Protein 6L4B (pdb70)

GO terms:
  GO:0005737 cytoplasm (C, IDA)
  GO:0070062 extracellular exosome (C, HDA)

Organism: Homo sapiens (NCBI:txid9606)

Nearest PDB structures (foldseek):
  6l4b-assembly2_F  TM=1.004E+00  e=2.082E-63  Homo sapiens
  6l4h-assembly2_D-2  TM=9.945E-01  e=3.776E-56  Homo sapiens
  6l4g-assembly1_B  TM=9.933E-01  e=5.157E-56  Homo sapiens
  6zmm-assembly1_B  TM=9.782E-01  e=1.340E-38  Homo sapiens
  2qmq-assembly1_A  TM=9.310E-01  e=1.278E-35  Mus musculus

Secondary structure (DSSP, 8-state):
--EEEEEEETTEEEEEEEES---SSSPEEEEE--TT--HIIIIIHHHTSHHHHHHHTTS-EEEEEPTTTSTTPPPPPTT--PPPHHHHHHTHHHHHHHTT---EEEEEETHHHHHHHHHHHH-TTTEEEEEEES---S--------HHHHHHHHHS-HHHHHHT-HHHHHHHHHHHHTS-HHHHHHHHHHHHTPPP--B----TTS--TT-B---SEEEEEEETT-TTHHHHHHHHHTS-TTTEEEEEESS--S-HHHHSHHHHHHHHHHHHHHTT------/-EEEEEEE-SS-EEEEEEES---SSSPEEEEE--TT--HIIIIIHHHTSHHHHHHHTTS-EEEEEPTT-STTPPPPPTT--PPPHHHHHTTHHHHHHHTT---EEEEEETHHHHHHHHHHHH-STTEEEEEEET---S--------HHHHHHHHHS-HHHHHHT-HHHHHHHHIIIIIS-HHHHHHHHHHHHTPPP----PPPSSS-TTT-----SEEEEEEETT-TTHHHHHHHHHHS-GGGEEEEEETT--S-HHHHSHHHHHHHHHHHHHHTTS--S--/-EEEEEEEETTEEEEEEEES---TTS-EEEEE--TT--HHHHHHHHHHSGGGHHHHTTS-EEEEEPTT-STTPPPPPTT--PPPHHHHHTTHHHHHHHTT---EEEEEETHHHHHHHHHHHH-GGGEEEEEEES---S--------HHHHHHHHHS-HHHHHHT-HHHHHHHHIIIIIS-HHHHHHHHHHHHH-----B-PPPSS---S--B--SSEEEEEEETT-TTHHHHHHHHHTS-TTTEEEEEETT--S-HHHHSHHHHHHHHHHHHHHTT------/-EEEEEEEETTEEEEEEEES---SSSPEEEEE--TT--HIIIIIHHHTSHHHHHHHTTS-EEEEEPTT-STTPPPPPTT--PPPHHHHHHTHHHHHHHTT-S-EEEEEETHHHHHHHHHHHH-TTTEEEEEEES---S--------HHHHHHHHHS-HHHHHH-HHHHHHHHHHHHHSS-HHHHHHHHHHHHTPPP----PPPSSS--TT-----SEEEEEEETT-TTHHHHHHHHHTS-GGGEEEEEETT--S-HHHH-HHHHHHHHHHHHHHTT--SS--/--EEEEEEETTEEEEEEEES---SS--BEEEE--TT--HHHHHHHHHTSHHHHTTTTTS-EEEEEPTT-STTPPPPPTT--PPPHHHHHTTHHHHHHHTT-S-EEEEEETHHHHHHHHHHHH-TTSEEEEEEES---S---S----HHHHHHHHHS-HHHHHH-HHHHHHHHHHHHHSS-HHHHHHHHHHHHTPPP--B-PPPSSS-TTS-B---SEEEEEEETT-TTHHHHHHHHHTS-TTTEEEEEETT--S-HHHH-HHHHHHHHHHHHHHTT-S-S--/-EEEEEE--TT--EEEEEES---SS--EEEEEPPTT--HIIIIIHHHTSTTTHHHHTTS-EEEEEPTT-STTPPPPPTT--PPPHHHHHHTHHHHHHHTT---EEEEEETHHHHHHHHHHHH-STTEEEEEEES---S---S----HHHHHHHHHS-HHHHHS-HHHHHHHHHHHHHTS-HHHHHHHHHHHHTPPP----PPPSSS-GGG-----SEEEEEEETTSTTHHHHHHHHHTS-TTTEEEEEETT--S-HHHH-HHHHHHHHHHHHHHTT------

InterPro domains:
  IPR004142 NDRG [PF03096] (32-317)
  IPR004142 NDRG [PTHR11034] (9-343)
  IPR029058 Alpha/Beta hydrolase fold [G3DSA:3.40.50.1820] (21-312)
  IPR029058 Alpha/Beta hydrolase fold [SSF53474] (37-311)

Sequence (1692 aa):
DCQEHDIETTHGVVHVTIRGLPKGNRPVILTYHDIGLNHKSCFNAFFNFEDMQEITQHFAVCHVDAPGQQEGAPSFPTGYQYPTMDELAEMLPPVLTHLSLKSIIGIGVGAGAYILSRFALNHPELVEGLVLINVDPCAKGWIDTNVVDIILAHHFGQEELQANLDLIQTYRMHIAQDINQDNLQLFLNSYNGRRDLEIERPILGQNDNKSKTLKCSTLLVVGDNSPAVEAVVECNSRLNPINTTLLKMADCGGLPQVVQPGKLTEAFKYFLQGMGYIPSASDCQEHDIETTHGVVHVTIRGLPKGNRPVILTYHDIGLNHKSCFNAFFNFEDMQEITQHFAVCHVDAPGQQEGAPSFPTGYQYPTMDELAEMLPPVLTHLSLKSIIGIGVGAGAYILSRFALNHPELVEGLVLINVDPCAKGWIDTNVVDIILAHHFGQEELQANLDLIQTYRMHIAQDINQDNLQLFLNSYNGRRDLEIERPILGQNDNKSKTLKCSTLLVVGDNSPAVEAVVECNSRLNPINTTLLKMADCGGLPQVVQPGKLTEAFKYFLQGMGYIPSASDCQEHDIETTHGVVHVTIRGLPKGNRPVILTYHDIGLNHKSCFNAFFNFEDMQEITQHFAVCHVDAPGQQEGAPSFPTGYQYPTMDELAEMLPPVLTHLSLKSIIGIGVGAGAYILSRFALNHPELVEGLVLINVDPCAKGWIDTNVVDIILAHHFGQEELQANLDLIQTYRMHIAQDINQDNLQLFLNSYNGRRDLEIERPILGQNDNKSKTLKCSTLLVVGDNSPAVEAVVECNSRLNPINTTLLKMADCGGLPQVVQPGKLTEAFKYFLQGMGYIPSASDCQEHDIETTHGVVHVTIRGLPKGNRPVILTYHDIGLNHKSCFNAFFNFEDMQEITQHFAVCHVDAPGQQEGAPSFPTGYQYPTMDELAEMLPPVLTHLSLKSIIGIGVGAGAYILSRFALNHPELVEGLVLINVDPCAKGWIDTNVVDIILAHHFGQEELQANLDLIQTYRMHIAQDINQDNLQLFLNSYNGRRDLEIERPILGQNDNKSKTLKCSTLLVVGDNSPAVEAVVECNSRLNPINTTLLKMADCGGLPQVVQPGKLTEAFKYFLQGMGYIPSASDCQEHDIETTHGVVHVTIRGLPKGNRPVILTYHDIGLNHKSCFNAFFNFEDMQEITQHFAVCHVDAPGQQEGAPSFPTGYQYPTMDELAEMLPPVLTHLSLKSIIGIGVGAGAYILSRFALNHPELVEGLVLINVDPCAKGWIDTNVVDIILAHHFGQEELQANLDLIQTYRMHIAQDINQDNLQLFLNSYNGRRDLEIERPILGQNDNKSKTLKCSTLLVVGDNSPAVEAVVECNSRLNPINTTLLKMADCGGLPQVVQPGKLTEAFKYFLQGMGYIPSASDCQEHDIETTHGVVHVTIRGLPKGNRPVILTYHDIGLNHKSCFNAFFNFEDMQEITQHFAVCHVDAPGQQEGAPSFPTGYQYPTMDELAEMLPPVLTHLSLKSIIGIGVGAGAYILSRFALNHPELVEGLVLINVDPCAKGWIDTNVVDIILAHHFGQEELQANLDLIQTYRMHIAQDINQDNLQLFLNSYNGRRDLEIERPILGQNDNKSKTLKCSTLLVVGDNSPAVEAVVECNSRLNPINTTLLKMADCGGLPQVVQPGKLTEAFKYFLQGMGYIPSAS

Foldseek 3Di:
DKDWDQFQDPQGTKIKIKAEDADLPDAAAEEEEAFLAALCRQPVLLCVPPLNCLVCNHHMYMGIGAVQFAFPRDFDPQPDPGQALLRSLVRVVSVCVVSVGQAYAYEYAASGLLSVLSNCLVPVRRYQYYEYELYFLAAQPDDDDDLLVVVLPQFFAPVGCVVCPPVSVVSSCSSVPRGDRNVSVSSVVSSNGDHHNQFAEDDPVDCDVVGGARPHAYEYEAEPREPSPVRSVVVCRRHHVVRYDYHYHYPDYGSCSNVPSVVVSVVVVVSCVVSVPPVPSD/DKDWDQQAFPQGTKIKIKADAADLPDAAAEEFEAFLAAQCRQAVLLCVDPLNCVVCVRHIYMGIGQPQFAFPRDFDPLPDPRDALLVSLVRVVSVCVVSVGQAYAYEYEESRLQSVQSNCLVPVRRYQEYEYELYQLAALPDDDDDLLVVVLPQFWFPVGCVVCDPVSVVSSCSSPPGGDPNVSVSVVVSSNGHHHNQAAEDDPPDCNVVGDGRPHAYEQEYEPREPSVVSSVVNCRRHYVVRYDYHYHYPDYGSCSNVPSVVVSVVVVVSCVVSVPPPPDD/DWDWDQQQDPQGTKIKIKDDADDDPDAAAEEAEDFLAALCRFFVLLCVDPLNVVQCVNHMYMGIGQPQFAFPRDFAPPPHPRDALLVSLVVVVSVCVVRVGQAHAYEYEASRLLSVFSNCQVCVRRYQEYEYALYFQAALPDDDDPLLVVVLCQQWFDCRCPPDVVSSVVSSCSSVPRGDPNVSVVVVVSSNVDHRNQAAEDDPPDCRVVTHARPHAYEQEYEPREPSVVSSVVVCRRHHVVRYDYDHHYPDTRRCSNGPSPVVSVVVCVSCVVSVPPVDDD/DKDWDQFQDPQGTKIKIKADADDPLDAAEEEAEAFLAFCCLFFVLLCVDPLNCLVCVVHIYMGIGQPQFAFPRDFDPPPDPRDALLVSLVRVVSVCVVRVGQAYAYEYEESGLLSVFSNCQVPVRRYAEYERELYFLAAPPDDDPDPLVVVLCQQWFPVRSVPPVVSVVVSSCSSVPRGDPNVSVSVVVSSNRDHRNQAAAADPPDPRPPGHARPHAYEYEYEPREPSPVSSVVVCRRHHVVRYHYDHDYPDTGRCSNVPSPVVSVVVCVSCVVSVHPVDPD/DKDWDQQQFPQGTKIKIKAADDDQVAAAEEEDEAFLAALCRQPVQLCVDPLNVLVCNQHMYMGTGQPQFAFPRDADPLPDPRDALLVSLVRVVSVCVVSVHQAYAYEYAASGLQSVLSNCQVCVRRYQEYEYELYQLAALPDDDDDLLVVVLPQFFFPVRQVVCPPVNVVSSCNSVPGGDVNVSVSVVVNSNRDHHNQAAADDPVDCVSVRDARPHAYEYEYEPREPSVVRSVVNCRRHHVVRYDYDYDYPDYGSCSNPPSVVVSVVVQVSCVVSVPCVPRD/DKDWDFQQDPQGTKIKIKADDADLPDAAAEEEEDQLAACCRQFVLLCVDPLNCLVCVRHIYMGIGQPQFAFPRDFDDPPDPHDALLVSLVRVVSVCVVSVGQAHAYEYAASSLLSVQSNCLVCVRRYQHYEYHLYFLAALPDDDDDPLVVVLCQQWFPCCCPPVVVSSVVSSCSSVPRGDPNVSVVVVVSSNGDHRSQFAEADPVDGDPVRDARPHAYEQEYELREPSVVRSVVNCRRHYVVRYDYDHHYPATGSCSNVPSVVVSVVVCVSCVVSVPPVPGD

Structure (mmCIF, N/CA/C/O backbone):
data_6L4B
#
_entry.id   6L4B
#
_cell.length_a   173.341
_cell.length_b   100.150
_cell.length_c   110.744
_cell.angle_alpha   90.000
_cell.angle_beta   90.010
_cell.angle_gamma   90.000
#
_symmetry.space_group_name_H-M   'C 1 2 1'
#
loop_
_entity.id
_entity.type
_entity.pdbx_description
1 polymer 'Protein NDRG3'
2 water water
#
loop_
_atom_site.group_PDB
_atom_site.id
_atom_site.type_symbol
_atom_site.label_atom_id
_atom_site.label_alt_id
_atom_site.label_comp_id
_atom_site.label_asym_id
_atom_site.label_entity_id
_atom_site.label_seq_id
_atom_site.pdbx_PDB_ins_code
_atom_site.Cartn_x
_atom_site.Cartn_y
_atom_site.Cartn_z
_atom_site.occupancy
_atom_site.B_iso_or_equiv
_atom_site.auth_seq_id
_atom_site.auth_comp_id
_atom_site.auth_asym_id
_atom_site.auth_atom_id
_atom_site.pdbx_PDB_model_num
ATOM 1 N N . ASP A 1 29 ? 14.597 -17.316 44.595 1.000 46.910 29 ASP A N 1
ATOM 2 C CA . ASP A 1 29 ? 14.702 -16.579 43.300 1.000 46.540 29 ASP A CA 1
ATOM 3 C C . ASP A 1 29 ? 13.799 -17.267 42.268 1.000 47.330 29 ASP A C 1
ATOM 4 O O . ASP A 1 29 ? 12.764 -16.669 41.912 1.000 48.100 29 ASP A O 1
ATOM 9 N N . CYS A 1 30 ? 14.169 -18.475 41.819 1.000 47.100 30 CYS A N 1
ATOM 10 C CA . CYS A 1 30 ? 13.355 -19.321 40.900 1.000 46.740 30 CYS A CA 1
ATOM 11 C C . CYS A 1 30 ? 12.495 -20.304 41.704 1.000 46.620 30 CYS A C 1
ATOM 12 O O . CYS A 1 30 ? 12.775 -20.499 42.905 1.000 48.600 30 CYS A O 1
ATOM 15 N N . GLN A 1 31 ? 11.497 -20.901 41.043 1.000 44.170 31 GLN A N 1
ATOM 16 C CA . GLN A 1 31 ? 10.710 -22.055 41.555 1.000 42.810 31 GLN A CA 1
ATOM 17 C C . GLN A 1 31 ? 10.038 -22.787 40.387 1.000 41.480 31 GLN A C 1
ATOM 18 O O . GLN A 1 31 ? 9.750 -22.139 39.363 1.000 41.300 31 GLN A O 1
ATOM 24 N N . GLU A 1 32 ? 9.806 -24.093 40.551 1.000 40.970 32 GLU A N 1
ATOM 25 C CA . GLU A 1 32 ? 9.016 -24.944 39.619 1.000 39.630 32 GLU A CA 1
ATOM 26 C C . GLU A 1 32 ? 7.774 -25.456 40.355 1.000 38.800 32 GLU A C 1
ATOM 27 O O . GLU A 1 32 ? 7.918 -25.906 41.510 1.000 39.250 32 GLU A O 1
ATOM 33 N N . HIS A 1 33 ? 6.609 -25.387 39.704 1.000 37.700 33 HIS A N 1
ATOM 34 C CA . HIS A 1 33 ? 5.289 -25.787 40.262 1.000 36.580 33 HIS A CA 1
ATOM 35 C C . HIS A 1 33 ? 4.578 -26.732 39.288 1.000 36.070 33 HIS A C 1
ATOM 36 O O . HIS A 1 33 ? 4.547 -26.419 38.082 1.000 36.120 33 HIS A O 1
ATOM 43 N N . ASP A 1 34 ? 4.039 -27.840 39.805 1.000 36.090 34 ASP A N 1
ATOM 44 C CA . ASP A 1 34 ? 3.094 -28.739 39.087 1.000 35.980 34 ASP A CA 1
ATOM 45 C C . ASP A 1 34 ? 1.674 -28.320 39.481 1.000 36.190 34 ASP A C 1
ATOM 46 O O . ASP A 1 34 ? 1.135 -28.888 40.452 1.000 36.830 34 ASP A O 1
ATOM 51 N N . ILE A 1 35 ? 1.111 -27.339 38.768 1.000 36.190 35 ILE A N 1
ATOM 52 C CA . ILE A 1 35 ? -0.160 -26.651 39.149 1.000 35.790 35 ILE A CA 1
ATOM 53 C C . ILE A 1 35 ? -1.343 -27.526 38.722 1.000 35.790 35 ILE A C 1
ATOM 54 O O . ILE A 1 35 ? -1.385 -27.943 37.549 1.000 35.610 35 ILE A O 1
ATOM 59 N N . GLU A 1 36 ? -2.258 -27.788 39.658 1.000 35.610 36 GLU A N 1
ATOM 60 C CA . GLU A 1 36 ? -3.476 -28.610 39.444 1.000 35.390 36 GLU A CA 1
ATOM 61 C C . GLU A 1 36 ? -4.546 -27.737 38.784 1.000 34.820 36 GLU A C 1
ATOM 62 O O . GLU A 1 36 ? -4.971 -26.749 39.414 1.000 35.090 36 GLU A O 1
ATOM 68 N N . THR A 1 37 ? -4.940 -28.083 37.555 1.000 33.790 37 THR A N 1
ATOM 69 C CA . THR A 1 37 ? -6.064 -27.451 36.813 1.000 32.850 37 THR A CA 1
ATOM 70 C C . THR A 1 37 ? -7.201 -28.467 36.678 1.000 32.000 37 THR A C 1
ATOM 71 O O . THR A 1 37 ? -6.988 -29.649 37.017 1.000 31.200 37 THR A O 1
ATOM 75 N N . THR A 1 38 ? -8.358 -28.013 36.191 1.000 31.150 38 THR A N 1
ATOM 76 C CA . THR A 1 38 ? -9.547 -28.860 35.902 1.000 30.610 38 THR A CA 1
ATOM 77 C C . THR A 1 38 ? -9.250 -29.765 34.700 1.000 30.910 38 THR A C 1
ATOM 78 O O . THR A 1 38 ? -9.900 -30.820 34.596 1.000 31.580 38 THR A O 1
ATOM 82 N N . HIS A 1 39 ? -8.302 -29.370 33.841 1.000 31.190 39 HIS A N 1
ATOM 83 C CA . HIS A 1 39 ? -7.901 -30.103 32.607 1.000 31.440 39 HIS A CA 1
ATOM 84 C C . HIS A 1 39 ? -6.575 -30.849 32.823 1.000 31.900 39 HIS A C 1
ATOM 85 O O . HIS A 1 39 ? -5.924 -31.199 31.814 1.000 31.380 39 HIS A O 1
ATOM 92 N N . GLY A 1 40 ? -6.202 -31.101 34.083 1.000 32.140 40 GLY A N 1
ATOM 93 C CA . GLY A 1 40 ? -4.993 -31.862 34.456 1.000 32.440 40 GLY A CA 1
ATOM 94 C C . GLY A 1 40 ? -3.937 -30.980 35.099 1.000 32.420 40 GLY A C 1
ATOM 95 O O . GLY A 1 40 ? -4.304 -29.926 35.652 1.000 32.800 40 GLY A O 1
ATOM 96 N N . VAL A 1 41 ? -2.673 -31.411 35.038 1.000 32.850 41 VAL A N 1
ATOM 97 C CA . VAL A 1 41 ? -1.495 -30.701 35.625 1.000 32.830 41 VAL A CA 1
ATOM 98 C C . VAL A 1 41 ? -0.802 -29.891 34.523 1.000 33.050 41 VAL A C 1
ATOM 99 O O . VAL A 1 41 ? -0.686 -30.407 33.392 1.000 33.130 41 VAL A O 1
ATOM 103 N N . VAL A 1 42 ? -0.358 -28.675 34.857 1.000 33.950 42 VAL A N 1
ATOM 104 C CA . VAL A 1 42 ? 0.495 -27.805 33.990 1.000 34.760 42 VAL A CA 1
ATOM 105 C C . VAL A 1 42 ? 1.781 -27.489 34.761 1.000 35.490 42 VAL A C 1
ATOM 106 O O . VAL A 1 42 ? 1.681 -27.083 35.936 1.000 36.000 42 VAL A O 1
ATOM 110 N N . HIS A 1 43 ? 2.942 -27.692 34.128 1.000 36.300 43 HIS A N 1
ATOM 111 C CA . HIS A 1 43 ? 4.282 -27.422 34.716 1.000 36.320 43 HIS A CA 1
ATOM 112 C C . HIS A 1 43 ? 4.716 -26.001 34.343 1.000 36.040 43 HIS A C 1
ATOM 113 O O . HIS A 1 43 ? 4.676 -25.671 33.142 1.000 35.010 43 HIS A O 1
ATOM 120 N N . VAL A 1 44 ? 5.114 -25.201 35.336 1.000 36.490 44 VAL A N 1
ATOM 121 C CA . VAL A 1 44 ? 5.570 -23.792 35.140 1.000 37.120 44 VAL A CA 1
ATOM 122 C C . VAL A 1 44 ? 6.965 -23.624 35.749 1.000 37.820 44 VAL A C 1
ATOM 123 O O . VAL A 1 44 ? 7.369 -24.475 36.569 1.000 38.600 44 VAL A O 1
ATOM 127 N N . THR A 1 45 ? 7.662 -22.560 35.346 1.000 37.670 45 THR A N 1
ATOM 128 C CA . THR A 1 45 ? 8.986 -22.145 35.879 1.000 38.640 45 THR A CA 1
ATOM 129 C C . THR A 1 45 ? 8.966 -20.633 36.120 1.000 39.160 45 THR A C 1
ATOM 130 O O . THR A 1 45 ? 8.999 -19.877 35.130 1.000 39.890 45 THR A O 1
ATOM 134 N N . ILE A 1 46 ? 8.905 -20.219 37.388 1.000 40.410 46 ILE A N 1
ATOM 135 C CA . ILE A 1 46 ? 8.918 -18.783 37.801 1.000 41.960 46 ILE A CA 1
ATOM 136 C C . ILE A 1 46 ? 10.376 -18.353 37.984 1.000 43.100 46 ILE A C 1
ATOM 137 O O . ILE A 1 46 ? 11.089 -19.022 38.754 1.000 43.900 46 ILE A O 1
ATOM 142 N N . ARG A 1 47 ? 10.790 -17.289 37.286 1.000 44.570 47 ARG A N 1
ATOM 143 C CA . ARG A 1 47 ? 12.123 -16.640 37.426 1.000 45.420 47 ARG A CA 1
ATOM 144 C C . ARG A 1 47 ? 11.917 -15.200 37.908 1.000 46.470 47 ARG A C 1
ATOM 145 O O . ARG A 1 47 ? 11.055 -14.501 37.336 1.000 46.690 47 ARG A O 1
ATOM 153 N N . GLY A 1 48 ? 12.682 -14.780 38.921 1.000 46.310 48 GLY A N 1
ATOM 154 C CA . GLY A 1 48 ? 12.547 -13.459 39.565 1.000 46.160 48 GLY A CA 1
ATOM 155 C C . GLY A 1 48 ? 11.412 -13.450 40.575 1.000 46.840 48 GLY A C 1
ATOM 156 O O . GLY A 1 48 ? 10.888 -14.542 40.882 1.000 46.980 48 GLY A O 1
ATOM 157 N N . LEU A 1 49 ? 11.043 -12.265 41.072 1.000 47.440 49 LEU A N 1
ATOM 158 C CA . LEU A 1 49 ? 10.007 -12.081 42.127 1.000 48.710 49 LEU A CA 1
ATOM 159 C C . LEU A 1 49 ? 9.128 -10.881 41.779 1.000 50.100 49 LEU A C 1
ATOM 160 O O . LEU A 1 49 ? 9.619 -9.755 41.715 1.000 49.580 49 LEU A O 1
ATOM 165 N N . PRO A 1 50 ? 7.809 -11.079 41.542 1.000 51.840 50 PRO A N 1
ATOM 166 C CA . PRO A 1 50 ? 6.915 -9.977 41.190 1.000 53.150 50 PRO A CA 1
ATOM 167 C C . PRO A 1 50 ? 6.296 -9.266 42.401 1.000 54.770 50 PRO A C 1
ATOM 168 O O . PRO A 1 50 ? 6.050 -9.919 43.402 1.000 55.410 50 PRO A O 1
ATOM 172 N N . LYS A 1 51 ? 6.053 -7.959 42.269 1.000 56.670 51 LYS A N 1
ATOM 173 C CA . LYS A 1 51 ? 5.253 -7.156 43.234 1.000 58.060 51 LYS A CA 1
ATOM 174 C C . LYS A 1 51 ? 3.777 -7.234 42.822 1.000 59.030 51 LYS A C 1
ATOM 175 O O . LYS A 1 51 ? 3.497 -7.722 41.706 1.000 58.970 51 LYS A O 1
ATOM 181 N N . GLY A 1 52 ? 2.876 -6.773 43.696 1.000 59.560 52 GLY A N 1
ATOM 182 C CA . GLY A 1 52 ? 1.411 -6.886 43.531 1.000 59.960 52 GLY A CA 1
ATOM 183 C C . GLY A 1 52 ? 0.899 -6.151 42.301 1.000 60.430 52 GLY A C 1
ATOM 184 O O . GLY A 1 52 ? 0.048 -6.722 41.588 1.000 62.180 52 GLY A O 1
ATOM 185 N N . ASN A 1 53 ? 1.396 -4.932 42.062 1.000 59.570 53 ASN A N 1
ATOM 186 C CA . ASN A 1 53 ? 0.921 -4.012 40.991 1.000 58.350 53 ASN A CA 1
ATOM 187 C C . ASN A 1 53 ? 1.417 -4.489 39.620 1.000 56.890 53 ASN A C 1
ATOM 188 O O . ASN A 1 53 ? 0.585 -4.579 38.693 1.000 56.960 53 ASN A O 1
ATOM 193 N N . ARG A 1 54 ? 2.721 -4.765 39.502 1.000 54.510 54 ARG A N 1
ATOM 194 C CA . ARG A 1 54 ? 3.417 -5.071 38.219 1.000 51.940 54 ARG A CA 1
ATOM 195 C C . ARG A 1 54 ? 2.968 -6.434 37.696 1.000 49.040 54 ARG A C 1
ATOM 196 O O . ARG A 1 54 ? 2.840 -7.381 38.469 1.000 48.990 54 ARG A O 1
ATOM 204 N N . PRO A 1 55 ? 2.715 -6.578 36.372 1.000 45.610 55 PRO A N 1
ATOM 205 C CA . PRO A 1 55 ? 2.401 -7.882 35.790 1.000 44.090 55 PRO A CA 1
ATOM 206 C C . PRO A 1 55 ? 3.643 -8.768 35.624 1.000 41.750 55 PRO A C 1
ATOM 207 O O . PRO A 1 55 ? 4.747 -8.253 35.647 1.000 40.980 55 PRO A O 1
ATOM 211 N N . VAL A 1 56 ? 3.421 -10.073 35.449 1.000 39.030 56 VAL A N 1
ATOM 212 C CA . VAL A 1 56 ? 4.488 -11.081 35.170 1.000 37.090 56 VAL A CA 1
ATOM 213 C C . VAL A 1 56 ? 4.564 -11.288 33.653 1.000 34.970 56 VAL A C 1
ATOM 214 O O . VAL A 1 56 ? 3.503 -11.265 33.001 1.000 34.880 56 VAL A O 1
ATOM 218 N N . ILE A 1 57 ? 5.774 -11.467 33.117 1.000 32.040 57 ILE A N 1
ATOM 219 C CA . ILE A 1 57 ? 5.998 -11.890 31.703 1.000 30.150 57 ILE A CA 1
ATOM 220 C C . ILE A 1 57 ? 5.671 -13.386 31.634 1.000 29.440 57 ILE A C 1
ATOM 221 O O . ILE A 1 57 ? 6.569 -14.200 31.940 1.000 29.060 57 ILE A O 1
ATOM 226 N N . LEU A 1 58 ? 4.427 -13.741 31.298 1.000 28.410 58 LEU A N 1
ATOM 227 C CA . LEU A 1 58 ? 4.040 -15.164 31.113 1.000 27.750 58 LEU A CA 1
ATOM 228 C C . LEU A 1 58 ? 4.494 -15.606 29.721 1.000 27.130 58 LEU A C 1
ATOM 229 O O . LEU A 1 58 ? 4.365 -14.814 28.769 1.000 27.210 58 LEU A O 1
ATOM 234 N N . THR A 1 59 ? 5.004 -16.833 29.630 1.000 26.180 59 THR A N 1
ATOM 235 C CA . THR A 1 59 ? 5.621 -17.409 28.410 1.000 25.450 59 THR A CA 1
ATOM 236 C C . THR A 1 59 ? 4.892 -18.709 28.055 1.000 24.590 59 THR A C 1
ATOM 237 O O . THR A 1 59 ? 4.532 -19.452 28.984 1.000 24.380 59 THR A O 1
ATOM 241 N N . TYR A 1 60 ? 4.663 -18.952 26.761 1.000 24.160 60 TYR A N 1
ATOM 242 C CA . TYR A 1 60 ? 4.026 -20.190 26.237 1.000 23.690 60 TYR A CA 1
ATOM 243 C C . TYR A 1 60 ? 4.668 -20.567 24.897 1.000 23.280 60 TYR A C 1
ATOM 244 O O . TYR A 1 60 ? 4.649 -19.750 23.958 1.000 22.610 60 TYR A O 1
ATOM 253 N N . HIS A 1 61 ? 5.208 -21.787 24.825 1.000 22.950 61 HIS A N 1
ATOM 254 C CA . HIS A 1 61 ? 6.105 -22.270 23.739 1.000 23.200 61 HIS A CA 1
ATOM 255 C C . HIS A 1 61 ? 5.290 -22.812 22.558 1.000 23.880 61 HIS A C 1
ATOM 256 O O . HIS A 1 61 ? 4.046 -22.762 22.612 1.000 24.160 61 HIS A O 1
ATOM 263 N N . ASP A 1 62 ? 5.990 -23.305 21.531 1.000 24.320 62 ASP A N 1
ATOM 264 C CA . ASP A 1 62 ? 5.403 -23.863 20.285 1.000 24.370 62 ASP A CA 1
ATOM 265 C C . ASP A 1 62 ? 5.485 -25.393 20.324 1.000 24.980 62 ASP A C 1
ATOM 266 O O . ASP A 1 62 ? 6.138 -25.936 21.242 1.000 25.750 62 ASP A O 1
ATOM 271 N N . ILE A 1 63 ? 4.839 -26.057 19.361 1.000 25.210 63 ILE A N 1
ATOM 272 C CA . ILE A 1 63 ? 4.870 -27.543 19.194 1.000 25.470 63 ILE A CA 1
ATOM 273 C C . ILE A 1 63 ? 6.312 -27.996 18.932 1.000 25.860 63 ILE A C 1
ATOM 274 O O . ILE A 1 63 ? 7.063 -27.254 18.267 1.000 25.990 63 ILE A O 1
ATOM 279 N N . GLY A 1 64 ? 6.678 -29.167 19.465 1.000 26.580 64 GLY A N 1
ATOM 280 C CA . GLY A 1 64 ? 8.017 -29.774 19.328 1.000 26.690 64 GLY A CA 1
ATOM 281 C C . GLY A 1 64 ? 9.015 -29.206 20.322 1.000 27.160 64 GLY A C 1
ATOM 282 O O . GLY A 1 64 ? 10.124 -29.767 20.428 1.000 27.510 64 GLY A O 1
ATOM 283 N N . LEU A 1 65 ? 8.635 -28.145 21.042 1.000 27.310 65 LEU A N 1
ATOM 284 C CA . LEU A 1 65 ? 9.528 -27.396 21.964 1.000 27.460 65 LEU A CA 1
ATOM 285 C C . LEU A 1 65 ? 8.961 -27.436 23.383 1.000 27.600 65 LEU A C 1
ATOM 286 O O . LEU A 1 65 ? 7.863 -27.995 23.581 1.000 27.870 65 LEU A O 1
ATOM 291 N N . ASN A 1 66 ? 9.725 -26.881 24.324 1.000 28.090 66 ASN A N 1
ATOM 292 C CA . ASN A 1 66 ? 9.289 -26.555 25.708 1.000 28.610 66 ASN A CA 1
ATOM 293 C C . ASN A 1 66 ? 9.816 -25.152 26.034 1.000 28.770 66 ASN A C 1
ATOM 294 O O . ASN A 1 66 ? 10.424 -24.537 25.138 1.000 28.730 66 ASN A O 1
ATOM 299 N N . HIS A 1 67 ? 9.596 -24.665 27.258 1.000 29.420 67 HIS A N 1
ATOM 300 C CA . HIS A 1 67 ? 10.001 -23.299 27.690 1.000 30.590 67 HIS A CA 1
ATOM 301 C C . HIS A 1 67 ? 11.507 -23.106 27.462 1.000 31.060 67 HIS A C 1
ATOM 302 O O . HIS A 1 67 ? 11.901 -21.988 27.073 1.000 31.370 67 HIS A O 1
ATOM 309 N N . LYS A 1 68 ? 12.308 -24.158 27.673 1.000 31.140 68 LYS A N 1
ATOM 310 C CA . LYS A 1 68 ? 13.791 -24.131 27.539 1.000 31.410 68 LYS A CA 1
ATOM 311 C C . LYS A 1 68 ? 14.183 -23.960 26.069 1.000 30.780 68 LYS A C 1
ATOM 312 O O . LYS A 1 68 ? 14.778 -22.923 25.726 1.000 29.640 68 LYS A O 1
ATOM 318 N N . SER A 1 69 ? 13.866 -24.962 25.245 1.000 31.000 69 SER A N 1
ATOM 319 C CA . SER A 1 69 ? 14.276 -25.060 23.819 1.000 31.060 69 SER A CA 1
ATOM 320 C C . SER A 1 69 ? 13.746 -23.856 23.030 1.000 31.330 69 SER A C 1
ATOM 321 O O . SER A 1 69 ? 14.405 -23.466 22.046 1.000 32.020 69 SER A O 1
ATOM 324 N N . CYS A 1 70 ? 12.615 -23.285 23.457 1.000 31.390 70 CYS A N 1
ATOM 325 C CA . CYS A 1 70 ? 11.908 -22.170 22.766 1.000 31.410 70 CYS A CA 1
ATOM 326 C C . CYS A 1 70 ? 12.472 -20.811 23.203 1.000 31.470 70 CYS A C 1
ATOM 327 O O . CYS A 1 70 ? 12.734 -19.979 22.310 1.000 31.730 70 CYS A O 1
ATOM 330 N N . PHE A 1 71 ? 12.658 -20.590 24.511 1.000 31.280 71 PHE A N 1
ATOM 331 C CA . PHE A 1 71 ? 12.758 -19.226 25.104 1.000 31.340 71 PHE A CA 1
ATOM 332 C C . PHE A 1 71 ? 14.079 -18.969 25.843 1.000 31.450 71 PHE A C 1
ATOM 333 O O . PHE A 1 71 ? 14.480 -17.791 25.855 1.000 31.360 71 PHE A O 1
ATOM 341 N N . ASN A 1 72 ? 14.714 -19.977 26.456 1.000 31.660 72 ASN A N 1
ATOM 342 C CA . ASN A 1 72 ? 15.842 -19.756 27.409 1.000 32.330 72 ASN A CA 1
ATOM 343 C C . ASN A 1 72 ? 16.946 -18.928 26.736 1.000 32.050 72 ASN A C 1
ATOM 344 O O . ASN A 1 72 ? 17.339 -17.904 27.323 1.000 31.560 72 ASN A O 1
ATOM 349 N N . ALA A 1 73 ? 17.414 -19.347 25.554 1.000 32.400 73 ALA A N 1
ATOM 350 C CA . ALA A 1 73 ? 18.454 -18.653 24.754 1.000 32.330 73 ALA A CA 1
ATOM 351 C C . ALA A 1 73 ? 18.075 -17.180 24.560 1.000 32.200 73 ALA A C 1
ATOM 352 O O . ALA A 1 73 ? 18.975 -16.321 24.656 1.000 31.550 73 ALA A O 1
ATOM 354 N N . PHE A 1 74 ? 16.794 -16.909 24.286 1.000 31.980 74 PHE A N 1
ATOM 355 C CA . PHE A 1 74 ? 16.247 -15.543 24.070 1.000 31.490 74 PHE A CA 1
ATOM 356 C C . PHE A 1 74 ? 16.265 -14.760 25.388 1.000 31.200 74 PHE A C 1
ATOM 357 O O . PHE A 1 74 ? 16.848 -13.660 25.421 1.000 30.520 74 PHE A O 1
ATOM 365 N N . PHE A 1 75 ? 15.639 -15.310 26.433 1.000 30.600 75 PHE A N 1
ATOM 366 C CA . PHE A 1 75 ? 15.433 -14.642 27.748 1.000 30.800 75 PHE A CA 1
ATOM 367 C C . PHE A 1 75 ? 16.774 -14.413 28.457 1.000 31.060 75 PHE A C 1
ATOM 368 O O . PHE A 1 75 ? 16.910 -13.394 29.167 1.000 30.430 75 PHE A O 1
ATOM 376 N N . ASN A 1 76 ? 17.728 -15.328 28.272 1.000 31.800 76 ASN A N 1
ATOM 377 C CA . ASN A 1 76 ? 19.071 -15.276 28.914 1.000 32.340 76 ASN A CA 1
ATOM 378 C C . ASN A 1 76 ? 20.054 -14.505 28.022 1.000 32.960 76 ASN A C 1
ATOM 379 O O . ASN A 1 76 ? 21.250 -14.445 28.386 1.000 32.560 76 ASN A O 1
ATOM 384 N N . PHE A 1 77 ? 19.578 -13.920 26.915 1.000 33.060 77 PHE A N 1
ATOM 385 C CA . PHE A 1 77 ? 20.374 -13.006 26.054 1.000 33.930 77 PHE A CA 1
ATOM 386 C C . PHE A 1 77 ? 20.694 -11.736 26.850 1.000 35.090 77 PHE A C 1
ATOM 387 O O . PHE A 1 77 ? 19.842 -11.293 27.646 1.000 35.490 77 PHE A O 1
ATOM 395 N N . GLU A 1 78 ? 21.887 -11.175 26.627 1.000 36.690 78 GLU A N 1
ATOM 396 C CA . GLU A 1 78 ? 22.457 -10.047 27.413 1.000 37.900 78 GLU A CA 1
ATOM 397 C C . GLU A 1 78 ? 21.395 -8.959 27.607 1.000 38.140 78 GLU A C 1
ATOM 398 O O . GLU A 1 78 ? 21.085 -8.633 28.770 1.000 38.580 78 GLU A O 1
ATOM 404 N N . ASP A 1 79 ? 20.854 -8.442 26.502 1.000 38.770 79 ASP A N 1
ATOM 405 C CA . ASP A 1 79 ? 19.963 -7.249 26.470 1.000 39.310 79 ASP A CA 1
ATOM 406 C C . ASP A 1 79 ? 18.628 -7.561 27.164 1.000 39.710 79 ASP A C 1
ATOM 407 O O . ASP A 1 79 ? 18.009 -6.614 27.681 1.000 39.040 79 ASP A O 1
ATOM 412 N N . MET A 1 80 ? 18.204 -8.830 27.185 1.000 40.520 80 MET A N 1
ATOM 413 C CA . MET A 1 80 ? 16.903 -9.258 27.777 1.000 40.790 80 MET A CA 1
ATOM 414 C C . MET A 1 80 ? 16.993 -9.262 29.309 1.000 42.110 80 MET A C 1
ATOM 415 O O . MET A 1 80 ? 15.992 -8.891 29.954 1.000 42.430 80 MET A O 1
ATOM 420 N N . GLN A 1 81 ? 18.139 -9.664 29.868 1.000 43.680 81 GLN A N 1
ATOM 421 C CA . GLN A 1 81 ? 18.375 -9.714 31.340 1.000 44.960 81 GLN A CA 1
ATOM 422 C C . GLN A 1 81 ? 18.236 -8.307 31.936 1.000 45.300 81 GLN A C 1
ATOM 423 O O . GLN A 1 81 ? 17.829 -8.204 33.110 1.000 46.300 81 GLN A O 1
ATOM 429 N N . GLU A 1 82 ? 18.556 -7.273 31.150 1.000 45.740 82 GLU A N 1
ATOM 430 C CA . GLU A 1 82 ? 18.382 -5.842 31.526 1.000 45.460 82 GLU A CA 1
ATOM 431 C C . GLU A 1 82 ? 16.893 -5.560 31.769 1.000 44.920 82 GLU A C 1
ATOM 432 O O . GLU A 1 82 ? 16.583 -4.826 32.723 1.000 46.500 82 GLU A O 1
ATOM 438 N N . ILE A 1 83 ? 16.020 -6.126 30.929 1.000 43.220 83 ILE A N 1
ATOM 439 C CA . ILE A 1 83 ? 14.536 -5.942 30.980 1.000 42.280 83 ILE A CA 1
ATOM 440 C C . ILE A 1 83 ? 13.943 -6.857 32.057 1.000 40.840 83 ILE A C 1
ATOM 441 O O . ILE A 1 83 ? 13.196 -6.350 32.914 1.000 40.610 83 ILE A O 1
ATOM 446 N N . THR A 1 84 ? 14.252 -8.155 31.991 1.000 39.940 84 THR A N 1
ATOM 447 C CA . THR A 1 84 ? 13.559 -9.239 32.744 1.000 40.020 84 THR A CA 1
ATOM 448 C C . THR A 1 84 ? 13.799 -9.108 34.254 1.000 40.740 84 THR A C 1
ATOM 449 O O . THR A 1 84 ? 12.927 -9.569 35.011 1.000 40.810 84 THR A O 1
ATOM 453 N N . GLN A 1 85 ? 14.920 -8.511 34.677 1.000 41.490 85 GLN A N 1
ATOM 454 C CA . GLN A 1 85 ? 15.275 -8.352 36.118 1.000 41.790 85 GLN A CA 1
ATOM 455 C C . GLN A 1 85 ? 14.234 -7.464 36.816 1.000 41.980 85 GLN A C 1
ATOM 456 O O . GLN A 1 85 ? 14.012 -7.668 38.027 1.000 41.660 85 GLN A O 1
ATOM 462 N N . HIS A 1 86 ? 13.629 -6.521 36.085 1.000 41.810 86 HIS A N 1
ATOM 463 C CA . HIS A 1 86 ? 12.582 -5.589 36.591 1.000 42.030 86 HIS A CA 1
ATOM 464 C C . HIS A 1 86 ? 11.257 -6.338 36.769 1.000 42.130 86 HIS A C 1
ATOM 465 O O . HIS A 1 86 ? 10.538 -6.050 37.747 1.000 43.330 86 HIS A O 1
ATOM 472 N N . PHE A 1 87 ? 10.948 -7.248 35.843 1.000 40.930 87 PHE A N 1
ATOM 473 C CA . PHE A 1 87 ? 9.725 -8.090 35.858 1.000 39.790 87 PHE A CA 1
ATOM 474 C C . PHE A 1 87 ? 10.013 -9.397 36.600 1.000 39.500 87 PHE A C 1
ATOM 475 O O . PHE A 1 87 ? 11.181 -9.668 36.940 1.000 41.240 87 PHE A O 1
ATOM 483 N N . ALA A 1 88 ? 8.958 -10.165 36.870 1.000 38.560 88 ALA A N 1
ATOM 484 C CA . ALA A 1 88 ? 9.020 -11.628 37.086 1.000 37.280 88 ALA A CA 1
ATOM 485 C C . ALA A 1 88 ? 8.777 -12.300 35.731 1.000 36.410 88 ALA A C 1
ATOM 486 O O . ALA A 1 88 ? 8.239 -11.620 34.828 1.000 36.200 88 ALA A O 1
ATOM 488 N N . VAL A 1 89 ? 9.161 -13.571 35.589 1.000 34.140 89 VAL A N 1
ATOM 489 C CA . VAL A 1 89 ? 9.006 -14.345 34.321 1.000 33.410 89 VAL A CA 1
ATOM 490 C C . VAL A 1 89 ? 8.430 -15.725 34.654 1.000 33.060 89 VAL A C 1
ATOM 491 O O . VAL A 1 89 ? 9.116 -16.500 35.348 1.000 33.780 89 VAL A O 1
ATOM 495 N N . CYS A 1 90 ? 7.216 -16.004 34.171 1.000 31.830 90 CYS A N 1
ATOM 496 C CA . CYS A 1 90 ? 6.481 -17.282 34.368 1.000 31.520 90 CYS A CA 1
ATOM 497 C C . CYS A 1 90 ? 6.444 -18.066 33.052 1.000 31.060 90 CYS A C 1
ATOM 498 O O . CYS A 1 90 ? 5.659 -17.691 32.157 1.000 30.830 90 CYS A O 1
ATOM 501 N N . HIS A 1 91 ? 7.264 -19.116 32.951 1.000 30.380 91 HIS A N 1
ATOM 502 C CA . HIS A 1 91 ? 7.393 -19.990 31.754 1.000 30.160 91 HIS A CA 1
ATOM 503 C C . HIS A 1 91 ? 6.436 -21.179 31.877 1.000 29.280 91 HIS A C 1
ATOM 504 O O . HIS A 1 91 ? 6.658 -22.008 32.772 1.000 29.430 91 HIS A O 1
ATOM 511 N N . VAL A 1 92 ? 5.423 -21.251 31.007 1.000 28.550 92 VAL A N 1
ATOM 512 C CA . VAL A 1 92 ? 4.385 -22.328 31.003 1.000 27.960 92 VAL A CA 1
ATOM 513 C C . VAL A 1 92 ? 4.824 -23.437 30.040 1.000 27.580 92 VAL A C 1
ATOM 514 O O . VAL A 1 92 ? 4.962 -23.151 28.833 1.000 27.740 92 VAL A O 1
ATOM 518 N N . ASP A 1 93 ? 5.020 -24.653 30.561 1.000 27.290 93 ASP A N 1
ATOM 519 C CA . ASP A 1 93 ? 5.218 -25.887 29.754 1.000 26.760 93 ASP A CA 1
ATOM 520 C C . ASP A 1 93 ? 3.849 -26.521 29.487 1.000 26.400 93 ASP A C 1
ATOM 521 O O . ASP A 1 93 ? 3.042 -26.607 30.432 1.000 26.790 93 ASP A O 1
ATOM 526 N N . ALA A 1 94 ? 3.606 -26.948 28.247 1.000 25.430 94 ALA A N 1
ATOM 527 C CA . ALA A 1 94 ? 2.326 -27.546 27.802 1.000 25.550 94 ALA A CA 1
ATOM 528 C C . ALA A 1 94 ? 2.234 -28.963 28.362 1.000 25.180 94 ALA A C 1
ATOM 529 O O . ALA A 1 94 ? 3.260 -29.611 28.566 1.000 25.290 94 ALA A O 1
ATOM 531 N N . PRO A 1 95 ? 1.017 -29.484 28.646 1.000 24.550 95 PRO A N 1
ATOM 532 C CA . PRO A 1 95 ? 0.873 -30.789 29.292 1.000 24.300 95 PRO A CA 1
ATOM 533 C C . PRO A 1 95 ? 1.715 -31.878 28.611 1.000 24.230 95 PRO A C 1
ATOM 534 O O . PRO A 1 95 ? 1.582 -32.061 27.412 1.000 23.240 95 PRO A O 1
ATOM 538 N N . GLY A 1 96 ? 2.580 -32.535 29.393 1.000 24.280 96 GLY A N 1
ATOM 539 C CA . GLY A 1 96 ? 3.445 -33.645 28.944 1.000 24.400 96 GLY A CA 1
ATOM 540 C C . GLY A 1 96 ? 4.511 -33.188 27.962 1.000 24.410 96 GLY A C 1
ATOM 541 O O . GLY A 1 96 ? 5.046 -34.053 27.241 1.000 24.990 96 GLY A O 1
ATOM 542 N N . GLN A 1 97 ? 4.810 -31.885 27.926 1.000 24.150 97 GLN A N 1
ATOM 543 C CA . GLN A 1 97 ? 5.866 -31.297 27.056 1.000 24.390 97 GLN A CA 1
ATOM 544 C C . GLN A 1 97 ? 7.059 -30.847 27.910 1.000 24.840 97 GLN A C 1
ATOM 545 O O . GLN A 1 97 ? 8.137 -30.646 27.325 1.000 24.400 97 GLN A O 1
ATOM 551 N N . GLN A 1 98 ? 6.877 -30.687 29.229 1.000 25.920 98 GLN A N 1
ATOM 552 C CA . GLN A 1 98 ? 7.971 -30.349 30.186 1.000 27.070 98 GLN A CA 1
ATOM 553 C C . GLN A 1 98 ? 9.016 -31.474 30.158 1.000 27.920 98 GLN A C 1
ATOM 554 O O . GLN A 1 98 ? 8.635 -32.623 29.853 1.000 28.580 98 GLN A O 1
ATOM 560 N N . GLU A 1 99 ? 10.283 -31.157 30.447 1.000 28.580 99 GLU A N 1
ATOM 561 C CA . GLU A 1 99 ? 11.398 -32.145 30.396 1.000 29.730 99 GLU A CA 1
ATOM 562 C C . GLU A 1 99 ? 11.202 -33.196 31.496 1.000 30.200 99 GLU A C 1
ATOM 563 O O . GLU A 1 99 ? 10.751 -32.830 32.602 1.000 29.850 99 GLU A O 1
ATOM 569 N N . GLY A 1 100 ? 11.517 -34.456 31.182 1.000 31.630 100 GLY A N 1
ATOM 570 C CA . GLY A 1 100 ? 11.449 -35.597 32.118 1.000 32.420 100 GLY A CA 1
ATOM 571 C C . GLY A 1 100 ? 10.019 -36.012 32.427 1.000 33.330 100 GLY A C 1
ATOM 572 O O . GLY A 1 100 ? 9.827 -36.779 33.395 1.000 34.390 100 GLY A O 1
ATOM 573 N N . ALA A 1 101 ? 9.050 -35.541 31.636 1.000 33.450 101 ALA A N 1
ATOM 574 C CA . ALA A 1 101 ? 7.607 -35.848 31.794 1.000 33.660 101 ALA A CA 1
ATOM 575 C C . ALA A 1 101 ? 7.365 -37.312 31.442 1.000 33.620 101 ALA A C 1
ATOM 576 O O . ALA A 1 101 ? 7.944 -37.818 30.482 1.000 33.480 101 ALA A O 1
ATOM 578 N N . PRO A 1 102 ? 6.515 -38.040 32.202 1.000 33.670 102 PRO A N 1
ATOM 579 C CA . PRO A 1 102 ? 6.149 -39.407 31.838 1.000 34.190 102 PRO A CA 1
ATOM 580 C C . PRO A 1 102 ? 5.170 -39.420 30.656 1.000 35.070 102 PRO A C 1
ATOM 581 O O . PRO A 1 102 ? 4.511 -38.416 30.419 1.000 35.370 102 PRO A O 1
ATOM 585 N N . SER A 1 103 ? 5.115 -40.546 29.941 1.000 35.700 103 SER A N 1
ATOM 586 C CA . SER A 1 103 ? 4.221 -40.771 28.774 1.000 35.500 103 SER A CA 1
ATOM 587 C C . SER A 1 103 ? 2.768 -40.838 29.247 1.000 35.970 103 SER A C 1
ATOM 588 O O . SER A 1 103 ? 2.489 -41.599 30.196 1.000 36.170 103 SER A O 1
ATOM 591 N N . PHE A 1 104 ? 1.887 -40.053 28.620 1.000 36.560 104 PHE A N 1
ATOM 592 C CA . PHE A 1 104 ? 0.413 -40.143 28.793 1.000 36.610 104 PHE A CA 1
ATOM 593 C C . PHE A 1 104 ? -0.054 -41.492 28.252 1.000 37.080 104 PHE A C 1
ATOM 594 O O . PHE A 1 104 ? 0.427 -41.935 27.211 1.000 37.960 104 PHE A O 1
ATOM 602 N N . PRO A 1 105 ? -0.981 -42.196 28.941 1.000 37.120 105 PRO A N 1
ATOM 603 C CA . PRO A 1 105 ? -1.544 -43.441 28.416 1.000 37.020 105 PRO A CA 1
ATOM 604 C C . PRO A 1 105 ? -2.097 -43.275 26.991 1.000 36.810 105 PRO A C 1
ATOM 605 O O . PRO A 1 105 ? -2.455 -42.169 26.620 1.000 36.190 105 PRO A O 1
ATOM 609 N N . THR A 1 106 ? -2.166 -44.382 26.245 1.000 36.320 106 THR A N 1
ATOM 610 C CA . THR A 1 106 ? -2.489 -44.430 24.791 1.000 36.020 106 THR A CA 1
ATOM 611 C C . THR A 1 106 ? -3.713 -43.553 24.493 1.000 35.740 106 THR A C 1
ATOM 612 O O . THR A 1 106 ? -3.572 -42.590 23.706 1.000 36.270 106 THR A O 1
ATOM 616 N N . GLY A 1 107 ? -4.855 -43.873 25.110 1.000 34.070 107 GLY A N 1
ATOM 617 C CA . GLY A 1 107 ? -6.149 -43.211 24.853 1.000 33.240 107 GLY A CA 1
ATOM 618 C C . GLY A 1 107 ? -6.426 -42.073 25.821 1.000 31.830 107 GLY A C 1
ATOM 619 O O . GLY A 1 107 ? -7.606 -41.895 26.184 1.000 32.310 107 GLY A O 1
ATOM 620 N N . TYR A 1 108 ? -5.393 -41.325 26.227 1.000 30.130 108 TYR A N 1
ATOM 621 C CA . TYR A 1 108 ? -5.522 -40.168 27.154 1.000 29.020 108 TYR A CA 1
ATOM 622 C C . TYR A 1 108 ? -6.214 -39.008 26.432 1.000 28.210 108 TYR A C 1
ATOM 623 O O . TYR A 1 108 ? -5.837 -38.710 25.282 1.000 28.250 108 TYR A O 1
ATOM 632 N N . GLN A 1 109 ? -7.185 -38.377 27.102 1.000 27.540 109 GLN A N 1
ATOM 633 C CA . GLN A 1 109 ? -7.917 -37.185 26.595 1.000 26.200 109 GLN A CA 1
ATOM 634 C C . GLN A 1 109 ? -7.012 -35.957 26.747 1.000 25.790 109 GLN A C 1
ATOM 635 O O . GLN A 1 109 ? -7.076 -35.297 27.807 1.000 25.850 109 GLN A O 1
ATOM 641 N N . TYR A 1 110 ? -6.193 -35.668 25.732 1.000 24.760 110 TYR A N 1
ATOM 642 C CA . TYR A 1 110 ? -5.256 -34.516 25.738 1.000 24.270 110 TYR A CA 1
ATOM 643 C C . TYR A 1 110 ? -6.056 -33.224 25.607 1.000 24.470 110 TYR A C 1
ATOM 644 O O . TYR A 1 110 ? -6.906 -33.110 24.726 1.000 24.760 110 TYR A O 1
ATOM 653 N N . PRO A 1 111 ? -5.817 -32.214 26.476 1.000 24.050 111 PRO A N 1
ATOM 654 C CA . PRO A 1 111 ? -6.547 -30.951 26.395 1.000 24.010 111 PRO A CA 1
ATOM 655 C C . PRO A 1 111 ? -6.529 -30.344 24.985 1.000 23.710 111 PRO A C 1
ATOM 656 O O . PRO A 1 111 ? -5.478 -30.321 24.366 1.000 24.250 111 PRO A O 1
ATOM 660 N N . THR A 1 112 ? -7.691 -29.880 24.519 1.000 22.400 112 THR A N 1
ATOM 661 C CA . THR A 1 112 ? -7.839 -29.101 23.263 1.000 22.100 112 THR A CA 1
ATOM 662 C C . THR A 1 112 ? -7.143 -27.747 23.435 1.000 22.160 112 THR A C 1
ATOM 663 O O . THR A 1 112 ? -6.912 -27.338 24.593 1.000 21.960 112 THR A O 1
ATOM 667 N N . MET A 1 113 ? -6.853 -27.074 22.322 1.000 21.880 113 MET A N 1
ATOM 668 C CA . MET A 1 113 ? -6.203 -25.737 22.301 1.000 22.410 113 MET A CA 1
ATOM 669 C C . MET A 1 113 ? -6.955 -24.780 23.231 1.000 22.450 113 MET A C 1
ATOM 670 O O . MET A 1 113 ? -6.293 -24.146 24.074 1.000 21.980 113 MET A O 1
ATOM 675 N N . ASP A 1 114 ? -8.282 -24.702 23.089 1.000 22.940 114 ASP A N 1
ATOM 676 C CA . ASP A 1 114 ? -9.169 -23.854 23.931 1.000 23.040 114 ASP A CA 1
ATOM 677 C C . ASP A 1 114 ? -9.009 -24.259 25.404 1.000 23.030 114 ASP A C 1
ATOM 678 O O . ASP A 1 114 ? -8.889 -23.350 26.248 1.000 22.810 114 ASP A O 1
ATOM 683 N N . GLU A 1 115 ? -8.995 -25.565 25.693 1.000 22.850 115 GLU A N 1
ATOM 684 C CA . GLU A 1 115 ? -8.860 -26.115 27.073 1.000 23.370 115 GLU A CA 1
ATOM 685 C C . GLU A 1 115 ? -7.486 -25.746 27.646 1.000 23.670 115 GLU A C 1
ATOM 686 O O . GLU A 1 115 ? -7.435 -25.380 28.839 1.000 24.050 115 GLU A O 1
ATOM 692 N N . LEU A 1 116 ? -6.422 -25.810 26.836 1.000 23.420 116 LEU A N 1
ATOM 693 C CA . LEU A 1 116 ? -5.059 -25.367 27.246 1.000 23.400 116 LEU A CA 1
ATOM 694 C C . LEU A 1 116 ? -5.136 -23.909 27.714 1.000 23.680 116 LEU A C 1
ATOM 695 O O . LEU A 1 116 ? -4.534 -23.597 28.755 1.000 23.660 116 LEU A O 1
ATOM 700 N N . ALA A 1 117 ? -5.870 -23.061 26.985 1.000 24.240 117 ALA A N 1
ATOM 701 C CA . ALA A 1 117 ? -6.071 -21.625 27.309 1.000 24.620 117 ALA A CA 1
ATOM 702 C C . ALA A 1 117 ? -6.792 -21.485 28.658 1.000 25.100 117 ALA A C 1
ATOM 703 O O . ALA A 1 117 ? -6.461 -20.544 29.404 1.000 24.740 117 ALA A O 1
ATOM 705 N N . GLU A 1 118 ? -7.728 -22.394 28.956 1.000 25.910 118 GLU A N 1
ATOM 706 C CA . GLU A 1 118 ? -8.538 -22.401 30.208 1.000 26.560 118 GLU A CA 1
ATOM 707 C C . GLU A 1 118 ? -7.701 -22.880 31.401 1.000 27.370 118 GLU A C 1
ATOM 708 O O . GLU A 1 118 ? -8.191 -22.755 32.543 1.000 26.970 118 GLU A O 1
ATOM 714 N N . MET A 1 119 ? -6.505 -23.425 31.151 1.000 28.490 119 MET A N 1
ATOM 715 C CA . MET A 1 119 ? -5.560 -23.887 32.205 1.000 29.180 119 MET A CA 1
ATOM 716 C C . MET A 1 119 ? -4.722 -22.713 32.727 1.000 29.530 119 MET A C 1
ATOM 717 O O . MET A 1 119 ? -4.002 -22.920 33.724 1.000 31.440 119 MET A O 1
ATOM 722 N N . LEU A 1 120 ? -4.804 -21.536 32.094 1.000 29.110 120 LEU A N 1
ATOM 723 C CA . LEU A 1 120 ? -3.953 -20.356 32.425 1.000 28.660 120 LEU A CA 1
ATOM 724 C C . LEU A 1 120 ? -4.504 -19.589 33.627 1.000 28.530 120 LEU A C 1
ATOM 725 O O . LEU A 1 120 ? -3.736 -19.264 34.531 1.000 28.260 120 LEU A O 1
ATOM 730 N N . PRO A 1 121 ? -5.818 -19.259 33.703 1.000 28.410 121 PRO A N 1
ATOM 731 C CA . PRO A 1 121 ? -6.357 -18.569 34.877 1.000 28.840 121 PRO A CA 1
ATOM 732 C C . PRO A 1 121 ? -6.047 -19.263 36.206 1.000 29.670 121 PRO A C 1
ATOM 733 O O . PRO A 1 121 ? -5.736 -18.583 37.182 1.000 29.810 121 PRO A O 1
ATOM 737 N N . PRO A 1 122 ? -6.134 -20.614 36.312 1.000 30.610 122 PRO A N 1
ATOM 738 C CA . PRO A 1 122 ? -5.718 -21.319 37.527 1.000 31.190 122 PRO A CA 1
ATOM 739 C C . PRO A 1 122 ? -4.242 -21.122 37.906 1.000 32.320 122 PRO A C 1
ATOM 740 O O . PRO A 1 122 ? -3.950 -21.125 39.089 1.000 33.110 122 PRO A O 1
ATOM 744 N N . VAL A 1 123 ? -3.359 -20.981 36.910 1.000 33.270 123 VAL A N 1
ATOM 745 C CA . VAL A 1 123 ? -1.905 -20.685 37.106 1.000 33.730 123 VAL A CA 1
ATOM 746 C C . VAL A 1 123 ? -1.772 -19.302 37.755 1.000 34.590 123 VAL A C 1
ATOM 747 O O . VAL A 1 123 ? -0.923 -19.152 38.654 1.000 35.660 123 VAL A O 1
ATOM 751 N N . LEU A 1 124 ? -2.581 -18.336 37.309 1.000 35.590 124 LEU A N 1
ATOM 752 C CA . LEU A 1 124 ? -2.542 -16.923 37.783 1.000 36.110 124 LEU A CA 1
ATOM 753 C C . LEU A 1 124 ? -3.058 -16.831 39.225 1.000 36.690 124 LEU A C 1
ATOM 754 O O . LEU A 1 124 ? -2.548 -15.974 39.972 1.000 35.670 124 LEU A O 1
ATOM 759 N N . THR A 1 125 ? -4.042 -17.658 39.592 1.000 37.700 125 THR A N 1
ATOM 760 C CA . THR A 1 125 ? -4.651 -17.685 40.951 1.000 39.050 125 THR A CA 1
ATOM 761 C C . THR A 1 125 ? -3.703 -18.381 41.935 1.000 40.190 125 THR A C 1
ATOM 762 O O . THR A 1 125 ? -3.618 -17.918 43.093 1.000 39.890 125 THR A O 1
ATOM 766 N N . HIS A 1 126 ? -3.034 -19.454 41.496 1.000 40.480 126 HIS A N 1
ATOM 767 C CA . HIS A 1 126 ? -2.127 -20.292 42.328 1.000 40.740 126 HIS A CA 1
ATOM 768 C C . HI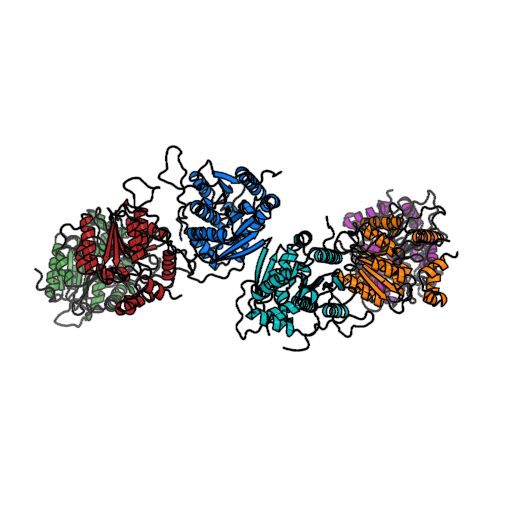S A 1 126 ? -0.925 -19.459 42.788 1.000 40.460 126 HIS A C 1
ATOM 769 O O . HIS A 1 126 ? -0.567 -19.546 43.981 1.000 40.570 126 HIS A O 1
ATOM 776 N N . LEU A 1 127 ? -0.343 -18.679 41.871 1.000 40.050 127 LEU A N 1
ATOM 777 C CA . LEU A 1 127 ? 0.894 -17.880 42.097 1.000 39.170 127 LEU A CA 1
ATOM 778 C C . LEU A 1 127 ? 0.534 -16.426 42.431 1.000 38.710 127 LEU A C 1
ATOM 779 O O . LEU A 1 127 ? 1.453 -15.582 42.424 1.000 39.250 127 LEU A O 1
ATOM 784 N N . SER A 1 128 ? -0.744 -16.154 42.720 1.000 38.150 128 SER A N 1
ATOM 785 C CA . SER A 1 128 ? -1.283 -14.822 43.112 1.000 38.330 128 SER A CA 1
ATOM 786 C C . SER A 1 128 ? -0.901 -13.758 42.073 1.000 38.270 128 SER A C 1
ATOM 787 O O . SER A 1 128 ? -0.692 -12.590 42.467 1.000 38.490 128 SER A O 1
ATOM 790 N N . LEU A 1 129 ? -0.823 -14.147 40.796 1.000 38.020 129 LEU A N 1
ATOM 791 C CA . LEU A 1 129 ? -0.503 -13.235 39.663 1.000 37.810 129 LEU A CA 1
ATOM 792 C C . LEU A 1 129 ? -1.767 -12.453 39.298 1.000 37.190 129 LEU A C 1
ATOM 793 O O . LEU A 1 129 ? -2.784 -13.097 38.974 1.000 37.230 129 LEU A O 1
ATOM 798 N N . LYS A 1 130 ? -1.696 -11.119 39.348 1.000 37.050 130 LYS A N 1
ATOM 799 C CA . LYS A 1 130 ? -2.862 -10.212 39.155 1.000 37.040 130 LYS A CA 1
ATOM 800 C C . LYS A 1 130 ? -3.198 -10.125 37.661 1.000 35.620 130 LYS A C 1
ATOM 801 O O . LYS A 1 130 ? -4.397 -10.146 37.321 1.000 36.500 130 LYS A O 1
ATOM 807 N N . SER A 1 131 ? -2.170 -10.022 36.814 1.000 34.290 131 SER A N 1
ATOM 808 C CA . SER A 1 131 ? -2.275 -9.957 35.331 1.000 32.780 131 SER A CA 1
ATOM 809 C C . SER A 1 131 ? -0.965 -10.445 34.702 1.000 31.650 131 SER A C 1
ATOM 810 O O . SER A 1 131 ? 0.001 -10.664 35.461 1.000 31.250 131 SER A O 1
ATOM 813 N N . ILE A 1 132 ? -0.938 -10.614 33.375 1.000 29.770 132 ILE A N 1
ATOM 814 C CA . ILE A 1 132 ? 0.272 -11.077 32.627 1.000 28.500 132 ILE A CA 1
ATOM 815 C C . ILE A 1 132 ? 0.526 -10.175 31.415 1.000 27.200 132 ILE A C 1
ATOM 816 O O . ILE A 1 132 ? -0.427 -9.545 30.919 1.000 26.540 132 ILE A O 1
ATOM 821 N N . ILE A 1 133 ? 1.788 -10.121 30.981 1.000 25.660 133 ILE A N 1
ATOM 822 C CA . ILE A 1 133 ? 2.206 -9.744 29.598 1.000 24.440 133 ILE A CA 1
ATOM 823 C C . ILE A 1 133 ? 2.607 -11.041 28.887 1.000 23.720 133 ILE A C 1
ATOM 824 O O . ILE A 1 133 ? 3.590 -11.675 29.319 1.000 23.400 133 ILE A O 1
ATOM 829 N N . GLY A 1 134 ? 1.851 -11.435 27.860 1.000 23.080 134 GLY A N 1
ATOM 830 C CA . GLY A 1 134 ? 2.011 -12.736 27.184 1.000 22.620 134 GLY A CA 1
ATOM 831 C C . GLY A 1 134 ? 3.059 -12.686 26.088 1.000 22.340 134 GLY A C 1
ATOM 832 O O . GLY A 1 134 ? 3.062 -11.705 25.317 1.000 22.300 134 GLY A O 1
ATOM 833 N N . ILE A 1 135 ? 3.929 -13.701 26.036 1.000 21.850 135 ILE A N 1
ATOM 834 C CA . ILE A 1 135 ? 4.796 -14.021 24.861 1.000 21.700 135 ILE A CA 1
ATOM 835 C C . ILE A 1 135 ? 4.520 -15.474 24.459 1.000 21.400 135 ILE A C 1
ATOM 836 O O . ILE A 1 135 ? 4.614 -16.350 25.338 1.000 20.840 135 ILE A O 1
ATOM 841 N N . GLY A 1 136 ? 4.198 -15.707 23.182 1.000 21.540 136 GLY A N 1
ATOM 842 C CA . GLY A 1 136 ? 3.822 -17.032 22.651 1.000 21.190 136 GLY A CA 1
ATOM 843 C C . GLY A 1 136 ? 4.365 -17.267 21.252 1.000 21.480 136 GLY A C 1
ATOM 844 O O . GLY A 1 136 ? 4.348 -16.317 20.449 1.000 22.330 136 GLY A O 1
ATOM 845 N N . VAL A 1 137 ? 4.834 -18.487 20.971 1.000 21.550 137 VAL A N 1
ATOM 846 C CA . VAL A 1 137 ? 5.299 -18.914 19.616 1.000 21.370 137 VAL A CA 1
ATOM 847 C C . VAL A 1 137 ? 4.318 -19.957 19.071 1.000 21.460 137 VAL A C 1
ATOM 848 O O . VAL A 1 137 ? 4.140 -20.997 19.732 1.000 21.630 137 VAL A O 1
ATOM 852 N N . GLY A 1 138 ? 3.715 -19.674 17.911 1.000 21.380 138 GLY A N 1
ATOM 853 C CA . GLY A 1 138 ? 2.860 -20.613 17.157 1.000 21.050 138 GLY A CA 1
ATOM 854 C C . GLY A 1 138 ? 1.656 -21.060 17.967 1.000 21.160 138 GLY A C 1
ATOM 855 O O . GLY A 1 138 ? 0.731 -20.246 18.137 1.000 21.320 138 GLY A O 1
ATOM 856 N N . ALA A 1 139 ? 1.675 -22.305 18.453 1.000 21.040 139 ALA A N 1
ATOM 857 C CA . ALA A 1 139 ? 0.594 -22.926 19.257 1.000 20.790 139 ALA A CA 1
ATOM 858 C C . ALA A 1 139 ? 0.423 -22.151 20.565 1.000 20.650 139 ALA A C 1
ATOM 859 O O . ALA A 1 139 ? -0.734 -21.922 20.966 1.000 20.790 139 ALA A O 1
ATOM 861 N N . GLY A 1 140 ? 1.538 -21.771 21.199 1.000 20.310 140 GLY A N 1
ATOM 862 C CA . GLY A 1 140 ? 1.554 -20.905 22.394 1.000 20.250 140 GLY A CA 1
ATOM 863 C C . GLY A 1 140 ? 0.851 -19.583 22.135 1.000 20.010 140 GLY A C 1
ATOM 864 O O . GLY A 1 140 ? 0.062 -19.165 23.000 1.000 20.220 140 GLY A O 1
ATOM 865 N N . ALA A 1 141 ? 1.108 -18.972 20.971 1.000 19.740 141 ALA A N 1
ATOM 866 C CA . ALA A 1 141 ? 0.563 -17.659 20.542 1.000 19.350 141 ALA A CA 1
ATOM 867 C C . ALA A 1 141 ? -0.958 -17.738 20.366 1.000 19.190 141 ALA A C 1
ATOM 868 O O . ALA A 1 141 ? -1.643 -16.751 20.709 1.000 19.320 141 ALA A O 1
ATOM 870 N N . TYR A 1 142 ? -1.463 -18.849 19.819 1.000 18.750 142 TYR A N 1
ATOM 871 C CA . TYR A 1 142 ? -2.919 -19.120 19.684 1.000 18.320 142 TYR A CA 1
ATOM 872 C C . TYR A 1 142 ? -3.528 -19.179 21.089 1.000 17.770 142 TYR A C 1
ATOM 873 O O . TYR A 1 142 ? -4.491 -18.442 21.368 1.000 17.110 142 TYR A O 1
ATOM 882 N N . ILE A 1 143 ? -2.960 -20.032 21.946 1.000 17.260 143 ILE A N 1
ATOM 883 C CA . ILE A 1 143 ? -3.453 -20.293 23.332 1.000 17.080 143 ILE A CA 1
ATOM 884 C C . ILE A 1 143 ? -3.552 -18.964 24.094 1.000 17.080 143 ILE A C 1
ATOM 885 O O . ILE A 1 143 ? -4.592 -18.741 24.744 1.000 17.320 143 ILE A O 1
ATOM 890 N N . LEU A 1 144 ? -2.517 -18.122 24.017 1.000 17.220 144 LEU A N 1
ATOM 891 C CA . LEU A 1 144 ? -2.452 -16.828 24.752 1.000 17.360 144 LEU A CA 1
ATOM 892 C C . LEU A 1 144 ? -3.447 -15.826 24.146 1.000 17.370 144 LEU A C 1
ATOM 893 O O . LEU A 1 144 ? -3.916 -14.948 24.897 1.000 17.360 144 LEU A O 1
ATOM 898 N N . SER A 1 145 ? -3.761 -15.954 22.852 1.000 17.380 145 SER A N 1
ATOM 899 C CA . SER A 1 145 ? -4.811 -15.162 22.153 1.000 17.840 145 SER A CA 1
ATOM 900 C C . SER A 1 145 ? -6.193 -15.563 22.682 1.000 17.890 145 SER A C 1
ATOM 901 O O . SER A 1 145 ? -6.927 -14.672 23.146 1.000 17.920 145 SER A O 1
ATOM 904 N N . ARG A 1 146 ? -6.516 -16.859 22.624 1.000 18.180 146 ARG A N 1
ATOM 905 C CA . ARG A 1 146 ? -7.769 -17.437 23.183 1.000 18.640 146 ARG A CA 1
ATOM 906 C C . ARG A 1 146 ? -7.915 -16.996 24.644 1.000 19.310 146 ARG A C 1
ATOM 907 O O . ARG A 1 146 ? -9.016 -16.562 25.032 1.000 19.520 146 ARG A O 1
ATOM 915 N N . PHE A 1 147 ? -6.834 -17.100 25.418 1.000 20.370 147 PHE A N 1
ATOM 916 C CA . PHE A 1 147 ? -6.773 -16.689 26.846 1.000 21.070 147 PHE A CA 1
ATOM 917 C C . PHE A 1 147 ? -7.125 -15.202 26.962 1.000 21.540 147 PHE A C 1
ATOM 918 O O . PHE A 1 147 ? -7.934 -14.835 27.838 1.000 21.670 147 PHE A O 1
ATOM 926 N N . ALA A 1 148 ? -6.534 -14.380 26.092 1.000 21.950 148 ALA A N 1
ATOM 927 C CA . ALA A 1 148 ? -6.697 -12.907 26.072 1.000 22.840 148 ALA A CA 1
ATOM 928 C C . ALA A 1 148 ? -8.137 -12.538 25.696 1.000 23.280 148 ALA A C 1
ATOM 929 O O . ALA A 1 148 ? -8.672 -11.588 26.301 1.000 23.610 148 ALA A O 1
ATOM 931 N N . LEU A 1 149 ? -8.731 -13.250 24.731 1.000 23.880 149 LEU A N 1
ATOM 932 C CA . LEU A 1 149 ? -10.164 -13.104 24.344 1.000 24.130 149 LEU A CA 1
ATOM 933 C C . LEU A 1 149 ? -11.053 -13.617 25.485 1.000 24.780 149 LEU A C 1
ATOM 934 O O . LEU A 1 149 ? -12.072 -12.967 25.779 1.000 24.990 149 LEU A O 1
ATOM 939 N N . ASN A 1 150 ? -10.680 -14.747 26.095 1.000 25.460 150 ASN A N 1
ATOM 940 C CA . ASN A 1 150 ? -11.410 -15.365 27.237 1.000 25.680 150 ASN A CA 1
ATOM 941 C C . ASN A 1 150 ? -11.405 -14.415 28.437 1.000 26.640 150 ASN A C 1
ATOM 942 O O . ASN A 1 150 ? -12.441 -14.320 29.118 1.000 28.090 150 ASN A O 1
ATOM 947 N N . HIS A 1 151 ? -10.273 -13.761 28.694 1.000 27.750 151 HIS A N 1
ATOM 948 C CA . HIS A 1 151 ? -10.063 -12.853 29.851 1.000 28.400 151 HIS A CA 1
ATOM 949 C C . HIS A 1 151 ? -9.249 -11.659 29.366 1.000 28.820 151 HIS A C 1
ATOM 950 O O . HIS A 1 151 ? -8.023 -11.748 29.277 1.000 30.330 151 HIS A O 1
ATOM 957 N N . PRO A 1 152 ? -9.887 -10.517 28.998 1.000 29.010 152 PRO A N 1
ATOM 958 C CA . PRO A 1 152 ? -9.104 -9.318 28.697 1.000 28.930 152 PRO A CA 1
ATOM 959 C C . PRO A 1 152 ? -8.534 -8.685 29.977 1.000 28.920 152 PRO A C 1
ATOM 960 O O . PRO A 1 152 ? -7.525 -8.006 29.892 1.000 29.320 152 PRO A O 1
ATOM 964 N N . GLU A 1 153 ? -9.185 -8.924 31.122 1.000 28.930 153 GLU A N 1
ATOM 965 C CA . GLU A 1 153 ? -8.822 -8.316 32.434 1.000 28.620 153 GLU A CA 1
ATOM 966 C C . GLU A 1 153 ? -7.476 -8.874 32.921 1.000 28.530 153 GLU A C 1
ATOM 967 O O . GLU A 1 153 ? -6.783 -8.151 33.664 1.000 28.860 153 GLU A O 1
ATOM 973 N N . LEU A 1 154 ? -7.116 -10.094 32.513 1.000 28.040 154 LEU A N 1
ATOM 974 C CA . LEU A 1 154 ? -5.889 -10.800 32.974 1.000 27.660 154 LEU A CA 1
ATOM 975 C C . LEU A 1 154 ? -4.710 -10.507 32.038 1.000 27.720 154 LEU A C 1
ATOM 976 O O . LEU A 1 154 ? -3.563 -10.514 32.529 1.000 27.780 154 LEU A O 1
ATOM 981 N N . VAL A 1 155 ? -4.971 -10.273 30.748 1.000 27.540 155 VAL A N 1
ATOM 982 C CA . VAL A 1 155 ? -3.911 -10.009 29.727 1.000 27.500 155 VAL A CA 1
ATOM 983 C C . VAL A 1 155 ? -3.787 -8.495 29.530 1.000 28.610 155 VAL A C 1
ATOM 984 O O . VAL A 1 155 ? -4.789 -7.864 29.138 1.000 28.270 155 VAL A O 1
ATOM 988 N N . GLU A 1 156 ? -2.598 -7.948 29.803 1.000 29.330 156 GLU A N 1
ATOM 989 C CA . GLU A 1 156 ? -2.267 -6.511 29.602 1.000 30.180 156 GLU A CA 1
ATOM 990 C C . GLU A 1 156 ? -1.724 -6.312 28.183 1.000 29.160 156 GLU A C 1
ATOM 991 O O . GLU A 1 156 ? -2.032 -5.263 27.581 1.000 29.350 156 GLU A O 1
ATOM 997 N N . GLY A 1 157 ? -0.953 -7.279 27.674 1.000 27.020 157 GLY A N 1
ATOM 998 C CA . GLY A 1 157 ? -0.336 -7.198 26.336 1.000 26.090 157 GLY A CA 1
ATOM 999 C C . GLY A 1 157 ? 0.195 -8.532 25.850 1.000 25.530 157 GLY A C 1
ATOM 1000 O O . GLY A 1 157 ? 0.450 -9.415 26.694 1.000 25.720 157 GLY A O 1
ATOM 1001 N N . LEU A 1 158 ? 0.377 -8.663 24.533 1.000 24.590 158 LEU A N 1
ATOM 1002 C CA . LEU A 1 158 ? 0.788 -9.929 23.870 1.000 24.020 158 LEU A CA 1
ATOM 1003 C C . LEU A 1 158 ? 1.917 -9.661 22.874 1.000 23.630 158 LEU A C 1
ATOM 1004 O O . LEU A 1 158 ? 1.831 -8.667 22.130 1.000 23.420 158 LEU A O 1
ATOM 1009 N N . VAL A 1 159 ? 2.930 -10.530 22.873 1.000 23.130 159 VAL A N 1
ATOM 1010 C CA . VAL A 1 159 ? 3.921 -10.658 21.764 1.000 23.080 159 VAL A CA 1
ATOM 1011 C C . VAL A 1 159 ? 3.674 -12.012 21.093 1.000 22.990 159 VAL A C 1
ATOM 1012 O O . VAL A 1 159 ? 4.045 -13.045 21.683 1.000 23.690 159 VAL A O 1
ATOM 1016 N N . LEU A 1 160 ? 3.048 -11.995 19.914 1.000 22.870 160 LEU A N 1
ATOM 1017 C CA . LEU A 1 160 ? 2.595 -13.217 19.198 1.000 22.620 160 LEU A CA 1
ATOM 1018 C C . LEU A 1 160 ? 3.546 -13.513 18.038 1.000 22.290 160 LEU A C 1
ATOM 1019 O O . LEU A 1 160 ? 3.506 -12.784 17.028 1.000 22.050 160 LEU A O 1
ATOM 1024 N N . ILE A 1 161 ? 4.377 -14.544 18.205 1.000 22.480 161 ILE A N 1
ATOM 1025 C CA . ILE A 1 161 ? 5.360 -15.015 17.186 1.000 22.810 161 ILE A CA 1
ATOM 1026 C C . ILE A 1 161 ? 4.697 -16.137 16.378 1.000 23.220 161 ILE A C 1
ATOM 1027 O O . ILE A 1 161 ? 4.135 -17.061 17.003 1.000 23.530 161 ILE A O 1
ATOM 1032 N N . ASN A 1 162 ? 4.717 -16.021 15.045 1.000 23.250 162 ASN A N 1
ATOM 1033 C CA . ASN A 1 162 ? 4.262 -17.069 14.090 1.000 23.600 162 ASN A CA 1
ATOM 1034 C C . ASN A 1 162 ? 2.844 -17.533 14.447 1.000 23.470 162 ASN A C 1
ATOM 1035 O O . ASN A 1 162 ? 2.602 -18.755 14.411 1.000 23.090 162 ASN A O 1
ATOM 1040 N N . VAL A 1 163 ? 1.945 -16.600 14.779 1.000 23.490 163 VAL A N 1
ATOM 1041 C CA . VAL A 1 163 ? 0.533 -16.921 15.152 1.000 23.960 163 VAL A CA 1
ATOM 1042 C C . VAL A 1 163 ? -0.249 -17.274 13.879 1.000 24.150 163 VAL A C 1
ATOM 1043 O O . VAL A 1 163 ? -0.005 -16.650 12.828 1.000 23.990 163 VAL A O 1
ATOM 1047 N N . ASP A 1 164 ? -1.147 -18.255 13.983 1.000 24.960 164 ASP A N 1
ATOM 1048 C CA . ASP A 1 164 ? -2.117 -18.630 12.919 1.000 25.450 164 ASP A CA 1
ATOM 1049 C C . ASP A 1 164 ? -3.509 -18.624 13.544 1.000 25.910 164 ASP A C 1
ATOM 1050 O O . ASP A 1 164 ? -3.870 -19.552 14.263 1.000 25.660 164 ASP A O 1
ATOM 1055 N N . PRO A 1 165 ? -4.331 -17.576 13.300 1.000 27.140 165 PRO A N 1
ATOM 1056 C CA . PRO A 1 165 ? -5.656 -17.480 13.911 1.000 27.820 165 PRO A CA 1
ATOM 1057 C C . PRO A 1 165 ? -6.703 -18.346 13.196 1.000 28.390 165 PRO A C 1
ATOM 1058 O O . PRO A 1 165 ? -7.840 -18.366 13.633 1.000 28.020 165 PRO A O 1
ATOM 1062 N N . CYS A 1 166 ? -6.294 -19.027 12.121 1.000 29.690 166 CYS A N 1
ATOM 1063 C CA . CYS A 1 166 ? -7.161 -19.891 11.278 1.000 30.780 166 CYS A CA 1
ATOM 1064 C C . CYS A 1 166 ? -7.000 -21.357 11.684 1.000 32.440 166 CYS A C 1
ATOM 1065 O O . CYS A 1 166 ? -5.901 -21.734 12.148 1.000 32.530 166 CYS A O 1
ATOM 1068 N N . ALA A 1 167 ? -8.063 -22.144 11.503 1.000 34.140 167 ALA A N 1
ATOM 1069 C CA . ALA A 1 167 ? -8.034 -23.624 11.560 1.000 35.570 167 ALA A CA 1
ATOM 1070 C C . ALA A 1 167 ? -7.132 -24.137 10.433 1.000 37.520 167 ALA A C 1
ATOM 1071 O O . ALA A 1 167 ? -7.017 -23.438 9.404 1.000 37.230 167 ALA A O 1
ATOM 1073 N N . LYS A 1 168 ? -6.511 -25.304 10.627 1.000 40.220 168 LYS A N 1
ATOM 1074 C CA . LYS A 1 168 ? -5.576 -25.925 9.649 1.000 42.990 168 LYS A CA 1
ATOM 1075 C C . LYS A 1 168 ? -6.336 -26.239 8.354 1.000 45.630 168 LYS A C 1
ATOM 1076 O O . LYS A 1 168 ? -5.948 -25.701 7.296 1.000 46.110 168 LYS A O 1
ATOM 1082 N N . GLY A 1 169 ? -7.383 -27.066 8.451 1.000 48.240 169 GLY A N 1
ATOM 1083 C CA . GLY A 1 169 ? -8.179 -27.551 7.305 1.000 51.600 169 GLY A CA 1
ATOM 1084 C C . GLY A 1 169 ? -7.407 -28.550 6.456 1.000 54.600 169 GLY A C 1
ATOM 1085 O O . GLY A 1 169 ? -7.729 -28.675 5.256 1.000 56.000 169 GLY A O 1
ATOM 1086 N N . TRP A 1 170 ? -6.430 -29.240 7.058 1.000 57.260 170 TRP A N 1
ATOM 1087 C CA . TRP A 1 170 ? -5.551 -30.248 6.403 1.000 58.740 170 TRP A CA 1
ATOM 1088 C C . TRP A 1 170 ? -5.304 -31.412 7.369 1.000 58.780 170 TRP A C 1
ATOM 1089 O O . TRP A 1 170 ? -4.511 -31.233 8.314 1.000 57.970 170 TRP A O 1
ATOM 1100 N N . ILE A 1 171 ? -5.968 -32.552 7.142 1.000 59.240 171 ILE A N 1
ATOM 1101 C CA . ILE A 1 171 ? -5.825 -33.795 7.961 1.000 59.180 171 ILE A CA 1
ATOM 1102 C C . ILE A 1 171 ? -5.589 -34.981 7.018 1.000 59.230 171 ILE A C 1
ATOM 1103 O O . ILE A 1 171 ? -6.429 -35.202 6.122 1.000 58.370 171 ILE A O 1
ATOM 1108 N N . ASP A 1 172 ? -4.488 -35.712 7.231 1.000 59.540 172 ASP A N 1
ATOM 1109 C CA . ASP A 1 172 ? -4.086 -36.904 6.435 1.000 59.370 172 ASP A CA 1
ATOM 1110 C C . ASP A 1 172 ? -4.569 -38.166 7.160 1.000 59.660 172 ASP A C 1
ATOM 1111 O O . ASP A 1 172 ? -4.074 -39.258 6.810 1.000 60.160 172 ASP A O 1
ATOM 1116 N N . THR A 1 183 ? 4.097 -38.352 7.512 1.000 51.230 183 THR A N 1
ATOM 1117 C CA . THR A 1 183 ? 4.713 -39.619 7.998 1.000 51.210 183 THR A CA 1
ATOM 1118 C C . THR A 1 183 ? 5.305 -39.396 9.396 1.000 50.550 183 THR A C 1
ATOM 1119 O O . THR A 1 183 ? 4.675 -39.839 10.380 1.000 51.310 183 THR A O 1
ATOM 1123 N N . ASN A 1 184 ? 6.462 -38.729 9.469 1.000 49.020 184 ASN A N 1
ATOM 1124 C CA . ASN A 1 184 ? 7.281 -38.582 10.704 1.000 47.910 184 ASN A CA 1
ATOM 1125 C C . ASN A 1 184 ? 6.891 -37.286 11.426 1.000 46.490 184 ASN A C 1
ATOM 1126 O O . ASN A 1 184 ? 7.022 -36.209 10.813 1.000 47.370 184 ASN A O 1
ATOM 1131 N N . VAL A 1 185 ? 6.444 -37.397 12.683 1.000 44.290 185 VAL A N 1
ATOM 1132 C CA . VAL A 1 185 ? 5.982 -36.253 13.532 1.000 42.930 185 VAL A CA 1
ATOM 1133 C C . VAL A 1 185 ? 7.100 -35.210 13.656 1.000 41.250 185 VAL A C 1
ATOM 1134 O O . VAL A 1 185 ? 6.774 -34.009 13.662 1.000 41.640 185 VAL A O 1
ATOM 1138 N N . VAL A 1 186 ? 8.358 -35.648 13.771 1.000 39.580 186 VAL A N 1
ATOM 1139 C CA . VAL A 1 186 ? 9.544 -34.745 13.892 1.000 38.300 186 VAL A CA 1
ATOM 1140 C C . VAL A 1 186 ? 9.651 -33.911 12.609 1.000 36.990 186 VAL A C 1
ATOM 1141 O O . VAL A 1 186 ? 9.865 -32.688 12.720 1.000 36.890 186 VAL A O 1
ATOM 1145 N N . ASP A 1 187 ? 9.507 -34.553 11.445 1.000 35.810 187 ASP A N 1
ATOM 1146 C CA . ASP A 1 187 ? 9.597 -33.899 10.110 1.000 35.340 187 ASP A CA 1
ATOM 1147 C C . ASP A 1 187 ? 8.378 -32.994 9.890 1.000 35.280 187 ASP A C 1
ATOM 1148 O O . ASP A 1 187 ? 8.540 -31.952 9.223 1.000 34.700 187 ASP A O 1
ATOM 1153 N N . ILE A 1 188 ? 7.210 -33.378 10.419 1.000 35.120 188 ILE A N 1
ATOM 1154 C CA . ILE A 1 188 ? 5.955 -32.566 10.363 1.000 35.300 188 ILE A CA 1
ATOM 1155 C C . ILE A 1 188 ? 6.181 -31.255 11.129 1.000 34.990 188 ILE A C 1
ATOM 1156 O O . ILE A 1 188 ? 5.757 -30.196 10.626 1.000 33.820 188 ILE A O 1
ATOM 1161 N N . ILE A 1 189 ? 6.823 -31.331 12.299 1.000 34.620 189 ILE A N 1
ATOM 1162 C CA . ILE A 1 189 ? 7.051 -30.167 13.208 1.000 33.910 189 ILE A CA 1
ATOM 1163 C C . ILE A 1 189 ? 8.161 -29.280 12.628 1.000 33.790 189 ILE A C 1
ATOM 1164 O O . ILE A 1 189 ? 8.037 -28.043 12.740 1.000 32.990 189 ILE A O 1
ATOM 1169 N N . LEU A 1 190 ? 9.199 -29.879 12.035 1.000 33.770 190 LEU A N 1
ATOM 1170 C CA . LEU A 1 190 ? 10.297 -29.138 11.349 1.000 33.560 190 LEU A CA 1
ATOM 1171 C C . LEU A 1 190 ? 9.716 -28.299 10.203 1.000 33.470 190 LEU A C 1
ATOM 1172 O O . LEU A 1 190 ? 10.228 -27.186 9.973 1.000 33.300 190 LEU A O 1
ATOM 1177 N N . ALA A 1 191 ? 8.693 -28.817 9.514 1.000 33.520 191 ALA A N 1
ATOM 1178 C CA . ALA A 1 191 ? 7.984 -28.131 8.405 1.000 33.650 191 ALA A CA 1
ATOM 1179 C C . ALA A 1 191 ? 7.179 -26.946 8.955 1.000 33.100 191 ALA A C 1
ATOM 1180 O O . ALA A 1 191 ? 7.180 -25.881 8.303 1.000 33.610 191 ALA A O 1
ATOM 1182 N N . HIS A 1 192 ? 6.513 -27.135 10.100 1.000 32.260 192 HIS A N 1
ATOM 1183 C CA . HIS A 1 192 ? 5.723 -26.095 10.820 1.000 31.640 192 HIS A CA 1
ATOM 1184 C C . HIS A 1 192 ? 6.616 -24.898 11.173 1.000 31.370 192 HIS A C 1
ATOM 1185 O O . HIS A 1 192 ? 6.144 -23.751 11.042 1.000 31.170 192 HIS A O 1
ATOM 1192 N N . HIS A 1 193 ? 7.846 -25.165 11.619 1.000 31.580 193 HIS A N 1
ATOM 1193 C CA . HIS A 1 193 ? 8.799 -24.148 12.145 1.000 32.060 193 HIS A CA 1
ATOM 1194 C C . HIS A 1 193 ? 9.511 -23.423 11.001 1.000 32.810 193 HIS A C 1
ATOM 1195 O O . HIS A 1 193 ? 9.344 -22.194 10.886 1.000 32.790 193 HIS A O 1
ATOM 1202 N N . PHE A 1 194 ? 10.292 -24.165 10.212 1.000 33.880 194 PHE A N 1
ATOM 1203 C CA . PHE A 1 194 ? 11.278 -23.624 9.239 1.000 34.390 194 PHE A CA 1
ATOM 1204 C C . PHE A 1 194 ? 10.681 -23.630 7.827 1.000 35.740 194 PHE A C 1
ATOM 1205 O O . PHE A 1 194 ? 9.879 -24.533 7.507 1.000 35.520 194 PHE A O 1
ATOM 1213 N N . GLY A 1 195 ? 11.055 -22.627 7.024 1.000 37.240 195 GLY A N 1
ATOM 1214 C CA . GLY A 1 195 ? 10.688 -22.508 5.598 1.000 38.660 195 GLY A CA 1
ATOM 1215 C C . GLY A 1 195 ? 11.336 -23.608 4.775 1.000 40.070 195 GLY A C 1
ATOM 1216 O O . GLY A 1 195 ? 12.300 -24.219 5.277 1.000 40.330 195 GLY A O 1
ATOM 1217 N N . GLN A 1 196 ? 10.834 -23.857 3.560 1.000 41.480 196 GLN A N 1
ATOM 1218 C CA . GLN A 1 196 ? 11.288 -24.984 2.696 1.000 42.780 196 GLN A CA 1
ATOM 1219 C C . GLN A 1 196 ? 12.760 -24.773 2.318 1.000 42.910 196 GLN A C 1
ATOM 1220 O O . GLN A 1 196 ? 13.554 -25.711 2.524 1.000 42.790 196 GLN A O 1
ATOM 1226 N N . GLU A 1 197 ? 13.102 -23.590 1.794 1.000 43.330 197 GLU A N 1
ATOM 1227 C CA . GLU A 1 197 ? 14.495 -23.201 1.431 1.000 43.670 197 GLU A CA 1
ATOM 1228 C C . GLU A 1 197 ? 15.427 -23.497 2.611 1.000 44.260 197 GLU A C 1
ATOM 1229 O O . GLU A 1 197 ? 16.461 -24.164 2.408 1.000 44.560 197 GLU A O 1
ATOM 1235 N N . GLU A 1 198 ? 15.051 -23.002 3.794 1.000 44.640 198 GLU A N 1
ATOM 1236 C CA . GLU A 1 198 ? 15.810 -23.124 5.068 1.000 45.380 198 GLU A CA 1
ATOM 1237 C C . GLU A 1 198 ? 15.876 -24.598 5.489 1.000 45.260 198 GLU A C 1
ATOM 1238 O O . GLU A 1 198 ? 16.979 -25.068 5.830 1.000 45.400 198 GLU A O 1
ATOM 1244 N N . LEU A 1 199 ? 14.730 -25.286 5.475 1.000 45.370 199 LEU A N 1
ATOM 1245 C CA . LEU A 1 199 ? 14.583 -26.698 5.924 1.000 45.090 199 LEU A CA 1
ATOM 1246 C C . LEU A 1 199 ? 15.316 -27.638 4.957 1.000 45.440 199 LEU A C 1
ATOM 1247 O O . LEU A 1 199 ? 15.872 -28.647 5.434 1.000 45.840 199 LEU A O 1
ATOM 1252 N N . GLN A 1 200 ? 15.311 -27.321 3.657 1.000 45.750 200 GLN A N 1
ATOM 1253 C CA . GLN A 1 200 ? 15.979 -28.127 2.596 1.000 45.870 200 GLN A CA 1
ATOM 1254 C C . GLN A 1 200 ? 17.501 -28.025 2.761 1.000 45.560 200 GLN A C 1
ATOM 1255 O O . GLN A 1 200 ? 18.185 -29.033 2.498 1.000 45.570 200 GLN A O 1
ATOM 1261 N N . ALA A 1 201 ? 17.999 -26.853 3.168 1.000 45.030 201 ALA A N 1
ATOM 1262 C CA . ALA A 1 201 ? 19.443 -26.556 3.348 1.000 44.940 201 ALA A CA 1
ATOM 1263 C C . ALA A 1 201 ? 20.020 -27.424 4.473 1.000 44.880 201 ALA A C 1
ATOM 1264 O O . ALA A 1 201 ? 21.143 -27.942 4.302 1.000 45.510 201 ALA A O 1
ATOM 1266 N N . ASN A 1 202 ? 19.279 -27.565 5.578 1.000 44.210 202 ASN A N 1
ATOM 1267 C CA . ASN A 1 202 ? 19.648 -28.403 6.752 1.000 43.470 202 ASN A CA 1
ATOM 1268 C C . ASN A 1 202 ? 20.937 -27.854 7.378 1.000 43.620 202 ASN A C 1
ATOM 1269 O O . ASN A 1 202 ? 21.889 -28.639 7.571 1.000 43.630 202 ASN A O 1
ATOM 1274 N N . LEU A 1 203 ? 20.959 -26.555 7.690 1.000 43.130 203 LEU A N 1
ATOM 1275 C CA . LEU A 1 203 ? 22.110 -25.886 8.358 1.000 43.220 203 LEU A CA 1
ATOM 1276 C C . LEU A 1 203 ? 22.115 -26.256 9.846 1.000 42.450 203 LEU A C 1
ATOM 1277 O O . LEU A 1 203 ? 21.168 -26.929 10.298 1.000 42.020 203 LEU A O 1
ATOM 1282 N N . ASP A 1 204 ? 23.153 -25.823 10.567 1.000 42.650 204 ASP A N 1
ATOM 1283 C CA . ASP A 1 204 ? 23.377 -26.112 12.011 1.000 42.440 204 ASP A CA 1
ATOM 1284 C C . ASP A 1 204 ? 22.076 -25.912 12.800 1.000 41.410 204 ASP A C 1
ATOM 1285 O O . ASP A 1 204 ? 21.766 -26.774 13.642 1.000 41.470 204 ASP A O 1
ATOM 1290 N N . LEU A 1 205 ? 21.346 -24.824 12.533 1.000 40.450 205 LEU A N 1
ATOM 1291 C CA . LEU A 1 205 ? 20.096 -24.461 13.260 1.000 39.340 205 LEU A CA 1
ATOM 1292 C C . LEU A 1 205 ? 19.066 -25.588 13.118 1.000 38.340 205 LEU A C 1
ATOM 1293 O O . LEU A 1 205 ? 18.471 -25.973 14.143 1.000 38.290 205 LEU A O 1
ATOM 1298 N N . ILE A 1 206 ? 18.874 -26.092 11.895 1.000 37.320 206 ILE A N 1
ATOM 1299 C CA . ILE A 1 206 ? 17.828 -27.106 11.553 1.000 36.860 206 ILE A CA 1
ATOM 1300 C C . ILE A 1 206 ? 18.144 -28.404 12.305 1.000 36.670 206 ILE A C 1
ATOM 1301 O O . ILE A 1 206 ? 17.254 -28.906 13.021 1.000 36.860 206 ILE A O 1
ATOM 1306 N N . GLN A 1 207 ? 19.368 -28.915 12.146 1.000 36.560 207 GLN A N 1
ATOM 1307 C CA . GLN A 1 207 ? 19.833 -30.189 12.763 1.000 36.460 207 GLN A CA 1
ATOM 1308 C C . GLN A 1 207 ? 19.861 -30.044 14.292 1.000 35.890 207 GLN A C 1
ATOM 1309 O O . GLN A 1 207 ? 19.554 -31.039 14.973 1.000 35.590 207 GLN A O 1
ATOM 1315 N N . THR A 1 208 ? 20.203 -28.855 14.805 1.000 35.430 208 THR A N 1
ATOM 1316 C CA . THR A 1 208 ? 20.161 -28.515 16.256 1.000 34.800 208 THR A CA 1
ATOM 1317 C C . THR A 1 208 ? 18.742 -28.751 16.787 1.000 34.800 208 THR A C 1
ATOM 1318 O O . THR A 1 208 ? 18.597 -29.474 17.790 1.000 34.620 208 THR A O 1
ATOM 1322 N N . TYR A 1 209 ? 17.736 -28.167 16.131 1.000 35.090 209 TYR A N 1
ATOM 1323 C CA . TYR A 1 209 ? 16.319 -28.197 16.585 1.000 35.210 209 TYR A CA 1
ATOM 1324 C C . TYR A 1 209 ? 15.654 -29.521 16.188 1.000 34.930 209 TYR A C 1
ATOM 1325 O O . TYR A 1 209 ? 14.637 -29.862 16.817 1.000 34.530 209 TYR A O 1
ATOM 1334 N N . ARG A 1 210 ? 16.206 -30.251 15.212 1.000 35.820 210 ARG A N 1
ATOM 1335 C CA . ARG A 1 210 ? 15.813 -31.663 14.942 1.000 36.870 210 ARG A CA 1
ATOM 1336 C C . ARG A 1 210 ? 16.105 -32.493 16.200 1.000 36.520 210 ARG A C 1
ATOM 1337 O O . ARG A 1 210 ? 15.226 -33.277 16.610 1.000 36.530 210 ARG A O 1
ATOM 1345 N N . MET A 1 211 ? 17.291 -32.302 16.786 1.000 36.280 211 MET A N 1
ATOM 1346 C CA . MET A 1 211 ? 17.768 -33.022 18.000 1.000 36.490 211 MET A CA 1
ATOM 1347 C C . MET A 1 211 ? 16.927 -32.615 19.217 1.000 36.080 211 MET A C 1
ATOM 1348 O O . MET A 1 211 ? 16.655 -33.497 20.057 1.000 35.930 211 MET A O 1
ATOM 1353 N N . HIS A 1 212 ? 16.547 -31.333 19.310 1.000 35.700 212 HIS A N 1
ATOM 1354 C CA . HIS A 1 212 ? 15.681 -30.772 20.385 1.000 35.430 212 HIS A CA 1
ATOM 1355 C C . HIS A 1 212 ? 14.326 -31.487 20.379 1.000 34.900 212 HIS A C 1
ATOM 1356 O O . HIS A 1 212 ? 13.935 -32.036 21.429 1.000 35.060 212 HIS A O 1
ATOM 1363 N N . ILE A 1 213 ? 13.647 -31.465 19.228 1.000 34.230 213 ILE A N 1
ATOM 1364 C CA . ILE A 1 213 ? 12.267 -32.004 19.031 1.000 33.680 213 ILE A CA 1
ATOM 1365 C C . ILE A 1 213 ? 12.288 -33.520 19.266 1.000 33.880 213 ILE A C 1
ATOM 1366 O O . ILE A 1 213 ? 11.314 -34.043 19.846 1.000 34.050 213 ILE A O 1
ATOM 1371 N N . ALA A 1 214 ? 13.366 -34.189 18.847 1.000 33.860 214 ALA A N 1
ATOM 1372 C CA . ALA A 1 214 ? 13.510 -35.665 18.857 1.000 33.870 214 ALA A CA 1
ATOM 1373 C C . ALA A 1 214 ? 13.681 -36.188 20.289 1.000 34.000 214 ALA A C 1
ATOM 1374 O O . ALA A 1 214 ? 13.056 -37.217 20.614 1.000 33.840 214 ALA A O 1
ATOM 1376 N N . GLN A 1 215 ? 14.494 -35.510 21.108 1.000 34.540 215 GLN A N 1
ATOM 1377 C CA . GLN A 1 215 ? 15.049 -36.066 22.374 1.000 34.420 215 GLN A CA 1
ATOM 1378 C C . GLN A 1 215 ? 14.450 -35.385 23.610 1.000 33.630 215 GLN A C 1
ATOM 1379 O O . GLN A 1 215 ? 14.127 -36.111 24.571 1.000 33.610 215 GLN A O 1
ATOM 1385 N N . ASP A 1 216 ? 14.343 -34.054 23.606 1.000 33.330 216 ASP A N 1
ATOM 1386 C CA . ASP A 1 216 ? 13.971 -33.252 24.805 1.000 33.210 216 ASP A CA 1
ATOM 1387 C C . ASP A 1 216 ? 12.542 -33.590 25.242 1.000 33.280 216 ASP A C 1
ATOM 1388 O O . ASP A 1 216 ? 12.293 -33.636 26.463 1.000 33.480 216 ASP A O 1
ATOM 1393 N N . ILE A 1 217 ? 11.643 -33.808 24.278 1.000 33.440 217 ILE A N 1
ATOM 1394 C CA . ILE A 1 217 ? 10.175 -33.946 24.517 1.000 33.850 217 ILE A CA 1
ATOM 1395 C C . ILE A 1 217 ? 9.781 -35.425 24.445 1.000 34.800 217 ILE A C 1
ATOM 1396 O O . ILE A 1 217 ? 10.246 -36.125 23.521 1.000 34.820 217 ILE A O 1
ATOM 1401 N N . ASN A 1 218 ? 8.941 -35.859 25.389 1.000 35.980 218 ASN A N 1
ATOM 1402 C CA . ASN A 1 218 ? 8.227 -37.163 25.358 1.000 37.000 218 ASN A CA 1
ATOM 1403 C C . ASN A 1 218 ? 7.522 -37.297 24.003 1.000 37.400 218 ASN A C 1
ATOM 1404 O O . ASN A 1 218 ? 6.622 -36.478 23.727 1.000 38.410 218 ASN A O 1
ATOM 1409 N N . GLN A 1 219 ? 7.918 -38.287 23.196 1.000 36.970 219 GLN A N 1
ATOM 1410 C CA . GLN A 1 219 ? 7.518 -38.413 21.766 1.000 37.160 219 GLN A CA 1
ATOM 1411 C C . GLN A 1 219 ? 6.065 -38.893 21.654 1.000 37.170 219 GLN A C 1
ATOM 1412 O O . GLN A 1 219 ? 5.438 -38.617 20.610 1.000 37.860 219 GLN A O 1
ATOM 1418 N N . ASP A 1 220 ? 5.562 -39.587 22.679 1.000 36.580 220 ASP A N 1
ATOM 1419 C CA . ASP A 1 220 ? 4.140 -40.015 22.777 1.000 36.240 220 ASP A CA 1
ATOM 1420 C C . ASP A 1 220 ? 3.269 -38.777 23.025 1.000 35.610 220 ASP A C 1
ATOM 1421 O O . ASP A 1 220 ? 2.218 -38.648 22.366 1.000 35.760 220 ASP A O 1
ATOM 1426 N N . ASN A 1 221 ? 3.708 -37.896 23.931 1.000 34.310 221 ASN A N 1
ATOM 1427 C CA . ASN A 1 221 ? 2.965 -36.680 24.362 1.000 33.730 221 ASN A CA 1
ATOM 1428 C C . ASN A 1 221 ? 3.036 -35.600 23.277 1.000 33.470 221 ASN A C 1
ATOM 1429 O O . ASN A 1 221 ? 2.084 -34.801 23.187 1.000 34.560 221 ASN A O 1
ATOM 1434 N N . LEU A 1 222 ? 4.128 -35.558 22.507 1.000 33.350 222 LEU A N 1
ATOM 1435 C CA . LEU A 1 222 ? 4.343 -34.551 21.431 1.000 32.800 222 LEU A CA 1
ATOM 1436 C C . LEU A 1 222 ? 3.269 -34.735 20.352 1.000 32.930 222 LEU A C 1
ATOM 1437 O O . LEU A 1 222 ? 2.695 -33.719 19.907 1.000 32.830 222 LEU A O 1
ATOM 1442 N N . GLN A 1 223 ? 3.010 -35.987 19.963 1.000 32.620 223 GLN A N 1
ATOM 1443 C CA . GLN A 1 223 ? 1.919 -36.378 19.027 1.000 32.440 223 GLN A CA 1
ATOM 1444 C C . GLN A 1 223 ? 0.610 -35.707 19.463 1.000 32.190 223 GLN A C 1
ATOM 1445 O O . GLN A 1 223 ? -0.002 -35.007 18.631 1.000 32.300 223 GLN A O 1
ATOM 1451 N N . LEU A 1 224 ? 0.216 -35.915 20.725 1.000 31.190 224 LEU A N 1
ATOM 1452 C CA . LEU A 1 224 ? -1.088 -35.465 21.289 1.000 30.300 224 LEU A CA 1
ATOM 1453 C C . LEU A 1 224 ? -1.169 -33.936 21.244 1.000 29.780 224 LEU A C 1
ATOM 1454 O O . LEU A 1 224 ? -2.250 -33.411 20.902 1.000 29.670 224 LEU A O 1
ATOM 1459 N N . PHE A 1 225 ? -0.068 -33.259 21.585 1.000 28.800 225 PHE A N 1
ATOM 1460 C CA . PHE A 1 225 ? 0.043 -31.776 21.627 1.000 28.210 225 PHE A CA 1
ATOM 1461 C C . PHE A 1 225 ? -0.057 -31.214 20.203 1.000 27.930 225 PHE A C 1
ATOM 1462 O O . PHE A 1 225 ? -0.737 -30.185 20.013 1.000 27.950 225 PHE A O 1
ATOM 1470 N N . LEU A 1 226 ? 0.602 -31.870 19.243 1.000 27.680 226 LEU A N 1
ATOM 1471 C CA . LEU A 1 226 ? 0.508 -31.541 17.793 1.000 27.280 226 LEU A CA 1
ATOM 1472 C C . LEU A 1 226 ? -0.928 -31.789 17.317 1.000 27.170 226 LEU A C 1
ATOM 1473 O O . LEU A 1 226 ? -1.451 -30.937 16.572 1.000 28.070 226 LEU A O 1
ATOM 1478 N N . ASN A 1 227 ? -1.533 -32.908 17.738 1.000 26.770 227 ASN A N 1
ATOM 1479 C CA . ASN A 1 227 ? -2.928 -33.304 17.391 1.000 26.090 227 ASN A CA 1
ATOM 1480 C C . ASN A 1 227 ? -3.902 -32.215 17.850 1.000 26.100 227 ASN A C 1
ATOM 1481 O O . ASN A 1 227 ? -4.773 -31.821 17.047 1.000 26.180 227 ASN A O 1
ATOM 1486 N N . SER A 1 228 ? -3.759 -31.760 19.098 1.000 26.020 228 SER A N 1
ATOM 1487 C CA . SER A 1 228 ? -4.560 -30.662 19.702 1.000 25.530 228 SER A CA 1
ATOM 1488 C C . SER A 1 228 ? -4.425 -29.399 18.843 1.000 25.080 228 SER A C 1
ATOM 1489 O O . SER A 1 228 ? -5.467 -28.803 18.502 1.000 25.730 228 SER A O 1
ATOM 1492 N N . TYR A 1 229 ? -3.190 -29.034 18.482 1.000 24.590 229 TYR A N 1
ATOM 1493 C CA . TYR A 1 229 ? -2.858 -27.788 17.739 1.000 24.230 229 TYR A CA 1
ATOM 1494 C C . TYR A 1 229 ? -3.397 -27.858 16.305 1.000 24.070 229 TYR A C 1
ATOM 1495 O O . TYR A 1 229 ? -3.881 -26.827 15.800 1.000 23.170 229 TYR A O 1
ATOM 1504 N N . ASN A 1 230 ? -3.302 -29.027 15.666 1.000 23.460 230 ASN A N 1
ATOM 1505 C CA . ASN A 1 230 ? -3.748 -29.229 14.260 1.000 23.590 230 ASN A CA 1
ATOM 1506 C C . ASN A 1 230 ? -5.282 -29.221 14.203 1.000 23.180 230 ASN A C 1
ATOM 1507 O O . ASN A 1 230 ? -5.820 -28.982 13.108 1.000 23.450 230 ASN A O 1
ATOM 1512 N N . GLY A 1 231 ? -5.947 -29.449 15.342 1.000 23.120 231 GLY A N 1
ATOM 1513 C CA . GLY A 1 231 ? -7.417 -29.430 15.472 1.000 23.550 231 GLY A CA 1
ATOM 1514 C C . GLY A 1 231 ? -7.936 -28.140 16.088 1.000 23.860 231 GLY A C 1
ATOM 1515 O O . GLY A 1 231 ? -9.089 -28.136 16.565 1.000 23.290 231 GLY A O 1
ATOM 1516 N N . ARG A 1 232 ? -7.126 -27.078 16.085 1.000 24.630 232 ARG A N 1
ATOM 1517 C CA . ARG A 1 232 ? -7.526 -25.733 16.580 1.000 25.320 232 ARG A CA 1
ATOM 1518 C C . ARG A 1 232 ? -8.661 -25.197 15.699 1.000 25.750 232 ARG A C 1
ATOM 1519 O O . ARG A 1 232 ? -8.620 -25.434 14.474 1.000 25.590 232 ARG A O 1
ATOM 1527 N N . ARG A 1 233 ? -9.636 -24.510 16.303 1.000 26.610 233 ARG A N 1
ATOM 1528 C CA . ARG A 1 233 ? -10.749 -23.839 15.575 1.000 26.760 233 ARG A CA 1
ATOM 1529 C C . ARG A 1 233 ? -10.317 -22.416 15.203 1.000 27.700 233 ARG A C 1
ATOM 1530 O O . ARG A 1 233 ? -9.281 -21.954 15.728 1.000 27.200 233 ARG A O 1
ATOM 1538 N N . ASP A 1 234 ? -11.081 -21.752 14.329 1.000 28.590 234 ASP A N 1
ATOM 1539 C CA . ASP A 1 234 ? -10.842 -20.336 13.943 1.000 29.820 234 ASP A CA 1
ATOM 1540 C C . ASP A 1 234 ? -10.896 -19.474 15.208 1.000 30.580 234 ASP A C 1
ATOM 1541 O O . ASP A 1 234 ? -11.767 -19.724 16.063 1.000 31.130 234 ASP A O 1
ATOM 1546 N N . LEU A 1 235 ? -10.001 -18.491 15.313 1.000 31.540 235 LEU A N 1
ATOM 1547 C CA . LEU A 1 235 ? -9.886 -17.605 16.503 1.000 32.380 235 LEU A CA 1
ATOM 1548 C C . LEU A 1 235 ? -11.144 -16.731 16.612 1.000 32.770 235 LEU A C 1
ATOM 1549 O O . LEU A 1 235 ? -11.445 -16.281 17.733 1.000 32.740 235 LEU A O 1
ATOM 1554 N N . GLU A 1 236 ? -11.848 -16.524 15.490 1.000 33.920 236 GLU A N 1
ATOM 1555 C CA . GLU A 1 236 ? -13.133 -15.775 15.382 1.000 34.390 236 GLU A CA 1
ATOM 1556 C C . GLU A 1 236 ? -12.899 -14.295 15.708 1.000 34.760 236 GLU A C 1
ATOM 1557 O O . GLU A 1 236 ? -13.846 -13.636 16.195 1.000 35.340 236 GLU A O 1
ATOM 1563 N N . ILE A 1 237 ? -11.691 -13.793 15.432 1.000 34.280 237 ILE A N 1
ATOM 1564 C CA . ILE A 1 237 ? -11.350 -12.341 15.524 1.000 34.320 237 ILE A CA 1
ATOM 1565 C C . ILE A 1 237 ? -11.685 -11.684 14.180 1.000 34.480 237 ILE A C 1
ATOM 1566 O O . ILE A 1 237 ? -11.496 -12.337 13.135 1.000 33.220 237 ILE A O 1
ATOM 1571 N N . GLU A 1 238 ? -12.187 -10.447 14.217 1.000 35.280 238 GLU A N 1
ATOM 1572 C CA . GLU A 1 238 ? -12.369 -9.588 13.014 1.000 35.850 238 GLU A CA 1
ATOM 1573 C C . GLU A 1 238 ? -12.041 -8.140 13.385 1.000 35.940 238 GLU A C 1
ATOM 1574 O O . GLU A 1 238 ? -12.389 -7.718 14.509 1.000 35.300 238 GLU A O 1
ATOM 1580 N N . ARG A 1 239 ? -11.384 -7.424 12.470 1.000 36.840 239 ARG A N 1
ATOM 1581 C CA . ARG A 1 239 ? -10.987 -6.001 12.641 1.000 37.570 239 ARG A CA 1
ATOM 1582 C C . ARG A 1 239 ? -12.248 -5.154 12.775 1.000 38.030 239 ARG A C 1
ATOM 1583 O O . ARG A 1 239 ? -13.136 -5.237 11.928 1.000 38.830 239 ARG A O 1
ATOM 1591 N N . PRO A 1 240 ? -12.381 -4.327 13.838 1.000 38.370 240 PRO A N 1
ATOM 1592 C CA . PRO A 1 240 ? -13.535 -3.438 13.966 1.000 38.280 240 PRO A CA 1
ATOM 1593 C C . PRO A 1 240 ? -13.519 -2.300 12.933 1.000 38.360 240 PRO A C 1
ATOM 1594 O O . PRO A 1 240 ? -12.453 -1.952 12.454 1.000 37.270 240 PRO A O 1
ATOM 1598 N N . ILE A 1 241 ? -14.708 -1.781 12.609 1.000 38.870 241 ILE A N 1
ATOM 1599 C CA . ILE A 1 241 ? -14.934 -0.566 11.767 1.000 39.090 241 ILE A CA 1
ATOM 1600 C C . ILE A 1 241 ? -15.563 0.503 12.669 1.000 38.460 241 ILE A C 1
ATOM 1601 O O . ILE A 1 241 ? -16.569 0.190 13.335 1.000 37.210 241 ILE A O 1
ATOM 1606 N N . LEU A 1 242 ? -14.991 1.711 12.686 1.000 39.110 242 LEU A N 1
ATOM 1607 C CA . LEU A 1 242 ? -15.376 2.803 13.626 1.000 40.830 242 LEU A CA 1
ATOM 1608 C C . LEU A 1 242 ? -16.793 3.303 13.305 1.000 43.160 242 LEU A C 1
ATOM 1609 O O . LEU A 1 242 ? -17.441 3.849 14.220 1.000 43.710 242 LEU A O 1
ATOM 1614 N N . GLY A 1 243 ? -17.246 3.123 12.059 1.000 46.600 243 GLY A N 1
ATOM 1615 C CA . GLY A 1 243 ? -18.622 3.416 11.600 1.000 49.850 243 GLY A CA 1
ATOM 1616 C C . GLY A 1 243 ? -19.679 2.982 12.603 1.000 52.620 243 GLY A C 1
ATOM 1617 O O . GLY A 1 243 ? -20.413 3.857 13.104 1.000 53.590 243 GLY A O 1
ATOM 1618 N N . GLN A 1 244 ? -19.762 1.677 12.878 1.000 56.130 244 GLN A N 1
ATOM 1619 C CA . GLN A 1 244 ? -20.685 1.082 13.886 1.000 59.010 244 GLN A CA 1
ATOM 1620 C C . GLN A 1 244 ? -20.228 -0.345 14.206 1.000 60.030 244 GLN A C 1
ATOM 1621 O O . GLN A 1 244 ? -19.418 -0.892 13.432 1.000 59.430 244 GLN A O 1
ATOM 1627 N N . ASN A 1 245 ? -20.728 -0.902 15.316 1.000 61.730 245 ASN A N 1
ATOM 1628 C CA . ASN A 1 245 ? -20.508 -2.305 15.767 1.000 62.080 245 ASN A CA 1
ATOM 1629 C C . ASN A 1 245 ? -20.506 -3.250 14.558 1.000 62.730 245 ASN A C 1
ATOM 1630 O O . ASN A 1 245 ? -21.443 -3.164 13.738 1.000 62.250 245 ASN A O 1
ATOM 1635 N N . ASP A 1 246 ? -19.489 -4.116 14.468 1.000 63.440 246 ASP A N 1
ATOM 1636 C CA . ASP A 1 246 ? -19.246 -5.034 13.321 1.000 63.270 246 ASP A CA 1
ATOM 1637 C C . ASP A 1 246 ? -19.767 -6.434 13.658 1.000 62.520 246 ASP A C 1
ATOM 1638 O O . ASP A 1 246 ? -18.936 -7.315 13.964 1.000 63.460 246 ASP A O 1
ATOM 1643 N N . ASN A 1 247 ? -21.090 -6.624 13.610 1.000 60.770 247 ASN A N 1
ATOM 1644 C CA . ASN A 1 247 ? -21.749 -7.950 13.771 1.000 59.290 247 ASN A CA 1
ATOM 1645 C C . ASN A 1 247 ? -21.334 -8.558 15.121 1.000 57.980 247 ASN A C 1
ATOM 1646 O O . ASN A 1 247 ? -21.394 -9.796 15.258 1.000 57.760 247 ASN A O 1
ATOM 1651 N N . LYS A 1 248 ? -20.941 -7.705 16.076 1.000 56.110 248 LYS A N 1
ATOM 1652 C CA . LYS A 1 248 ? -20.293 -8.084 17.362 1.000 54.550 248 LYS A CA 1
ATOM 1653 C C . LYS A 1 248 ? -19.200 -9.126 17.108 1.000 52.110 248 LYS A C 1
ATOM 1654 O O . LYS A 1 248 ? -19.195 -10.172 17.790 1.000 53.060 248 LYS A O 1
ATOM 1660 N N . SER A 1 249 ? -18.320 -8.842 16.147 1.000 49.480 249 SER A N 1
ATOM 1661 C CA . SER A 1 249 ? -17.029 -9.549 15.958 1.000 47.770 249 SER A CA 1
ATOM 1662 C C . SER A 1 249 ? -16.104 -9.190 17.124 1.000 46.370 249 SER A C 1
ATOM 1663 O O . SER A 1 249 ? -15.977 -7.987 17.422 1.000 46.090 249 SER A O 1
ATOM 1666 N N . LYS A 1 250 ? -15.496 -10.193 17.762 1.000 44.920 250 LYS A N 1
ATOM 1667 C CA . LYS A 1 250 ? -14.552 -9.988 18.893 1.000 43.000 250 LYS A CA 1
ATOM 1668 C C . LYS A 1 250 ? -13.188 -9.605 18.312 1.000 41.080 250 LYS A C 1
ATOM 1669 O O . LYS A 1 250 ? -12.946 -9.889 17.123 1.000 40.240 250 LYS A O 1
ATOM 1675 N N . THR A 1 251 ? -12.344 -8.961 19.118 1.000 39.400 251 THR A N 1
ATOM 1676 C CA . THR A 1 251 ? -10.951 -8.584 18.757 1.000 38.740 251 THR A CA 1
ATOM 1677 C C . THR A 1 251 ? -10.150 -8.386 20.048 1.000 37.640 251 THR A C 1
ATOM 1678 O O . THR A 1 251 ? -10.770 -8.025 21.069 1.000 37.490 251 THR A O 1
ATOM 1682 N N . LEU A 1 252 ? -8.834 -8.619 20.004 1.000 36.730 252 LEU A N 1
ATOM 1683 C CA . LEU A 1 252 ? -7.934 -8.445 21.177 1.000 35.470 252 LEU A CA 1
ATOM 1684 C C . LEU A 1 252 ? -8.014 -6.988 21.641 1.000 35.160 252 LEU A C 1
ATOM 1685 O O . LEU A 1 252 ? -7.750 -6.089 20.816 1.000 35.820 252 LEU A O 1
ATOM 1690 N N . LYS A 1 253 ? -8.395 -6.774 22.903 1.000 34.420 253 LYS A N 1
ATOM 1691 C CA . LYS A 1 253 ? -8.501 -5.428 23.528 1.000 34.280 253 LYS A CA 1
ATOM 1692 C C . LYS A 1 253 ? -7.097 -4.919 23.871 1.000 33.660 253 LYS A C 1
ATOM 1693 O O . LYS A 1 253 ? -6.826 -3.727 23.619 1.000 33.790 253 LYS A O 1
ATOM 1699 N N . CYS A 1 254 ? -6.245 -5.800 24.410 1.000 32.190 254 CYS A N 1
ATOM 1700 C CA . CYS A 1 254 ? -4.856 -5.499 24.858 1.000 30.850 254 CYS A CA 1
ATOM 1701 C C . CYS A 1 254 ? -3.978 -5.066 23.679 1.000 30.040 254 CYS A C 1
ATOM 1702 O O . CYS A 1 254 ? -4.380 -5.284 22.518 1.000 30.330 254 CYS A O 1
ATOM 1705 N N . SER A 1 255 ? -2.809 -4.494 23.985 1.000 29.330 255 SER A N 1
ATOM 1706 C CA . SER A 1 255 ? -1.728 -4.188 23.010 1.000 28.520 255 SER A CA 1
ATOM 1707 C C . SER A 1 255 ? -1.176 -5.505 22.452 1.000 27.990 255 SER A C 1
ATOM 1708 O O . SER A 1 255 ? -0.982 -6.444 23.246 1.000 27.480 255 SER A O 1
ATOM 1711 N N . THR A 1 256 ? -0.944 -5.573 21.139 1.000 27.640 256 THR A N 1
ATOM 1712 C CA . THR A 1 256 ? -0.463 -6.792 20.435 1.000 27.810 256 THR A CA 1
ATOM 1713 C C . THR A 1 256 ? 0.724 -6.433 19.537 1.000 27.140 256 THR A C 1
ATOM 1714 O O . THR A 1 256 ? 0.563 -5.546 18.679 1.000 26.730 256 THR A O 1
ATOM 1718 N N . LEU A 1 257 ? 1.863 -7.101 19.741 1.000 26.600 257 LEU A N 1
ATOM 1719 C CA . LEU A 1 257 ? 3.030 -7.066 18.820 1.000 26.230 257 LEU A CA 1
ATOM 1720 C C . LEU A 1 257 ? 3.095 -8.401 18.071 1.000 26.110 257 LEU A C 1
ATOM 1721 O O . LEU A 1 257 ? 3.422 -9.424 18.706 1.000 25.640 257 LEU A O 1
ATOM 1726 N N . LEU A 1 258 ? 2.770 -8.384 16.775 1.000 25.830 258 LEU A N 1
ATOM 1727 C CA . LEU A 1 258 ? 2.897 -9.556 15.870 1.000 25.770 258 LEU A CA 1
ATOM 1728 C C . LEU A 1 258 ? 4.331 -9.595 15.340 1.000 25.950 258 LEU A C 1
ATOM 1729 O O . LEU A 1 258 ? 4.850 -8.524 14.965 1.000 25.320 258 LEU A O 1
ATOM 1734 N N . VAL A 1 259 ? 4.949 -10.779 15.341 1.000 26.730 259 VAL A N 1
ATOM 1735 C CA . VAL A 1 259 ? 6.377 -10.978 14.955 1.000 27.550 259 VAL A CA 1
ATOM 1736 C C . VAL A 1 259 ? 6.464 -12.184 14.019 1.000 28.290 259 VAL A C 1
ATOM 1737 O O . VAL A 1 259 ? 6.030 -13.278 14.423 1.000 28.780 259 VAL A O 1
ATOM 1741 N N . VAL A 1 260 ? 7.021 -11.986 12.822 1.000 29.370 260 VAL A N 1
ATOM 1742 C CA . VAL A 1 260 ? 7.213 -13.069 11.813 1.000 30.360 260 VAL A CA 1
ATOM 1743 C C . VAL A 1 260 ? 8.525 -12.829 11.059 1.000 31.320 260 VAL A C 1
ATOM 1744 O O . VAL A 1 260 ? 8.849 -11.659 10.786 1.000 32.150 260 VAL A O 1
ATOM 1748 N N . GLY A 1 261 ? 9.245 -13.911 10.752 1.000 32.670 261 GLY A N 1
ATOM 1749 C CA . GLY A 1 261 ? 10.437 -13.896 9.884 1.000 33.900 261 GLY A CA 1
ATOM 1750 C C . GLY A 1 261 ? 10.037 -13.851 8.420 1.000 35.120 261 GLY A C 1
ATOM 1751 O O . GLY A 1 261 ? 9.009 -14.466 8.071 1.000 34.890 261 GLY A O 1
ATOM 1752 N N . ASP A 1 262 ? 10.822 -13.155 7.593 1.000 36.810 262 ASP A N 1
ATOM 1753 C CA . ASP A 1 262 ? 10.558 -12.965 6.139 1.000 38.160 262 ASP A CA 1
ATOM 1754 C C . ASP A 1 262 ? 10.555 -14.325 5.424 1.000 38.810 262 ASP A C 1
ATOM 1755 O O . ASP A 1 262 ? 9.818 -14.455 4.426 1.000 39.170 262 ASP A O 1
ATOM 1760 N N . ASN A 1 263 ? 11.333 -15.294 5.920 1.000 38.960 263 ASN A N 1
ATOM 1761 C CA . ASN A 1 263 ? 11.505 -16.639 5.302 1.000 39.000 263 ASN A CA 1
ATOM 1762 C C . ASN A 1 263 ? 10.576 -17.665 5.967 1.000 38.450 263 ASN A C 1
ATOM 1763 O O . ASN A 1 263 ? 10.602 -18.836 5.540 1.000 39.130 263 ASN A O 1
ATOM 1768 N N . SER A 1 264 ? 9.782 -17.247 6.957 1.000 37.730 264 SER A N 1
ATOM 1769 C CA . SER A 1 264 ? 8.881 -18.125 7.751 1.000 37.220 264 SER A CA 1
ATOM 1770 C C . SER A 1 264 ? 7.727 -18.615 6.878 1.000 37.190 264 SER A C 1
ATOM 1771 O O . SER A 1 264 ? 7.235 -17.875 6.028 1.000 36.730 264 SER A O 1
ATOM 1774 N N . PRO A 1 265 ? 7.253 -19.871 7.056 1.000 36.770 265 PRO A N 1
ATOM 1775 C CA . PRO A 1 265 ? 6.062 -20.344 6.349 1.000 36.550 265 PRO A CA 1
ATOM 1776 C C . PRO A 1 265 ? 4.754 -19.749 6.899 1.000 36.340 265 PRO A C 1
ATOM 1777 O O . PRO A 1 265 ? 3.729 -19.915 6.261 1.000 36.450 265 PRO A O 1
ATOM 1781 N N . ALA A 1 266 ? 4.822 -19.059 8.045 1.000 36.100 266 ALA A N 1
ATOM 1782 C CA . ALA A 1 266 ? 3.660 -18.485 8.767 1.000 35.240 266 ALA A CA 1
ATOM 1783 C C . ALA A 1 266 ? 3.450 -17.010 8.392 1.000 35.260 266 ALA A C 1
ATOM 1784 O O . ALA A 1 266 ? 2.619 -16.358 9.053 1.000 35.060 266 ALA A O 1
ATOM 1786 N N . VAL A 1 267 ? 4.152 -16.506 7.370 1.000 35.060 267 VAL A N 1
ATOM 1787 C CA . VAL A 1 267 ? 4.066 -15.083 6.917 1.000 35.140 267 VAL A CA 1
ATOM 1788 C C . VAL A 1 267 ? 2.606 -14.754 6.583 1.000 35.130 267 VAL A C 1
ATOM 1789 O O . VAL A 1 267 ? 2.054 -13.824 7.201 1.000 33.840 267 VAL A O 1
ATOM 1793 N N . GLU A 1 268 ? 2.013 -15.501 5.647 1.000 35.280 268 GLU A N 1
ATOM 1794 C CA . GLU A 1 268 ? 0.633 -15.273 5.136 1.000 35.430 268 GLU A CA 1
ATOM 1795 C C . GLU A 1 268 ? -0.372 -15.407 6.287 1.000 34.630 268 GLU A C 1
ATOM 1796 O O . GLU A 1 268 ? -1.376 -14.669 6.277 1.000 34.150 268 GLU A O 1
ATOM 1802 N N . ALA A 1 269 ? -0.100 -16.306 7.239 1.000 33.850 269 ALA A N 1
ATOM 1803 C CA . ALA A 1 269 ? -0.940 -16.561 8.435 1.000 33.370 269 ALA A CA 1
ATOM 1804 C C . ALA A 1 269 ? -0.900 -15.343 9.367 1.000 32.770 269 ALA A C 1
ATOM 1805 O O . ALA A 1 269 ? -1.979 -14.856 9.756 1.000 33.620 269 ALA A O 1
ATOM 1807 N N . VAL A 1 270 ? 0.302 -14.871 9.709 1.000 32.110 270 VAL A N 1
ATOM 1808 C CA . VAL A 1 270 ? 0.517 -13.701 10.613 1.000 31.450 270 VAL A CA 1
ATOM 1809 C C . VAL A 1 270 ? -0.038 -12.442 9.933 1.000 30.620 270 VAL A C 1
ATOM 1810 O O . VAL A 1 270 ? -0.619 -11.603 10.644 1.000 29.260 270 VAL A O 1
ATOM 1814 N N . VAL A 1 271 ? 0.134 -12.327 8.611 1.000 30.870 271 VAL A N 1
ATOM 1815 C CA . VAL A 1 271 ? -0.391 -11.199 7.781 1.000 31.440 271 VAL A CA 1
ATOM 1816 C C . VAL A 1 271 ? -1.923 -11.206 7.849 1.000 31.750 271 VAL A C 1
ATOM 1817 O O . VAL A 1 271 ? -2.504 -10.117 8.016 1.000 32.380 271 VAL A O 1
ATOM 1821 N N . GLU A 1 272 ? -2.545 -12.383 7.714 1.000 32.710 272 GLU A N 1
ATOM 1822 C CA . GLU A 1 272 ? -4.022 -12.561 7.808 1.000 33.310 272 GLU A CA 1
ATOM 1823 C C . GLU A 1 272 ? -4.484 -12.168 9.216 1.000 33.060 272 GLU A C 1
ATOM 1824 O O . GLU A 1 272 ? -5.519 -11.484 9.324 1.000 34.120 272 GLU A O 1
ATOM 1830 N N . CYS A 1 273 ? -3.741 -12.584 10.245 1.000 32.130 273 CYS A N 1
ATOM 1831 C CA . CYS A 1 273 ? -4.018 -12.267 11.674 1.000 31.720 273 CYS A CA 1
ATOM 1832 C C . CYS A 1 273 ? -3.986 -10.751 11.888 1.000 31.030 273 CYS A C 1
ATOM 1833 O O . CYS A 1 273 ? -4.836 -10.243 12.641 1.000 31.390 273 CYS A O 1
ATOM 1836 N N . ASN A 1 274 ? -3.034 -10.068 11.249 1.000 30.510 274 ASN A N 1
ATOM 1837 C CA . ASN A 1 274 ? -2.839 -8.599 11.370 1.000 30.470 274 ASN A CA 1
ATOM 1838 C C . ASN A 1 274 ? -4.074 -7.869 10.825 1.000 30.380 274 ASN A C 1
ATOM 1839 O O . ASN A 1 274 ? -4.511 -6.899 11.471 1.000 30.470 274 ASN A O 1
ATOM 1844 N N . SER A 1 275 ? -4.618 -8.328 9.692 1.000 30.710 275 SER A N 1
ATOM 1845 C CA . SER A 1 275 ? -5.790 -7.719 9.005 1.000 31.100 275 SER A CA 1
ATOM 1846 C C . SER A 1 275 ? -7.072 -7.949 9.816 1.000 31.080 275 SER A C 1
ATOM 1847 O O . SER A 1 275 ? -8.045 -7.212 9.585 1.000 31.210 275 SER A O 1
ATOM 1850 N N . ARG A 1 276 ? -7.071 -8.930 10.726 1.000 31.700 276 ARG A N 1
ATOM 1851 C CA . ARG A 1 276 ? -8.251 -9.310 11.551 1.000 31.690 276 ARG A CA 1
ATOM 1852 C C . ARG A 1 276 ? -8.162 -8.694 12.955 1.000 30.920 276 ARG A C 1
ATOM 1853 O O . ARG A 1 276 ? -9.092 -8.931 13.751 1.000 31.050 276 ARG A O 1
ATOM 1861 N N . LEU A 1 277 ? -7.107 -7.927 13.250 1.000 30.050 277 LEU A N 1
ATOM 1862 C CA . LEU A 1 277 ? -6.886 -7.316 14.592 1.000 29.380 277 LEU A CA 1
ATOM 1863 C C . LEU A 1 277 ? -6.962 -5.788 14.503 1.000 28.690 277 LEU A C 1
ATOM 1864 O O . LEU A 1 277 ? -6.773 -5.236 13.401 1.000 28.840 277 LEU A O 1
ATOM 1869 N N . ASN A 1 278 ? -7.229 -5.151 15.647 1.000 27.680 278 ASN A N 1
ATOM 1870 C CA . ASN A 1 278 ? -7.394 -3.681 15.799 1.000 26.930 278 ASN A CA 1
ATOM 1871 C C . ASN A 1 278 ? -6.047 -3.003 15.556 1.000 27.050 278 ASN A C 1
ATOM 1872 O O . ASN A 1 278 ? -5.124 -3.180 16.346 1.000 27.550 278 ASN A O 1
ATOM 1877 N N . PRO A 1 279 ? -5.889 -2.201 14.476 1.000 27.090 279 PRO A N 1
ATOM 1878 C CA . PRO A 1 279 ? -4.588 -1.625 14.132 1.000 27.310 279 PRO A CA 1
ATOM 1879 C C . PRO A 1 279 ? -4.081 -0.609 15.167 1.000 27.610 279 PRO A C 1
ATOM 1880 O O . PRO A 1 279 ? -2.880 -0.462 15.289 1.000 28.310 279 PRO A O 1
ATOM 1884 N N . ILE A 1 280 ? -4.999 0.045 15.888 1.000 27.790 280 ILE A N 1
ATOM 1885 C CA . ILE A 1 280 ? -4.688 1.067 16.934 1.000 27.860 280 ILE A CA 1
ATOM 1886 C C . ILE A 1 280 ? -3.965 0.394 18.111 1.000 28.260 280 ILE A C 1
ATOM 1887 O O . ILE A 1 280 ? -3.136 1.075 18.749 1.000 29.040 280 ILE A O 1
ATOM 1892 N N . ASN A 1 281 ? -4.237 -0.892 18.365 1.000 27.940 281 ASN A N 1
ATOM 1893 C CA . ASN A 1 281 ? -3.664 -1.660 19.507 1.000 27.740 281 ASN A CA 1
ATOM 1894 C C . ASN A 1 281 ? -2.765 -2.799 19.009 1.000 27.200 281 ASN A C 1
ATOM 1895 O O . ASN A 1 281 ? -2.313 -3.591 19.856 1.000 26.260 281 ASN A O 1
ATOM 1900 N N . THR A 1 282 ? -2.499 -2.869 17.700 1.000 27.150 282 THR A N 1
ATOM 1901 C CA . THR A 1 282 ? -1.726 -3.967 17.055 1.000 27.230 282 THR A CA 1
ATOM 1902 C C . THR A 1 282 ? -0.597 -3.373 16.210 1.000 27.540 282 THR A C 1
ATOM 1903 O O . THR A 1 282 ? -0.819 -2.323 15.581 1.000 28.230 282 THR A O 1
ATOM 1907 N N . THR A 1 283 ? 0.566 -4.032 16.209 1.000 27.700 283 THR A N 1
ATOM 1908 C CA . THR A 1 283 ? 1.733 -3.699 15.349 1.000 27.530 283 THR A CA 1
ATOM 1909 C C . THR A 1 283 ? 2.291 -4.981 14.729 1.000 28.010 283 THR A C 1
ATOM 1910 O O . THR A 1 283 ? 2.330 -6.010 15.433 1.000 27.970 283 THR A O 1
ATOM 1914 N N . LEU A 1 284 ? 2.711 -4.899 13.464 1.000 28.660 284 LEU A N 1
ATOM 1915 C CA . LEU A 1 284 ? 3.247 -6.038 12.673 1.000 29.080 284 LEU A CA 1
ATOM 1916 C C . LEU A 1 284 ? 4.750 -5.842 12.471 1.000 29.260 284 LEU A C 1
ATOM 1917 O O . LEU A 1 284 ? 5.124 -4.900 11.746 1.000 30.160 284 LEU A O 1
ATOM 1922 N N . LEU A 1 285 ? 5.567 -6.701 13.086 1.000 29.860 285 LEU A N 1
ATOM 1923 C CA . LEU A 1 285 ? 7.046 -6.703 12.925 1.000 30.240 285 LEU A CA 1
ATOM 1924 C C . LEU A 1 285 ? 7.443 -7.830 11.966 1.000 30.820 285 LEU A C 1
ATOM 1925 O O . LEU A 1 285 ? 7.363 -9.006 12.369 1.000 30.320 285 LEU A O 1
ATOM 1930 N N . LYS A 1 286 ? 7.833 -7.471 10.739 1.000 32.190 286 LYS A N 1
ATOM 1931 C CA . LYS A 1 286 ? 8.458 -8.390 9.751 1.000 33.620 286 LYS A CA 1
ATOM 1932 C C . LYS A 1 286 ? 9.978 -8.295 9.905 1.000 34.520 286 LYS A C 1
ATOM 1933 O O . LYS A 1 286 ? 10.527 -7.211 9.626 1.000 35.770 286 LYS A O 1
ATOM 1939 N N . MET A 1 287 ? 10.622 -9.381 10.341 1.000 35.350 287 MET A N 1
ATOM 1940 C CA . MET A 1 287 ? 12.084 -9.428 10.622 1.000 35.980 287 MET A CA 1
ATOM 1941 C C . MET A 1 287 ? 12.821 -9.983 9.399 1.000 36.290 287 MET A C 1
ATOM 1942 O O . MET A 1 287 ? 12.371 -11.004 8.844 1.000 36.410 287 MET A O 1
ATOM 1947 N N . ALA A 1 288 ? 13.909 -9.316 9.002 1.000 37.240 288 ALA A N 1
ATOM 1948 C CA . ALA A 1 288 ? 14.640 -9.543 7.732 1.000 38.210 288 ALA A CA 1
ATOM 1949 C C . ALA A 1 288 ? 15.572 -10.751 7.861 1.000 39.690 288 ALA A C 1
ATOM 1950 O O . ALA A 1 288 ? 16.012 -11.045 8.993 1.000 40.770 288 ALA A O 1
ATOM 1952 N N . ASP A 1 289 ? 15.850 -11.417 6.734 1.000 40.770 289 ASP A N 1
ATOM 1953 C CA . ASP A 1 289 ? 16.828 -12.533 6.614 1.000 41.580 289 ASP A CA 1
ATOM 1954 C C . ASP A 1 289 ? 16.644 -13.485 7.800 1.000 41.720 289 ASP A C 1
ATOM 1955 O O . ASP A 1 289 ? 17.632 -13.747 8.516 1.000 43.130 289 ASP A O 1
ATOM 1960 N N . CYS A 1 290 ? 15.415 -13.968 7.993 1.000 41.310 290 CYS A N 1
ATOM 1961 C CA . CYS A 1 290 ? 14.985 -14.754 9.180 1.000 40.820 290 CYS A CA 1
ATOM 1962 C C . CYS A 1 290 ? 13.763 -15.607 8.824 1.000 40.210 290 CYS A C 1
ATOM 1963 O O . CYS A 1 290 ? 12.860 -15.086 8.141 1.000 40.840 290 CYS A O 1
ATOM 1966 N N . GLY A 1 291 ? 13.755 -16.867 9.270 1.000 39.320 291 GLY A N 1
ATOM 1967 C CA . GLY A 1 291 ? 12.667 -17.834 9.028 1.000 38.320 291 GLY A CA 1
ATOM 1968 C C . GLY A 1 291 ? 11.991 -18.252 10.322 1.000 37.470 291 GLY A C 1
ATOM 1969 O O . GLY A 1 291 ? 11.344 -17.393 10.953 1.000 38.070 291 GLY A O 1
ATOM 1970 N N . GLY A 1 292 ? 12.132 -19.525 10.701 1.000 36.190 292 GLY A N 1
ATOM 1971 C CA . GLY A 1 292 ? 11.551 -20.088 11.935 1.000 36.000 292 GLY A CA 1
ATOM 1972 C C . GLY A 1 292 ? 12.344 -19.688 13.168 1.000 35.300 292 GLY A C 1
ATOM 1973 O O . GLY A 1 292 ? 13.581 -19.588 13.062 1.000 35.140 292 GLY A O 1
ATOM 1974 N N . LEU A 1 293 ? 11.655 -19.467 14.294 1.000 34.950 293 LEU A N 1
ATOM 1975 C CA . LEU A 1 293 ? 12.252 -19.150 15.622 1.000 34.760 293 LEU A CA 1
ATOM 1976 C C . LEU A 1 293 ? 13.036 -17.839 15.551 1.000 34.280 293 LEU A C 1
ATOM 1977 O O . LEU A 1 293 ? 14.259 -17.840 15.669 1.000 34.870 293 LEU A O 1
ATOM 1982 N N . PRO A 1 294 ? 12.372 -16.671 15.387 1.000 33.850 294 PRO A N 1
ATOM 1983 C CA . PRO A 1 294 ? 13.082 -15.390 15.358 1.000 33.130 294 PRO A CA 1
ATOM 1984 C C . PRO A 1 294 ? 13.783 -15.087 16.691 1.000 32.870 294 PRO A C 1
ATOM 1985 O O . PRO A 1 294 ? 14.842 -14.477 16.679 1.000 32.170 294 PRO A O 1
ATOM 1989 N N . GLN A 1 295 ? 13.171 -15.523 17.797 1.000 32.500 295 GLN A N 1
ATOM 1990 C CA . GLN A 1 295 ? 13.628 -15.226 19.182 1.000 32.640 295 GLN A CA 1
ATOM 1991 C C . GLN A 1 295 ? 15.004 -15.862 19.436 1.000 32.490 295 GLN A C 1
ATOM 1992 O O . GLN A 1 295 ? 15.749 -15.301 20.259 1.000 32.560 295 GLN A O 1
ATOM 1998 N N . VAL A 1 296 ? 15.337 -16.967 18.758 1.000 32.570 296 VAL A N 1
ATOM 1999 C CA . VAL A 1 296 ? 16.649 -17.668 18.921 1.000 33.050 296 VAL A CA 1
ATOM 2000 C C . VAL A 1 296 ? 17.659 -17.144 17.889 1.000 32.930 296 VAL A C 1
ATOM 2001 O O . VAL A 1 296 ? 18.852 -17.074 18.233 1.000 31.670 296 VAL A O 1
ATOM 2005 N N . VAL A 1 297 ? 17.208 -16.797 16.676 1.000 33.720 297 VAL A N 1
ATOM 2006 C CA . VAL A 1 297 ? 18.099 -16.462 15.521 1.000 33.700 297 VAL A CA 1
ATOM 2007 C C . VAL A 1 297 ? 18.470 -14.973 15.570 1.000 33.730 297 VAL A C 1
ATOM 2008 O O . VAL A 1 297 ? 19.638 -14.655 15.268 1.000 33.610 297 VAL A O 1
ATOM 2012 N N . GLN A 1 298 ? 17.520 -14.098 15.916 1.000 33.500 298 GLN A N 1
ATOM 2013 C CA . GLN A 1 298 ? 17.739 -12.625 15.994 1.000 33.140 298 GLN A CA 1
ATOM 2014 C C . GLN A 1 298 ? 17.191 -12.093 17.318 1.000 32.960 298 GLN A C 1
ATOM 2015 O O . GLN A 1 298 ? 16.277 -11.270 17.327 1.000 32.970 298 GLN A O 1
ATOM 2021 N N . PRO A 1 299 ? 17.741 -12.531 18.476 1.000 32.150 299 PRO A N 1
ATOM 2022 C CA . PRO A 1 299 ? 17.264 -12.067 19.780 1.000 31.950 299 PRO A CA 1
ATOM 2023 C C . PRO A 1 299 ? 17.564 -10.583 20.044 1.000 31.580 299 PRO A C 1
ATOM 2024 O O . PRO A 1 299 ? 16.749 -9.933 20.673 1.000 32.230 299 PRO A O 1
ATOM 2028 N N . GLY A 1 300 ? 18.717 -10.099 19.570 1.000 31.080 300 GLY A N 1
ATOM 2029 C CA . GLY A 1 300 ? 19.150 -8.691 19.693 1.000 30.360 300 GLY A CA 1
ATOM 2030 C C . GLY A 1 300 ? 18.155 -7.734 19.059 1.000 29.820 300 GLY A C 1
ATOM 2031 O O . GLY A 1 300 ? 17.930 -6.645 19.628 1.000 29.490 300 GLY A O 1
ATOM 2032 N N . LYS A 1 301 ? 17.577 -8.123 17.920 1.000 29.330 301 LYS A N 1
ATOM 2033 C CA . LYS A 1 301 ? 16.540 -7.332 17.203 1.000 29.100 301 LYS A CA 1
ATOM 2034 C C . LYS A 1 301 ? 15.205 -7.466 17.944 1.000 28.310 301 LYS A C 1
ATOM 2035 O O . LYS A 1 301 ? 14.551 -6.438 18.160 1.000 28.730 301 LYS A O 1
ATOM 2041 N N . LEU A 1 302 ? 14.831 -8.681 18.355 1.000 27.690 302 LEU A N 1
ATOM 2042 C CA . LEU A 1 302 ? 13.514 -8.947 18.995 1.000 27.260 302 LEU A CA 1
ATOM 2043 C C . LEU A 1 302 ? 13.471 -8.336 20.403 1.000 27.160 302 LEU A C 1
ATOM 2044 O O . LEU A 1 302 ? 12.370 -7.936 20.832 1.000 26.430 302 LEU A O 1
ATOM 2049 N N . THR A 1 303 ? 14.614 -8.275 21.096 1.000 27.150 303 THR A N 1
ATOM 2050 C CA . THR A 1 303 ? 14.738 -7.665 22.451 1.000 27.170 303 THR A CA 1
ATOM 2051 C C . THR A 1 303 ? 14.451 -6.164 22.358 1.000 26.940 303 THR A C 1
ATOM 2052 O O . THR A 1 303 ? 13.729 -5.645 23.232 1.000 27.040 303 THR A O 1
ATOM 2056 N N . GLU A 1 304 ? 15.018 -5.503 21.345 1.000 27.350 304 GLU A N 1
ATOM 2057 C CA . GLU A 1 304 ? 14.836 -4.050 21.077 1.000 27.650 304 GLU A CA 1
ATOM 2058 C C . GLU A 1 304 ? 13.357 -3.779 20.779 1.000 27.550 304 GLU A C 1
ATOM 2059 O O . GLU A 1 304 ? 12.818 -2.795 21.320 1.000 27.550 304 GLU A O 1
ATOM 2065 N N . ALA A 1 305 ? 12.732 -4.626 19.954 1.000 27.540 305 ALA A N 1
ATOM 2066 C CA . ALA A 1 305 ? 11.293 -4.558 19.601 1.000 27.520 305 ALA A CA 1
ATOM 2067 C C . ALA A 1 305 ? 10.452 -4.728 20.870 1.000 27.320 305 ALA A C 1
ATOM 2068 O O . ALA A 1 305 ? 9.476 -3.973 21.041 1.000 27.000 305 ALA A O 1
ATOM 2070 N N . PHE A 1 306 ? 10.833 -5.685 21.722 1.000 26.930 306 PHE A N 1
ATOM 2071 C CA . PHE A 1 306 ? 10.163 -5.999 23.012 1.000 26.960 306 PHE A CA 1
ATOM 2072 C C . PHE A 1 306 ? 10.234 -4.788 23.951 1.000 26.570 306 PHE A C 1
ATOM 2073 O O . PHE A 1 306 ? 9.217 -4.469 24.593 1.000 25.960 306 PHE A O 1
ATOM 2081 N N . LYS A 1 307 ? 11.402 -4.144 24.037 1.000 26.690 307 LYS A N 1
ATOM 2082 C CA . LYS A 1 307 ? 11.642 -2.973 24.925 1.000 26.860 307 LYS A CA 1
ATOM 2083 C C . LYS A 1 307 ? 10.690 -1.836 24.542 1.000 26.200 307 LYS A C 1
ATOM 2084 O O . LYS A 1 307 ? 9.992 -1.329 25.439 1.000 25.930 307 LYS A O 1
ATOM 2090 N N . TYR A 1 308 ? 10.675 -1.457 23.260 1.000 26.280 308 TYR A N 1
ATOM 2091 C CA . TYR A 1 308 ? 9.785 -0.409 22.690 1.000 26.490 308 TYR A CA 1
ATOM 2092 C C . TYR A 1 308 ? 8.329 -0.740 23.031 1.000 26.440 308 TYR A C 1
ATOM 2093 O O . TYR A 1 308 ? 7.579 0.167 23.441 1.000 26.300 308 TYR A O 1
ATOM 2102 N N . PHE A 1 309 ? 7.957 -2.012 22.862 1.000 26.280 309 PHE A N 1
ATOM 2103 C CA . PHE A 1 309 ? 6.607 -2.560 23.154 1.000 26.360 309 PHE A CA 1
ATOM 2104 C C . PHE A 1 309 ? 6.254 -2.303 24.625 1.000 26.580 309 PHE A C 1
ATOM 2105 O O . PHE A 1 309 ? 5.139 -1.821 24.899 1.000 26.230 309 PHE A O 1
ATOM 2113 N N . LEU A 1 310 ? 7.188 -2.605 25.533 1.000 26.900 310 LEU A N 1
ATOM 2114 C CA . LEU A 1 310 ? 7.004 -2.475 27.008 1.000 27.070 310 LEU A CA 1
ATOM 2115 C C . LEU A 1 310 ? 6.975 -0.991 27.407 1.000 27.580 310 LEU A C 1
ATOM 2116 O O . LEU A 1 310 ? 6.246 -0.655 28.363 1.000 27.140 310 LEU A O 1
ATOM 2121 N N . GLN A 1 311 ? 7.728 -0.139 26.703 1.000 28.330 311 GLN A N 1
ATOM 2122 C CA . GLN A 1 311 ? 7.765 1.332 26.944 1.000 29.340 311 GLN A CA 1
ATOM 2123 C C . GLN A 1 311 ? 6.397 1.940 26.605 1.000 30.030 311 GLN A C 1
ATOM 2124 O O . GLN A 1 311 ? 5.860 2.686 27.448 1.000 30.720 311 GLN A O 1
ATOM 2130 N N . GLY A 1 312 ? 5.846 1.611 25.432 1.000 30.840 312 GLY A N 1
ATOM 2131 C CA . GLY A 1 312 ? 4.518 2.072 24.975 1.000 31.290 312 GLY A CA 1
ATOM 2132 C C . GLY A 1 312 ? 3.438 1.838 26.022 1.000 32.040 312 GLY A C 1
ATOM 2133 O O . GLY A 1 312 ? 2.553 2.704 26.159 1.000 30.640 312 GLY A O 1
ATOM 2134 N N . MET A 1 313 ? 3.517 0.716 26.746 1.000 33.260 313 MET A N 1
ATOM 2135 C CA . MET A 1 313 ? 2.556 0.322 27.814 1.000 34.340 313 MET A CA 1
ATOM 2136 C C . MET A 1 313 ? 2.777 1.159 29.081 1.000 35.430 313 MET A C 1
ATOM 2137 O O . MET A 1 313 ? 1.858 1.185 29.922 1.000 36.080 313 MET A O 1
ATOM 2142 N N . GLY A 1 314 ? 3.947 1.795 29.215 1.000 37.010 314 GLY A N 1
ATOM 2143 C CA . GLY A 1 314 ? 4.286 2.702 30.332 1.000 38.320 314 GLY A CA 1
ATOM 2144 C C . GLY A 1 314 ? 5.312 2.101 31.280 1.000 39.960 314 GLY A C 1
ATOM 2145 O O . GLY A 1 314 ? 5.696 2.792 32.246 1.000 39.350 314 GLY A O 1
ATOM 2146 N N . TYR A 1 315 ? 5.747 0.864 31.021 1.000 41.910 315 TYR A N 1
ATOM 2147 C CA . TYR A 1 315 ? 6.729 0.120 31.855 1.000 43.540 315 TYR A CA 1
ATOM 2148 C C . TYR A 1 315 ? 8.155 0.428 31.390 1.000 44.930 315 TYR A C 1
ATOM 2149 O O . TYR A 1 315 ? 8.344 0.824 30.224 1.000 45.610 315 TYR A O 1
ATOM 2158 N N . ILE A 1 316 ? 9.114 0.246 32.304 1.000 47.480 316 ILE A N 1
ATOM 2159 C CA . ILE A 1 316 ? 10.592 0.363 32.094 1.000 49.510 316 ILE A CA 1
ATOM 2160 C C . ILE A 1 316 ? 10.929 1.635 31.310 1.000 51.150 316 ILE A C 1
ATOM 2161 O O . ILE A 1 316 ? 11.587 1.567 30.274 1.000 51.750 316 ILE A O 1
ATOM 2166 N N . PRO A 1 317 ? 10.516 2.840 31.778 1.000 52.910 317 PRO A N 1
ATOM 2167 C CA . PRO A 1 317 ? 10.925 4.092 31.135 1.000 54.150 317 PRO A CA 1
ATOM 2168 C C . PRO A 1 317 ? 12.449 4.260 31.037 1.000 55.550 317 PRO A C 1
ATOM 2169 O O . PRO A 1 317 ? 12.945 4.406 29.933 1.000 56.300 317 PRO A O 1
ATOM 2173 N N . SER A 1 318 ? 13.146 4.235 32.177 1.000 56.720 318 SER A N 1
ATOM 2174 C CA . SER A 1 318 ? 14.623 4.390 32.247 1.000 57.440 318 SER A CA 1
ATOM 2175 C C . SER A 1 318 ? 15.285 3.136 31.664 1.000 58.470 318 SER A C 1
ATOM 2176 O O . SER A 1 318 ? 15.499 2.165 32.420 1.000 58.780 318 SER A O 1
ATOM 2179 N N . ALA A 1 319 ? 15.568 3.165 30.358 1.000 59.350 319 ALA A N 1
ATOM 2180 C CA . ALA A 1 319 ? 16.174 2.057 29.580 1.000 59.610 319 ALA A CA 1
ATOM 2181 C C . ALA A 1 319 ? 17.213 2.625 28.607 1.000 60.040 319 ALA A C 1
ATOM 2182 O O . ALA A 1 319 ? 16.955 2.623 27.385 1.000 60.120 319 ALA A O 1
ATOM 2184 N N . SER A 1 320 ? 18.341 3.098 29.146 1.000 60.840 320 SER A N 1
ATOM 2185 C CA . SER A 1 320 ? 19.496 3.651 28.388 1.000 60.930 320 SER A CA 1
ATOM 2186 C C . SER A 1 320 ? 20.797 3.009 28.884 1.000 61.190 320 SER A C 1
ATOM 2187 O O . SER A 1 320 ? 21.221 1.966 28.387 1.000 61.080 320 SER A O 1
ATOM 2190 N N . ASP B 1 29 ? 65.517 -28.116 29.294 1.000 49.250 29 ASP B N 1
ATOM 2191 C CA . ASP B 1 29 ? 65.100 -28.841 30.539 1.000 49.080 29 ASP B CA 1
ATOM 2192 C C . ASP B 1 29 ? 65.431 -27.997 31.780 1.000 49.410 29 ASP B C 1
ATOM 2193 O O . ASP B 1 29 ? 64.581 -27.938 32.685 1.000 50.710 29 ASP B O 1
ATOM 2198 N N . CYS B 1 30 ? 66.616 -27.379 31.824 1.000 48.420 30 CYS B N 1
ATOM 2199 C CA . CYS B 1 30 ? 67.136 -26.602 32.985 1.000 47.790 30 CYS B CA 1
ATOM 2200 C C . CYS B 1 30 ? 68.012 -25.450 32.483 1.000 46.560 30 CYS B C 1
ATOM 2201 O O . CYS B 1 30 ? 69.011 -25.728 31.789 1.000 46.470 30 CYS B O 1
ATOM 2204 N N . GLN B 1 31 ? 67.647 -24.212 32.832 1.000 44.880 31 GLN B N 1
ATOM 2205 C CA . GLN B 1 31 ? 68.309 -22.971 32.343 1.000 43.930 31 GLN B CA 1
ATOM 2206 C C . GLN B 1 31 ? 68.385 -21.938 33.473 1.000 42.230 31 GLN B C 1
ATOM 2207 O O . GLN B 1 31 ? 67.439 -21.867 34.280 1.000 41.840 31 GLN B O 1
ATOM 2213 N N . GLU B 1 32 ? 69.480 -21.171 33.513 1.000 40.870 32 GLU B N 1
ATOM 2214 C CA . GLU B 1 32 ? 69.684 -20.024 34.438 1.000 40.090 32 GLU B CA 1
ATOM 2215 C C . GLU B 1 32 ? 69.456 -18.718 33.667 1.000 39.600 32 GLU B C 1
ATOM 2216 O O . GLU B 1 32 ? 69.938 -18.621 32.522 1.000 39.750 32 GLU B O 1
ATOM 2222 N N . HIS B 1 33 ? 68.746 -17.760 34.273 1.000 38.960 33 HIS B N 1
ATOM 2223 C CA . HIS B 1 33 ? 68.401 -16.443 33.668 1.000 38.460 33 HIS B CA 1
ATOM 2224 C C . HIS B 1 33 ? 68.778 -15.301 34.619 1.000 37.800 33 HIS B C 1
ATOM 2225 O O . HIS B 1 33 ? 68.290 -15.304 35.765 1.000 37.580 33 HIS B O 1
ATOM 2232 N N . ASP B 1 34 ? 69.608 -14.365 34.147 1.000 38.140 34 ASP B N 1
ATOM 2233 C CA . ASP B 1 34 ? 69.917 -13.082 34.837 1.000 38.020 34 ASP B CA 1
ATOM 2234 C C . ASP B 1 34 ? 68.828 -12.067 34.472 1.000 38.060 34 ASP B C 1
ATOM 2235 O O . ASP B 1 34 ? 69.092 -11.182 33.629 1.000 38.830 34 ASP B O 1
ATOM 2240 N N . ILE B 1 35 ? 67.649 -12.206 35.086 1.000 37.680 35 ILE B N 1
ATOM 2241 C CA . ILE B 1 35 ? 66.428 -11.402 34.777 1.000 36.930 35 ILE B CA 1
ATOM 2242 C C . ILE B 1 35 ? 66.670 -9.945 35.189 1.000 36.660 35 ILE B C 1
ATOM 2243 O O . ILE B 1 35 ? 66.808 -9.682 36.401 1.000 36.710 35 ILE B O 1
ATOM 2248 N N . GLU B 1 36 ? 66.716 -9.041 34.205 1.000 35.800 36 GLU B N 1
ATOM 2249 C CA . GLU B 1 36 ? 66.796 -7.571 34.421 1.000 34.990 36 GLU B CA 1
ATOM 2250 C C . GLU B 1 36 ? 65.463 -7.093 35.005 1.000 34.040 36 GLU B C 1
ATOM 2251 O O . GLU B 1 36 ? 64.415 -7.423 34.413 1.000 34.100 36 GLU B O 1
ATOM 2257 N N . THR B 1 37 ? 65.503 -6.359 36.122 1.000 32.640 37 THR B N 1
ATOM 2258 C CA . THR B 1 37 ? 64.305 -5.757 36.775 1.000 31.820 37 THR B CA 1
ATOM 2259 C C . THR B 1 37 ? 64.531 -4.258 36.994 1.000 31.290 37 THR B C 1
ATOM 2260 O O . THR B 1 37 ? 65.622 -3.760 36.658 1.000 30.400 37 THR B O 1
ATOM 2264 N N . THR B 1 38 ? 63.516 -3.587 37.538 1.000 31.380 38 THR B N 1
ATOM 2265 C CA . THR B 1 38 ? 63.513 -2.138 37.873 1.000 31.690 38 THR B CA 1
ATOM 2266 C C . THR B 1 38 ? 64.518 -1.871 39.001 1.000 31.760 38 THR B C 1
ATOM 2267 O O . THR B 1 38 ? 65.187 -0.820 38.955 1.000 31.840 38 THR B O 1
ATOM 2271 N N . HIS B 1 39 ? 64.625 -2.795 39.962 1.000 31.720 39 HIS B N 1
ATOM 2272 C CA . HIS B 1 39 ? 65.466 -2.658 41.185 1.000 31.980 39 HIS B CA 1
ATOM 2273 C C . HIS B 1 39 ? 66.826 -3.339 40.992 1.000 32.060 39 HIS B C 1
ATOM 2274 O O . HIS B 1 39 ? 67.660 -3.243 41.918 1.000 32.390 39 HIS B O 1
ATOM 2281 N N . GLY B 1 40 ? 67.041 -3.998 39.848 1.000 31.490 40 GLY B N 1
ATOM 2282 C CA . GLY B 1 40 ? 68.347 -4.569 39.462 1.000 31.320 40 GLY B CA 1
ATOM 2283 C C . GLY B 1 40 ? 68.220 -5.976 38.906 1.000 31.160 40 GLY B C 1
ATOM 2284 O O . GLY B 1 40 ? 67.083 -6.452 38.740 1.000 30.960 40 GLY B O 1
ATOM 2285 N N . VAL B 1 41 ? 69.356 -6.621 38.628 1.000 31.230 41 VAL B N 1
ATOM 2286 C CA . VAL B 1 41 ? 69.422 -7.992 38.038 1.000 31.820 41 VAL B CA 1
ATOM 2287 C C . VAL B 1 41 ? 69.131 -9.018 39.139 1.000 31.540 41 VAL B C 1
ATOM 2288 O O . VAL B 1 41 ? 69.732 -8.907 40.228 1.000 32.390 41 VAL B O 1
ATOM 2292 N N . VAL B 1 42 ? 68.253 -9.985 38.855 1.000 30.980 42 VAL B N 1
ATOM 2293 C CA . VAL B 1 42 ? 67.956 -11.139 39.757 1.000 31.080 42 VAL B CA 1
ATOM 2294 C C . VAL B 1 42 ? 68.263 -12.435 38.994 1.000 30.860 42 VAL B C 1
ATOM 2295 O O . VAL B 1 42 ? 67.699 -12.628 37.898 1.000 31.060 42 VAL B O 1
ATOM 2299 N N . HIS B 1 43 ? 69.161 -13.260 39.544 1.000 30.710 43 HIS B N 1
ATOM 2300 C CA . HIS B 1 43 ? 69.565 -14.584 38.995 1.000 30.700 43 HIS B CA 1
ATOM 2301 C C . HIS B 1 43 ? 68.536 -15.637 39.414 1.000 30.110 43 HIS B C 1
ATOM 2302 O O . HIS B 1 43 ? 68.322 -15.793 40.631 1.000 30.150 43 HIS B O 1
ATOM 2309 N N . VAL B 1 44 ? 67.932 -16.330 38.443 1.000 30.110 44 VAL B N 1
ATOM 2310 C CA . VAL B 1 44 ? 66.930 -17.409 38.690 1.000 29.900 44 VAL B CA 1
ATOM 2311 C C . VAL B 1 44 ? 67.348 -18.665 37.919 1.000 30.280 44 VAL B C 1
ATOM 2312 O O . VAL B 1 44 ? 68.139 -18.539 36.964 1.000 30.230 44 VAL B O 1
ATOM 2316 N N . THR B 1 45 ? 66.818 -19.821 38.331 1.000 30.280 45 THR B N 1
ATOM 2317 C CA . THR B 1 45 ? 67.043 -21.149 37.698 1.000 30.820 45 THR B CA 1
ATOM 2318 C C . THR B 1 45 ? 65.698 -21.870 37.543 1.000 31.400 45 THR B C 1
ATOM 2319 O O . THR B 1 45 ? 65.003 -22.051 38.559 1.000 30.220 45 THR B O 1
ATOM 2323 N N . ILE B 1 46 ? 65.367 -22.278 36.316 1.000 32.850 46 ILE B N 1
ATOM 2324 C CA . ILE B 1 46 ? 64.066 -22.919 35.957 1.000 34.640 46 ILE B CA 1
ATOM 2325 C C . ILE B 1 46 ? 64.330 -24.391 35.630 1.000 35.880 46 ILE B C 1
ATOM 2326 O O . ILE B 1 46 ? 64.914 -24.657 34.566 1.000 36.050 46 ILE B O 1
ATOM 2331 N N . ARG B 1 47 ? 63.925 -25.295 36.528 1.000 38.420 47 ARG B N 1
ATOM 2332 C CA . ARG B 1 47 ? 64.038 -26.771 36.363 1.000 40.040 47 ARG B CA 1
ATOM 2333 C C . ARG B 1 47 ? 62.796 -27.280 35.623 1.000 42.040 47 ARG B C 1
ATOM 2334 O O . ARG B 1 47 ? 61.690 -26.787 35.921 1.000 42.740 47 ARG B O 1
ATOM 2342 N N . GLY B 1 48 ? 62.976 -28.229 34.699 1.000 44.100 48 GLY B N 1
ATOM 2343 C CA . GLY B 1 48 ? 61.893 -28.775 33.855 1.000 46.320 48 GLY B CA 1
ATOM 2344 C C . GLY B 1 48 ? 61.353 -27.725 32.897 1.000 47.990 48 GLY B C 1
ATOM 2345 O O . GLY B 1 48 ? 62.134 -26.845 32.491 1.000 47.910 48 GLY B O 1
ATOM 2346 N N . LEU B 1 49 ? 60.068 -27.815 32.539 1.000 51.320 49 LEU B N 1
ATOM 2347 C CA . LEU B 1 49 ? 59.374 -26.820 31.672 1.000 53.740 49 LEU B CA 1
ATOM 2348 C C . LEU B 1 49 ? 57.896 -26.750 32.049 1.000 55.640 49 LEU B C 1
ATOM 2349 O O . LEU B 1 49 ? 57.211 -27.770 32.051 1.000 56.570 49 LEU B O 1
ATOM 2354 N N . PRO B 1 50 ? 57.359 -25.549 32.372 1.000 57.400 50 PRO B N 1
ATOM 2355 C CA . PRO B 1 50 ? 55.963 -25.417 32.788 1.000 58.160 50 PRO B CA 1
ATOM 2356 C C . PRO B 1 50 ? 54.974 -25.428 31.614 1.000 60.160 50 PRO B C 1
ATOM 2357 O O . PRO B 1 50 ? 55.391 -25.215 30.488 1.000 61.090 50 PRO B O 1
ATOM 2361 N N . LYS B 1 51 ? 53.694 -25.659 31.920 1.000 61.200 51 LYS B N 1
ATOM 2362 C CA . LYS B 1 51 ? 52.574 -25.631 30.940 1.000 61.350 51 LYS B CA 1
ATOM 2363 C C . LYS B 1 51 ? 51.800 -24.316 31.099 1.000 62.280 51 LYS B C 1
ATOM 2364 O O . LYS B 1 51 ? 52.003 -23.623 32.119 1.000 62.690 51 LYS B O 1
ATOM 2370 N N . GLY B 1 52 ? 50.947 -23.999 30.120 1.000 62.210 52 GLY B N 1
ATOM 2371 C CA . GLY B 1 52 ? 50.220 -22.716 30.021 1.000 61.640 52 GLY B CA 1
ATOM 2372 C C . GLY B 1 52 ? 49.223 -22.521 31.153 1.000 60.920 52 GLY B C 1
ATOM 2373 O O . GLY B 1 52 ? 48.997 -21.355 31.539 1.000 60.970 52 GLY B O 1
ATOM 2374 N N . ASN B 1 53 ? 48.645 -23.617 31.660 1.000 59.320 53 ASN B N 1
ATOM 2375 C CA . ASN B 1 53 ? 47.605 -23.614 32.726 1.000 57.870 53 ASN B CA 1
ATOM 2376 C C . ASN B 1 53 ? 48.254 -23.855 34.095 1.000 55.940 53 ASN B C 1
ATOM 2377 O O . ASN B 1 53 ? 47.888 -23.138 35.049 1.000 57.440 53 ASN B O 1
ATOM 2382 N N . ARG B 1 54 ? 49.166 -24.830 34.187 1.000 52.040 54 ARG B N 1
ATOM 2383 C CA . ARG B 1 54 ? 49.782 -25.287 35.466 1.000 49.270 54 ARG B CA 1
ATOM 2384 C C . ARG B 1 54 ? 50.569 -24.148 36.111 1.000 45.960 54 ARG B C 1
ATOM 2385 O O . ARG B 1 54 ? 51.228 -23.376 35.415 1.000 45.340 54 ARG B O 1
ATOM 2393 N N . PRO B 1 55 ? 50.527 -24.007 37.457 1.000 42.070 55 PRO B N 1
ATOM 2394 C CA . PRO B 1 55 ? 51.385 -23.054 38.160 1.000 40.600 55 PRO B CA 1
ATOM 2395 C C . PRO B 1 55 ? 52.793 -23.617 38.407 1.000 38.660 55 PRO B C 1
ATOM 2396 O O . PRO B 1 55 ? 52.932 -24.820 38.537 1.000 37.850 55 PRO B O 1
ATOM 2400 N N . VAL B 1 56 ? 53.788 -22.730 38.475 1.000 36.780 56 VAL B N 1
ATOM 2401 C CA . VAL B 1 56 ? 55.224 -23.085 38.695 1.000 35.750 56 VAL B CA 1
ATOM 2402 C C . VAL B 1 56 ? 55.522 -23.007 40.197 1.000 34.580 56 VAL B C 1
ATOM 2403 O O . VAL B 1 56 ? 54.955 -22.124 40.868 1.000 33.850 56 VAL B O 1
ATOM 2407 N N . ILE B 1 57 ? 56.369 -23.908 40.703 1.000 33.870 57 ILE B N 1
ATOM 2408 C CA . ILE B 1 57 ? 56.873 -23.874 42.110 1.000 32.690 57 ILE B CA 1
ATOM 2409 C C . ILE B 1 57 ? 57.961 -22.797 42.181 1.000 31.340 57 ILE B C 1
ATOM 2410 O O . ILE B 1 57 ? 59.089 -23.083 41.740 1.000 30.610 57 ILE B O 1
ATOM 2415 N N . LEU B 1 58 ? 57.629 -21.601 42.682 1.000 30.660 58 LEU B N 1
ATOM 2416 C CA . LEU B 1 58 ? 58.623 -20.510 42.882 1.000 29.670 58 LEU B CA 1
ATOM 2417 C C . LEU B 1 58 ? 59.297 -20.696 44.243 1.000 29.160 58 LEU B C 1
ATOM 2418 O O . LEU B 1 58 ? 58.591 -20.997 45.227 1.000 29.420 58 LEU B O 1
ATOM 2423 N N . THR B 1 59 ? 60.614 -20.491 44.277 1.000 27.890 59 THR B N 1
ATOM 2424 C CA . THR B 1 59 ? 61.495 -20.737 45.447 1.000 26.770 59 THR B CA 1
ATOM 2425 C C . THR B 1 59 ? 62.223 -19.440 45.815 1.000 26.210 59 THR B C 1
ATOM 2426 O O . THR B 1 59 ? 62.651 -18.728 44.889 1.000 25.900 59 THR B O 1
ATOM 2430 N N . TYR B 1 60 ? 62.356 -19.154 47.115 1.000 25.440 60 TYR B N 1
ATOM 2431 C CA . TYR B 1 60 ? 63.081 -17.967 47.641 1.000 24.860 60 TYR B CA 1
ATOM 2432 C C . TYR B 1 60 ? 63.736 -18.295 48.988 1.000 24.580 60 TYR B C 1
ATOM 2433 O O . TYR B 1 60 ? 63.034 -18.419 50.008 1.000 24.120 60 TYR B O 1
ATOM 2442 N N . HIS B 1 61 ? 65.068 -18.385 48.973 1.000 24.420 61 HIS B N 1
ATOM 2443 C CA . HIS B 1 61 ? 65.934 -18.850 50.092 1.000 24.300 61 HIS B CA 1
ATOM 2444 C C . HIS B 1 61 ? 66.010 -17.808 51.216 1.000 24.670 61 HIS B C 1
ATOM 2445 O O . HIS B 1 61 ? 65.462 -16.701 51.054 1.000 24.840 61 HIS B O 1
ATOM 2452 N N . ASP B 1 62 ? 66.699 -18.164 52.304 1.000 24.960 62 ASP B N 1
ATOM 2453 C CA . ASP B 1 62 ? 66.859 -17.336 53.529 1.000 24.900 62 ASP B CA 1
ATOM 2454 C C . ASP B 1 62 ? 68.221 -16.630 53.511 1.000 25.150 62 ASP B C 1
ATOM 2455 O O . ASP B 1 62 ? 69.021 -16.888 52.589 1.000 25.600 62 ASP B O 1
ATOM 2460 N N . ILE B 1 63 ? 68.462 -15.762 54.498 1.000 25.180 63 ILE B N 1
ATOM 2461 C CA . ILE B 1 63 ? 69.759 -15.049 54.708 1.000 25.440 63 ILE B CA 1
ATOM 2462 C C . ILE B 1 63 ? 70.855 -16.084 54.994 1.000 25.680 63 ILE B C 1
ATOM 2463 O O . ILE B 1 63 ? 70.566 -17.084 55.682 1.000 25.760 63 ILE B O 1
ATOM 2468 N N . GLY B 1 64 ? 72.056 -15.857 54.452 1.000 25.760 64 GLY B N 1
ATOM 2469 C CA . GLY B 1 64 ? 73.232 -16.729 54.640 1.000 26.120 64 GLY B CA 1
ATOM 2470 C C . GLY B 1 64 ? 73.298 -17.853 53.621 1.000 26.410 64 GLY B C 1
ATOM 2471 O O . GLY B 1 64 ? 74.374 -18.481 53.516 1.000 26.920 64 GLY B O 1
ATOM 2472 N N . LEU B 1 65 ? 72.199 -18.103 52.899 1.000 26.120 65 LEU B N 1
ATOM 2473 C CA . LEU B 1 65 ? 72.070 -19.209 51.913 1.000 26.020 65 LEU B CA 1
ATOM 2474 C C . LEU B 1 65 ? 71.744 -18.647 50.528 1.000 26.370 65 LEU B C 1
ATOM 2475 O O . LEU B 1 65 ? 71.436 -17.444 50.422 1.000 26.900 65 LEU B O 1
ATOM 2480 N N . ASN B 1 66 ? 71.847 -19.511 49.517 1.000 26.620 66 ASN B N 1
ATOM 2481 C CA . ASN B 1 66 ? 71.263 -19.335 48.161 1.000 26.700 66 ASN B CA 1
ATOM 2482 C C . ASN B 1 66 ? 70.402 -20.573 47.887 1.000 26.680 66 ASN B C 1
ATOM 2483 O O . ASN B 1 66 ? 70.279 -21.407 48.804 1.000 26.620 66 ASN B O 1
ATOM 2488 N N . HIS B 1 67 ? 69.836 -20.698 46.682 1.000 26.450 67 HIS B N 1
ATOM 2489 C CA . HIS B 1 67 ? 68.877 -21.780 46.322 1.000 25.970 67 HIS B CA 1
ATOM 2490 C C . HIS B 1 67 ? 69.499 -23.172 46.538 1.000 25.680 67 HIS B C 1
ATOM 2491 O O . HIS B 1 67 ? 68.763 -24.075 46.985 1.000 25.570 67 HIS B O 1
ATOM 2498 N N . LYS B 1 68 ? 70.790 -23.347 46.240 1.000 25.500 68 LYS B N 1
ATOM 2499 C CA . LYS B 1 68 ? 71.487 -24.662 46.336 1.000 25.290 68 LYS B CA 1
ATOM 2500 C C . LYS B 1 68 ? 71.524 -25.126 47.794 1.000 24.470 68 LYS B C 1
ATOM 2501 O O . LYS B 1 68 ? 71.074 -26.257 48.076 1.000 23.820 68 LYS B O 1
ATOM 2507 N N . SER B 1 69 ? 72.062 -24.279 48.673 1.000 24.290 69 SER B N 1
ATOM 2508 C CA . SER B 1 69 ? 72.284 -24.577 50.113 1.000 23.970 69 SER B CA 1
ATOM 2509 C C . SER B 1 69 ? 70.943 -24.638 50.856 1.000 23.880 69 SER B C 1
ATOM 2510 O O . SER B 1 69 ? 70.868 -25.371 51.862 1.000 23.540 69 SER B O 1
ATOM 2513 N N . CYS B 1 70 ? 69.920 -23.923 50.373 1.000 23.870 70 CYS B N 1
ATOM 2514 C CA . CYS B 1 70 ? 68.606 -23.787 51.060 1.000 23.890 70 CYS B CA 1
ATOM 2515 C C . CYS B 1 70 ? 67.623 -24.879 50.617 1.000 24.640 70 CYS B C 1
ATOM 2516 O O . CYS B 1 70 ? 66.831 -25.317 51.474 1.000 25.190 70 CYS B O 1
ATOM 2519 N N . PHE B 1 71 ? 67.650 -25.307 49.348 1.000 25.190 71 PHE B N 1
ATOM 2520 C CA . PHE B 1 71 ? 66.531 -26.086 48.745 1.000 25.310 71 PHE B CA 1
ATOM 2521 C C . PHE B 1 71 ? 66.975 -27.351 47.999 1.000 25.970 71 PHE B C 1
ATOM 2522 O O . PHE B 1 71 ? 66.148 -28.281 47.961 1.000 25.850 71 PHE B O 1
ATOM 2530 N N . ASN B 1 72 ? 68.169 -27.393 47.396 1.000 26.960 72 ASN B N 1
ATOM 2531 C CA . ASN B 1 72 ? 68.530 -28.458 46.415 1.000 28.290 72 ASN B CA 1
ATOM 2532 C C . ASN B 1 72 ? 68.420 -29.846 47.062 1.000 29.250 72 ASN B C 1
ATOM 2533 O O . ASN B 1 72 ? 67.906 -30.759 46.384 1.000 29.680 72 ASN B O 1
ATOM 2538 N N . ALA B 1 73 ? 68.868 -30.004 48.312 1.000 29.880 73 ALA B N 1
ATOM 2539 C CA . ALA B 1 73 ? 68.756 -31.269 49.080 1.000 30.220 73 ALA B CA 1
ATOM 2540 C C . ALA B 1 73 ? 67.289 -31.707 49.119 1.000 31.080 73 ALA B C 1
ATOM 2541 O O . ALA B 1 73 ? 66.994 -32.851 48.719 1.000 31.700 73 ALA B O 1
ATOM 2543 N N . PHE B 1 74 ? 66.408 -30.814 49.579 1.000 31.660 74 PHE B N 1
ATOM 2544 C CA . PHE B 1 74 ? 64.951 -31.063 49.744 1.000 31.860 74 PHE B CA 1
ATOM 2545 C C . PHE B 1 74 ? 64.319 -31.428 48.394 1.000 31.970 74 PHE B C 1
ATOM 2546 O O . PHE B 1 74 ? 63.532 -32.392 48.345 1.000 30.900 74 PHE B O 1
ATOM 2554 N N . PHE B 1 75 ? 64.655 -30.676 47.341 1.000 32.500 75 PHE B N 1
ATOM 2555 C CA . PHE B 1 75 ? 64.068 -30.807 45.978 1.000 33.420 75 PHE B CA 1
ATOM 2556 C C . PHE B 1 75 ? 64.599 -32.063 45.276 1.000 33.690 75 PHE B C 1
ATOM 2557 O O . PHE B 1 75 ? 63.886 -32.586 44.396 1.000 33.070 75 PHE B O 1
ATOM 2565 N N . ASN B 1 76 ? 65.797 -32.529 45.650 1.000 34.800 76 ASN B N 1
ATOM 2566 C CA . ASN B 1 76 ? 66.436 -33.744 45.073 1.000 34.960 76 ASN B CA 1
ATOM 2567 C C . ASN B 1 76 ? 66.187 -34.953 45.987 1.000 35.450 76 ASN B C 1
ATOM 2568 O O . ASN B 1 76 ? 66.853 -35.989 45.783 1.000 35.510 76 ASN B O 1
ATOM 2573 N N . PHE B 1 77 ? 65.261 -34.837 46.944 1.000 35.790 77 PHE B N 1
ATOM 2574 C CA . PHE B 1 77 ? 64.782 -35.966 47.787 1.000 36.490 77 PHE B CA 1
ATOM 2575 C C . PHE B 1 77 ? 63.856 -36.852 46.945 1.000 37.740 77 PHE B C 1
ATOM 2576 O O . PHE B 1 77 ? 63.000 -36.305 46.220 1.000 38.740 77 PHE B O 1
ATOM 2584 N N . GLU B 1 78 ? 64.026 -38.174 47.052 1.000 38.870 78 GLU B N 1
ATOM 2585 C CA . GLU B 1 78 ? 63.329 -39.205 46.230 1.000 39.460 78 GLU B CA 1
ATOM 2586 C C . GLU B 1 78 ? 61.822 -38.925 46.190 1.000 39.910 78 GLU B C 1
ATOM 2587 O O . GLU B 1 78 ? 61.251 -38.911 45.078 1.000 40.210 78 GLU B O 1
ATOM 2593 N N . ASP B 1 79 ? 61.209 -38.711 47.359 1.000 39.880 79 ASP B N 1
ATOM 2594 C CA . ASP B 1 79 ? 59.745 -38.487 47.516 1.000 39.590 79 ASP B CA 1
ATOM 2595 C C . ASP B 1 79 ? 59.339 -37.157 46.867 1.000 39.480 79 ASP B C 1
ATOM 2596 O O . ASP B 1 79 ? 58.173 -37.049 46.443 1.000 38.640 79 ASP B O 1
ATOM 2601 N N . MET B 1 80 ? 60.253 -36.183 46.807 1.000 39.700 80 MET B N 1
ATOM 2602 C CA . MET B 1 80 ? 59.982 -34.816 46.283 1.000 40.040 80 MET B CA 1
ATOM 2603 C C . MET B 1 80 ? 60.013 -34.825 44.748 1.000 41.690 80 MET B C 1
ATOM 2604 O O . MET B 1 80 ? 59.274 -34.020 44.144 1.000 42.360 80 MET B O 1
ATOM 2609 N N . GLN B 1 81 ? 60.829 -35.696 44.144 1.000 43.160 81 GLN B N 1
ATOM 2610 C CA . GLN B 1 81 ? 60.958 -35.830 42.664 1.000 44.260 81 GLN B CA 1
ATOM 2611 C C . GLN B 1 81 ? 59.642 -36.353 42.076 1.000 45.050 81 GLN B C 1
ATOM 2612 O O . GLN B 1 81 ? 59.336 -36.006 40.917 1.000 47.010 81 GLN B O 1
ATOM 2618 N N . GLU B 1 82 ? 58.898 -37.150 42.851 1.000 45.490 82 GLU B N 1
ATOM 2619 C CA . GLU B 1 82 ? 57.556 -37.679 42.478 1.000 45.440 82 GLU B CA 1
ATOM 2620 C C . GLU B 1 82 ? 56.571 -36.520 42.272 1.000 44.900 82 GLU B C 1
ATOM 2621 O O . GLU B 1 82 ? 55.634 -36.686 41.466 1.000 45.880 82 GLU B O 1
ATOM 2627 N N . ILE B 1 83 ? 56.770 -35.404 42.983 1.000 43.830 83 ILE B N 1
ATOM 2628 C CA . ILE B 1 83 ? 55.901 -34.188 42.929 1.000 43.300 83 ILE B CA 1
ATOM 2629 C C . ILE B 1 83 ? 56.408 -33.254 41.822 1.000 42.600 83 ILE B C 1
ATOM 2630 O O . ILE B 1 83 ? 55.597 -32.872 40.957 1.000 43.530 83 ILE B O 1
ATOM 2635 N N . THR B 1 84 ? 57.699 -32.909 41.856 1.000 42.050 84 THR B N 1
ATOM 2636 C CA . THR B 1 84 ? 58.333 -31.854 41.015 1.000 41.850 84 THR B CA 1
ATOM 2637 C C . THR B 1 84 ? 58.462 -32.301 39.551 1.000 41.600 84 THR B C 1
ATOM 2638 O O . THR B 1 84 ? 58.867 -31.461 38.728 1.000 41.670 84 THR B O 1
ATOM 2642 N N . GLN B 1 85 ? 58.161 -33.565 39.235 1.000 41.950 85 GLN B N 1
ATOM 2643 C CA . GLN B 1 85 ? 58.119 -34.080 37.836 1.000 41.750 85 GLN B CA 1
ATOM 2644 C C . GLN B 1 85 ? 56.928 -33.464 37.090 1.000 41.510 85 GLN B C 1
ATOM 2645 O O . GLN B 1 85 ? 57.025 -33.297 35.858 1.000 41.650 85 GLN B O 1
ATOM 2651 N N . HIS B 1 86 ? 55.851 -33.146 37.815 1.000 41.120 86 HIS B N 1
ATOM 2652 C CA . HIS B 1 86 ? 54.572 -32.617 37.266 1.000 40.600 86 HIS B CA 1
ATOM 2653 C C . HIS B 1 86 ? 54.615 -31.088 37.192 1.000 39.550 86 HIS B C 1
ATOM 2654 O O . HIS B 1 86 ? 53.836 -30.515 36.402 1.000 38.820 86 HIS B O 1
ATOM 2661 N N . PHE B 1 87 ? 55.472 -30.460 38.003 1.000 37.900 87 PHE B N 1
ATOM 2662 C CA . PHE B 1 87 ? 55.654 -28.987 38.069 1.000 36.650 87 PHE B CA 1
ATOM 2663 C C . PHE B 1 87 ? 57.011 -28.598 37.476 1.000 36.110 87 PHE B C 1
ATOM 2664 O O . PHE B 1 87 ? 57.961 -29.402 37.541 1.000 36.700 87 PHE B O 1
ATOM 2672 N N . ALA B 1 88 ? 57.087 -27.389 36.917 1.000 34.760 88 ALA B N 1
ATOM 2673 C CA . ALA B 1 88 ? 58.351 -26.647 36.706 1.000 33.450 88 ALA B CA 1
ATOM 2674 C C . ALA B 1 88 ? 58.755 -26.025 38.047 1.000 32.090 88 ALA B C 1
ATOM 2675 O O . ALA B 1 88 ? 57.848 -25.723 38.848 1.000 32.550 88 ALA B O 1
ATOM 2677 N N . VAL B 1 89 ? 60.058 -25.859 38.287 1.000 30.290 89 VAL B N 1
ATOM 2678 C CA . VAL B 1 89 ? 60.605 -25.284 39.553 1.000 28.860 89 VAL B CA 1
ATOM 2679 C C . VAL B 1 89 ? 61.470 -24.072 39.196 1.000 27.770 89 VAL B C 1
ATOM 2680 O O . VAL B 1 89 ? 62.420 -24.238 38.410 1.000 28.190 89 VAL B O 1
ATOM 2684 N N . CYS B 1 90 ? 61.142 -22.907 39.760 1.000 26.250 90 CYS B N 1
ATOM 2685 C CA . CYS B 1 90 ? 61.865 -21.627 39.541 1.000 25.380 90 CYS B CA 1
ATOM 2686 C C . CYS B 1 90 ? 62.597 -21.222 40.827 1.000 24.620 90 CYS B C 1
ATOM 2687 O O . CYS B 1 90 ? 61.970 -20.588 41.697 1.000 24.870 90 CYS B O 1
ATOM 2690 N N . HIS B 1 91 ? 63.874 -21.600 40.934 1.000 23.970 91 HIS B N 1
ATOM 2691 C CA . HIS B 1 91 ? 64.785 -21.242 42.055 1.000 23.440 91 HIS B CA 1
ATOM 2692 C C . HIS B 1 91 ? 65.266 -19.798 41.871 1.000 23.430 91 HIS B C 1
ATOM 2693 O O . HIS B 1 91 ? 66.029 -19.557 40.918 1.000 23.470 91 HIS B O 1
ATOM 2700 N N . VAL B 1 92 ? 64.831 -18.884 42.745 1.000 23.650 92 VAL B N 1
ATOM 2701 C CA . VAL B 1 92 ? 65.208 -17.438 42.717 1.000 23.910 92 VAL B CA 1
ATOM 2702 C C . VAL B 1 92 ? 66.344 -17.210 43.717 1.000 24.270 92 VAL B C 1
ATOM 2703 O O . VAL B 1 92 ? 66.150 -17.540 44.903 1.000 24.290 92 VAL B O 1
ATOM 2707 N N . ASP B 1 93 ? 67.463 -16.642 43.252 1.000 24.540 93 ASP B N 1
ATOM 2708 C CA . ASP B 1 93 ? 68.593 -16.192 44.108 1.000 24.780 93 ASP B CA 1
ATOM 2709 C C . ASP B 1 93 ? 68.465 -14.683 44.347 1.000 25.430 93 ASP B C 1
ATOM 2710 O O . ASP B 1 93 ? 68.336 -13.932 43.358 1.000 25.590 93 ASP B O 1
ATOM 2715 N N . ALA B 1 94 ? 68.490 -14.270 45.617 1.000 25.530 94 ALA B N 1
ATOM 2716 C CA . ALA B 1 94 ? 68.474 -12.855 46.058 1.000 26.390 94 ALA B CA 1
ATOM 2717 C C . ALA B 1 94 ? 69.664 -12.122 45.442 1.000 26.960 94 ALA B C 1
ATOM 2718 O O . ALA B 1 94 ? 70.730 -12.711 45.271 1.000 27.120 94 ALA B O 1
ATOM 2720 N N . PRO B 1 95 ? 69.520 -10.824 45.081 1.000 27.310 95 PRO B N 1
ATOM 2721 C CA . PRO B 1 95 ? 70.594 -10.079 44.420 1.000 27.670 95 PRO B CA 1
ATOM 2722 C C . PRO B 1 95 ? 71.955 -10.199 45.122 1.000 28.240 95 PRO B C 1
ATOM 2723 O O . PRO B 1 95 ? 72.027 -9.918 46.304 1.000 28.210 95 PRO B O 1
ATOM 2727 N N . GLY B 1 96 ? 72.977 -10.640 44.379 1.000 29.310 96 GLY B N 1
ATOM 2728 C CA . GLY B 1 96 ? 74.371 -10.769 44.850 1.000 29.880 96 GLY B CA 1
ATOM 2729 C C . GLY B 1 96 ? 74.609 -12.022 45.681 1.000 30.650 96 GLY B C 1
ATOM 2730 O O . GLY B 1 96 ? 75.778 -12.261 46.051 1.000 31.090 96 GLY B O 1
ATOM 2731 N N . GLN B 1 97 ? 73.557 -12.797 45.972 1.000 31.170 97 GLN B N 1
ATOM 2732 C CA . GLN B 1 97 ? 73.623 -14.000 46.848 1.000 32.050 97 GLN B CA 1
ATOM 2733 C C . GLN B 1 97 ? 73.839 -15.261 46.001 1.000 32.720 97 GLN B C 1
ATOM 2734 O O . GLN B 1 97 ? 74.103 -16.319 46.600 1.000 33.160 97 GLN B O 1
ATOM 2740 N N . GLN B 1 98 ? 73.732 -15.157 44.671 1.000 33.610 98 GLN B N 1
ATOM 2741 C CA . GLN B 1 98 ? 73.913 -16.305 43.738 1.000 35.020 98 GLN B CA 1
ATOM 2742 C C . GLN B 1 98 ? 75.390 -16.720 43.736 1.000 35.940 98 GLN B C 1
ATOM 2743 O O . GLN B 1 98 ? 76.234 -15.911 44.170 1.000 36.810 98 GLN B O 1
ATOM 2749 N N . GLU B 1 99 ? 75.680 -17.939 43.272 1.000 36.700 99 GLU B N 1
ATOM 2750 C CA . GLU B 1 99 ? 77.049 -18.529 43.273 1.000 37.350 99 GLU B CA 1
ATOM 2751 C C . GLU B 1 99 ? 77.938 -17.770 42.280 1.000 37.270 99 GLU B C 1
ATOM 2752 O O . GLU B 1 99 ? 77.492 -17.536 41.140 1.000 37.450 99 GLU B O 1
ATOM 2758 N N . GLY B 1 100 ? 79.148 -17.402 42.713 1.000 37.920 100 GLY B N 1
ATOM 2759 C CA . GLY B 1 100 ? 80.160 -16.710 41.889 1.000 37.890 100 GLY B CA 1
ATOM 2760 C C . GLY B 1 100 ? 79.770 -15.272 41.591 1.000 38.290 100 GLY B C 1
ATOM 2761 O O . GLY B 1 100 ? 80.299 -14.710 40.611 1.000 38.730 100 GLY B O 1
ATOM 2762 N N . ALA B 1 101 ? 78.879 -14.692 42.402 1.000 38.060 101 ALA B N 1
ATOM 2763 C CA . ALA B 1 101 ? 78.406 -13.294 42.269 1.000 38.540 101 ALA B CA 1
ATOM 2764 C C . ALA B 1 101 ? 79.542 -12.343 42.632 1.000 39.020 101 ALA B C 1
ATOM 2765 O O . ALA B 1 101 ? 80.220 -12.549 43.638 1.000 38.090 101 ALA B O 1
ATOM 2767 N N . PRO B 1 102 ? 79.787 -11.277 41.834 1.000 39.660 102 PRO B N 1
ATOM 2768 C CA . PRO B 1 102 ? 80.805 -10.286 42.176 1.000 40.250 102 PRO B CA 1
ATOM 2769 C C . PRO B 1 102 ? 80.296 -9.348 43.278 1.000 40.950 102 PRO B C 1
ATOM 2770 O O . PRO B 1 102 ? 79.104 -9.085 43.318 1.000 41.160 102 PRO B O 1
ATOM 2774 N N . SER B 1 103 ? 81.202 -8.877 44.138 1.000 41.720 103 SER B N 1
ATOM 2775 C CA . SER B 1 103 ? 80.899 -7.950 45.260 1.000 41.920 103 SER B CA 1
ATOM 2776 C C . SER B 1 103 ? 80.365 -6.631 44.693 1.000 42.160 103 SER B C 1
ATOM 2777 O O . SER B 1 103 ? 81.069 -6.027 43.861 1.000 42.810 103 SER B O 1
ATOM 2780 N N . PHE B 1 104 ? 79.164 -6.217 45.111 1.000 42.560 104 PHE B N 1
ATOM 2781 C CA . PHE B 1 104 ? 78.570 -4.892 44.784 1.000 42.320 104 PHE B CA 1
ATOM 2782 C C . PHE B 1 104 ? 79.519 -3.794 45.259 1.000 42.930 104 PHE B C 1
ATOM 2783 O O . PHE B 1 104 ? 80.301 -4.014 46.182 1.000 43.440 104 PHE B O 1
ATOM 2791 N N . PRO B 1 105 ? 79.476 -2.579 44.664 1.000 43.320 105 PRO B N 1
ATOM 2792 C CA . PRO B 1 105 ? 80.239 -1.444 45.188 1.000 43.290 105 PRO B CA 1
ATOM 2793 C C . PRO B 1 105 ? 79.754 -1.073 46.598 1.000 43.300 105 PRO B C 1
ATOM 2794 O O . PRO B 1 105 ? 78.590 -1.286 46.883 1.000 43.620 105 PRO B O 1
ATOM 2798 N N . THR B 1 106 ? 80.646 -0.529 47.431 1.000 42.470 106 THR B N 1
ATOM 2799 C CA . THR B 1 106 ? 80.438 -0.363 48.898 1.000 42.210 106 THR B CA 1
ATOM 2800 C C . THR B 1 106 ? 79.130 0.389 49.188 1.000 41.800 106 THR B C 1
ATOM 2801 O O . THR B 1 106 ? 78.391 -0.065 50.088 1.000 43.200 106 THR B O 1
ATOM 2805 N N . GLY B 1 107 ? 78.854 1.480 48.468 1.000 39.810 107 GLY B N 1
ATOM 2806 C CA . GLY B 1 107 ? 77.694 2.357 48.732 1.000 38.220 107 GLY B CA 1
ATOM 2807 C C . GLY B 1 107 ? 76.450 1.949 47.959 1.000 36.790 107 GLY B C 1
ATOM 2808 O O . GLY B 1 107 ? 75.462 2.705 48.015 1.000 36.630 107 GLY B O 1
ATOM 2809 N N . TYR B 1 108 ? 76.481 0.805 47.268 1.000 34.750 108 TYR B N 1
ATOM 2810 C CA . TYR B 1 108 ? 75.397 0.345 46.359 1.000 33.170 108 TYR B CA 1
ATOM 2811 C C . TYR B 1 108 ? 74.063 0.319 47.113 1.000 31.400 108 TYR B C 1
ATOM 2812 O O . TYR B 1 108 ? 74.012 -0.225 48.236 1.000 31.350 108 TYR B O 1
ATOM 2821 N N . GLN B 1 109 ? 73.024 0.897 46.502 1.000 29.360 109 GLN B N 1
ATOM 2822 C CA . GLN B 1 109 ? 71.634 0.904 47.030 1.000 28.030 109 GLN B CA 1
ATOM 2823 C C . GLN B 1 109 ? 71.049 -0.503 46.883 1.000 27.740 109 GLN B C 1
ATOM 2824 O O . GLN B 1 109 ? 70.455 -0.793 45.819 1.000 28.030 109 GLN B O 1
ATOM 2830 N N . TYR B 1 110 ? 71.216 -1.348 47.904 1.000 26.970 110 TYR B N 1
ATOM 2831 C CA . TYR B 1 110 ? 70.681 -2.734 47.910 1.000 26.480 110 TYR B CA 1
ATOM 2832 C C . TYR B 1 110 ? 69.172 -2.668 48.117 1.000 26.130 110 TYR B C 1
ATOM 2833 O O . TYR B 1 110 ? 68.700 -1.903 48.955 1.000 26.180 110 TYR B O 1
ATOM 2842 N N . PRO B 1 111 ? 68.364 -3.459 47.372 1.000 25.910 111 PRO B N 1
ATOM 2843 C CA . PRO B 1 111 ? 66.909 -3.373 47.489 1.000 25.780 111 PRO B CA 1
ATOM 2844 C C . PRO B 1 111 ? 66.424 -3.682 48.912 1.000 25.600 111 PRO B C 1
ATOM 2845 O O . PRO B 1 111 ? 67.005 -4.538 49.568 1.000 25.980 111 PRO B O 1
ATOM 2849 N N . THR B 1 112 ? 65.385 -2.972 49.353 1.000 25.170 112 THR B N 1
ATOM 2850 C CA . THR B 1 112 ? 64.653 -3.250 50.617 1.000 25.370 112 THR B CA 1
ATOM 2851 C C . THR B 1 112 ? 63.879 -4.562 50.457 1.000 25.410 112 THR B C 1
ATOM 2852 O O . THR B 1 112 ? 63.739 -5.033 49.309 1.000 25.830 112 THR B O 1
ATOM 2856 N N . MET B 1 113 ? 63.373 -5.109 51.563 1.000 25.030 113 MET B N 1
ATOM 2857 C CA . MET B 1 113 ? 62.622 -6.394 51.590 1.000 25.260 113 MET B CA 1
ATOM 2858 C C . MET B 1 113 ? 61.346 -6.279 50.746 1.000 25.310 113 MET B C 1
ATOM 2859 O O . MET B 1 113 ? 60.976 -7.284 50.106 1.000 26.180 113 MET B O 1
ATOM 2864 N N . ASP B 1 114 ? 60.703 -5.107 50.752 1.000 25.140 114 ASP B N 1
ATOM 2865 C CA . ASP B 1 114 ? 59.516 -4.800 49.908 1.000 25.110 114 ASP B CA 1
ATOM 2866 C C . ASP B 1 114 ? 59.951 -4.784 48.438 1.000 24.770 114 ASP B C 1
ATOM 2867 O O . ASP B 1 114 ? 59.276 -5.431 47.620 1.000 25.180 114 ASP B O 1
ATOM 2872 N N . GLU B 1 115 ? 61.055 -4.094 48.135 1.000 24.650 115 GLU B N 1
ATOM 2873 C CA . GLU B 1 115 ? 61.613 -3.936 46.762 1.000 24.390 115 GLU B CA 1
ATOM 2874 C C . GLU B 1 115 ? 62.024 -5.302 46.198 1.000 24.250 115 GLU B C 1
ATOM 2875 O O . GLU B 1 115 ? 61.850 -5.505 44.979 1.000 24.500 115 GLU B O 1
ATOM 2881 N N . LEU B 1 116 ? 62.548 -6.201 47.038 1.000 23.680 116 LEU B N 1
ATOM 2882 C CA . LEU B 1 116 ? 62.884 -7.596 46.633 1.000 23.690 116 LEU B CA 1
ATOM 2883 C C . LEU B 1 116 ? 61.613 -8.308 46.153 1.000 23.860 116 LEU B C 1
ATOM 2884 O O . LEU B 1 116 ? 61.682 -8.993 45.116 1.000 24.230 116 LEU B O 1
ATOM 2889 N N . ALA B 1 117 ? 60.501 -8.151 46.878 1.000 24.700 117 ALA B N 1
ATOM 2890 C CA . ALA B 1 117 ? 59.162 -8.669 46.498 1.000 25.300 117 ALA B CA 1
ATOM 2891 C C . ALA B 1 117 ? 58.712 -8.045 45.170 1.000 26.110 117 ALA B C 1
ATOM 2892 O O . ALA B 1 117 ? 58.050 -8.744 44.381 1.000 26.390 117 ALA B O 1
ATOM 2894 N N . GLU B 1 118 ? 59.067 -6.778 44.933 1.000 27.490 118 GLU B N 1
ATOM 2895 C CA . GLU B 1 118 ? 58.674 -6.005 43.722 1.000 28.350 118 GLU B CA 1
ATOM 2896 C C . GLU B 1 118 ? 59.454 -6.487 42.489 1.000 28.540 118 GLU B C 1
ATOM 2897 O O . GLU B 1 118 ? 59.075 -6.082 41.374 1.000 28.650 118 GLU B O 1
ATOM 2903 N N . MET B 1 119 ? 60.484 -7.322 42.671 1.000 29.190 119 MET B N 1
ATOM 2904 C CA . MET B 1 119 ? 61.319 -7.872 41.566 1.000 28.890 119 MET B CA 1
ATOM 2905 C C . MET B 1 119 ? 60.680 -9.141 40.989 1.000 29.810 119 MET B C 1
ATOM 2906 O O . MET B 1 119 ? 61.096 -9.545 39.884 1.000 31.100 119 MET B O 1
ATOM 2911 N N . LEU B 1 120 ? 59.711 -9.740 41.692 1.000 29.650 120 LEU B N 1
ATOM 2912 C CA . LEU B 1 120 ? 59.140 -11.072 41.346 1.000 29.380 120 LEU B CA 1
ATOM 2913 C C . LEU B 1 120 ? 58.123 -10.976 40.206 1.000 29.600 120 LEU B C 1
ATOM 2914 O O . LEU B 1 120 ? 58.065 -11.886 39.382 1.000 29.970 120 LEU B O 1
ATOM 2919 N N . PRO B 1 121 ? 57.273 -9.925 40.104 1.000 29.140 121 PRO B N 1
ATOM 2920 C CA . PRO B 1 121 ? 56.468 -9.732 38.895 1.000 29.370 121 PRO B CA 1
ATOM 2921 C C . PRO B 1 121 ? 57.322 -9.707 37.624 1.000 29.650 121 PRO B C 1
ATOM 2922 O O . PRO B 1 121 ? 56.998 -10.405 36.667 1.000 30.140 121 PRO B O 1
ATOM 2926 N N . PRO B 1 122 ? 58.427 -8.923 37.551 1.000 30.660 122 PRO B N 1
ATOM 2927 C CA . PRO B 1 122 ? 59.375 -9.019 36.434 1.000 30.980 122 PRO B CA 1
ATOM 2928 C C . PRO B 1 122 ? 59.874 -10.429 36.082 1.000 31.080 122 PRO B C 1
ATOM 2929 O O . PRO B 1 122 ? 60.135 -10.671 34.915 1.000 31.570 122 PRO B O 1
ATOM 2933 N N . VAL B 1 123 ? 60.010 -11.306 37.079 1.000 31.280 123 VAL B N 1
ATOM 2934 C CA . VAL B 1 123 ? 60.451 -12.721 36.892 1.000 31.320 123 VAL B CA 1
ATOM 2935 C C . VAL B 1 123 ? 59.362 -13.490 36.132 1.000 32.130 123 VAL B C 1
ATOM 2936 O O . VAL B 1 123 ? 59.694 -14.120 35.109 1.000 32.840 123 VAL B O 1
ATOM 2940 N N . LEU B 1 124 ? 58.119 -13.443 36.622 1.000 32.820 124 LEU B N 1
ATOM 2941 C CA . LEU B 1 124 ? 56.978 -14.245 36.094 1.000 33.440 124 LEU B CA 1
ATOM 2942 C C . LEU B 1 124 ? 56.704 -13.893 34.626 1.000 33.800 124 LEU B C 1
ATOM 2943 O O . LEU B 1 124 ? 56.534 -14.829 33.822 1.000 33.530 124 LEU B O 1
ATOM 2948 N N . THR B 1 125 ? 56.651 -12.600 34.295 1.000 34.680 125 THR B N 1
ATOM 2949 C CA . THR B 1 125 ? 56.326 -12.087 32.932 1.000 35.300 125 THR B CA 1
ATOM 2950 C C . THR B 1 125 ? 57.449 -12.438 31.948 1.000 35.880 125 THR B C 1
ATOM 2951 O O . THR B 1 125 ? 57.126 -12.751 30.783 1.000 35.620 125 THR B O 1
ATOM 2955 N N . HIS B 1 126 ? 58.708 -12.368 32.398 1.000 35.800 126 HIS B N 1
ATOM 2956 C CA . HIS B 1 126 ? 59.922 -12.650 31.582 1.000 35.580 126 HIS B CA 1
ATOM 2957 C C . HIS B 1 126 ? 59.915 -14.118 31.142 1.000 35.630 126 HIS B C 1
ATOM 2958 O O . HIS B 1 126 ? 60.361 -14.397 30.009 1.000 35.560 126 HIS B O 1
ATOM 2965 N N . LEU B 1 127 ? 59.421 -15.008 32.011 1.000 35.540 127 LEU B N 1
ATOM 2966 C CA . LEU B 1 127 ? 59.409 -16.483 31.810 1.000 35.170 127 LEU B CA 1
ATOM 2967 C C . LEU B 1 127 ? 58.001 -16.967 31.444 1.000 35.490 127 LEU B C 1
ATOM 2968 O O . LEU B 1 127 ? 57.778 -18.193 31.485 1.000 37.000 127 LEU B O 1
ATOM 2973 N N . SER B 1 128 ? 57.100 -16.048 31.083 1.000 35.780 128 SER B N 1
ATOM 2974 C CA . SER B 1 128 ? 55.694 -16.338 30.690 1.000 36.120 128 SER B CA 1
ATOM 2975 C C . SER B 1 128 ? 55.052 -17.287 31.710 1.000 36.130 128 SER B C 1
ATOM 2976 O O . SER B 1 128 ? 54.490 -18.323 31.296 1.000 36.180 128 SER B O 1
ATOM 2979 N N . LEU B 1 129 ? 55.147 -16.938 32.996 1.000 36.300 129 LEU B N 1
ATOM 2980 C CA . LEU B 1 129 ? 54.546 -17.693 34.129 1.000 36.040 129 LEU B CA 1
ATOM 2981 C C . LEU B 1 129 ? 53.289 -16.953 34.595 1.000 35.590 129 LEU B C 1
ATOM 2982 O O . LEU B 1 129 ? 53.400 -15.762 34.946 1.000 35.020 129 LEU B O 1
ATOM 2987 N N . LYS B 1 130 ? 52.143 -17.639 34.586 1.000 34.770 130 LYS B N 1
ATOM 2988 C CA . LYS B 1 130 ? 50.810 -17.040 34.866 1.000 34.410 130 LYS B CA 1
ATOM 2989 C C . LYS B 1 130 ? 50.678 -16.796 36.374 1.000 33.180 130 LYS B C 1
ATOM 2990 O O . LYS B 1 130 ? 50.251 -15.689 36.760 1.000 32.680 130 LYS B O 1
ATOM 2996 N N . SER B 1 131 ? 51.026 -17.802 37.182 1.000 32.380 131 SER B N 1
ATOM 2997 C CA . SER B 1 131 ? 50.978 -17.761 38.669 1.000 31.660 131 SER B CA 1
ATOM 2998 C C . SER B 1 131 ? 52.052 -18.683 39.258 1.000 31.170 131 SER B C 1
ATOM 2999 O O . SER B 1 131 ? 52.701 -19.408 38.477 1.000 32.330 131 SER B O 1
ATOM 3002 N N . ILE B 1 132 ? 52.222 -18.658 40.585 1.000 29.830 132 ILE B N 1
ATOM 3003 C CA . ILE B 1 132 ? 53.242 -19.471 41.316 1.000 29.150 132 ILE B CA 1
ATOM 3004 C C . ILE B 1 132 ? 52.606 -20.160 42.526 1.000 28.670 132 ILE B C 1
ATOM 3005 O O . ILE B 1 132 ? 51.585 -19.662 43.040 1.000 28.500 132 ILE B O 1
ATOM 3010 N N . ILE B 1 133 ? 53.226 -21.260 42.959 1.000 28.150 133 ILE B N 1
ATOM 3011 C CA . ILE B 1 133 ? 53.129 -21.812 44.343 1.000 28.120 133 ILE B CA 1
ATOM 3012 C C . ILE B 1 133 ? 54.473 -21.532 45.026 1.000 27.580 133 ILE B C 1
ATOM 3013 O O . ILE B 1 133 ? 55.500 -22.047 44.542 1.000 27.980 133 ILE B O 1
ATOM 3018 N N . GLY B 1 134 ? 54.466 -20.717 46.085 1.000 26.790 134 GLY B N 1
ATOM 3019 C CA . GLY B 1 134 ? 55.687 -20.143 46.686 1.000 25.920 134 GLY B CA 1
ATOM 3020 C C . GLY B 1 134 ? 56.179 -20.947 47.876 1.000 25.120 134 GLY B C 1
ATOM 3021 O O . GLY B 1 134 ? 55.373 -21.185 48.798 1.000 24.410 134 GLY B O 1
ATOM 3022 N N . ILE B 1 135 ? 57.454 -21.358 47.854 1.000 24.520 135 ILE B N 1
ATOM 3023 C CA . ILE B 1 135 ? 58.159 -21.976 49.019 1.000 24.170 135 ILE B CA 1
ATOM 3024 C C . ILE B 1 135 ? 59.263 -21.016 49.476 1.000 23.800 135 ILE B C 1
ATOM 3025 O O . ILE B 1 135 ? 60.188 -20.767 48.683 1.000 22.700 135 ILE B O 1
ATOM 3030 N N . GLY B 1 136 ? 59.167 -20.511 50.711 1.000 23.990 136 GLY B N 1
ATOM 3031 C CA . GLY B 1 136 ? 60.096 -19.503 51.260 1.000 23.960 136 GLY B CA 1
ATOM 3032 C C . GLY B 1 136 ? 60.639 -19.894 52.622 1.000 23.990 136 GLY B C 1
ATOM 3033 O O . GLY B 1 136 ? 59.887 -20.497 53.408 1.000 24.480 136 GLY B O 1
ATOM 3034 N N . VAL B 1 137 ? 61.903 -19.551 52.892 1.000 24.370 137 VAL B N 1
ATOM 3035 C CA . VAL B 1 137 ? 62.553 -19.719 54.227 1.000 24.160 137 VAL B CA 1
ATOM 3036 C C . VAL B 1 137 ? 62.987 -18.340 54.743 1.000 24.420 137 VAL B C 1
ATOM 3037 O O . VAL B 1 137 ? 63.669 -17.614 53.990 1.000 24.410 137 VAL B O 1
ATOM 3041 N N . GLY B 1 138 ? 62.592 -18.007 55.978 1.000 24.780 138 GLY B N 1
ATOM 3042 C CA . GLY B 1 138 ? 62.980 -16.780 56.708 1.000 24.680 138 GLY B CA 1
ATOM 3043 C C . GLY B 1 138 ? 62.687 -15.509 55.927 1.000 25.000 138 GLY B C 1
ATOM 3044 O O . GLY B 1 138 ? 61.513 -15.097 55.881 1.000 25.250 138 GLY B O 1
ATOM 3045 N N . ALA B 1 139 ? 63.724 -14.894 55.351 1.000 25.000 139 ALA B N 1
ATOM 3046 C CA . ALA B 1 139 ? 63.629 -13.661 54.532 1.000 24.600 139 ALA B CA 1
ATOM 3047 C C . ALA B 1 139 ? 62.814 -13.960 53.270 1.000 24.740 139 ALA B C 1
ATOM 3048 O O . ALA B 1 139 ? 61.959 -13.131 52.904 1.000 24.690 139 ALA B O 1
ATOM 3050 N N . GLY B 1 140 ? 63.079 -15.109 52.642 1.000 24.470 140 GLY B N 1
ATOM 3051 C CA . GLY B 1 140 ? 62.376 -15.587 51.436 1.000 24.550 140 GLY B CA 1
ATOM 3052 C C . GLY B 1 140 ? 60.912 -15.892 51.707 1.000 24.620 140 GLY B C 1
ATOM 3053 O O . GLY B 1 140 ? 60.117 -15.825 50.755 1.000 24.540 140 GLY B O 1
ATOM 3054 N N . ALA B 1 141 ? 60.567 -16.234 52.953 1.000 24.900 141 ALA B N 1
ATOM 3055 C CA . ALA B 1 141 ? 59.172 -16.442 53.418 1.000 24.590 141 ALA B CA 1
ATOM 3056 C C . ALA B 1 141 ? 58.451 -15.089 53.504 1.000 24.580 141 ALA B C 1
ATOM 3057 O O . ALA B 1 141 ? 57.281 -15.010 53.071 1.000 25.340 141 ALA B O 1
ATOM 3059 N N . TYR B 1 142 ? 59.124 -14.063 54.033 1.000 23.420 142 TYR B N 1
ATOM 3060 C CA . TYR B 1 142 ? 58.587 -12.679 54.151 1.000 22.830 142 TYR B CA 1
ATOM 3061 C C . TYR B 1 142 ? 58.425 -12.071 52.752 1.000 22.820 142 TYR B C 1
ATOM 3062 O O . TYR B 1 142 ? 57.371 -11.449 52.483 1.000 23.150 142 TYR B O 1
ATOM 3071 N N . ILE B 1 143 ? 59.446 -12.217 51.899 1.000 22.150 143 ILE B N 1
ATOM 3072 C CA . ILE B 1 143 ? 59.484 -11.626 50.524 1.000 21.750 143 ILE B CA 1
ATOM 3073 C C . ILE B 1 143 ? 58.361 -12.243 49.678 1.000 22.090 143 ILE B C 1
ATOM 3074 O O . ILE B 1 143 ? 57.794 -11.522 48.831 1.000 21.710 143 ILE B O 1
ATOM 3079 N N . LEU B 1 144 ? 58.051 -13.523 49.894 1.000 22.750 144 LEU B N 1
ATOM 3080 C CA . LEU B 1 144 ? 56.963 -14.233 49.164 1.000 23.170 144 LEU B CA 1
ATOM 3081 C C . LEU B 1 144 ? 55.601 -13.803 49.725 1.000 23.560 144 LEU B C 1
ATOM 3082 O O . LEU B 1 144 ? 54.647 -13.701 48.928 1.000 24.240 144 LEU B O 1
ATOM 3087 N N . SER B 1 145 ? 55.524 -13.544 51.035 1.000 24.040 145 SER B N 1
ATOM 3088 C CA . SER B 1 145 ? 54.304 -13.060 51.739 1.000 24.550 145 SER B CA 1
ATOM 3089 C C . SER B 1 145 ? 53.944 -11.653 51.252 1.000 24.910 145 SER B C 1
ATOM 3090 O O . SER B 1 145 ? 52.750 -11.412 50.976 1.000 25.070 145 SER B O 1
ATOM 3093 N N . ARG B 1 146 ? 54.939 -10.763 51.172 1.000 25.260 146 ARG B N 1
ATOM 3094 C CA . ARG B 1 146 ? 54.780 -9.375 50.660 1.000 25.940 146 ARG B CA 1
ATOM 3095 C C . ARG B 1 146 ? 54.297 -9.432 49.207 1.000 26.610 146 ARG B C 1
ATOM 3096 O O . ARG B 1 146 ? 53.324 -8.728 48.878 1.000 26.720 146 ARG B O 1
ATOM 3104 N N . PHE B 1 147 ? 54.977 -10.232 48.381 1.000 27.300 147 PHE B N 1
ATOM 3105 C CA . PHE B 1 147 ? 54.650 -10.468 46.949 1.000 27.320 147 PHE B CA 1
ATOM 3106 C C . PHE B 1 147 ? 53.179 -10.883 46.831 1.000 28.100 147 PHE B C 1
ATOM 3107 O O . PHE B 1 147 ? 52.439 -10.265 46.038 1.000 27.980 147 PHE B O 1
ATOM 3115 N N . ALA B 1 148 ? 52.772 -11.884 47.619 1.000 28.600 148 ALA B N 1
ATOM 3116 C CA . ALA B 1 148 ? 51.403 -12.458 47.639 1.000 29.120 148 ALA B CA 1
ATOM 3117 C C . ALA B 1 148 ? 50.370 -11.389 48.018 1.000 29.380 148 ALA B C 1
ATOM 3118 O O . ALA B 1 148 ? 49.254 -11.435 47.472 1.000 29.290 148 ALA B O 1
ATOM 3120 N N . LEU B 1 149 ? 50.721 -10.474 48.927 1.000 29.720 149 LEU B N 1
ATOM 3121 C CA . LEU B 1 149 ? 49.837 -9.349 49.343 1.000 29.760 149 LEU B CA 1
ATOM 3122 C C . LEU B 1 149 ? 49.768 -8.307 48.218 1.000 29.820 149 LEU B C 1
ATOM 3123 O O . LEU B 1 149 ? 48.661 -7.800 47.957 1.000 29.840 149 LEU B O 1
ATOM 3128 N N . ASN B 1 150 ? 50.909 -8.004 47.588 1.000 29.780 150 ASN B N 1
ATOM 3129 C CA . ASN B 1 150 ? 51.024 -7.044 46.455 1.000 29.330 150 ASN B CA 1
ATOM 3130 C C . ASN B 1 150 ? 50.290 -7.579 45.225 1.000 29.160 150 ASN B C 1
ATOM 3131 O O . ASN B 1 150 ? 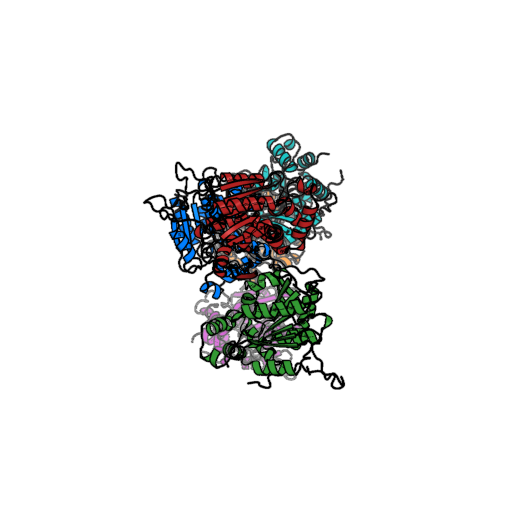49.710 -6.766 44.483 1.000 29.710 150 ASN B O 1
ATOM 3136 N N . HIS B 1 151 ? 50.352 -8.891 45.012 1.000 29.230 151 HIS B N 1
ATOM 3137 C CA . HIS B 1 151 ? 49.792 -9.593 43.829 1.000 29.440 151 HIS B CA 1
ATOM 3138 C C . HIS B 1 151 ? 49.214 -10.898 44.363 1.000 29.490 151 HIS B C 1
ATOM 3139 O O . HIS B 1 151 ? 49.968 -11.857 44.564 1.000 31.250 151 HIS B O 1
ATOM 3146 N N . PRO B 1 152 ? 47.890 -10.950 44.721 1.000 28.840 152 PRO B N 1
ATOM 3147 C CA . PRO B 1 152 ? 47.318 -12.226 45.163 1.000 29.060 152 PRO B CA 1
ATOM 3148 C C . PRO B 1 152 ? 46.952 -13.101 43.957 1.000 28.790 152 PRO B C 1
ATOM 3149 O O . PRO B 1 152 ? 46.958 -14.311 44.093 1.000 28.480 152 PRO B O 1
ATOM 3153 N N . GLU B 1 153 ? 46.664 -12.468 42.813 1.000 28.710 153 GLU B N 1
ATOM 3154 C CA . GLU B 1 153 ? 46.281 -13.159 41.550 1.000 29.000 153 GLU B CA 1
ATOM 3155 C C . GLU B 1 153 ? 47.446 -14.029 41.052 1.000 29.060 153 GLU B C 1
ATOM 3156 O O . GLU B 1 153 ? 47.163 -15.055 40.399 1.000 30.140 153 GLU B O 1
ATOM 3162 N N . LEU B 1 154 ? 48.694 -13.650 41.356 1.000 28.530 154 LEU B N 1
ATOM 3163 C CA . LEU B 1 154 ? 49.926 -14.343 40.878 1.000 27.990 154 LEU B CA 1
ATOM 3164 C C . LEU B 1 154 ? 50.339 -15.476 41.829 1.000 27.500 154 LEU B C 1
ATOM 3165 O O . LEU B 1 154 ? 51.206 -16.278 41.424 1.000 27.420 154 LEU B O 1
ATOM 3170 N N . VAL B 1 155 ? 49.772 -15.542 43.039 1.000 26.820 155 VAL B N 1
ATOM 3171 C CA . VAL B 1 155 ? 50.189 -16.518 44.093 1.000 26.430 155 VAL B CA 1
ATOM 3172 C C . VAL B 1 155 ? 49.020 -17.455 44.415 1.000 26.420 155 VAL B C 1
ATOM 3173 O O . VAL B 1 155 ? 48.059 -17.001 45.065 1.000 26.240 155 VAL B O 1
ATOM 3177 N N . GLU B 1 156 ? 49.131 -18.721 44.000 1.000 26.860 156 GLU B N 1
ATOM 3178 C CA . GLU B 1 156 ? 48.103 -19.776 44.212 1.000 27.390 156 GLU B CA 1
ATOM 3179 C C . GLU B 1 156 ? 48.236 -20.362 45.622 1.000 26.910 156 GLU B C 1
ATOM 3180 O O . GLU B 1 156 ? 47.215 -20.847 46.153 1.000 27.140 156 GLU B O 1
ATOM 3186 N N . GLY B 1 157 ? 49.446 -20.336 46.193 1.000 25.990 157 GLY B N 1
ATOM 3187 C CA . GLY B 1 157 ? 49.715 -20.834 47.556 1.000 25.370 157 GLY B CA 1
ATOM 3188 C C . GLY B 1 157 ? 51.079 -20.417 48.077 1.000 25.020 157 GLY B C 1
ATOM 3189 O O . GLY B 1 157 ? 51.919 -19.984 47.264 1.000 24.630 157 GLY B O 1
ATOM 3190 N N . LEU B 1 158 ? 51.291 -20.554 49.391 1.000 24.730 158 LEU B N 1
ATOM 3191 C CA . LEU B 1 158 ? 52.562 -20.195 50.076 1.000 24.310 158 LEU B CA 1
ATOM 3192 C C . LEU B 1 158 ? 52.906 -21.223 51.154 1.000 23.780 158 LEU B C 1
ATOM 3193 O O . LEU B 1 158 ? 52.124 -21.354 52.110 1.000 24.290 158 LEU B O 1
ATOM 3198 N N . VAL B 1 159 ? 54.052 -21.892 51.008 1.000 23.130 159 VAL B N 1
ATOM 3199 C CA . VAL B 1 159 ? 54.729 -22.648 52.104 1.000 22.480 159 VAL B CA 1
ATOM 3200 C C . VAL B 1 159 ? 55.778 -21.712 52.713 1.000 21.980 159 VAL B C 1
ATOM 3201 O O . VAL B 1 159 ? 56.760 -21.407 52.013 1.000 21.770 159 VAL B O 1
ATOM 3205 N N . LEU B 1 160 ? 55.561 -21.254 53.950 1.000 21.680 160 LEU B N 1
ATOM 3206 C CA . LEU B 1 160 ? 56.447 -20.267 54.627 1.000 22.270 160 LEU B CA 1
ATOM 3207 C C . LEU B 1 160 ? 57.155 -20.937 55.809 1.000 22.340 160 LEU B C 1
ATOM 3208 O O . LEU B 1 160 ? 56.513 -21.156 56.855 1.000 22.320 160 LEU B O 1
ATOM 3213 N N . ILE B 1 161 ? 58.441 -21.246 55.627 1.000 22.800 161 ILE B N 1
ATOM 3214 C CA . ILE B 1 161 ? 59.308 -21.926 56.633 1.000 23.350 161 ILE B CA 1
ATOM 3215 C C . ILE B 1 161 ? 60.017 -20.856 57.472 1.000 23.530 161 ILE B C 1
ATOM 3216 O O . ILE B 1 161 ? 60.852 -20.124 56.908 1.000 23.220 161 ILE B O 1
ATOM 3221 N N . ASN B 1 162 ? 59.674 -20.767 58.762 1.000 23.900 162 ASN B N 1
ATOM 3222 C CA . ASN B 1 162 ? 60.277 -19.822 59.743 1.000 24.800 162 ASN B CA 1
ATOM 3223 C C . ASN B 1 162 ? 59.977 -18.371 59.336 1.000 25.020 162 ASN B C 1
ATOM 3224 O O . ASN B 1 162 ? 60.916 -17.553 59.337 1.000 24.740 162 ASN B O 1
ATOM 3229 N N . VAL B 1 163 ? 58.724 -18.048 59.004 1.000 25.700 163 VAL B N 1
ATOM 3230 C CA . VAL B 1 163 ? 58.332 -16.647 58.653 1.000 26.670 163 VAL B CA 1
ATOM 3231 C C . VAL B 1 163 ? 58.299 -15.811 59.941 1.000 27.320 163 VAL B C 1
ATOM 3232 O O . VAL B 1 163 ? 57.807 -16.320 60.968 1.000 27.890 163 VAL B O 1
ATOM 3236 N N . ASP B 1 164 ? 58.823 -14.584 59.882 1.000 28.330 164 ASP B N 1
ATOM 3237 C CA . ASP B 1 164 ? 58.694 -13.558 60.954 1.000 29.350 164 ASP B CA 1
ATOM 3238 C C . ASP B 1 164 ? 57.952 -12.357 60.370 1.000 30.200 164 ASP B C 1
ATOM 3239 O O . ASP B 1 164 ? 58.559 -11.509 59.719 1.000 29.700 164 ASP B O 1
ATOM 3244 N N . PRO B 1 165 ? 56.620 -12.247 60.584 1.000 31.970 165 PRO B N 1
ATOM 3245 C CA . PRO B 1 165 ? 55.818 -11.206 59.940 1.000 32.790 165 PRO B CA 1
ATOM 3246 C C . PRO B 1 165 ? 55.996 -9.826 60.587 1.000 33.540 165 PRO B C 1
ATOM 3247 O O . PRO B 1 165 ? 55.658 -8.837 59.963 1.000 33.350 165 PRO B O 1
ATOM 3251 N N . CYS B 1 166 ? 56.512 -9.799 61.818 1.000 34.840 166 CYS B N 1
ATOM 3252 C CA . CYS B 1 166 ? 56.802 -8.560 62.588 1.000 35.740 166 CYS B CA 1
ATOM 3253 C C . CYS B 1 166 ? 58.134 -7.961 62.131 1.000 37.220 166 CYS B C 1
ATOM 3254 O O . CYS B 1 166 ? 58.938 -8.686 61.509 1.000 38.150 166 CYS B O 1
ATOM 3257 N N . ALA B 1 167 ? 58.347 -6.680 62.438 1.000 38.920 167 ALA B N 1
ATOM 3258 C CA . ALA B 1 167 ? 59.654 -5.990 62.329 1.000 39.990 167 ALA B CA 1
ATOM 3259 C C . ALA B 1 167 ? 60.597 -6.544 63.402 1.000 41.980 167 ALA B C 1
ATOM 3260 O O . ALA B 1 167 ? 60.096 -7.070 64.417 1.000 42.110 167 ALA B O 1
ATOM 3262 N N . LYS B 1 168 ? 61.910 -6.438 63.179 1.000 43.490 168 LYS B N 1
ATOM 3263 C CA . LYS B 1 168 ? 62.951 -6.868 64.152 1.000 45.540 168 LYS B CA 1
ATOM 3264 C C . LYS B 1 168 ? 62.799 -6.046 65.438 1.000 47.430 168 LYS B C 1
ATOM 326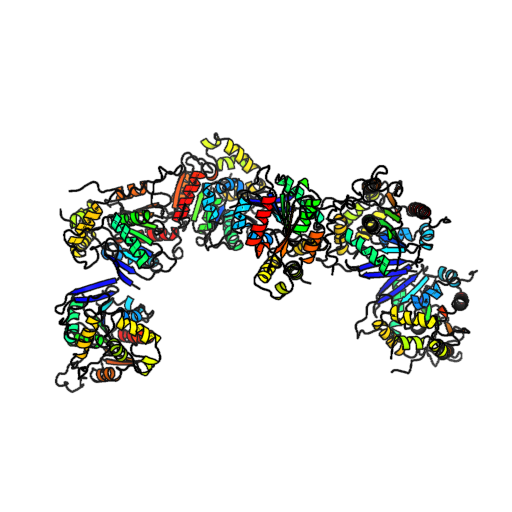5 O O . LYS B 1 168 ? 62.609 -6.654 66.511 1.000 48.000 168 LYS B O 1
ATOM 3271 N N . GLY B 1 169 ? 62.867 -4.717 65.319 1.000 49.840 169 GLY B N 1
ATOM 3272 C CA . GLY B 1 169 ? 62.790 -3.776 66.454 1.000 52.670 169 GLY B CA 1
ATOM 3273 C C . GLY B 1 169 ? 63.972 -3.933 67.398 1.000 55.460 169 GLY B C 1
ATOM 3274 O O . GLY B 1 169 ? 63.771 -3.796 68.623 1.000 55.820 169 GLY B O 1
ATOM 3275 N N . TRP B 1 170 ? 65.156 -4.220 66.846 1.000 58.470 170 TRP B N 1
ATOM 3276 C CA . TRP B 1 170 ? 66.443 -4.348 67.587 1.000 60.180 170 TRP B CA 1
ATOM 3277 C C . TRP B 1 170 ? 67.615 -4.151 66.619 1.000 60.920 170 TRP B C 1
ATOM 3278 O O . TRP B 1 170 ? 67.654 -4.861 65.598 1.000 60.850 170 TRP B O 1
ATOM 3289 N N . ILE B 1 171 ? 68.523 -3.220 66.929 1.000 61.790 171 ILE B N 1
ATOM 3290 C CA . ILE B 1 171 ? 69.735 -2.911 66.109 1.000 62.490 171 ILE B CA 1
ATOM 3291 C C . ILE B 1 171 ? 70.908 -2.602 67.048 1.000 62.340 171 ILE B C 1
ATOM 3292 O O . ILE B 1 171 ? 70.703 -1.846 68.019 1.000 62.930 171 ILE B O 1
ATOM 3297 N N . ASP B 1 172 ? 72.085 -3.163 66.749 1.000 62.050 172 ASP B N 1
ATOM 3298 C CA . ASP B 1 172 ? 73.369 -2.881 67.450 1.000 61.810 172 ASP B CA 1
ATOM 3299 C C . ASP B 1 172 ? 74.409 -2.433 66.416 1.000 61.250 172 ASP B C 1
ATOM 3300 O O . ASP B 1 172 ? 75.293 -1.644 66.804 1.000 61.210 172 ASP B O 1
ATOM 3305 N N . THR B 1 183 ? 78.769 -8.859 65.859 1.000 48.300 183 THR B N 1
ATOM 3306 C CA . THR B 1 183 ? 79.894 -8.278 65.072 1.000 47.770 183 THR B CA 1
ATOM 3307 C C . THR B 1 183 ? 80.166 -9.150 63.841 1.000 47.170 183 THR B C 1
ATOM 3308 O O . THR B 1 183 ? 80.078 -8.621 62.715 1.000 47.630 183 THR B O 1
ATOM 3312 N N . ASN B 1 184 ? 80.493 -10.430 64.057 1.000 45.980 184 ASN B N 1
ATOM 3313 C CA . ASN B 1 184 ? 80.750 -11.417 62.973 1.000 45.060 184 ASN B CA 1
ATOM 3314 C C . ASN B 1 184 ? 79.426 -11.735 62.267 1.000 44.150 184 ASN B C 1
ATOM 3315 O O . ASN B 1 184 ? 78.485 -12.178 62.954 1.000 44.440 184 ASN B O 1
ATOM 3320 N N . VAL B 1 185 ? 79.373 -11.534 60.946 1.000 41.850 185 VAL B N 1
ATOM 3321 C CA . VAL B 1 185 ? 78.141 -11.682 60.113 1.000 40.650 185 VAL B CA 1
ATOM 3322 C C . VAL B 1 185 ? 77.719 -13.157 60.094 1.000 39.650 185 VAL B C 1
ATOM 3323 O O . VAL B 1 185 ? 76.511 -13.423 60.252 1.000 39.890 185 VAL B O 1
ATOM 3327 N N . VAL B 1 186 ? 78.676 -14.069 59.897 1.000 38.180 186 VAL B N 1
ATOM 3328 C CA . VAL B 1 186 ? 78.437 -15.543 59.830 1.000 37.180 186 VAL B CA 1
ATOM 3329 C C . VAL B 1 186 ? 77.735 -15.978 61.123 1.000 36.030 186 VAL B C 1
ATOM 3330 O O . VAL B 1 186 ? 76.691 -16.651 61.025 1.000 35.810 186 VAL B O 1
ATOM 3334 N N . ASP B 1 187 ? 78.282 -15.586 62.279 1.000 34.500 187 ASP B N 1
ATOM 3335 C CA . ASP B 1 187 ? 77.746 -15.911 63.631 1.000 34.010 187 ASP B CA 1
ATOM 3336 C C . ASP B 1 187 ? 76.295 -15.431 63.749 1.000 33.650 187 ASP B C 1
ATOM 3337 O O . ASP B 1 187 ? 75.443 -16.236 64.177 1.000 33.770 187 ASP B O 1
ATOM 3342 N N . ILE B 1 188 ? 76.035 -14.168 63.396 1.000 33.000 188 ILE B N 1
ATOM 3343 C CA . ILE B 1 188 ? 74.681 -13.533 63.456 1.000 32.760 188 ILE B CA 1
ATOM 3344 C C . ILE B 1 188 ? 73.687 -14.419 62.693 1.000 32.130 188 ILE B C 1
ATOM 3345 O O . ILE B 1 188 ? 72.576 -14.640 63.213 1.000 32.000 188 ILE B O 1
ATOM 3350 N N . ILE B 1 189 ? 74.082 -14.907 61.513 1.000 31.800 189 ILE B N 1
ATOM 3351 C CA . ILE B 1 189 ? 73.223 -15.727 60.606 1.000 31.530 189 ILE B CA 1
ATOM 3352 C C . ILE B 1 189 ? 73.014 -17.113 61.228 1.000 32.050 189 ILE B C 1
ATOM 3353 O O . ILE B 1 189 ? 71.892 -17.643 61.106 1.000 31.010 189 ILE B O 1
ATOM 3358 N N . LEU B 1 190 ? 74.055 -17.680 61.851 1.000 32.780 190 LEU B N 1
ATOM 3359 C CA . LEU B 1 190 ? 73.985 -18.992 62.554 1.000 32.700 190 LEU B CA 1
ATOM 3360 C C . LEU B 1 190 ? 72.961 -18.900 63.690 1.000 32.440 190 LEU B C 1
ATOM 3361 O O . LEU B 1 190 ? 72.167 -19.845 63.843 1.000 32.160 190 LEU B O 1
ATOM 3366 N N . ALA B 1 191 ? 72.987 -17.800 64.451 1.000 32.940 191 ALA B N 1
ATOM 3367 C CA . ALA B 1 191 ? 72.047 -17.515 65.562 1.000 32.880 191 ALA B CA 1
ATOM 3368 C C . ALA B 1 191 ? 70.618 -17.416 65.014 1.000 32.580 191 ALA B C 1
ATOM 3369 O O . ALA B 1 191 ? 69.698 -17.953 65.666 1.000 32.790 191 ALA B O 1
ATOM 3371 N N . HIS B 1 192 ? 70.450 -16.757 63.861 1.000 31.600 192 HIS B N 1
ATOM 3372 C CA . HIS B 1 192 ? 69.150 -16.596 63.148 1.000 30.940 192 HIS B CA 1
ATOM 3373 C C . HIS B 1 192 ? 68.544 -17.972 62.849 1.000 30.110 192 HIS B C 1
ATOM 3374 O O . HIS B 1 192 ? 67.356 -18.171 63.159 1.000 29.690 192 HIS B O 1
ATOM 3381 N N . HIS B 1 193 ? 69.342 -18.878 62.276 1.000 29.900 193 HIS B N 1
ATOM 3382 C CA . HIS B 1 193 ? 68.902 -20.199 61.750 1.000 29.860 193 HIS B CA 1
ATOM 3383 C C . HIS B 1 193 ? 68.595 -21.179 62.888 1.000 30.170 193 HIS B C 1
ATOM 3384 O O . HIS B 1 193 ? 67.461 -21.700 62.930 1.000 30.140 193 HIS B O 1
ATOM 3391 N N . PHE B 1 194 ? 69.575 -21.438 63.757 1.000 29.920 194 PHE B N 1
ATOM 3392 C CA . PHE B 1 194 ? 69.609 -22.625 64.652 1.000 30.120 194 PHE B CA 1
ATOM 3393 C C . PHE B 1 194 ? 69.255 -22.238 66.092 1.000 31.000 194 PHE B C 1
ATOM 3394 O O . PHE B 1 194 ? 69.537 -21.098 66.508 1.000 30.570 194 PHE B O 1
ATOM 3402 N N . GLY B 1 195 ? 68.651 -23.186 66.817 1.000 33.050 195 GLY B N 1
ATOM 3403 C CA . GLY B 1 195 ? 68.275 -23.057 68.240 1.000 35.000 195 GLY B CA 1
ATOM 3404 C C . GLY B 1 195 ? 69.496 -22.934 69.135 1.000 36.510 195 GLY B C 1
ATOM 3405 O O . GLY B 1 195 ? 70.569 -23.435 68.740 1.000 36.170 195 GLY B O 1
ATOM 3406 N N . GLN B 1 196 ? 69.335 -22.298 70.302 1.000 38.770 196 GLN B N 1
ATOM 3407 C CA . GLN B 1 196 ? 70.445 -21.952 71.235 1.000 40.700 196 GLN B CA 1
ATOM 3408 C C . GLN B 1 196 ? 71.190 -23.226 71.653 1.000 41.770 196 GLN B C 1
ATOM 3409 O O . GLN B 1 196 ? 72.436 -23.227 71.589 1.000 42.540 196 GLN B O 1
ATOM 3415 N N . GLU B 1 197 ? 70.453 -24.261 72.067 1.000 43.370 197 GLU B N 1
ATOM 3416 C CA . GLU B 1 197 ? 71.018 -25.568 72.502 1.000 44.310 197 GLU B CA 1
ATOM 3417 C C . GLU B 1 197 ? 71.742 -26.221 71.319 1.000 44.400 197 GLU B C 1
ATOM 3418 O O . GLU B 1 197 ? 72.930 -26.564 71.470 1.000 45.520 197 GLU B O 1
ATOM 3424 N N . GLU B 1 198 ? 71.039 -26.377 70.193 1.000 44.140 198 GLU B N 1
ATOM 3425 C CA . GLU B 1 198 ? 71.556 -27.014 68.950 1.000 44.220 198 GLU B CA 1
ATOM 3426 C C . GLU B 1 198 ? 72.830 -26.296 68.487 1.000 44.670 198 GLU B C 1
ATOM 3427 O O . GLU B 1 198 ? 73.846 -26.983 68.277 1.000 45.390 198 GLU B O 1
ATOM 3433 N N . LEU B 1 199 ? 72.770 -24.971 68.325 1.000 44.980 199 LEU B N 1
ATOM 3434 C CA . LEU B 1 199 ? 73.898 -24.142 67.814 1.000 44.460 199 LEU B CA 1
ATOM 3435 C C . LEU B 1 199 ? 75.116 -24.297 68.734 1.000 45.030 199 LEU B C 1
ATOM 3436 O O . LEU B 1 199 ? 76.239 -24.440 68.205 1.000 44.030 199 LEU B O 1
ATOM 3441 N N . GLN B 1 200 ? 74.899 -24.274 70.053 1.000 45.200 200 GLN B N 1
ATOM 3442 C CA . GLN B 1 200 ? 75.976 -24.381 71.078 1.000 45.080 200 GLN B CA 1
ATOM 3443 C C . GLN B 1 200 ? 76.695 -25.728 70.930 1.000 44.920 200 GLN B C 1
ATOM 3444 O O . GLN B 1 200 ? 77.931 -25.748 71.088 1.000 45.100 200 GLN B O 1
ATOM 3450 N N . ALA B 1 201 ? 75.947 -26.801 70.641 1.000 44.120 201 ALA B N 1
ATOM 3451 C CA . ALA B 1 201 ? 76.456 -28.190 70.511 1.000 43.680 201 ALA B CA 1
ATOM 3452 C C . ALA B 1 201 ? 77.441 -28.290 69.339 1.000 43.780 201 ALA B C 1
ATOM 3453 O O . ALA B 1 201 ? 78.397 -29.081 69.442 1.000 44.350 201 ALA B O 1
ATOM 3455 N N . ASN B 1 202 ? 77.202 -27.528 68.267 1.000 43.820 202 ASN B N 1
ATOM 3456 C CA . ASN B 1 202 ? 78.068 -27.468 67.057 1.000 43.870 202 ASN B CA 1
ATOM 3457 C C . ASN B 1 202 ? 78.164 -28.872 66.443 1.000 44.280 202 ASN B C 1
ATOM 3458 O O . ASN B 1 202 ? 79.292 -29.397 66.325 1.000 44.740 202 ASN B O 1
ATOM 3463 N N . LEU B 1 203 ? 77.019 -29.456 66.069 1.000 43.520 203 LEU B N 1
ATOM 3464 C CA . LEU B 1 203 ? 76.935 -30.794 65.419 1.000 42.920 203 LEU B CA 1
ATOM 3465 C C . LEU B 1 203 ? 77.413 -30.685 63.965 1.000 41.720 203 LEU B C 1
ATOM 3466 O O . LEU B 1 203 ? 77.742 -29.562 63.527 1.000 41.210 203 LEU B O 1
ATOM 3471 N N . ASP B 1 204 ? 77.438 -31.818 63.254 1.000 40.520 204 ASP B N 1
ATOM 3472 C CA . ASP B 1 204 ? 77.845 -31.921 61.825 1.000 39.890 204 ASP B CA 1
ATOM 3473 C C . ASP B 1 204 ? 77.012 -30.954 60.970 1.000 38.550 204 ASP B C 1
ATOM 3474 O O . ASP B 1 204 ? 77.581 -30.366 60.032 1.000 38.330 204 ASP B O 1
ATOM 3479 N N . LEU B 1 205 ? 75.718 -30.802 61.274 1.000 37.000 205 LEU B N 1
ATOM 3480 C CA . LEU B 1 205 ? 74.799 -29.884 60.543 1.000 35.730 205 LEU B CA 1
ATOM 3481 C C . LEU B 1 205 ? 75.289 -28.441 60.710 1.000 34.980 205 LEU B C 1
ATOM 3482 O O . LEU B 1 205 ? 75.426 -27.740 59.691 1.000 34.740 205 LEU B O 1
ATOM 3487 N N . ILE B 1 206 ? 75.550 -28.031 61.954 1.000 34.860 206 ILE B N 1
ATOM 3488 C CA . ILE B 1 206 ? 75.929 -26.634 62.326 1.000 34.580 206 ILE B CA 1
ATOM 3489 C C . ILE B 1 206 ? 77.230 -26.265 61.605 1.000 35.170 206 ILE B C 1
ATOM 3490 O O . ILE B 1 206 ? 77.284 -25.167 61.014 1.000 35.800 206 ILE B O 1
ATOM 3495 N N . GLN B 1 207 ? 78.232 -27.149 61.656 1.000 35.530 207 GLN B N 1
ATOM 3496 C CA . GLN B 1 207 ? 79.582 -26.902 61.077 1.000 35.680 207 GLN B CA 1
ATOM 3497 C C . GLN B 1 207 ? 79.482 -26.905 59.546 1.000 35.100 207 GLN B C 1
ATOM 3498 O O . GLN B 1 207 ? 80.148 -26.060 58.918 1.000 35.030 207 GLN B O 1
ATOM 3504 N N . THR B 1 208 ? 78.665 -27.797 58.974 1.000 34.930 208 THR B N 1
ATOM 3505 C CA . THR B 1 208 ? 78.401 -27.882 57.508 1.000 34.410 208 THR B CA 1
ATOM 3506 C C . THR B 1 208 ? 77.875 -26.535 56.995 1.000 33.710 208 THR B C 1
ATOM 3507 O O . THR B 1 208 ? 78.338 -26.095 55.924 1.000 33.580 208 THR B O 1
ATOM 3511 N N . TYR B 1 209 ? 76.945 -25.913 57.727 1.000 32.970 209 TYR B N 1
ATOM 3512 C CA . TYR B 1 209 ? 76.237 -24.673 57.307 1.000 33.190 209 TYR B CA 1
ATOM 3513 C C . TYR B 1 209 ? 76.991 -23.424 57.784 1.000 33.720 209 TYR B C 1
ATOM 3514 O O . TYR B 1 209 ? 76.706 -22.337 57.251 1.000 33.220 209 TYR B O 1
ATOM 3523 N N . ARG B 1 210 ? 77.934 -23.564 58.723 1.000 34.620 210 ARG B N 1
ATOM 3524 C CA . ARG B 1 210 ? 78.926 -22.496 59.031 1.000 35.060 210 ARG B CA 1
ATOM 3525 C C . ARG B 1 210 ? 79.791 -22.269 57.786 1.000 35.160 210 ARG B C 1
ATOM 3526 O O . ARG B 1 210 ? 80.117 -21.099 57.494 1.000 35.730 210 ARG B O 1
ATOM 3534 N N . MET B 1 211 ? 80.130 -23.353 57.080 1.000 35.100 211 MET B N 1
ATOM 3535 C CA . MET B 1 211 ? 81.022 -23.342 55.889 1.000 35.340 211 MET B CA 1
ATOM 3536 C C . MET B 1 211 ? 80.242 -22.867 54.656 1.000 34.460 211 MET B C 1
ATOM 3537 O O . MET B 1 211 ? 80.807 -22.060 53.892 1.000 33.670 211 MET B O 1
ATOM 3542 N N . HIS B 1 212 ? 79.002 -23.340 54.473 1.000 33.830 212 HIS B N 1
ATOM 3543 C CA . HIS B 1 212 ? 78.058 -22.860 53.422 1.000 33.000 212 HIS B CA 1
ATOM 3544 C C . HIS B 1 212 ? 78.011 -21.328 53.441 1.000 32.520 212 HIS B C 1
ATOM 3545 O O . HIS B 1 212 ? 78.340 -20.709 52.413 1.000 32.610 212 HIS B O 1
ATOM 3552 N N . ILE B 1 213 ? 77.622 -20.759 54.585 1.000 32.140 213 ILE B N 1
ATOM 3553 C CA . ILE B 1 213 ? 77.366 -19.299 54.779 1.000 31.860 213 ILE B CA 1
ATOM 3554 C C . ILE B 1 213 ? 78.650 -18.511 54.493 1.000 32.030 213 ILE B C 1
ATOM 3555 O O . ILE B 1 213 ? 78.567 -17.489 53.783 1.000 32.320 213 ILE B O 1
ATOM 3560 N N . ALA B 1 214 ? 79.785 -18.979 55.021 1.000 31.900 214 ALA B N 1
ATOM 3561 C CA . ALA B 1 214 ? 81.077 -18.249 55.051 1.000 32.140 214 ALA B CA 1
ATOM 3562 C C . ALA B 1 214 ? 81.765 -18.281 53.680 1.000 32.580 214 ALA B C 1
ATOM 3563 O O . ALA B 1 214 ? 82.411 -17.274 53.328 1.000 31.320 214 ALA B O 1
ATOM 3565 N N . GLN B 1 215 ? 81.638 -19.390 52.942 1.000 34.050 215 GLN B N 1
ATOM 3566 C CA . GLN B 1 215 ? 82.462 -19.687 51.737 1.000 35.100 215 GLN B CA 1
ATOM 3567 C C . GLN B 1 215 ? 81.645 -19.519 50.450 1.000 35.750 215 GLN B C 1
ATOM 3568 O O . GLN B 1 215 ? 82.159 -18.868 49.518 1.000 36.480 215 GLN B O 1
ATOM 3574 N N . ASP B 1 216 ? 80.442 -20.101 50.391 1.000 36.020 216 ASP B N 1
ATOM 3575 C CA . ASP B 1 216 ? 79.614 -20.179 49.156 1.000 36.570 216 ASP B CA 1
ATOM 3576 C C . ASP B 1 216 ? 79.305 -18.769 48.640 1.000 37.470 216 ASP B C 1
ATOM 3577 O O . ASP B 1 216 ? 79.696 -18.456 47.497 1.000 38.680 216 ASP B O 1
ATOM 3582 N N . ILE B 1 217 ? 78.625 -17.961 49.456 1.000 37.590 217 ILE B N 1
ATOM 3583 C CA . ILE B 1 217 ? 78.062 -16.636 49.055 1.000 37.230 217 ILE B CA 1
ATOM 3584 C C . ILE B 1 217 ? 79.137 -15.553 49.196 1.000 37.170 217 ILE B C 1
ATOM 3585 O O . ILE B 1 217 ? 79.989 -15.660 50.106 1.000 37.280 217 ILE B O 1
ATOM 3590 N N . ASN B 1 218 ? 79.080 -14.555 48.308 1.000 36.680 218 ASN B N 1
ATOM 3591 C CA . ASN B 1 218 ? 79.856 -13.287 48.376 1.000 35.730 218 ASN B CA 1
ATOM 3592 C C . ASN B 1 218 ? 79.553 -12.601 49.715 1.000 35.340 218 ASN B C 1
ATOM 3593 O O . ASN B 1 218 ? 78.382 -12.233 49.934 1.000 36.060 218 ASN B O 1
ATOM 3598 N N . GLN B 1 219 ? 80.573 -12.434 50.565 1.000 34.680 219 GLN B N 1
ATOM 3599 C CA . GLN B 1 219 ? 80.437 -11.991 51.983 1.000 34.330 219 GLN B CA 1
ATOM 3600 C C . GLN B 1 219 ? 80.080 -10.500 52.048 1.000 33.740 219 GLN B C 1
ATOM 3601 O O . GLN B 1 219 ? 79.401 -10.100 53.014 1.000 33.350 219 GLN B O 1
ATOM 3607 N N . ASP B 1 220 ? 80.534 -9.711 51.071 1.000 33.150 220 ASP B N 1
ATOM 3608 C CA . ASP B 1 220 ? 80.191 -8.269 50.937 1.000 32.910 220 ASP B CA 1
ATOM 3609 C C . ASP B 1 220 ? 78.697 -8.142 50.604 1.000 31.640 220 ASP B C 1
ATOM 3610 O O . ASP B 1 220 ? 78.032 -7.271 51.197 1.000 31.740 220 ASP B O 1
ATOM 3615 N N . ASN B 1 221 ? 78.192 -8.991 49.703 1.000 30.320 221 ASN B N 1
ATOM 3616 C CA . ASN B 1 221 ? 76.766 -9.021 49.273 1.000 29.560 221 ASN B CA 1
ATOM 3617 C C . ASN B 1 221 ? 75.886 -9.593 50.391 1.000 29.210 221 ASN B C 1
ATOM 3618 O O . ASN B 1 221 ? 74.708 -9.195 50.476 1.000 29.460 221 ASN B O 1
ATOM 3623 N N . LEU B 1 222 ? 76.428 -10.511 51.195 1.000 28.910 222 LEU B N 1
ATOM 3624 C CA . LEU B 1 222 ? 75.687 -11.200 52.286 1.000 27.960 222 LEU B CA 1
ATOM 3625 C C . LEU B 1 222 ? 75.309 -10.178 53.365 1.000 27.800 222 LEU B C 1
ATOM 3626 O O . LEU B 1 222 ? 74.149 -10.209 53.826 1.000 27.470 222 LEU B O 1
ATOM 3631 N N . GLN B 1 223 ? 76.250 -9.300 53.731 1.000 27.310 223 GLN B N 1
ATOM 3632 C CA . GLN B 1 223 ? 76.059 -8.223 54.741 1.000 27.490 223 GLN B CA 1
ATOM 3633 C C . GLN B 1 223 ? 74.867 -7.339 54.343 1.000 26.910 223 GLN B C 1
ATOM 3634 O O . GLN B 1 223 ? 74.088 -6.963 55.243 1.000 26.530 223 GLN B O 1
ATOM 3640 N N . LEU B 1 224 ? 74.735 -7.015 53.051 1.000 26.260 224 LEU B N 1
ATOM 3641 C CA . LEU B 1 224 ? 73.693 -6.085 52.532 1.000 26.030 224 LEU B CA 1
ATOM 3642 C C . LEU B 1 224 ? 72.320 -6.762 52.614 1.000 25.760 224 LEU B C 1
ATOM 3643 O O . LEU B 1 224 ? 71.369 -6.118 53.100 1.000 26.570 224 LEU B O 1
ATOM 3648 N N . PHE B 1 225 ? 72.221 -8.010 52.153 1.000 25.200 225 PHE B N 1
ATOM 3649 C CA . PHE B 1 225 ? 70.968 -8.813 52.175 1.000 24.720 225 PHE B CA 1
ATOM 3650 C C . PHE B 1 225 ? 70.551 -9.050 53.633 1.000 24.390 225 PHE B C 1
ATOM 3651 O O . PHE B 1 225 ? 69.336 -9.084 53.906 1.000 23.650 225 PHE B O 1
ATOM 3659 N N . LEU B 1 226 ? 71.528 -9.186 54.538 1.000 24.440 226 LEU B N 1
ATOM 3660 C CA . LEU B 1 226 ? 71.284 -9.319 56.003 1.000 24.210 226 LEU B CA 1
ATOM 3661 C C . LEU B 1 226 ? 70.692 -8.014 56.543 1.000 24.390 226 LEU B C 1
ATOM 3662 O O . LEU B 1 226 ? 69.687 -8.084 57.280 1.000 24.690 226 LEU B O 1
ATOM 3667 N N . ASN B 1 227 ? 71.318 -6.877 56.216 1.000 24.470 227 ASN B N 1
ATOM 3668 C CA . ASN B 1 227 ? 70.861 -5.523 56.630 1.000 24.270 227 ASN B CA 1
ATOM 3669 C C . ASN B 1 227 ? 69.430 -5.310 56.126 1.000 24.590 227 ASN B C 1
ATOM 3670 O O . ASN B 1 227 ? 68.549 -5.002 56.954 1.000 25.340 227 ASN B O 1
ATOM 3675 N N . SER B 1 228 ? 69.218 -5.491 54.818 1.000 24.230 228 SER B N 1
ATOM 3676 C CA . SER B 1 228 ? 67.895 -5.407 54.144 1.000 23.750 228 SER B CA 1
ATOM 3677 C C . SER B 1 228 ? 66.852 -6.186 54.953 1.000 23.740 228 SER B C 1
ATOM 3678 O O . SER B 1 228 ? 65.782 -5.616 55.240 1.000 24.080 228 SER B O 1
ATOM 3681 N N . TYR B 1 229 ? 67.171 -7.433 55.316 1.000 23.680 229 TYR B N 1
ATOM 3682 C CA . TYR B 1 229 ? 66.273 -8.354 56.062 1.000 23.620 229 TYR B CA 1
ATOM 3683 C C . TYR B 1 229 ? 65.983 -7.798 57.461 1.000 23.240 229 TYR B C 1
ATOM 3684 O O . TYR B 1 229 ? 64.810 -7.816 57.886 1.000 23.420 229 TYR B O 1
ATOM 3693 N N . ASN B 1 230 ? 67.025 -7.342 58.161 1.000 22.770 230 ASN B N 1
ATOM 3694 C CA . ASN B 1 230 ? 66.931 -6.821 59.552 1.000 22.410 230 ASN B CA 1
ATOM 3695 C C . ASN B 1 230 ? 66.094 -5.534 59.575 1.000 21.890 230 ASN B C 1
ATOM 3696 O O . ASN B 1 230 ? 65.499 -5.247 60.632 1.000 21.550 230 ASN B O 1
ATOM 3701 N N . GLY B 1 231 ? 66.052 -4.796 58.459 1.000 21.890 231 GLY B N 1
ATOM 3702 C CA . GLY B 1 231 ? 65.341 -3.507 58.332 1.000 21.780 231 GLY B CA 1
ATOM 3703 C C . GLY B 1 231 ? 63.927 -3.664 57.788 1.000 22.330 231 GLY B C 1
ATOM 3704 O O . GLY B 1 231 ? 63.291 -2.631 57.502 1.000 22.070 231 GLY B O 1
ATOM 3705 N N . ARG B 1 232 ? 63.441 -4.903 57.648 1.000 22.420 232 ARG B N 1
ATOM 3706 C CA . ARG B 1 232 ? 62.080 -5.205 57.128 1.000 22.450 232 ARG B CA 1
ATOM 3707 C C . ARG B 1 232 ? 61.034 -4.521 58.016 1.000 23.270 232 ARG B C 1
ATOM 3708 O O . ARG B 1 232 ? 61.188 -4.564 59.259 1.000 23.330 232 ARG B O 1
ATOM 3716 N N . ARG B 1 233 ? 60.025 -3.900 57.398 1.000 23.790 233 ARG B N 1
ATOM 3717 C CA . ARG B 1 233 ? 58.863 -3.297 58.105 1.000 24.560 233 ARG B CA 1
ATOM 3718 C C . ARG B 1 233 ? 57.886 -4.418 58.471 1.000 25.550 233 ARG B C 1
ATOM 3719 O O . ARG B 1 233 ? 57.997 -5.513 57.884 1.000 25.910 233 ARG B O 1
ATOM 3727 N N . ASP B 1 234 ? 56.971 -4.153 59.407 1.000 26.570 234 ASP B N 1
ATOM 3728 C CA . ASP B 1 234 ? 55.916 -5.113 59.825 1.000 27.910 234 ASP B CA 1
ATOM 3729 C C . ASP B 1 234 ? 55.054 -5.460 58.605 1.000 28.510 234 ASP B C 1
ATOM 3730 O O . ASP B 1 234 ? 54.726 -4.543 57.826 1.000 28.060 234 ASP B O 1
ATOM 3735 N N . LEU B 1 235 ? 54.688 -6.737 58.462 1.000 29.310 235 LEU B N 1
ATOM 3736 C CA . LEU B 1 235 ? 53.922 -7.257 57.296 1.000 30.420 235 LEU B CA 1
ATOM 3737 C C . LEU B 1 235 ? 52.512 -6.646 57.290 1.000 31.590 235 LEU B C 1
ATOM 3738 O O . LEU B 1 235 ? 51.857 -6.689 56.229 1.000 31.930 235 LEU B O 1
ATOM 3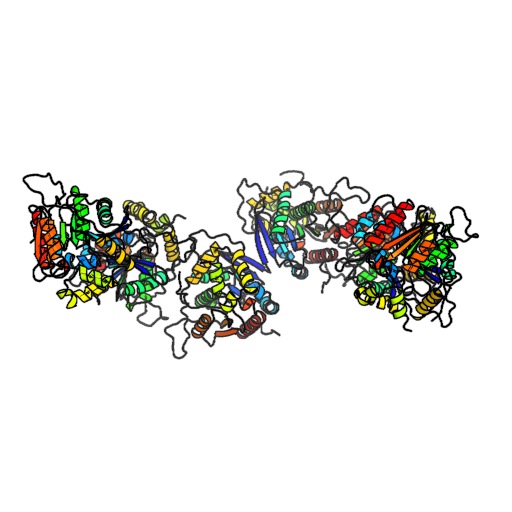743 N N . GLU B 1 236 ? 52.076 -6.098 58.432 1.000 33.010 236 GLU B N 1
ATOM 3744 C CA . GLU B 1 236 ? 50.799 -5.351 58.615 1.000 33.950 236 GLU B CA 1
ATOM 3745 C C . GLU B 1 236 ? 49.609 -6.228 58.206 1.000 34.170 236 GLU B C 1
ATOM 3746 O O . GLU B 1 236 ? 48.654 -5.686 57.610 1.000 34.710 236 GLU B O 1
ATOM 3752 N N . ILE B 1 237 ? 49.663 -7.524 58.530 1.000 34.380 237 ILE B N 1
ATOM 3753 C CA . ILE B 1 237 ? 48.533 -8.486 58.339 1.000 34.490 237 ILE B CA 1
ATOM 3754 C C . ILE B 1 237 ? 47.802 -8.657 59.676 1.000 35.030 237 ILE B C 1
ATOM 3755 O O . ILE B 1 237 ? 48.474 -8.631 60.728 1.000 34.300 237 ILE B O 1
ATOM 3760 N N . GLU B 1 238 ? 46.476 -8.817 59.624 1.000 35.310 238 GLU B N 1
ATOM 3761 C CA . GLU B 1 238 ? 45.606 -9.048 60.810 1.000 36.540 238 GLU B CA 1
ATOM 3762 C C . GLU B 1 238 ? 44.533 -10.080 60.444 1.000 37.700 238 GLU B C 1
ATOM 3763 O O . GLU B 1 238 ? 43.988 -9.996 59.320 1.000 36.210 238 GLU B O 1
ATOM 3769 N N . ARG B 1 239 ? 44.253 -11.018 61.356 1.000 39.500 239 ARG B N 1
ATOM 3770 C CA . ARG B 1 239 ? 43.235 -12.087 61.162 1.000 41.530 239 ARG B CA 1
ATOM 3771 C C . ARG B 1 239 ? 41.860 -11.432 61.069 1.000 42.210 239 ARG B C 1
ATOM 3772 O O . ARG B 1 239 ? 41.538 -10.553 61.865 1.000 43.070 239 ARG B O 1
ATOM 3780 N N . PRO B 1 240 ? 41.012 -11.823 60.091 1.000 43.430 240 PRO B N 1
ATOM 3781 C CA . PRO B 1 240 ? 39.665 -11.267 59.990 1.000 43.710 240 PRO B CA 1
ATOM 3782 C C . PRO B 1 240 ? 38.704 -11.875 61.024 1.000 44.280 240 PRO B C 1
ATOM 3783 O O . PRO B 1 240 ? 38.918 -13.001 61.441 1.000 42.160 240 PRO B O 1
ATOM 3787 N N . ILE B 1 241 ? 37.700 -11.091 61.430 1.000 45.500 241 ILE B N 1
ATOM 3788 C CA . ILE B 1 241 ? 36.489 -11.542 62.182 1.000 46.690 241 ILE B CA 1
ATOM 3789 C C . ILE B 1 241 ? 35.331 -11.578 61.178 1.000 46.400 241 ILE B C 1
ATOM 3790 O O . ILE B 1 241 ? 35.172 -10.595 60.431 1.000 45.990 241 ILE B O 1
ATOM 3795 N N . LEU B 1 242 ? 34.565 -12.672 61.166 1.000 47.070 242 LEU B N 1
ATOM 3796 C CA . LEU B 1 242 ? 33.586 -13.001 60.091 1.000 48.710 242 LEU B CA 1
ATOM 3797 C C . LEU B 1 242 ? 32.447 -11.973 60.058 1.000 50.670 242 LEU B C 1
ATOM 3798 O O . LEU B 1 242 ? 31.923 -11.723 58.954 1.000 50.530 242 LEU B O 1
ATOM 3803 N N . GLY B 1 243 ? 32.081 -11.409 61.214 1.000 53.550 243 GLY B N 1
ATOM 3804 C CA . GLY B 1 243 ? 30.973 -10.442 61.359 1.000 56.500 243 GLY B CA 1
ATOM 3805 C C . GLY B 1 243 ? 31.048 -9.315 60.341 1.000 58.990 243 GLY B C 1
ATOM 3806 O O . GLY B 1 243 ? 30.168 -9.263 59.460 1.000 59.750 243 GLY B O 1
ATOM 3807 N N . GLN B 1 244 ? 32.060 -8.449 60.455 1.000 61.340 244 GLN B N 1
ATOM 3808 C CA . GLN B 1 244 ? 32.250 -7.257 59.581 1.000 63.860 244 GLN B CA 1
ATOM 3809 C C . GLN B 1 244 ? 33.728 -7.160 59.175 1.000 64.350 244 GLN B C 1
ATOM 3810 O O . GLN B 1 244 ? 34.524 -8.012 59.610 1.000 64.970 244 GLN B O 1
ATOM 3816 N N . ASN B 1 245 ? 34.062 -6.145 58.372 1.000 64.370 245 ASN B N 1
ATOM 3817 C CA . ASN B 1 245 ? 35.323 -6.000 57.595 1.000 64.410 245 ASN B CA 1
ATOM 3818 C C . ASN B 1 245 ? 36.562 -5.874 58.494 1.000 64.750 245 ASN B C 1
ATOM 3819 O O . ASN B 1 245 ? 37.678 -5.958 57.940 1.000 65.330 245 ASN B O 1
ATOM 3824 N N . ASP B 1 246 ? 36.389 -5.668 59.804 1.000 64.150 246 ASP B N 1
ATOM 3825 C CA . ASP B 1 246 ? 37.507 -5.511 60.777 1.000 63.520 246 ASP B CA 1
ATOM 3826 C C . ASP B 1 246 ? 38.399 -4.361 60.324 1.000 63.390 246 ASP B C 1
ATOM 3827 O O . ASP B 1 246 ? 39.639 -4.517 60.339 1.000 62.990 246 ASP B O 1
ATOM 3832 N N . ASN B 1 247 ? 37.771 -3.259 59.925 1.000 63.240 247 ASN B N 1
ATOM 3833 C CA . ASN B 1 247 ? 38.476 -2.092 59.351 1.000 62.770 247 ASN B CA 1
ATOM 3834 C C . ASN B 1 247 ? 39.269 -2.578 58.130 1.000 62.200 247 ASN B C 1
ATOM 3835 O O . ASN B 1 247 ? 40.517 -2.464 58.150 1.000 62.090 247 ASN B O 1
ATOM 3840 N N . LYS B 1 248 ? 38.569 -3.164 57.148 1.000 61.120 248 LYS B N 1
ATOM 3841 C CA . LYS B 1 248 ? 39.134 -3.626 55.846 1.000 59.990 248 LYS B CA 1
ATOM 3842 C C . LYS B 1 248 ? 40.570 -4.132 56.034 1.000 59.210 248 LYS B C 1
ATOM 3843 O O . LYS B 1 248 ? 41.446 -3.744 55.230 1.000 59.530 248 LYS B O 1
ATOM 3849 N N . SER B 1 249 ? 40.801 -4.962 57.055 1.000 57.630 249 SER B N 1
ATOM 3850 C CA . SER B 1 249 ? 42.119 -5.584 57.352 1.000 55.210 249 SER B CA 1
ATOM 3851 C C . SER B 1 249 ? 42.488 -6.536 56.211 1.000 53.500 249 SER B C 1
ATOM 3852 O O . SER B 1 249 ? 41.615 -7.333 55.810 1.000 53.680 249 SER B O 1
ATOM 3855 N N . LYS B 1 250 ? 43.722 -6.446 55.705 1.000 51.000 250 LYS B N 1
ATOM 3856 C CA . LYS B 1 250 ? 44.217 -7.298 54.591 1.000 48.870 250 LYS B CA 1
ATOM 3857 C C . LYS B 1 250 ? 45.187 -8.343 55.143 1.000 47.070 250 LYS B C 1
ATOM 3858 O O . LYS B 1 250 ? 46.144 -7.964 55.845 1.000 47.620 250 LYS B O 1
ATOM 3864 N N . THR B 1 251 ? 44.913 -9.611 54.831 1.000 44.400 251 THR B N 1
ATOM 3865 C CA . THR B 1 251 ? 45.762 -10.788 55.144 1.000 42.680 251 THR B CA 1
ATOM 3866 C C . THR B 1 251 ? 46.026 -11.535 53.833 1.000 40.350 251 THR B C 1
ATOM 3867 O O . THR B 1 251 ? 45.609 -11.019 52.775 1.000 40.490 251 THR B O 1
ATOM 3871 N N . LEU B 1 252 ? 46.697 -12.689 53.896 1.000 37.710 252 LEU B N 1
ATOM 3872 C CA . LEU B 1 252 ? 46.939 -13.556 52.709 1.000 35.560 252 LEU B CA 1
ATOM 3873 C C . LEU B 1 252 ? 45.606 -14.168 52.264 1.000 34.410 252 LEU B C 1
ATOM 3874 O O . LEU B 1 252 ? 44.837 -14.616 53.138 1.000 34.430 252 LEU B O 1
ATOM 3879 N N . LYS B 1 253 ? 45.351 -14.160 50.953 1.000 32.930 253 LYS B N 1
ATOM 3880 C CA . LYS B 1 253 ? 44.095 -14.653 50.323 1.000 32.100 253 LYS B CA 1
ATOM 3881 C C . LYS B 1 253 ? 44.291 -16.103 49.860 1.000 31.210 253 LYS B C 1
ATOM 3882 O O . LYS B 1 253 ? 43.301 -16.856 49.858 1.000 31.630 253 LYS B O 1
ATOM 3888 N N . CYS B 1 254 ? 45.523 -16.470 49.488 1.000 30.060 254 CYS B N 1
ATOM 3889 C CA . CYS B 1 254 ? 45.916 -17.830 49.027 1.000 29.110 254 CYS B CA 1
ATOM 3890 C C . CYS B 1 254 ? 46.016 -18.806 50.208 1.000 28.670 254 CYS B C 1
ATOM 3891 O O . CYS B 1 254 ? 46.052 -18.352 51.370 1.000 28.520 254 CYS B O 1
ATOM 3894 N N . SER B 1 255 ? 46.067 -20.106 49.906 1.000 28.800 255 SER B N 1
ATOM 3895 C CA . SER B 1 255 ? 46.295 -21.199 50.888 1.000 28.610 255 SER B CA 1
ATOM 3896 C C . SER B 1 255 ? 47.736 -21.107 51.403 1.000 28.890 255 SER B C 1
ATOM 3897 O O . SER B 1 255 ? 48.637 -20.843 50.580 1.000 28.490 255 SER B O 1
ATOM 3900 N N . THR B 1 256 ? 47.941 -21.294 52.711 1.000 28.630 256 THR B N 1
ATOM 3901 C CA . THR B 1 256 ? 49.254 -21.099 53.385 1.000 28.720 256 THR B CA 1
ATOM 3902 C C . THR B 1 256 ? 49.550 -22.260 54.340 1.000 28.120 256 THR B C 1
ATOM 3903 O O . THR B 1 256 ? 48.731 -22.518 55.237 1.000 28.170 256 THR B O 1
ATOM 3907 N N . LEU B 1 257 ? 50.696 -22.917 54.151 1.000 27.720 257 LEU B N 1
ATOM 3908 C CA . LEU B 1 257 ? 51.275 -23.882 55.123 1.000 27.480 257 LEU B CA 1
ATOM 3909 C C . LEU B 1 257 ? 52.414 -23.192 55.883 1.000 27.140 257 LEU B C 1
ATOM 3910 O O . LEU B 1 257 ? 53.495 -23.023 55.289 1.000 26.600 257 LEU B O 1
ATOM 3915 N N . LEU B 1 258 ? 52.171 -22.797 57.139 1.000 27.270 258 LEU B N 1
ATOM 3916 C CA . LEU B 1 258 ? 53.224 -22.297 58.068 1.000 27.880 258 LEU B CA 1
ATOM 3917 C C . LEU B 1 258 ? 53.997 -23.494 58.628 1.000 27.980 258 LEU B C 1
ATOM 3918 O O . LEU B 1 258 ? 53.360 -24.371 59.243 1.000 28.440 258 LEU B O 1
ATOM 3923 N N . VAL B 1 259 ? 55.318 -23.519 58.427 1.000 28.050 259 VAL B N 1
ATOM 3924 C CA . VAL B 1 259 ? 56.218 -24.616 58.898 1.000 27.990 259 VAL B CA 1
ATOM 3925 C C . VAL B 1 259 ? 57.255 -24.018 59.854 1.000 28.130 259 VAL B C 1
ATOM 3926 O O . VAL B 1 259 ? 57.794 -22.936 59.549 1.000 28.510 259 VAL B O 1
ATOM 3930 N N . VAL B 1 260 ? 57.506 -24.697 60.977 1.000 27.950 260 VAL B N 1
ATOM 3931 C CA . VAL B 1 260 ? 58.559 -24.316 61.967 1.000 28.250 260 VAL B CA 1
ATOM 3932 C C . VAL B 1 260 ? 58.982 -25.567 62.742 1.000 28.610 260 VAL B C 1
ATOM 3933 O O . VAL B 1 260 ? 58.131 -26.455 62.953 1.000 28.340 260 VAL B O 1
ATOM 3937 N N . GLY B 1 261 ? 60.257 -25.628 63.132 1.000 30.050 261 GLY B N 1
ATOM 3938 C CA . GLY B 1 261 ? 60.814 -26.692 63.987 1.000 30.820 261 GLY B CA 1
ATOM 3939 C C . GLY B 1 261 ? 60.544 -26.400 65.452 1.000 31.900 261 GLY B C 1
ATOM 3940 O O . GLY B 1 261 ? 60.622 -25.218 65.837 1.000 32.540 261 GLY B O 1
ATOM 3941 N N . ASP B 1 262 ? 60.228 -27.435 66.237 1.000 33.380 262 ASP B N 1
ATOM 3942 C CA . ASP B 1 262 ? 59.958 -27.340 67.700 1.000 34.060 262 ASP B CA 1
ATOM 3943 C C . ASP B 1 262 ? 61.129 -26.647 68.413 1.000 33.610 262 ASP B C 1
ATOM 3944 O O . ASP B 1 262 ? 60.864 -25.918 69.388 1.000 33.060 262 ASP B O 1
ATOM 3949 N N . ASN B 1 263 ? 62.366 -26.867 67.947 1.000 33.970 263 ASN B N 1
ATOM 3950 C CA . ASN B 1 263 ? 63.614 -26.360 68.586 1.000 34.250 263 ASN B CA 1
ATOM 3951 C C . ASN B 1 263 ? 64.122 -25.099 67.870 1.000 34.180 263 ASN B C 1
ATOM 3952 O O . ASN B 1 263 ? 65.248 -24.665 68.187 1.000 35.000 263 ASN B O 1
ATOM 3957 N N . SER B 1 264 ? 63.333 -24.527 66.954 1.000 33.910 264 SER B N 1
ATOM 3958 C CA . SER B 1 264 ? 63.696 -23.331 66.146 1.000 33.940 264 SER B CA 1
ATOM 3959 C C . SER B 1 264 ? 63.527 -22.063 66.982 1.000 33.590 264 SER B C 1
ATOM 3960 O O . SER B 1 264 ? 62.612 -21.976 67.798 1.000 33.690 264 SER B O 1
ATOM 3963 N N . PRO B 1 265 ? 64.388 -21.033 66.803 1.000 33.450 265 PRO B N 1
ATOM 3964 C CA . PRO B 1 265 ? 64.203 -19.754 67.491 1.000 33.340 265 PRO B CA 1
ATOM 3965 C C . PRO B 1 265 ? 63.065 -18.896 66.913 1.000 33.860 265 PRO B C 1
ATOM 3966 O O . PRO B 1 265 ? 62.739 -17.886 67.513 1.000 33.510 265 PRO B O 1
ATOM 3970 N N . ALA B 1 266 ? 62.488 -19.316 65.781 1.000 34.210 266 ALA B N 1
ATOM 3971 C CA . ALA B 1 266 ? 61.425 -18.590 65.043 1.000 34.290 266 ALA B CA 1
ATOM 3972 C C . ALA B 1 266 ? 60.031 -19.081 65.456 1.000 33.950 266 ALA B C 1
ATOM 3973 O O . ALA B 1 266 ? 59.051 -18.534 64.916 1.000 34.210 266 ALA B O 1
ATOM 3975 N N . VAL B 1 267 ? 59.941 -20.055 66.372 1.000 33.740 267 VAL B N 1
ATOM 3976 C CA . VAL B 1 267 ? 58.658 -20.688 66.813 1.000 34.000 267 VAL B CA 1
ATOM 3977 C C . VAL B 1 267 ? 57.631 -19.593 67.123 1.000 34.040 267 VAL B C 1
ATOM 3978 O O . VAL B 1 267 ? 56.554 -19.604 66.496 1.000 33.810 267 VAL B O 1
ATOM 3982 N N . GLU B 1 268 ? 57.958 -18.692 68.054 1.000 33.690 268 GLU B N 1
ATOM 3983 C CA . GLU B 1 268 ? 57.019 -17.666 68.589 1.000 33.710 268 GLU B CA 1
ATOM 3984 C C . GLU B 1 268 ? 56.584 -16.726 67.459 1.000 32.650 268 GLU B C 1
ATOM 3985 O O . GLU B 1 268 ? 55.415 -16.299 67.472 1.000 32.400 268 GLU B O 1
ATOM 3991 N N . ALA B 1 269 ? 57.493 -16.430 66.525 1.000 31.970 269 ALA B N 1
ATOM 3992 C CA . ALA B 1 269 ? 57.260 -15.560 65.347 1.000 31.560 269 ALA B CA 1
ATOM 3993 C C . ALA B 1 269 ? 56.251 -16.215 64.395 1.000 31.310 269 ALA B C 1
ATOM 3994 O O . ALA B 1 269 ? 55.359 -15.499 63.903 1.000 30.890 269 ALA B O 1
ATOM 3996 N N . VAL B 1 270 ? 56.397 -17.521 64.141 1.000 31.240 270 VAL B N 1
ATOM 3997 C CA . VAL B 1 270 ? 55.528 -18.305 63.209 1.000 31.170 270 VAL B CA 1
ATOM 3998 C C . VAL B 1 270 ? 54.158 -18.525 63.865 1.000 30.900 270 VAL B C 1
ATOM 3999 O O . VAL B 1 270 ? 53.152 -18.528 63.130 1.000 30.320 270 VAL B O 1
ATOM 4003 N N . VAL B 1 271 ? 54.125 -18.709 65.189 1.000 30.950 271 VAL B N 1
ATOM 4004 C CA . VAL B 1 271 ? 52.869 -18.839 65.991 1.000 31.130 271 VAL B CA 1
ATOM 4005 C C . VAL B 1 271 ? 52.111 -17.505 65.943 1.000 31.060 271 VAL B C 1
ATOM 4006 O O . VAL B 1 271 ? 50.877 -17.536 65.773 1.000 31.260 271 VAL B O 1
ATOM 4010 N N . GLU B 1 272 ? 52.818 -16.382 66.102 1.000 31.510 272 GLU B N 1
ATOM 4011 C CA . GLU B 1 272 ? 52.224 -15.015 66.047 1.000 31.600 272 GLU B CA 1
ATOM 4012 C C . GLU B 1 272 ? 51.711 -14.748 64.626 1.000 31.040 272 GLU B C 1
ATOM 4013 O O . GLU B 1 272 ? 50.678 -14.059 64.490 1.000 30.980 272 GLU B O 1
ATOM 4019 N N . CYS B 1 273 ? 52.404 -15.275 63.612 1.000 30.120 273 CYS B N 1
ATOM 4020 C CA . CYS B 1 273 ? 52.012 -15.170 62.180 1.000 30.120 273 CYS B CA 1
ATOM 4021 C C . CYS B 1 273 ? 50.683 -15.894 61.950 1.000 30.720 273 CYS B C 1
ATOM 4022 O O . CYS B 1 273 ? 49.830 -15.345 61.217 1.000 31.350 273 CYS B O 1
ATOM 4025 N N . ASN B 1 274 ? 50.520 -17.076 62.553 1.000 30.500 274 ASN B N 1
ATOM 4026 C CA . ASN B 1 274 ? 49.292 -17.909 62.437 1.000 31.170 274 ASN B CA 1
ATOM 4027 C C . ASN B 1 274 ? 48.119 -17.187 63.112 1.000 31.450 274 ASN B C 1
ATOM 4028 O O . ASN B 1 274 ? 46.973 -17.365 62.653 1.000 31.720 274 ASN B O 1
ATOM 4033 N N . SER B 1 275 ? 48.396 -16.403 64.159 1.000 31.310 275 SER B N 1
ATOM 4034 C CA . SER B 1 275 ? 47.377 -15.661 64.948 1.000 31.170 275 SER B CA 1
ATOM 4035 C C . SER B 1 275 ? 46.848 -14.459 64.152 1.000 30.670 275 SER B C 1
ATOM 4036 O O . SER B 1 275 ? 45.768 -13.952 64.513 1.000 30.900 275 SER B O 1
ATOM 4039 N N . ARG B 1 276 ? 47.578 -14.021 63.119 1.000 30.220 276 ARG B N 1
ATOM 4040 C CA . ARG B 1 276 ? 47.252 -12.813 62.309 1.000 30.500 276 ARG B CA 1
ATOM 4041 C C . ARG B 1 276 ? 46.844 -13.193 60.877 1.000 30.200 276 ARG B C 1
ATOM 4042 O O . ARG B 1 276 ? 46.482 -12.272 60.117 1.000 30.090 276 ARG B O 1
ATOM 4050 N N . LEU B 1 277 ? 46.894 -14.480 60.516 1.000 30.010 277 LEU B N 1
ATOM 4051 C CA . LEU B 1 277 ? 46.472 -14.981 59.176 1.000 29.310 277 LEU B CA 1
ATOM 4052 C C . LEU B 1 277 ? 45.091 -15.635 59.286 1.000 29.050 277 LEU B C 1
ATOM 4053 O O . LEU B 1 277 ? 44.663 -15.954 60.414 1.000 29.020 277 LEU B O 1
ATOM 4058 N N . ASN B 1 278 ? 44.434 -15.829 58.140 1.000 28.620 278 ASN B N 1
ATOM 4059 C CA . ASN B 1 278 ? 43.063 -16.397 58.037 1.000 27.970 278 ASN B CA 1
ATOM 4060 C C . ASN B 1 278 ? 43.131 -17.899 58.303 1.000 27.890 278 ASN B C 1
ATOM 4061 O O . ASN B 1 278 ? 43.738 -18.632 57.525 1.000 27.660 278 ASN B O 1
ATOM 4066 N N . PRO B 1 279 ? 42.504 -18.411 59.389 1.000 27.880 279 PRO B N 1
ATOM 4067 C CA . PRO B 1 279 ? 42.622 -19.826 59.745 1.000 28.010 279 PRO B CA 1
ATOM 4068 C C . PRO B 1 279 ? 41.993 -20.783 58.721 1.000 28.630 279 PRO B C 1
ATOM 4069 O O . PRO B 1 279 ? 42.384 -21.935 58.695 1.000 29.280 279 PRO B O 1
ATOM 4073 N N . ILE B 1 280 ? 41.046 -20.296 57.912 1.000 29.170 280 ILE B N 1
ATOM 4074 C CA . ILE B 1 280 ? 40.351 -21.108 56.867 1.000 29.170 280 ILE B CA 1
ATOM 4075 C C . ILE B 1 280 ? 41.322 -21.381 55.711 1.000 29.290 280 ILE B C 1
ATOM 4076 O O . ILE B 1 280 ? 41.175 -22.439 55.068 1.000 29.830 280 ILE B O 1
ATOM 4081 N N . ASN B 1 281 ? 42.284 -20.483 55.476 1.000 29.400 281 ASN B N 1
ATOM 4082 C CA . ASN B 1 281 ? 43.273 -20.586 54.367 1.000 29.780 281 ASN B CA 1
ATOM 4083 C C . ASN B 1 281 ? 44.692 -20.741 54.927 1.000 29.850 281 ASN B C 1
ATOM 4084 O O . ASN B 1 281 ? 45.643 -20.453 54.180 1.000 30.560 281 ASN B O 1
ATOM 4089 N N . THR B 1 282 ? 44.835 -21.188 56.180 1.000 29.600 282 THR B N 1
ATOM 4090 C CA . THR B 1 282 ? 46.149 -21.346 56.863 1.000 29.430 282 THR B CA 1
ATOM 4091 C C . THR B 1 282 ? 46.193 -22.662 57.649 1.000 29.690 282 THR B C 1
ATOM 4092 O O . THR B 1 282 ? 45.211 -22.966 58.351 1.000 29.880 282 THR B O 1
ATOM 4096 N N . THR B 1 283 ? 47.304 -23.399 57.532 1.000 29.260 283 THR B N 1
ATOM 4097 C CA . THR B 1 283 ? 47.679 -24.534 58.419 1.000 29.370 283 THR B CA 1
ATOM 4098 C C . THR B 1 283 ? 49.034 -24.241 59.074 1.000 29.130 283 THR B C 1
ATOM 4099 O O . THR B 1 283 ? 49.960 -23.821 58.355 1.000 28.610 283 THR B O 1
ATOM 4103 N N . LEU B 1 284 ? 49.135 -24.472 60.386 1.000 29.210 284 LEU B N 1
ATOM 4104 C CA . LEU B 1 284 ? 50.402 -24.380 61.160 1.000 29.030 284 LEU B CA 1
ATOM 4105 C C . LEU B 1 284 ? 50.959 -25.790 61.383 1.000 28.800 284 LEU B C 1
ATOM 4106 O O . LEU B 1 284 ? 50.403 -26.515 62.230 1.000 28.630 284 LEU B O 1
ATOM 4111 N N . LEU B 1 285 ? 52.014 -26.154 60.647 1.000 29.020 285 LEU B N 1
ATOM 4112 C CA . LEU B 1 285 ? 52.759 -27.430 60.826 1.000 29.190 285 LEU B CA 1
ATOM 4113 C C . LEU B 1 285 ? 53.897 -27.201 61.826 1.000 30.310 285 LEU B C 1
ATOM 4114 O O . LEU B 1 285 ? 54.825 -26.433 61.500 1.000 29.810 285 LEU B O 1
ATOM 4119 N N . LYS B 1 286 ? 53.808 -27.829 63.003 1.000 31.650 286 LYS B N 1
ATOM 4120 C CA . LYS B 1 286 ? 54.892 -27.862 64.023 1.000 32.920 286 LYS B CA 1
ATOM 4121 C C . LYS B 1 286 ? 55.652 -29.184 63.884 1.000 33.360 286 LYS B C 1
ATOM 4122 O O . LYS B 1 286 ? 55.097 -30.227 64.283 1.000 34.070 286 LYS B O 1
ATOM 4128 N N . MET B 1 287 ? 56.865 -29.135 63.325 1.000 33.670 287 MET B N 1
ATOM 4129 C CA . MET B 1 287 ? 57.698 -30.333 63.033 1.000 33.810 287 MET B CA 1
ATOM 4130 C C . MET B 1 287 ? 58.514 -30.693 64.280 1.000 34.570 287 MET B C 1
ATOM 4131 O O . MET B 1 287 ? 59.289 -29.839 64.756 1.000 34.390 287 MET B O 1
ATOM 4136 N N . ALA B 1 288 ? 58.325 -31.916 64.784 1.000 35.230 288 ALA B N 1
ATOM 4137 C CA . ALA B 1 288 ? 58.807 -32.387 66.104 1.000 35.840 288 ALA B CA 1
ATOM 4138 C C . ALA B 1 288 ? 60.295 -32.735 66.025 1.000 36.750 288 ALA B C 1
ATOM 4139 O O . ALA B 1 288 ? 60.751 -33.162 64.944 1.000 36.850 288 ALA B O 1
ATOM 4141 N N . ASP B 1 289 ? 61.010 -32.554 67.141 1.000 38.060 289 ASP B N 1
ATOM 4142 C CA . ASP B 1 289 ? 62.454 -32.879 67.290 1.000 38.710 289 ASP B CA 1
ATOM 4143 C C . ASP B 1 289 ? 63.226 -32.240 66.129 1.000 38.330 289 ASP B C 1
ATOM 4144 O O . ASP B 1 289 ? 64.073 -32.929 65.525 1.000 39.060 289 ASP B O 1
ATOM 4149 N N . CYS B 1 290 ? 62.926 -30.972 65.833 1.000 37.870 290 CYS B N 1
ATOM 4150 C CA . CYS B 1 290 ? 63.453 -30.211 64.667 1.000 36.990 290 CYS B CA 1
ATOM 4151 C C . CYS B 1 290 ? 63.853 -28.798 65.105 1.000 35.860 290 CYS B C 1
ATOM 4152 O O . CYS B 1 290 ? 63.141 -28.216 65.942 1.000 37.000 290 CYS B O 1
ATOM 4155 N N . GLY B 1 291 ? 64.955 -28.282 64.555 1.000 34.430 291 GLY B N 1
ATOM 4156 C CA . GLY B 1 291 ? 65.451 -26.916 64.808 1.000 33.160 291 GLY B CA 1
ATOM 4157 C C . GLY B 1 291 ? 65.357 -26.055 63.562 1.000 32.220 291 GLY B C 1
ATOM 4158 O O . GLY B 1 291 ? 64.233 -25.879 63.046 1.000 32.700 291 GLY B O 1
ATOM 4159 N N . GLY B 1 292 ? 66.495 -25.537 63.094 1.000 30.810 292 GLY B N 1
ATOM 4160 C CA . GLY B 1 292 ? 66.590 -24.761 61.844 1.000 30.270 292 GLY B CA 1
ATOM 4161 C C . GLY B 1 292 ? 66.510 -25.664 60.627 1.000 29.400 292 GLY B C 1
ATOM 4162 O O . GLY B 1 292 ? 66.683 -26.888 60.786 1.000 29.690 292 GLY B O 1
ATOM 4163 N N . LEU B 1 293 ? 66.249 -25.080 59.456 1.000 28.500 293 LEU B N 1
ATOM 4164 C CA . LEU B 1 293 ? 66.276 -25.775 58.141 1.000 27.820 293 LEU B CA 1
ATOM 4165 C C . LEU B 1 293 ? 65.468 -27.070 58.205 1.000 27.050 293 LEU B C 1
ATOM 4166 O O . LEU B 1 293 ? 66.028 -28.152 58.040 1.000 26.630 293 LEU B O 1
ATOM 4171 N N . PRO B 1 294 ? 64.137 -27.029 58.440 1.000 26.560 294 PRO B N 1
ATOM 4172 C CA . PRO B 1 294 ? 63.336 -28.254 58.428 1.000 26.380 294 PRO B CA 1
ATOM 4173 C C . PRO B 1 294 ? 63.354 -28.944 57.054 1.000 26.150 294 PRO B C 1
ATOM 4174 O O . PRO B 1 294 ? 63.228 -30.157 57.015 1.000 25.780 294 PRO B O 1
ATOM 4178 N N . GLN B 1 295 ? 63.518 -28.168 55.975 1.000 26.290 295 GLN B N 1
ATOM 4179 C CA . GLN B 1 295 ? 63.501 -28.681 54.576 1.000 26.310 295 GLN B CA 1
ATOM 4180 C C . GLN B 1 295 ? 64.699 -29.614 54.350 1.000 26.910 295 GLN B C 1
ATOM 4181 O O . GLN B 1 295 ? 64.537 -30.583 53.585 1.000 28.050 295 GLN B O 1
ATOM 4187 N N . VAL B 1 296 ? 65.843 -29.356 54.994 1.000 27.160 296 VAL B N 1
ATOM 4188 C CA . VAL B 1 296 ? 67.073 -30.194 54.840 1.000 27.500 296 VAL B CA 1
ATOM 4189 C C . VAL B 1 296 ? 67.147 -31.238 55.965 1.000 27.350 296 VAL B C 1
ATOM 4190 O O . VAL B 1 296 ? 67.745 -32.303 55.720 1.000 26.340 296 VAL B O 1
ATOM 4194 N N . VAL B 1 297 ? 66.587 -30.953 57.147 1.000 27.730 297 VAL B N 1
ATOM 4195 C CA . VAL B 1 297 ? 66.681 -31.847 58.344 1.000 27.890 297 VAL B CA 1
ATOM 4196 C C . VAL B 1 297 ? 65.660 -32.986 58.208 1.000 28.310 297 VAL B C 1
ATOM 4197 O O . VAL B 1 297 ? 66.076 -34.156 58.319 1.000 27.580 297 VAL B O 1
ATOM 4201 N N . GLN B 1 298 ? 64.383 -32.663 57.969 1.000 28.650 298 GLN B N 1
ATOM 4202 C CA . GLN B 1 298 ? 63.278 -33.659 57.857 1.000 28.920 298 GLN B CA 1
ATOM 4203 C C . GLN B 1 298 ? 62.584 -33.510 56.503 1.000 29.100 298 GLN B C 1
ATOM 4204 O O . GLN B 1 298 ? 61.426 -33.099 56.440 1.000 28.510 298 GLN B O 1
ATOM 4210 N N . PRO B 1 299 ? 63.261 -33.849 55.379 1.000 29.290 299 PRO B N 1
ATOM 4211 C CA . PRO B 1 299 ? 62.685 -33.665 54.044 1.000 29.780 299 PRO B CA 1
ATOM 4212 C C . PRO B 1 299 ? 61.496 -34.586 53.729 1.000 30.260 299 PRO B C 1
ATOM 4213 O O . PRO B 1 299 ? 60.586 -34.133 53.062 1.000 30.130 299 PRO B O 1
ATOM 4217 N N . GLY B 1 300 ? 61.533 -35.838 54.199 1.000 31.060 300 GLY B N 1
ATOM 4218 C CA . GLY B 1 300 ? 60.454 -36.829 54.006 1.000 31.410 300 GLY B CA 1
ATOM 4219 C C . GLY B 1 300 ? 59.135 -36.346 54.583 1.000 32.020 300 GLY B C 1
ATOM 4220 O O . GLY B 1 300 ? 58.106 -36.452 53.884 1.000 31.790 300 GLY B O 1
ATOM 4221 N N . LYS B 1 301 ? 59.170 -35.815 55.809 1.000 33.220 301 LYS B N 1
ATOM 4222 C CA . LYS B 1 301 ? 57.977 -35.299 56.536 1.000 33.220 301 LYS B CA 1
ATOM 4223 C C . LYS B 1 301 ? 57.471 -34.018 55.864 1.000 33.010 301 LYS B C 1
ATOM 4224 O O . LYS B 1 301 ? 56.238 -33.886 55.714 1.000 33.030 301 LYS B O 1
ATOM 4230 N N . LEU B 1 302 ? 58.374 -33.112 55.468 1.000 32.360 302 LEU B N 1
ATOM 4231 C CA . LEU B 1 302 ? 57.992 -31.832 54.810 1.000 32.010 302 LEU B CA 1
ATOM 4232 C C . LEU B 1 302 ? 57.459 -32.118 53.401 1.000 31.730 302 LEU B C 1
ATOM 4233 O O . LEU B 1 302 ? 56.552 -31.380 52.965 1.000 31.410 302 LEU B O 1
ATOM 4238 N N . THR B 1 303 ? 58.004 -33.131 52.716 1.000 31.630 303 THR B N 1
ATOM 4239 C CA . THR B 1 303 ? 57.529 -33.580 51.376 1.000 31.910 303 THR B CA 1
ATOM 4240 C C . THR B 1 303 ? 56.082 -34.069 51.499 1.000 32.030 303 THR B C 1
ATOM 4241 O O . THR B 1 303 ? 55.246 -33.637 50.680 1.000 32.480 303 THR B O 1
ATOM 4245 N N . GLU B 1 304 ? 55.810 -34.936 52.482 1.000 32.020 304 GLU B N 1
ATOM 4246 C CA . GLU B 1 304 ? 54.459 -35.505 52.754 1.000 31.530 304 GLU B CA 1
ATOM 4247 C C . GLU B 1 304 ? 53.485 -34.375 53.108 1.000 31.330 304 GLU B C 1
ATOM 4248 O O . GLU B 1 304 ? 52.333 -34.420 52.637 1.000 31.400 304 GLU B O 1
ATOM 4254 N N . ALA B 1 305 ? 53.928 -33.410 53.919 1.000 30.770 305 ALA B N 1
ATOM 4255 C CA . ALA B 1 305 ? 53.147 -32.210 54.303 1.000 30.350 305 ALA B CA 1
ATOM 4256 C C . ALA B 1 305 ? 52.842 -31.381 53.051 1.000 29.690 305 ALA B C 1
ATOM 4257 O O . ALA B 1 305 ? 51.665 -31.029 52.841 1.000 29.530 305 ALA B O 1
ATOM 4259 N N . PHE B 1 306 ? 53.881 -31.082 52.266 1.000 29.080 306 PHE B N 1
ATOM 4260 C CA . PHE B 1 306 ? 53.812 -30.346 50.976 1.000 28.960 306 PHE B CA 1
ATOM 4261 C C . PHE B 1 306 ? 52.925 -31.107 49.981 1.000 29.180 306 PHE B C 1
ATOM 4262 O O . PHE B 1 306 ? 52.203 -30.455 49.201 1.000 28.200 306 PHE B O 1
ATOM 4270 N N . LYS B 1 307 ? 52.986 -32.443 50.005 1.000 29.660 307 LYS B N 1
ATOM 4271 C CA . LYS B 1 307 ? 52.194 -33.338 49.115 1.000 30.080 307 LYS B CA 1
ATOM 4272 C C . LYS B 1 307 ? 50.698 -33.149 49.395 1.000 29.490 307 LYS B C 1
ATOM 4273 O O . LYS B 1 307 ? 49.938 -32.967 48.424 1.000 29.870 307 LYS B O 1
ATOM 4279 N N . TYR B 1 308 ? 50.298 -33.199 50.669 1.000 29.250 308 TYR B N 1
ATOM 4280 C CA . TYR B 1 308 ? 48.895 -33.009 51.131 1.000 29.180 308 TYR B CA 1
ATOM 4281 C C . TYR B 1 308 ? 48.424 -31.589 50.794 1.000 28.720 308 TYR B C 1
ATOM 4282 O O . TYR B 1 308 ? 47.238 -31.408 50.451 1.000 28.900 308 TYR B O 1
ATOM 4291 N N . PHE B 1 309 ? 49.330 -30.616 50.913 1.000 28.400 309 PHE B N 1
ATOM 4292 C CA . PHE B 1 309 ? 49.076 -29.171 50.664 1.000 28.560 309 PHE B CA 1
ATOM 4293 C C . PHE B 1 309 ? 48.690 -28.961 49.195 1.000 29.100 309 PHE B C 1
ATOM 4294 O O . PHE B 1 309 ? 47.729 -28.215 48.922 1.000 28.120 309 PHE B O 1
ATOM 4302 N N . LEU B 1 310 ? 49.425 -29.608 48.286 1.000 30.090 310 LEU B N 1
ATOM 4303 C CA . LEU B 1 310 ? 49.187 -29.559 46.817 1.000 31.300 310 LEU B CA 1
ATOM 4304 C C . LEU B 1 310 ? 47.884 -30.291 46.476 1.000 32.190 310 LEU B C 1
ATOM 4305 O O . LEU B 1 310 ? 47.177 -29.832 45.557 1.000 31.470 310 LEU B O 1
ATOM 4310 N N . GLN B 1 311 ? 47.583 -31.381 47.189 1.000 33.590 311 GLN B N 1
ATOM 4311 C CA . GLN B 1 311 ? 46.358 -32.202 46.978 1.000 35.240 311 GLN B CA 1
ATOM 4312 C C . GLN B 1 311 ? 45.118 -31.388 47.368 1.000 36.500 311 GLN B C 1
ATOM 4313 O O . GLN B 1 311 ? 44.082 -31.540 46.691 1.000 38.190 311 GLN B O 1
ATOM 4319 N N . GLY B 1 312 ? 45.229 -30.549 48.405 1.000 38.060 312 GLY B N 1
ATOM 4320 C CA . GLY B 1 312 ? 44.171 -29.615 48.842 1.000 38.460 312 GLY B CA 1
ATOM 4321 C C . GLY B 1 312 ? 43.808 -28.601 47.766 1.000 39.000 312 GLY B C 1
ATOM 4322 O O . GLY B 1 312 ? 42.628 -28.203 47.708 1.000 39.120 312 GLY B O 1
ATOM 4323 N N . MET B 1 313 ? 44.782 -28.194 46.943 1.000 39.920 313 MET B N 1
ATOM 4324 C CA . MET B 1 313 ? 44.608 -27.200 45.846 1.000 41.070 313 MET B CA 1
ATOM 4325 C C . MET B 1 313 ? 44.062 -27.875 44.580 1.000 41.400 313 MET B C 1
ATOM 4326 O O . MET B 1 313 ? 43.657 -27.139 43.659 1.000 42.970 313 MET B O 1
ATOM 4331 N N . GLY B 1 314 ? 44.066 -29.212 44.532 1.000 41.860 314 GLY B N 1
ATOM 4332 C CA . GLY B 1 314 ? 43.496 -30.010 43.426 1.000 41.980 314 GLY B CA 1
ATOM 4333 C C . GLY B 1 314 ? 44.549 -30.477 42.432 1.000 42.490 314 GLY B C 1
ATOM 4334 O O . GLY B 1 314 ? 44.160 -31.050 41.395 1.000 41.110 314 GLY B O 1
ATOM 4335 N N . TYR B 1 315 ? 45.833 -30.249 42.731 1.000 44.230 315 TYR B N 1
ATOM 4336 C CA . TYR B 1 315 ? 46.995 -30.685 41.908 1.000 45.520 315 TYR B CA 1
ATOM 4337 C C . TYR B 1 315 ? 47.537 -32.021 42.444 1.000 47.380 315 TYR B C 1
ATOM 4338 O O . TYR B 1 315 ? 47.803 -32.109 43.658 1.000 49.350 315 TYR B O 1
ATOM 4347 N N . ILE B 1 316 ? 47.673 -33.024 41.563 1.000 49.500 316 ILE B N 1
ATOM 4348 C CA . ILE B 1 316 ? 48.339 -34.351 41.800 1.000 51.040 316 ILE B CA 1
ATOM 4349 C C . ILE B 1 316 ? 47.714 -35.131 42.961 1.000 52.410 316 ILE B C 1
ATOM 4350 O O . ILE B 1 316 ? 48.382 -35.461 43.937 1.000 52.390 316 ILE B O 1
ATOM 4355 N N . PRO B 1 317 ? 46.406 -35.431 42.909 1.000 53.720 317 PRO B N 1
ATOM 4356 C CA . PRO B 1 317 ? 45.763 -36.363 43.847 1.000 54.870 317 PRO B CA 1
ATOM 4357 C C . PRO B 1 317 ? 45.698 -37.848 43.443 1.000 56.240 317 PRO B C 1
ATOM 4358 O O . PRO B 1 317 ? 44.965 -38.589 44.077 1.000 56.190 317 PRO B O 1
ATOM 4362 N N . SER B 1 318 ? 46.475 -38.253 42.432 1.000 57.760 318 SER B N 1
ATOM 4363 C CA . SER B 1 318 ? 46.366 -39.571 41.747 1.000 59.040 318 SER B CA 1
ATOM 4364 C C . SER B 1 318 ? 47.076 -40.694 42.522 1.000 59.160 318 SER B C 1
ATOM 4365 O O . SER B 1 318 ? 46.417 -41.727 42.764 1.000 58.790 318 SER B O 1
ATOM 4368 N N . ALA B 1 319 ? 48.356 -40.529 42.881 1.000 59.780 319 ALA B N 1
ATOM 4369 C CA . ALA B 1 319 ? 49.203 -41.614 43.442 1.000 59.940 319 ALA B CA 1
ATOM 4370 C C . ALA B 1 319 ? 49.475 -41.378 44.932 1.000 60.340 319 ALA B C 1
ATOM 4371 O O . ALA B 1 319 ? 49.976 -40.291 45.279 1.000 61.180 319 ALA B O 1
ATOM 4373 N N . SER B 1 320 ? 49.173 -42.379 45.767 1.000 60.680 320 SER B N 1
ATOM 4374 C CA . SER B 1 320 ? 49.431 -42.380 47.233 1.000 60.380 320 SER B CA 1
ATOM 4375 C C . SER B 1 320 ? 50.933 -42.219 47.485 1.000 60.450 320 SER B C 1
ATOM 4376 O O . SER B 1 320 ? 51.753 -42.912 46.885 1.000 61.330 320 SER B O 1
ATOM 4379 N N . ASP C 1 29 ? 71.239 -28.844 40.346 1.000 53.570 29 ASP E N 1
ATOM 4380 C CA . ASP C 1 29 ? 71.331 -29.397 38.959 1.000 53.960 29 ASP E CA 1
ATOM 4381 C C . ASP C 1 29 ? 72.184 -28.453 38.102 1.000 53.610 29 ASP E C 1
ATOM 4382 O O . ASP C 1 29 ? 73.314 -28.841 37.739 1.000 53.680 29 ASP E O 1
ATOM 4387 N N . CYS C 1 30 ? 71.660 -27.258 37.813 1.000 52.100 30 CYS E N 1
ATOM 4388 C CA . CYS C 1 30 ? 72.272 -26.237 36.917 1.000 50.470 30 CYS E CA 1
ATOM 4389 C C . CYS C 1 30 ? 73.250 -25.346 37.690 1.000 49.880 30 CYS E C 1
ATOM 4390 O O . CYS C 1 30 ? 72.891 -24.887 38.794 1.000 49.450 30 CYS E O 1
ATOM 4393 N N . GLN C 1 31 ? 74.433 -25.105 37.114 1.000 48.640 31 GLN E N 1
ATOM 4394 C CA . GLN C 1 31 ? 75.371 -24.033 37.543 1.000 47.660 31 GLN E CA 1
ATOM 4395 C C . GLN C 1 31 ? 76.283 -23.651 36.372 1.000 46.630 31 GLN E C 1
ATOM 4396 O O . GLN C 1 31 ? 76.935 -24.550 35.805 1.000 47.240 31 GLN E O 1
ATOM 4402 N N . GLU C 1 32 ? 76.313 -22.358 36.037 1.000 45.170 32 GLU E N 1
ATOM 4403 C CA . GLU C 1 32 ? 77.226 -21.756 35.030 1.000 44.340 32 GLU E CA 1
ATOM 4404 C C . GLU C 1 32 ? 78.405 -21.113 35.767 1.000 42.940 32 GLU E C 1
ATOM 4405 O O . GLU C 1 32 ? 78.157 -20.439 36.787 1.000 43.710 32 GLU E O 1
ATOM 4411 N N . HIS C 1 33 ? 79.631 -21.326 35.277 1.000 41.560 33 HIS E N 1
ATOM 4412 C CA . HIS C 1 33 ? 80.887 -20.772 35.857 1.000 40.450 33 HIS E CA 1
ATOM 4413 C C . HIS C 1 33 ? 81.650 -19.976 34.794 1.000 39.700 33 HIS E C 1
ATOM 4414 O O . HIS C 1 33 ? 81.769 -20.471 33.656 1.000 39.190 33 HIS E O 1
ATOM 4421 N N . ASP C 1 34 ? 82.149 -18.793 35.167 1.000 39.550 34 ASP E N 1
ATOM 4422 C CA . ASP C 1 34 ? 83.087 -17.973 34.353 1.000 39.030 34 ASP E CA 1
ATOM 4423 C C . ASP C 1 34 ? 84.508 -18.253 34.858 1.000 38.360 34 ASP E C 1
ATOM 4424 O O . ASP C 1 34 ? 85.040 -17.432 35.632 1.000 38.570 34 ASP E O 1
ATOM 4429 N N . ILE C 1 35 ? 85.086 -19.383 34.437 1.000 37.660 35 ILE E N 1
ATOM 4430 C CA . ILE C 1 35 ? 86.347 -19.955 35.001 1.000 37.070 35 ILE E CA 1
ATOM 4431 C C . ILE C 1 35 ? 87.542 -19.106 34.547 1.000 36.740 35 ILE E C 1
ATOM 4432 O O . ILE C 1 35 ? 87.718 -18.934 33.325 1.000 35.420 35 ILE E O 1
ATOM 4437 N N . GLU C 1 36 ? 88.329 -18.616 35.513 1.000 37.200 36 GLU E N 1
ATOM 4438 C CA . GLU C 1 36 ? 89.533 -17.768 35.293 1.000 37.730 36 GLU E CA 1
ATOM 4439 C C . GLU C 1 36 ? 90.711 -18.656 34.874 1.000 37.410 36 GLU E C 1
ATOM 4440 O O . GLU C 1 36 ? 91.097 -19.541 35.666 1.000 38.440 36 GLU E O 1
ATOM 4446 N N . THR C 1 37 ? 91.258 -18.417 33.679 1.000 36.570 37 THR E N 1
ATOM 4447 C CA . THR C 1 37 ? 92.474 -19.092 33.146 1.000 35.630 37 THR E CA 1
ATOM 4448 C C . THR C 1 37 ? 93.545 -18.040 32.838 1.000 35.990 37 THR E C 1
ATOM 4449 O O . THR C 1 37 ? 93.235 -16.833 32.921 1.000 36.320 37 THR E O 1
ATOM 4453 N N . THR C 1 38 ? 94.749 -18.493 32.479 1.000 36.130 38 THR E N 1
ATOM 4454 C CA . THR C 1 38 ? 95.899 -17.632 32.091 1.000 36.680 38 THR E CA 1
ATOM 4455 C C . THR C 1 38 ? 95.592 -16.941 30.757 1.000 36.770 38 THR E C 1
ATOM 4456 O O . THR C 1 38 ? 96.058 -15.801 30.571 1.000 36.610 38 THR E O 1
ATOM 4460 N N . HIS C 1 39 ? 94.832 -17.603 29.875 1.000 36.160 39 HIS E N 1
ATOM 4461 C CA . HIS C 1 39 ? 94.450 -17.098 28.527 1.000 36.740 39 HIS E CA 1
ATOM 4462 C C . HIS C 1 39 ? 93.120 -16.336 28.588 1.000 36.700 39 HIS E C 1
ATOM 4463 O O . HIS C 1 39 ? 92.558 -16.059 27.511 1.000 37.030 39 HIS E O 1
ATOM 4470 N N . GLY C 1 40 ? 92.644 -16.004 29.792 1.000 37.100 40 GLY E N 1
ATOM 4471 C CA . GLY C 1 40 ? 91.422 -15.205 30.008 1.000 37.410 40 GLY E CA 1
ATOM 4472 C C . GLY C 1 40 ? 90.302 -16.033 30.611 1.000 38.120 40 GLY E C 1
ATOM 4473 O O . GLY C 1 40 ? 90.600 -17.067 31.242 1.000 37.840 40 GLY E O 1
ATOM 4474 N N . VAL C 1 41 ? 89.057 -15.586 30.420 1.000 39.190 41 VAL E N 1
ATOM 4475 C CA . VAL C 1 41 ? 87.832 -16.192 31.024 1.000 39.720 41 VAL E CA 1
ATOM 4476 C C . VAL C 1 41 ? 87.228 -17.187 30.027 1.000 40.540 41 VAL E C 1
ATOM 4477 O O . VAL C 1 41 ? 87.180 -16.867 28.821 1.000 41.430 41 VAL E O 1
ATOM 4481 N N . VAL C 1 42 ? 86.778 -18.342 30.525 1.000 40.580 42 VAL E N 1
ATOM 4482 C CA . VAL C 1 42 ? 85.998 -19.349 29.743 1.000 41.010 42 VAL E CA 1
ATOM 4483 C C . VAL C 1 42 ? 84.654 -19.555 30.450 1.000 41.160 42 VAL E C 1
ATOM 4484 O O . VAL C 1 42 ? 84.655 -19.780 31.679 1.000 41.190 42 VAL E O 1
ATOM 4488 N N . HIS C 1 43 ? 83.555 -19.452 29.699 1.000 40.910 43 HIS E N 1
ATOM 4489 C CA . HIS C 1 43 ? 82.176 -19.732 30.181 1.000 40.560 43 HIS E CA 1
ATOM 4490 C C . HIS C 1 43 ? 81.907 -21.234 30.059 1.000 40.930 43 HIS E C 1
ATOM 4491 O O . HIS C 1 43 ? 82.108 -21.781 28.954 1.000 41.400 43 HIS E O 1
ATOM 4498 N N . VAL C 1 44 ? 81.483 -21.867 31.157 1.000 41.180 44 VAL E N 1
ATOM 4499 C CA . VAL C 1 44 ? 81.085 -23.306 31.202 1.000 41.350 44 VAL E CA 1
ATOM 4500 C C . VAL C 1 44 ? 79.670 -23.394 31.783 1.000 42.030 44 VAL E C 1
ATOM 4501 O O . VAL C 1 44 ? 79.265 -22.459 32.500 1.000 43.140 44 VAL E O 1
ATOM 4505 N N . THR C 1 45 ? 78.957 -24.481 31.476 1.000 42.460 45 THR E N 1
ATOM 4506 C CA . THR C 1 45 ? 77.594 -24.786 31.992 1.000 43.470 45 THR E CA 1
ATOM 4507 C C . THR C 1 45 ? 77.558 -26.247 32.451 1.000 44.450 45 THR E C 1
ATOM 4508 O O . THR C 1 45 ? 77.620 -27.137 31.581 1.000 44.410 45 THR E O 1
ATOM 4512 N N . ILE C 1 46 ? 77.466 -26.475 33.766 1.000 46.300 46 ILE E N 1
ATOM 4513 C CA . ILE C 1 46 ? 77.497 -27.834 34.387 1.000 48.170 46 ILE E CA 1
ATOM 4514 C C . ILE C 1 46 ? 76.061 -28.305 34.638 1.000 50.540 46 ILE E C 1
ATOM 4515 O O . ILE C 1 46 ? 75.314 -27.588 35.335 1.000 50.850 46 ILE E O 1
ATOM 4520 N N . ARG C 1 47 ? 75.710 -29.471 34.084 1.000 52.400 47 ARG E N 1
ATOM 4521 C CA . ARG C 1 47 ? 74.388 -30.137 34.244 1.000 54.420 47 ARG E CA 1
ATOM 4522 C C . ARG C 1 47 ? 74.562 -31.394 35.100 1.000 56.080 47 ARG E C 1
ATOM 4523 O O . ARG C 1 47 ? 75.501 -32.168 34.826 1.000 56.040 47 ARG E O 1
ATOM 4531 N N . GLY C 1 48 ? 73.681 -31.590 36.087 1.000 58.470 48 GLY E N 1
ATOM 4532 C CA . GLY C 1 48 ? 73.780 -32.681 37.078 1.000 60.370 48 GLY E CA 1
ATOM 4533 C C . GLY C 1 48 ? 75.055 -32.562 37.897 1.000 62.360 48 GLY E C 1
ATOM 4534 O O . GLY C 1 48 ? 75.740 -31.525 37.769 1.000 62.830 48 GLY E O 1
ATOM 4535 N N . LEU C 1 49 ? 75.373 -33.576 38.709 1.000 64.700 49 LEU E N 1
ATOM 4536 C CA . LEU C 1 49 ? 76.571 -33.574 39.596 1.000 66.490 49 LEU E CA 1
ATOM 4537 C C . LEU C 1 49 ? 77.422 -34.816 39.336 1.000 67.580 49 LEU E C 1
ATOM 4538 O O . LEU C 1 49 ? 76.897 -35.926 39.267 1.000 68.120 49 LEU E O 1
ATOM 4543 N N . PRO C 1 50 ? 78.761 -34.663 39.185 1.000 68.190 50 PRO E N 1
ATOM 4544 C CA . PRO C 1 50 ? 79.662 -35.789 38.940 1.000 68.680 50 PRO E CA 1
ATOM 4545 C C . PRO C 1 50 ? 80.194 -36.415 40.238 1.000 69.150 50 PRO E C 1
ATOM 4546 O O . PRO C 1 50 ? 80.735 -35.682 41.050 1.000 68.840 50 PRO E O 1
ATOM 4550 N N . LYS C 1 51 ? 80.053 -37.738 40.386 1.000 69.200 51 LYS E N 1
ATOM 4551 C CA . LYS C 1 51 ? 80.377 -38.474 41.641 1.000 68.870 51 LYS E CA 1
ATOM 4552 C C . LYS C 1 51 ? 80.708 -39.942 41.342 1.000 68.150 51 LYS E C 1
ATOM 4553 O O . LYS C 1 51 ? 80.245 -40.465 40.308 1.000 68.410 51 LYS E O 1
ATOM 4559 N N . GLY C 1 52 ? 81.492 -40.566 42.227 1.000 66.620 52 GLY E N 1
ATOM 4560 C CA . GLY C 1 52 ? 81.759 -42.019 42.246 1.000 65.530 52 GLY E CA 1
ATOM 4561 C C . GLY C 1 52 ? 82.726 -42.460 41.158 1.000 63.830 52 GLY E C 1
ATOM 4562 O O . GLY C 1 52 ? 82.465 -43.511 40.538 1.000 63.290 52 GLY E O 1
ATOM 4563 N N . ASN C 1 53 ? 83.802 -41.696 40.938 1.000 61.750 53 ASN E N 1
ATOM 4564 C CA . ASN C 1 53 ? 84.938 -42.067 40.047 1.000 60.380 53 ASN E CA 1
ATOM 4565 C C . ASN C 1 53 ? 84.429 -42.309 38.619 1.000 58.300 53 ASN E C 1
ATOM 4566 O O . ASN C 1 53 ? 84.921 -43.252 37.967 1.000 58.860 53 ASN E O 1
ATOM 4571 N N . ARG C 1 54 ? 83.478 -41.494 38.153 1.000 56.140 54 ARG E N 1
ATOM 4572 C CA . ARG C 1 54 ? 82.967 -41.519 36.754 1.000 53.440 54 ARG E CA 1
ATOM 4573 C C . ARG C 1 54 ? 83.309 -40.193 36.081 1.000 49.980 54 ARG E C 1
ATOM 4574 O O . ARG C 1 54 ? 83.266 -39.145 36.722 1.000 50.750 54 ARG E O 1
ATOM 4582 N N . PRO C 1 55 ? 83.670 -40.194 34.777 1.000 45.870 55 PRO E N 1
ATOM 4583 C CA . PRO C 1 55 ? 84.034 -38.962 34.081 1.000 43.620 55 PRO E CA 1
ATOM 4584 C C . PRO C 1 55 ? 82.800 -38.122 33.733 1.000 41.250 55 PRO E C 1
ATOM 4585 O O . PRO C 1 55 ? 81.738 -38.688 33.539 1.000 40.160 55 PRO E O 1
ATOM 4589 N N . VAL C 1 56 ? 82.981 -36.802 33.671 1.000 38.740 56 VAL E N 1
ATOM 4590 C CA . VAL C 1 56 ? 81.978 -35.843 33.126 1.000 37.360 56 VAL E CA 1
ATOM 4591 C C . VAL C 1 56 ? 82.035 -35.944 31.597 1.000 35.700 56 VAL E C 1
ATOM 4592 O O . VAL C 1 56 ? 83.141 -36.150 31.061 1.000 34.390 56 VAL E O 1
ATOM 4596 N N . ILE C 1 57 ? 80.889 -35.830 30.923 1.000 35.020 57 ILE E N 1
ATOM 4597 C CA . ILE C 1 57 ? 80.832 -35.708 29.435 1.000 34.540 57 ILE E CA 1
ATOM 4598 C C . ILE C 1 57 ? 81.080 -34.235 29.095 1.000 33.790 57 ILE E C 1
ATOM 4599 O O . ILE C 1 57 ? 80.111 -33.453 29.104 1.000 34.200 57 ILE E O 1
ATOM 4604 N N . LEU C 1 58 ? 82.342 -33.869 28.852 1.000 32.960 58 LEU E N 1
ATOM 4605 C CA . LEU C 1 58 ? 82.737 -32.484 28.483 1.000 31.930 58 LEU E CA 1
ATOM 4606 C C . LEU C 1 58 ? 82.545 -32.308 26.976 1.000 31.120 58 LEU E C 1
ATOM 4607 O O . LEU C 1 58 ? 82.851 -33.251 26.225 1.000 31.140 58 LEU E O 1
ATOM 4612 N N . THR C 1 59 ? 82.056 -31.138 26.564 1.000 30.050 59 THR E N 1
ATOM 4613 C CA . THR C 1 59 ? 81.714 -30.824 25.153 1.000 28.970 59 THR E CA 1
ATOM 4614 C C . THR C 1 59 ? 82.432 -29.540 24.731 1.000 27.870 59 THR E C 1
ATOM 4615 O O . THR C 1 59 ? 82.737 -28.716 25.614 1.000 27.580 59 THR E O 1
ATOM 4619 N N . TYR C 1 60 ? 82.707 -29.398 23.432 1.000 26.670 60 TYR E N 1
ATOM 4620 C CA . TYR C 1 60 ? 83.301 -28.177 22.826 1.000 26.160 60 TYR E CA 1
ATOM 4621 C C . TYR C 1 60 ? 82.704 -27.951 21.432 1.000 25.880 60 TYR E C 1
ATOM 4622 O O . TYR C 1 60 ? 82.916 -28.782 20.530 1.000 25.440 60 TYR E O 1
ATOM 4631 N N . HIS C 1 61 ? 81.988 -26.836 21.266 1.000 26.210 61 HIS E N 1
ATOM 4632 C CA . HIS C 1 61 ? 81.208 -26.495 20.045 1.000 26.180 61 HIS E CA 1
ATOM 4633 C C . HIS C 1 61 ? 82.141 -26.057 18.910 1.000 26.340 61 HIS E C 1
ATOM 4634 O O . HIS C 1 61 ? 83.367 -25.987 19.135 1.000 26.470 61 HIS E O 1
ATOM 4641 N N . ASP C 1 62 ? 81.559 -25.762 17.742 1.000 26.360 62 ASP E N 1
ATOM 4642 C CA . ASP C 1 62 ? 82.285 -25.407 16.494 1.000 26.620 62 ASP E CA 1
ATOM 4643 C C . ASP C 1 62 ? 82.255 -23.888 16.290 1.000 26.900 62 ASP E C 1
ATOM 4644 O O . ASP C 1 62 ? 81.554 -23.193 17.052 1.000 26.450 62 ASP E O 1
ATOM 4649 N N . ILE C 1 63 ? 82.993 -23.407 15.287 1.000 27.310 63 ILE E N 1
ATOM 4650 C CA . ILE C 1 63 ? 82.996 -21.981 14.837 1.000 27.930 63 ILE E CA 1
ATOM 4651 C C . ILE C 1 63 ? 81.571 -21.580 14.434 1.000 28.410 63 ILE E C 1
ATOM 4652 O O . ILE C 1 63 ? 80.856 -22.421 13.852 1.000 29.300 63 ILE E O 1
ATOM 4657 N N . GLY C 1 64 ? 81.172 -20.349 14.767 1.000 29.090 64 GLY E N 1
ATOM 4658 C CA . GLY C 1 64 ? 79.854 -19.774 14.428 1.000 29.430 64 GLY E CA 1
ATOM 4659 C C . GLY C 1 64 ? 78.730 -20.323 15.289 1.000 29.900 64 GLY E C 1
ATOM 4660 O O . GLY C 1 64 ? 77.566 -19.960 15.027 1.000 30.080 64 GLY E O 1
ATOM 4661 N N . LEU C 1 65 ? 79.052 -21.161 16.279 1.000 30.190 65 LEU E N 1
ATOM 4662 C CA . LEU C 1 65 ? 78.062 -21.778 17.204 1.000 30.300 65 LEU E CA 1
ATOM 4663 C C . LEU C 1 65 ? 78.488 -21.511 18.648 1.000 30.430 65 LEU E C 1
ATOM 4664 O O . LEU C 1 65 ? 79.599 -20.993 18.858 1.000 31.020 65 LEU E O 1
ATOM 4669 N N . ASN C 1 66 ? 77.606 -21.839 19.592 1.000 31.370 66 ASN E N 1
ATOM 4670 C CA . ASN C 1 66 ? 77.926 -22.011 21.035 1.000 31.990 66 ASN E CA 1
ATOM 4671 C C . ASN C 1 66 ? 77.312 -23.345 21.472 1.000 32.030 66 ASN E C 1
ATOM 4672 O O . ASN C 1 66 ? 76.693 -24.004 20.618 1.000 32.620 66 ASN E O 1
ATOM 4677 N N . HIS C 1 67 ? 77.464 -23.720 22.745 1.000 32.140 67 HIS E N 1
ATOM 4678 C CA . HIS C 1 67 ? 77.013 -25.032 23.289 1.000 32.050 67 HIS E CA 1
ATOM 4679 C C . HIS C 1 67 ? 75.500 -25.200 23.083 1.000 32.360 67 HIS E C 1
ATOM 4680 O O . HIS C 1 67 ? 75.050 -26.354 22.940 1.000 31.520 67 HIS E O 1
ATOM 4687 N N . LYS C 1 68 ? 74.751 -24.092 23.079 1.000 33.120 68 LYS E N 1
ATOM 4688 C CA . LYS C 1 68 ? 73.268 -24.073 22.936 1.000 32.710 68 LYS E CA 1
ATOM 4689 C C . LYS C 1 68 ? 72.870 -24.484 21.515 1.000 31.610 68 LYS E C 1
ATOM 4690 O O . LYS C 1 68 ? 72.050 -25.407 21.369 1.000 32.150 68 LYS E O 1
ATOM 4696 N N . SER C 1 69 ? 73.416 -23.799 20.510 1.000 30.770 69 SER E N 1
ATOM 4697 C CA . SER C 1 69 ? 73.107 -24.022 19.071 1.000 29.930 69 SER E CA 1
ATOM 4698 C C . SER C 1 69 ? 73.749 -25.329 18.590 1.000 29.140 69 SER E C 1
ATOM 4699 O O . SER C 1 69 ? 73.223 -25.923 17.627 1.000 28.470 69 SER E O 1
ATOM 4702 N N . CYS C 1 70 ? 74.830 -25.766 19.244 1.000 27.960 70 CYS E N 1
ATOM 4703 C CA . CYS C 1 70 ? 75.638 -26.950 18.847 1.000 27.510 70 CYS E CA 1
ATOM 4704 C C . CYS C 1 70 ? 75.060 -28.236 19.456 1.000 27.950 70 CYS E C 1
ATOM 4705 O O . CYS C 1 70 ? 74.881 -29.210 18.694 1.000 27.450 70 CYS E O 1
ATOM 4708 N N . PHE C 1 71 ? 74.764 -28.245 20.761 1.000 28.690 71 PHE E N 1
ATOM 4709 C CA . PHE C 1 71 ? 74.521 -29.495 21.537 1.000 29.400 71 PHE E CA 1
ATOM 4710 C C . PHE C 1 71 ? 73.135 -29.552 22.198 1.000 30.020 71 PHE E C 1
ATOM 4711 O O . PHE C 1 71 ? 72.645 -30.682 22.360 1.000 29.560 71 PHE E O 1
ATOM 4719 N N . ASN C 1 72 ? 72.523 -28.427 22.586 1.000 31.670 72 ASN E N 1
ATOM 4720 C CA . ASN C 1 72 ? 71.267 -28.439 23.393 1.000 32.750 72 ASN E CA 1
ATOM 4721 C C . ASN C 1 72 ? 70.151 -29.196 22.655 1.000 33.340 72 ASN E C 1
ATOM 4722 O O . ASN C 1 72 ? 69.297 -29.783 23.346 1.000 34.530 72 ASN E O 1
ATOM 4727 N N . ALA C 1 73 ? 70.151 -29.196 21.319 1.000 33.980 73 ALA E N 1
ATOM 4728 C CA . ALA C 1 73 ? 69.160 -29.923 20.486 1.000 35.020 73 ALA E CA 1
ATOM 4729 C C . ALA C 1 73 ? 69.468 -31.427 20.492 1.000 35.430 73 ALA E C 1
ATOM 4730 O O . ALA C 1 73 ? 68.518 -32.226 20.373 1.000 35.310 73 ALA E O 1
ATOM 4732 N N . PHE C 1 74 ? 70.748 -31.794 20.612 1.000 35.720 74 PHE E N 1
ATOM 4733 C CA . PHE C 1 74 ? 71.229 -33.201 20.664 1.000 35.910 74 PHE E CA 1
ATOM 4734 C C . PHE C 1 74 ? 71.018 -33.781 22.067 1.000 35.420 74 PHE E C 1
ATOM 4735 O O . PHE C 1 74 ? 70.580 -34.941 22.173 1.000 34.250 74 PHE E O 1
ATOM 4743 N N . PHE C 1 75 ? 71.324 -32.998 23.105 1.000 35.830 75 PHE E N 1
ATOM 4744 C CA . PHE C 1 75 ? 71.374 -33.452 24.523 1.000 36.630 75 PHE E CA 1
ATOM 4745 C C . PHE C 1 75 ? 69.969 -33.502 25.136 1.000 37.570 75 PHE E C 1
ATOM 4746 O O . PHE C 1 75 ? 69.757 -34.318 26.055 1.000 37.050 75 PHE E O 1
ATOM 4754 N N . ASN C 1 76 ? 69.047 -32.660 24.659 1.000 38.760 76 ASN E N 1
ATOM 4755 C CA . ASN C 1 76 ? 67.637 -32.626 25.135 1.000 40.100 76 ASN E CA 1
ATOM 4756 C C . ASN C 1 76 ? 66.813 -33.704 24.416 1.000 40.530 76 ASN E C 1
ATOM 4757 O O . ASN C 1 76 ? 65.632 -33.868 24.776 1.000 41.710 76 ASN E O 1
ATOM 4762 N N . PHE C 1 77 ? 67.402 -34.410 23.445 1.000 41.490 77 PHE E N 1
ATOM 4763 C CA . PHE C 1 77 ? 66.749 -35.535 22.723 1.000 42.580 77 PHE E CA 1
ATOM 4764 C C . PHE C 1 77 ? 66.445 -36.663 23.715 1.000 43.180 77 PHE E C 1
ATOM 4765 O O . PHE C 1 77 ? 67.255 -36.890 24.637 1.000 42.510 77 PHE E O 1
ATOM 4773 N N . GLU C 1 78 ? 65.315 -37.349 23.510 1.000 43.800 78 GLU E N 1
ATOM 4774 C CA . GLU C 1 78 ? 64.739 -38.362 24.439 1.000 44.350 78 GLU E CA 1
ATOM 4775 C C . GLU C 1 78 ? 65.768 -39.460 24.738 1.000 44.370 78 GLU E C 1
ATOM 4776 O O . GLU C 1 78 ? 65.871 -39.867 25.912 1.000 43.450 78 GLU E O 1
ATOM 4782 N N . ASP C 1 79 ? 66.489 -39.923 23.714 1.000 44.700 79 ASP E N 1
ATOM 4783 C CA . ASP C 1 79 ? 67.417 -41.083 23.802 1.000 45.120 79 ASP E CA 1
ATOM 4784 C C . ASP C 1 79 ? 68.766 -40.654 24.399 1.000 46.030 79 ASP E C 1
ATOM 4785 O O . ASP C 1 79 ? 69.586 -41.555 24.665 1.000 46.750 79 ASP E O 1
ATOM 4790 N N . MET C 1 80 ? 69.003 -39.351 24.598 1.000 46.340 80 MET E N 1
ATOM 4791 C CA . MET C 1 80 ? 70.284 -38.821 25.151 1.000 46.570 80 MET E CA 1
ATOM 4792 C C . MET C 1 80 ? 70.151 -38.576 26.659 1.000 47.870 80 MET E C 1
ATOM 4793 O O . MET C 1 80 ? 71.120 -38.876 27.386 1.000 47.250 80 MET E O 1
ATOM 4798 N N . GLN C 1 81 ? 69.007 -38.050 27.108 1.000 49.400 81 GLN E N 1
ATOM 4799 C CA . GLN C 1 81 ? 68.747 -37.715 28.538 1.000 50.860 81 GLN E CA 1
ATOM 4800 C C . GLN C 1 81 ? 68.745 -38.996 29.388 1.000 51.440 81 GLN E C 1
ATOM 4801 O O . GLN C 1 81 ? 68.952 -38.884 30.614 1.000 51.950 81 GLN E O 1
ATOM 4807 N N . GLU C 1 82 ? 68.533 -40.160 28.763 1.000 52.160 82 GLU E N 1
ATOM 4808 C CA . GLU C 1 82 ? 68.625 -41.499 29.414 1.000 53.230 82 GLU E CA 1
ATOM 4809 C C . GLU C 1 82 ? 70.079 -41.798 29.811 1.000 52.640 82 GLU E C 1
ATOM 4810 O O . GLU C 1 82 ? 70.273 -42.450 30.855 1.000 54.220 82 GLU E O 1
ATOM 4816 N N . ILE C 1 83 ? 71.054 -41.357 29.006 1.000 51.280 83 ILE E N 1
ATOM 4817 C CA . ILE C 1 83 ? 72.516 -41.578 29.241 1.000 50.140 83 ILE E CA 1
ATOM 4818 C C . ILE C 1 83 ? 73.018 -40.543 30.255 1.000 49.380 83 ILE E C 1
ATOM 4819 O O . ILE C 1 83 ? 73.724 -40.940 31.205 1.000 49.710 83 ILE E O 1
ATOM 4824 N N . THR C 1 84 ? 72.652 -39.273 30.058 1.000 48.500 84 THR E N 1
ATOM 4825 C CA . THR C 1 84 ? 73.178 -38.098 30.808 1.000 48.230 84 THR E CA 1
ATOM 4826 C C . THR C 1 84 ? 72.637 -38.069 32.244 1.000 48.490 84 THR E C 1
ATOM 4827 O O . THR C 1 84 ? 73.073 -37.182 33.002 1.000 48.430 84 THR E O 1
ATOM 4831 N N . GLN C 1 85 ? 71.720 -38.975 32.605 1.000 48.950 85 GLN E N 1
ATOM 4832 C CA . GLN C 1 85 ? 71.224 -39.123 34.003 1.000 49.430 85 GLN E CA 1
ATOM 4833 C C . GLN C 1 85 ? 72.359 -39.684 34.871 1.000 49.410 85 GLN E C 1
ATOM 4834 O O . GLN C 1 85 ? 72.540 -39.185 36.002 1.000 50.280 85 GLN E O 1
ATOM 4840 N N . HIS C 1 86 ? 73.099 -40.666 34.343 1.000 48.400 86 HIS E N 1
ATOM 4841 C CA . HIS C 1 86 ? 74.209 -41.377 35.035 1.000 47.820 86 HIS E CA 1
ATOM 4842 C C . HIS C 1 86 ? 75.507 -40.571 34.918 1.000 46.670 86 HIS E C 1
ATOM 4843 O O . HIS C 1 86 ? 76.371 -40.714 35.806 1.000 46.190 86 HIS E O 1
ATOM 4850 N N . PHE C 1 87 ? 75.635 -39.771 33.856 1.000 45.190 87 PHE E N 1
ATOM 4851 C CA . PHE C 1 87 ? 76.818 -38.915 33.577 1.000 43.110 87 PHE E CA 1
ATOM 4852 C C . PHE C 1 87 ? 76.526 -37.478 34.012 1.000 42.080 87 PHE E C 1
ATOM 4853 O O . PHE C 1 87 ? 75.344 -37.109 34.129 1.000 44.060 87 PHE E O 1
ATOM 4861 N N . ALA C 1 88 ? 77.585 -36.708 34.267 1.000 39.930 88 ALA E N 1
ATOM 4862 C CA . ALA C 1 88 ? 77.552 -35.232 34.404 1.000 38.410 88 ALA E CA 1
ATOM 4863 C C . ALA C 1 88 ? 77.934 -34.614 33.054 1.000 36.720 88 ALA E C 1
ATOM 4864 O O . ALA C 1 88 ? 78.784 -35.201 32.359 1.000 36.300 88 ALA E O 1
ATOM 4866 N N . VAL C 1 89 ? 77.321 -33.484 32.689 1.000 35.590 89 VAL E N 1
ATOM 4867 C CA . VAL C 1 89 ? 77.537 -32.810 31.372 1.000 34.820 89 VAL E CA 1
ATOM 4868 C C . VAL C 1 89 ? 78.076 -31.397 31.617 1.000 33.640 89 VAL E C 1
ATOM 4869 O O . VAL C 1 89 ? 77.363 -30.589 32.245 1.000 33.450 89 VAL E O 1
ATOM 4873 N N . CYS C 1 90 ? 79.292 -31.130 31.126 1.000 32.300 90 CYS E N 1
ATOM 4874 C CA . CYS C 1 90 ? 79.991 -29.817 31.192 1.000 30.990 90 CYS E CA 1
ATOM 4875 C C . CYS C 1 90 ? 80.016 -29.176 29.800 1.000 30.810 90 CYS E C 1
ATOM 4876 O O . CYS C 1 90 ? 80.785 -29.651 28.944 1.000 30.390 90 CYS E O 1
ATOM 4879 N N . HIS C 1 91 ? 79.208 -28.132 29.597 1.000 31.140 91 HIS E N 1
ATOM 4880 C CA . HIS C 1 91 ? 79.094 -27.381 28.317 1.000 30.740 91 HIS E CA 1
ATOM 4881 C C . HIS C 1 91 ? 80.092 -26.219 28.310 1.000 30.550 91 HIS E C 1
ATOM 4882 O O . HIS C 1 91 ? 79.842 -25.229 29.023 1.000 31.350 91 HIS E O 1
ATOM 4889 N N . VAL C 1 92 ? 81.178 -26.347 27.539 1.000 30.080 92 VAL E N 1
ATOM 4890 C CA . VAL C 1 92 ? 82.237 -25.302 27.398 1.000 29.760 92 VAL E CA 1
ATOM 4891 C C . VAL C 1 92 ? 81.891 -24.408 26.203 1.000 29.800 92 VAL E C 1
ATOM 4892 O O . VAL C 1 92 ? 81.806 -24.930 25.073 1.000 30.860 92 VAL E O 1
ATOM 4896 N N . ASP C 1 93 ? 81.709 -23.110 26.457 1.000 29.490 93 ASP E N 1
ATOM 4897 C CA . ASP C 1 93 ? 81.623 -22.056 25.412 1.000 29.260 93 ASP E CA 1
ATOM 4898 C C . ASP C 1 93 ? 83.025 -21.479 25.194 1.000 29.230 93 ASP E C 1
ATOM 4899 O O . ASP C 1 93 ? 83.712 -21.191 26.198 1.000 28.610 93 ASP E O 1
ATOM 4904 N N . ALA C 1 94 ? 83.429 -21.324 23.931 1.000 28.910 94 ALA E N 1
ATOM 4905 C CA . ALA C 1 94 ? 84.745 -20.775 23.526 1.000 28.930 94 ALA E CA 1
ATOM 4906 C C . ALA C 1 94 ? 84.784 -19.289 23.873 1.000 28.690 94 ALA E C 1
ATOM 4907 O O . ALA C 1 94 ? 83.752 -18.624 23.838 1.000 28.460 94 ALA E O 1
ATOM 4909 N N . PRO C 1 95 ? 85.961 -18.728 24.243 1.000 29.250 95 PRO E N 1
ATOM 4910 C CA . PRO C 1 95 ? 86.052 -17.340 24.704 1.000 29.250 95 PRO E CA 1
ATOM 4911 C C . PRO C 1 95 ? 85.265 -16.326 23.857 1.000 29.760 95 PRO E C 1
ATOM 4912 O O . PRO C 1 95 ? 85.520 -16.220 22.671 1.000 29.400 95 PRO E O 1
ATOM 4916 N N . GLY C 1 96 ? 84.315 -15.629 24.491 1.000 30.480 96 GLY E N 1
ATOM 4917 C CA . GLY C 1 96 ? 83.496 -14.567 23.872 1.000 30.950 96 GLY E CA 1
ATOM 4918 C C . GLY C 1 96 ? 82.336 -15.108 23.048 1.000 31.550 96 GLY E C 1
ATOM 4919 O O . GLY C 1 96 ? 81.505 -14.289 22.613 1.000 31.380 96 GLY E O 1
ATOM 4920 N N . GLN C 1 97 ? 82.270 -16.429 22.841 1.000 32.460 97 GLN E N 1
ATOM 4921 C CA . GLN C 1 97 ? 81.265 -17.092 21.963 1.000 33.340 97 GLN E CA 1
ATOM 4922 C C . GLN C 1 97 ? 80.008 -17.436 22.775 1.000 34.490 97 GLN E C 1
ATOM 4923 O O . GLN C 1 97 ? 79.000 -17.819 22.152 1.000 34.450 97 GLN E O 1
ATOM 4929 N N . GLN C 1 98 ? 80.064 -17.317 24.108 1.000 35.800 98 GLN E N 1
ATOM 4930 C CA . GLN C 1 98 ? 78.907 -17.572 25.015 1.000 36.910 98 GLN E CA 1
ATOM 4931 C C . GLN C 1 98 ? 77.842 -16.487 24.802 1.000 38.100 98 GLN E C 1
ATOM 4932 O O . GLN C 1 98 ? 78.171 -15.441 24.209 1.000 37.860 98 GLN E O 1
ATOM 4938 N N . GLU C 1 99 ? 76.613 -16.733 25.271 1.000 39.590 99 GLU E N 1
ATOM 4939 C CA . GLU C 1 99 ? 75.443 -15.836 25.058 1.000 40.700 99 GLU E CA 1
ATOM 4940 C C . GLU C 1 99 ? 75.579 -14.577 25.923 1.000 40.990 99 GLU E C 1
ATOM 4941 O O . GLU C 1 99 ? 75.861 -14.710 27.133 1.000 40.620 99 GLU E O 1
ATOM 4947 N N . GLY C 1 100 ? 75.361 -13.406 25.313 1.000 41.190 100 GLY E N 1
ATOM 4948 C CA . GLY C 1 100 ? 75.403 -12.089 25.980 1.000 41.630 100 GLY E CA 1
ATOM 4949 C C . GLY C 1 100 ? 76.823 -11.653 26.305 1.000 42.020 100 GLY E C 1
ATOM 4950 O O . GLY C 1 100 ? 76.990 -10.822 27.220 1.000 43.040 100 GLY E O 1
ATOM 4951 N N . ALA C 1 101 ? 77.809 -12.182 25.574 1.000 42.320 101 ALA E N 1
ATOM 4952 C CA . ALA C 1 101 ? 79.251 -11.881 25.745 1.000 41.950 101 ALA E CA 1
ATOM 4953 C C . ALA C 1 101 ? 79.539 -10.473 25.228 1.000 42.460 101 ALA E C 1
ATOM 4954 O O . ALA C 1 101 ? 79.164 -10.145 24.103 1.000 42.340 101 ALA E O 1
ATOM 4956 N N . PRO C 1 102 ? 80.204 -9.597 26.019 1.000 42.100 102 PRO E N 1
ATOM 4957 C CA . PRO C 1 102 ? 80.608 -8.280 25.527 1.000 42.400 102 PRO E CA 1
ATOM 4958 C C . PRO C 1 102 ? 81.756 -8.386 24.510 1.000 42.380 102 PRO E C 1
ATOM 4959 O O . PRO C 1 102 ? 82.569 -9.287 24.630 1.000 42.490 102 PRO E O 1
ATOM 4963 N N . SER C 1 103 ? 81.781 -7.469 23.540 1.000 42.670 103 SER E N 1
ATOM 4964 C CA . SER C 1 103 ? 82.755 -7.438 22.416 1.000 41.990 103 SER E CA 1
ATOM 4965 C C . SER C 1 103 ? 84.174 -7.263 22.964 1.000 42.000 103 SER E C 1
ATOM 4966 O O . SER C 1 103 ? 84.392 -6.330 23.765 1.000 42.340 103 SER E O 1
ATOM 4969 N N . PHE C 1 104 ? 85.092 -8.146 22.560 1.000 41.200 104 PHE E N 1
ATOM 4970 C CA . PHE C 1 104 ? 86.551 -8.018 22.814 1.000 40.620 104 PHE E CA 1
ATOM 4971 C C . PHE C 1 104 ? 87.029 -6.700 22.212 1.000 40.930 104 PHE E C 1
ATOM 4972 O O . PHE C 1 104 ? 86.592 -6.325 21.125 1.000 41.030 104 PHE E O 1
ATOM 4980 N N . PRO C 1 105 ? 87.929 -5.952 22.894 1.000 40.970 105 PRO E N 1
ATOM 4981 C CA . PRO C 1 105 ? 88.388 -4.660 22.387 1.000 40.590 105 PRO E CA 1
ATOM 4982 C C . PRO C 1 105 ? 89.311 -4.834 21.172 1.000 40.160 105 PRO E C 1
ATOM 4983 O O . PRO C 1 105 ? 90.107 -5.755 21.181 1.000 40.230 105 PRO E O 1
ATOM 4987 N N . THR C 1 106 ? 89.180 -3.953 20.175 1.000 39.050 106 THR E N 1
ATOM 4988 C CA . THR C 1 106 ? 89.975 -3.962 18.915 1.000 38.120 106 THR E CA 1
ATOM 4989 C C . THR C 1 106 ? 91.435 -4.296 19.243 1.000 36.430 106 THR E C 1
ATOM 4990 O O . THR C 1 106 ? 92.015 -3.609 20.108 1.000 36.650 106 THR E O 1
ATOM 4994 N N . GLY C 1 107 ? 91.989 -5.316 18.580 1.000 35.140 107 GLY E N 1
ATOM 4995 C CA . GLY C 1 107 ? 93.380 -5.776 18.767 1.000 34.080 107 GLY E CA 1
ATOM 4996 C C . GLY C 1 107 ? 93.550 -6.596 20.035 1.000 32.880 107 GLY E C 1
ATOM 4997 O O . GLY C 1 107 ? 94.668 -6.599 20.587 1.000 33.140 107 GLY E O 1
ATOM 4998 N N . TYR C 1 108 ? 92.488 -7.270 20.489 1.000 31.740 108 TYR E N 1
ATOM 4999 C CA . TYR C 1 108 ? 92.521 -8.200 21.650 1.000 30.540 108 TYR E CA 1
ATOM 5000 C C . TYR C 1 108 ? 93.298 -9.460 21.252 1.000 29.990 108 TYR E C 1
ATOM 5001 O O . TYR C 1 108 ? 93.064 -9.984 20.143 1.000 29.710 108 TYR E O 1
ATOM 5010 N N . GLN C 1 109 ? 94.199 -9.919 22.127 1.000 29.510 109 GLN E N 1
ATOM 5011 C CA . GLN C 1 109 ? 95.021 -11.138 21.907 1.000 29.270 109 GLN E CA 1
ATOM 5012 C C . GLN C 1 109 ? 94.140 -12.363 22.166 1.000 29.170 109 GLN E C 1
ATOM 5013 O O . GLN C 1 109 ? 94.212 -12.925 23.280 1.000 29.510 109 GLN E O 1
ATOM 5019 N N . TYR C 1 110 ? 93.331 -12.746 21.175 1.000 28.680 110 TYR E N 1
ATOM 5020 C CA . TYR C 1 110 ? 92.437 -13.931 21.246 1.000 28.210 110 TYR E CA 1
ATOM 5021 C C . TYR C 1 110 ? 93.292 -15.192 21.322 1.000 27.860 110 TYR E C 1
ATOM 5022 O O . TYR C 1 110 ? 94.237 -15.339 20.550 1.000 28.000 110 TYR E O 1
ATOM 5031 N N . PRO C 1 111 ? 93.000 -16.140 22.243 1.000 27.360 111 PRO E N 1
ATOM 5032 C CA . PRO C 1 111 ? 93.844 -17.323 22.409 1.000 27.320 111 PRO E CA 1
ATOM 5033 C C . PRO C 1 111 ? 93.930 -18.157 21.122 1.000 27.200 111 PRO E C 1
ATOM 5034 O O . PRO C 1 111 ? 92.945 -18.231 20.401 1.000 27.690 111 PRO E O 1
ATOM 5038 N N . THR C 1 112 ? 95.095 -18.759 20.866 1.000 26.600 112 THR E N 1
ATOM 5039 C CA . THR C 1 112 ? 95.307 -19.707 19.738 1.000 26.100 112 THR E CA 1
ATOM 5040 C C . THR C 1 112 ? 94.537 -20.998 20.037 1.000 25.580 112 THR E C 1
ATOM 5041 O O . THR C 1 112 ? 94.149 -21.199 21.204 1.000 25.790 112 THR E O 1
ATOM 5045 N N . MET C 1 113 ? 94.336 -21.833 19.016 1.000 25.150 113 MET E N 1
ATOM 5046 C CA . MET C 1 113 ? 93.653 -23.152 19.119 1.000 24.620 113 MET E CA 1
ATOM 5047 C C . MET C 1 113 ? 94.381 -24.041 20.137 1.000 24.080 113 MET E C 1
ATOM 5048 O O . MET C 1 113 ? 93.699 -24.803 20.849 1.000 24.140 113 MET E O 1
ATOM 5053 N N . ASP C 1 114 ? 95.711 -23.945 20.201 1.000 24.050 114 ASP E N 1
ATOM 5054 C CA . ASP C 1 114 ? 96.559 -24.706 21.159 1.000 24.040 114 ASP E CA 1
ATOM 5055 C C . ASP C 1 114 ? 96.367 -24.143 22.571 1.000 23.270 114 ASP E C 1
ATOM 5056 O O . ASP C 1 114 ? 96.391 -24.938 23.527 1.000 23.120 114 ASP E O 1
ATOM 5061 N N . GLU C 1 115 ? 96.178 -22.826 22.687 1.000 23.220 115 GLU E N 1
ATOM 5062 C CA . GLU C 1 115 ? 95.943 -22.127 23.980 1.000 22.790 115 GLU E CA 1
ATOM 5063 C C . GLU C 1 115 ? 94.521 -22.417 24.478 1.000 22.380 115 GLU E C 1
ATOM 5064 O O . GLU C 1 115 ? 94.353 -22.569 25.702 1.000 21.730 115 GLU E O 1
ATOM 5070 N N . LEU C 1 116 ? 93.540 -22.496 23.570 1.000 22.230 116 LEU E N 1
ATOM 5071 C CA . LEU C 1 116 ? 92.131 -22.852 23.906 1.000 22.170 116 LEU E CA 1
ATOM 5072 C C . LEU C 1 116 ? 92.089 -24.223 24.593 1.000 22.550 116 LEU E C 1
ATOM 5073 O O . LEU C 1 116 ? 91.278 -24.387 25.524 1.000 22.320 116 LEU E O 1
ATOM 5078 N N . ALA C 1 117 ? 92.927 -25.162 24.142 1.000 23.160 117 ALA E N 1
ATOM 5079 C CA . ALA C 1 117 ? 93.082 -26.516 24.726 1.000 24.160 117 ALA E CA 1
ATOM 5080 C C . ALA C 1 117 ? 93.753 -26.417 26.104 1.000 24.920 117 ALA E C 1
ATOM 5081 O O . ALA C 1 117 ? 93.382 -27.201 26.994 1.000 25.050 117 ALA E O 1
ATOM 5083 N N . GLU C 1 118 ? 94.690 -25.476 26.275 1.000 25.550 118 GLU E N 1
ATOM 5084 C CA . GLU C 1 118 ? 95.435 -25.253 27.548 1.000 26.180 118 GLU E CA 1
ATOM 5085 C C . GLU C 1 118 ? 94.534 -24.603 28.609 1.000 26.470 118 GLU E C 1
ATOM 5086 O O . GLU C 1 118 ? 95.021 -24.410 29.741 1.000 26.880 118 GLU E O 1
ATOM 5092 N N . MET C 1 119 ? 93.292 -24.250 28.260 1.000 26.690 119 MET E N 1
ATOM 5093 C CA . MET C 1 119 ? 92.301 -23.657 29.199 1.000 26.500 119 MET E CA 1
ATOM 5094 C C . MET C 1 119 ? 91.454 -24.758 29.851 1.000 26.120 119 MET E C 1
ATOM 5095 O O . MET C 1 119 ? 90.757 -24.443 30.835 1.000 26.160 119 MET E O 1
ATOM 5100 N N . LEU C 1 120 ? 91.528 -25.999 29.353 1.000 25.740 120 LEU E N 1
ATOM 5101 C CA . LEU C 1 120 ? 90.626 -27.111 29.774 1.000 25.590 120 LEU E CA 1
ATOM 5102 C C . LEU C 1 120 ? 91.074 -27.732 31.100 1.000 25.820 120 LEU E C 1
ATOM 5103 O O . LEU C 1 120 ? 90.225 -28.058 31.924 1.000 25.540 120 LEU E O 1
ATOM 5108 N N . PRO C 1 121 ? 92.384 -27.940 31.373 1.000 26.130 121 PRO E N 1
ATOM 5109 C CA . PRO C 1 121 ? 92.809 -28.395 32.700 1.000 26.630 121 PRO E CA 1
ATOM 5110 C C . PRO C 1 121 ? 92.350 -27.477 33.836 1.000 27.060 121 PRO E C 1
ATOM 5111 O O . PRO C 1 121 ? 91.872 -27.970 34.855 1.000 27.230 121 PRO E O 1
ATOM 5115 N N . PRO C 1 122 ? 92.463 -26.130 33.721 1.000 27.900 122 PRO E N 1
ATOM 5116 C CA . PRO C 1 122 ? 91.825 -25.226 34.681 1.000 27.930 122 PRO E CA 1
ATOM 5117 C C . PRO C 1 122 ? 90.336 -25.515 34.927 1.000 28.460 122 PRO E C 1
ATOM 5118 O O . PRO C 1 122 ? 89.911 -25.437 36.067 1.000 29.840 122 PRO E O 1
ATOM 5122 N N . VAL C 1 123 ? 89.587 -25.829 33.866 1.000 28.110 123 VAL E N 1
ATOM 5123 C CA . VAL C 1 123 ? 88.130 -26.153 33.943 1.000 28.340 123 VAL E CA 1
ATOM 5124 C C . VAL C 1 123 ? 87.971 -27.412 34.801 1.000 28.630 123 VAL E C 1
ATOM 5125 O O . VAL C 1 123 ? 87.245 -27.350 35.810 1.000 29.720 123 VAL E O 1
ATOM 5129 N N . LEU C 1 124 ? 88.644 -28.500 34.412 1.000 29.350 124 LEU E N 1
ATOM 5130 C CA . LEU C 1 124 ? 88.620 -29.809 35.124 1.000 29.650 124 LEU E CA 1
ATOM 5131 C C . LEU C 1 124 ? 89.038 -29.619 36.588 1.000 30.110 124 LEU E C 1
ATOM 5132 O O . LEU C 1 124 ? 88.386 -30.221 37.465 1.000 30.060 124 LEU E O 1
ATOM 5137 N N . THR C 1 125 ? 90.084 -28.825 36.835 1.000 31.150 125 THR E N 1
ATOM 5138 C CA . THR C 1 125 ? 90.642 -28.558 38.191 1.000 32.180 125 THR E CA 1
ATOM 5139 C C . THR C 1 125 ? 89.655 -27.713 39.005 1.000 33.350 125 THR E C 1
ATOM 5140 O O . THR C 1 125 ? 89.424 -28.055 40.181 1.000 33.130 125 THR E O 1
ATOM 5144 N N . HIS C 1 126 ? 89.105 -26.651 38.405 1.000 35.250 126 HIS E N 1
ATOM 5145 C CA . HIS C 1 126 ? 88.183 -25.689 39.072 1.000 36.540 126 HIS E CA 1
ATOM 5146 C C . HIS C 1 126 ? 86.948 -26.427 39.600 1.000 37.210 126 HIS E C 1
ATOM 5147 O O . HIS C 1 126 ? 86.462 -26.055 40.688 1.000 37.310 126 HIS E O 1
ATOM 5154 N N . LEU C 1 127 ? 86.471 -27.435 38.860 1.000 37.710 127 LEU E N 1
ATOM 5155 C CA . LEU C 1 127 ? 85.189 -28.144 39.127 1.000 38.370 127 LEU E CA 1
ATOM 5156 C C . LEU C 1 127 ? 85.447 -29.508 39.780 1.000 38.900 127 LEU E C 1
ATOM 5157 O O . LEU C 1 127 ? 84.501 -30.320 39.828 1.000 39.680 127 LEU E O 1
ATOM 5162 N N . SER C 1 128 ? 86.665 -29.739 40.283 1.000 39.450 128 SER E N 1
ATOM 5163 C CA . SER C 1 128 ? 87.099 -31.008 40.930 1.000 39.730 128 SER E CA 1
ATOM 5164 C C . SER C 1 128 ? 86.699 -32.207 40.061 1.000 40.050 128 SER E C 1
ATOM 5165 O O . SER C 1 128 ? 86.003 -33.112 40.570 1.000 40.450 128 SER E O 1
ATOM 5168 N N . LEU C 1 129 ? 87.116 -32.199 38.793 1.000 39.850 129 LEU E N 1
ATOM 5169 C CA . LEU C 1 129 ? 86.903 -33.311 37.826 1.000 39.690 129 LEU E CA 1
ATOM 5170 C C . LEU C 1 129 ? 88.239 -34.026 37.596 1.000 39.330 129 LEU E C 1
ATOM 5171 O O . LEU C 1 129 ? 89.265 -33.327 37.468 1.000 39.530 129 LEU E O 1
ATOM 5176 N N . LYS C 1 130 ? 88.220 -35.363 37.560 1.000 38.570 130 LYS E N 1
ATOM 5177 C CA . LYS C 1 130 ? 89.427 -36.220 37.380 1.000 37.820 130 LYS E CA 1
ATOM 5178 C C . LYS C 1 130 ? 89.723 -36.376 35.885 1.000 36.180 130 LYS E C 1
ATOM 5179 O O . LYS C 1 130 ? 90.909 -36.293 35.504 1.000 35.350 130 LYS E O 1
ATOM 5185 N N . SER C 1 131 ? 88.685 -36.624 35.082 1.000 34.810 131 SER E N 1
ATOM 5186 C CA . SER C 1 131 ? 88.796 -36.892 33.623 1.000 33.540 131 SER E CA 1
ATOM 5187 C C . SER C 1 131 ? 87.473 -36.593 32.910 1.000 32.420 131 SER E C 1
ATOM 5188 O O . SER C 1 131 ? 86.451 -36.393 33.599 1.000 31.980 131 SER E O 1
ATOM 5191 N N . ILE C 1 132 ? 87.505 -36.583 31.574 1.000 30.870 132 ILE E N 1
ATOM 5192 C CA . ILE C 1 132 ? 86.331 -36.268 30.705 1.000 30.000 132 ILE E CA 1
ATOM 5193 C C . ILE C 1 132 ? 86.161 -37.350 29.633 1.000 29.490 132 ILE E C 1
ATOM 5194 O O . ILE C 1 132 ? 87.154 -38.026 29.293 1.000 29.750 132 ILE E O 1
ATOM 5199 N N . ILE C 1 133 ? 84.930 -37.497 29.139 1.000 28.810 133 ILE E N 1
ATOM 5200 C CA . ILE C 1 133 ? 84.605 -38.100 27.812 1.000 28.130 133 ILE E CA 1
ATOM 5201 C C . ILE C 1 133 ? 84.193 -36.944 26.896 1.000 27.050 133 ILE E C 1
ATOM 5202 O O . ILE C 1 133 ? 83.113 -36.372 27.124 1.000 26.990 133 ILE E O 1
ATOM 5207 N N . GLY C 1 134 ? 85.039 -36.602 25.922 1.000 26.590 134 GLY E N 1
ATOM 5208 C CA . GLY C 1 134 ? 84.917 -35.363 25.128 1.000 25.880 134 GLY E CA 1
ATOM 5209 C C . GLY C 1 134 ? 84.020 -35.541 23.915 1.000 25.030 134 GLY E C 1
ATOM 5210 O O . GLY C 1 134 ? 84.224 -36.517 23.178 1.000 24.380 134 GLY E O 1
ATOM 5211 N N . ILE C 1 135 ? 83.064 -34.628 23.713 1.000 24.320 135 ILE E N 1
ATOM 5212 C CA . ILE C 1 135 ? 82.287 -34.501 22.442 1.000 23.730 135 ILE E CA 1
ATOM 5213 C C . ILE C 1 135 ? 82.623 -33.149 21.801 1.000 22.800 135 ILE E C 1
ATOM 5214 O O . ILE C 1 135 ? 82.139 -32.118 22.299 1.000 22.990 135 ILE E O 1
ATOM 5219 N N . GLY C 1 136 ? 83.419 -33.171 20.730 1.000 22.410 136 GLY E N 1
ATOM 5220 C CA . GLY C 1 136 ? 83.873 -31.967 20.010 1.000 22.440 136 GLY E CA 1
ATOM 5221 C C . GLY C 1 136 ? 83.280 -31.888 18.616 1.000 22.450 136 GLY E C 1
ATOM 5222 O O . GLY C 1 136 ? 83.163 -32.941 17.968 1.000 21.970 136 GLY E O 1
ATOM 5223 N N . VAL C 1 137 ? 82.922 -30.679 18.174 1.000 22.740 137 VAL E N 1
ATOM 5224 C CA . VAL C 1 137 ? 82.430 -30.400 16.792 1.000 23.020 137 VAL E CA 1
ATOM 5225 C C . VAL C 1 137 ? 83.411 -29.448 16.099 1.000 23.230 137 VAL E C 1
ATOM 5226 O O . VAL C 1 137 ? 83.649 -28.342 16.631 1.000 23.300 137 VAL E O 1
ATOM 5230 N N . GLY C 1 138 ? 83.955 -29.880 14.956 1.000 23.650 138 GLY E N 1
ATOM 5231 C CA . GLY C 1 138 ? 84.898 -29.106 14.125 1.000 23.530 138 GLY E CA 1
ATOM 5232 C C . GLY C 1 138 ? 86.070 -28.588 14.937 1.000 23.600 138 GLY E C 1
ATOM 5233 O O . GLY C 1 138 ? 86.940 -29.407 15.304 1.000 23.550 138 GLY E O 1
ATOM 5234 N N . ALA C 1 139 ? 86.090 -27.280 15.212 1.000 23.210 139 ALA E N 1
ATOM 5235 C CA . ALA C 1 139 ? 87.143 -26.595 15.999 1.000 23.610 139 ALA E CA 1
ATOM 5236 C C . ALA C 1 139 ? 87.196 -27.194 17.409 1.000 23.950 139 ALA E C 1
ATOM 5237 O O . ALA C 1 139 ? 88.306 -27.441 17.901 1.000 24.130 139 ALA E O 1
ATOM 5239 N N . GLY C 1 140 ? 86.031 -27.423 18.021 1.000 24.500 140 GLY E N 1
ATOM 5240 C CA . GLY C 1 140 ? 85.910 -28.080 19.336 1.000 24.710 140 GLY E CA 1
ATOM 5241 C C . GLY C 1 140 ? 86.521 -29.470 19.327 1.000 24.930 140 GLY E C 1
ATOM 5242 O O . GLY C 1 140 ? 87.113 -29.860 20.354 1.000 24.920 140 GLY E O 1
ATOM 5243 N N . ALA C 1 141 ? 86.391 -30.190 18.207 1.000 24.830 141 ALA E N 1
ATOM 5244 C CA . ALA C 1 141 ? 86.957 -31.545 18.000 1.000 24.770 141 ALA E CA 1
ATOM 5245 C C . ALA C 1 141 ? 88.485 -31.455 17.937 1.000 24.680 141 ALA E C 1
ATOM 5246 O O . ALA C 1 141 ? 89.153 -32.331 18.526 1.000 24.950 141 ALA E O 1
ATOM 5248 N N . TYR C 1 142 ? 89.015 -30.440 17.246 1.000 24.370 142 TYR E N 1
ATOM 5249 C CA . TYR C 1 142 ? 90.473 -30.158 17.167 1.000 24.410 142 TYR E CA 1
ATOM 5250 C C . TYR C 1 142 ? 90.998 -29.809 18.562 1.000 24.240 142 TYR E C 1
ATOM 5251 O O . TYR C 1 142 ? 92.087 -30.292 18.930 1.000 24.270 142 TYR E O 1
ATOM 5260 N N . ILE C 1 143 ? 90.261 -28.968 19.293 1.000 23.460 143 ILE E N 1
ATOM 5261 C CA . ILE C 1 143 ? 90.652 -28.458 20.642 1.000 22.810 143 ILE E CA 1
ATOM 5262 C C . ILE C 1 143 ? 90.658 -29.628 21.636 1.000 22.710 143 ILE E C 1
ATOM 5263 O O . ILE C 1 143 ? 91.612 -29.714 22.435 1.000 23.090 143 ILE E O 1
ATOM 5268 N N . LEU C 1 144 ? 89.635 -30.486 21.600 1.000 22.200 144 LEU E N 1
ATOM 5269 C CA . LEU C 1 144 ? 89.552 -31.687 22.478 1.000 22.410 144 LEU E CA 1
ATOM 5270 C C . LEU C 1 144 ? 90.670 -32.670 22.115 1.000 22.610 144 LEU E C 1
ATOM 5271 O O . LEU C 1 144 ? 91.184 -33.336 23.035 1.000 22.990 144 LEU E O 1
ATOM 5276 N N . SER C 1 145 ? 91.020 -32.753 20.827 1.000 22.660 145 SER E N 1
ATOM 5277 C CA . SER C 1 145 ? 92.101 -33.623 20.290 1.000 22.660 145 SER E CA 1
ATOM 5278 C C . SER C 1 145 ? 93.466 -33.156 20.809 1.000 22.970 145 SER E C 1
ATOM 5279 O O . SER C 1 145 ? 94.263 -34.024 21.216 1.000 22.700 145 SER E O 1
ATOM 5282 N N . ARG C 1 146 ? 93.727 -31.844 20.793 1.000 22.950 146 ARG E N 1
ATOM 5283 C CA . ARG C 1 146 ? 95.002 -31.258 21.298 1.000 23.510 146 ARG E CA 1
ATOM 5284 C C . ARG C 1 146 ? 95.089 -31.479 22.813 1.000 23.680 146 ARG E C 1
ATOM 5285 O O . ARG C 1 146 ? 96.168 -31.873 23.288 1.000 24.670 146 ARG E O 1
ATOM 5293 N N . PHE C 1 147 ? 93.993 -31.219 23.531 1.000 23.620 147 PHE E N 1
ATOM 5294 C CA . PHE C 1 147 ? 93.870 -31.422 25.001 1.000 23.700 147 PHE E CA 1
ATOM 5295 C C . PHE C 1 147 ? 94.201 -32.881 25.351 1.000 23.820 147 PHE E C 1
ATOM 5296 O O . PHE C 1 147 ? 94.915 -33.123 26.345 1.000 22.850 147 PHE E O 1
ATOM 5304 N N . ALA C 1 148 ? 93.695 -33.823 24.551 1.000 23.670 148 ALA E N 1
ATOM 5305 C CA . ALA C 1 148 ? 93.869 -35.283 24.748 1.000 23.770 148 ALA E CA 1
ATOM 5306 C C . ALA C 1 148 ? 95.348 -35.663 24.593 1.000 23.960 148 ALA E C 1
ATOM 5307 O O . ALA C 1 148 ? 95.830 -36.482 25.400 1.000 24.150 148 ALA E O 1
ATOM 5309 N N . LEU C 1 149 ? 96.035 -35.089 23.599 1.000 23.940 149 LEU E N 1
ATOM 5310 C CA . LEU C 1 149 ? 97.474 -35.355 23.319 1.000 24.350 149 LEU E CA 1
ATOM 5311 C C . LEU C 1 149 ? 98.338 -34.771 24.442 1.000 24.470 149 LEU E C 1
ATOM 5312 O O . LEU C 1 149 ? 99.254 -35.475 24.903 1.000 24.960 149 LEU E O 1
ATOM 5317 N N . ASN C 1 150 ? 98.062 -33.526 24.839 1.000 25.200 150 ASN E N 1
ATOM 5318 C CA . ASN C 1 150 ? 98.742 -32.819 25.958 1.000 25.430 150 ASN E CA 1
ATOM 5319 C C . ASN C 1 150 ? 98.520 -33.595 27.260 1.000 25.670 150 ASN E C 1
ATOM 5320 O O . ASN C 1 150 ? 99.501 -33.813 27.994 1.000 26.140 150 ASN E O 1
ATOM 5325 N N . HIS C 1 151 ? 97.272 -33.995 27.517 1.000 25.780 151 HIS E N 1
ATOM 5326 C CA . HIS C 1 151 ? 96.813 -34.613 28.790 1.000 25.620 151 HIS E CA 1
ATOM 5327 C C . HIS C 1 151 ? 96.026 -35.887 28.498 1.000 25.210 151 HIS E C 1
ATOM 5328 O O . HIS C 1 151 ? 94.800 -35.890 28.593 1.000 25.050 151 HIS E O 1
ATOM 5335 N N . PRO C 1 152 ? 96.696 -37.008 28.139 1.000 25.170 152 PRO E N 1
ATOM 5336 C CA . PRO C 1 152 ? 96.002 -38.283 27.946 1.000 25.040 152 PRO E CA 1
ATOM 5337 C C . PRO C 1 152 ? 95.463 -38.864 29.262 1.000 25.220 152 PRO E C 1
ATOM 5338 O O . PRO C 1 152 ? 94.565 -39.682 29.206 1.000 24.870 152 PRO E O 1
ATOM 5342 N N . GLU C 1 153 ? 96.010 -38.427 30.403 1.000 25.540 153 GLU E N 1
ATOM 5343 C CA . GLU C 1 153 ? 95.573 -38.881 31.753 1.000 26.350 153 GLU E CA 1
ATOM 5344 C C . GLU C 1 153 ? 94.186 -38.302 32.074 1.000 26.440 153 GLU E C 1
ATOM 5345 O O . GLU C 1 153 ? 93.478 -38.922 32.892 1.000 26.730 153 GLU E O 1
ATOM 5351 N N . LEU C 1 154 ? 93.815 -37.170 31.459 1.000 26.760 154 LEU E N 1
ATOM 5352 C CA . LEU C 1 154 ? 92.552 -36.433 31.742 1.000 27.050 154 LEU E CA 1
ATOM 5353 C C . LEU C 1 154 ? 91.453 -36.803 30.737 1.000 27.730 154 LEU E C 1
ATOM 5354 O O . LEU C 1 154 ? 90.306 -36.364 30.951 1.000 28.440 154 LEU E O 1
ATOM 5359 N N . VAL C 1 155 ? 91.773 -37.551 29.675 1.000 27.710 155 VAL E N 1
ATOM 5360 C CA . VAL C 1 155 ? 90.797 -37.867 28.586 1.000 28.030 155 VAL E CA 1
ATOM 5361 C C . VAL C 1 155 ? 90.677 -39.387 28.438 1.000 27.880 155 VAL E C 1
ATOM 5362 O O . VAL C 1 155 ? 91.666 -40.024 28.038 1.000 27.450 155 VAL E O 1
ATOM 5366 N N . GLU C 1 156 ? 89.491 -39.925 28.739 1.000 28.290 156 GLU E N 1
ATOM 5367 C CA . GLU C 1 156 ? 89.167 -41.375 28.662 1.000 28.750 156 GLU E CA 1
ATOM 5368 C C . GLU C 1 156 ? 88.672 -41.731 27.255 1.000 28.540 156 GLU E C 1
ATOM 5369 O O . GLU C 1 156 ? 88.675 -42.930 26.919 1.000 28.620 156 GLU E O 1
ATOM 5375 N N . GLY C 1 157 ? 88.228 -40.741 26.477 1.000 27.600 157 GLY E N 1
ATOM 5376 C CA . GLY C 1 157 ? 87.757 -40.969 25.099 1.000 26.960 157 GLY E CA 1
ATOM 5377 C C . GLY C 1 157 ? 87.196 -39.719 24.451 1.000 26.220 157 GLY E C 1
ATOM 5378 O O . GLY C 1 157 ? 86.871 -38.758 25.181 1.000 26.420 157 GLY E O 1
ATOM 5379 N N . LEU C 1 158 ? 87.069 -39.748 23.121 1.000 24.840 158 LEU E N 1
ATOM 5380 C CA . LEU C 1 158 ? 86.641 -38.587 22.300 1.000 24.050 158 LEU E CA 1
ATOM 5381 C C . LEU C 1 158 ? 85.627 -39.023 21.239 1.000 23.570 158 LEU E C 1
ATOM 5382 O O . LEU C 1 158 ? 85.900 -39.993 20.508 1.000 23.240 158 LEU E O 1
ATOM 5387 N N . VAL C 1 159 ? 84.496 -38.317 21.177 1.000 23.000 159 VAL E N 1
ATOM 5388 C CA . VAL C 1 159 ? 83.572 -38.306 20.007 1.000 22.230 159 VAL E CA 1
ATOM 5389 C C . VAL C 1 159 ? 83.860 -37.026 19.220 1.000 22.010 159 VAL E C 1
ATOM 5390 O O . VAL C 1 159 ? 83.487 -35.936 19.705 1.000 22.220 159 VAL E O 1
ATOM 5394 N N . LEU C 1 160 ? 84.523 -37.152 18.067 1.000 21.610 160 LEU E N 1
ATOM 5395 C CA . LEU C 1 160 ? 84.955 -35.998 17.231 1.000 21.330 160 LEU E CA 1
ATOM 5396 C C . LEU C 1 160 ? 84.060 -35.898 15.989 1.000 21.340 160 LEU E C 1
ATOM 5397 O O . LEU C 1 160 ? 84.217 -36.730 15.080 1.000 21.220 160 LEU E O 1
ATOM 5402 N N . ILE C 1 161 ? 83.164 -34.905 15.958 1.000 21.550 161 ILE E N 1
ATOM 5403 C CA . ILE C 1 161 ? 82.259 -34.623 14.801 1.000 21.740 161 ILE E CA 1
ATOM 5404 C C . ILE C 1 161 ? 82.916 -33.573 13.897 1.000 21.650 161 ILE E C 1
ATOM 5405 O O . ILE C 1 161 ? 83.187 -32.459 14.390 1.000 21.620 161 ILE E O 1
ATOM 5410 N N . ASN C 1 162 ? 83.148 -33.924 12.627 1.000 21.730 162 ASN E N 1
ATOM 5411 C CA . ASN C 1 162 ? 83.656 -33.018 11.558 1.000 22.150 162 ASN E CA 1
ATOM 5412 C C . ASN C 1 162 ? 85.070 -32.529 11.910 1.000 22.520 162 ASN E C 1
ATOM 5413 O O . ASN C 1 162 ? 85.400 -31.379 11.561 1.000 21.880 162 ASN E O 1
ATOM 5418 N N . VAL C 1 163 ? 85.883 -33.375 12.553 1.000 23.090 163 VAL E N 1
ATOM 5419 C CA . VAL C 1 163 ? 87.272 -33.022 12.979 1.000 23.670 163 VAL E CA 1
ATOM 5420 C C . VAL C 1 163 ? 88.155 -32.886 11.731 1.000 24.570 163 VAL E C 1
ATOM 5421 O O . VAL C 1 163 ? 88.024 -33.724 10.818 1.000 24.910 163 VAL E O 1
ATOM 5425 N N . ASP C 1 164 ? 89.003 -31.853 11.697 1.000 25.430 164 ASP E N 1
ATOM 5426 C CA . ASP C 1 164 ? 90.053 -31.650 10.661 1.000 26.440 164 ASP E CA 1
ATOM 5427 C C . ASP C 1 164 ? 91.397 -31.474 11.362 1.000 27.310 164 ASP E C 1
ATOM 5428 O O . ASP C 1 164 ? 91.640 -30.436 11.976 1.000 27.240 164 ASP E O 1
ATOM 5433 N N . PRO C 1 165 ? 92.312 -32.468 11.281 1.000 28.120 165 PRO E N 1
ATOM 5434 C CA . PRO C 1 165 ? 93.601 -32.384 11.970 1.000 28.650 165 PRO E CA 1
ATOM 5435 C C . PRO C 1 165 ? 94.627 -31.501 11.243 1.000 29.340 165 PRO E C 1
ATOM 5436 O O . PRO C 1 165 ? 95.546 -31.025 11.888 1.000 30.150 165 PRO E O 1
ATOM 5440 N N . CYS C 1 166 ? 94.445 -31.309 9.932 1.000 29.900 166 CYS E N 1
ATOM 5441 C CA . CYS C 1 166 ? 95.378 -30.578 9.034 1.000 30.310 166 CYS E CA 1
ATOM 5442 C C . CYS C 1 166 ? 95.074 -29.076 9.080 1.000 30.970 166 CYS E C 1
ATOM 5443 O O . CYS C 1 166 ? 93.894 -28.710 9.263 1.000 30.530 166 CYS E O 1
ATOM 5446 N N . ALA C 1 167 ? 96.110 -28.248 8.923 1.000 31.710 167 ALA E N 1
ATOM 5447 C CA . ALA C 1 167 ? 96.015 -26.770 8.852 1.000 32.860 167 ALA E CA 1
ATOM 5448 C C . ALA C 1 167 ? 95.308 -26.376 7.552 1.000 34.160 167 ALA E C 1
ATOM 5449 O O . ALA C 1 167 ? 95.430 -27.133 6.566 1.000 34.380 167 ALA E O 1
ATOM 5451 N N . LYS C 1 168 ? 94.600 -25.240 7.554 1.000 35.410 168 LYS E N 1
ATOM 5452 C CA . LYS C 1 168 ? 93.906 -24.695 6.354 1.000 36.500 168 LYS E CA 1
ATOM 5453 C C . LYS C 1 168 ? 94.905 -24.640 5.192 1.000 36.980 168 LYS E C 1
ATOM 5454 O O . LYS C 1 168 ? 94.533 -25.051 4.076 1.000 37.740 168 LYS E O 1
ATOM 5460 N N . GLY C 1 169 ? 96.123 -24.155 5.456 1.000 37.250 169 GLY E N 1
ATOM 5461 C CA . GLY C 1 169 ? 97.252 -24.166 4.503 1.000 37.150 169 GLY E CA 1
ATOM 5462 C C . GLY C 1 169 ? 97.390 -22.863 3.730 1.000 37.800 169 GLY E C 1
ATOM 5463 O O . GLY C 1 169 ? 98.380 -22.731 2.983 1.000 37.790 169 GLY E O 1
ATOM 5464 N N . TRP C 1 170 ? 96.434 -21.941 3.876 1.000 38.620 170 TRP E N 1
ATOM 5465 C CA . TRP C 1 170 ? 96.496 -20.572 3.293 1.000 39.140 170 TRP E CA 1
ATOM 5466 C C . TRP C 1 170 ? 95.519 -19.651 4.035 1.000 38.970 170 TRP E C 1
ATOM 5467 O O . TRP C 1 170 ? 94.711 -20.172 4.829 1.000 38.910 170 TRP E O 1
ATOM 5478 N N . ILE C 1 171 ? 95.609 -18.339 3.789 1.000 38.790 171 ILE E N 1
ATOM 5479 C CA . ILE C 1 171 ? 94.812 -17.279 4.482 1.000 39.100 171 ILE E CA 1
ATOM 5480 C C . ILE C 1 171 ? 93.958 -16.534 3.446 1.000 39.200 171 ILE E C 1
ATOM 5481 O O . ILE C 1 171 ? 94.365 -16.490 2.269 1.000 38.590 171 ILE E O 1
ATOM 5486 N N . ASP C 1 172 ? 92.821 -15.981 3.889 1.000 39.850 172 ASP E N 1
ATOM 5487 C CA . ASP C 1 172 ? 91.868 -15.151 3.096 1.000 40.010 172 ASP E CA 1
ATOM 5488 C C . ASP C 1 172 ? 92.544 -14.663 1.808 1.000 40.520 172 ASP E C 1
ATOM 5489 O O . ASP C 1 172 ? 93.321 -13.692 1.896 1.000 41.940 172 ASP E O 1
ATOM 5494 N N . THR C 1 183 ? 84.131 -12.854 2.401 1.000 47.940 183 THR E N 1
ATOM 5495 C CA . THR C 1 183 ? 83.714 -11.465 2.740 1.000 47.880 183 THR E CA 1
ATOM 5496 C C . THR C 1 183 ? 82.762 -11.495 3.942 1.000 47.540 183 THR E C 1
ATOM 5497 O O . THR C 1 183 ? 83.188 -11.080 5.039 1.000 47.090 183 THR E O 1
ATOM 5501 N N . ASN C 1 184 ? 81.530 -11.976 3.732 1.000 46.800 184 ASN E N 1
ATOM 5502 C CA . ASN C 1 184 ? 80.459 -12.043 4.766 1.000 45.650 184 ASN E CA 1
ATOM 5503 C C . ASN C 1 184 ? 80.678 -13.293 5.629 1.000 43.630 184 ASN E C 1
ATOM 5504 O O . ASN C 1 184 ? 80.450 -14.410 5.122 1.000 43.200 184 ASN E O 1
ATOM 5509 N N . VAL C 1 185 ? 81.096 -13.096 6.886 1.000 41.880 185 VAL E N 1
ATOM 5510 C CA . VAL C 1 185 ? 81.493 -14.172 7.849 1.000 40.310 185 VAL E CA 1
ATOM 5511 C C . VAL C 1 185 ? 80.409 -15.259 7.906 1.000 39.220 185 VAL E C 1
ATOM 5512 O O . VAL C 1 185 ? 80.777 -16.453 7.910 1.000 39.580 185 VAL E O 1
ATOM 5516 N N . VAL C 1 186 ? 79.131 -14.867 7.951 1.000 36.930 186 VAL E N 1
ATOM 5517 C CA . VAL C 1 186 ? 77.976 -15.802 8.116 1.000 35.140 186 VAL E CA 1
ATOM 5518 C C . VAL C 1 186 ? 77.976 -16.799 6.950 1.000 33.930 186 VAL E C 1
ATOM 5519 O O . VAL C 1 186 ? 77.825 -18.008 7.213 1.000 33.310 186 VAL E O 1
ATOM 5523 N N . ASP C 1 187 ? 78.147 -16.304 5.719 1.000 32.910 187 ASP E N 1
ATOM 5524 C CA . ASP C 1 187 ? 78.144 -17.114 4.469 1.000 32.300 187 ASP E CA 1
ATOM 5525 C C . ASP C 1 187 ? 79.308 -18.116 4.483 1.000 31.210 187 ASP E C 1
ATOM 5526 O O . ASP C 1 187 ? 79.127 -19.231 3.952 1.000 31.030 187 ASP E O 1
ATOM 5531 N N . ILE C 1 188 ? 80.454 -17.731 5.053 1.000 29.900 188 ILE E N 1
ATOM 5532 C CA . ILE C 1 188 ? 81.672 -18.596 5.148 1.000 29.600 188 ILE E CA 1
ATOM 5533 C C . ILE C 1 188 ? 81.349 -19.786 6.061 1.000 28.940 188 ILE E C 1
ATOM 5534 O O . ILE C 1 188 ? 81.585 -20.933 5.640 1.000 30.170 188 ILE E O 1
ATOM 5539 N N . ILE C 1 189 ? 80.820 -19.511 7.257 1.000 28.790 189 ILE E N 1
ATOM 5540 C CA . ILE C 1 189 ? 80.605 -20.518 8.341 1.000 28.660 189 ILE E CA 1
ATOM 5541 C C . ILE C 1 189 ? 79.476 -21.472 7.933 1.000 28.880 189 ILE E C 1
ATOM 5542 O O . ILE C 1 189 ? 79.563 -22.664 8.283 1.000 29.050 189 ILE E O 1
ATOM 5547 N N . LEU C 1 190 ? 78.452 -20.972 7.235 1.000 29.080 190 LEU E N 1
ATOM 5548 C CA . LEU C 1 190 ? 77.366 -21.821 6.676 1.000 29.000 190 LEU E CA 1
ATOM 5549 C C . LEU C 1 190 ? 77.993 -22.890 5.774 1.000 28.870 190 LEU E C 1
ATOM 5550 O O . LEU C 1 190 ? 77.685 -24.081 5.969 1.000 28.340 190 LEU E O 1
ATOM 5555 N N . ALA C 1 191 ? 78.861 -22.471 4.847 1.000 29.000 191 ALA E N 1
ATOM 5556 C CA . ALA C 1 191 ? 79.524 -23.336 3.842 1.000 28.740 191 ALA E CA 1
ATOM 5557 C C . ALA C 1 191 ? 80.507 -24.293 4.533 1.000 29.200 191 ALA E C 1
ATOM 5558 O O . ALA C 1 191 ? 80.646 -25.435 4.054 1.000 28.980 191 ALA E O 1
ATOM 5560 N N . HIS C 1 192 ? 81.167 -23.844 5.609 1.000 29.190 192 HIS E N 1
ATOM 5561 C CA . HIS C 1 192 ? 82.017 -24.694 6.491 1.000 29.520 192 HIS E CA 1
ATOM 5562 C C . HIS C 1 192 ? 81.192 -25.873 7.022 1.000 29.610 192 HIS E C 1
ATOM 5563 O O . HIS C 1 192 ? 81.651 -27.025 6.892 1.000 29.320 192 HIS E O 1
ATOM 5570 N N . HIS C 1 193 ? 80.024 -25.582 7.601 1.000 30.070 193 HIS E N 1
ATOM 5571 C CA . HIS C 1 193 ? 79.104 -26.577 8.220 1.000 30.610 193 HIS E CA 1
ATOM 5572 C C . HIS C 1 193 ? 78.433 -27.448 7.149 1.000 31.030 193 HIS E C 1
ATOM 5573 O O . HIS C 1 193 ? 78.475 -28.686 7.289 1.000 31.530 193 HIS E O 1
ATOM 5580 N N . PHE C 1 194 ? 77.833 -26.829 6.128 1.000 31.100 194 PHE E N 1
ATOM 5581 C CA . PHE C 1 194 ? 76.807 -27.466 5.258 1.000 32.030 194 PHE E CA 1
ATOM 5582 C C . PHE C 1 194 ? 77.331 -27.698 3.835 1.000 33.530 194 PHE E C 1
ATOM 5583 O O . PHE C 1 194 ? 77.932 -26.781 3.240 1.000 34.390 194 PHE E O 1
ATOM 5591 N N . GLY C 1 195 ? 77.067 -28.900 3.309 1.000 35.360 195 GLY E N 1
ATOM 5592 C CA . GLY C 1 195 ? 77.423 -29.334 1.942 1.000 37.380 195 GLY E CA 1
ATOM 5593 C C . GLY C 1 195 ? 76.624 -28.596 0.879 1.000 38.820 195 GLY E C 1
ATOM 5594 O O . GLY C 1 195 ? 75.743 -27.800 1.249 1.000 38.600 195 GLY E O 1
ATOM 5595 N N . GLN C 1 196 ? 76.904 -28.875 -0.399 1.000 40.630 196 GLN E N 1
ATOM 5596 C CA . GLN C 1 196 ? 76.385 -28.100 -1.563 1.000 42.420 196 GLN E CA 1
ATOM 5597 C C . GLN C 1 196 ? 74.888 -28.382 -1.734 1.000 43.520 196 GLN E C 1
ATOM 5598 O O . GLN C 1 196 ? 74.092 -27.424 -1.665 1.000 44.860 196 GLN E O 1
ATOM 5604 N N . GLU C 1 197 ? 74.535 -29.653 -1.951 1.000 43.880 197 GLU E N 1
ATOM 5605 C CA . GLU C 1 197 ? 73.142 -30.109 -2.209 1.000 44.290 197 GLU E CA 1
ATOM 5606 C C . GLU C 1 197 ? 72.286 -29.868 -0.958 1.000 43.990 197 GLU E C 1
ATOM 5607 O O . GLU C 1 197 ? 71.084 -29.587 -1.118 1.000 43.030 197 GLU E O 1
ATOM 5613 N N . GLU C 1 198 ? 72.889 -29.970 0.232 1.000 43.370 198 GLU E N 1
ATOM 5614 C CA . GLU C 1 198 ? 72.211 -29.760 1.542 1.000 43.120 198 GLU E CA 1
ATOM 5615 C C . GLU C 1 198 ? 71.833 -28.283 1.701 1.000 43.150 198 GLU E C 1
ATOM 5616 O O . GLU C 1 198 ? 70.729 -28.009 2.210 1.000 43.710 198 GLU E O 1
ATOM 5622 N N . LEU C 1 199 ? 72.731 -27.377 1.303 1.000 43.870 199 LEU E N 1
ATOM 5623 C CA . LEU C 1 199 ? 72.622 -25.915 1.565 1.000 44.390 199 LEU E CA 1
ATOM 5624 C C . LEU C 1 199 ? 71.358 -25.350 0.903 1.000 45.320 199 LEU E C 1
ATOM 5625 O O . LEU C 1 199 ? 70.745 -24.437 1.493 1.000 45.760 199 LEU E O 1
ATOM 5630 N N . GLN C 1 200 ? 70.979 -25.875 -0.267 1.000 46.200 200 GLN E N 1
ATOM 5631 C CA . GLN C 1 200 ? 69.853 -25.352 -1.092 1.000 46.670 200 GLN E CA 1
ATOM 5632 C C . GLN C 1 200 ? 68.621 -26.260 -0.982 1.000 46.160 200 GLN E C 1
ATOM 5633 O O . GLN C 1 200 ? 67.522 -25.782 -1.324 1.000 46.690 200 GLN E O 1
ATOM 5639 N N . ALA C 1 201 ? 68.787 -27.510 -0.534 1.000 45.450 201 ALA E N 1
ATOM 5640 C CA . ALA C 1 201 ? 67.692 -28.509 -0.427 1.000 45.390 201 ALA E CA 1
ATOM 5641 C C . ALA C 1 201 ? 66.829 -28.204 0.802 1.000 45.040 201 ALA E C 1
ATOM 5642 O O . ALA C 1 201 ? 65.640 -27.871 0.619 1.000 46.050 201 ALA E O 1
ATOM 5644 N N . ASN C 1 202 ? 67.412 -28.308 2.001 1.000 43.930 202 ASN E N 1
ATOM 5645 C CA . ASN C 1 202 ? 66.704 -28.111 3.296 1.000 42.480 202 ASN E CA 1
ATOM 5646 C C . ASN C 1 202 ? 67.031 -26.714 3.833 1.000 41.570 202 ASN E C 1
ATOM 5647 O O . ASN C 1 202 ? 68.073 -26.565 4.496 1.000 42.320 202 ASN E O 1
ATOM 5652 N N . LEU C 1 203 ? 66.158 -25.740 3.564 1.000 40.070 203 LEU E N 1
ATOM 5653 C CA . LEU C 1 203 ? 66.338 -24.322 3.981 1.000 38.870 203 LEU E CA 1
ATOM 5654 C C . LEU C 1 203 ? 65.987 -24.166 5.465 1.000 38.070 203 LEU E C 1
ATOM 5655 O O . LEU C 1 203 ? 66.647 -23.353 6.131 1.000 38.870 203 LEU E O 1
ATOM 5660 N N . ASP C 1 204 ? 65.001 -24.921 5.961 1.000 36.920 204 ASP E N 1
ATOM 5661 C CA . ASP C 1 204 ? 64.537 -24.866 7.376 1.000 36.340 204 ASP E CA 1
ATOM 5662 C C . ASP C 1 204 ? 65.743 -24.869 8.324 1.000 36.310 204 ASP E C 1
ATOM 5663 O O . ASP C 1 204 ? 65.797 -23.987 9.203 1.000 36.400 204 ASP E O 1
ATOM 5668 N N . LEU C 1 205 ? 66.669 -25.819 8.149 1.000 36.630 205 LEU E N 1
ATOM 5669 C CA . LEU C 1 205 ? 67.909 -25.945 8.967 1.000 36.490 205 LEU E CA 1
ATOM 5670 C C . LEU C 1 205 ? 68.851 -24.777 8.654 1.000 36.460 205 LEU E C 1
ATOM 5671 O O . LEU C 1 205 ? 69.266 -24.082 9.603 1.000 36.640 205 LEU E O 1
ATOM 5676 N N . ILE C 1 206 ? 69.169 -24.590 7.369 1.000 37.110 206 ILE E N 1
ATOM 5677 C CA . ILE C 1 206 ? 70.147 -23.580 6.857 1.000 37.870 206 ILE E CA 1
ATOM 5678 C C . ILE C 1 206 ? 69.715 -22.182 7.313 1.000 38.740 206 ILE E C 1
ATOM 5679 O O . ILE C 1 206 ? 70.603 -21.386 7.673 1.000 40.250 206 ILE E O 1
ATOM 5684 N N . GLN C 1 207 ? 68.407 -21.901 7.291 1.000 40.160 207 GLN E N 1
ATOM 5685 C CA . GLN C 1 207 ? 67.824 -20.578 7.648 1.000 41.320 207 GLN E CA 1
ATOM 5686 C C . GLN C 1 207 ? 67.904 -20.377 9.165 1.000 41.170 207 GLN E C 1
ATOM 5687 O O . GLN C 1 207 ? 68.328 -19.287 9.589 1.000 42.250 207 GLN E O 1
ATOM 5693 N N . THR C 1 208 ? 67.497 -21.385 9.940 1.000 41.540 208 THR E N 1
ATOM 5694 C CA . THR C 1 208 ? 67.527 -21.380 11.430 1.000 41.740 208 THR E CA 1
ATOM 5695 C C . THR C 1 208 ? 68.960 -21.127 11.917 1.000 41.310 208 THR E C 1
ATOM 5696 O O . THR C 1 208 ? 69.125 -20.354 12.882 1.000 42.020 208 THR E O 1
ATOM 5700 N N . TYR C 1 209 ? 69.950 -21.753 11.273 1.000 40.040 209 TYR E N 1
ATOM 5701 C CA . TYR C 1 209 ? 71.379 -21.711 11.692 1.000 39.350 209 TYR E CA 1
ATOM 5702 C C . TYR C 1 209 ? 72.075 -20.486 11.089 1.000 39.710 209 TYR E C 1
ATOM 5703 O O . TYR C 1 209 ? 73.000 -19.958 11.739 1.000 39.650 209 TYR E O 1
ATOM 5712 N N . ARG C 1 210 ? 71.636 -20.033 9.910 1.000 39.300 210 ARG E N 1
ATOM 5713 C CA . ARG C 1 210 ? 72.023 -18.708 9.349 1.000 39.180 210 ARG E CA 1
ATOM 5714 C C . ARG C 1 210 ? 71.781 -17.637 10.422 1.000 39.200 210 ARG E C 1
ATOM 5715 O O . ARG C 1 210 ? 72.656 -16.766 10.595 1.000 39.360 210 ARG E O 1
ATOM 5723 N N . MET C 1 211 ? 70.646 -17.723 11.127 1.000 38.820 211 MET E N 1
ATOM 5724 C CA . MET C 1 211 ? 70.230 -16.752 12.177 1.000 38.860 211 MET E CA 1
ATOM 5725 C C . MET C 1 211 ? 71.006 -17.007 13.478 1.000 37.650 211 MET E C 1
ATOM 5726 O O . MET C 1 211 ? 71.324 -16.019 14.165 1.000 38.030 211 MET E O 1
ATOM 5731 N N . HIS C 1 212 ? 71.300 -18.270 13.806 1.000 37.080 212 HIS E N 1
ATOM 5732 C CA . HIS C 1 212 ? 72.142 -18.662 14.974 1.000 36.720 212 HIS E CA 1
ATOM 5733 C C . HIS C 1 212 ? 73.539 -18.045 14.836 1.000 36.450 212 HIS E C 1
ATOM 5734 O O . HIS C 1 212 ? 74.003 -17.402 15.800 1.000 37.040 212 HIS E O 1
ATOM 5741 N N . ILE C 1 213 ? 74.170 -18.243 13.674 1.000 36.290 213 ILE E N 1
ATOM 5742 C CA . ILE C 1 213 ? 75.546 -17.756 13.348 1.000 35.990 213 ILE E CA 1
ATOM 5743 C C . ILE C 1 213 ? 75.556 -16.223 13.370 1.000 36.600 213 ILE E C 1
ATOM 5744 O O . ILE C 1 213 ? 76.589 -15.648 13.763 1.000 36.850 213 ILE E O 1
ATOM 5749 N N . ALA C 1 214 ? 74.450 -15.594 12.959 1.000 38.030 214 ALA E N 1
ATOM 5750 C CA . ALA C 1 214 ? 74.342 -14.133 12.722 1.000 38.290 214 ALA E CA 1
ATOM 5751 C C . ALA C 1 214 ? 73.935 -13.385 13.997 1.000 39.020 214 ALA E C 1
ATOM 5752 O O . ALA C 1 214 ? 74.454 -12.269 14.201 1.000 40.140 214 ALA E O 1
ATOM 5754 N N . GLN C 1 215 ? 73.039 -13.958 14.810 1.000 40.130 215 GLN E N 1
ATOM 5755 C CA . GLN C 1 215 ? 72.304 -13.220 15.878 1.000 40.850 215 GLN E CA 1
ATOM 5756 C C . GLN C 1 215 ? 72.725 -13.677 17.281 1.000 41.070 215 GLN E C 1
ATOM 5757 O O . GLN C 1 215 ? 72.926 -12.796 18.136 1.000 40.980 215 GLN E O 1
ATOM 5763 N N . ASP C 1 216 ? 72.833 -14.988 17.524 1.000 41.920 216 ASP E N 1
ATOM 5764 C CA . ASP C 1 216 ? 72.988 -15.558 18.893 1.000 42.110 216 ASP E CA 1
ATOM 5765 C C . ASP C 1 216 ? 74.422 -15.388 19.411 1.000 40.790 216 ASP E C 1
ATOM 5766 O O . ASP C 1 216 ? 74.634 -15.670 20.608 1.000 40.070 216 ASP E O 1
ATOM 5771 N N . ILE C 1 217 ? 75.361 -14.943 18.567 1.000 39.700 217 ILE E N 1
ATOM 5772 C CA . ILE C 1 217 ? 76.812 -14.852 18.917 1.000 39.330 217 ILE E CA 1
ATOM 5773 C C . ILE C 1 217 ? 77.346 -13.445 18.620 1.000 38.530 217 ILE E C 1
ATOM 5774 O O . ILE C 1 217 ? 76.900 -12.828 17.631 1.000 40.360 217 ILE E O 1
ATOM 5779 N N . ASN C 1 218 ? 78.278 -12.977 19.457 1.000 36.960 218 ASN E N 1
ATOM 5780 C CA . ASN C 1 218 ? 79.015 -11.694 19.292 1.000 35.200 218 ASN E CA 1
ATOM 5781 C C . ASN C 1 218 ? 79.812 -11.753 17.982 1.000 34.020 218 ASN E C 1
ATOM 5782 O O . ASN C 1 218 ? 80.651 -12.665 17.846 1.000 33.360 218 ASN E O 1
ATOM 5787 N N . GLN C 1 219 ? 79.564 -10.805 17.071 1.000 32.930 219 GLN E N 1
ATOM 5788 C CA . GLN C 1 219 ? 80.090 -10.813 15.676 1.000 31.900 219 GLN E CA 1
ATOM 5789 C C . GLN C 1 219 ? 81.550 -10.350 15.644 1.000 31.050 219 GLN E C 1
ATOM 5790 O O . GLN C 1 219 ? 82.275 -10.774 14.723 1.000 30.670 219 GLN E O 1
ATOM 5796 N N . ASP C 1 220 ? 81.961 -9.499 16.588 1.000 30.780 220 ASP E N 1
ATOM 5797 C CA . ASP C 1 220 ? 83.380 -9.080 16.745 1.000 30.440 220 ASP E CA 1
ATOM 5798 C C . ASP C 1 220 ? 84.193 -10.309 17.168 1.000 29.290 220 ASP E C 1
ATOM 5799 O O . ASP C 1 220 ? 85.166 -10.641 16.465 1.000 29.400 220 ASP E O 1
ATOM 5804 N N . ASN C 1 221 ? 83.773 -10.960 18.259 1.000 28.500 221 ASN E N 1
ATOM 5805 C CA . ASN C 1 221 ? 84.434 -12.148 18.867 1.000 27.750 221 ASN E CA 1
ATOM 5806 C C . ASN C 1 221 ? 84.462 -13.310 17.869 1.000 28.690 221 ASN E C 1
ATOM 5807 O O . ASN C 1 221 ? 85.484 -14.019 17.819 1.000 29.330 221 ASN E O 1
ATOM 5812 N N . LEU C 1 222 ? 83.368 -13.506 17.127 1.000 29.220 222 LEU E N 1
ATOM 5813 C CA . LEU C 1 222 ? 83.199 -14.635 16.171 1.000 29.550 222 LEU E CA 1
ATOM 5814 C C . LEU C 1 222 ? 84.321 -14.604 15.127 1.000 30.040 222 LEU E C 1
ATOM 5815 O O . LEU C 1 222 ? 84.919 -15.668 14.882 1.000 29.940 222 LEU E O 1
ATOM 5820 N N . GLN C 1 223 ? 84.585 -13.433 14.535 1.000 30.430 223 GLN E N 1
ATOM 5821 C CA . GLN C 1 223 ? 85.640 -13.248 13.500 1.000 30.230 223 GLN E CA 1
ATOM 5822 C C . GLN C 1 223 ? 87.002 -13.638 14.091 1.000 29.880 223 GLN E C 1
ATOM 5823 O O . GLN C 1 223 ? 87.829 -14.179 13.339 1.000 30.230 223 GLN E O 1
ATOM 5829 N N . LEU C 1 224 ? 87.217 -13.391 15.388 1.000 29.430 224 LEU E N 1
ATOM 5830 C CA . LEU C 1 224 ? 88.489 -13.721 16.093 1.000 29.050 224 LEU E CA 1
ATOM 5831 C C . LEU C 1 224 ? 88.592 -15.237 16.297 1.000 28.390 224 LEU E C 1
ATOM 5832 O O . LEU C 1 224 ? 89.682 -15.791 16.039 1.000 28.300 224 LEU E O 1
ATOM 5837 N N . PHE C 1 225 ? 87.510 -15.881 16.746 1.000 27.600 225 PHE E N 1
ATOM 5838 C CA . PHE C 1 225 ? 87.452 -17.353 16.966 1.000 27.090 225 PHE E CA 1
ATOM 5839 C C . PHE C 1 225 ? 87.666 -18.068 15.628 1.000 26.540 225 PHE E C 1
ATOM 5840 O O . PHE C 1 225 ? 88.387 -19.085 15.602 1.000 27.020 225 PHE E O 1
ATOM 5848 N N . LEU C 1 226 ? 87.062 -17.544 14.557 1.000 25.300 226 LEU E N 1
ATOM 5849 C CA . LEU C 1 226 ? 87.252 -18.031 13.164 1.000 24.960 226 LEU E CA 1
ATOM 5850 C C . LEU C 1 226 ? 88.733 -17.910 12.788 1.000 24.450 226 LEU E C 1
ATOM 5851 O O . LEU C 1 226 ? 89.299 -18.904 12.292 1.000 24.190 226 LEU E O 1
ATOM 5856 N N . ASN C 1 227 ? 89.320 -16.727 13.003 1.000 24.330 227 ASN E N 1
ATOM 5857 C CA . ASN C 1 227 ? 90.738 -16.417 12.677 1.000 23.890 227 ASN E CA 1
ATOM 5858 C C . ASN C 1 227 ? 91.650 -17.420 13.389 1.000 23.820 227 ASN E C 1
ATOM 5859 O O . ASN C 1 227 ? 92.531 -17.993 12.719 1.000 23.870 227 ASN E O 1
ATOM 5864 N N . SER C 1 228 ? 91.437 -17.610 14.695 1.000 23.540 228 SER E N 1
ATOM 5865 C CA . SER C 1 228 ? 92.173 -18.571 15.560 1.000 23.230 228 SER E CA 1
ATOM 5866 C C . SER C 1 228 ? 92.130 -19.971 14.937 1.000 23.320 228 SER E C 1
ATOM 5867 O O . SER C 1 228 ? 93.200 -20.605 14.830 1.000 22.790 228 SER E O 1
ATOM 5870 N N . TYR C 1 229 ? 90.939 -20.421 14.528 1.000 23.420 229 TYR E N 1
ATOM 5871 C CA . TYR C 1 229 ? 90.699 -21.780 13.975 1.000 23.580 229 TYR E CA 1
ATOM 5872 C C . TYR C 1 229 ? 91.455 -21.956 12.654 1.000 23.880 229 TYR E C 1
ATOM 5873 O O . TYR C 1 229 ? 92.015 -23.046 12.430 1.000 23.180 229 TYR E O 1
ATOM 5882 N N . ASN C 1 230 ? 91.458 -20.924 11.805 1.000 24.160 230 ASN E N 1
ATOM 5883 C CA . ASN C 1 230 ? 92.152 -20.933 10.488 1.000 24.480 230 ASN E CA 1
ATOM 5884 C C . ASN C 1 230 ? 93.666 -20.835 10.708 1.000 24.920 230 ASN E C 1
ATOM 5885 O O . ASN C 1 230 ? 94.422 -21.213 9.789 1.000 24.920 230 ASN E O 1
ATOM 5890 N N . GLY C 1 231 ? 94.085 -20.354 11.881 1.000 25.320 231 GLY E N 1
ATOM 5891 C CA . GLY C 1 231 ? 95.501 -20.299 12.296 1.000 26.090 231 GLY E CA 1
ATOM 5892 C C . GLY C 1 231 ? 96.006 -21.630 12.835 1.000 26.610 231 GLY E C 1
ATOM 5893 O O . GLY C 1 231 ? 97.227 -21.729 13.090 1.000 26.580 231 GLY E O 1
ATOM 5894 N N . ARG C 1 232 ? 95.120 -22.619 13.011 1.000 26.940 232 ARG E N 1
ATOM 5895 C CA . ARG C 1 232 ? 95.456 -23.937 13.621 1.000 27.390 232 ARG E CA 1
ATOM 5896 C C . ARG C 1 232 ? 96.608 -24.583 12.843 1.000 28.100 232 ARG E C 1
ATOM 5897 O O . ARG C 1 232 ? 96.605 -24.506 11.595 1.000 27.390 232 ARG E O 1
ATOM 5905 N N . ARG C 1 233 ? 97.560 -25.188 13.561 1.000 29.650 233 ARG E N 1
ATOM 5906 C CA . ARG C 1 233 ? 98.689 -25.952 12.967 1.000 30.320 233 ARG E CA 1
ATOM 5907 C C . ARG C 1 233 ? 98.241 -27.401 12.756 1.000 31.720 233 ARG E C 1
ATOM 5908 O O . ARG C 1 233 ? 97.151 -27.759 13.240 1.000 32.250 233 ARG E O 1
ATOM 5916 N N . ASP C 1 234 ? 99.057 -28.192 12.056 1.000 32.850 234 ASP E N 1
ATOM 5917 C CA . ASP C 1 234 ? 98.830 -29.645 11.847 1.000 33.250 234 ASP E CA 1
ATOM 5918 C C . ASP C 1 234 ? 98.810 -30.331 13.216 1.000 33.250 234 ASP E C 1
ATOM 5919 O O . ASP C 1 234 ? 99.762 -30.119 13.996 1.000 32.760 234 ASP E O 1
ATOM 5924 N N . LEU C 1 235 ? 97.772 -31.126 13.488 1.000 32.780 235 LEU E N 1
ATOM 5925 C CA . LEU C 1 235 ? 97.562 -31.806 14.797 1.000 33.770 235 LEU E CA 1
ATOM 5926 C C . LEU C 1 235 ? 98.763 -32.714 15.108 1.000 35.400 235 LEU E C 1
ATOM 5927 O O . LEU C 1 235 ? 98.949 -33.053 16.295 1.000 36.460 235 LEU E O 1
ATOM 5932 N N . GLU C 1 236 ? 99.541 -33.083 14.083 1.000 36.720 236 GLU E N 1
ATOM 5933 C CA . GLU C 1 236 ? 100.813 -33.851 14.196 1.000 38.250 236 GLU E CA 1
ATOM 5934 C C . GLU C 1 236 ? 100.535 -35.175 14.918 1.000 38.300 236 GLU E C 1
ATOM 5935 O O . GLU C 1 236 ? 101.268 -35.512 15.869 1.000 39.360 236 GLU E O 1
ATOM 5941 N N . ILE C 1 237 ? 99.490 -35.876 14.475 1.000 38.780 237 ILE E N 1
ATOM 5942 C CA . ILE C 1 237 ? 99.186 -37.291 14.845 1.000 38.240 237 ILE E CA 1
ATOM 5943 C C . ILE C 1 237 ? 99.549 -38.170 13.644 1.000 38.750 237 ILE E C 1
ATOM 5944 O O . ILE C 1 237 ? 99.348 -37.714 12.500 1.000 38.920 237 ILE E O 1
ATOM 5949 N N . GLU C 1 238 ? 100.084 -39.367 13.895 1.000 39.470 238 GLU E N 1
ATOM 5950 C CA . GLU C 1 238 ? 100.379 -40.373 12.838 1.000 40.630 238 GLU E CA 1
ATOM 5951 C C . GLU C 1 238 ? 99.946 -41.758 13.326 1.000 41.220 238 GLU E C 1
ATOM 5952 O O . GLU C 1 238 ? 100.019 -42.011 14.545 1.000 41.650 238 GLU E O 1
ATOM 5958 N N . ARG C 1 239 ? 99.485 -42.601 12.399 1.000 42.560 239 ARG E N 1
ATOM 5959 C CA . ARG C 1 239 ? 99.032 -43.990 12.679 1.000 43.720 239 ARG E CA 1
ATOM 5960 C C . ARG C 1 239 ? 100.236 -44.819 13.112 1.000 44.330 239 ARG E C 1
ATOM 5961 O O . ARG C 1 239 ? 101.245 -44.844 12.409 1.000 45.910 239 ARG E O 1
ATOM 5969 N N . PRO C 1 240 ? 100.185 -45.509 14.276 1.000 44.810 240 PRO E N 1
ATOM 5970 C CA . PRO C 1 240 ? 101.296 -46.351 14.714 1.000 45.440 240 PRO E CA 1
ATOM 5971 C C . PRO C 1 240 ? 101.475 -47.581 13.815 1.000 45.970 240 PRO E C 1
ATOM 5972 O O . PRO C 1 240 ? 100.486 -48.199 13.469 1.000 45.600 240 PRO E O 1
ATOM 5976 N N . ILE C 1 241 ? 102.725 -47.886 13.457 1.000 47.420 241 ILE E N 1
ATOM 5977 C CA . ILE C 1 241 ? 103.113 -49.169 12.799 1.000 48.200 241 ILE E CA 1
ATOM 5978 C C . ILE C 1 241 ? 103.354 -50.195 13.912 1.000 48.760 241 ILE E C 1
ATOM 5979 O O . ILE C 1 241 ? 104.008 -49.837 14.909 1.000 48.710 241 ILE E O 1
ATOM 5984 N N . LEU C 1 242 ? 102.848 -51.418 13.740 1.000 49.920 242 LEU E N 1
ATOM 5985 C CA . LEU C 1 242 ? 102.818 -52.461 14.801 1.000 50.840 242 LEU E CA 1
ATOM 5986 C C . LEU C 1 242 ? 104.228 -53.020 15.041 1.000 52.160 242 LEU E C 1
ATOM 5987 O O . LEU C 1 242 ? 104.454 -53.595 16.122 1.000 51.810 242 LEU E O 1
ATOM 5992 N N . GLY C 1 243 ? 105.130 -52.875 14.066 1.000 53.300 243 GLY E N 1
ATOM 5993 C CA . GLY C 1 243 ? 106.569 -53.169 14.222 1.000 54.790 243 GLY E CA 1
ATOM 5994 C C . GLY C 1 243 ? 107.382 -51.899 14.420 1.000 55.950 243 GLY E C 1
ATOM 5995 O O . GLY C 1 243 ? 108.185 -51.851 15.374 1.000 55.970 243 GLY E O 1
ATOM 5996 N N . GLN C 1 244 ? 107.158 -50.904 13.556 1.000 56.930 244 GLN E N 1
ATOM 5997 C CA . GLN C 1 244 ? 107.950 -49.647 13.457 1.000 57.850 244 GLN E CA 1
ATOM 5998 C C . GLN C 1 244 ? 107.540 -48.710 14.600 1.000 59.160 244 GLN E C 1
ATOM 5999 O O . GLN C 1 244 ? 106.528 -49.002 15.266 1.000 59.970 244 GLN E O 1
ATOM 6005 N N . ASN C 1 245 ? 108.292 -47.624 14.809 1.000 60.380 245 ASN E N 1
ATOM 6006 C CA . ASN C 1 245 ? 108.152 -46.733 15.996 1.000 61.600 245 ASN E CA 1
ATOM 6007 C C . ASN C 1 245 ? 107.879 -45.287 15.551 1.000 61.910 245 ASN E C 1
ATOM 6008 O O . ASN C 1 245 ? 108.076 -44.375 16.380 1.000 62.300 245 ASN E O 1
ATOM 6013 N N . ASP C 1 246 ? 107.440 -45.095 14.298 1.000 62.260 246 ASP E N 1
ATOM 6014 C CA . ASP C 1 246 ? 106.802 -43.852 13.772 1.000 62.760 246 ASP E CA 1
ATOM 6015 C C . ASP C 1 246 ? 107.759 -42.654 13.772 1.000 63.000 246 ASP E C 1
ATOM 6016 O O . ASP C 1 246 ? 107.266 -41.518 13.584 1.000 63.750 246 ASP E O 1
ATOM 6021 N N . ASN C 1 247 ? 109.063 -42.886 13.959 1.000 62.950 247 ASN E N 1
ATOM 6022 C CA . ASN C 1 247 ? 110.049 -41.821 14.290 1.000 62.500 247 ASN E CA 1
ATOM 6023 C C . ASN C 1 247 ? 109.562 -41.081 15.547 1.000 61.730 247 ASN E C 1
ATOM 6024 O O . ASN C 1 247 ? 109.836 -39.881 15.661 1.000 61.960 247 ASN E O 1
ATOM 6029 N N . LYS C 1 248 ? 108.870 -41.793 16.448 1.000 60.740 248 LYS E N 1
ATOM 6030 C CA . LYS C 1 248 ? 108.279 -41.281 17.720 1.000 59.510 248 LYS E CA 1
ATOM 6031 C C . LYS C 1 248 ? 107.259 -40.173 17.423 1.000 57.760 248 LYS E C 1
ATOM 6032 O O . LYS C 1 248 ? 107.258 -39.153 18.145 1.000 57.870 248 LYS E O 1
ATOM 6038 N N . SER C 1 249 ? 106.416 -40.372 16.406 1.000 55.330 249 SER E N 1
ATOM 6039 C CA . SER C 1 249 ? 105.167 -39.594 16.190 1.000 53.030 249 SER E CA 1
ATOM 6040 C C . SER C 1 249 ? 104.164 -39.971 17.286 1.000 50.250 249 SER E C 1
ATOM 6041 O O . SER C 1 249 ? 104.206 -41.131 17.750 1.000 49.970 249 SER E O 1
ATOM 6044 N N . LYS C 1 250 ? 103.311 -39.024 17.688 1.000 46.760 250 LYS E N 1
ATOM 6045 C CA . LYS C 1 250 ? 102.285 -39.223 18.748 1.000 44.350 250 LYS E CA 1
ATOM 6046 C C . LYS C 1 250 ? 100.952 -39.601 18.093 1.000 42.470 250 LYS E C 1
ATOM 6047 O O . LYS C 1 250 ? 100.824 -39.448 16.862 1.000 41.510 250 LYS E O 1
ATOM 6053 N N . THR C 1 251 ? 100.013 -40.104 18.896 1.000 39.830 251 THR E N 1
ATOM 6054 C CA . THR C 1 251 ? 98.599 -40.346 18.504 1.000 38.210 251 THR E CA 1
ATOM 6055 C C . THR C 1 251 ? 97.718 -40.341 19.757 1.000 36.250 251 THR E C 1
ATOM 6056 O O . THR C 1 251 ? 98.273 -40.245 20.872 1.000 36.080 251 THR E O 1
ATOM 6060 N N . LEU C 1 252 ? 96.400 -40.449 19.569 1.000 33.560 252 LEU E N 1
ATOM 6061 C CA . LEU C 1 252 ? 95.408 -40.497 20.676 1.000 32.280 252 LEU E CA 1
ATOM 6062 C C . LEU C 1 252 ? 95.446 -41.884 21.322 1.000 32.010 252 LEU E C 1
ATOM 6063 O O . LEU C 1 252 ? 95.236 -42.883 20.604 1.000 33.320 252 LEU E O 1
ATOM 6068 N N . LYS C 1 253 ? 95.716 -41.929 22.628 1.000 31.100 253 LYS E N 1
ATOM 6069 C CA . LYS C 1 253 ? 95.879 -43.182 23.415 1.000 30.130 253 LYS E CA 1
ATOM 6070 C C . LYS C 1 253 ? 94.518 -43.629 23.963 1.000 29.310 253 LYS E C 1
ATOM 6071 O O . LYS C 1 253 ? 94.426 -44.772 24.446 1.000 29.450 253 LYS E O 1
ATOM 6077 N N . CYS C 1 254 ? 93.506 -42.759 23.886 1.000 28.920 254 CYS E N 1
ATOM 6078 C CA . CYS C 1 254 ? 92.114 -43.026 24.338 1.000 28.330 254 CYS E CA 1
ATOM 6079 C C . CYS C 1 254 ? 91.289 -43.629 23.195 1.000 28.260 254 CYS E C 1
ATOM 6080 O O . CYS C 1 254 ? 91.748 -43.578 22.037 1.000 28.290 254 CYS E O 1
ATOM 6083 N N . SER C 1 255 ? 90.123 -44.194 23.523 1.000 28.240 255 SER E N 1
ATOM 6084 C CA . SER C 1 255 ? 89.099 -44.659 22.548 1.000 27.940 255 SER E CA 1
ATOM 6085 C C . SER C 1 255 ? 88.479 -43.442 21.854 1.000 27.570 255 SER E C 1
ATOM 6086 O O . SER C 1 255 ? 88.039 -42.525 22.571 1.000 27.920 255 SER E O 1
ATOM 6089 N N . THR C 1 256 ? 88.438 -43.443 20.516 1.000 27.020 256 THR E N 1
ATOM 6090 C CA . THR C 1 256 ? 87.961 -42.303 19.683 1.000 26.370 256 THR E CA 1
ATOM 6091 C C . THR C 1 256 ? 86.881 -42.782 18.704 1.000 25.950 256 THR E C 1
ATOM 6092 O O . THR C 1 256 ? 87.105 -43.803 18.026 1.000 25.690 256 THR E O 1
ATOM 6096 N N . LEU C 1 257 ? 85.759 -42.057 18.636 1.000 24.740 257 LEU E N 1
ATOM 6097 C CA . LEU C 1 257 ? 84.689 -42.262 17.624 1.000 24.210 257 LEU E CA 1
ATOM 6098 C C . LEU C 1 257 ? 84.666 -41.057 16.678 1.000 23.550 257 LEU E C 1
ATOM 6099 O O . LEU C 1 257 ? 84.215 -39.976 17.107 1.000 22.370 257 LEU E O 1
ATOM 6104 N N . LEU C 1 258 ? 85.151 -41.242 15.447 1.000 23.460 258 LEU E N 1
ATOM 6105 C CA . LEU C 1 258 ? 85.103 -40.212 14.375 1.000 23.910 258 LEU E CA 1
ATOM 6106 C C . LEU C 1 258 ? 83.716 -40.242 13.728 1.000 24.310 258 LEU E C 1
ATOM 6107 O O . LEU C 1 258 ? 83.273 -41.340 13.332 1.000 24.300 258 LEU E O 1
ATOM 6112 N N . VAL C 1 259 ? 83.057 -39.083 13.640 1.000 24.330 259 VAL E N 1
ATOM 6113 C CA . VAL C 1 259 ? 81.684 -38.948 13.066 1.000 24.610 259 VAL E CA 1
ATOM 6114 C C . VAL C 1 259 ? 81.715 -37.899 11.950 1.000 25.180 259 VAL E C 1
ATOM 6115 O O . VAL C 1 259 ? 82.316 -36.821 12.150 1.000 24.460 259 VAL E O 1
ATOM 6119 N N . VAL C 1 260 ? 81.085 -38.222 10.818 1.000 26.070 260 VAL E N 1
ATOM 6120 C CA . VAL C 1 260 ? 80.855 -37.291 9.674 1.000 26.090 260 VAL E CA 1
ATOM 6121 C C . VAL C 1 260 ? 79.707 -37.849 8.823 1.000 27.070 260 VAL E C 1
ATOM 6122 O O . VAL C 1 260 ? 79.612 -39.086 8.701 1.000 26.790 260 VAL E O 1
ATOM 6126 N N . GLY C 1 261 ? 78.864 -36.966 8.281 1.000 27.650 261 GLY E N 1
ATOM 6127 C CA . GLY C 1 261 ? 77.761 -37.330 7.373 1.000 28.540 261 GLY E CA 1
ATOM 6128 C C . GLY C 1 261 ? 78.267 -37.551 5.958 1.000 29.350 261 GLY E C 1
ATOM 6129 O O . GLY C 1 261 ? 79.246 -36.887 5.576 1.000 29.900 261 GLY E O 1
ATOM 6130 N N . ASP C 1 262 ? 77.626 -38.454 5.208 1.000 30.030 262 ASP E N 1
ATOM 6131 C CA . ASP C 1 262 ? 77.943 -38.746 3.781 1.000 31.050 262 ASP E CA 1
ATOM 6132 C C . ASP C 1 262 ? 77.964 -37.446 2.969 1.000 30.980 262 ASP E C 1
ATOM 6133 O O . ASP C 1 262 ? 78.834 -37.320 2.086 1.000 31.610 262 ASP E O 1
ATOM 6138 N N . ASN C 1 263 ? 77.039 -36.524 3.257 1.000 31.820 263 ASN E N 1
ATOM 6139 C CA . ASN C 1 263 ? 76.826 -35.272 2.478 1.000 32.480 263 ASN E CA 1
ATOM 6140 C C . ASN C 1 263 ? 77.422 -34.070 3.228 1.000 33.360 263 ASN E C 1
ATOM 6141 O O . ASN C 1 263 ? 76.941 -32.942 3.005 1.000 34.830 263 ASN E O 1
ATOM 6146 N N . SER C 1 264 ? 78.438 -34.297 4.068 1.000 33.920 264 SER E N 1
ATOM 6147 C CA . SER C 1 264 ? 79.207 -33.236 4.774 1.000 34.370 264 SER E CA 1
ATOM 6148 C C . SER C 1 264 ? 80.381 -32.787 3.906 1.000 34.730 264 SER E C 1
ATOM 6149 O O . SER C 1 264 ? 80.991 -33.603 3.221 1.000 35.710 264 SER E O 1
ATOM 6152 N N . PRO C 1 265 ? 80.743 -31.482 3.904 1.000 34.870 265 PRO E N 1
ATOM 6153 C CA . PRO C 1 265 ? 81.943 -31.024 3.202 1.000 34.710 265 PRO E CA 1
ATOM 6154 C C . PRO C 1 265 ? 83.245 -31.378 3.940 1.000 34.430 265 PRO E C 1
ATOM 6155 O O . PRO C 1 265 ? 84.304 -31.087 3.413 1.000 33.540 265 PRO E O 1
ATOM 6159 N N . ALA C 1 266 ? 83.132 -31.999 5.120 1.000 34.650 266 ALA E N 1
ATOM 6160 C CA . ALA C 1 266 ? 84.264 -32.386 5.997 1.000 34.650 266 ALA E CA 1
ATOM 6161 C C . ALA C 1 266 ? 84.479 -33.905 5.974 1.000 34.540 266 ALA E C 1
ATOM 6162 O O . ALA C 1 266 ? 85.058 -34.424 6.943 1.000 34.730 266 ALA E O 1
ATOM 6164 N N . VAL C 1 267 ? 84.063 -34.595 4.907 1.000 34.830 267 VAL E N 1
ATOM 6165 C CA . VAL C 1 267 ? 84.227 -36.077 4.781 1.000 35.500 267 VAL E CA 1
ATOM 6166 C C . VAL C 1 267 ? 85.726 -36.403 4.755 1.000 35.910 267 VAL E C 1
ATOM 6167 O O . VAL C 1 267 ? 86.188 -37.108 5.674 1.000 37.200 267 VAL E O 1
ATOM 6171 N N . GLU C 1 268 ? 86.449 -35.899 3.750 1.000 35.730 268 GLU E N 1
ATOM 6172 C CA . GLU C 1 268 ? 87.851 -36.304 3.442 1.000 36.070 268 GLU E CA 1
ATOM 6173 C C . GLU C 1 268 ? 88.794 -35.929 4.590 1.000 35.290 268 GLU E C 1
ATOM 6174 O O . GLU C 1 268 ? 89.775 -36.665 4.794 1.000 35.400 268 GLU E O 1
ATOM 6180 N N . ALA C 1 269 ? 88.515 -34.831 5.297 1.000 34.690 269 ALA E N 1
ATOM 6181 C CA . ALA C 1 269 ? 89.312 -34.350 6.453 1.000 34.430 269 ALA E CA 1
ATOM 6182 C C . ALA C 1 269 ? 89.196 -35.349 7.613 1.000 34.220 269 ALA E C 1
ATOM 6183 O O . ALA C 1 269 ? 90.227 -35.631 8.252 1.000 33.530 269 ALA E O 1
ATOM 6185 N N . VAL C 1 270 ? 87.985 -35.863 7.862 1.000 34.120 270 VAL E N 1
ATOM 6186 C CA . VAL C 1 270 ? 87.685 -36.853 8.943 1.000 33.460 270 VAL E CA 1
ATOM 6187 C C . VAL C 1 270 ? 88.223 -38.228 8.524 1.000 33.410 270 VAL E C 1
ATOM 6188 O O . VAL C 1 270 ? 88.687 -38.969 9.415 1.000 33.300 270 VAL E O 1
ATOM 6192 N N . VAL C 1 271 ? 88.151 -38.562 7.230 1.000 33.070 271 VAL E N 1
ATOM 6193 C CA . VAL C 1 271 ? 88.743 -39.811 6.656 1.000 32.460 271 VAL E CA 1
ATOM 6194 C C . VAL C 1 271 ? 90.270 -39.713 6.762 1.000 31.990 271 VAL E C 1
ATOM 6195 O O . VAL C 1 271 ? 90.900 -40.730 7.107 1.000 31.650 271 VAL E O 1
ATOM 6199 N N . GLU C 1 272 ? 90.830 -38.536 6.456 1.000 31.370 272 GLU E N 1
ATOM 6200 C CA . GLU C 1 272 ? 92.287 -38.240 6.564 1.000 30.970 272 GLU E CA 1
ATOM 6201 C C . GLU C 1 272 ? 92.705 -38.344 8.035 1.000 29.940 272 GLU E C 1
ATOM 6202 O O . GLU C 1 272 ? 93.818 -38.838 8.294 1.000 30.260 272 GLU E O 1
ATOM 6208 N N . CYS C 1 273 ? 91.846 -37.884 8.950 1.000 29.450 273 CYS E N 1
ATOM 6209 C CA . CYS C 1 273 ? 92.046 -37.970 10.423 1.000 29.630 273 CYS E CA 1
ATOM 6210 C C . CYS C 1 273 ? 92.076 -39.440 10.850 1.000 29.590 273 CYS E C 1
ATOM 6211 O O . CYS C 1 273 ? 92.971 -39.810 11.641 1.000 29.590 273 CYS E O 1
ATOM 6214 N N . ASN C 1 274 ? 91.138 -40.239 10.332 1.000 29.600 274 ASN E N 1
ATOM 6215 C CA . ASN C 1 274 ? 91.014 -41.693 10.622 1.000 30.000 274 ASN E CA 1
ATOM 6216 C C . ASN C 1 274 ? 92.301 -42.412 10.205 1.000 30.220 274 ASN E C 1
ATOM 6217 O O . ASN C 1 274 ? 92.761 -43.284 10.972 1.000 30.360 274 ASN E O 1
ATOM 6222 N N . SER C 1 275 ? 92.856 -42.051 9.043 1.000 30.320 275 SER E N 1
ATOM 6223 C CA . SER C 1 275 ? 94.069 -42.675 8.447 1.000 31.190 275 SER E CA 1
ATOM 6224 C C . SER C 1 275 ? 95.301 -42.419 9.326 1.000 31.120 275 SER E C 1
ATOM 6225 O O . SER C 1 275 ? 96.264 -43.198 9.213 1.000 31.750 275 SER E O 1
ATOM 6228 N N . ARG C 1 276 ? 95.275 -41.366 10.151 1.000 31.310 276 ARG E N 1
ATOM 6229 C CA . ARG C 1 276 ? 96.438 -40.909 10.963 1.000 31.880 276 ARG E CA 1
ATOM 6230 C C . ARG C 1 276 ? 96.271 -41.306 12.436 1.000 31.710 276 ARG E C 1
ATOM 6231 O O . ARG C 1 276 ? 97.173 -40.972 13.228 1.000 33.000 276 ARG E O 1
ATOM 6239 N N . LEU C 1 277 ? 95.176 -41.986 12.794 1.000 31.110 277 LEU E N 1
ATOM 6240 C CA . LEU C 1 277 ? 94.920 -42.456 14.185 1.000 30.330 277 LEU E CA 1
ATOM 6241 C C . LEU C 1 277 ? 95.111 -43.973 14.262 1.000 30.720 277 LEU E C 1
ATOM 6242 O O . LEU C 1 277 ? 95.034 -44.642 13.209 1.000 31.710 277 LEU E O 1
ATOM 6247 N N . ASN C 1 278 ? 95.348 -44.477 15.477 1.000 30.420 278 ASN E N 1
ATOM 6248 C CA . ASN C 1 278 ? 95.480 -45.926 15.787 1.000 30.410 278 ASN E CA 1
ATOM 6249 C C . ASN C 1 278 ? 94.134 -46.603 15.536 1.000 30.470 278 ASN E C 1
ATOM 6250 O O . ASN C 1 278 ? 93.155 -46.284 16.206 1.000 31.180 278 ASN E O 1
ATOM 6255 N N . PRO C 1 279 ? 94.039 -47.563 14.584 1.000 29.830 279 PRO E N 1
ATOM 6256 C CA . PRO C 1 279 ? 92.755 -48.182 14.248 1.000 29.640 279 PRO E CA 1
ATOM 6257 C C . PRO C 1 279 ? 92.205 -49.065 15.379 1.000 29.060 279 PRO E C 1
ATOM 6258 O O . PRO C 1 279 ? 91.008 -49.276 15.421 1.000 28.500 279 PRO E O 1
ATOM 6262 N N . ILE C 1 280 ? 93.081 -49.539 16.269 1.000 28.200 280 ILE E N 1
ATOM 6263 C CA . ILE C 1 280 ? 92.708 -50.409 17.425 1.000 27.960 280 ILE E CA 1
ATOM 6264 C C . ILE C 1 280 ? 91.927 -49.572 18.447 1.000 27.220 280 ILE E C 1
ATOM 6265 O O . ILE C 1 280 ? 91.045 -50.142 19.117 1.000 27.550 280 ILE E O 1
ATOM 6270 N N . ASN C 1 281 ? 92.215 -48.271 18.535 1.000 27.160 281 ASN E N 1
ATOM 6271 C CA . ASN C 1 281 ? 91.567 -47.334 19.493 1.000 26.910 281 ASN E CA 1
ATOM 6272 C C . ASN C 1 281 ? 90.555 -46.431 18.774 1.000 26.780 281 ASN E C 1
ATOM 6273 O O . ASN C 1 281 ? 89.907 -45.627 19.471 1.000 26.250 281 ASN E O 1
ATOM 6278 N N . THR C 1 282 ? 90.420 -46.547 17.447 1.000 26.660 282 THR E N 1
ATOM 6279 C CA . THR C 1 282 ? 89.642 -45.590 16.608 1.000 26.850 282 THR E CA 1
ATOM 6280 C C . THR C 1 282 ? 88.603 -46.322 15.750 1.000 26.960 282 THR E C 1
ATOM 6281 O O . THR C 1 282 ? 88.967 -47.313 15.088 1.000 26.790 282 THR E O 1
ATOM 6285 N N . THR C 1 283 ? 87.367 -45.812 15.739 1.000 27.100 283 THR E N 1
ATOM 6286 C CA . THR C 1 283 ? 86.293 -46.212 14.790 1.000 27.160 283 THR E CA 1
ATOM 6287 C C . THR C 1 283 ? 85.791 -44.983 14.024 1.000 27.410 283 THR E C 1
ATOM 6288 O O . THR C 1 283 ? 85.650 -43.912 14.649 1.000 27.420 283 THR E O 1
ATOM 6292 N N . LEU C 1 284 ? 85.513 -45.158 12.728 1.000 27.510 284 LEU E N 1
ATOM 6293 C CA . LEU C 1 284 ? 84.965 -44.108 11.828 1.000 27.730 284 LEU E CA 1
ATOM 6294 C C . LEU C 1 284 ? 83.486 -44.411 11.559 1.000 28.000 284 LEU E C 1
ATOM 6295 O O . LEU C 1 284 ? 83.177 -45.556 11.176 1.000 27.850 284 LEU E O 1
ATOM 6300 N N . LEU C 1 285 ? 82.611 -43.423 11.770 1.000 28.110 285 LEU E N 1
ATOM 6301 C CA . LEU C 1 285 ? 81.158 -43.520 11.463 1.000 27.960 285 LEU E CA 1
ATOM 6302 C C . LEU C 1 285 ? 80.808 -42.516 10.358 1.000 28.600 285 LEU E C 1
ATOM 6303 O O . LEU C 1 285 ? 80.642 -41.320 10.669 1.000 28.270 285 LEU E O 1
ATOM 6308 N N . LYS C 1 286 ? 80.717 -42.998 9.115 1.000 29.250 286 LYS E N 1
ATOM 6309 C CA . LYS C 1 286 ? 80.132 -42.247 7.973 1.000 29.860 286 LYS E CA 1
ATOM 6310 C C . LYS C 1 286 ? 78.614 -42.448 8.007 1.000 29.850 286 LYS E C 1
ATOM 6311 O O . LYS C 1 286 ? 78.154 -43.533 7.602 1.000 29.240 286 LYS E O 1
ATOM 6317 N N . MET C 1 287 ? 77.878 -41.449 8.498 1.000 29.800 287 MET E N 1
ATOM 6318 C CA . MET C 1 287 ? 76.403 -41.520 8.680 1.000 30.210 287 MET E CA 1
ATOM 6319 C C . MET C 1 287 ? 75.719 -41.316 7.323 1.000 30.470 287 MET E C 1
ATOM 6320 O O . MET C 1 287 ? 75.789 -40.196 6.780 1.000 30.770 287 MET E O 1
ATOM 6325 N N . ALA C 1 288 ? 75.097 -42.374 6.796 1.000 31.030 288 ALA E N 1
ATOM 6326 C CA . ALA C 1 288 ? 74.409 -42.384 5.483 1.000 30.960 288 ALA E CA 1
ATOM 6327 C C . ALA C 1 288 ? 73.222 -41.418 5.534 1.000 31.010 288 ALA E C 1
ATOM 6328 O O . ALA C 1 288 ? 72.541 -41.380 6.578 1.000 31.210 288 ALA E O 1
ATOM 6330 N N . ASP C 1 289 ? 73.010 -40.655 4.456 1.000 31.090 289 ASP E N 1
ATOM 6331 C CA . ASP C 1 289 ? 71.877 -39.701 4.301 1.000 31.330 289 ASP E CA 1
ATOM 6332 C C . ASP C 1 289 ? 71.903 -38.697 5.457 1.000 30.720 289 ASP E C 1
ATOM 6333 O O . ASP C 1 289 ? 70.850 -38.496 6.097 1.000 31.140 289 ASP E O 1
ATOM 6338 N N . CYS C 1 290 ? 73.068 -38.099 5.714 1.000 30.150 290 CYS E N 1
ATOM 6339 C CA . CYS C 1 290 ? 73.306 -37.168 6.849 1.000 29.430 290 CYS E CA 1
ATOM 6340 C C . CYS C 1 290 ? 74.078 -35.941 6.360 1.000 28.630 290 CYS E C 1
ATOM 6341 O O . CYS C 1 290 ? 75.083 -36.114 5.641 1.000 28.180 290 CYS E O 1
ATOM 6344 N N . GLY C 1 291 ? 73.611 -34.755 6.752 1.000 28.220 291 GLY E N 1
ATOM 6345 C CA . GLY C 1 291 ? 74.195 -33.460 6.359 1.000 28.650 291 GLY E CA 1
ATOM 6346 C C . GLY C 1 291 ? 75.392 -33.113 7.226 1.000 28.260 291 GLY E C 1
ATOM 6347 O O . GLY C 1 291 ? 76.073 -34.047 7.698 1.000 28.510 291 GLY E O 1
ATOM 6348 N N . GLY C 1 292 ? 75.623 -31.816 7.442 1.000 28.020 292 GLY E N 1
ATOM 6349 C CA . GLY C 1 292 ? 76.813 -31.278 8.130 1.000 28.040 292 GLY E CA 1
ATOM 6350 C C . GLY C 1 292 ? 76.781 -31.538 9.626 1.000 27.960 292 GLY E C 1
ATOM 6351 O O . GLY C 1 292 ? 77.848 -31.855 10.186 1.000 28.030 292 GLY E O 1
ATOM 6352 N N . LEU C 1 293 ? 75.604 -31.402 10.247 1.000 27.810 293 LEU E N 1
ATOM 6353 C CA . LEU C 1 293 ? 75.402 -31.514 11.720 1.000 28.170 293 LEU E CA 1
ATOM 6354 C C . LEU C 1 293 ? 74.620 -32.787 12.044 1.000 28.220 293 LEU E C 1
ATOM 6355 O O . LEU C 1 293 ? 73.395 -32.758 12.137 1.000 28.550 293 LEU E O 1
ATOM 6360 N N . PRO C 1 294 ? 75.301 -33.943 12.229 1.000 28.000 294 PRO E N 1
ATOM 6361 C CA . PRO C 1 294 ? 74.628 -35.180 12.629 1.000 27.790 294 PRO E CA 1
ATOM 6362 C C . PRO C 1 294 ? 73.994 -35.146 14.031 1.000 27.580 294 PRO E C 1
ATOM 6363 O O . PRO C 1 294 ? 73.089 -35.925 14.263 1.000 26.980 294 PRO E O 1
ATOM 6367 N N . GLN C 1 295 ? 74.473 -34.270 14.921 1.000 27.360 295 GLN E N 1
ATOM 6368 C CA . GLN C 1 295 ? 73.924 -34.109 16.298 1.000 27.750 295 GLN E CA 1
ATOM 6369 C C . GLN C 1 295 ? 72.592 -33.348 16.231 1.000 27.990 295 GLN E C 1
ATOM 6370 O O . GLN C 1 295 ? 71.766 -33.522 17.152 1.000 28.200 295 GLN E O 1
ATOM 6376 N N . VAL C 1 296 ? 72.392 -32.547 15.179 1.000 27.970 296 VAL E N 1
ATOM 6377 C CA . VAL C 1 296 ? 71.137 -31.778 14.926 1.000 28.340 296 VAL E CA 1
ATOM 6378 C C . VAL C 1 296 ? 70.204 -32.622 14.053 1.000 28.770 296 VAL E C 1
ATOM 6379 O O . VAL C 1 296 ? 69.051 -32.849 14.468 1.000 28.560 296 VAL E O 1
ATOM 6383 N N . VAL C 1 297 ? 70.697 -33.062 12.891 1.000 29.640 297 VAL E N 1
ATOM 6384 C CA . VAL C 1 297 ? 69.899 -33.737 11.822 1.000 30.320 297 VAL E CA 1
ATOM 6385 C C . VAL C 1 297 ? 69.437 -35.109 12.329 1.000 30.010 297 VAL E C 1
ATOM 6386 O O . VAL C 1 297 ? 68.214 -35.346 12.350 1.000 30.180 297 VAL E O 1
ATOM 6390 N N . GLN C 1 298 ? 70.379 -35.970 12.726 1.000 29.770 298 GLN E N 1
ATOM 6391 C CA . GLN C 1 298 ? 70.114 -37.390 13.088 1.000 29.240 298 GLN E CA 1
ATOM 6392 C C . GLN C 1 298 ? 70.558 -37.650 14.526 1.000 29.180 298 GLN E C 1
ATOM 6393 O O . GLN C 1 298 ? 71.559 -38.325 14.759 1.000 29.240 298 GLN E O 1
ATOM 6399 N N . PRO C 1 299 ? 69.825 -37.128 15.538 1.000 29.070 299 PRO E N 1
ATOM 6400 C CA . PRO C 1 299 ? 70.172 -37.359 16.942 1.000 29.030 299 PRO E CA 1
ATOM 6401 C C . PRO C 1 299 ? 69.874 -38.793 17.406 1.000 29.310 299 PRO E C 1
ATOM 6402 O O . PRO C 1 299 ? 70.587 -39.283 18.263 1.000 29.600 299 PRO E O 1
ATOM 6406 N N . GLY C 1 300 ? 68.832 -39.415 16.842 1.000 28.920 300 GLY E N 1
ATOM 6407 C CA . GLY C 1 300 ? 68.431 -40.804 17.140 1.000 28.910 300 GLY E CA 1
ATOM 6408 C C . GLY C 1 300 ? 69.566 -41.781 16.892 1.000 28.780 300 GLY E C 1
ATOM 6409 O O . GLY C 1 300 ? 69.919 -42.529 17.825 1.000 28.500 300 GLY E O 1
ATOM 6410 N N . LYS C 1 301 ? 70.122 -41.758 15.677 1.000 28.950 301 LYS E N 1
ATOM 6411 C CA . LYS C 1 301 ? 71.202 -42.671 15.216 1.000 29.600 301 LYS E CA 1
ATOM 6412 C C . LYS C 1 301 ? 72.503 -42.377 15.972 1.000 29.560 301 LYS E C 1
ATOM 6413 O O . LYS C 1 301 ? 73.177 -43.348 16.374 1.000 29.720 301 LYS E O 1
ATOM 6419 N N . LEU C 1 302 ? 72.844 -41.094 16.138 1.000 28.940 302 LEU E N 1
ATOM 6420 C CA . LEU C 1 302 ? 74.117 -40.649 16.770 1.000 29.760 302 LEU E CA 1
ATOM 6421 C C . LEU C 1 302 ? 74.114 -41.039 18.252 1.000 30.220 302 LEU E C 1
ATOM 6422 O O . LEU C 1 302 ? 75.159 -41.502 18.743 1.000 30.640 302 LEU E O 1
ATOM 6427 N N . THR C 1 303 ? 72.982 -40.841 18.932 1.000 30.980 303 THR E N 1
ATOM 6428 C CA . THR C 1 303 ? 72.777 -41.216 20.357 1.000 31.050 303 THR E CA 1
ATOM 6429 C C . THR C 1 303 ? 73.028 -42.717 20.528 1.000 31.460 303 THR E C 1
ATOM 6430 O O . THR C 1 303 ? 73.764 -43.101 21.463 1.000 31.360 303 THR E O 1
ATOM 6434 N N . GLU C 1 304 ? 72.413 -43.522 19.660 1.000 31.260 304 GLU E N 1
ATOM 6435 C CA . GLU C 1 304 ? 72.569 -45.001 19.629 1.000 31.450 304 GLU E CA 1
ATOM 6436 C C . GLU C 1 304 ? 74.052 -45.350 19.447 1.000 31.320 304 GLU E C 1
ATOM 6437 O O . GLU C 1 304 ? 74.544 -46.235 20.177 1.000 31.690 304 GLU E O 1
ATOM 6443 N N . ALA C 1 305 ? 74.729 -44.679 18.509 1.000 30.700 305 ALA E N 1
ATOM 6444 C CA . ALA C 1 305 ? 76.176 -44.847 18.223 1.000 30.580 305 ALA E CA 1
ATOM 6445 C C . ALA C 1 305 ? 76.994 -44.502 19.474 1.000 30.400 305 ALA E C 1
ATOM 6446 O O . ALA C 1 305 ? 77.913 -45.276 19.810 1.000 29.900 305 ALA E O 1
ATOM 6448 N N . PHE C 1 306 ? 76.663 -43.386 20.131 1.000 30.390 306 PHE E N 1
ATOM 6449 C CA . PHE C 1 306 ? 77.335 -42.889 21.364 1.000 30.550 306 PHE E CA 1
ATOM 6450 C C . PHE C 1 306 ? 77.116 -43.874 22.519 1.000 30.950 306 PHE E C 1
ATOM 6451 O O . PHE C 1 306 ? 78.024 -44.011 23.366 1.000 31.450 306 PHE E O 1
ATOM 6459 N N . LYS C 1 307 ? 75.953 -44.532 22.560 1.000 31.170 307 LYS E N 1
ATOM 6460 C CA . LYS C 1 307 ? 75.600 -45.529 23.609 1.000 31.530 307 LYS E CA 1
ATOM 6461 C C . LYS C 1 307 ? 76.495 -46.765 23.454 1.000 31.480 307 LYS E C 1
ATOM 6462 O O . LYS C 1 307 ? 77.024 -47.234 24.478 1.000 31.340 307 LYS E O 1
ATOM 6468 N N . TYR C 1 308 ? 76.644 -47.272 22.224 1.000 31.110 308 TYR E N 1
ATOM 6469 C CA . TYR C 1 308 ? 77.570 -48.385 21.876 1.000 30.950 308 TYR E CA 1
ATOM 6470 C C . TYR C 1 308 ? 79.002 -47.978 22.235 1.000 31.130 308 TYR E C 1
ATOM 6471 O O . TYR C 1 308 ? 79.744 -48.808 22.799 1.000 30.990 308 TYR E O 1
ATOM 6480 N N . PHE C 1 309 ? 79.367 -46.730 21.920 1.000 30.540 309 PHE E N 1
ATOM 6481 C CA . PHE C 1 309 ? 80.716 -46.149 22.161 1.000 30.640 309 PHE E CA 1
ATOM 6482 C C . PHE C 1 309 ? 81.034 -46.185 23.660 1.000 31.370 309 PHE E C 1
ATOM 6483 O O . PHE C 1 309 ? 82.177 -46.525 24.022 1.000 31.490 309 PHE E O 1
ATOM 6491 N N . LEU C 1 310 ? 80.051 -45.844 24.499 1.000 32.590 310 LEU E N 1
ATOM 6492 C CA . LEU C 1 310 ? 80.189 -45.807 25.981 1.000 33.920 310 LEU E CA 1
ATOM 6493 C C . LEU C 1 310 ? 80.205 -47.233 26.546 1.000 34.770 310 LEU E C 1
ATOM 6494 O O . LEU C 1 310 ? 80.854 -47.439 27.587 1.000 34.480 310 LEU E O 1
ATOM 6499 N N . GLN C 1 311 ? 79.503 -48.168 25.898 1.000 36.420 311 GLN E N 1
ATOM 6500 C CA . GLN C 1 311 ? 79.417 -49.595 26.324 1.000 37.600 311 GLN E CA 1
ATOM 6501 C C . GLN C 1 311 ? 80.784 -50.269 26.161 1.000 38.560 311 GLN E C 1
ATOM 6502 O O . GLN C 1 311 ? 81.138 -51.090 27.029 1.000 39.010 311 GLN E O 1
ATOM 6508 N N . GLY C 1 312 ? 81.513 -49.934 25.091 1.000 40.030 312 GLY E N 1
ATOM 6509 C CA . GLY C 1 312 ? 82.868 -50.450 24.809 1.000 41.100 312 GLY E CA 1
ATOM 6510 C C . GLY C 1 312 ? 83.863 -50.068 25.895 1.000 41.880 312 GLY E C 1
ATOM 6511 O O . GLY C 1 312 ? 84.796 -50.857 26.148 1.000 42.370 312 GLY E O 1
ATOM 6512 N N . MET C 1 313 ? 83.668 -48.903 26.521 1.000 42.860 313 MET E N 1
ATOM 6513 C CA . MET C 1 313 ? 84.537 -48.368 27.606 1.000 43.960 313 MET E CA 1
ATOM 6514 C C . MET C 1 313 ? 84.219 -49.064 28.934 1.000 45.240 313 MET E C 1
ATOM 6515 O O . MET C 1 313 ? 85.022 -48.915 29.878 1.000 44.990 313 MET E O 1
ATOM 6520 N N . GLY C 1 314 ? 83.087 -49.774 29.006 1.000 47.110 314 GLY E N 1
ATOM 6521 C CA . GLY C 1 314 ? 82.627 -50.491 30.212 1.000 48.340 314 GLY E CA 1
ATOM 6522 C C . GLY C 1 314 ? 81.516 -49.745 30.931 1.000 49.820 314 GLY E C 1
ATOM 6523 O O . GLY C 1 314 ? 80.925 -50.331 31.860 1.000 49.900 314 GLY E O 1
ATOM 6524 N N . TYR C 1 315 ? 81.237 -48.501 30.525 1.000 51.750 315 TYR E N 1
ATOM 6525 C CA . TYR C 1 315 ? 80.150 -47.653 31.084 1.000 53.250 315 TYR E CA 1
ATOM 6526 C C . TYR C 1 315 ? 78.799 -48.139 30.554 1.000 54.810 315 TYR E C 1
ATOM 6527 O O . TYR C 1 315 ? 78.771 -48.814 29.509 1.000 56.010 315 TYR E O 1
ATOM 6536 N N . ILE C 1 316 ? 77.726 -47.807 31.279 1.000 56.720 316 ILE E N 1
ATOM 6537 C CA . ILE C 1 316 ? 76.296 -47.983 30.873 1.000 57.680 316 ILE E CA 1
ATOM 6538 C C . ILE C 1 316 ? 76.077 -49.378 30.282 1.000 59.620 316 ILE E C 1
ATOM 6539 O O . ILE C 1 316 ? 75.594 -49.506 29.159 1.000 60.750 316 ILE E O 1
ATOM 6544 N N . PRO C 1 317 ? 76.378 -50.471 31.023 1.000 60.820 317 PRO E N 1
ATOM 6545 C CA . PRO C 1 317 ? 76.282 -51.825 30.470 1.000 61.510 317 PRO E CA 1
ATOM 6546 C C . PRO C 1 317 ? 74.899 -52.179 29.899 1.000 62.460 317 PRO E C 1
ATOM 6547 O O . PRO C 1 317 ? 74.836 -52.620 28.765 1.000 62.870 317 PRO E O 1
ATOM 6551 N N . SER C 1 318 ? 73.843 -51.981 30.693 1.000 63.420 318 SER E N 1
ATOM 6552 C CA . SER C 1 318 ? 72.442 -52.367 30.365 1.000 64.280 318 SER E CA 1
ATOM 6553 C C . SER C 1 318 ? 71.816 -51.353 29.400 1.000 65.030 318 SER E C 1
ATOM 6554 O O . SER C 1 318 ? 72.187 -50.162 29.463 1.000 65.680 318 SER E O 1
ATOM 6557 N N . ALA C 1 319 ? 70.894 -51.822 28.550 1.000 66.010 319 ALA E N 1
ATOM 6558 C CA . ALA C 1 319 ? 70.141 -51.010 27.562 1.000 66.940 319 ALA E CA 1
ATOM 6559 C C . ALA C 1 319 ? 69.316 -49.942 28.291 1.000 67.860 319 ALA E C 1
ATOM 6560 O O . ALA C 1 319 ? 68.803 -50.233 29.392 1.000 68.090 319 ALA E O 1
ATOM 6562 N N . SER C 1 320 ? 69.193 -48.758 27.682 1.000 68.190 320 SER E N 1
ATOM 6563 C CA . SER C 1 320 ? 68.504 -47.564 28.241 1.000 67.970 320 SER E CA 1
ATOM 6564 C C . SER C 1 320 ? 67.271 -47.233 27.394 1.000 67.750 320 SER E C 1
ATOM 6565 O O . SER C 1 320 ? 66.370 -46.520 27.837 1.000 68.450 320 SER E O 1
ATOM 6568 N N . ASP D 1 29 ? 18.109 -21.441 33.781 1.000 53.260 29 ASP F N 1
ATOM 6569 C CA . ASP D 1 29 ? 18.534 -21.240 35.200 1.000 52.780 29 ASP F CA 1
ATOM 6570 C C . ASP D 1 29 ? 18.257 -22.522 35.995 1.000 52.110 29 ASP F C 1
ATOM 6571 O O . ASP D 1 29 ? 19.223 -23.250 36.295 1.000 53.120 29 ASP F O 1
ATOM 6576 N N . CYS D 1 30 ? 16.982 -22.787 36.295 1.000 50.470 30 CYS F N 1
ATOM 6577 C CA . CYS D 1 30 ? 16.524 -23.803 37.283 1.000 48.860 30 CYS F CA 1
ATOM 6578 C C . CYS D 1 30 ? 15.853 -24.987 36.575 1.000 47.460 30 CYS F C 1
ATOM 6579 O O . CYS D 1 30 ? 15.243 -24.777 35.505 1.000 48.250 30 CYS F O 1
ATOM 6582 N N . GLN D 1 31 ? 15.972 -26.182 37.164 1.000 45.140 31 GLN F N 1
ATOM 6583 C CA . GLN D 1 31 ? 15.344 -27.443 36.678 1.000 43.310 31 GLN F CA 1
ATOM 6584 C C . GLN D 1 31 ? 15.341 -28.472 37.817 1.000 41.200 31 GLN F C 1
ATOM 6585 O O . GLN D 1 31 ? 16.278 -28.450 38.637 1.000 41.200 31 GLN F O 1
ATOM 6591 N N . GLU D 1 32 ? 14.307 -29.318 37.872 1.000 39.190 32 GLU F N 1
ATOM 6592 C CA . GLU D 1 32 ? 14.188 -30.452 38.831 1.000 38.090 32 GLU F CA 1
ATOM 6593 C C . GLU D 1 32 ? 14.273 -31.773 38.058 1.000 37.080 32 GLU F C 1
ATOM 6594 O O . GLU D 1 32 ? 13.706 -31.846 36.950 1.000 37.220 32 GLU F O 1
ATOM 6600 N N . HIS D 1 33 ? 14.957 -32.769 38.629 1.000 35.640 33 HIS F N 1
ATOM 6601 C CA . HIS D 1 33 ? 15.112 -34.136 38.061 1.000 34.350 33 HIS F CA 1
ATOM 6602 C C . HIS D 1 33 ? 14.776 -35.188 39.122 1.000 33.580 33 HIS F C 1
ATOM 6603 O O . HIS D 1 33 ? 15.184 -35.005 40.286 1.000 33.330 33 HIS F O 1
ATOM 6610 N N . ASP D 1 34 ? 14.057 -36.239 38.718 1.000 32.890 34 ASP F N 1
ATOM 6611 C CA . ASP D 1 34 ? 13.907 -37.513 39.475 1.000 31.900 34 ASP F CA 1
ATOM 6612 C C . ASP D 1 34 ? 14.864 -38.534 38.851 1.000 31.690 34 ASP F C 1
ATOM 6613 O O . ASP D 1 34 ? 14.518 -39.086 37.787 1.000 31.720 34 ASP F O 1
ATOM 6618 N N . ILE D 1 35 ? 16.026 -38.756 39.477 1.000 31.260 35 ILE F N 1
ATOM 6619 C CA . ILE D 1 35 ? 17.158 -39.534 38.885 1.000 30.950 35 ILE F CA 1
ATOM 6620 C C . ILE D 1 35 ? 17.045 -41.004 39.307 1.000 31.030 35 ILE F C 1
ATOM 6621 O O . ILE D 1 35 ? 16.905 -41.271 40.515 1.000 30.730 35 ILE F O 1
ATOM 6626 N N . GLU D 1 36 ? 17.134 -41.910 38.328 1.000 31.050 36 GLU F N 1
ATOM 6627 C CA . GLU D 1 36 ? 17.025 -43.382 38.516 1.000 30.980 36 GLU F CA 1
ATOM 6628 C C . GLU D 1 36 ? 18.349 -43.897 39.087 1.000 30.360 36 GLU F C 1
ATOM 6629 O O . GLU D 1 36 ? 19.409 -43.495 38.565 1.000 30.770 36 GLU F O 1
ATOM 6635 N N . THR D 1 37 ? 18.290 -44.748 40.116 1.000 29.130 37 THR F N 1
ATOM 6636 C CA . THR D 1 37 ? 19.479 -45.378 40.753 1.000 28.270 37 THR F CA 1
ATOM 6637 C C . THR D 1 37 ? 19.170 -46.843 41.076 1.000 27.460 37 THR F C 1
ATOM 6638 O O . THR D 1 37 ? 17.977 -47.197 41.190 1.000 27.450 37 THR F O 1
ATOM 6642 N N . THR D 1 38 ? 20.222 -47.651 41.219 1.000 26.440 38 THR F N 1
ATOM 6643 C CA . THR D 1 38 ? 20.166 -49.060 41.691 1.000 25.860 38 THR F CA 1
ATOM 6644 C C . THR D 1 38 ? 19.443 -49.125 43.047 1.000 25.390 38 THR F C 1
ATOM 6645 O O . THR D 1 38 ? 18.827 -50.170 43.321 1.000 25.020 38 THR F O 1
ATOM 6649 N N . HIS D 1 39 ? 19.510 -48.053 43.848 1.000 24.580 39 HIS F N 1
ATOM 6650 C CA . HIS D 1 39 ? 18.925 -47.951 45.216 1.000 24.600 39 HIS F CA 1
ATOM 6651 C C . HIS D 1 39 ? 17.614 -47.151 45.204 1.000 24.620 39 HIS F C 1
ATOM 6652 O O . HIS D 1 39 ? 17.104 -46.846 46.302 1.000 24.370 39 HIS F O 1
ATOM 6659 N N . GLY D 1 40 ? 17.090 -46.819 44.020 1.000 25.540 40 GLY F N 1
ATOM 6660 C CA . GLY D 1 40 ? 15.783 -46.152 43.850 1.000 26.160 40 GLY F CA 1
ATOM 6661 C C . GLY D 1 40 ? 15.925 -44.738 43.314 1.000 26.940 40 GLY F C 1
ATOM 6662 O O . GLY D 1 40 ? 17.028 -44.383 42.865 1.000 26.550 40 GLY F O 1
ATOM 6663 N N . VAL D 1 41 ? 14.838 -43.961 43.349 1.000 28.450 41 VAL F N 1
ATOM 6664 C CA . VAL D 1 41 ? 14.779 -42.574 42.798 1.000 29.020 41 VAL F CA 1
ATOM 6665 C C . VAL D 1 41 ? 15.381 -41.606 43.824 1.000 29.720 41 VAL F C 1
ATOM 6666 O O . VAL D 1 41 ? 15.114 -41.777 45.030 1.000 29.890 41 VAL F O 1
ATOM 6670 N N . VAL D 1 42 ? 16.162 -40.632 43.347 1.000 30.350 42 VAL F N 1
ATOM 6671 C CA . VAL D 1 42 ? 16.692 -39.490 44.155 1.000 30.990 42 VAL F CA 1
ATOM 6672 C C . VAL D 1 42 ? 16.285 -38.188 43.455 1.000 31.410 42 VAL F C 1
ATOM 6673 O O . VAL D 1 42 ? 16.660 -38.006 42.279 1.000 31.640 42 VAL F O 1
ATOM 6677 N N . HIS D 1 43 ? 15.518 -37.335 44.140 1.000 31.970 43 HIS F N 1
ATOM 6678 C CA . HIS D 1 43 ? 15.052 -36.022 43.615 1.000 32.120 43 HIS F CA 1
ATOM 6679 C C . HIS D 1 43 ? 16.172 -34.990 43.772 1.000 32.870 43 HIS F C 1
ATOM 6680 O O . HIS D 1 43 ? 16.609 -34.762 44.917 1.000 33.110 43 HIS F O 1
ATOM 6687 N N . VAL D 1 44 ? 16.612 -34.394 42.660 1.000 33.600 44 VAL F N 1
ATOM 6688 C CA . VAL D 1 44 ? 17.649 -33.320 42.644 1.000 34.150 44 VAL F CA 1
ATOM 6689 C C . VAL D 1 44 ? 17.045 -32.067 41.999 1.000 35.370 44 VAL F C 1
ATOM 6690 O O . VAL D 1 44 ? 16.205 -32.207 41.082 1.000 35.720 44 VAL F O 1
ATOM 6694 N N . THR D 1 45 ? 17.456 -30.893 42.484 1.000 35.900 45 THR F N 1
ATOM 6695 C CA . THR D 1 45 ? 17.073 -29.559 41.950 1.000 36.340 45 THR F CA 1
ATOM 6696 C C . THR D 1 45 ? 18.341 -28.848 41.466 1.000 37.070 45 THR F C 1
ATOM 6697 O O . THR D 1 45 ? 19.126 -28.405 42.327 1.000 36.440 45 THR F O 1
ATOM 6701 N N . ILE D 1 46 ? 18.537 -28.766 40.145 1.000 38.600 46 ILE F N 1
ATOM 6702 C CA . ILE D 1 46 ? 19.707 -28.072 39.525 1.000 40.580 46 ILE F CA 1
ATOM 6703 C C . ILE D 1 46 ? 19.354 -26.591 39.339 1.000 42.550 46 ILE F C 1
ATOM 6704 O O . ILE D 1 46 ? 18.227 -26.297 38.889 1.000 41.940 46 ILE F O 1
ATOM 6709 N N . ARG D 1 47 ? 20.284 -25.702 39.703 1.000 43.740 47 ARG F N 1
ATOM 6710 C CA . ARG D 1 47 ? 20.202 -24.237 39.451 1.000 45.750 47 ARG F CA 1
ATOM 6711 C C . ARG D 1 47 ? 21.472 -23.792 38.721 1.000 46.710 47 ARG F C 1
ATOM 6712 O O . ARG D 1 47 ? 22.546 -24.368 38.994 1.000 45.940 47 ARG F O 1
ATOM 6720 N N . GLY D 1 48 ? 21.340 -22.809 37.825 1.000 48.820 48 GLY F N 1
ATOM 6721 C CA . GLY D 1 48 ? 22.410 -22.376 36.904 1.000 50.120 48 GLY F CA 1
ATOM 6722 C C . GLY D 1 48 ? 22.750 -23.477 35.913 1.000 51.420 48 GLY F C 1
ATOM 6723 O O . GLY D 1 48 ? 21.988 -24.464 35.850 1.000 51.500 48 GLY F O 1
ATOM 6724 N N . LEU D 1 49 ? 23.843 -23.321 35.159 1.000 53.370 49 LEU F N 1
ATOM 6725 C CA . LEU D 1 49 ? 24.316 -24.338 34.178 1.000 55.040 49 LEU F CA 1
ATOM 6726 C C . LEU D 1 49 ? 25.800 -24.625 34.394 1.000 55.910 49 LEU F C 1
ATOM 6727 O O . LEU D 1 49 ? 26.602 -23.699 34.500 1.000 55.960 49 LEU F O 1
ATOM 6732 N N . PRO D 1 50 ? 26.209 -25.915 34.470 1.000 57.320 50 PRO F N 1
ATOM 6733 C CA . PRO D 1 50 ? 27.615 -26.276 34.645 1.000 58.040 50 PRO F CA 1
ATOM 6734 C C . PRO D 1 50 ? 28.397 -26.107 33.333 1.000 58.910 50 PRO F C 1
ATOM 6735 O O . PRO D 1 50 ? 28.138 -26.845 32.397 1.000 57.900 50 PRO F O 1
ATOM 6739 N N . LYS D 1 51 ? 29.313 -25.135 33.299 1.000 60.090 51 LYS F N 1
ATOM 6740 C CA . LYS D 1 51 ? 30.147 -24.803 32.111 1.000 60.550 51 LYS F CA 1
ATOM 6741 C C . LYS D 1 51 ? 31.484 -24.218 32.577 1.000 60.710 51 LYS F C 1
ATOM 6742 O O . LYS D 1 51 ? 31.550 -23.729 33.724 1.000 61.750 51 LYS F O 1
ATOM 6748 N N . GLY D 1 52 ? 32.501 -24.274 31.712 1.000 59.650 52 GLY F N 1
ATOM 6749 C CA . GLY D 1 52 ? 33.851 -23.736 31.973 1.000 58.960 52 GLY F CA 1
ATOM 6750 C C . GLY D 1 52 ? 34.770 -24.758 32.623 1.000 58.330 52 GLY F C 1
ATOM 6751 O O . GLY D 1 52 ? 35.852 -24.348 33.091 1.000 58.260 52 GLY F O 1
ATOM 6752 N N . ASN D 1 53 ? 34.354 -26.031 32.668 1.000 56.950 53 ASN F N 1
ATOM 6753 C CA . ASN D 1 53 ? 35.173 -27.177 33.152 1.000 55.780 53 ASN F CA 1
ATOM 6754 C C . ASN D 1 53 ? 35.373 -27.084 34.672 1.000 54.000 53 ASN F C 1
ATOM 6755 O O . ASN D 1 53 ? 36.306 -27.740 35.183 1.000 53.630 53 ASN F O 1
ATOM 6760 N N . ARG D 1 54 ? 34.527 -26.313 35.366 1.000 52.130 54 ARG F N 1
ATOM 6761 C CA . ARG D 1 54 ? 34.638 -26.063 36.831 1.000 50.090 54 ARG F CA 1
ATOM 6762 C C . ARG D 1 54 ? 33.537 -26.842 37.546 1.000 47.140 54 ARG F C 1
ATOM 6763 O O . ARG D 1 54 ? 32.494 -27.121 36.958 1.000 47.530 54 ARG F O 1
ATOM 6771 N N . PRO D 1 55 ? 33.733 -27.213 38.833 1.000 43.150 55 PRO F N 1
ATOM 6772 C CA . PRO D 1 55 ? 32.765 -28.037 39.556 1.000 40.620 55 PRO F CA 1
ATOM 6773 C C . PRO D 1 55 ? 31.456 -27.320 39.912 1.000 37.930 55 PRO F C 1
ATOM 6774 O O . PRO D 1 55 ? 31.381 -26.106 39.790 1.000 35.920 55 PRO F O 1
ATOM 6778 N N . VAL D 1 56 ? 30.477 -28.108 40.362 1.000 35.110 56 VAL F N 1
ATOM 6779 C CA . VAL D 1 56 ? 29.114 -27.659 40.772 1.000 33.650 56 VAL F CA 1
ATOM 6780 C C . VAL D 1 56 ? 28.989 -27.837 42.289 1.000 31.940 56 VAL F C 1
ATOM 6781 O O . VAL D 1 56 ? 29.334 -28.929 42.787 1.000 31.300 56 VAL F O 1
ATOM 6785 N N . ILE D 1 57 ? 28.515 -26.805 42.993 1.000 29.960 57 ILE F N 1
ATOM 6786 C CA . ILE D 1 57 ? 28.246 -26.869 44.461 1.000 28.480 57 ILE F CA 1
ATOM 6787 C C . ILE D 1 57 ? 27.076 -27.838 44.673 1.000 27.160 57 ILE F C 1
ATOM 6788 O O . ILE D 1 57 ? 25.956 -27.521 44.225 1.000 26.960 57 ILE F O 1
ATOM 6793 N N . LEU D 1 58 ? 27.333 -28.984 45.308 1.000 25.800 58 LEU F N 1
ATOM 6794 C CA . LEU D 1 58 ? 26.299 -30.017 45.593 1.000 24.470 58 LEU F CA 1
ATOM 6795 C C . LEU D 1 58 ? 25.973 -29.998 47.088 1.000 23.470 58 LEU F C 1
ATOM 6796 O O . LEU D 1 58 ? 26.901 -30.170 47.903 1.000 23.430 58 LEU F O 1
ATOM 6801 N N . THR D 1 59 ? 24.697 -29.807 47.428 1.000 22.550 59 THR F N 1
ATOM 6802 C CA . THR D 1 59 ? 24.206 -29.777 48.830 1.000 21.910 59 THR F CA 1
ATOM 6803 C C . THR D 1 59 ? 23.566 -31.119 49.185 1.000 21.460 59 THR F C 1
ATOM 6804 O O . THR D 1 59 ? 23.070 -31.803 48.272 1.000 20.670 59 THR F O 1
ATOM 6808 N N . TYR D 1 60 ? 23.598 -31.466 50.473 1.000 21.510 60 TYR F N 1
ATOM 6809 C CA . TYR D 1 60 ? 22.877 -32.623 51.061 1.000 21.590 60 TYR F CA 1
ATOM 6810 C C . TYR D 1 60 ? 22.398 -32.244 52.466 1.000 21.920 60 TYR F C 1
ATOM 6811 O O . TYR D 1 60 ? 23.234 -31.974 53.349 1.000 22.230 60 TYR F O 1
ATOM 6820 N N . HIS D 1 61 ? 21.077 -32.216 52.651 1.000 22.080 61 HIS F N 1
ATOM 6821 C CA . HIS D 1 61 ? 20.400 -31.745 53.889 1.000 22.300 61 HIS F CA 1
ATOM 6822 C C . HIS D 1 61 ? 20.514 -32.798 55.000 1.000 23.000 61 HIS F C 1
ATOM 6823 O O . HIS D 1 61 ? 21.005 -33.911 54.732 1.000 22.940 61 HIS F O 1
ATOM 6830 N N . ASP D 1 62 ? 20.059 -32.438 56.202 1.000 24.090 62 ASP F N 1
ATOM 6831 C CA . ASP D 1 62 ? 20.103 -33.281 57.426 1.000 24.910 62 ASP F CA 1
ATOM 6832 C C . ASP D 1 62 ? 18.737 -33.946 57.626 1.000 25.780 62 ASP F C 1
ATOM 6833 O O . ASP D 1 62 ? 17.783 -33.580 56.906 1.000 25.680 62 ASP F O 1
ATOM 6838 N N . ILE D 1 63 ? 18.654 -34.887 58.571 1.000 26.340 63 ILE F N 1
ATOM 6839 C CA . ILE D 1 63 ? 17.380 -35.547 58.993 1.000 27.140 63 ILE F CA 1
ATOM 6840 C C . ILE D 1 63 ? 16.380 -34.467 59.426 1.000 27.840 63 ILE F C 1
ATOM 6841 O O . ILE D 1 63 ? 16.817 -33.450 60.004 1.000 29.010 63 ILE F O 1
ATOM 6846 N N . GLY D 1 64 ? 15.093 -34.683 59.140 1.000 28.200 64 GLY F N 1
ATOM 6847 C CA . GLY D 1 64 ? 13.993 -33.778 59.530 1.000 28.430 64 GLY F CA 1
ATOM 6848 C C . GLY D 1 64 ? 13.845 -32.591 58.593 1.000 28.530 64 GLY F C 1
ATOM 6849 O O . GLY D 1 64 ? 12.973 -31.741 58.864 1.000 28.480 64 GLY F O 1
ATOM 6850 N N . LEU D 1 65 ? 14.646 -32.532 57.524 1.000 28.630 65 LEU F N 1
ATOM 6851 C CA . LEU D 1 65 ? 14.673 -31.389 56.572 1.000 28.590 65 LEU F CA 1
ATOM 6852 C C . LEU D 1 65 ? 14.629 -31.900 55.132 1.000 28.710 65 LEU F C 1
ATOM 6853 O O . LEU D 1 65 ? 14.640 -33.129 54.924 1.000 27.840 65 LEU F O 1
ATOM 6858 N N . ASN D 1 66 ? 14.560 -30.955 54.192 1.000 29.500 66 ASN F N 1
ATOM 6859 C CA . ASN D 1 66 ? 14.905 -31.132 52.756 1.000 30.130 66 ASN F CA 1
ATOM 6860 C C . ASN D 1 66 ? 15.814 -29.959 52.370 1.000 30.260 66 ASN F C 1
ATOM 6861 O O . ASN D 1 66 ? 16.100 -29.134 53.256 1.000 30.390 66 ASN F O 1
ATOM 6866 N N . HIS D 1 67 ? 16.248 -29.885 51.109 1.000 30.970 67 HIS F N 1
ATOM 6867 C CA . HIS D 1 67 ? 17.120 -28.797 50.581 1.000 31.520 67 HIS F CA 1
ATOM 6868 C C . HIS D 1 67 ? 16.459 -27.426 50.783 1.000 32.500 67 HIS F C 1
ATOM 6869 O O . HIS D 1 67 ? 17.200 -26.425 50.867 1.000 33.140 67 HIS F O 1
ATOM 6876 N N . LYS D 1 68 ? 15.124 -27.380 50.834 1.000 32.860 68 LYS F N 1
ATOM 6877 C CA . LYS D 1 68 ? 14.342 -26.123 50.994 1.000 33.000 68 LYS F CA 1
ATOM 6878 C C . LYS D 1 68 ? 14.485 -25.604 52.427 1.000 33.110 68 LYS F C 1
ATOM 6879 O O . LYS D 1 68 ? 14.987 -24.480 52.601 1.000 33.530 68 LYS F O 1
ATOM 6885 N N . SER D 1 69 ? 14.061 -26.399 53.410 1.000 33.530 69 SER F N 1
ATOM 6886 C CA . SER D 1 69 ? 14.112 -26.047 54.854 1.000 33.390 69 SER F CA 1
ATOM 6887 C C . SER D 1 69 ? 15.570 -25.910 55.315 1.000 33.790 69 SER F C 1
ATOM 6888 O O . SER D 1 69 ? 15.803 -25.192 56.305 1.000 34.720 69 SER F O 1
ATOM 6891 N N . CYS D 1 70 ? 16.511 -26.552 54.613 1.000 33.500 70 CYS F N 1
ATOM 6892 C CA . CYS D 1 70 ? 17.941 -26.663 55.017 1.000 32.940 70 CYS F CA 1
ATOM 6893 C C . CYS D 1 70 ? 18.794 -25.544 54.400 1.000 32.760 70 CYS F C 1
ATOM 6894 O O . CYS D 1 70 ? 19.603 -24.958 55.151 1.000 32.340 70 CYS F O 1
ATOM 6897 N N . PHE D 1 71 ? 18.637 -25.253 53.101 1.000 32.560 71 PHE F N 1
ATOM 6898 C CA . PHE D 1 71 ? 19.608 -24.434 52.318 1.000 32.580 71 PHE F CA 1
ATOM 6899 C C . PHE D 1 71 ? 18.969 -23.220 51.624 1.000 32.790 71 PHE F C 1
ATOM 6900 O O . PHE D 1 71 ? 19.712 -22.248 51.399 1.000 33.100 71 PHE F O 1
ATOM 6908 N N . ASN D 1 72 ? 17.680 -23.257 51.270 1.000 33.200 72 ASN F N 1
ATOM 6909 C CA . ASN D 1 72 ? 17.039 -22.188 50.451 1.000 33.620 72 ASN F CA 1
ATOM 6910 C C . ASN D 1 72 ? 17.315 -20.814 51.076 1.000 33.010 72 ASN F C 1
ATOM 6911 O O . ASN D 1 72 ? 17.883 -19.958 50.372 1.000 32.370 72 ASN F O 1
ATOM 6916 N N . ALA D 1 73 ? 16.944 -20.618 52.344 1.000 33.170 73 ALA F N 1
ATOM 6917 C CA . ALA D 1 73 ? 17.089 -19.333 53.075 1.000 33.650 73 ALA F CA 1
ATOM 6918 C C . ALA D 1 73 ? 18.553 -18.874 53.030 1.000 34.020 73 ALA F C 1
ATOM 6919 O O . ALA D 1 73 ? 18.786 -17.662 52.850 1.000 34.630 73 ALA F O 1
ATOM 6921 N N . PHE D 1 74 ? 19.493 -19.815 53.176 1.000 33.910 74 PHE F N 1
ATOM 6922 C CA . PHE D 1 74 ? 20.960 -19.563 53.189 1.000 34.430 74 PHE F CA 1
ATOM 6923 C C . PHE D 1 74 ? 21.453 -19.199 51.783 1.000 34.730 74 PHE F C 1
ATOM 6924 O O . PHE D 1 74 ? 22.123 -18.164 51.636 1.000 34.360 74 PHE F O 1
ATOM 6932 N N . PHE D 1 75 ? 21.154 -20.040 50.788 1.000 35.430 75 PHE F N 1
ATOM 6933 C CA . PHE D 1 75 ? 21.587 -19.859 49.374 1.000 36.480 75 PHE F CA 1
ATOM 6934 C C . PHE D 1 75 ? 20.970 -18.583 48.787 1.000 37.810 75 PHE F C 1
ATOM 6935 O O . PHE D 1 75 ? 21.613 -17.957 47.921 1.000 37.740 75 PHE F O 1
ATO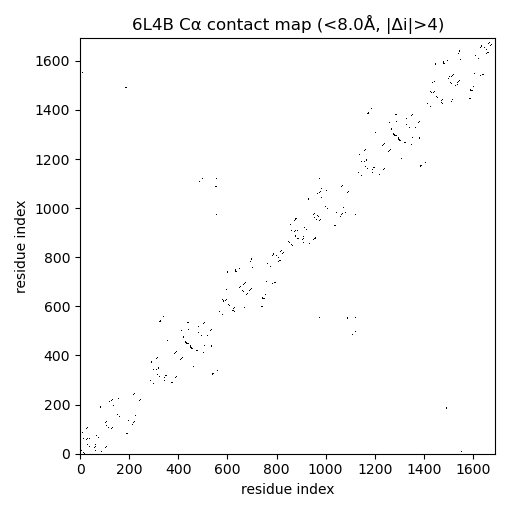M 6943 N N . ASN D 1 76 ? 19.771 -18.212 49.249 1.000 39.520 76 ASN F N 1
ATOM 6944 C CA . ASN D 1 76 ? 19.035 -16.998 48.796 1.000 41.490 76 ASN F CA 1
ATOM 6945 C C . ASN D 1 76 ? 19.610 -15.742 49.466 1.000 42.610 76 ASN F C 1
ATOM 6946 O O . ASN D 1 76 ? 19.183 -14.634 49.083 1.000 43.580 76 ASN F O 1
ATOM 6951 N N . PHE D 1 77 ? 20.535 -15.891 50.422 1.000 43.900 77 PHE F N 1
ATOM 6952 C CA . PHE D 1 77 ? 21.185 -14.750 51.122 1.000 44.680 77 PHE F CA 1
ATOM 6953 C C . PHE D 1 77 ? 21.963 -13.907 50.103 1.000 44.870 77 PHE F C 1
ATOM 6954 O O . PHE D 1 77 ? 22.573 -14.479 49.178 1.000 44.600 77 PHE F O 1
ATOM 6962 N N . GLU D 1 78 ? 21.942 -12.584 50.291 1.000 44.890 78 GLU F N 1
ATOM 6963 C CA . GLU D 1 78 ? 22.447 -11.574 49.319 1.000 45.080 78 GLU F CA 1
ATOM 6964 C C . GLU D 1 78 ? 23.933 -11.818 49.029 1.000 44.410 78 GLU F C 1
ATOM 6965 O O . GLU D 1 78 ? 24.311 -11.801 47.843 1.000 43.520 78 GLU F O 1
ATOM 6971 N N . ASP D 1 79 ? 24.736 -12.031 50.074 1.000 44.360 79 ASP F N 1
ATOM 6972 C CA . ASP D 1 79 ? 26.205 -12.251 49.972 1.000 44.270 79 ASP F CA 1
ATOM 6973 C C . ASP D 1 79 ? 26.486 -13.526 49.162 1.000 44.250 79 ASP F C 1
ATOM 6974 O O . ASP D 1 79 ? 27.474 -13.523 48.401 1.000 43.590 79 ASP F O 1
ATOM 6979 N N . MET D 1 80 ? 25.647 -14.563 49.304 1.000 44.490 80 MET F N 1
ATOM 6980 C CA . MET D 1 80 ? 25.815 -15.882 48.624 1.000 44.650 80 MET F CA 1
ATOM 6981 C C . MET D 1 80 ? 25.571 -15.743 47.115 1.000 45.110 80 MET F C 1
ATOM 6982 O O . MET D 1 80 ? 26.097 -16.587 46.361 1.000 43.630 80 MET F O 1
ATOM 6987 N N . GLN D 1 81 ? 24.803 -14.732 46.694 1.000 46.450 81 GLN F N 1
ATOM 6988 C CA . GLN D 1 81 ? 24.465 -14.477 45.264 1.000 47.810 81 GLN F CA 1
ATOM 6989 C C . GLN D 1 81 ? 25.751 -14.240 44.461 1.000 48.690 81 GLN F C 1
ATOM 6990 O O . GLN D 1 81 ? 25.786 -14.647 43.284 1.000 49.030 81 GLN F O 1
ATOM 6996 N N . GLU D 1 82 ? 26.761 -13.615 45.078 1.000 50.450 82 GLU F N 1
ATOM 6997 C CA . GLU D 1 82 ? 28.092 -13.346 44.459 1.000 51.090 82 GLU F CA 1
ATOM 6998 C C . GLU D 1 82 ? 28.794 -14.664 44.107 1.000 51.390 82 GLU F C 1
ATOM 6999 O O . GLU D 1 82 ? 29.514 -14.685 43.092 1.000 52.720 82 GLU F O 1
ATOM 7005 N N . ILE D 1 83 ? 28.615 -15.704 44.929 1.000 50.720 83 ILE F N 1
ATOM 7006 C CA . ILE D 1 83 ? 29.264 -17.041 44.757 1.000 49.790 83 ILE F CA 1
ATOM 7007 C C . ILE D 1 83 ? 28.456 -17.864 43.745 1.000 49.190 83 ILE F C 1
ATOM 7008 O O . ILE D 1 83 ? 29.050 -18.317 42.748 1.000 49.710 83 ILE F O 1
ATOM 7013 N N . THR D 1 84 ? 27.153 -18.032 43.996 1.000 48.270 84 THR F N 1
ATOM 7014 C CA . THR D 1 84 ? 26.241 -18.953 43.259 1.000 47.960 84 THR F CA 1
ATOM 7015 C C . THR D 1 84 ? 26.076 -18.528 41.793 1.000 48.480 84 THR F C 1
ATOM 7016 O O . THR D 1 84 ? 25.607 -19.366 41.002 1.000 48.220 84 THR F O 1
ATOM 7020 N N . GLN D 1 85 ? 26.407 -17.279 41.447 1.000 48.890 85 GLN F N 1
ATOM 7021 C CA . GLN D 1 85 ? 26.302 -16.759 40.054 1.000 49.150 85 GLN F CA 1
ATOM 7022 C C . GLN D 1 85 ? 27.397 -17.389 39.181 1.000 48.800 85 GLN F C 1
ATOM 7023 O O . GLN D 1 85 ? 27.097 -17.721 38.015 1.000 49.890 85 GLN F O 1
ATOM 7029 N N . HIS D 1 86 ? 28.605 -17.566 39.727 1.000 47.790 86 HIS F N 1
ATOM 7030 C CA . HIS D 1 86 ? 29.779 -18.152 39.020 1.000 47.370 86 HIS F CA 1
ATOM 7031 C C . HIS D 1 86 ? 29.734 -19.682 39.077 1.000 46.550 86 HIS F C 1
ATOM 7032 O O . HIS D 1 86 ? 30.477 -20.315 38.307 1.000 46.660 86 HIS F O 1
ATOM 7039 N N . PHE D 1 87 ? 28.921 -20.247 39.974 1.000 45.080 87 PHE F N 1
ATOM 7040 C CA . PHE D 1 87 ? 28.797 -21.712 40.197 1.000 43.130 87 PHE F CA 1
ATOM 7041 C C . PHE D 1 87 ? 27.364 -22.167 39.918 1.000 41.590 87 PHE F C 1
ATOM 7042 O O . PHE D 1 87 ? 26.416 -21.495 40.360 1.000 42.380 87 PHE F O 1
ATOM 7050 N N . ALA D 1 88 ? 27.220 -23.290 39.214 1.000 39.310 88 ALA F N 1
ATOM 7051 C CA . ALA D 1 88 ? 25.972 -24.085 39.180 1.000 37.490 88 ALA F CA 1
ATOM 7052 C C . ALA D 1 88 ? 25.771 -24.697 40.571 1.000 36.310 88 ALA F C 1
ATOM 7053 O O . ALA D 1 88 ? 26.787 -24.959 41.253 1.000 37.530 88 ALA F O 1
ATOM 7055 N N . VAL D 1 89 ? 24.518 -24.899 40.983 1.000 34.210 89 VAL F N 1
ATOM 7056 C CA . VAL D 1 89 ? 24.161 -25.492 42.307 1.000 32.580 89 VAL F CA 1
ATOM 7057 C C . VAL D 1 89 ? 23.213 -26.671 42.067 1.000 31.590 89 VAL F C 1
ATOM 7058 O O . VAL D 1 89 ? 22.231 -26.498 41.322 1.000 30.940 89 VAL F O 1
ATOM 7062 N N . CYS D 1 90 ? 23.519 -27.824 42.669 1.000 30.150 90 CYS F N 1
ATOM 7063 C CA . CYS D 1 90 ? 22.668 -29.043 42.660 1.000 29.220 90 CYS F CA 1
ATOM 7064 C C . CYS D 1 90 ? 22.212 -29.356 44.088 1.000 28.910 90 CYS F C 1
ATOM 7065 O O . CYS D 1 90 ? 23.068 -29.688 44.930 1.000 27.810 90 CYS F O 1
ATOM 7068 N N . HIS D 1 91 ? 20.905 -29.247 44.333 1.000 29.070 91 HIS F N 1
ATOM 7069 C CA . HIS D 1 91 ? 20.261 -29.494 45.649 1.000 29.230 91 HIS F CA 1
ATOM 7070 C C . HIS D 1 91 ? 19.710 -30.921 45.681 1.000 28.990 91 HIS F C 1
ATOM 7071 O O . HIS D 1 91 ? 18.703 -31.170 44.994 1.000 29.360 91 HIS F O 1
ATOM 7078 N N . VAL D 1 92 ? 20.352 -31.814 46.441 1.000 28.590 92 VAL F N 1
ATOM 7079 C CA . VAL D 1 92 ? 19.938 -33.244 46.569 1.000 28.570 92 VAL F CA 1
ATOM 7080 C C . VAL D 1 92 ? 18.912 -33.359 47.701 1.000 28.900 92 VAL F C 1
ATOM 7081 O O . VAL D 1 92 ? 19.228 -32.942 48.834 1.000 29.530 92 VAL F O 1
ATOM 7085 N N . ASP D 1 93 ? 17.734 -33.905 47.389 1.000 29.310 93 ASP F N 1
ATOM 7086 C CA . ASP D 1 93 ? 16.718 -34.344 48.382 1.000 29.510 93 ASP F CA 1
ATOM 7087 C C . ASP D 1 93 ? 16.928 -35.836 48.652 1.000 29.510 93 ASP F C 1
ATOM 7088 O O . ASP D 1 93 ? 16.902 -36.621 47.680 1.000 30.350 93 ASP F O 1
ATOM 7093 N N . ALA D 1 94 ? 17.138 -36.201 49.919 1.000 28.820 94 ALA F N 1
ATOM 7094 C CA . ALA D 1 94 ? 17.242 -37.603 50.386 1.000 28.790 94 ALA F CA 1
ATOM 7095 C C . ALA D 1 94 ? 15.966 -38.346 49.997 1.000 28.840 94 ALA F C 1
ATOM 7096 O O . ALA D 1 94 ? 14.878 -37.779 50.075 1.000 28.460 94 ALA F O 1
ATOM 7098 N N . PRO D 1 95 ? 16.052 -39.624 49.556 1.000 29.230 95 PRO F N 1
ATOM 7099 C CA . PRO D 1 95 ? 14.879 -40.364 49.086 1.000 29.380 95 PRO F CA 1
ATOM 7100 C C . PRO D 1 95 ? 13.663 -40.227 50.015 1.000 30.060 95 PRO F C 1
ATOM 7101 O O . PRO D 1 95 ? 13.788 -40.515 51.195 1.000 30.460 95 PRO F O 1
ATOM 7105 N N . GLY D 1 96 ? 12.539 -39.753 49.465 1.000 30.240 96 GLY F N 1
ATOM 7106 C CA . GLY D 1 96 ? 11.242 -39.647 50.164 1.000 30.680 96 GLY F CA 1
ATOM 7107 C C . GLY D 1 96 ? 11.113 -38.387 51.006 1.000 31.060 96 GLY F C 1
ATOM 7108 O O . GLY D 1 96 ? 10.014 -38.172 51.557 1.000 31.530 96 GLY F O 1
ATOM 7109 N N . GLN D 1 97 ? 12.177 -37.581 51.111 1.000 31.460 97 GLN F N 1
ATOM 7110 C CA . GLN D 1 97 ? 12.219 -36.355 51.956 1.000 31.390 97 GLN F CA 1
ATOM 7111 C C . GLN D 1 97 ? 11.833 -35.121 51.128 1.000 32.300 97 GLN F C 1
ATOM 7112 O O . GLN D 1 97 ? 11.575 -34.069 51.740 1.000 32.240 97 GLN F O 1
ATOM 7118 N N . GLN D 1 98 ? 11.790 -35.239 49.795 1.000 33.260 98 GLN F N 1
ATOM 7119 C CA . GLN D 1 98 ? 11.476 -34.110 48.873 1.000 33.840 98 GLN F CA 1
ATOM 7120 C C . GLN D 1 98 ? 10.022 -33.664 49.087 1.000 34.270 98 GLN F C 1
ATOM 7121 O O . GLN D 1 98 ? 9.235 -34.446 49.656 1.000 34.630 98 GLN F O 1
ATOM 7127 N N . GLU D 1 99 ? 9.691 -32.446 48.648 1.000 34.980 99 GLU F N 1
ATOM 7128 C CA . GLU D 1 99 ? 8.340 -31.839 48.804 1.000 35.620 99 GLU F CA 1
ATOM 7129 C C . GLU D 1 99 ? 7.305 -32.659 48.024 1.000 35.240 99 GLU F C 1
ATOM 7130 O O . GLU D 1 99 ? 7.540 -32.931 46.828 1.000 34.600 99 GLU F O 1
ATOM 7136 N N . GLY D 1 100 ? 6.199 -33.017 48.686 1.000 34.700 100 GLY F N 1
ATOM 7137 C CA . GLY D 1 100 ? 5.060 -33.741 48.087 1.000 34.320 100 GLY F CA 1
ATOM 7138 C C . GLY D 1 100 ? 5.403 -35.189 47.787 1.000 34.130 100 GLY F C 1
ATOM 7139 O O . GLY D 1 100 ? 4.793 -35.761 46.860 1.000 34.160 100 GLY F O 1
ATOM 7140 N N . ALA D 1 101 ? 6.339 -35.764 48.549 1.000 34.520 101 ALA F N 1
ATOM 7141 C CA . ALA D 1 101 ? 6.820 -37.158 48.396 1.000 34.020 101 ALA F CA 1
ATOM 7142 C C . ALA D 1 101 ? 5.749 -38.128 48.889 1.000 33.920 101 ALA F C 1
ATOM 7143 O O . ALA D 1 101 ? 5.245 -37.974 50.000 1.000 34.130 101 ALA F O 1
ATOM 7145 N N . PRO D 1 102 ? 5.373 -39.156 48.092 1.000 33.340 102 PRO F N 1
ATOM 7146 C CA . PRO D 1 102 ? 4.439 -40.180 48.560 1.000 33.260 102 PRO F CA 1
ATOM 7147 C C . PRO D 1 102 ? 5.076 -41.079 49.630 1.000 32.960 102 PRO F C 1
ATOM 7148 O O . PRO D 1 102 ? 6.288 -41.223 49.638 1.000 32.130 102 PRO F O 1
ATOM 7152 N N . SER D 1 103 ? 4.244 -41.646 50.507 1.000 33.070 103 SER F N 1
ATOM 7153 C CA . SER D 1 103 ? 4.658 -42.560 51.604 1.000 33.060 103 SER F CA 1
ATOM 7154 C C . SER D 1 103 ? 5.214 -43.855 51.003 1.000 32.660 103 SER F C 1
ATOM 7155 O O . SER D 1 103 ? 4.528 -44.453 50.152 1.000 31.900 103 SER F O 1
ATOM 7158 N N . PHE D 1 104 ? 6.423 -44.253 51.411 1.000 32.010 104 PHE F N 1
ATOM 7159 C CA . PHE D 1 104 ? 7.015 -45.579 51.088 1.000 31.700 104 PHE F CA 1
ATOM 7160 C C . PHE D 1 104 ? 6.182 -46.660 51.772 1.000 31.820 104 PHE F C 1
ATOM 7161 O O . PHE D 1 104 ? 5.702 -46.451 52.885 1.000 31.710 104 PHE F O 1
ATOM 7169 N N . PRO D 1 105 ? 5.977 -47.842 51.142 1.000 32.460 105 PRO F N 1
ATOM 7170 C CA . PRO D 1 105 ? 5.192 -48.910 51.763 1.000 32.450 105 PRO F CA 1
ATOM 7171 C C . PRO D 1 105 ? 5.835 -49.402 53.069 1.000 33.140 105 PRO F C 1
ATOM 7172 O O . PRO D 1 105 ? 7.048 -49.377 53.176 1.000 32.970 105 PRO F O 1
ATOM 7176 N N . THR D 1 106 ? 5.002 -49.840 54.018 1.000 33.270 106 THR F N 1
ATOM 7177 C CA . THR D 1 106 ? 5.383 -50.222 55.408 1.000 32.930 106 THR F CA 1
ATOM 7178 C C . THR D 1 106 ? 6.730 -50.957 55.422 1.000 32.350 106 THR F C 1
ATOM 7179 O O . THR D 1 106 ? 7.606 -50.570 56.227 1.000 33.360 106 THR F O 1
ATOM 7183 N N . GLY D 1 107 ? 6.883 -51.975 54.570 1.000 30.850 107 GLY F N 1
ATOM 7184 C CA . GLY D 1 107 ? 8.046 -52.885 54.574 1.000 29.510 107 GLY F CA 1
ATOM 7185 C C . GLY D 1 107 ? 9.175 -52.425 53.667 1.000 28.350 107 GLY F C 1
ATOM 7186 O O . GLY D 1 107 ? 10.136 -53.202 53.512 1.000 28.100 107 GLY F O 1
ATOM 7187 N N . TYR D 1 108 ? 9.088 -51.215 53.098 1.000 27.080 108 TYR F N 1
ATOM 7188 C CA . TYR D 1 108 ? 10.045 -50.688 52.085 1.000 26.140 108 TYR F CA 1
ATOM 7189 C C . TYR D 1 108 ? 11.483 -50.825 52.599 1.000 26.070 108 TYR F C 1
ATOM 7190 O O . TYR D 1 108 ? 11.742 -50.506 53.778 1.000 26.360 108 TYR F O 1
ATOM 7199 N N . GLN D 1 109 ? 12.384 -51.297 51.731 1.000 25.720 109 GLN F N 1
ATOM 7200 C CA . GLN D 1 109 ? 13.845 -51.348 51.996 1.000 25.490 109 GLN F CA 1
ATOM 7201 C C . GLN D 1 109 ? 14.419 -49.949 51.760 1.000 25.470 109 GLN F C 1
ATOM 7202 O O . GLN D 1 109 ? 14.793 -49.645 50.606 1.000 26.310 109 GLN F O 1
ATOM 7208 N N . TYR D 1 110 ? 14.462 -49.122 52.805 1.000 24.820 110 TYR F N 1
ATOM 7209 C CA . TYR D 1 110 ? 15.026 -47.751 52.736 1.000 24.370 110 TYR F CA 1
ATOM 7210 C C . TYR D 1 110 ? 16.543 -47.862 52.616 1.000 24.180 110 TYR F C 1
ATOM 7211 O O . TYR D 1 110 ? 17.153 -48.664 53.320 1.000 23.950 110 TYR F O 1
ATOM 7220 N N . PRO D 1 111 ? 17.198 -47.087 51.718 1.000 24.160 111 PRO F N 1
ATOM 7221 C CA . PRO D 1 111 ? 18.645 -47.188 51.531 1.000 24.110 111 PRO F CA 1
ATOM 7222 C C . PRO D 1 111 ? 19.432 -46.919 52.821 1.000 24.180 111 PRO F C 1
ATOM 7223 O O . PRO D 1 111 ? 18.973 -46.146 53.645 1.000 24.750 111 PRO F O 1
ATOM 7227 N N . THR D 1 112 ? 20.589 -47.568 52.963 1.000 23.700 112 THR F N 1
ATOM 7228 C CA . THR D 1 112 ? 21.553 -47.326 54.068 1.000 23.600 112 THR F CA 1
ATOM 7229 C C . THR D 1 112 ? 22.351 -46.063 53.743 1.000 23.790 112 THR F C 1
ATOM 7230 O O . THR D 1 112 ? 22.411 -45.688 52.552 1.000 23.360 112 THR F O 1
ATOM 7234 N N . MET D 1 113 ? 22.950 -45.450 54.767 1.000 23.890 113 MET F N 1
ATOM 7235 C CA . MET D 1 113 ? 23.756 -44.206 54.642 1.000 23.680 113 MET F CA 1
ATOM 7236 C C . MET D 1 113 ? 24.857 -44.415 53.596 1.000 23.610 113 MET F C 1
ATOM 7237 O O . MET D 1 113 ? 25.114 -43.480 52.816 1.000 23.440 113 MET F O 1
ATOM 7242 N N . ASP D 1 114 ? 25.462 -45.608 53.573 1.000 23.860 114 ASP F N 1
ATOM 7243 C CA . ASP D 1 114 ? 26.526 -45.989 52.604 1.000 24.090 114 ASP F CA 1
ATOM 7244 C C . ASP D 1 114 ? 25.934 -46.051 51.191 1.000 23.910 114 ASP F C 1
ATOM 7245 O O . ASP D 1 114 ? 26.607 -45.581 50.253 1.000 23.530 114 ASP F O 1
ATOM 7250 N N . GLU D 1 115 ? 24.731 -46.619 51.054 1.000 23.780 115 GLU F N 1
ATOM 7251 C CA . GLU D 1 115 ? 23.974 -46.684 49.773 1.000 23.600 115 GLU F CA 1
ATOM 7252 C C . GLU D 1 115 ? 23.552 -45.271 49.347 1.000 23.910 115 GLU F C 1
ATOM 7253 O O . GLU D 1 115 ? 23.631 -44.972 48.141 1.000 23.580 115 GLU F O 1
ATOM 7259 N N . LEU D 1 116 ? 23.130 -44.433 50.300 1.000 24.330 116 LEU F N 1
ATOM 7260 C CA . LEU D 1 116 ? 22.700 -43.028 50.042 1.000 24.240 116 LEU F CA 1
ATOM 7261 C C . LEU D 1 116 ? 23.852 -42.231 49.417 1.000 24.360 116 LEU F C 1
ATOM 7262 O O . LEU D 1 116 ? 23.568 -41.307 48.636 1.000 23.620 116 LEU F O 1
ATOM 7267 N N . ALA D 1 117 ? 25.100 -42.570 49.758 1.000 24.980 117 ALA F N 1
ATOM 7268 C CA . ALA D 1 117 ? 26.325 -42.000 49.147 1.000 25.180 117 ALA F CA 1
ATOM 7269 C C . ALA D 1 117 ? 26.508 -42.576 47.736 1.000 25.650 117 ALA F C 1
ATOM 7270 O O . ALA D 1 117 ? 26.851 -41.801 46.820 1.000 26.550 117 ALA F O 1
ATOM 7272 N N . GLU D 1 118 ? 26.263 -43.881 47.574 1.000 25.380 118 GLU F N 1
ATOM 7273 C CA . GLU D 1 118 ? 26.396 -44.630 46.291 1.000 25.680 118 GLU F CA 1
ATOM 7274 C C . GLU D 1 118 ? 25.437 -44.066 45.233 1.000 26.060 118 GLU F C 1
ATOM 7275 O O . GLU D 1 118 ? 25.660 -44.335 44.036 1.000 26.310 118 GLU F O 1
ATOM 7281 N N . MET D 1 119 ? 24.402 -43.332 45.651 1.000 26.930 119 MET F N 1
ATOM 7282 C CA . MET D 1 119 ? 23.391 -42.728 44.740 1.000 27.060 119 MET F CA 1
ATOM 7283 C C . MET D 1 119 ? 23.946 -41.458 44.078 1.000 26.910 119 MET F C 1
ATOM 7284 O O . MET D 1 119 ? 23.321 -41.003 43.103 1.000 27.880 119 MET F O 1
ATOM 7289 N N . LEU D 1 120 ? 25.077 -40.924 44.558 1.000 27.040 120 LEU F N 1
ATOM 7290 C CA . LEU D 1 120 ? 25.616 -39.598 44.134 1.000 26.850 120 LEU F CA 1
ATOM 7291 C C . LEU D 1 120 ? 26.339 -39.685 42.788 1.000 26.740 120 LEU F C 1
ATOM 7292 O O . LEU D 1 120 ? 26.120 -38.827 41.937 1.000 26.670 120 LEU F O 1
ATOM 7297 N N . PRO D 1 121 ? 27.226 -40.677 42.526 1.000 27.150 121 PRO F N 1
ATOM 7298 C CA . PRO D 1 121 ? 27.890 -40.767 41.223 1.000 27.420 121 PRO F CA 1
ATOM 7299 C C . PRO D 1 121 ? 26.913 -40.823 40.046 1.000 28.270 121 PRO F C 1
ATOM 7300 O O . PRO D 1 121 ? 27.132 -40.150 39.041 1.000 28.650 121 PRO F O 1
ATOM 7304 N N . PRO D 1 122 ? 25.817 -41.619 40.106 1.000 28.520 122 PRO F N 1
ATOM 7305 C CA . PRO D 1 122 ? 24.768 -41.547 39.085 1.000 28.870 122 PRO F CA 1
ATOM 7306 C C . PRO D 1 122 ? 24.207 -40.134 38.862 1.000 29.270 122 PRO F C 1
ATOM 7307 O O . PRO D 1 122 ? 23.999 -39.773 37.715 1.000 30.640 122 PRO F O 1
ATOM 7311 N N . VAL D 1 123 ? 23.973 -39.380 39.944 1.000 29.400 123 VAL F N 1
ATOM 7312 C CA . VAL D 1 123 ? 23.427 -37.987 39.892 1.000 29.360 123 VAL F CA 1
ATOM 7313 C C . VAL D 1 123 ? 24.402 -37.105 39.103 1.000 29.610 123 VAL F C 1
ATOM 7314 O O . VAL D 1 123 ? 23.932 -36.347 38.235 1.000 30.490 123 VAL F O 1
ATOM 7318 N N . LEU D 1 124 ? 25.701 -37.195 39.410 1.000 30.000 124 LEU F N 1
ATOM 7319 C CA . LEU D 1 124 ? 26.792 -36.498 38.669 1.000 30.220 124 LEU F CA 1
ATOM 7320 C C . LEU D 1 124 ? 26.771 -36.935 37.199 1.000 30.650 124 LEU F C 1
ATOM 7321 O O . LEU D 1 124 ? 26.707 -36.049 36.323 1.000 30.520 124 LEU F O 1
ATOM 7326 N N . THR D 1 125 ? 26.833 -38.248 36.953 1.000 31.220 125 THR F N 1
ATOM 7327 C CA . THR D 1 125 ? 26.884 -38.864 35.597 1.000 32.180 125 THR F CA 1
ATOM 7328 C C . THR D 1 125 ? 25.684 -38.394 34.767 1.000 33.570 125 THR F C 1
ATOM 7329 O O . THR D 1 125 ? 25.892 -37.999 33.598 1.000 32.590 125 THR F O 1
ATOM 7333 N N . HIS D 1 126 ? 24.480 -38.447 35.346 1.000 35.100 126 HIS F N 1
ATOM 7334 C CA . HIS D 1 126 ? 23.204 -38.083 34.671 1.000 36.220 126 HIS F CA 1
ATOM 7335 C C . HIS D 1 126 ? 23.275 -36.639 34.162 1.000 36.500 126 HIS F C 1
ATOM 7336 O O . HIS D 1 126 ? 22.857 -36.396 33.012 1.000 36.950 126 HIS F O 1
ATOM 7343 N N . LEU D 1 127 ? 23.788 -35.730 34.995 1.000 36.360 127 LEU F N 1
ATOM 7344 C CA . LEU D 1 127 ? 23.779 -34.260 34.755 1.000 36.690 127 LEU F CA 1
ATOM 7345 C C . LEU D 1 127 ? 25.113 -33.803 34.146 1.000 36.980 127 LEU F C 1
ATOM 7346 O O . LEU D 1 127 ? 25.370 -32.583 34.149 1.000 36.780 127 LEU F O 1
ATOM 7351 N N . SER D 1 128 ? 25.918 -34.741 33.635 1.000 37.260 128 SER F N 1
ATOM 7352 C CA . SER D 1 128 ? 27.218 -34.481 32.959 1.000 37.430 128 SER F CA 1
ATOM 7353 C C . SER D 1 128 ? 28.121 -33.622 33.855 1.000 37.820 128 SER F C 1
ATOM 7354 O O . SER D 1 128 ? 28.849 -32.762 33.314 1.000 38.540 128 SER F O 1
ATOM 7357 N N . LEU D 1 129 ? 28.069 -33.844 35.172 1.000 37.200 129 LEU F N 1
ATOM 7358 C CA . LEU D 1 129 ? 28.940 -33.162 36.166 1.000 36.820 129 LEU F CA 1
ATOM 7359 C C . LEU D 1 129 ? 30.213 -33.996 36.328 1.000 36.910 129 LEU F C 1
ATOM 7360 O O . LEU D 1 129 ? 30.094 -35.224 36.519 1.000 37.330 129 LEU F O 1
ATOM 7365 N N . LYS D 1 130 ? 31.378 -33.351 36.231 1.000 36.490 130 LYS F N 1
ATOM 7366 C CA . LYS D 1 130 ? 32.706 -34.018 36.280 1.000 36.080 130 LYS F CA 1
ATOM 7367 C C . LYS D 1 130 ? 33.130 -34.174 37.745 1.000 35.650 130 LYS F C 1
ATOM 7368 O O . LYS D 1 130 ? 33.605 -35.270 38.113 1.000 36.860 130 LYS F O 1
ATOM 7374 N N . SER D 1 131 ? 32.955 -33.115 38.540 1.000 34.260 131 SER F N 1
ATOM 7375 C CA . SER D 1 131 ? 33.282 -33.070 39.990 1.000 32.920 131 SER F CA 1
ATOM 7376 C C . SER D 1 131 ? 32.338 -32.111 40.723 1.000 32.190 131 SER F C 1
ATOM 7377 O O . SER D 1 131 ? 31.598 -31.369 40.044 1.000 31.950 131 SER F O 1
ATOM 7380 N N . ILE D 1 132 ? 32.376 -32.127 42.059 1.000 30.740 132 ILE F N 1
ATOM 7381 C CA . ILE D 1 132 ? 31.528 -31.255 42.927 1.000 29.700 132 ILE F CA 1
ATOM 7382 C C . ILE D 1 132 ? 32.372 -30.653 44.054 1.000 28.940 132 ILE F C 1
ATOM 7383 O O . ILE D 1 132 ? 33.391 -31.258 44.436 1.000 27.800 132 ILE F O 1
ATOM 7388 N N . ILE D 1 133 ? 31.942 -29.486 44.538 1.000 28.600 133 ILE F N 1
ATOM 7389 C CA . ILE D 1 133 ? 32.223 -28.966 45.908 1.000 27.780 133 ILE F CA 1
ATOM 7390 C C . ILE D 1 133 ? 30.988 -29.285 46.755 1.000 27.310 133 ILE F C 1
ATOM 7391 O O . ILE D 1 133 ? 29.882 -28.881 46.353 1.000 27.280 133 ILE F O 1
ATOM 7396 N N . GLY D 1 134 ? 31.166 -30.011 47.859 1.000 27.300 134 GLY F N 1
ATOM 7397 C CA . GLY D 1 134 ? 30.054 -30.503 48.696 1.000 27.130 134 GLY F CA 1
ATOM 7398 C C . GLY D 1 134 ? 29.750 -29.564 49.849 1.000 27.210 134 GLY F C 1
ATOM 7399 O O . GLY D 1 134 ? 30.705 -29.020 50.435 1.000 27.000 134 GLY F O 1
ATOM 7400 N N . ILE D 1 135 ? 28.463 -29.370 50.153 1.000 27.440 135 ILE F N 1
ATOM 7401 C CA . ILE D 1 135 ? 27.984 -28.755 51.430 1.000 27.450 135 ILE F CA 1
ATOM 7402 C C . ILE D 1 135 ? 26.933 -29.687 52.041 1.000 26.710 135 ILE F C 1
ATOM 7403 O O . ILE D 1 135 ? 25.935 -29.975 51.358 1.000 27.110 135 ILE F O 1
ATOM 7408 N N . GLY D 1 136 ? 27.153 -30.134 53.280 1.000 26.230 136 GLY F N 1
ATOM 7409 C CA . GLY D 1 136 ? 26.281 -31.107 53.965 1.000 25.450 136 GLY F CA 1
ATOM 7410 C C . GLY D 1 136 ? 26.039 -30.746 55.418 1.000 25.200 136 GLY F C 1
ATOM 7411 O O . GLY D 1 136 ? 26.981 -30.260 56.072 1.000 25.260 136 GLY F O 1
ATOM 7412 N N . VAL D 1 137 ? 24.813 -30.977 55.900 1.000 25.180 137 VAL F N 1
ATOM 7413 C CA . VAL D 1 137 ? 24.419 -30.823 57.333 1.000 24.440 137 VAL F CA 1
ATOM 7414 C C . VAL D 1 137 ? 24.112 -32.210 57.910 1.000 24.030 137 VAL F C 1
ATOM 7415 O O . VAL D 1 137 ? 23.293 -32.933 57.305 1.000 23.980 137 VAL F O 1
ATOM 7419 N N . GLY D 1 138 ? 24.752 -32.550 59.034 1.000 23.370 138 GLY F N 1
ATOM 7420 C CA . GLY D 1 138 ? 24.490 -33.770 59.825 1.000 23.110 138 GLY F CA 1
ATOM 7421 C C . GLY D 1 138 ? 24.594 -35.033 58.991 1.000 22.890 138 GLY F C 1
ATOM 7422 O O . GLY D 1 138 ? 25.709 -35.358 58.554 1.000 23.210 138 GLY F O 1
ATOM 7423 N N . ALA D 1 139 ? 23.468 -35.725 58.789 1.000 22.960 139 ALA F N 1
ATOM 7424 C CA . ALA D 1 139 ? 23.347 -36.943 57.954 1.000 22.790 139 ALA F CA 1
ATOM 7425 C C . ALA D 1 139 ? 23.916 -36.665 56.560 1.000 22.730 139 ALA F C 1
ATOM 7426 O O . ALA D 1 139 ? 24.670 -37.512 56.052 1.000 22.560 139 ALA F O 1
ATOM 7428 N N . GLY D 1 140 ? 23.558 -35.520 55.970 1.000 22.400 140 GLY F N 1
ATOM 7429 C CA . GLY D 1 140 ? 24.067 -35.080 54.658 1.000 22.310 140 GLY F CA 1
ATOM 7430 C C . GLY D 1 140 ? 25.583 -34.989 54.656 1.000 22.130 140 GLY F C 1
ATOM 7431 O O . GLY D 1 140 ? 26.205 -35.499 53.702 1.000 22.320 140 GLY F O 1
ATOM 7432 N N . ALA D 1 141 ? 26.153 -34.374 55.698 1.000 21.710 141 ALA F N 1
ATOM 7433 C CA . ALA D 1 141 ? 27.613 -34.212 55.899 1.000 21.500 141 ALA F CA 1
ATOM 7434 C C . ALA D 1 141 ? 28.286 -35.588 55.892 1.000 21.130 141 ALA F C 1
ATOM 7435 O O . ALA D 1 141 ? 29.357 -35.714 55.272 1.000 21.400 141 ALA F O 1
ATOM 7437 N N . TYR D 1 142 ? 27.671 -36.575 56.553 1.000 21.200 142 TYR F N 1
ATOM 7438 C CA . TYR D 1 142 ? 28.154 -37.982 56.623 1.000 21.470 142 TYR F CA 1
ATOM 7439 C C . TYR D 1 142 ? 28.147 -38.596 55.218 1.000 21.400 142 TYR F C 1
ATOM 7440 O O . TYR D 1 142 ? 29.130 -39.258 54.836 1.000 21.860 142 TYR F O 1
ATOM 7449 N N . ILE D 1 143 ? 27.050 -38.399 54.486 1.000 21.420 143 ILE F N 1
ATOM 7450 C CA . ILE D 1 143 ? 26.815 -38.986 53.132 1.000 21.570 143 ILE F CA 1
ATOM 7451 C C . ILE D 1 143 ? 27.864 -38.439 52.157 1.000 21.520 143 ILE F C 1
ATOM 7452 O O . ILE D 1 143 ? 28.444 -39.249 51.411 1.000 22.110 143 ILE F O 1
ATOM 7457 N N . LEU D 1 144 ? 28.083 -37.120 52.152 1.000 21.190 144 LEU F N 1
ATOM 7458 C CA . LEU D 1 144 ? 29.057 -36.445 51.250 1.000 21.210 144 LEU F CA 1
ATOM 7459 C C . LEU D 1 144 ? 30.482 -36.874 51.620 1.000 21.370 144 LEU F C 1
ATOM 7460 O O . LEU D 1 144 ? 31.340 -36.917 50.712 1.000 21.030 144 LEU F O 1
ATOM 7465 N N . SER D 1 145 ? 30.719 -37.168 52.902 1.000 21.390 145 SER F N 1
ATOM 7466 C CA . SER D 1 145 ? 32.023 -37.654 53.426 1.000 22.020 145 SER F CA 1
ATOM 7467 C C . SER D 1 145 ? 32.297 -39.063 52.888 1.000 22.220 145 SER F C 1
ATOM 7468 O O . SER D 1 145 ? 33.373 -39.261 52.289 1.000 22.320 145 SER F O 1
ATOM 7471 N N . ARG D 1 146 ? 31.358 -39.997 53.074 1.000 22.600 146 ARG F N 1
ATOM 7472 C CA . ARG D 1 146 ? 31.480 -41.393 52.565 1.000 23.140 146 ARG F CA 1
ATOM 7473 C C . ARG D 1 146 ? 31.744 -41.341 51.056 1.000 23.870 146 ARG F C 1
ATOM 7474 O O . ARG D 1 146 ? 32.637 -42.073 50.584 1.000 24.450 146 ARG F O 1
ATOM 7482 N N . PHE D 1 147 ? 31.005 -40.484 50.344 1.000 24.040 147 PHE F N 1
ATOM 7483 C CA . PHE D 1 147 ? 31.088 -40.295 48.871 1.000 24.310 147 PHE F CA 1
ATOM 7484 C C . PHE D 1 147 ? 32.508 -39.877 48.470 1.000 24.220 147 PHE F C 1
ATOM 7485 O O . PHE D 1 147 ? 33.028 -40.394 47.466 1.000 24.020 147 PHE F O 1
ATOM 7493 N N . ALA D 1 148 ? 33.104 -38.952 49.226 1.000 24.490 148 ALA F N 1
ATOM 7494 C CA . ALA D 1 148 ? 34.461 -38.409 48.979 1.000 24.470 148 ALA F CA 1
ATOM 7495 C C . ALA D 1 148 ? 35.510 -39.516 49.149 1.000 24.840 148 ALA F C 1
ATOM 7496 O O . ALA D 1 148 ? 36.468 -39.551 48.352 1.000 24.810 148 ALA F O 1
ATOM 7498 N N . LEU D 1 149 ? 35.339 -40.386 50.150 1.000 24.740 149 LEU F N 1
ATOM 7499 C CA . LEU D 1 149 ? 36.259 -41.523 50.425 1.000 24.960 149 LEU F CA 1
ATOM 7500 C C . LEU D 1 149 ? 36.121 -42.565 49.307 1.000 25.270 149 LEU F C 1
ATOM 7501 O O . LEU D 1 149 ? 37.162 -43.002 48.779 1.000 25.760 149 LEU F O 1
ATOM 7506 N N . ASN D 1 150 ? 34.884 -42.936 48.962 1.000 25.500 150 ASN F N 1
ATOM 7507 C CA . ASN D 1 150 ? 34.552 -43.865 47.845 1.000 25.560 150 ASN F CA 1
ATOM 7508 C C . ASN D 1 150 ? 35.114 -43.325 46.528 1.000 25.750 150 ASN F C 1
ATOM 7509 O O . ASN D 1 150 ? 35.637 -44.126 45.731 1.000 27.030 150 ASN F O 1
ATOM 7514 N N . HIS D 1 151 ? 34.975 -42.019 46.312 1.000 25.510 151 HIS F N 1
ATOM 7515 C CA . HIS D 1 151 ? 35.340 -41.315 45.058 1.000 25.230 151 HIS F CA 1
ATOM 7516 C C . HIS D 1 151 ? 36.028 -40.024 45.481 1.000 25.120 151 HIS F C 1
ATOM 7517 O O . HIS D 1 151 ? 35.338 -39.083 45.880 1.000 25.540 151 HIS F O 1
ATOM 7524 N N . PRO D 1 152 ? 37.393 -39.964 45.528 1.000 24.690 152 PRO F N 1
ATOM 7525 C CA . PRO D 1 152 ? 38.052 -38.680 45.782 1.000 24.430 152 PRO F CA 1
ATOM 7526 C C . PRO D 1 152 ? 38.126 -37.863 44.485 1.000 24.560 152 PRO F C 1
ATOM 7527 O O . PRO D 1 152 ? 38.128 -36.648 44.556 1.000 24.150 152 PRO F O 1
ATOM 7531 N N . GLU D 1 153 ? 38.156 -38.550 43.338 1.000 24.750 153 GLU F N 1
ATOM 7532 C CA . GLU D 1 153 ? 38.252 -37.921 41.992 1.000 25.080 153 GLU F CA 1
ATOM 7533 C C . GLU D 1 153 ? 37.040 -37.009 41.738 1.000 25.070 153 GLU F C 1
ATOM 7534 O O . GLU D 1 153 ? 37.212 -36.023 40.998 1.000 25.060 153 GLU F O 1
ATOM 7540 N N . LEU D 1 154 ? 35.873 -37.318 42.323 1.000 25.190 154 LEU F N 1
ATOM 7541 C CA . LEU D 1 154 ? 34.586 -36.613 42.058 1.000 25.370 154 LEU F CA 1
ATOM 7542 C C . LEU D 1 154 ? 34.368 -35.458 43.046 1.000 25.910 154 LEU F C 1
ATOM 7543 O O . LEU D 1 154 ? 33.456 -34.648 42.785 1.000 26.270 154 LEU F O 1
ATOM 7548 N N . VAL D 1 155 ? 35.145 -35.383 44.134 1.000 26.430 155 VAL F N 1
ATOM 7549 C CA . VAL D 1 155 ? 34.983 -34.345 45.200 1.000 26.640 155 VAL F CA 1
ATOM 7550 C C . VAL D 1 155 ? 36.262 -33.500 45.282 1.000 27.210 155 VAL F C 1
ATOM 7551 O O . VAL D 1 155 ? 37.335 -34.071 45.551 1.000 27.010 155 VAL F O 1
ATOM 7555 N N . GLU D 1 156 ? 36.133 -32.185 45.078 1.000 27.740 156 GLU F N 1
ATOM 7556 C CA . GLU D 1 156 ? 37.263 -31.214 45.073 1.000 28.650 156 GLU F CA 1
ATOM 7557 C C . GLU D 1 156 ? 37.370 -30.507 46.430 1.000 28.320 156 GLU F C 1
ATOM 7558 O O . GLU D 1 156 ? 38.475 -30.032 46.758 1.000 29.000 156 GLU F O 1
ATOM 7564 N N . GLY D 1 157 ? 36.266 -30.424 47.176 1.000 27.520 157 GLY F N 1
ATOM 7565 C CA . GLY D 1 157 ? 36.222 -29.802 48.513 1.000 26.280 157 GLY F CA 1
ATOM 7566 C C . GLY D 1 157 ? 34.916 -30.099 49.226 1.000 25.720 157 GLY F C 1
ATOM 7567 O O . GLY D 1 157 ? 33.911 -30.375 48.532 1.000 25.510 157 GLY F O 1
ATOM 7568 N N . LEU D 1 158 ? 34.923 -30.047 50.561 1.000 24.600 158 LEU F N 1
ATOM 7569 C CA . LEU D 1 158 ? 33.719 -30.296 51.399 1.000 24.730 158 LEU F CA 1
ATOM 7570 C C . LEU D 1 158 ? 33.567 -29.203 52.461 1.000 24.840 158 LEU F C 1
ATOM 7571 O O . LEU D 1 158 ? 34.571 -28.835 53.103 1.000 24.720 158 LEU F O 1
ATOM 7576 N N . VAL D 1 159 ? 32.339 -28.701 52.611 1.000 25.150 159 VAL F N 1
ATOM 7577 C CA . VAL D 1 159 ? 31.862 -27.939 53.801 1.000 25.210 159 VAL F CA 1
ATOM 7578 C C . VAL D 1 159 ? 30.947 -28.872 54.600 1.000 25.430 159 VAL F C 1
ATOM 7579 O O . VAL D 1 159 ? 29.842 -29.177 54.107 1.000 25.080 159 VAL F O 1
ATOM 7583 N N . LEU D 1 160 ? 31.403 -29.322 55.773 1.000 25.470 160 LEU F N 1
ATOM 7584 C CA . LEU D 1 160 ? 30.682 -30.313 56.615 1.000 25.600 160 LEU F CA 1
ATOM 7585 C C . LEU D 1 160 ? 30.161 -29.625 57.879 1.000 25.590 160 LEU F C 1
ATOM 7586 O O . LEU D 1 160 ? 30.976 -29.324 58.771 1.000 25.830 160 LEU F O 1
ATOM 7591 N N . ILE D 1 161 ? 28.847 -29.383 57.926 1.000 25.930 161 ILE F N 1
ATOM 7592 C CA . ILE D 1 161 ? 28.128 -28.751 59.073 1.000 25.900 161 ILE F CA 1
ATOM 7593 C C . ILE D 1 161 ? 27.596 -29.863 59.986 1.000 26.080 161 ILE F C 1
ATOM 7594 O O . ILE D 1 161 ? 27.056 -30.852 59.455 1.000 26.500 161 ILE F O 1
ATOM 7599 N N . ASN D 1 162 ? 27.762 -29.699 61.303 1.000 26.590 162 ASN F N 1
ATOM 7600 C CA . ASN D 1 162 ? 27.272 -30.623 62.364 1.000 26.820 162 ASN F CA 1
ATOM 7601 C C . ASN D 1 162 ? 27.579 -32.080 61.983 1.000 27.160 162 ASN F C 1
ATOM 7602 O O . ASN D 1 162 ? 26.698 -32.943 62.182 1.000 27.070 162 ASN F O 1
ATOM 7607 N N . VAL D 1 163 ? 28.779 -32.345 61.457 1.000 27.510 163 VAL F N 1
ATOM 7608 C CA . VAL D 1 163 ? 29.211 -33.711 61.026 1.000 28.360 163 VAL F CA 1
ATOM 7609 C C . VAL D 1 163 ? 29.426 -34.582 62.271 1.000 29.020 163 VAL F C 1
ATOM 7610 O O . VAL D 1 163 ? 29.949 -34.065 63.277 1.000 29.860 163 VAL F O 1
ATOM 7614 N N . ASP D 1 164 ? 29.017 -35.852 62.195 1.000 29.690 164 ASP F N 1
ATOM 7615 C CA . ASP D 1 164 ? 29.262 -36.887 63.236 1.000 30.350 164 ASP F CA 1
ATOM 7616 C C . ASP D 1 164 ? 29.839 -38.123 62.552 1.000 30.340 164 ASP F C 1
ATOM 7617 O O . ASP D 1 164 ? 29.112 -38.851 61.881 1.000 29.950 164 ASP F O 1
ATOM 7622 N N . PRO D 1 165 ? 31.158 -38.397 62.698 1.000 30.740 165 PRO F N 1
ATOM 7623 C CA . PRO D 1 165 ? 31.793 -39.536 62.036 1.000 30.950 165 PRO F CA 1
ATOM 7624 C C . PRO D 1 165 ? 31.726 -40.840 62.843 1.000 31.730 165 PRO F C 1
ATOM 7625 O O . PRO D 1 165 ? 32.271 -41.835 62.390 1.000 32.140 165 PRO F O 1
ATOM 7629 N N . CYS D 1 166 ? 31.093 -40.791 64.019 1.000 32.060 166 CYS F N 1
ATOM 7630 C CA . CYS D 1 166 ? 30.982 -41.921 64.979 1.000 32.980 166 CYS F CA 1
ATOM 7631 C C . CYS D 1 166 ? 29.569 -42.508 64.939 1.000 34.040 166 CYS F C 1
ATOM 7632 O O . CYS D 1 166 ? 28.611 -41.744 64.694 1.000 34.070 166 CYS F O 1
ATOM 7635 N N . ALA D 1 167 ? 29.464 -43.817 65.184 1.000 35.770 167 ALA F N 1
ATOM 7636 C CA . ALA D 1 167 ? 28.190 -44.556 65.340 1.000 37.240 167 ALA F CA 1
ATOM 7637 C C . ALA D 1 167 ? 27.448 -44.027 66.572 1.000 39.100 167 ALA F C 1
ATOM 7638 O O . ALA D 1 167 ? 28.125 -43.618 67.537 1.000 39.540 167 ALA F O 1
ATOM 7640 N N . LYS D 1 168 ? 26.112 -44.027 66.527 1.000 41.570 168 LYS F N 1
ATOM 7641 C CA . LYS D 1 168 ? 25.225 -43.602 67.647 1.000 42.910 168 LYS F CA 1
ATOM 7642 C C . LYS D 1 168 ? 25.565 -44.408 68.908 1.000 44.510 168 LYS F C 1
ATOM 7643 O O . LYS D 1 168 ? 25.470 -43.836 70.011 1.000 45.780 168 LYS F O 1
ATOM 7649 N N . GLY D 1 169 ? 25.919 -45.689 68.745 1.000 45.080 169 GLY F N 1
ATOM 7650 C CA . GLY D 1 169 ? 26.429 -46.564 69.822 1.000 45.670 169 GLY F CA 1
ATOM 7651 C C . GLY D 1 169 ? 25.363 -47.466 70.431 1.000 47.130 169 GLY F C 1
ATOM 7652 O O . GLY D 1 169 ? 25.744 -48.427 71.128 1.000 46.950 169 GLY F O 1
ATOM 7653 N N . TRP D 1 170 ? 24.079 -47.176 70.187 1.000 48.350 170 TRP F N 1
ATOM 7654 C CA . TRP D 1 170 ? 22.911 -47.831 70.842 1.000 49.710 170 TRP F CA 1
ATOM 7655 C C . TRP D 1 170 ? 21.675 -47.649 69.952 1.000 49.830 170 TRP F C 1
ATOM 7656 O O . TRP D 1 170 ? 21.687 -46.711 69.131 1.000 50.070 170 TRP F O 1
ATOM 7667 N N . ILE D 1 171 ? 20.655 -48.501 70.111 1.000 50.000 171 ILE F N 1
ATOM 7668 C CA . ILE D 1 171 ? 19.344 -48.383 69.398 1.000 50.350 171 ILE F CA 1
ATOM 7669 C C . ILE D 1 171 ? 18.233 -48.112 70.421 1.000 51.600 171 ILE F C 1
ATOM 7670 O O . ILE D 1 171 ? 18.227 -48.778 71.473 1.000 52.230 171 ILE F O 1
ATOM 7675 N N . ASP D 1 172 ? 17.332 -47.177 70.091 1.000 52.760 172 ASP F N 1
ATOM 7676 C CA . ASP D 1 172 ? 16.057 -46.892 70.812 1.000 52.710 172 ASP F CA 1
ATOM 7677 C C . ASP D 1 172 ? 15.428 -45.620 70.230 1.000 53.010 172 ASP F C 1
ATOM 7678 O O . ASP D 1 172 ? 14.217 -45.426 70.455 1.000 53.280 172 ASP F O 1
ATOM 7683 N N . THR D 1 183 ? 10.139 -41.662 71.547 1.000 46.520 183 THR F N 1
ATOM 7684 C CA . THR D 1 183 ? 8.675 -41.419 71.675 1.000 46.480 183 THR F CA 1
ATOM 7685 C C . THR D 1 183 ? 8.181 -40.638 70.450 1.000 47.040 183 THR F C 1
ATOM 7686 O O . THR D 1 183 ? 7.760 -41.287 69.469 1.000 47.300 183 THR F O 1
ATOM 7690 N N . ASN D 1 184 ? 8.234 -39.302 70.516 1.000 46.720 184 ASN F N 1
ATOM 7691 C CA . ASN D 1 184 ? 7.874 -38.382 69.403 1.000 46.420 184 ASN F CA 1
ATOM 7692 C C . ASN D 1 184 ? 9.119 -38.158 68.537 1.000 46.180 184 ASN F C 1
ATOM 7693 O O . ASN D 1 184 ? 10.199 -37.915 69.112 1.000 46.740 184 ASN F O 1
ATOM 7698 N N . VAL D 1 185 ? 8.972 -38.249 67.211 1.000 45.370 185 VAL F N 1
ATOM 7699 C CA . VAL D 1 185 ? 10.101 -38.116 66.238 1.000 44.810 185 VAL F CA 1
ATOM 7700 C C . VAL D 1 185 ? 10.511 -36.640 66.144 1.000 44.800 185 VAL F C 1
ATOM 7701 O O . VAL D 1 185 ? 11.727 -36.364 66.213 1.000 45.130 185 VAL F O 1
ATOM 7705 N N . VAL D 1 186 ? 9.536 -35.732 66.024 1.000 44.000 186 VAL F N 1
ATOM 7706 C CA . VAL D 1 186 ? 9.768 -34.268 65.823 1.000 43.680 186 VAL F CA 1
ATOM 7707 C C . VAL D 1 186 ? 10.644 -33.751 66.971 1.000 43.990 186 VAL F C 1
ATOM 7708 O O . VAL D 1 186 ? 11.674 -33.110 66.687 1.000 44.510 186 VAL F O 1
ATOM 7712 N N . ASP D 1 187 ? 10.251 -34.044 68.215 1.000 43.930 187 ASP F N 1
ATOM 7713 C CA . ASP D 1 187 ? 10.902 -33.543 69.457 1.000 43.720 187 ASP F CA 1
ATOM 7714 C C . ASP D 1 187 ? 12.349 -34.048 69.547 1.000 42.780 187 ASP F C 1
ATOM 7715 O O . ASP D 1 187 ? 13.194 -33.301 70.082 1.000 41.710 187 ASP F O 1
ATOM 7720 N N . ILE D 1 188 ? 12.619 -35.265 69.062 1.000 41.860 188 ILE F N 1
ATOM 7721 C CA . ILE D 1 188 ? 13.985 -35.875 69.046 1.000 41.250 188 ILE F CA 1
ATOM 7722 C C . ILE D 1 188 ? 14.808 -35.218 67.929 1.000 41.190 188 ILE F C 1
ATOM 7723 O O . ILE D 1 188 ? 16.012 -34.975 68.155 1.000 41.400 188 ILE F O 1
ATOM 7728 N N . ILE D 1 189 ? 14.187 -34.939 66.777 1.000 40.880 189 ILE F N 1
ATOM 7729 C CA . ILE D 1 189 ? 14.841 -34.254 65.618 1.000 40.540 189 ILE F CA 1
ATOM 7730 C C . ILE D 1 189 ? 15.149 -32.804 66.014 1.000 39.890 189 ILE F C 1
ATOM 7731 O O . ILE D 1 189 ? 16.228 -32.310 65.635 1.000 39.370 189 ILE F O 1
ATOM 7736 N N . LEU D 1 190 ? 14.234 -32.149 66.735 1.000 39.280 190 LEU F N 1
ATOM 7737 C CA . LEU D 1 190 ? 14.445 -30.782 67.290 1.000 38.870 190 LEU F CA 1
ATOM 7738 C C . LEU D 1 190 ? 15.679 -30.792 68.201 1.000 38.150 190 LEU F C 1
ATOM 7739 O O . LEU D 1 190 ? 16.484 -29.844 68.117 1.000 38.420 190 LEU F O 1
ATOM 7744 N N . ALA D 1 191 ? 15.811 -31.829 69.034 1.000 37.320 191 ALA F N 1
ATOM 7745 C CA . ALA D 1 191 ? 16.915 -32.013 70.007 1.000 36.830 191 ALA F CA 1
ATOM 7746 C C . ALA D 1 191 ? 18.210 -32.405 69.280 1.000 36.510 191 ALA F C 1
ATOM 7747 O O . ALA D 1 191 ? 19.291 -32.200 69.862 1.000 36.590 191 ALA F O 1
ATOM 7749 N N . HIS D 1 192 ? 18.101 -32.968 68.070 1.000 35.590 192 HIS F N 1
ATOM 7750 C CA . HIS D 1 192 ? 19.246 -33.269 67.165 1.000 34.910 192 HIS F CA 1
ATOM 7751 C C . HIS D 1 192 ? 19.889 -31.956 66.695 1.000 34.960 192 HIS F C 1
ATOM 7752 O O . HIS D 1 192 ? 21.126 -31.837 66.787 1.000 34.620 192 HIS F O 1
ATOM 7759 N N . HIS D 1 193 ? 19.074 -31.012 66.216 1.000 34.850 193 HIS F N 1
ATOM 7760 C CA . HIS D 1 193 ? 19.526 -29.732 65.604 1.000 35.140 193 HIS F CA 1
ATOM 7761 C C . HIS D 1 193 ? 19.931 -28.715 66.678 1.000 36.140 193 HIS F C 1
ATOM 7762 O O . HIS D 1 193 ? 21.003 -28.100 66.522 1.000 36.180 193 HIS F O 1
ATOM 7769 N N . PHE D 1 194 ? 19.113 -28.549 67.722 1.000 37.380 194 PHE F N 1
ATOM 7770 C CA . PHE D 1 194 ? 19.116 -27.349 68.603 1.000 39.030 194 PHE F CA 1
ATOM 7771 C C . PHE D 1 194 ? 19.605 -27.694 70.015 1.000 40.740 194 PHE F C 1
ATOM 7772 O O . PHE D 1 194 ? 19.107 -28.666 70.619 1.000 41.310 194 PHE F O 1
ATOM 7780 N N . GLY D 1 195 ? 20.549 -26.890 70.518 1.000 42.370 195 GLY F N 1
ATOM 7781 C CA . GLY D 1 195 ? 21.132 -27.005 71.870 1.000 44.340 195 GLY F CA 1
ATOM 7782 C C . GLY D 1 195 ? 20.158 -26.549 72.944 1.000 46.310 195 GLY F C 1
ATOM 7783 O O . GLY D 1 195 ? 19.145 -25.917 72.589 1.000 46.760 195 GLY F O 1
ATOM 7784 N N . GLN D 1 196 ? 20.472 -26.829 74.213 1.000 48.420 196 GLN F N 1
ATOM 7785 C CA . GLN D 1 196 ? 19.541 -26.661 75.366 1.000 50.120 196 GLN F CA 1
ATOM 7786 C C . GLN D 1 196 ? 19.168 -25.182 75.528 1.000 51.370 196 GLN F C 1
ATOM 7787 O O . GLN D 1 196 ? 17.956 -24.884 75.573 1.000 51.790 196 GLN F O 1
ATOM 7793 N N . GLU D 1 197 ? 20.170 -24.302 75.627 1.000 52.640 197 GLU F N 1
ATOM 7794 C CA . GLU D 1 197 ? 19.986 -22.824 75.676 1.000 53.370 197 GLU F CA 1
ATOM 7795 C C . GLU D 1 197 ? 19.060 -22.389 74.535 1.000 53.870 197 GLU F C 1
ATOM 7796 O O . GLU D 1 197 ? 18.038 -21.732 74.816 1.000 53.490 197 GLU F O 1
ATOM 7802 N N . GLU D 1 198 ? 19.420 -22.758 73.300 1.000 54.250 198 GLU F N 1
ATOM 7803 C CA . GLU D 1 198 ? 18.703 -22.377 72.052 1.000 54.840 198 GLU F CA 1
ATOM 7804 C C . GLU D 1 198 ? 17.299 -22.992 72.035 1.000 55.140 198 GLU F C 1
ATOM 7805 O O . GLU D 1 198 ? 16.374 -22.295 71.592 1.000 55.650 198 GLU F O 1
ATOM 7811 N N . LEU D 1 199 ? 17.150 -24.244 72.480 1.000 55.840 199 LEU F N 1
ATOM 7812 C CA . LEU D 1 199 ? 15.872 -25.005 72.383 1.000 56.310 199 LEU F CA 1
ATOM 7813 C C . LEU D 1 199 ? 14.830 -24.423 73.348 1.000 56.600 199 LEU F C 1
ATOM 7814 O O . LEU D 1 199 ? 13.626 -24.554 73.053 1.000 56.780 199 LEU F O 1
ATOM 7819 N N . GLN D 1 200 ? 15.268 -23.821 74.459 1.000 56.360 200 GLN F N 1
ATOM 7820 C CA . GLN D 1 200 ? 14.368 -23.206 75.476 1.000 56.090 200 GLN F CA 1
ATOM 7821 C C . GLN D 1 200 ? 14.210 -21.706 75.194 1.000 55.130 200 GLN F C 1
ATOM 7822 O O . GLN D 1 200 ? 13.293 -21.093 75.778 1.000 53.520 200 GLN F O 1
ATOM 7828 N N . ALA D 1 201 ? 15.067 -21.146 74.333 1.000 54.410 201 ALA F N 1
ATOM 7829 C CA . ALA D 1 201 ? 15.060 -19.723 73.917 1.000 55.550 201 ALA F CA 1
ATOM 7830 C C . ALA D 1 201 ? 14.762 -19.628 72.415 1.000 56.310 201 ALA F C 1
ATOM 7831 O O . ALA D 1 201 ? 14.458 -20.674 71.808 1.000 55.900 201 ALA F O 1
ATOM 7833 N N . ASN D 1 202 ? 14.807 -18.413 71.855 1.000 56.600 202 ASN F N 1
ATOM 7834 C CA . ASN D 1 202 ? 14.715 -18.142 70.392 1.000 56.520 202 ASN F CA 1
ATOM 7835 C C . ASN D 1 202 ? 13.620 -19.024 69.775 1.000 56.550 202 ASN F C 1
ATOM 7836 O O . ASN D 1 202 ? 13.915 -19.757 68.807 1.000 56.210 202 ASN F O 1
ATOM 7841 N N . LEU D 1 203 ? 12.402 -18.951 70.317 1.000 56.080 203 LEU F N 1
ATOM 7842 C CA . LEU D 1 203 ? 11.290 -19.887 69.990 1.000 55.480 203 LEU F CA 1
ATOM 7843 C C . LEU D 1 203 ? 10.798 -19.664 68.554 1.000 54.500 203 LEU F C 1
ATOM 7844 O O . LEU D 1 203 ? 10.262 -20.625 67.974 1.000 54.510 203 LEU F O 1
ATOM 7849 N N . ASP D 1 204 ? 10.989 -18.464 67.996 1.000 53.100 204 ASP F N 1
ATOM 7850 C CA . ASP D 1 204 ? 10.577 -18.122 66.606 1.000 52.310 204 ASP F CA 1
ATOM 7851 C C . ASP D 1 204 ? 11.185 -19.137 65.627 1.000 50.890 204 ASP F C 1
ATOM 7852 O O . ASP D 1 204 ? 10.433 -19.644 64.769 1.000 50.070 204 ASP F O 1
ATOM 7857 N N . LEU D 1 205 ? 12.486 -19.424 65.758 1.000 49.400 205 LEU F N 1
ATOM 7858 C CA . LEU D 1 205 ? 13.222 -20.396 64.899 1.000 48.970 205 LEU F CA 1
ATOM 7859 C C . LEU D 1 205 ? 12.653 -21.804 65.106 1.000 48.300 205 LEU F C 1
ATOM 7860 O O . LEU D 1 205 ? 12.477 -22.519 64.102 1.000 48.400 205 LEU F O 1
ATOM 7865 N N . ILE D 1 206 ? 12.382 -22.179 66.360 1.000 48.140 206 ILE F N 1
ATOM 7866 C CA . ILE D 1 206 ? 11.973 -23.562 66.754 1.000 48.490 206 ILE F CA 1
ATOM 7867 C C . ILE D 1 206 ? 10.542 -23.811 66.266 1.000 48.330 206 ILE F C 1
ATOM 7868 O O . ILE D 1 206 ? 10.322 -24.841 65.601 1.000 49.320 206 ILE F O 1
ATOM 7873 N N . GLN D 1 207 ? 9.616 -22.901 66.583 1.000 47.940 207 GLN F N 1
ATOM 7874 C CA . GLN D 1 207 ? 8.193 -22.975 66.148 1.000 48.180 207 GLN F CA 1
ATOM 7875 C C . GLN D 1 207 ? 8.147 -23.158 64.627 1.000 47.410 207 GLN F C 1
ATOM 7876 O O . GLN D 1 207 ? 7.303 -23.938 64.156 1.000 47.510 207 GLN F O 1
ATOM 7882 N N . THR D 1 208 ? 9.029 -22.460 63.903 1.000 47.040 208 THR F N 1
ATOM 7883 C CA . THR D 1 208 ? 9.143 -22.498 62.418 1.000 46.740 208 THR F CA 1
ATOM 7884 C C . THR D 1 208 ? 9.672 -23.867 61.973 1.000 46.430 208 THR F C 1
ATOM 7885 O O . THR D 1 208 ? 9.134 -24.407 60.985 1.000 46.650 208 THR F O 1
ATOM 7889 N N . TYR D 1 209 ? 10.686 -24.401 62.663 1.000 45.790 209 TYR F N 1
ATOM 7890 C CA . TYR D 1 209 ? 11.377 -25.663 62.279 1.000 45.100 209 TYR F CA 1
ATOM 7891 C C . TYR D 1 209 ? 10.648 -26.875 62.871 1.000 45.240 209 TYR F C 1
ATOM 7892 O O . TYR D 1 209 ? 10.774 -27.963 62.282 1.000 45.670 209 TYR F O 1
ATOM 7901 N N . ARG D 1 210 ? 9.897 -26.700 63.964 1.000 45.070 210 ARG F N 1
ATOM 7902 C CA . ARG D 1 210 ? 8.934 -27.723 64.455 1.000 44.520 210 ARG F CA 1
ATOM 7903 C C . ARG D 1 210 ? 7.916 -27.997 63.341 1.000 44.250 210 ARG F C 1
ATOM 7904 O O . ARG D 1 210 ? 7.676 -29.182 63.034 1.000 42.960 210 ARG F O 1
ATOM 7912 N N . MET D 1 211 ? 7.351 -26.926 62.771 1.000 44.000 211 MET F N 1
ATOM 7913 C CA . MET D 1 211 ? 6.371 -26.973 61.653 1.000 44.610 211 MET F CA 1
ATOM 7914 C C . MET D 1 211 ? 7.017 -27.637 60.429 1.000 43.410 211 MET F C 1
ATOM 7915 O O . MET D 1 211 ? 6.395 -28.557 59.871 1.000 44.120 211 MET F O 1
ATOM 7920 N N . HIS D 1 212 ? 8.222 -27.202 60.046 1.000 42.430 212 HIS F N 1
ATOM 7921 C CA . HIS D 1 212 ? 8.992 -27.731 58.884 1.000 41.720 212 HIS F CA 1
ATOM 7922 C C . HIS D 1 212 ? 9.106 -29.258 58.972 1.000 41.170 212 HIS F C 1
ATOM 7923 O O . HIS D 1 212 ? 8.690 -29.940 58.013 1.000 40.220 212 HIS F O 1
ATOM 7930 N N . ILE D 1 213 ? 9.649 -29.767 60.082 1.000 40.300 213 ILE F N 1
ATOM 7931 C CA . ILE D 1 213 ? 9.871 -31.227 60.318 1.000 39.840 213 ILE F CA 1
ATOM 7932 C C . ILE D 1 213 ? 8.531 -31.962 60.182 1.000 40.230 213 ILE F C 1
ATOM 7933 O O . ILE D 1 213 ? 8.513 -33.052 59.578 1.000 41.210 213 ILE F O 1
ATOM 7938 N N . ALA D 1 214 ? 7.456 -31.377 60.721 1.000 39.520 214 ALA F N 1
ATOM 7939 C CA . ALA D 1 214 ? 6.143 -32.035 60.924 1.000 39.130 214 ALA F CA 1
ATOM 7940 C C . ALA D 1 214 ? 5.261 -31.937 59.671 1.000 38.690 214 ALA F C 1
ATOM 7941 O O . ALA D 1 214 ? 4.396 -32.821 59.508 1.000 40.050 214 ALA F O 1
ATOM 7943 N N . GLN D 1 215 ? 5.464 -30.919 58.825 1.000 37.810 215 GLN F N 1
ATOM 7944 C CA . GLN D 1 215 ? 4.524 -30.549 57.728 1.000 37.330 215 GLN F CA 1
ATOM 7945 C C . GLN D 1 215 ? 5.159 -30.755 56.347 1.000 36.070 215 GLN F C 1
ATOM 7946 O O . GLN D 1 215 ? 4.454 -31.262 55.454 1.000 35.550 215 GLN F O 1
ATOM 7952 N N . ASP D 1 216 ? 6.414 -30.330 56.163 1.000 35.000 216 ASP F N 1
ATOM 7953 C CA . ASP D 1 216 ? 7.122 -30.377 54.854 1.000 34.010 216 ASP F CA 1
ATOM 7954 C C . ASP D 1 216 ? 7.405 -31.828 54.458 1.000 32.730 216 ASP F C 1
ATOM 7955 O O . ASP D 1 216 ? 7.299 -32.144 53.255 1.000 33.010 216 ASP F O 1
ATOM 7960 N N . ILE D 1 217 ? 7.766 -32.663 55.434 1.000 31.320 217 ILE F N 1
ATOM 7961 C CA . ILE D 1 217 ? 8.359 -34.014 55.206 1.000 30.710 217 ILE F CA 1
ATOM 7962 C C . ILE D 1 217 ? 7.304 -35.088 55.481 1.000 30.760 217 ILE F C 1
ATOM 7963 O O . ILE D 1 217 ? 6.689 -35.050 56.565 1.000 30.970 217 ILE F O 1
ATOM 7968 N N . ASN D 1 218 ? 7.119 -36.007 54.529 1.000 31.330 218 ASN F N 1
ATOM 7969 C CA . ASN D 1 218 ? 6.333 -37.258 54.703 1.000 31.670 218 ASN F CA 1
ATOM 7970 C C . ASN D 1 218 ? 6.829 -37.963 55.973 1.000 31.930 218 ASN F C 1
ATOM 7971 O O . ASN D 1 218 ? 8.025 -38.309 56.020 1.000 33.600 218 ASN F O 1
ATOM 7976 N N . GLN D 1 219 ? 5.943 -38.160 56.955 1.000 31.830 219 GLN F N 1
ATOM 7977 C CA . GLN D 1 219 ? 6.294 -38.592 58.338 1.000 31.360 219 GLN F CA 1
ATOM 7978 C C . GLN D 1 219 ? 6.593 -40.096 58.383 1.000 30.850 219 GLN F C 1
ATOM 7979 O O . GLN D 1 219 ? 7.309 -40.516 59.315 1.000 30.370 219 GLN F O 1
ATOM 7985 N N . ASP D 1 220 ? 6.059 -40.872 57.434 1.000 30.560 220 ASP F N 1
ATOM 7986 C CA . ASP D 1 220 ? 6.391 -42.313 57.259 1.000 30.020 220 ASP F CA 1
ATOM 7987 C C . ASP D 1 220 ? 7.825 -42.420 56.729 1.000 29.660 220 ASP F C 1
ATOM 7988 O O . ASP D 1 220 ? 8.609 -43.200 57.305 1.000 29.590 220 ASP F O 1
ATOM 7993 N N . ASN D 1 221 ? 8.141 -41.649 55.681 1.000 29.390 221 ASN F N 1
ATOM 7994 C CA . ASN D 1 221 ? 9.477 -41.599 55.022 1.000 28.970 221 ASN F CA 1
ATOM 7995 C C . ASN D 1 221 ? 10.519 -41.007 55.977 1.000 29.680 221 ASN F C 1
ATOM 7996 O O . ASN D 1 221 ? 11.705 -41.377 55.853 1.000 28.920 221 ASN F O 1
ATOM 8001 N N . LEU D 1 222 ? 10.102 -40.105 56.870 1.000 30.580 222 LEU F N 1
ATOM 8002 C CA . LEU D 1 222 ? 11.013 -39.401 57.814 1.000 31.530 222 LEU F CA 1
ATOM 8003 C C . LEU D 1 222 ? 11.612 -40.418 58.792 1.000 31.540 222 LEU F C 1
ATOM 8004 O O . LEU D 1 222 ? 12.852 -40.459 58.910 1.000 31.250 222 LEU F O 1
ATOM 8009 N N . GLN D 1 223 ? 10.758 -41.205 59.455 1.000 32.020 223 GLN F N 1
ATOM 8010 C CA . GLN D 1 223 ? 11.164 -42.270 60.415 1.000 32.120 223 GLN F CA 1
ATOM 8011 C C . GLN D 1 223 ? 12.191 -43.197 59.749 1.000 32.070 223 GLN F C 1
ATOM 8012 O O . GLN D 1 223 ? 13.194 -43.525 60.411 1.000 32.060 223 GLN F O 1
ATOM 8018 N N . LEU D 1 224 ? 11.958 -43.595 58.492 1.000 31.710 224 LEU F N 1
ATOM 8019 C CA . LEU D 1 224 ? 12.864 -44.503 57.731 1.000 31.810 224 LEU F CA 1
ATOM 8020 C C . LEU D 1 224 ? 14.236 -43.842 57.551 1.000 31.070 224 LEU F C 1
ATOM 8021 O O . LEU D 1 224 ? 15.252 -44.539 57.762 1.000 30.980 224 LEU F O 1
ATOM 8026 N N . PHE D 1 225 ? 14.263 -42.561 57.166 1.000 30.300 225 PHE F N 1
ATOM 8027 C CA . PHE D 1 225 ? 15.510 -41.774 56.956 1.000 29.950 225 PHE F CA 1
ATOM 8028 C C . PHE D 1 225 ? 16.221 -41.586 58.301 1.000 30.440 225 PHE F C 1
ATOM 8029 O O . PHE D 1 225 ? 17.457 -41.734 58.350 1.000 31.180 225 PHE F O 1
ATOM 8037 N N . LEU D 1 226 ? 15.460 -41.275 59.354 1.000 30.730 226 LEU F N 1
ATOM 8038 C CA . LEU D 1 226 ? 15.969 -41.163 60.749 1.000 31.210 226 LEU F CA 1
ATOM 8039 C C . LEU D 1 226 ? 16.634 -42.487 61.153 1.000 31.710 226 LEU F C 1
ATOM 8040 O O . LEU D 1 226 ? 17.748 -42.440 61.715 1.000 32.790 226 LEU F O 1
ATOM 8045 N N . ASN D 1 227 ? 15.973 -43.614 60.862 1.000 31.600 227 ASN F N 1
ATOM 8046 C CA . ASN D 1 227 ? 16.448 -44.994 61.166 1.000 31.250 227 ASN F CA 1
ATOM 8047 C C . ASN D 1 227 ? 17.736 -45.301 60.394 1.000 30.440 227 ASN F C 1
ATOM 8048 O O . ASN D 1 227 ? 18.623 -45.957 60.973 1.000 30.680 227 ASN F O 1
ATOM 8053 N N . SER D 1 228 ? 17.806 -44.893 59.123 1.000 29.420 228 SER F N 1
ATOM 8054 C CA . SER D 1 228 ? 19.000 -45.046 58.248 1.000 28.540 228 SER F CA 1
ATOM 8055 C C . SER D 1 228 ? 20.191 -44.305 58.866 1.000 28.050 228 SER F C 1
ATOM 8056 O O . SER D 1 228 ? 21.303 -44.870 58.865 1.000 27.880 228 SER F O 1
ATOM 8059 N N . TYR D 1 229 ? 19.956 -43.092 59.380 1.000 27.270 229 TYR F N 1
ATOM 8060 C CA . TYR D 1 229 ? 21.000 -42.214 59.971 1.000 27.200 229 TYR F CA 1
ATOM 8061 C C . TYR D 1 229 ? 21.490 -42.805 61.298 1.000 27.280 229 TYR F C 1
ATOM 8062 O O . TYR D 1 229 ? 22.701 -42.737 61.560 1.000 26.930 229 TYR F O 1
ATOM 8071 N N . ASN D 1 230 ? 20.577 -43.350 62.108 1.000 27.480 230 ASN F N 1
ATOM 8072 C CA . ASN D 1 230 ? 20.900 -43.939 63.438 1.000 27.660 230 ASN F CA 1
ATOM 8073 C C . ASN D 1 230 ? 21.617 -45.279 63.241 1.000 27.670 230 ASN F C 1
ATOM 8074 O O . ASN D 1 230 ? 22.365 -45.684 64.152 1.000 28.490 230 ASN F O 1
ATOM 8079 N N . GLY D 1 231 ? 21.408 -45.928 62.092 1.000 27.260 231 GLY F N 1
ATOM 8080 C CA . GLY D 1 231 ? 22.066 -47.197 61.724 1.000 27.080 231 GLY F CA 1
ATOM 8081 C C . GLY D 1 231 ? 23.466 -46.990 61.166 1.000 26.850 231 GLY F C 1
ATOM 8082 O O . GLY D 1 231 ? 24.172 -48.002 60.976 1.000 26.200 231 GLY F O 1
ATOM 8083 N N . ARG D 1 232 ? 23.861 -45.736 60.906 1.000 26.510 232 ARG F N 1
ATOM 8084 C CA . ARG D 1 232 ? 25.153 -45.385 60.250 1.000 26.480 232 ARG F CA 1
ATOM 8085 C C . ARG D 1 232 ? 26.313 -46.037 61.015 1.000 26.460 232 ARG F C 1
ATOM 8086 O O . ARG D 1 232 ? 26.246 -46.107 62.261 1.000 26.430 232 ARG F O 1
ATOM 8094 N N . ARG D 1 233 ? 27.330 -46.504 60.286 1.000 26.810 233 ARG F N 1
ATOM 8095 C CA . ARG D 1 233 ? 28.550 -47.130 60.866 1.000 27.060 233 ARG F CA 1
ATOM 8096 C C . ARG D 1 233 ? 29.618 -46.051 61.074 1.000 27.400 233 ARG F C 1
ATOM 8097 O O . ARG D 1 233 ? 29.454 -44.941 60.536 1.000 26.680 233 ARG F O 1
ATOM 8105 N N . ASP D 1 234 ? 30.664 -46.379 61.838 1.000 28.430 234 ASP F N 1
ATOM 8106 C CA . ASP D 1 234 ? 31.867 -45.523 62.024 1.000 29.260 234 ASP F CA 1
ATOM 8107 C C . ASP D 1 234 ? 32.427 -45.184 60.639 1.000 30.060 234 ASP F C 1
ATOM 8108 O O . ASP D 1 234 ? 32.541 -46.106 59.810 1.000 30.260 234 ASP F O 1
ATOM 8113 N N . LEU D 1 235 ? 32.757 -43.913 60.399 1.000 31.270 235 LEU F N 1
ATOM 8114 C CA . LEU D 1 235 ? 33.214 -43.414 59.072 1.000 32.870 235 LEU F CA 1
ATOM 8115 C C . LEU D 1 235 ? 34.620 -43.954 58.768 1.000 34.670 235 LEU F C 1
ATOM 8116 O O . LEU D 1 235 ? 35.031 -43.895 57.590 1.000 36.240 235 LEU F O 1
ATOM 8121 N N . GLU D 1 236 ? 35.316 -44.474 59.787 1.000 35.840 236 GLU F N 1
ATOM 8122 C CA . GLU D 1 236 ? 36.649 -45.131 59.675 1.000 36.710 236 GLU F CA 1
ATOM 8123 C C . GLU D 1 236 ? 37.626 -44.199 58.949 1.000 36.580 236 GLU F C 1
ATOM 8124 O O . GLU D 1 236 ? 38.344 -44.670 58.041 1.000 36.290 236 GLU F O 1
ATOM 8130 N N . ILE D 1 237 ? 37.626 -42.919 59.330 1.000 36.630 237 ILE F N 1
ATOM 8131 C CA . ILE D 1 237 ? 38.695 -41.934 58.989 1.000 36.510 237 ILE F CA 1
ATOM 8132 C C . ILE D 1 237 ? 39.652 -41.872 60.183 1.000 37.070 237 ILE F C 1
ATOM 8133 O O . ILE D 1 237 ? 39.177 -42.028 61.325 1.000 36.380 237 ILE F O 1
ATOM 8138 N N . GLU D 1 238 ? 40.950 -41.699 59.922 1.000 37.760 238 GLU F N 1
ATOM 8139 C CA . GLU D 1 238 ? 41.991 -41.515 60.969 1.000 38.470 238 GLU F CA 1
ATOM 8140 C C . GLU D 1 238 ? 43.017 -40.496 60.467 1.000 38.730 238 GLU F C 1
ATOM 8141 O O . GLU D 1 238 ? 43.387 -40.568 59.278 1.000 39.450 238 GLU F O 1
ATOM 8147 N N . ARG D 1 239 ? 43.438 -39.576 61.341 1.000 39.370 239 ARG F N 1
ATOM 8148 C CA . ARG D 1 239 ? 44.455 -38.534 61.033 1.000 39.690 239 ARG F CA 1
ATOM 8149 C C . ARG D 1 239 ? 45.773 -39.230 60.709 1.000 39.550 239 ARG F C 1
ATOM 8150 O O . ARG D 1 239 ? 46.273 -40.005 61.522 1.000 41.080 239 ARG F O 1
ATOM 8158 N N . PRO D 1 240 ? 46.368 -38.996 59.516 1.000 38.900 240 PRO F N 1
ATOM 8159 C CA . PRO D 1 240 ? 47.601 -39.682 59.131 1.000 38.750 240 PRO F CA 1
ATOM 8160 C C . PRO D 1 240 ? 48.831 -39.107 59.849 1.000 38.640 240 PRO F C 1
ATOM 8161 O O . PRO D 1 240 ? 48.938 -37.898 59.946 1.000 37.460 240 PRO F O 1
ATOM 8165 N N . ILE D 1 241 ? 49.714 -39.985 60.335 1.000 39.290 241 ILE F N 1
ATOM 8166 C CA . ILE D 1 241 ? 51.002 -39.613 60.996 1.000 39.240 241 ILE F CA 1
ATOM 8167 C C . ILE D 1 241 ? 52.026 -39.321 59.893 1.000 39.160 241 ILE F C 1
ATOM 8168 O O . ILE D 1 241 ? 52.153 -40.152 58.971 1.000 38.080 241 ILE F O 1
ATOM 8173 N N . LEU D 1 242 ? 52.739 -38.195 60.007 1.000 40.130 242 LEU F N 1
ATOM 8174 C CA . LEU D 1 242 ? 53.478 -37.553 58.882 1.000 41.290 242 LEU F CA 1
ATOM 8175 C C . LEU D 1 242 ? 54.722 -38.370 58.502 1.000 43.000 242 LEU F C 1
ATOM 8176 O O . LEU D 1 242 ? 55.202 -38.201 57.364 1.000 43.310 242 LEU F O 1
ATOM 8181 N N . GLY D 1 243 ? 55.227 -39.211 59.410 1.000 44.520 243 GLY F N 1
ATOM 8182 C CA . GLY D 1 243 ? 56.392 -40.085 59.161 1.000 46.010 243 GLY F CA 1
ATOM 8183 C C . GLY D 1 243 ? 55.985 -41.477 58.700 1.000 47.280 243 GLY F C 1
ATOM 8184 O O . GLY D 1 243 ? 56.743 -42.084 57.916 1.000 46.830 243 GLY F O 1
ATOM 8185 N N . GLN D 1 244 ? 54.825 -41.962 59.155 1.000 48.510 244 GLN F N 1
ATOM 8186 C CA . GLN D 1 244 ? 54.422 -43.392 59.062 1.000 49.540 244 GLN F CA 1
ATOM 8187 C C . GLN D 1 244 ? 53.852 -43.714 57.675 1.000 51.430 244 GLN F C 1
ATOM 8188 O O . GLN D 1 244 ? 53.742 -42.793 56.839 1.000 52.180 244 GLN F O 1
ATOM 8194 N N . ASN D 1 245 ? 53.518 -44.992 57.464 1.000 52.820 245 ASN F N 1
ATOM 8195 C CA . ASN D 1 245 ? 52.865 -45.530 56.239 1.000 53.650 245 ASN F CA 1
ATOM 8196 C C . ASN D 1 245 ? 51.340 -45.485 56.403 1.000 54.430 245 ASN F C 1
ATOM 8197 O O . ASN D 1 245 ? 50.640 -45.765 55.409 1.000 55.270 245 ASN F O 1
ATOM 8202 N N . ASP D 1 246 ? 50.855 -45.184 57.616 1.000 54.960 246 ASP F N 1
ATOM 8203 C CA . ASP D 1 246 ? 49.421 -44.931 57.933 1.000 55.070 246 ASP F CA 1
ATOM 8204 C C . ASP D 1 246 ? 48.703 -46.248 58.267 1.000 55.520 246 ASP F C 1
ATOM 8205 O O . ASP D 1 246 ? 47.513 -46.179 58.630 1.000 56.070 246 ASP F O 1
ATOM 8210 N N . ASN D 1 247 ? 49.387 -47.396 58.177 1.000 55.850 247 ASN F N 1
ATOM 8211 C CA . ASN D 1 247 ? 48.799 -48.738 58.452 1.000 56.100 247 ASN F CA 1
ATOM 8212 C C . ASN D 1 247 ? 47.485 -48.882 57.666 1.000 55.430 247 ASN F C 1
ATOM 8213 O O . ASN D 1 247 ? 46.505 -49.420 58.223 1.000 56.020 247 ASN F O 1
ATOM 8218 N N . LYS D 1 248 ? 47.474 -48.405 56.418 1.000 54.390 248 LYS F N 1
ATOM 8219 C CA . LYS D 1 248 ? 46.285 -48.356 55.518 1.000 53.800 248 LYS F CA 1
ATOM 8220 C C . LYS D 1 248 ? 45.078 -47.758 56.241 1.000 52.110 248 LYS F C 1
ATOM 8221 O O . LYS D 1 248 ? 43.948 -48.247 56.026 1.000 51.550 248 LYS F O 1
ATOM 8227 N N . SER D 1 249 ? 45.311 -46.726 57.050 1.000 49.770 249 SER F N 1
ATOM 8228 C CA . SER D 1 249 ? 44.243 -45.819 57.534 1.000 47.450 249 SER F CA 1
ATOM 8229 C C . SER D 1 249 ? 43.870 -44.888 56.378 1.000 45.490 249 SER F C 1
ATOM 8230 O O . SER D 1 249 ? 44.704 -44.703 55.466 1.000 45.000 249 SER F O 1
ATOM 8233 N N . LYS D 1 250 ? 42.650 -44.355 56.407 1.000 42.410 250 LYS F N 1
ATOM 8234 C CA . LYS D 1 250 ? 42.080 -43.522 55.318 1.000 40.540 250 LYS F CA 1
ATOM 8235 C C . LYS D 1 250 ? 41.673 -42.167 55.902 1.000 38.260 250 LYS F C 1
ATOM 8236 O O . LYS D 1 250 ? 41.460 -42.084 57.127 1.000 38.180 250 LYS F O 1
ATOM 8242 N N . THR D 1 251 ? 41.598 -41.147 55.048 1.000 35.310 251 THR F N 1
ATOM 8243 C CA . THR D 1 251 ? 41.125 -39.783 55.402 1.000 33.630 251 THR F CA 1
ATOM 8244 C C . THR D 1 251 ? 40.743 -39.039 54.120 1.000 32.160 251 THR F C 1
ATOM 8245 O O . THR D 1 251 ? 41.113 -39.510 53.025 1.000 31.540 251 THR F O 1
ATOM 8249 N N . LEU D 1 252 ? 40.032 -37.920 54.262 1.000 31.150 252 LEU F N 1
ATOM 8250 C CA . LEU D 1 252 ? 39.574 -37.087 53.120 1.000 30.760 252 LEU F CA 1
ATOM 8251 C C . LEU D 1 252 ? 40.797 -36.500 52.406 1.000 30.960 252 LEU F C 1
ATOM 8252 O O . LEU D 1 252 ? 41.678 -35.942 53.092 1.000 31.320 252 LEU F O 1
ATOM 8257 N N . LYS D 1 253 ? 40.852 -36.657 51.081 1.000 30.530 253 LYS F N 1
ATOM 8258 C CA . LYS D 1 253 ? 41.991 -36.220 50.226 1.000 30.540 253 LYS F CA 1
ATOM 8259 C C . LYS D 1 253 ? 41.712 -34.816 49.675 1.000 29.650 253 LYS F C 1
ATOM 8260 O O . LYS D 1 253 ? 42.620 -34.235 49.043 1.000 29.860 253 LYS F O 1
ATOM 8266 N N . CYS D 1 254 ? 40.506 -34.297 49.915 1.000 28.580 254 CYS F N 1
ATOM 8267 C CA . CYS D 1 254 ? 40.046 -32.954 49.471 1.000 27.600 254 CYS F CA 1
ATOM 8268 C C . CYS D 1 254 ? 40.174 -31.945 50.617 1.000 26.600 254 CYS F C 1
ATOM 8269 O O . CYS D 1 254 ? 40.270 -32.376 51.783 1.000 26.850 254 CYS F O 1
ATOM 8272 N N . SER D 1 255 ? 40.161 -30.652 50.284 1.000 25.600 255 SER F N 1
ATOM 8273 C CA . SER D 1 255 ? 40.020 -29.529 51.249 1.000 24.270 255 SER F CA 1
ATOM 8274 C C . SER D 1 255 ? 38.688 -29.676 51.991 1.000 23.750 255 SER F C 1
ATOM 8275 O O . SER D 1 255 ? 37.668 -29.939 51.322 1.000 23.060 255 SER F O 1
ATOM 8278 N N . THR D 1 256 ? 38.699 -29.526 53.318 1.000 23.300 256 THR F N 1
ATOM 8279 C CA . THR D 1 256 ? 37.492 -29.638 54.182 1.000 23.480 256 THR F CA 1
ATOM 8280 C C . THR D 1 256 ? 37.392 -28.432 55.120 1.000 23.700 256 THR F C 1
ATOM 8281 O O . THR D 1 256 ? 38.397 -28.108 55.780 1.000 23.380 256 THR F O 1
ATOM 8285 N N . LEU D 1 257 ? 36.206 -27.820 55.181 1.000 24.540 257 LEU F N 1
ATOM 8286 C CA . LEU D 1 257 ? 35.827 -26.804 56.198 1.000 24.880 257 LEU F CA 1
ATOM 8287 C C . LEU D 1 257 ? 34.756 -27.406 57.114 1.000 25.450 257 LEU F C 1
ATOM 8288 O O . LEU D 1 257 ? 33.593 -27.504 56.679 1.000 25.190 257 LEU F O 1
ATOM 8293 N N . LEU D 1 258 ? 35.148 -27.828 58.319 1.000 26.570 258 LEU F N 1
ATOM 8294 C CA . LEU D 1 258 ? 34.201 -28.257 59.382 1.000 27.130 258 LEU F CA 1
ATOM 8295 C C . LEU D 1 258 ? 33.545 -27.005 59.967 1.000 28.580 258 LEU F C 1
ATOM 8296 O O . LEU D 1 258 ? 34.264 -26.006 60.189 1.000 29.170 258 LEU F O 1
ATOM 8301 N N . VAL D 1 259 ? 32.231 -27.058 60.188 1.000 29.590 259 VAL F N 1
ATOM 8302 C CA . VAL D 1 259 ? 31.434 -25.925 60.743 1.000 30.720 259 VAL F CA 1
ATOM 8303 C C . VAL D 1 259 ? 30.530 -26.470 61.849 1.000 31.720 259 VAL F C 1
ATOM 8304 O O . VAL D 1 259 ? 29.936 -27.550 61.657 1.000 32.580 259 VAL F O 1
ATOM 8308 N N . VAL D 1 260 ? 30.441 -25.738 62.961 1.000 32.670 260 VAL F N 1
ATOM 8309 C CA . VAL D 1 260 ? 29.543 -26.053 64.111 1.000 33.300 260 VAL F CA 1
ATOM 8310 C C . VAL D 1 260 ? 29.372 -24.787 64.958 1.000 34.190 260 VAL F C 1
ATOM 8311 O O . VAL D 1 260 ? 30.343 -24.008 65.065 1.000 33.680 260 VAL F O 1
ATOM 8315 N N . GLY D 1 261 ? 28.177 -24.592 65.522 1.000 34.440 261 GLY F N 1
ATOM 8316 C CA . GLY D 1 261 ? 27.907 -23.553 66.533 1.000 35.290 261 GLY F CA 1
ATOM 8317 C C . GLY D 1 261 ? 28.552 -23.919 67.859 1.000 36.360 261 GLY F C 1
ATOM 8318 O O . GLY D 1 261 ? 28.640 -25.126 68.151 1.000 36.140 261 GLY F O 1
ATOM 8319 N N . ASP D 1 262 ? 28.996 -22.926 68.636 1.000 37.520 262 ASP F N 1
ATOM 8320 C CA . ASP D 1 262 ? 29.615 -23.145 69.974 1.000 39.000 262 ASP F CA 1
ATOM 8321 C C . ASP D 1 262 ? 28.545 -23.631 70.963 1.000 40.280 262 ASP F C 1
ATOM 8322 O O . ASP D 1 262 ? 28.928 -24.232 71.988 1.000 41.200 262 ASP F O 1
ATOM 8327 N N . ASN D 1 263 ? 27.263 -23.396 70.654 1.000 41.720 263 ASN F N 1
ATOM 8328 C CA . ASN D 1 263 ? 26.096 -23.761 71.506 1.000 42.250 263 ASN F CA 1
ATOM 8329 C C . ASN D 1 263 ? 25.333 -24.944 70.891 1.000 43.190 263 ASN F C 1
ATOM 8330 O O . ASN D 1 263 ? 24.276 -25.309 71.444 1.000 44.490 263 ASN F O 1
ATOM 8335 N N . SER D 1 264 ? 25.851 -25.527 69.804 1.000 43.510 264 SER F N 1
ATOM 8336 C CA . SER D 1 264 ? 25.271 -26.708 69.106 1.000 42.970 264 SER F CA 1
ATOM 8337 C C . SER D 1 264 ? 25.432 -27.954 69.976 1.000 42.630 264 SER F C 1
ATOM 8338 O O . SER D 1 264 ? 26.351 -28.027 70.789 1.000 43.300 264 SER F O 1
ATOM 8341 N N . PRO D 1 265 ? 24.534 -28.961 69.864 1.000 41.800 265 PRO F N 1
ATOM 8342 C CA . PRO D 1 265 ? 24.743 -30.248 70.532 1.000 41.060 265 PRO F CA 1
ATOM 8343 C C . PRO D 1 265 ? 25.804 -31.151 69.881 1.000 40.300 265 PRO F C 1
ATOM 8344 O O . PRO D 1 265 ? 26.148 -32.151 70.488 1.000 39.180 265 PRO F O 1
ATOM 8348 N N . ALA D 1 266 ? 26.298 -30.784 68.692 1.000 39.240 266 ALA F N 1
ATOM 8349 C CA . ALA D 1 266 ? 27.252 -31.584 67.884 1.000 38.410 266 ALA F CA 1
ATOM 8350 C C . ALA D 1 266 ? 28.650 -30.951 67.908 1.000 38.080 266 ALA F C 1
ATOM 8351 O O . ALA D 1 266 ? 29.383 -31.104 66.911 1.000 37.730 266 ALA F O 1
ATOM 8353 N N . VAL D 1 267 ? 29.022 -30.290 69.010 1.000 37.690 267 VAL F N 1
ATOM 8354 C CA . VAL D 1 267 ? 30.339 -29.597 69.151 1.000 36.980 267 VAL F CA 1
ATOM 8355 C C . VAL D 1 267 ? 31.448 -30.656 69.215 1.000 36.130 267 VAL F C 1
ATOM 8356 O O . VAL D 1 267 ? 32.375 -30.580 68.387 1.000 36.100 267 VAL F O 1
ATOM 8360 N N . GLU D 1 268 ? 31.338 -31.625 70.130 1.000 35.460 268 GLU F N 1
ATOM 8361 C CA . GLU D 1 268 ? 32.410 -32.626 70.398 1.000 35.400 268 GLU F CA 1
ATOM 8362 C C . GLU D 1 268 ? 32.472 -33.665 69.273 1.000 34.590 268 GLU F C 1
ATOM 8363 O O . GLU D 1 268 ? 33.577 -34.190 69.031 1.000 35.170 268 GLU F O 1
ATOM 8369 N N . ALA D 1 269 ? 31.339 -33.958 68.629 1.000 32.880 269 ALA F N 1
ATOM 8370 C CA . ALA D 1 269 ? 31.248 -34.828 67.432 1.000 32.690 269 ALA F CA 1
ATOM 8371 C C . ALA D 1 269 ? 32.098 -34.230 66.302 1.000 31.890 269 ALA F C 1
ATOM 8372 O O . ALA D 1 269 ? 32.921 -34.961 65.723 1.000 32.190 269 ALA F O 1
ATOM 8374 N N . VAL D 1 270 ? 31.903 -32.942 66.011 1.000 31.370 270 VAL F N 1
ATOM 8375 C CA . VAL D 1 270 ? 32.649 -32.193 64.953 1.000 31.030 270 VAL F CA 1
ATOM 8376 C C . VAL D 1 270 ? 34.116 -32.052 65.382 1.000 30.550 270 VAL F C 1
ATOM 8377 O O . VAL D 1 270 ? 34.998 -32.173 64.506 1.000 30.190 270 VAL F O 1
ATOM 8381 N N . VAL D 1 271 ? 34.367 -31.812 66.674 1.000 30.040 271 VAL F N 1
ATOM 8382 C CA . VAL D 1 271 ? 35.740 -31.742 67.262 1.000 29.520 271 VAL F CA 1
ATOM 8383 C C . VAL D 1 271 ? 36.422 -33.102 67.064 1.000 29.340 271 VAL F C 1
ATOM 8384 O O . VAL D 1 271 ? 37.565 -33.114 66.572 1.000 28.670 271 VAL F O 1
ATOM 8388 N N . GLU D 1 272 ? 35.738 -34.193 67.429 1.000 29.770 272 GLU F N 1
ATOM 8389 C CA . GLU D 1 272 ? 36.204 -35.594 67.221 1.000 29.640 272 GLU F CA 1
ATOM 8390 C C . GLU D 1 272 ? 36.527 -35.792 65.735 1.000 29.240 272 GLU F C 1
ATOM 8391 O O . GLU D 1 272 ? 37.644 -36.254 65.429 1.000 29.460 272 GLU F O 1
ATOM 8397 N N . CYS D 1 273 ? 35.577 -35.450 64.859 1.000 28.850 273 CYS F N 1
ATOM 8398 C CA . CYS D 1 273 ? 35.710 -35.510 63.374 1.000 28.700 273 CYS F CA 1
ATOM 8399 C C . CYS D 1 273 ? 37.017 -34.832 62.949 1.000 28.560 273 CYS F C 1
ATOM 8400 O O . CYS D 1 273 ? 37.786 -35.449 62.186 1.000 29.120 273 CYS F O 1
ATOM 8403 N N . ASN D 1 274 ? 37.260 -33.619 63.453 1.000 28.560 274 ASN F N 1
ATOM 8404 C CA . ASN D 1 274 ? 38.476 -32.808 63.168 1.000 28.840 274 ASN F CA 1
ATOM 8405 C C . ASN D 1 274 ? 39.738 -33.594 63.544 1.000 28.700 274 ASN F C 1
ATOM 8406 O O . ASN D 1 274 ? 40.703 -33.566 62.754 1.000 28.830 274 ASN F O 1
ATOM 8411 N N . SER D 1 275 ? 39.727 -34.262 64.702 1.000 28.520 275 SER F N 1
ATOM 8412 C CA . SER D 1 275 ? 40.884 -35.013 65.259 1.000 29.020 275 SER F CA 1
ATOM 8413 C C . SER D 1 275 ? 41.253 -36.184 64.340 1.000 29.230 275 SER F C 1
ATOM 8414 O O . SER D 1 275 ? 42.440 -36.561 64.324 1.000 29.670 275 SER F O 1
ATOM 8417 N N . ARG D 1 276 ? 40.272 -36.738 63.618 1.000 29.390 276 ARG F N 1
ATOM 8418 C CA . ARG D 1 276 ? 40.434 -37.946 62.764 1.000 29.340 276 ARG F CA 1
ATOM 8419 C C . ARG D 1 276 ? 40.654 -37.543 61.300 1.000 28.790 276 ARG F C 1
ATOM 8420 O O . ARG D 1 276 ? 40.749 -38.457 60.453 1.000 29.800 276 ARG F O 1
ATOM 8428 N N . LEU D 1 277 ? 40.728 -36.238 61.011 1.000 27.780 277 LEU F N 1
ATOM 8429 C CA . LEU D 1 277 ? 40.993 -35.700 59.646 1.000 26.850 277 LEU F CA 1
ATOM 8430 C C . LEU D 1 277 ? 42.405 -35.113 59.581 1.000 26.670 277 LEU F C 1
ATOM 8431 O O . LEU D 1 277 ? 43.006 -34.865 60.648 1.000 27.190 277 LEU F O 1
ATOM 8436 N N . ASN D 1 278 ? 42.890 -34.892 58.356 1.000 25.920 278 ASN F N 1
ATOM 8437 C CA . ASN D 1 278 ? 44.220 -34.304 58.043 1.000 25.540 278 ASN F CA 1
ATOM 8438 C C . ASN D 1 278 ? 44.190 -32.811 58.365 1.000 25.650 278 ASN F C 1
ATOM 8439 O O . ASN D 1 278 ? 43.423 -32.073 57.752 1.000 25.170 278 ASN F O 1
ATOM 8444 N N . PRO D 1 279 ? 45.016 -32.303 59.312 1.000 25.140 279 PRO F N 1
ATOM 8445 C CA . PRO D 1 279 ? 44.982 -30.883 59.666 1.000 25.090 279 PRO F CA 1
ATOM 8446 C C . PRO D 1 279 ? 45.412 -29.973 58.505 1.000 24.470 279 PRO F C 1
ATOM 8447 O O . PRO D 1 279 ? 44.956 -28.848 58.454 1.000 24.310 279 PRO F O 1
ATOM 8451 N N . ILE D 1 280 ? 46.249 -30.489 57.600 1.000 23.790 280 ILE F N 1
ATOM 8452 C CA . ILE D 1 280 ? 46.799 -29.730 56.437 1.000 23.510 280 ILE F CA 1
ATOM 8453 C C . ILE D 1 280 ? 45.660 -29.362 55.475 1.000 23.180 280 ILE F C 1
ATOM 8454 O O . ILE D 1 280 ? 45.690 -28.234 54.940 1.000 23.700 280 ILE F O 1
ATOM 8459 N N . ASN D 1 281 ? 44.695 -30.264 55.274 1.000 22.460 281 ASN F N 1
ATOM 8460 C CA . ASN D 1 281 ? 43.588 -30.095 54.293 1.000 21.720 281 ASN F CA 1
ATOM 8461 C C . ASN D 1 281 ? 42.272 -29.767 55.006 1.000 21.360 281 ASN F C 1
ATOM 8462 O O . ASN D 1 281 ? 41.263 -29.559 54.298 1.000 20.130 281 ASN F O 1
ATOM 8467 N N . THR D 1 282 ? 42.274 -29.710 56.341 1.000 21.530 282 THR F N 1
ATOM 8468 C CA . THR D 1 282 ? 41.038 -29.562 57.157 1.000 22.400 282 THR F CA 1
ATOM 8469 C C . THR D 1 282 ? 41.129 -28.301 58.023 1.000 23.320 282 THR F C 1
ATOM 8470 O O . THR D 1 282 ? 42.207 -28.039 58.597 1.000 23.420 282 THR F O 1
ATOM 8474 N N . THR D 1 283 ? 40.027 -27.552 58.089 1.000 24.060 283 THR F N 1
ATOM 8475 C CA . THR D 1 283 ? 39.835 -26.388 58.993 1.000 25.090 283 THR F CA 1
ATOM 8476 C C . THR D 1 283 ? 38.586 -26.624 59.844 1.000 26.140 283 THR F C 1
ATOM 8477 O O . THR D 1 283 ? 37.570 -27.076 59.278 1.000 26.280 283 THR F O 1
ATOM 8481 N N . LEU D 1 284 ? 38.674 -26.329 61.144 1.000 27.750 284 LEU F N 1
ATOM 8482 C CA . LEU D 1 284 ? 37.537 -26.399 62.101 1.000 29.070 284 LEU F CA 1
ATOM 8483 C C . LEU D 1 284 ? 37.086 -24.976 62.444 1.000 30.510 284 LEU F C 1
ATOM 8484 O O . LEU D 1 284 ? 37.909 -24.217 62.994 1.000 31.250 284 LEU F O 1
ATOM 8489 N N . LEU D 1 285 ? 35.829 -24.644 62.127 1.000 31.350 285 LEU F N 1
ATOM 8490 C CA . LEU D 1 285 ? 35.211 -23.318 62.401 1.000 32.060 285 LEU F CA 1
ATOM 8491 C C . LEU D 1 285 ? 34.130 -23.471 63.477 1.000 33.240 285 LEU F C 1
ATOM 8492 O O . LEU D 1 285 ? 33.005 -23.886 63.135 1.000 33.140 285 LEU F O 1
ATOM 8497 N N . LYS D 1 286 ? 34.473 -23.153 64.728 1.000 35.170 286 LYS F N 1
ATOM 8498 C CA . LYS D 1 286 ? 33.504 -22.994 65.848 1.000 36.580 286 LYS F CA 1
ATOM 8499 C C . LYS D 1 286 ? 32.937 -21.571 65.796 1.000 37.830 286 LYS F C 1
ATOM 8500 O O . LYS D 1 286 ? 33.699 -20.618 66.064 1.000 37.110 286 LYS F O 1
ATOM 8506 N N . MET D 1 287 ? 31.653 -21.437 65.455 1.000 39.230 287 MET F N 1
ATOM 8507 C CA . MET D 1 287 ? 30.991 -20.126 65.214 1.000 41.130 287 MET F CA 1
ATOM 8508 C C . MET D 1 287 ? 30.489 -19.549 66.543 1.000 41.930 287 MET F C 1
ATOM 8509 O O . MET D 1 287 ? 29.719 -20.238 67.242 1.000 42.250 287 MET F O 1
ATOM 8514 N N . ALA D 1 288 ? 30.917 -18.324 66.863 1.000 42.820 288 ALA F N 1
ATOM 8515 C CA . ALA D 1 288 ? 30.680 -17.641 68.158 1.000 43.610 288 ALA F CA 1
ATOM 8516 C C . ALA D 1 288 ? 29.214 -17.206 68.260 1.000 44.020 288 ALA F C 1
ATOM 8517 O O . ALA D 1 288 ? 28.656 -16.763 67.234 1.000 44.060 288 ALA F O 1
ATOM 8519 N N . ASP D 1 289 ? 28.632 -17.327 69.460 1.000 44.430 289 ASP F N 1
ATOM 8520 C CA . ASP D 1 289 ? 27.217 -16.982 69.775 1.000 44.740 289 ASP F CA 1
ATOM 8521 C C . ASP D 1 289 ? 26.315 -17.522 68.659 1.000 44.260 289 ASP F C 1
ATOM 8522 O O . ASP D 1 289 ? 25.531 -16.739 68.083 1.000 43.680 289 ASP F O 1
ATOM 8527 N N . CYS D 1 290 ? 26.442 -18.820 68.376 1.000 43.970 290 CYS F N 1
ATOM 8528 C CA . CYS D 1 290 ? 25.785 -19.524 67.244 1.000 43.390 290 CYS F CA 1
ATOM 8529 C C . CYS D 1 290 ? 25.262 -20.881 67.723 1.000 43.260 290 CYS F C 1
ATOM 8530 O O . CYS D 1 290 ? 26.060 -21.656 68.292 1.000 43.850 290 CYS F O 1
ATOM 8533 N N . GLY D 1 291 ? 23.967 -21.135 67.519 1.000 42.560 291 GLY F N 1
ATOM 8534 C CA . GLY D 1 291 ? 23.311 -22.419 67.833 1.000 42.770 291 GLY F CA 1
ATOM 8535 C C . GLY D 1 291 ? 23.317 -23.350 66.633 1.000 42.540 291 GLY F C 1
ATOM 8536 O O . GLY D 1 291 ? 24.151 -23.142 65.730 1.000 43.700 291 GLY F O 1
ATOM 8537 N N . GLY D 1 292 ? 22.429 -24.348 66.627 1.000 41.780 292 GLY F N 1
ATOM 8538 C CA . GLY D 1 292 ? 22.223 -25.260 65.485 1.000 41.750 292 GLY F CA 1
ATOM 8539 C C . GLY D 1 292 ? 21.752 -24.509 64.249 1.000 41.420 292 GLY F C 1
ATOM 8540 O O . GLY D 1 292 ? 20.971 -23.554 64.413 1.000 41.630 292 GLY F O 1
ATOM 8541 N N . LEU D 1 293 ? 22.213 -24.927 63.064 1.000 41.860 293 LEU F N 1
ATOM 8542 C CA . LEU D 1 293 ? 21.847 -24.353 61.737 1.000 41.790 293 LEU F CA 1
ATOM 8543 C C . LEU D 1 293 ? 22.373 -22.922 61.613 1.000 41.820 293 LEU F C 1
ATOM 8544 O O . LEU D 1 293 ? 21.591 -21.973 61.656 1.000 41.850 293 LEU F O 1
ATOM 8549 N N . PRO D 1 294 ? 23.701 -22.714 61.430 1.000 41.480 294 PRO F N 1
ATOM 8550 C CA . PRO D 1 294 ? 24.247 -21.372 61.224 1.000 41.030 294 PRO F CA 1
ATOM 8551 C C . PRO D 1 294 ? 23.888 -20.805 59.844 1.000 40.760 294 PRO F C 1
ATOM 8552 O O . PRO D 1 294 ? 23.797 -19.602 59.718 1.000 40.550 294 PRO F O 1
ATOM 8556 N N . GLN D 1 295 ? 23.698 -21.681 58.851 1.000 40.010 295 GLN F N 1
ATOM 8557 C CA . GLN D 1 295 ? 23.273 -21.287 57.480 1.000 40.240 295 GLN F CA 1
ATOM 8558 C C . GLN D 1 295 ? 21.931 -20.545 57.584 1.000 40.170 295 GLN F C 1
ATOM 8559 O O . GLN D 1 295 ? 21.632 -19.737 56.684 1.000 40.060 295 GLN F O 1
ATOM 8565 N N . VAL D 1 296 ? 21.174 -20.794 58.660 1.000 39.910 296 VAL F N 1
ATOM 8566 C CA . VAL D 1 296 ? 19.889 -20.104 58.986 1.000 40.100 296 VAL F CA 1
ATOM 8567 C C . VAL D 1 296 ? 20.157 -18.948 59.960 1.000 40.350 296 VAL F C 1
ATOM 8568 O O . VAL D 1 296 ? 19.667 -17.833 59.693 1.000 40.420 296 VAL F O 1
ATOM 8572 N N . VAL D 1 297 ? 20.879 -19.214 61.055 1.000 40.640 297 VAL F N 1
ATOM 8573 C CA . VAL D 1 297 ? 21.075 -18.263 62.194 1.000 40.870 297 VAL F CA 1
ATOM 8574 C C . VAL D 1 297 ? 22.044 -17.147 61.777 1.000 40.480 297 VAL F C 1
ATOM 8575 O O . VAL D 1 297 ? 21.714 -15.968 62.023 1.000 40.170 297 VAL F O 1
ATOM 8579 N N . GLN D 1 298 ? 23.193 -17.504 61.189 1.000 39.690 298 GLN F N 1
ATOM 8580 C CA . GLN D 1 298 ? 24.281 -16.558 60.807 1.000 38.890 298 GLN F CA 1
ATOM 8581 C C . GLN D 1 298 ? 24.703 -16.794 59.356 1.000 38.390 298 GLN F C 1
ATOM 8582 O O . GLN D 1 298 ? 25.847 -17.158 59.094 1.000 39.200 298 GLN F O 1
ATOM 8588 N N . PRO D 1 299 ? 23.803 -16.593 58.365 1.000 37.620 299 PRO F N 1
ATOM 8589 C CA . PRO D 1 299 ? 24.154 -16.775 56.955 1.000 37.320 299 PRO F CA 1
ATOM 8590 C C . PRO D 1 299 ? 25.279 -15.849 56.459 1.000 37.050 299 PRO F C 1
ATOM 8591 O O . PRO D 1 299 ? 26.062 -16.288 55.637 1.000 38.100 299 PRO F O 1
ATOM 8595 N N . GLY D 1 300 ? 25.332 -14.611 56.961 1.000 35.610 300 GLY F N 1
ATOM 8596 C CA . GLY D 1 300 ? 26.337 -13.600 56.570 1.000 34.330 300 GLY F CA 1
ATOM 8597 C C . GLY D 1 300 ? 27.750 -14.026 56.929 1.000 33.340 300 GLY F C 1
ATOM 8598 O O . GLY D 1 300 ? 28.655 -13.851 56.087 1.000 32.530 300 GLY F O 1
ATOM 8599 N N . LYS D 1 301 ? 27.933 -14.568 58.136 1.000 32.210 301 LYS F N 1
ATOM 8600 C CA . LYS D 1 301 ? 29.247 -15.028 58.658 1.000 31.730 301 LYS F CA 1
ATOM 8601 C C . LYS D 1 301 ? 29.677 -16.304 57.925 1.000 31.530 301 LYS F C 1
ATOM 8602 O O . LYS D 1 301 ? 30.864 -16.393 57.546 1.000 31.360 301 LYS F O 1
ATOM 8608 N N . LEU D 1 302 ? 28.751 -17.251 57.742 1.000 31.410 302 LEU F N 1
ATOM 8609 C CA . LEU D 1 302 ? 29.017 -18.562 57.087 1.000 31.060 302 LEU F CA 1
ATOM 8610 C C . LEU D 1 302 ? 29.365 -18.337 55.611 1.000 31.130 302 LEU F C 1
ATOM 8611 O O . LEU D 1 302 ? 30.190 -19.106 55.075 1.000 30.590 302 LEU F O 1
ATOM 8616 N N . THR D 1 303 ? 28.765 -17.322 54.981 1.000 31.150 303 THR F N 1
ATOM 8617 C CA . THR D 1 303 ? 28.987 -16.969 53.551 1.000 31.140 303 THR F CA 1
ATOM 8618 C C . THR D 1 303 ? 30.429 -16.485 53.364 1.000 31.330 303 THR F C 1
ATOM 8619 O O . THR D 1 303 ? 31.086 -16.935 52.404 1.000 31.590 303 THR F O 1
ATOM 8623 N N . GLU D 1 304 ? 30.888 -15.590 54.242 1.000 31.180 304 GLU F N 1
ATOM 8624 C CA . GLU D 1 304 ? 32.277 -15.059 54.231 1.000 31.000 3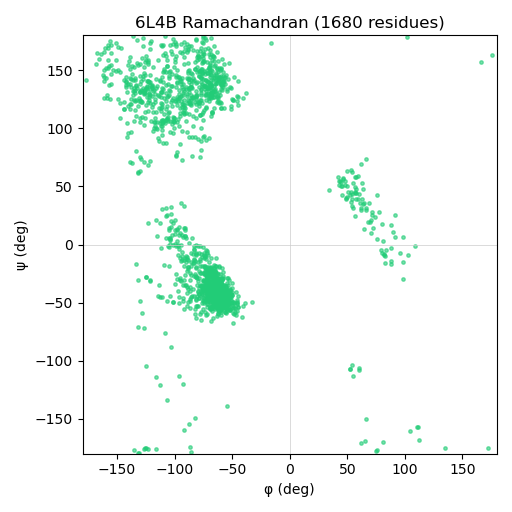04 GLU F CA 1
ATOM 8625 C C . GLU D 1 304 ? 33.257 -16.215 54.472 1.000 29.960 304 GLU F C 1
ATOM 8626 O O . GLU D 1 304 ? 34.309 -16.242 53.807 1.000 29.270 304 GLU F O 1
ATOM 8632 N N . ALA D 1 305 ? 32.913 -17.135 55.380 1.000 28.760 305 ALA F N 1
ATOM 8633 C CA . ALA D 1 305 ? 33.713 -18.340 55.712 1.000 28.540 305 ALA F CA 1
ATOM 8634 C C . ALA D 1 305 ? 33.775 -19.273 54.496 1.000 28.170 305 ALA F C 1
ATOM 8635 O O . ALA D 1 305 ? 34.838 -19.885 54.273 1.000 27.690 305 ALA F O 1
ATOM 8637 N N . PHE D 1 306 ? 32.675 -19.373 53.742 1.000 28.210 306 PHE F N 1
ATOM 8638 C CA . PHE D 1 306 ? 32.575 -20.176 52.493 1.000 28.320 306 PHE F CA 1
ATOM 8639 C C . PHE D 1 306 ? 33.390 -19.519 51.371 1.000 28.480 306 PHE F C 1
ATOM 8640 O O . PHE D 1 306 ? 34.059 -20.251 50.617 1.000 28.680 306 PHE F O 1
ATOM 8648 N N . LYS D 1 307 ? 33.320 -18.188 51.253 1.000 28.750 307 LYS F N 1
ATOM 8649 C CA . LYS D 1 307 ? 34.079 -17.392 50.245 1.000 28.960 307 LYS F CA 1
ATOM 8650 C C . LYS D 1 307 ? 35.575 -17.706 50.367 1.000 28.760 307 LYS F C 1
ATOM 8651 O O . LYS D 1 307 ? 36.200 -18.006 49.332 1.000 28.880 307 LYS F O 1
ATOM 8657 N N . TYR D 1 308 ? 36.117 -17.628 51.587 1.000 28.480 308 TYR F N 1
ATOM 8658 C CA . TYR D 1 308 ? 37.552 -17.864 51.903 1.000 28.490 308 TYR F CA 1
ATOM 8659 C C . TYR D 1 308 ? 37.947 -19.282 51.478 1.000 28.830 308 TYR F C 1
ATOM 8660 O O . TYR D 1 308 ? 39.004 -19.454 50.833 1.000 29.000 308 TYR F O 1
ATOM 8669 N N . PHE D 1 309 ? 37.117 -20.263 51.843 1.000 28.730 309 PHE F N 1
ATOM 8670 C CA . PHE D 1 309 ? 37.291 -21.701 51.507 1.000 28.760 309 PHE F CA 1
ATOM 8671 C C . PHE D 1 309 ? 37.501 -21.843 49.995 1.000 29.460 309 PHE F C 1
ATOM 8672 O O . PHE D 1 309 ? 38.528 -22.410 49.575 1.000 29.130 309 PHE F O 1
ATOM 8680 N N . LEU D 1 310 ? 36.557 -21.318 49.208 1.000 30.240 310 LEU F N 1
ATOM 8681 C CA . LEU D 1 310 ? 36.594 -21.337 47.719 1.000 30.950 310 LEU F CA 1
ATOM 8682 C C . LEU D 1 310 ? 37.866 -20.647 47.210 1.000 31.660 310 LEU F C 1
ATOM 8683 O O . LEU D 1 310 ? 38.441 -21.141 46.221 1.000 32.190 310 LEU F O 1
ATOM 8688 N N . GLN D 1 311 ? 38.276 -19.545 47.848 1.000 33.000 311 GLN F N 1
ATOM 8689 C CA . GLN D 1 311 ? 39.500 -18.774 47.486 1.000 34.160 311 GLN F CA 1
ATOM 8690 C C . GLN D 1 311 ? 40.745 -19.636 47.724 1.000 35.010 311 GLN F C 1
ATOM 8691 O O . GLN D 1 311 ? 41.690 -19.541 46.913 1.000 35.600 311 GLN F O 1
ATOM 8697 N N . GLY D 1 312 ? 40.743 -20.436 48.796 1.000 35.320 312 GLY F N 1
ATOM 8698 C CA . GLY D 1 312 ? 41.824 -21.388 49.122 1.000 35.960 312 GLY F CA 1
ATOM 8699 C C . GLY D 1 312 ? 41.963 -22.466 48.059 1.000 36.470 312 GLY F C 1
ATOM 8700 O O . GLY D 1 312 ? 43.101 -22.918 47.819 1.000 35.950 312 GLY F O 1
ATOM 8701 N N . MET D 1 313 ? 40.845 -22.854 47.434 1.000 37.610 313 MET F N 1
ATOM 8702 C CA . MET D 1 313 ? 40.778 -23.901 46.378 1.000 38.330 313 MET F CA 1
ATOM 8703 C C . MET D 1 313 ? 41.133 -23.306 45.008 1.000 39.190 313 MET F C 1
ATOM 8704 O O . MET D 1 313 ? 41.129 -24.066 44.019 1.000 39.190 313 MET F O 1
ATOM 8709 N N . GLY D 1 314 ? 41.415 -22.001 44.949 1.000 40.780 314 GLY F N 1
ATOM 8710 C CA . GLY D 1 314 ? 41.850 -21.297 43.726 1.000 42.340 314 GLY F CA 1
ATOM 8711 C C . GLY D 1 314 ? 40.680 -20.715 42.952 1.000 43.680 314 GLY F C 1
ATOM 8712 O O . GLY D 1 314 ? 40.910 -20.202 41.840 1.000 43.600 314 GLY F O 1
ATOM 8713 N N . TYR D 1 315 ? 39.472 -20.788 43.519 1.000 45.640 315 TYR F N 1
ATOM 8714 C CA . TYR D 1 315 ? 38.224 -20.233 42.931 1.000 46.620 315 TYR F CA 1
ATOM 8715 C C . TYR D 1 315 ? 38.018 -18.810 43.454 1.000 48.520 315 TYR F C 1
ATOM 8716 O O . TYR D 1 315 ? 38.821 -18.352 44.288 1.000 48.860 315 TYR F O 1
ATOM 8725 N N . ILE D 1 316 ? 36.995 -18.129 42.927 1.000 50.030 316 ILE F N 1
ATOM 8726 C CA . ILE D 1 316 ? 36.480 -16.808 43.404 1.000 51.730 316 ILE F CA 1
ATOM 8727 C C . ILE D 1 316 ? 37.638 -15.859 43.728 1.000 52.540 316 ILE F C 1
ATOM 8728 O O . ILE D 1 316 ? 37.671 -15.274 44.809 1.000 53.800 316 ILE F O 1
ATOM 8733 N N . PRO D 1 317 ? 38.627 -15.643 42.825 1.000 52.920 317 PRO F N 1
ATOM 8734 C CA . PRO D 1 317 ? 39.712 -14.700 43.109 1.000 52.980 317 PRO F CA 1
ATOM 8735 C C . PRO D 1 317 ? 39.237 -13.257 43.344 1.000 53.850 317 PRO F C 1
ATOM 8736 O O . PRO D 1 317 ? 39.664 -12.657 44.315 1.000 54.980 317 PRO F O 1
ATOM 8740 N N . SER D 1 318 ? 38.375 -12.746 42.459 1.000 53.680 318 SER F N 1
ATOM 8741 C CA . SER D 1 318 ? 37.896 -11.338 42.453 1.000 54.380 318 SER F CA 1
ATOM 8742 C C . SER D 1 318 ? 36.602 -11.212 43.267 1.000 54.720 318 SER F C 1
ATOM 8743 O O . SER D 1 318 ? 35.604 -11.869 42.902 1.000 54.910 318 SER F O 1
ATOM 8746 N N . ALA D 1 319 ? 36.634 -10.406 44.335 1.000 54.180 319 ALA F N 1
ATOM 8747 C CA . ALA D 1 319 ? 35.449 -9.973 45.115 1.000 53.500 319 ALA F CA 1
ATOM 8748 C C . ALA D 1 319 ? 34.692 -8.906 44.315 1.000 52.940 319 ALA F C 1
ATOM 8749 O O . ALA D 1 319 ? 33.445 -8.939 44.306 1.000 52.890 319 ALA F O 1
ATOM 8751 N N . SER D 1 320 ? 35.433 -7.999 43.668 1.000 52.040 320 SER F N 1
ATOM 8752 C CA . SER D 1 320 ? 34.903 -6.927 42.783 1.000 51.130 320 SER F CA 1
ATOM 8753 C C . SER D 1 320 ? 34.321 -7.552 41.510 1.000 50.020 320 SER F C 1
ATOM 8754 O O . SER D 1 320 ? 35.053 -8.124 40.702 1.000 48.260 320 SER F O 1
ATOM 8757 N N . ASP E 1 29 ? -37.858 -52.783 4.174 1.000 51.940 29 ASP C N 1
ATOM 8758 C CA . ASP E 1 29 ? -36.598 -52.868 4.975 1.000 51.850 29 ASP C CA 1
ATOM 8759 C C . ASP E 1 29 ? -35.430 -53.206 4.041 1.000 51.400 29 ASP C C 1
ATOM 8760 O O . ASP E 1 29 ? -35.691 -53.729 2.940 1.000 50.430 29 ASP C O 1
ATOM 8765 N N . CYS E 1 30 ? -34.197 -52.908 4.463 1.000 51.370 30 CYS C N 1
ATOM 8766 C CA . CYS E 1 30 ? -32.957 -53.267 3.721 1.000 50.820 30 CYS C CA 1
ATOM 8767 C C . CYS E 1 30 ? -31.715 -53.217 4.616 1.000 48.730 30 CYS C C 1
ATOM 8768 O O . CYS E 1 30 ? -31.671 -52.390 5.550 1.000 47.670 30 CYS C O 1
ATOM 8771 N N . GLN E 1 31 ? -30.737 -54.066 4.284 1.000 46.520 31 GLN C N 1
ATOM 8772 C CA . GLN E 1 31 ? -29.356 -54.071 4.836 1.000 44.740 31 GLN C CA 1
ATOM 8773 C C . GLN E 1 31 ? -28.397 -54.581 3.754 1.000 42.600 31 GLN C C 1
ATOM 8774 O O . GLN E 1 31 ? -28.835 -55.384 2.906 1.000 41.980 31 GLN C O 1
ATOM 8780 N N . GLU E 1 32 ? -27.143 -54.122 3.783 1.000 40.730 32 GLU C N 1
ATOM 8781 C CA . GLU E 1 32 ? -26.080 -54.537 2.829 1.000 39.030 32 GLU C CA 1
ATOM 8782 C C . GLU E 1 32 ? -25.079 -55.440 3.554 1.000 37.770 32 GLU C C 1
ATOM 8783 O O . GLU E 1 32 ? -24.875 -55.247 4.769 1.000 37.830 32 GLU C O 1
ATOM 8789 N N . HIS E 1 33 ? -24.491 -56.393 2.825 1.000 36.660 33 HIS C N 1
ATOM 8790 C CA . HIS E 1 33 ? -23.489 -57.362 3.340 1.000 35.760 33 HIS C CA 1
ATOM 8791 C C . HIS E 1 33 ? -22.325 -57.481 2.354 1.000 35.170 33 HIS C C 1
ATOM 8792 O O . HIS E 1 33 ? -22.583 -57.587 1.139 1.000 35.310 33 HIS C O 1
ATOM 8799 N N . ASP E 1 34 ? -21.096 -57.457 2.877 1.000 35.470 34 ASP C N 1
ATOM 8800 C CA . ASP E 1 34 ? -19.853 -57.813 2.144 1.000 35.020 34 ASP C CA 1
ATOM 8801 C C . ASP E 1 34 ? -19.498 -59.256 2.522 1.000 35.160 34 ASP C C 1
ATOM 8802 O O . ASP E 1 34 ? -18.592 -59.446 3.362 1.000 36.020 34 ASP C O 1
ATOM 8807 N N . ILE E 1 35 ? -20.216 -60.222 1.936 1.000 34.600 35 ILE C N 1
ATOM 8808 C CA . ILE E 1 35 ? -20.171 -61.669 2.308 1.000 34.080 35 ILE C CA 1
ATOM 8809 C C . ILE E 1 35 ? -18.807 -62.243 1.913 1.000 34.320 35 ILE C C 1
ATOM 8810 O O . ILE E 1 35 ? -18.429 -62.118 0.733 1.000 34.890 35 ILE C O 1
ATOM 8815 N N . GLU E 1 36 ? -18.113 -62.863 2.871 1.000 34.610 36 GLU C N 1
ATOM 8816 C CA . GLU E 1 36 ? -16.754 -63.434 2.683 1.000 35.050 36 GLU C CA 1
ATOM 8817 C C . GLU E 1 36 ? -16.882 -64.789 1.981 1.000 34.290 36 GLU C C 1
ATOM 8818 O O . GLU E 1 36 ? -17.581 -65.666 2.521 1.000 34.900 36 GLU C O 1
ATOM 8824 N N . THR E 1 37 ? -16.232 -64.944 0.823 1.000 33.430 37 THR C N 1
ATOM 8825 C CA . THR E 1 37 ? -16.258 -66.181 -0.006 1.000 33.190 37 THR C CA 1
ATOM 8826 C C . THR E 1 37 ? -14.827 -66.683 -0.227 1.000 32.740 37 THR C C 1
ATOM 8827 O O . THR E 1 37 ? -13.882 -65.882 -0.085 1.000 32.380 37 THR C O 1
ATOM 8831 N N . THR E 1 38 ? -14.696 -67.970 -0.561 1.000 32.590 38 THR C N 1
ATOM 8832 C CA . THR E 1 38 ? -13.424 -68.650 -0.933 1.000 32.820 38 THR C CA 1
ATOM 8833 C C . THR E 1 38 ? -12.783 -67.961 -2.146 1.000 32.430 38 THR C C 1
ATOM 8834 O O . THR E 1 38 ? -11.543 -68.003 -2.252 1.000 32.600 38 THR C O 1
ATOM 8838 N N . HIS E 1 39 ? -13.596 -67.351 -3.017 1.000 31.800 39 HIS C N 1
ATOM 8839 C CA . HIS E 1 39 ? -13.169 -66.669 -4.270 1.000 31.410 39 HIS C CA 1
ATOM 8840 C C . HIS E 1 39 ? -13.256 -65.145 -4.114 1.000 31.260 39 HIS C C 1
ATOM 8841 O O . HIS E 1 39 ? -13.401 -64.457 -5.146 1.000 30.950 39 HIS C O 1
ATOM 8848 N N . GLY E 1 40 ? -13.166 -64.640 -2.879 1.000 30.920 40 GLY C N 1
ATOM 8849 C CA . GLY E 1 40 ? -13.115 -63.195 -2.576 1.000 31.090 40 GLY C CA 1
ATOM 8850 C C . GLY E 1 40 ? -14.451 -62.660 -2.089 1.000 30.870 40 GLY C C 1
ATOM 8851 O O . GLY E 1 40 ? -15.414 -63.438 -2.020 1.000 30.800 40 GLY C O 1
ATOM 8852 N N . VAL E 1 41 ? -14.506 -61.367 -1.761 1.000 31.260 41 VAL C N 1
ATOM 8853 C CA . VAL E 1 41 ? -15.725 -60.691 -1.222 1.000 31.680 41 VAL C CA 1
ATOM 8854 C C . VAL E 1 41 ? -16.758 -60.568 -2.348 1.000 32.070 41 VAL C C 1
ATOM 8855 O O . VAL E 1 41 ? -16.356 -60.272 -3.494 1.000 31.850 41 VAL C O 1
ATOM 8859 N N . VAL E 1 42 ? -18.035 -60.790 -2.017 1.000 32.770 42 VAL C N 1
ATOM 8860 C CA . VAL E 1 42 ? -19.211 -60.513 -2.898 1.000 33.960 42 VAL C CA 1
ATOM 8861 C C . VAL E 1 42 ? -20.141 -59.548 -2.152 1.000 34.780 42 VAL C C 1
ATOM 8862 O O . VAL E 1 42 ? -20.537 -59.872 -1.016 1.000 35.270 42 VAL C O 1
ATOM 8866 N N . HIS E 1 43 ? -20.462 -58.404 -2.767 1.000 35.560 43 HIS C N 1
ATOM 8867 C CA . HIS E 1 43 ? -21.361 -57.364 -2.196 1.000 35.990 43 HIS C CA 1
ATOM 8868 C C . HIS E 1 43 ? -22.813 -57.693 -2.557 1.000 35.730 43 HIS C C 1
ATOM 8869 O O . HIS E 1 43 ? -23.113 -57.781 -3.764 1.000 35.150 43 HIS C O 1
ATOM 8876 N N . VAL E 1 44 ? -23.670 -57.857 -1.546 1.000 36.170 44 VAL C N 1
ATOM 8877 C CA . VAL E 1 44 ? -25.120 -58.172 -1.719 1.000 36.630 44 VAL C CA 1
ATOM 8878 C C . VAL E 1 44 ? -25.958 -57.098 -1.019 1.000 37.410 44 VAL C C 1
ATOM 8879 O O . VAL E 1 44 ? -25.446 -56.454 -0.080 1.000 37.680 44 VAL C O 1
ATOM 8883 N N . THR E 1 45 ? -27.201 -56.930 -1.478 1.000 38.000 45 THR C N 1
ATOM 8884 C CA . THR E 1 45 ? -28.226 -56.024 -0.896 1.000 38.940 45 THR C CA 1
ATOM 8885 C C . THR E 1 45 ? -29.528 -56.809 -0.698 1.000 40.010 45 THR C C 1
ATOM 8886 O O . THR E 1 45 ? -30.172 -57.148 -1.709 1.000 38.180 45 THR C O 1
ATOM 8890 N N . ILE E 1 46 ? -29.880 -57.095 0.559 1.000 42.200 46 ILE C N 1
ATOM 8891 C CA . ILE E 1 46 ? -31.152 -57.774 0.951 1.000 44.640 46 ILE C CA 1
ATOM 8892 C C . ILE E 1 46 ? -32.246 -56.712 1.080 1.000 46.220 46 ILE C C 1
ATOM 8893 O O . ILE E 1 46 ? -31.946 -55.612 1.579 1.000 46.110 46 ILE C O 1
ATOM 8898 N N . ARG E 1 47 ? -33.466 -57.048 0.651 1.000 48.730 47 ARG C N 1
ATOM 8899 C CA . ARG E 1 47 ? -34.676 -56.192 0.787 1.000 50.440 47 ARG C CA 1
ATOM 8900 C C . ARG E 1 47 ? -35.846 -57.069 1.249 1.000 52.460 47 ARG C C 1
ATOM 8901 O O . ARG E 1 47 ? -36.043 -58.149 0.657 1.000 52.680 47 ARG C O 1
ATOM 8909 N N . GLY E 1 48 ? -36.578 -56.620 2.275 1.000 54.600 48 GLY C N 1
ATOM 8910 C CA . GLY E 1 48 ? -37.627 -57.403 2.959 1.000 56.150 48 GLY C CA 1
ATOM 8911 C C . GLY E 1 48 ? -37.021 -58.447 3.883 1.000 57.860 48 GLY C C 1
ATOM 8912 O O . GLY E 1 48 ? -35.779 -58.469 4.006 1.000 59.420 48 GLY C O 1
ATOM 8913 N N . LEU E 1 49 ? -37.855 -59.277 4.522 1.000 59.310 49 LEU C N 1
ATOM 8914 C CA . LEU E 1 49 ? -37.398 -60.420 5.363 1.000 60.550 49 LEU C CA 1
ATOM 8915 C C . LEU E 1 49 ? -38.129 -61.691 4.937 1.000 62.030 49 LEU C C 1
ATOM 8916 O O . LEU E 1 49 ? -39.358 -61.737 4.951 1.000 62.200 49 LEU C O 1
ATOM 8921 N N . PRO E 1 50 ? -37.392 -62.756 4.543 1.000 63.250 50 PRO C N 1
ATOM 8922 C CA . PRO E 1 50 ? -38.000 -64.037 4.185 1.000 63.920 50 PRO C CA 1
ATOM 8923 C C . PRO E 1 50 ? -38.149 -64.988 5.381 1.000 64.860 50 PRO C C 1
ATOM 8924 O O . PRO E 1 50 ? -37.203 -65.132 6.138 1.000 65.200 50 PRO C O 1
ATOM 8928 N N . LYS E 1 51 ? -39.326 -65.605 5.521 1.000 65.360 51 LYS C N 1
ATOM 8929 C CA . LYS E 1 51 ? -39.570 -66.715 6.481 1.000 65.570 51 LYS C CA 1
ATOM 8930 C C . LYS E 1 51 ? -39.159 -68.027 5.796 1.000 65.850 51 LYS C C 1
ATOM 8931 O O . LYS E 1 51 ? -39.719 -68.334 4.727 1.000 65.720 51 LYS C O 1
ATOM 8937 N N . GLY E 1 52 ? -38.211 -68.752 6.406 1.000 65.810 52 GLY C N 1
ATOM 8938 C CA . GLY E 1 52 ? -37.399 -69.827 5.794 1.000 65.420 52 GLY C CA 1
ATOM 8939 C C . GLY E 1 52 ? -38.134 -70.617 4.723 1.000 65.720 52 GLY C C 1
ATOM 8940 O O . GLY E 1 52 ? -37.554 -70.806 3.633 1.000 66.960 52 GLY C O 1
ATOM 8941 N N . ASN E 1 53 ? -39.352 -71.081 5.028 1.000 64.270 53 ASN C N 1
ATOM 8942 C CA . ASN E 1 53 ? -40.237 -71.847 4.106 1.000 62.770 53 ASN C CA 1
ATOM 8943 C C . ASN E 1 53 ? -40.241 -71.180 2.723 1.000 60.320 53 ASN C C 1
ATOM 8944 O O . ASN E 1 53 ? -39.960 -71.873 1.724 1.000 60.260 53 ASN C O 1
ATOM 8949 N N . ARG E 1 54 ? -40.548 -69.880 2.690 1.000 56.800 54 ARG C N 1
ATOM 8950 C CA . ARG E 1 54 ? -40.625 -69.032 1.465 1.000 53.590 54 ARG C CA 1
ATOM 8951 C C . ARG E 1 54 ? -39.226 -68.857 0.875 1.000 50.140 54 ARG C C 1
ATOM 8952 O O . ARG E 1 54 ? -38.272 -68.612 1.611 1.000 50.400 54 ARG C O 1
ATOM 8960 N N . PRO E 1 55 ? -39.053 -68.969 -0.466 1.000 46.060 55 PRO C N 1
ATOM 8961 C CA . PRO E 1 55 ? -37.762 -68.703 -1.099 1.000 43.710 55 PRO C CA 1
ATOM 8962 C C . PRO E 1 55 ? -37.495 -67.205 -1.303 1.000 40.850 55 PRO C C 1
ATOM 8963 O O . PRO E 1 55 ? -38.420 -66.418 -1.199 1.000 40.310 55 PRO C O 1
ATOM 8967 N N . VAL E 1 56 ? -36.242 -66.862 -1.610 1.000 37.930 56 VAL C N 1
ATOM 8968 C CA . VAL E 1 56 ? -35.775 -65.462 -1.835 1.000 35.600 56 VAL C CA 1
ATOM 8969 C C . VAL E 1 56 ? -35.568 -65.246 -3.336 1.000 33.540 56 VAL C C 1
ATOM 8970 O O . VAL E 1 56 ? -34.917 -66.097 -3.970 1.000 32.890 56 VAL C O 1
ATOM 8974 N N . ILE E 1 57 ? -36.086 -64.136 -3.870 1.000 31.140 57 ILE C N 1
ATOM 8975 C CA . ILE E 1 57 ? -35.765 -63.661 -5.249 1.000 29.250 57 ILE C CA 1
ATOM 8976 C C . ILE E 1 57 ? -34.300 -63.207 -5.240 1.000 27.040 57 ILE C C 1
ATOM 8977 O O . ILE E 1 57 ? -34.006 -62.194 -4.580 1.000 25.850 57 ILE C O 1
ATOM 8982 N N . LEU E 1 58 ? -33.417 -63.951 -5.915 1.000 25.340 58 LEU C N 1
ATOM 8983 C CA . LEU E 1 58 ? -31.986 -63.580 -6.092 1.000 24.340 58 LEU C CA 1
ATOM 8984 C C . LEU E 1 58 ? -31.797 -63.009 -7.497 1.000 23.320 58 LEU C C 1
ATOM 8985 O O . LEU E 1 58 ? -32.167 -63.693 -8.465 1.000 23.220 58 LEU C O 1
ATOM 8990 N N . THR E 1 59 ? -31.231 -61.805 -7.594 1.000 22.480 59 THR C N 1
ATOM 8991 C CA . THR E 1 59 ? -30.903 -61.136 -8.879 1.000 21.690 59 THR C CA 1
ATOM 8992 C C . THR E 1 59 ? -29.392 -61.210 -9.114 1.000 21.340 59 THR C C 1
ATOM 8993 O O . THR E 1 59 ? -28.631 -61.154 -8.123 1.000 20.950 59 THR C O 1
ATOM 8997 N N . TYR E 1 60 ? -28.989 -61.345 -10.378 1.000 21.050 60 TYR C N 1
ATOM 8998 C CA . TYR E 1 60 ? -27.577 -61.251 -10.832 1.000 21.300 60 TYR C CA 1
ATOM 8999 C C . TYR E 1 60 ? -27.540 -60.468 -12.147 1.000 21.890 60 TYR C C 1
ATOM 9000 O O . TYR E 1 60 ? -28.184 -60.890 -13.122 1.000 21.700 60 TYR C O 1
ATOM 9009 N N . HIS E 1 61 ? -26.805 -59.353 -12.154 1.000 22.860 61 HIS C N 1
ATOM 9010 C CA . HIS E 1 61 ? -26.799 -58.342 -13.245 1.000 23.390 61 HIS C CA 1
ATOM 9011 C C . HIS E 1 61 ? -25.885 -58.792 -14.391 1.000 24.110 61 HIS C C 1
ATOM 9012 O O . HIS E 1 61 ? -25.212 -59.834 -14.255 1.000 24.560 61 HIS C O 1
ATOM 9019 N N . ASP E 1 62 ? -25.864 -58.008 -15.472 1.000 24.920 62 ASP C N 1
ATOM 9020 C CA . ASP E 1 62 ? -25.088 -58.275 -16.711 1.000 25.750 62 ASP C CA 1
ATOM 9021 C C . ASP E 1 62 ? -23.786 -57.467 -16.679 1.000 26.850 62 ASP C C 1
ATOM 9022 O O . ASP E 1 62 ? -23.617 -56.636 -15.760 1.000 28.010 62 ASP C O 1
ATOM 9027 N N . ILE E 1 63 ? -22.903 -57.712 -17.651 1.000 27.180 63 ILE C N 1
ATOM 9028 C CA . ILE E 1 63 ? -21.635 -56.951 -17.864 1.000 27.380 63 ILE C CA 1
ATOM 9029 C C . ILE E 1 63 ? -21.969 -55.473 -18.117 1.000 27.870 63 ILE C C 1
ATOM 9030 O O . ILE E 1 63 ? -22.955 -55.197 -18.832 1.000 27.640 63 ILE C O 1
ATOM 9035 N N . GLY E 1 64 ? -21.194 -54.564 -17.518 1.000 27.770 64 GLY C N 1
ATOM 9036 C CA . GLY E 1 64 ? -21.361 -53.105 -17.671 1.000 28.140 64 GLY C CA 1
ATOM 9037 C C . GLY E 1 64 ? -22.332 -52.513 -16.665 1.000 28.300 64 GLY C C 1
ATOM 9038 O O . GLY E 1 64 ? -22.307 -51.281 -16.496 1.000 28.950 64 GLY C O 1
ATOM 9039 N N . LEU E 1 65 ? -23.161 -53.346 -16.028 1.000 28.500 65 LEU C N 1
ATOM 9040 C CA . LEU E 1 65 ? -24.211 -52.912 -15.069 1.000 28.420 65 LEU C CA 1
ATOM 9041 C C . LEU E 1 65 ? -23.826 -53.342 -13.652 1.000 29.080 65 LEU C C 1
ATOM 9042 O O . LEU E 1 65 ? -22.830 -54.075 -13.499 1.000 30.090 65 LEU C O 1
ATOM 9047 N N . ASN E 1 66 ? -24.586 -52.866 -12.664 1.000 29.430 66 ASN C N 1
ATOM 9048 C CA . ASN E 1 66 ? -24.650 -53.435 -11.291 1.000 30.180 66 ASN C CA 1
ATOM 9049 C C . ASN E 1 66 ? -26.128 -53.710 -10.988 1.000 30.270 66 ASN C C 1
ATOM 9050 O O . ASN E 1 66 ? -26.951 -53.518 -11.901 1.000 30.150 66 ASN C O 1
ATOM 9055 N N . HIS E 1 67 ? -26.449 -54.153 -9.768 1.000 30.790 67 HIS C N 1
ATOM 9056 C CA . HIS E 1 67 ? -27.829 -54.530 -9.350 1.000 31.220 67 HIS C CA 1
ATOM 9057 C C . HIS E 1 67 ? -28.796 -53.356 -9.561 1.000 31.930 67 HIS C C 1
ATOM 9058 O O . HIS E 1 67 ? -29.966 -53.615 -9.913 1.000 32.830 67 HIS C O 1
ATOM 9065 N N . LYS E 1 68 ? -28.321 -52.121 -9.366 1.000 31.900 68 LYS C N 1
ATOM 9066 C CA . LYS E 1 68 ? -29.148 -50.882 -9.374 1.000 31.900 68 LYS C CA 1
ATOM 9067 C C . LYS E 1 68 ? -29.519 -50.513 -10.814 1.000 31.130 68 LYS C C 1
ATOM 9068 O O . LYS E 1 68 ? -30.717 -50.354 -11.100 1.000 30.890 68 LYS C O 1
ATOM 9074 N N . SER E 1 69 ? -28.512 -50.369 -11.676 1.000 30.990 69 SER C N 1
ATOM 9075 C CA . SER E 1 69 ? -28.660 -49.962 -13.100 1.000 30.710 69 SER C CA 1
ATOM 9076 C C . SER E 1 69 ? -29.364 -51.061 -13.902 1.000 30.250 69 SER C C 1
ATOM 9077 O O . SER E 1 69 ? -29.883 -50.745 -14.991 1.000 30.370 69 SER C O 1
ATOM 9080 N N . CYS E 1 70 ? -29.376 -52.297 -13.389 1.000 30.030 70 CYS C N 1
ATOM 9081 C CA . CYS E 1 70 ? -29.937 -53.493 -14.076 1.000 29.140 70 CYS C CA 1
ATOM 9082 C C . CYS E 1 70 ? -31.347 -53.827 -13.566 1.000 29.250 70 CYS C C 1
ATOM 9083 O O . CYS E 1 70 ? -32.149 -54.317 -14.390 1.000 29.680 70 CYS C O 1
ATOM 9086 N N . PHE E 1 71 ? -31.653 -53.601 -12.280 1.000 28.780 71 PHE C N 1
ATOM 9087 C CA . PHE E 1 71 ? -32.887 -54.143 -11.641 1.000 28.320 71 PHE C CA 1
ATOM 9088 C C . PHE E 1 71 ? -33.670 -53.126 -10.793 1.000 28.480 71 PHE C C 1
ATOM 9089 O O . PHE E 1 71 ? -34.833 -53.452 -10.501 1.000 28.350 71 PHE C O 1
ATOM 9097 N N . ASN E 1 72 ? -33.116 -51.977 -10.384 1.000 29.080 72 ASN C N 1
ATOM 9098 C CA . ASN E 1 72 ? -33.846 -51.039 -9.479 1.000 29.710 72 ASN C CA 1
ATOM 9099 C C . ASN E 1 72 ? -35.147 -50.576 -10.152 1.000 29.880 72 ASN C C 1
ATOM 9100 O O . ASN E 1 72 ? -36.204 -50.649 -9.491 1.000 28.950 72 ASN C O 1
ATOM 9105 N N . ALA E 1 73 ? -35.072 -50.129 -11.411 1.000 30.270 73 ALA C N 1
ATOM 9106 C CA . ALA E 1 73 ? -36.228 -49.658 -12.217 1.000 30.720 73 ALA C CA 1
ATOM 9107 C C . ALA E 1 73 ? -37.305 -50.745 -12.275 1.000 31.120 73 ALA C C 1
ATOM 9108 O O . ALA E 1 73 ? -38.473 -50.443 -11.955 1.000 31.820 73 ALA C O 1
ATOM 9110 N N . PHE E 1 74 ? -36.921 -51.961 -12.677 1.000 31.610 74 PHE C N 1
ATOM 9111 C CA . PHE E 1 74 ? -37.837 -53.120 -12.863 1.000 31.120 74 PHE C CA 1
ATOM 9112 C C . PHE E 1 74 ? -38.538 -53.452 -11.540 1.000 31.410 74 PHE C C 1
ATOM 9113 O O . PHE E 1 74 ? -39.778 -53.565 -11.533 1.000 30.610 74 PHE C O 1
ATOM 9121 N N . PHE E 1 75 ? -37.764 -53.600 -10.461 1.000 32.100 75 PHE C N 1
ATOM 9122 C CA . PHE E 1 75 ? -38.239 -54.072 -9.130 1.000 32.980 75 PHE C CA 1
ATOM 9123 C C . PHE E 1 75 ? -39.062 -52.990 -8.418 1.000 33.320 75 PHE C C 1
ATOM 9124 O O . PHE E 1 75 ? -40.032 -53.355 -7.722 1.000 32.690 75 PHE C O 1
ATOM 9132 N N . ASN E 1 76 ? -38.690 -51.715 -8.571 1.000 34.370 76 ASN C N 1
ATOM 9133 C CA . ASN E 1 76 ? -39.405 -50.565 -7.949 1.000 34.830 76 ASN C CA 1
ATOM 9134 C C . ASN E 1 76 ? -40.702 -50.271 -8.717 1.000 36.130 76 ASN C C 1
ATOM 9135 O O . ASN E 1 76 ? -41.516 -49.478 -8.194 1.000 36.730 76 ASN C O 1
ATOM 9140 N N . PHE E 1 77 ? -40.895 -50.879 -9.896 1.000 37.120 77 PHE C N 1
ATOM 9141 C CA . PHE E 1 77 ? -42.095 -50.697 -10.759 1.000 38.140 77 PHE C CA 1
ATOM 9142 C C . PHE E 1 77 ? -43.369 -51.005 -9.964 1.000 38.900 77 PHE C C 1
ATOM 9143 O O . PHE E 1 77 ? -43.346 -51.907 -9.101 1.000 40.330 77 PHE C O 1
ATOM 9151 N N . GLU E 1 78 ? -44.447 -50.276 -10.272 1.000 39.620 78 GLU C N 1
ATOM 9152 C CA . GLU E 1 78 ? -45.757 -50.323 -9.562 1.000 40.120 78 GLU C CA 1
ATOM 9153 C C . GLU E 1 78 ? -46.207 -51.781 -9.405 1.000 39.690 78 GLU C C 1
ATOM 9154 O O . GLU E 1 78 ? -46.388 -52.220 -8.256 1.000 40.190 78 GLU C O 1
ATOM 9160 N N . ASP E 1 79 ? -46.362 -52.498 -10.522 1.000 38.950 79 ASP C N 1
ATOM 9161 C CA . ASP E 1 79 ? -46.934 -53.874 -10.581 1.000 38.530 79 ASP C CA 1
ATOM 9162 C C . ASP E 1 79 ? -46.035 -54.879 -9.844 1.000 38.560 79 ASP C C 1
ATOM 9163 O O . ASP E 1 79 ? -46.557 -55.940 -9.452 1.000 37.770 79 ASP C O 1
ATOM 9168 N N . MET E 1 80 ? -44.742 -54.577 -9.671 1.000 39.270 80 MET C N 1
ATOM 9169 C CA . MET E 1 80 ? -43.767 -55.479 -8.991 1.000 39.930 80 MET C CA 1
ATOM 9170 C C . MET E 1 80 ? -43.886 -55.346 -7.466 1.000 41.700 80 MET C C 1
ATOM 9171 O O . MET E 1 80 ? -43.443 -56.279 -6.766 1.000 41.500 80 MET C O 1
ATOM 9176 N N . GLN E 1 81 ? -44.462 -54.245 -6.970 1.000 43.970 81 GLN C N 1
ATOM 9177 C CA . GLN E 1 81 ? -44.496 -53.915 -5.516 1.000 45.830 81 GLN C CA 1
ATOM 9178 C C . GLN E 1 81 ? -45.381 -54.927 -4.773 1.000 46.980 81 GLN C C 1
ATOM 9179 O O . GLN E 1 81 ? -45.029 -55.271 -3.628 1.000 48.230 81 GLN C O 1
ATOM 9185 N N . GLU E 1 82 ? -46.470 -55.392 -5.398 1.000 47.890 82 GLU C N 1
ATOM 9186 C CA . GLU E 1 82 ? -47.420 -56.366 -4.788 1.000 48.700 82 GLU C CA 1
ATOM 9187 C C . GLU E 1 82 ? -46.830 -57.781 -4.853 1.000 48.320 82 GLU C C 1
ATOM 9188 O O . GLU E 1 82 ? -47.229 -58.619 -4.022 1.000 49.820 82 GLU C O 1
ATOM 9194 N N . ILE E 1 83 ? -45.927 -58.039 -5.805 1.000 47.070 83 ILE C N 1
ATOM 9195 C CA . ILE E 1 83 ? -45.218 -59.346 -5.955 1.000 46.470 83 ILE C CA 1
ATOM 9196 C C . ILE E 1 83 ? -44.121 -59.422 -4.887 1.000 46.050 83 ILE C C 1
ATOM 9197 O O . ILE E 1 83 ? -44.161 -60.353 -4.064 1.000 46.470 83 ILE C O 1
ATOM 9202 N N . THR E 1 84 ? -43.201 -58.453 -4.902 1.000 46.420 84 THR C N 1
ATOM 9203 C CA . THR E 1 84 ? -41.960 -58.414 -4.076 1.000 46.940 84 THR C CA 1
ATOM 9204 C C . THR E 1 84 ? -42.283 -58.381 -2.575 1.000 47.140 84 THR C C 1
ATOM 9205 O O . THR E 1 84 ? -41.410 -58.804 -1.793 1.000 46.960 84 THR C O 1
ATOM 9209 N N . GLN E 1 85 ? -43.465 -57.888 -2.185 1.000 47.700 85 GLN C N 1
ATOM 9210 C CA . GLN E 1 85 ? -43.881 -57.753 -0.758 1.000 47.790 85 GLN C CA 1
ATOM 9211 C C . GLN E 1 85 ? -43.998 -59.143 -0.115 1.000 47.200 85 GLN C C 1
ATOM 9212 O O . GLN E 1 85 ? -43.671 -59.265 1.084 1.000 47.210 85 GLN C O 1
ATOM 9218 N N . HIS E 1 86 ? -44.451 -60.142 -0.880 1.000 45.980 86 HIS C N 1
ATOM 9219 C CA . HIS E 1 86 ? -44.649 -61.546 -0.423 1.000 45.650 86 HIS C CA 1
ATOM 9220 C C . HIS E 1 86 ? -43.299 -62.249 -0.222 1.000 44.690 86 HIS C C 1
ATOM 9221 O O . HIS E 1 86 ? -43.248 -63.193 0.593 1.000 44.560 86 HIS C O 1
ATOM 9228 N N . PHE E 1 87 ? -42.264 -61.818 -0.949 1.000 42.660 87 PHE C N 1
ATOM 9229 C CA . PHE E 1 87 ? -40.908 -62.431 -0.953 1.000 41.340 87 PHE C CA 1
ATOM 9230 C C . PHE E 1 87 ? -39.911 -61.511 -0.239 1.000 39.990 87 PHE C C 1
ATOM 9231 O O . PHE E 1 87 ? -40.306 -60.437 0.249 1.000 40.610 87 PHE C O 1
ATOM 9239 N N . ALA E 1 88 ? -38.655 -61.956 -0.157 1.000 38.090 88 ALA C N 1
ATOM 9240 C CA . ALA E 1 88 ? -37.464 -61.112 0.100 1.000 36.900 88 ALA C CA 1
ATOM 9241 C C . ALA E 1 88 ? -36.642 -61.041 -1.190 1.000 35.300 88 ALA C C 1
ATOM 9242 O O . ALA E 1 88 ? -36.686 -62.019 -1.968 1.000 35.910 88 ALA C O 1
ATOM 9244 N N . VAL E 1 89 ? -35.936 -59.928 -1.410 1.000 32.570 89 VAL C N 1
ATOM 9245 C CA . VAL E 1 89 ? -35.131 -59.683 -2.643 1.000 30.940 89 VAL C CA 1
ATOM 9246 C C . VAL E 1 89 ? -33.661 -59.517 -2.243 1.000 29.830 89 VAL C C 1
ATOM 9247 O O . VAL E 1 89 ? -33.342 -58.542 -1.539 1.000 30.140 89 VAL C O 1
ATOM 9251 N N . CYS E 1 90 ? -32.816 -60.461 -2.663 1.000 28.390 90 CYS C N 1
ATOM 9252 C CA . CYS E 1 90 ? -31.336 -60.396 -2.539 1.000 27.190 90 CYS C CA 1
ATOM 9253 C C . CYS E 1 90 ? -30.743 -59.969 -3.886 1.000 26.070 90 CYS C C 1
ATOM 9254 O O . CYS E 1 90 ? -30.795 -60.769 -4.841 1.000 25.940 90 CYS C O 1
ATOM 9257 N N . HIS E 1 91 ? -30.230 -58.739 -3.956 1.000 25.000 91 HIS C N 1
ATOM 9258 C CA . HIS E 1 91 ? -29.545 -58.171 -5.147 1.000 24.610 91 HIS C CA 1
ATOM 9259 C C . HIS E 1 91 ? -28.045 -58.459 -5.040 1.000 24.190 91 HIS C C 1
ATOM 9260 O O . HIS E 1 91 ? -27.429 -57.963 -4.080 1.000 24.400 91 HIS C O 1
ATOM 9267 N N . VAL E 1 92 ? -27.487 -59.233 -5.977 1.000 23.670 92 VAL C N 1
ATOM 9268 C CA . VAL E 1 92 ? -26.031 -59.567 -6.009 1.000 23.890 92 VAL C CA 1
ATOM 9269 C C . VAL E 1 92 ? -25.324 -58.603 -6.963 1.000 24.140 92 VAL C C 1
ATOM 9270 O O . VAL E 1 92 ? -25.793 -58.452 -8.108 1.000 24.190 92 VAL C O 1
ATOM 9274 N N . ASP E 1 93 ? -24.235 -57.990 -6.489 1.000 24.400 93 ASP C N 1
ATOM 9275 C CA . ASP E 1 93 ? -23.240 -57.266 -7.321 1.000 24.550 93 ASP C CA 1
ATOM 9276 C C . ASP E 1 93 ? -22.037 -58.189 -7.545 1.000 24.800 93 ASP C C 1
ATOM 9277 O O . ASP E 1 93 ? -21.467 -58.675 -6.542 1.000 25.270 93 ASP C O 1
ATOM 9282 N N . ALA E 1 94 ? -21.694 -58.443 -8.813 1.000 24.120 94 ALA C N 1
ATOM 9283 C CA . ALA E 1 94 ? -20.489 -59.192 -9.240 1.000 23.780 94 ALA C CA 1
ATOM 9284 C C . ALA E 1 94 ? -19.249 -58.506 -8.673 1.000 23.750 94 ALA C C 1
ATOM 9285 O O . ALA E 1 94 ? -19.212 -57.281 -8.587 1.000 23.090 94 ALA C O 1
ATOM 9287 N N . PRO E 1 95 ? -18.204 -59.263 -8.261 1.000 24.040 95 PRO C N 1
ATOM 9288 C CA . PRO E 1 95 ? -17.030 -58.670 -7.615 1.000 24.140 95 PRO C CA 1
ATOM 9289 C C . PRO E 1 95 ? -16.503 -57.416 -8.331 1.000 24.280 95 PRO C C 1
ATOM 9290 O O . PRO E 1 95 ? -16.298 -57.468 -9.533 1.000 24.490 95 PRO C O 1
ATOM 9294 N N . GLY E 1 96 ? -16.335 -56.323 -7.577 1.000 24.460 96 GLY C N 1
ATOM 9295 C CA . GLY E 1 96 ? -15.761 -55.048 -8.055 1.000 24.320 96 GLY C CA 1
ATOM 9296 C C . GLY E 1 96 ? -16.773 -54.163 -8.770 1.000 24.670 96 GLY C C 1
ATOM 9297 O O . GLY E 1 96 ? -16.475 -52.958 -8.938 1.000 24.840 96 GLY C O 1
ATOM 9298 N N . GLN E 1 97 ? -17.924 -54.716 -9.172 1.000 24.520 97 GLN C N 1
ATOM 9299 C CA . GLN E 1 97 ? -18.936 -54.019 -10.015 1.000 24.830 97 GLN C CA 1
ATOM 9300 C C . GLN E 1 97 ? -19.851 -53.142 -9.152 1.000 25.550 97 GLN C C 1
ATOM 9301 O O . GLN E 1 97 ? -20.539 -52.284 -9.732 1.000 25.740 97 GLN C O 1
ATOM 9307 N N . GLN E 1 98 ? -19.868 -53.351 -7.830 1.000 26.810 98 GLN C N 1
ATOM 9308 C CA . GLN E 1 98 ? -20.729 -52.595 -6.875 1.000 27.650 98 GLN C CA 1
ATOM 9309 C C . GLN E 1 98 ? -20.339 -51.109 -6.904 1.000 29.210 98 GLN C C 1
ATOM 9310 O O . GLN E 1 98 ? -19.208 -50.798 -7.332 1.000 29.810 98 GLN C O 1
ATOM 9316 N N . GLU E 1 99 ? -21.251 -50.228 -6.479 1.000 30.800 99 GLU C N 1
ATOM 9317 C CA . GLU E 1 99 ? -21.080 -48.748 -6.538 1.000 32.290 99 GLU C CA 1
ATOM 9318 C C . GLU E 1 99 ? -20.023 -48.301 -5.520 1.000 32.850 99 GLU C C 1
ATOM 9319 O O . GLU E 1 99 ? -20.173 -48.635 -4.327 1.000 33.510 99 GLU C O 1
ATOM 9325 N N . GLY E 1 100 ? -19.009 -47.563 -5.983 1.000 33.600 100 GLY C N 1
ATOM 9326 C CA . GLY E 1 100 ? -17.947 -46.970 -5.143 1.000 33.560 100 GLY C CA 1
ATOM 9327 C C . GLY E 1 100 ? -16.875 -47.978 -4.763 1.000 33.690 100 GLY C C 1
ATOM 9328 O O . GLY E 1 100 ? -16.121 -47.702 -3.807 1.000 33.950 100 GLY C O 1
ATOM 9329 N N . ALA E 1 101 ? -16.798 -49.101 -5.485 1.000 34.020 101 ALA C N 1
ATOM 9330 C CA . ALA E 1 101 ? -15.814 -50.188 -5.264 1.000 33.330 101 ALA C CA 1
ATOM 9331 C C . ALA E 1 101 ? -14.422 -49.704 -5.659 1.000 33.250 101 ALA C C 1
ATOM 9332 O O . ALA E 1 101 ? -14.265 -49.079 -6.706 1.000 32.880 101 ALA C O 1
ATOM 9334 N N . PRO E 1 102 ? -13.370 -49.990 -4.855 1.000 32.950 102 PRO C N 1
ATOM 9335 C CA . PRO E 1 102 ? -12.005 -49.630 -5.228 1.000 33.050 102 PRO C CA 1
ATOM 9336 C C . PRO E 1 102 ? -11.475 -50.589 -6.302 1.000 33.410 102 PRO C C 1
ATOM 9337 O O . PRO E 1 102 ? -11.979 -51.698 -6.408 1.000 32.750 102 PRO C O 1
ATOM 9341 N N . SER E 1 103 ? -10.476 -50.140 -7.061 1.000 33.930 103 SER C N 1
ATOM 9342 C CA . SER E 1 103 ? -9.863 -50.902 -8.179 1.000 33.850 103 SER C CA 1
ATOM 9343 C C . SER E 1 103 ? -9.106 -52.115 -7.624 1.000 33.850 103 SER C C 1
ATOM 9344 O O . SER E 1 103 ? -8.333 -51.941 -6.662 1.000 33.310 103 SER C O 1
ATOM 9347 N N . PHE E 1 104 ? -9.351 -53.300 -8.192 1.000 33.740 104 PHE C N 1
ATOM 9348 C CA . PHE E 1 104 ? -8.499 -54.506 -8.013 1.000 33.690 104 PHE C CA 1
ATOM 9349 C C . PHE E 1 104 ? -7.129 -54.196 -8.609 1.000 34.230 104 PHE C C 1
ATOM 9350 O O . PHE E 1 104 ? -7.051 -53.483 -9.608 1.000 35.110 104 PHE C O 1
ATOM 9358 N N . PRO E 1 105 ? -6.009 -54.711 -8.049 1.000 34.670 105 PRO C N 1
ATOM 9359 C CA . PRO E 1 105 ? -4.692 -54.459 -8.634 1.000 34.630 105 PRO C CA 1
ATOM 9360 C C . PRO E 1 105 ? -4.642 -54.972 -10.082 1.000 34.270 105 PRO C C 1
ATOM 9361 O O . PRO E 1 105 ? -5.454 -55.810 -10.433 1.000 35.010 105 PRO C O 1
ATOM 9365 N N . THR E 1 106 ? -3.696 -54.462 -10.875 1.000 33.460 106 THR C N 1
ATOM 9366 C CA . THR E 1 106 ? -3.627 -54.647 -12.353 1.000 33.020 106 THR C CA 1
ATOM 9367 C C . THR E 1 106 ? -3.818 -56.128 -12.708 1.000 32.590 106 THR C C 1
ATOM 9368 O O . THR E 1 106 ? -4.734 -56.429 -13.509 1.000 32.600 106 THR C O 1
ATOM 9372 N N . GLY E 1 107 ? -3.002 -57.010 -12.119 1.000 30.550 107 GLY C N 1
ATOM 9373 C CA . GLY E 1 107 ? -2.945 -58.447 -12.458 1.000 29.180 107 GLY C CA 1
ATOM 9374 C C . GLY E 1 107 ? -3.649 -59.326 -11.439 1.000 27.420 107 GLY C C 1
ATOM 9375 O O . GLY E 1 107 ? -3.203 -60.473 -11.257 1.000 27.460 107 GLY C O 1
ATOM 9376 N N . TYR E 1 108 ? -4.714 -58.824 -10.806 1.000 26.070 108 TYR C N 1
ATOM 9377 C CA . TYR E 1 108 ? -5.522 -59.566 -9.799 1.000 24.980 108 TYR C CA 1
ATOM 9378 C C . TYR E 1 108 ? -6.176 -60.782 -10.469 1.000 24.330 108 TYR C C 1
ATOM 9379 O O . TYR E 1 108 ? -6.645 -60.656 -11.618 1.000 23.880 108 TYR C O 1
ATOM 9388 N N . GLN E 1 109 ? -6.202 -61.924 -9.771 1.000 23.410 109 GLN C N 1
ATOM 9389 C CA . GLN E 1 109 ? -6.799 -63.189 -10.280 1.000 22.870 109 GLN C CA 1
ATOM 9390 C C . GLN E 1 109 ? -8.324 -63.098 -10.158 1.000 22.300 109 GLN C C 1
ATOM 9391 O O . GLN E 1 109 ? -8.898 -63.744 -9.251 1.000 22.350 109 GLN C O 1
ATOM 9397 N N . TYR E 1 110 ? -8.961 -62.328 -11.044 1.000 21.340 110 TYR C N 1
ATOM 9398 C CA . TYR E 1 110 ? -10.433 -62.138 -11.047 1.000 20.740 110 TYR C CA 1
ATOM 9399 C C . TYR E 1 110 ? -11.101 -63.497 -11.241 1.000 20.190 110 TYR C C 1
ATOM 9400 O O . TYR E 1 110 ? -10.637 -64.298 -12.049 1.000 19.880 110 TYR C O 1
ATOM 9409 N N . PRO E 1 111 ? -12.188 -63.817 -10.500 1.000 19.670 111 PRO C N 1
ATOM 9410 C CA . PRO E 1 111 ? -12.809 -65.135 -10.598 1.000 19.870 111 PRO C CA 1
ATOM 9411 C C . PRO E 1 111 ? -13.307 -65.444 -12.017 1.000 19.980 111 PRO C C 1
ATOM 9412 O O . PRO E 1 111 ? -13.633 -64.517 -12.748 1.000 19.790 111 PRO C O 1
ATOM 9416 N N . THR E 1 112 ? -13.333 -66.731 -12.373 1.000 19.970 112 THR C N 1
ATOM 9417 C CA . THR E 1 112 ? -13.953 -67.241 -13.625 1.000 19.770 112 THR C CA 1
ATOM 9418 C C . THR E 1 112 ? -15.473 -67.198 -13.457 1.000 19.960 112 THR C C 1
ATOM 9419 O O . THR E 1 112 ? -15.929 -67.097 -12.302 1.000 20.580 112 THR C O 1
ATOM 9423 N N . MET E 1 113 ? -16.218 -67.305 -14.560 1.000 19.690 113 MET C N 1
ATOM 9424 C CA . MET E 1 113 ? -17.706 -67.362 -14.550 1.000 19.540 113 MET C CA 1
ATOM 9425 C C . MET E 1 113 ? -18.165 -68.548 -13.691 1.000 19.670 113 MET C C 1
ATOM 9426 O O . MET E 1 113 ? -19.151 -68.387 -12.946 1.000 19.900 113 MET C O 1
ATOM 9431 N N . ASP E 1 114 ? -17.469 -69.687 -13.785 1.000 19.430 114 ASP C N 1
ATOM 9432 C CA . ASP E 1 114 ? -17.745 -70.908 -12.978 1.000 19.640 114 ASP C CA 1
ATOM 9433 C C . ASP E 1 114 ? -17.481 -70.608 -11.496 1.000 19.980 114 ASP C C 1
ATOM 9434 O O . ASP E 1 114 ? -18.308 -71.014 -10.658 1.000 19.610 114 ASP C O 1
ATOM 9439 N N . GLU E 1 115 ? -16.377 -69.917 -11.191 1.000 20.440 115 GLU C N 1
ATOM 9440 C CA . GLU E 1 115 ? -15.999 -69.529 -9.804 1.000 20.890 115 GLU C CA 1
ATOM 9441 C C . GLU E 1 115 ? -16.998 -68.494 -9.273 1.000 21.380 115 GLU C C 1
ATOM 9442 O O . GLU E 1 115 ? -17.323 -68.569 -8.074 1.000 22.170 115 GLU C O 1
ATOM 9448 N N . LEU E 1 116 ? -17.471 -67.577 -10.126 1.000 21.860 116 LEU C N 1
ATOM 9449 C CA . LEU E 1 116 ? -18.490 -66.550 -9.763 1.000 21.820 116 LEU C CA 1
ATOM 9450 C C . LEU E 1 116 ? -19.774 -67.244 -9.294 1.000 22.100 116 LEU C C 1
ATOM 9451 O O . LEU E 1 116 ? -20.427 -66.716 -8.371 1.000 21.960 116 LEU C O 1
ATOM 9456 N N . ALA E 1 117 ? -20.129 -68.367 -9.927 1.000 22.670 117 ALA C N 1
ATOM 9457 C CA . ALA E 1 117 ? -21.319 -69.188 -9.595 1.000 22.880 117 ALA C CA 1
ATOM 9458 C C . ALA E 1 117 ? -21.100 -69.887 -8.249 1.000 23.660 117 ALA C C 1
ATOM 9459 O O . ALA E 1 117 ? -22.068 -69.996 -7.470 1.000 23.870 117 ALA C O 1
ATOM 9461 N N . GLU E 1 118 ? -19.868 -70.334 -7.989 1.000 24.360 118 GLU C N 1
ATOM 9462 C CA . GLU E 1 118 ? -19.472 -71.036 -6.737 1.000 24.800 118 GLU C CA 1
ATOM 9463 C C . GLU E 1 118 ? -19.520 -70.068 -5.546 1.000 24.940 118 GLU C C 1
ATOM 9464 O O . GLU E 1 118 ? -19.439 -70.554 -4.402 1.000 25.630 118 GLU C O 1
ATOM 9470 N N . MET E 1 119 ? -19.661 -68.761 -5.797 1.000 24.910 119 MET C N 1
ATOM 9471 C CA . MET E 1 119 ? -19.734 -67.715 -4.738 1.000 24.620 119 MET C CA 1
ATOM 9472 C C . MET E 1 119 ? -21.157 -67.601 -4.175 1.000 24.110 119 MET C C 1
ATOM 9473 O O . MET E 1 119 ? -21.305 -66.966 -3.115 1.000 24.960 119 MET C O 1
ATOM 9478 N N . LEU E 1 120 ? -22.157 -68.186 -4.842 1.000 23.320 120 LEU C N 1
ATOM 9479 C CA . LEU E 1 120 ? -23.596 -68.006 -4.498 1.000 22.890 120 LEU C CA 1
ATOM 9480 C C . LEU E 1 120 ? -24.048 -68.952 -3.383 1.000 22.640 120 LEU C C 1
ATOM 9481 O O . LEU E 1 120 ? -24.845 -68.544 -2.541 1.000 22.330 120 LEU C O 1
ATOM 9486 N N . PRO E 1 121 ? -23.599 -70.229 -3.313 1.000 22.200 121 PRO C N 1
ATOM 9487 C CA . PRO E 1 121 ? -23.959 -71.083 -2.179 1.000 22.440 121 PRO C CA 1
ATOM 9488 C C . PRO E 1 121 ? -23.578 -70.463 -0.833 1.000 22.730 121 PRO C C 1
ATOM 9489 O O . PRO E 1 121 ? -24.389 -70.479 0.090 1.000 22.790 121 PRO C O 1
ATOM 9493 N N . PRO E 1 122 ? -22.356 -69.894 -0.667 1.000 23.430 122 PRO C N 1
ATOM 9494 C CA . PRO E 1 122 ? -22.001 -69.172 0.558 1.000 23.640 122 PRO C CA 1
ATOM 9495 C C . PRO E 1 122 ? -22.916 -67.978 0.870 1.000 23.820 122 PRO C C 1
ATOM 9496 O O . PRO E 1 122 ? -23.161 -67.732 2.036 1.000 24.140 122 PRO C O 1
ATOM 9500 N N . VAL E 1 123 ? -23.385 -67.269 -0.162 1.000 24.420 123 VAL C N 1
ATOM 9501 C CA . VAL E 1 123 ? -24.341 -66.128 -0.023 1.000 24.600 123 VAL C CA 1
ATOM 9502 C C . VAL E 1 123 ? -25.590 -66.640 0.704 1.000 25.180 123 VAL C C 1
ATOM 9503 O O . VAL E 1 123 ? -25.968 -66.034 1.727 1.000 25.350 123 VAL C O 1
ATOM 9507 N N . LEU E 1 124 ? -26.187 -67.722 0.192 1.000 25.890 124 LEU C N 1
ATOM 9508 C CA . LEU E 1 124 ? -27.399 -68.373 0.767 1.000 26.470 124 LEU C CA 1
ATOM 9509 C C . LEU E 1 124 ? -27.134 -68.772 2.226 1.000 27.180 124 LEU C C 1
ATOM 9510 O O . LEU E 1 124 ? -28.000 -68.485 3.077 1.000 27.290 124 LEU C O 1
ATOM 9515 N N . THR E 1 125 ? -25.990 -69.411 2.501 1.000 27.650 125 THR C N 1
ATOM 9516 C CA . THR E 1 125 ? -25.605 -69.909 3.853 1.000 28.670 125 THR C CA 1
ATOM 9517 C C . THR E 1 125 ? -25.555 -68.739 4.842 1.000 29.760 125 THR C C 1
ATOM 9518 O O . THR E 1 125 ? -26.266 -68.807 5.865 1.000 30.410 125 THR C O 1
ATOM 9522 N N . HIS E 1 126 ? -24.755 -67.712 4.533 1.000 31.040 126 HIS C N 1
ATOM 9523 C CA . HIS E 1 126 ? -24.481 -66.533 5.403 1.000 31.740 126 HIS C CA 1
ATOM 9524 C C . HIS E 1 126 ? -25.792 -65.863 5.837 1.000 33.230 126 HIS C C 1
ATOM 9525 O O . HIS E 1 126 ? -25.893 -65.481 7.022 1.000 33.420 126 HIS C O 1
ATOM 9532 N N . LEU E 1 127 ? -26.753 -65.732 4.915 1.000 34.530 127 LEU C N 1
ATOM 9533 C CA . LEU E 1 127 ? -28.055 -65.044 5.144 1.000 35.490 127 LEU C CA 1
ATOM 9534 C C . LEU E 1 127 ? -29.145 -66.058 5.516 1.000 36.580 127 LEU C C 1
ATOM 9535 O O . LEU E 1 127 ? -30.320 -65.645 5.604 1.000 37.100 127 LEU C O 1
ATOM 9540 N N . SER E 1 128 ? -28.765 -67.319 5.746 1.000 37.930 128 SER C N 1
ATOM 9541 C CA . SER E 1 128 ? -29.656 -68.426 6.191 1.000 38.910 128 SER C CA 1
ATOM 9542 C C . SER E 1 128 ? -30.825 -68.598 5.211 1.000 39.530 128 SER C C 1
ATOM 9543 O O . SER E 1 128 ? -31.976 -68.751 5.675 1.000 39.770 128 SER C O 1
ATOM 9546 N N . LEU E 1 129 ? -30.533 -68.578 3.906 1.000 39.820 129 LEU C N 1
ATOM 9547 C CA . LEU E 1 129 ? -31.531 -68.796 2.822 1.000 39.590 129 LEU C CA 1
ATOM 9548 C C . LEU E 1 129 ? -31.547 -70.283 2.453 1.000 39.070 129 LEU C C 1
ATOM 9549 O O . LEU E 1 129 ? -30.460 -70.886 2.372 1.000 39.450 129 LEU C O 1
ATOM 9554 N N . LYS E 1 130 ? -32.743 -70.838 2.240 1.000 38.630 130 LYS C N 1
ATOM 9555 C CA . LYS E 1 130 ? -32.969 -72.288 1.990 1.000 38.080 130 LYS C CA 1
ATOM 9556 C C . LYS E 1 130 ? -32.857 -72.564 0.487 1.000 35.850 130 LYS C C 1
ATOM 9557 O O . LYS E 1 130 ? -32.135 -73.506 0.103 1.000 35.190 130 LYS C O 1
ATOM 9563 N N . SER E 1 131 ? -33.562 -71.768 -0.319 1.000 34.310 131 SER C N 1
ATOM 9564 C CA . SER E 1 131 ? -33.538 -71.810 -1.806 1.000 33.000 131 SER C CA 1
ATOM 9565 C C . SER E 1 131 ? -33.939 -70.444 -2.374 1.000 31.810 131 SER C C 1
ATOM 9566 O O . SER E 1 131 ? -34.508 -69.629 -1.619 1.000 31.640 131 SER C O 1
ATOM 9569 N N . ILE E 1 132 ? -33.669 -70.225 -3.664 1.000 30.080 132 ILE C N 1
ATOM 9570 C CA . ILE E 1 132 ? -33.886 -68.919 -4.356 1.000 28.900 132 ILE C CA 1
ATOM 9571 C C . ILE E 1 132 ? -34.779 -69.122 -5.582 1.000 28.110 132 ILE C C 1
ATOM 9572 O O . ILE E 1 132 ? -34.854 -70.260 -6.090 1.000 27.420 132 ILE C O 1
ATOM 9577 N N . ILE E 1 133 ? -35.417 -68.038 -6.032 1.000 27.080 133 ILE C N 1
ATOM 9578 C CA . ILE E 1 133 ? -35.934 -67.883 -7.425 1.000 26.970 133 ILE C CA 1
ATOM 9579 C C . ILE E 1 133 ? -35.045 -66.851 -8.125 1.000 26.270 133 ILE C C 1
ATOM 9580 O O . ILE E 1 133 ? -35.162 -65.654 -7.804 1.000 26.620 133 ILE C O 1
ATOM 9585 N N . GLY E 1 134 ? -34.173 -67.310 -9.027 1.000 26.150 134 GLY C N 1
ATOM 9586 C CA . GLY E 1 134 ? -33.137 -66.475 -9.666 1.000 25.820 134 GLY C CA 1
ATOM 9587 C C . GLY E 1 134 ? -33.705 -65.587 -10.761 1.000 25.820 134 GLY C C 1
ATOM 9588 O O . GLY E 1 134 ? -34.629 -66.040 -11.475 1.000 26.040 134 GLY C O 1
ATOM 9589 N N . ILE E 1 135 ? -33.182 -64.360 -10.879 1.000 25.410 135 ILE C N 1
ATOM 9590 C CA . ILE E 1 135 ? -33.380 -63.464 -12.060 1.000 25.600 135 ILE C CA 1
ATOM 9591 C C . ILE E 1 135 ? -32.004 -62.993 -12.542 1.000 25.170 135 ILE C C 1
ATOM 9592 O O . ILE E 1 135 ? -31.376 -62.172 -11.841 1.000 24.750 135 ILE C O 1
ATOM 9597 N N . GLY E 1 136 ? -31.568 -63.486 -13.704 1.000 24.600 136 GLY C N 1
ATOM 9598 C CA . GLY E 1 136 ? -30.241 -63.199 -14.280 1.000 24.430 136 GLY C CA 1
ATOM 9599 C C . GLY E 1 136 ? -30.346 -62.567 -15.653 1.000 24.000 136 GLY C C 1
ATOM 9600 O O . GLY E 1 136 ? -31.213 -63.002 -16.432 1.000 24.710 136 GLY C O 1
ATOM 9601 N N . VAL E 1 137 ? -29.493 -61.577 -15.937 1.000 23.640 137 VAL C N 1
ATOM 9602 C CA . VAL E 1 137 ? -29.400 -60.895 -17.263 1.000 23.240 137 VAL C CA 1
ATOM 9603 C C . VAL E 1 137 ? -28.006 -61.147 -17.846 1.000 22.880 137 VAL C C 1
ATOM 9604 O O . VAL E 1 137 ? -27.013 -60.826 -17.158 1.000 23.180 137 VAL C O 1
ATOM 9608 N N . GLY E 1 138 ? -27.949 -61.680 -19.073 1.000 22.210 138 GLY C N 1
ATOM 9609 C CA . GLY E 1 138 ? -26.698 -61.970 -19.799 1.000 21.670 138 GLY C CA 1
ATOM 9610 C C . GLY E 1 138 ? -25.751 -62.811 -18.959 1.000 21.470 138 GLY C C 1
ATOM 9611 O O . GLY E 1 138 ? -26.041 -64.002 -18.764 1.000 21.370 138 GLY C O 1
ATOM 9612 N N . ALA E 1 139 ? -24.669 -62.211 -18.456 1.000 21.200 139 ALA C N 1
ATOM 9613 C CA . ALA E 1 139 ? -23.669 -62.884 -17.591 1.000 21.090 139 ALA C CA 1
ATOM 9614 C C . ALA E 1 139 ? -24.354 -63.399 -16.320 1.000 20.920 139 ALA C C 1
ATOM 9615 O O . ALA E 1 139 ? -24.034 -64.523 -15.895 1.000 21.240 139 ALA C O 1
ATOM 9617 N N . GLY E 1 140 ? -25.250 -62.598 -15.736 1.000 20.980 140 GLY C N 1
ATOM 9618 C CA . GLY E 1 140 ? -26.047 -62.971 -14.551 1.000 21.160 140 GLY C CA 1
ATOM 9619 C C . GLY E 1 140 ? -26.922 -64.189 -14.807 1.000 21.570 140 GLY C C 1
ATOM 9620 O O . GLY E 1 140 ? -27.124 -64.980 -13.864 1.000 21.110 140 GLY C O 1
ATOM 9621 N N . ALA E 1 141 ? -27.435 -64.331 -16.034 1.000 21.760 141 ALA C N 1
ATOM 9622 C CA . ALA E 1 141 ? -28.243 -65.489 -16.486 1.000 21.580 141 ALA C CA 1
ATOM 9623 C C . ALA E 1 141 ? -27.364 -66.743 -16.500 1.000 21.830 141 ALA C C 1
ATOM 9624 O O . ALA E 1 141 ? -27.796 -67.779 -15.955 1.000 21.970 141 ALA C O 1
ATOM 9626 N N . TYR E 1 142 ? -26.174 -66.639 -17.100 1.000 21.920 142 TYR C N 1
ATOM 9627 C CA . TYR E 1 142 ? -25.181 -67.741 -17.218 1.000 21.630 142 TYR C CA 1
ATOM 9628 C C . TYR E 1 142 ? -24.794 -68.220 -15.814 1.000 21.550 142 TYR C C 1
ATOM 9629 O O . TYR E 1 142 ? -24.890 -69.431 -15.537 1.000 21.190 142 TYR C O 1
ATOM 9638 N N . ILE E 1 143 ? -24.367 -67.287 -14.956 1.000 21.220 143 ILE C N 1
ATOM 9639 C CA . ILE E 1 143 ? -23.873 -67.575 -13.576 1.000 20.600 143 ILE C CA 1
ATOM 9640 C C . ILE E 1 143 ? -24.973 -68.302 -12.792 1.000 20.460 143 ILE C C 1
ATOM 9641 O O . ILE E 1 143 ? -24.670 -69.361 -12.199 1.000 20.360 143 ILE C O 1
ATOM 9646 N N . LEU E 1 144 ? -26.199 -67.768 -12.800 1.000 20.170 144 LEU C N 1
ATOM 9647 C CA . LEU E 1 144 ? -27.378 -68.384 -12.125 1.000 20.060 144 LEU C CA 1
ATOM 9648 C C . LEU E 1 144 ? -27.620 -69.798 -12.674 1.000 19.840 144 LEU C C 1
ATOM 9649 O O . LEU E 1 144 ? -27.998 -70.678 -11.873 1.000 19.420 144 LEU C O 1
ATOM 9654 N N . SER E 1 145 ? -27.419 -69.999 -13.982 1.000 19.740 145 SER C N 1
ATOM 9655 C CA . SER E 1 145 ? -27.611 -71.296 -14.689 1.000 19.940 145 SER C CA 1
ATOM 9656 C C . SER E 1 145 ? -26.586 -72.326 -14.194 1.000 20.370 145 SER C C 1
ATOM 9657 O O . SER E 1 145 ? -26.999 -73.461 -13.883 1.000 20.690 145 SER C O 1
ATOM 9660 N N . ARG E 1 146 ? -25.304 -71.949 -14.126 1.000 20.580 146 ARG C N 1
ATOM 9661 C CA . ARG E 1 146 ? -24.213 -72.820 -13.605 1.000 21.350 146 ARG C CA 1
ATOM 9662 C C . ARG E 1 146 ? -24.528 -73.188 -12.149 1.000 21.960 146 ARG C C 1
ATOM 9663 O O . ARG E 1 146 ? -24.405 -74.377 -11.793 1.000 22.380 146 ARG C O 1
ATOM 9671 N N . PHE E 1 147 ? -24.938 -72.195 -11.355 1.000 22.810 147 PHE C N 1
ATOM 9672 C CA . PHE E 1 147 ? -25.327 -72.326 -9.924 1.000 23.270 147 PHE C CA 1
ATOM 9673 C C . PHE E 1 147 ? -26.494 -73.314 -9.785 1.000 24.230 147 PHE C C 1
ATOM 9674 O O . PHE E 1 147 ? -26.523 -74.079 -8.802 1.000 24.480 147 PHE C O 1
ATOM 9682 N N . ALA E 1 148 ? -27.432 -73.288 -10.735 1.000 25.340 148 ALA C N 1
ATOM 9683 C CA . ALA E 1 148 ? -28.616 -74.181 -10.770 1.000 25.980 148 ALA C CA 1
ATOM 9684 C C . ALA E 1 148 ? -28.180 -75.608 -11.123 1.000 26.740 148 ALA C C 1
ATOM 9685 O O . ALA E 1 148 ? -28.723 -76.550 -10.519 1.000 27.300 148 ALA C O 1
ATOM 9687 N N . LEU E 1 149 ? -27.239 -75.758 -12.062 1.000 27.400 149 LEU C N 1
ATOM 9688 C CA . LEU E 1 149 ? -26.702 -77.079 -12.494 1.000 27.660 149 LEU C CA 1
ATOM 9689 C C . LEU E 1 149 ? -25.824 -77.663 -11.381 1.000 28.410 149 LEU C C 1
ATOM 9690 O O . LEU E 1 149 ? -25.965 -78.867 -11.087 1.000 29.040 149 LEU C O 1
ATOM 9695 N N . ASN E 1 150 ? -24.946 -76.842 -10.798 1.000 28.900 150 ASN C N 1
ATOM 9696 C CA . ASN E 1 150 ? -24.081 -77.223 -9.648 1.000 28.740 150 ASN C CA 1
ATOM 9697 C C . ASN E 1 150 ? -24.967 -77.603 -8.456 1.000 28.950 150 ASN C C 1
ATOM 9698 O O . ASN E 1 150 ? -24.697 -78.645 -7.834 1.000 29.690 150 ASN C O 1
ATOM 9703 N N . HIS E 1 151 ? -25.987 -76.787 -8.166 1.000 29.040 151 HIS C N 1
ATOM 9704 C CA . HIS E 1 151 ? -26.885 -76.925 -6.986 1.000 28.840 151 HIS C CA 1
ATOM 9705 C C . HIS E 1 151 ? -28.347 -76.777 -7.402 1.000 28.930 151 HIS C C 1
ATOM 9706 O O . HIS E 1 151 ? -28.934 -75.710 -7.233 1.000 29.230 151 HIS C O 1
ATOM 9713 N N . PRO E 1 152 ? -28.992 -77.834 -7.950 1.000 29.210 152 PRO C N 1
ATOM 9714 C CA . PRO E 1 152 ? -30.421 -77.778 -8.264 1.000 29.590 152 PRO C CA 1
ATOM 9715 C C . PRO E 1 152 ? -31.312 -77.762 -7.012 1.000 29.530 152 PRO C C 1
ATOM 9716 O O . PRO E 1 152 ? -32.422 -77.270 -7.100 1.000 29.210 152 PRO C O 1
ATOM 9720 N N . GLU E 1 153 ? -30.804 -78.277 -5.887 1.000 29.700 153 GLU C N 1
ATOM 9721 C CA . GLU E 1 153 ? -31.542 -78.342 -4.594 1.000 29.800 153 GLU C CA 1
ATOM 9722 C C . GLU E 1 153 ? -31.743 -76.928 -4.031 1.000 29.410 153 GLU C C 1
ATOM 9723 O O . GLU E 1 153 ? -32.668 -76.758 -3.210 1.000 29.880 153 GLU C O 1
ATOM 9729 N N . LEU E 1 154 ? -30.917 -75.961 -4.454 1.000 28.400 154 LEU C N 1
ATOM 9730 C CA . LEU E 1 154 ? -30.899 -74.568 -3.923 1.000 27.610 154 LEU C CA 1
ATOM 9731 C C . LEU E 1 154 ? -31.551 -73.580 -4.899 1.000 27.790 154 LEU C C 1
ATOM 9732 O O . LEU E 1 154 ? -31.490 -72.366 -4.605 1.000 28.150 154 LEU C O 1
ATOM 9737 N N . VAL E 1 155 ? -32.138 -74.053 -6.007 1.000 27.440 155 VAL C N 1
ATOM 9738 C CA . VAL E 1 155 ? -32.747 -73.175 -7.055 1.000 27.460 155 VAL C CA 1
ATOM 9739 C C . VAL E 1 155 ? -34.148 -73.701 -7.397 1.000 27.950 155 VAL C C 1
ATOM 9740 O O . VAL E 1 155 ? -34.250 -74.845 -7.874 1.000 27.900 155 VAL C O 1
ATOM 9744 N N . GLU E 1 156 ? -35.175 -72.875 -7.167 1.000 28.560 156 GLU C N 1
ATOM 9745 C CA . GLU E 1 156 ? -36.612 -73.221 -7.352 1.000 29.090 156 GLU C CA 1
ATOM 9746 C C . GLU E 1 156 ? -37.104 -72.770 -8.731 1.000 28.470 156 GLU C C 1
ATOM 9747 O O . GLU E 1 156 ? -38.226 -73.168 -9.110 1.000 28.960 156 GLU C O 1
ATOM 9753 N N . GLY E 1 157 ? -36.317 -71.958 -9.441 1.000 27.600 157 GLY C N 1
ATOM 9754 C CA . GLY E 1 157 ? -36.674 -71.472 -10.787 1.000 27.100 157 GLY C CA 1
ATOM 9755 C C . GLY E 1 157 ? -35.807 -70.312 -11.236 1.000 26.440 157 GLY C C 1
ATOM 9756 O O . GLY E 1 157 ? -35.251 -69.612 -10.363 1.000 26.780 157 GLY C O 1
ATOM 9757 N N . LEU E 1 158 ? -35.712 -70.111 -12.554 1.000 25.270 158 LEU C N 1
ATOM 9758 C CA . LEU E 1 158 ? -34.832 -69.093 -13.184 1.000 24.560 158 LEU C CA 1
ATOM 9759 C C . LEU E 1 158 ? -35.620 -68.271 -14.204 1.000 24.770 158 LEU C C 1
ATOM 9760 O O . LEU E 1 158 ? -36.252 -68.868 -15.097 1.000 24.990 158 LEU C O 1
ATOM 9765 N N . VAL E 1 159 ? -35.578 -66.946 -14.052 1.000 24.480 159 VAL C N 1
ATOM 9766 C CA . VAL E 1 159 ? -35.812 -65.969 -15.154 1.000 24.090 159 VAL C CA 1
ATOM 9767 C C . VAL E 1 159 ? -34.437 -65.656 -15.753 1.000 23.940 159 VAL C C 1
ATOM 9768 O O . VAL E 1 159 ? -33.581 -65.127 -15.011 1.000 24.480 159 VAL C O 1
ATOM 9772 N N . LEU E 1 160 ? -34.220 -66.017 -17.021 1.000 23.480 160 LEU C N 1
ATOM 9773 C CA . LEU E 1 160 ? -32.922 -65.842 -17.729 1.000 23.300 160 LEU C CA 1
ATOM 9774 C C . LEU E 1 160 ? -33.113 -64.895 -18.917 1.000 23.090 160 LEU C C 1
ATOM 9775 O O . LEU E 1 160 ? -33.612 -65.348 -19.969 1.000 23.140 160 LEU C O 1
ATOM 9780 N N . ILE E 1 161 ? -32.721 -63.630 -18.741 1.000 23.130 161 ILE C N 1
ATOM 9781 C CA . ILE E 1 161 ? -32.790 -62.570 -19.791 1.000 23.170 161 ILE C CA 1
ATOM 9782 C C . ILE E 1 161 ? -31.475 -62.587 -20.582 1.000 23.330 161 ILE C C 1
ATOM 9783 O O . ILE E 1 161 ? -30.406 -62.435 -19.956 1.000 23.170 161 ILE C O 1
ATOM 9788 N N . ASN E 1 162 ? -31.565 -62.790 -21.901 1.000 23.420 162 ASN C N 1
ATOM 9789 C CA . ASN E 1 162 ? -30.433 -62.702 -22.864 1.000 23.510 162 ASN C CA 1
ATOM 9790 C C . ASN E 1 162 ? -29.345 -63.725 -22.513 1.000 24.000 162 ASN C C 1
ATOM 9791 O O . ASN E 1 162 ? -28.152 -63.402 -22.703 1.000 23.540 162 ASN C O 1
ATOM 9796 N N . VAL E 1 163 ? -29.724 -64.915 -22.036 1.000 24.560 163 VAL C N 1
ATOM 9797 C CA . VAL E 1 163 ? -28.747 -65.998 -21.703 1.000 25.290 163 VAL C CA 1
ATOM 9798 C C . VAL E 1 163 ? -28.097 -66.489 -23.004 1.000 26.200 163 VAL C C 1
ATOM 9799 O O . VAL E 1 163 ? -28.837 -66.742 -23.983 1.000 26.580 163 VAL C O 1
ATOM 9803 N N . ASP E 1 164 ? -26.764 -66.590 -23.013 1.000 26.880 164 ASP C N 1
ATOM 9804 C CA . ASP E 1 164 ? -25.980 -67.294 -24.063 1.000 28.270 164 ASP C CA 1
ATOM 9805 C C . ASP E 1 164 ? -25.257 -68.467 -23.407 1.000 29.790 164 ASP C C 1
ATOM 9806 O O . ASP E 1 164 ? -24.240 -68.271 -22.743 1.000 30.450 164 ASP C O 1
ATOM 9811 N N . PRO E 1 165 ? -25.760 -69.714 -23.565 1.000 31.270 165 PRO C N 1
ATOM 9812 C CA . PRO E 1 165 ? -25.128 -70.882 -22.950 1.000 32.220 165 PRO C CA 1
ATOM 9813 C C . PRO E 1 165 ? -23.830 -71.285 -23.664 1.000 32.710 165 PRO C C 1
ATOM 9814 O O . PRO E 1 165 ? -23.033 -71.991 -23.077 1.000 31.850 165 PRO C O 1
ATOM 9818 N N . CYS E 1 166 ? -23.662 -70.827 -24.907 1.000 34.160 166 CYS C N 1
ATOM 9819 C CA . CYS E 1 166 ? -22.517 -71.165 -25.792 1.000 35.670 166 CYS C CA 1
ATOM 9820 C C . CYS E 1 166 ? -21.310 -70.284 -25.459 1.000 37.780 166 CYS C C 1
ATOM 9821 O O . CYS E 1 166 ? -21.508 -69.141 -24.988 1.000 37.900 166 CYS C O 1
ATOM 9824 N N . ALA E 1 167 ? -20.107 -70.812 -25.700 1.000 39.260 167 ALA C N 1
ATOM 9825 C CA . ALA E 1 167 ? -18.829 -70.066 -25.662 1.000 40.870 167 ALA C CA 1
ATOM 9826 C C . ALA E 1 167 ? -18.878 -68.941 -26.702 1.000 42.820 167 ALA C C 1
ATOM 9827 O O . ALA E 1 167 ? -19.577 -69.106 -27.725 1.000 42.970 167 ALA C O 1
ATOM 9829 N N . LYS E 1 168 ? -18.168 -67.841 -26.436 1.000 44.500 168 LYS C N 1
ATOM 9830 C CA . LYS E 1 168 ? -18.054 -66.664 -27.341 1.000 46.710 168 LYS C CA 1
ATOM 9831 C C . LYS E 1 168 ? -17.514 -67.121 -28.701 1.000 48.810 168 LYS C C 1
ATOM 9832 O O . LYS E 1 168 ? -18.130 -66.773 -29.730 1.000 49.620 168 LYS C O 1
ATOM 9838 N N . GLY E 1 169 ? -16.411 -67.876 -28.691 1.000 51.070 169 GLY C N 1
ATOM 9839 C CA . GLY E 1 169 ? -15.721 -68.369 -29.900 1.000 53.660 169 GLY C CA 1
ATOM 9840 C C . GLY E 1 169 ? -15.105 -67.234 -30.704 1.000 55.960 169 GLY C C 1
ATOM 9841 O O . GLY E 1 169 ? -15.030 -67.365 -31.942 1.000 55.850 169 GLY C O 1
ATOM 9842 N N . TRP E 1 170 ? -14.679 -66.167 -30.018 1.000 58.010 170 TRP C N 1
ATOM 9843 C CA . TRP E 1 170 ? -14.074 -64.939 -30.607 1.000 59.180 170 TRP C CA 1
ATOM 9844 C C . TRP E 1 170 ? -13.249 -64.217 -29.535 1.000 59.580 170 TRP C C 1
ATOM 9845 O O . TRP E 1 170 ? -13.797 -63.976 -28.440 1.000 59.150 170 TRP C O 1
ATOM 9856 N N . ILE E 1 171 ? -11.988 -63.890 -29.840 1.000 60.240 171 ILE C N 1
ATOM 9857 C CA . ILE E 1 171 ? -11.104 -63.026 -28.998 1.000 59.850 171 ILE C CA 1
ATOM 9858 C C . ILE E 1 171 ? -10.283 -62.121 -29.925 1.000 59.580 171 ILE C C 1
ATOM 9859 O O . ILE E 1 171 ? -9.694 -62.647 -30.892 1.000 58.900 171 ILE C O 1
ATOM 9864 N N . ASP E 1 172 ? -10.250 -60.817 -29.629 1.000 59.700 172 ASP C N 1
ATOM 9865 C CA . ASP E 1 172 ? -9.459 -59.795 -30.369 1.000 59.480 172 ASP C CA 1
ATOM 9866 C C . ASP E 1 172 ? -8.100 -59.630 -29.679 1.000 59.690 172 ASP C C 1
ATOM 9867 O O . ASP E 1 172 ? -7.178 -60.383 -30.053 1.000 59.300 172 ASP C O 1
ATOM 9872 N N . THR E 1 183 ? -12.339 -51.442 -29.548 1.000 49.360 183 THR C N 1
ATOM 9873 C CA . THR E 1 183 ? -11.187 -51.282 -28.615 1.000 49.690 183 THR C CA 1
ATOM 9874 C C . THR E 1 183 ? -11.666 -50.683 -27.287 1.000 49.070 183 THR C C 1
ATOM 9875 O O . THR E 1 183 ? -11.285 -51.228 -26.229 1.000 48.820 183 THR C O 1
ATOM 9879 N N . ASN E 1 184 ? -12.451 -49.600 -27.344 1.000 47.690 184 ASN C N 1
ATOM 9880 C CA . ASN E 1 184 ? -13.096 -48.969 -26.159 1.000 46.450 184 ASN C CA 1
ATOM 9881 C C . ASN E 1 184 ? -13.983 -50.012 -25.469 1.000 44.860 184 ASN C C 1
ATOM 9882 O O . ASN E 1 184 ? -14.719 -50.721 -26.182 1.000 44.520 184 ASN C O 1
ATOM 9887 N N . VAL E 1 185 ? -13.915 -50.092 -24.136 1.000 42.230 185 VAL C N 1
ATOM 9888 C CA . VAL E 1 185 ? -14.627 -51.121 -23.317 1.000 40.770 185 VAL C CA 1
ATOM 9889 C C . VAL E 1 185 ? -16.121 -50.778 -23.288 1.000 39.430 185 VAL C C 1
ATOM 9890 O O . VAL E 1 185 ? -16.935 -51.685 -23.544 1.000 38.560 185 VAL C O 1
ATOM 9894 N N . VAL E 1 186 ? -16.457 -49.518 -22.990 1.000 38.230 186 VAL C N 1
ATOM 9895 C CA . VAL E 1 186 ? -17.864 -49.020 -22.891 1.000 37.420 186 VAL C CA 1
ATOM 9896 C C . VAL E 1 186 ? -18.597 -49.370 -24.193 1.000 37.020 186 VAL C C 1
ATOM 9897 O O . VAL E 1 186 ? -19.767 -49.791 -24.114 1.000 36.900 186 VAL C O 1
ATOM 9901 N N . ASP E 1 187 ? -17.921 -49.215 -25.337 1.000 36.960 187 ASP C N 1
ATOM 9902 C CA . ASP E 1 187 ? -18.469 -49.498 -26.693 1.000 37.100 187 ASP C CA 1
ATOM 9903 C C . ASP E 1 187 ? -18.764 -50.996 -26.834 1.000 36.830 187 ASP C C 1
ATOM 9904 O O . ASP E 1 187 ? -19.852 -51.331 -27.344 1.000 36.160 187 ASP C O 1
ATOM 9909 N N . ILE E 1 188 ? -17.829 -51.852 -26.408 1.000 36.400 188 ILE C N 1
ATOM 9910 C CA . ILE E 1 188 ? -17.947 -53.342 -26.479 1.000 35.890 188 ILE C CA 1
ATOM 9911 C C . ILE E 1 188 ? -19.156 -53.787 -25.646 1.000 35.170 188 ILE C C 1
ATOM 9912 O O . ILE E 1 188 ? -19.863 -54.716 -26.084 1.000 35.120 188 ILE C O 1
ATOM 9917 N N . ILE E 1 189 ? -19.369 -53.156 -24.486 1.000 34.320 189 ILE C N 1
ATOM 9918 C CA . ILE E 1 189 ? -20.499 -53.459 -23.556 1.000 33.460 189 ILE C CA 1
ATOM 9919 C C . ILE E 1 189 ? -21.816 -53.040 -24.220 1.000 33.120 189 ILE C C 1
ATOM 9920 O O . ILE E 1 189 ? -22.800 -53.793 -24.096 1.000 33.310 189 ILE C O 1
ATOM 9925 N N . LEU E 1 190 ? -21.835 -51.881 -24.885 1.000 33.040 190 LEU C N 1
ATOM 9926 C CA . LEU E 1 190 ? -23.031 -51.352 -25.602 1.000 32.600 190 LEU C CA 1
ATOM 9927 C C . LEU E 1 190 ? -23.440 -52.325 -26.715 1.000 31.780 190 LEU C C 1
ATOM 9928 O O . LEU E 1 190 ? -24.651 -52.427 -26.986 1.000 31.860 190 LEU C O 1
ATOM 9933 N N . ALA E 1 191 ? -22.465 -53.000 -27.334 1.000 31.330 191 ALA C N 1
ATOM 9934 C CA . ALA E 1 191 ? -22.666 -53.958 -28.450 1.000 30.950 191 ALA C CA 1
ATOM 9935 C C . ALA E 1 191 ? -23.268 -55.264 -27.917 1.000 30.540 191 ALA C C 1
ATOM 9936 O O . ALA E 1 191 ? -24.075 -55.881 -28.642 1.000 30.730 191 ALA C O 1
ATOM 9938 N N . HIS E 1 192 ? -22.878 -55.670 -26.704 1.000 29.350 192 HIS C N 1
ATOM 9939 C CA . HIS E 1 192 ? -23.422 -56.856 -25.985 1.000 28.200 192 HIS C CA 1
ATOM 9940 C C . HIS E 1 192 ? -24.918 -56.663 -25.712 1.000 28.050 192 HIS C C 1
ATOM 9941 O O . HIS E 1 192 ? -25.687 -57.613 -25.942 1.000 27.460 192 HIS C O 1
ATOM 9948 N N . HIS E 1 193 ? -25.303 -55.482 -25.218 1.000 28.460 193 HIS C N 1
ATOM 9949 C CA . HIS E 1 193 ? -26.682 -55.169 -24.750 1.000 29.130 193 HIS C CA 1
ATOM 9950 C C . HIS E 1 193 ? -27.617 -54.900 -25.934 1.000 29.690 193 HIS C C 1
ATOM 9951 O O . HIS E 1 193 ? -28.624 -55.628 -26.070 1.000 30.150 193 HIS C O 1
ATOM 9958 N N . PHE E 1 194 ? -27.297 -53.890 -26.747 1.000 29.880 194 PHE C N 1
ATOM 9959 C CA . PHE E 1 194 ? -28.234 -53.245 -27.707 1.000 30.170 194 PHE C CA 1
ATOM 9960 C C . PHE E 1 194 ? -27.974 -53.744 -29.134 1.000 31.520 194 PHE C C 1
ATOM 9961 O O . PHE E 1 194 ? -26.812 -54.051 -29.471 1.000 32.590 194 PHE C O 1
ATOM 9969 N N . GLY E 1 195 ? -29.043 -53.833 -29.934 1.000 33.130 195 GLY C N 1
ATOM 9970 C CA . GLY E 1 195 ? -28.993 -54.176 -31.370 1.000 34.450 195 GLY C CA 1
ATOM 9971 C C . GLY E 1 195 ? -28.384 -53.049 -32.187 1.000 36.200 195 GLY C C 1
ATOM 9972 O O . GLY E 1 195 ? -28.529 -51.881 -31.768 1.000 36.500 195 GLY C O 1
ATOM 9973 N N . GLN E 1 196 ? -27.735 -53.379 -33.311 1.000 38.030 196 GLN C N 1
ATOM 9974 C CA . GLN E 1 196 ? -26.957 -52.418 -34.148 1.000 39.220 196 GLN C CA 1
ATOM 9975 C C . GLN E 1 196 ? -27.847 -51.236 -34.556 1.000 39.490 196 GLN C C 1
ATOM 9976 O O . GLN E 1 196 ? -27.365 -50.090 -34.467 1.000 40.160 196 GLN C O 1
ATOM 9982 N N . GLU E 1 197 ? -29.084 -51.502 -34.993 1.000 39.530 197 GLU C N 1
ATOM 9983 C CA . GLU E 1 197 ? -30.074 -50.448 -35.359 1.000 39.130 197 GLU C CA 1
ATOM 9984 C C . GLU E 1 197 ? -30.329 -49.574 -34.127 1.000 39.350 197 GLU C C 1
ATOM 9985 O O . GLU E 1 197 ? -30.082 -48.354 -34.195 1.000 40.910 197 GLU C O 1
ATOM 9991 N N . GLU E 1 198 ? -30.784 -50.206 -33.042 1.000 39.500 198 GLU C N 1
ATOM 9992 C CA . GLU E 1 198 ? -31.110 -49.579 -31.731 1.000 39.850 198 GLU C CA 1
ATOM 9993 C C . GLU E 1 198 ? -29.902 -48.788 -31.210 1.000 40.540 198 GLU C C 1
ATOM 9994 O O . GLU E 1 198 ? -30.111 -47.695 -30.654 1.000 40.580 198 GLU C O 1
ATOM 10000 N N . LEU E 1 199 ? -28.691 -49.329 -31.379 1.000 41.250 199 LEU C N 1
ATOM 10001 C CA . LEU E 1 199 ? -27.424 -48.735 -30.870 1.000 41.730 199 LEU C CA 1
ATOM 10002 C C . LEU E 1 199 ? -27.013 -47.546 -31.748 1.000 43.070 199 LEU C C 1
ATOM 10003 O O . LEU E 1 199 ? -26.674 -46.486 -31.180 1.000 43.660 199 LEU C O 1
ATOM 10008 N N . GLN E 1 200 ? -27.023 -47.727 -33.073 1.000 44.000 200 GLN C N 1
ATOM 10009 C CA . GLN E 1 200 ? -26.609 -46.693 -34.064 1.000 43.970 200 GLN C CA 1
ATOM 10010 C C . GLN E 1 200 ? -27.534 -45.473 -33.965 1.000 43.480 200 GLN C C 1
ATOM 10011 O O . GLN E 1 200 ? -27.033 -44.351 -34.165 1.000 44.060 200 GLN C O 1
ATOM 10017 N N . ALA E 1 201 ? -28.824 -45.688 -33.682 1.000 42.500 201 ALA C N 1
ATOM 10018 C CA . ALA E 1 201 ? -29.848 -44.626 -33.514 1.000 41.740 201 ALA C CA 1
ATOM 10019 C C . ALA E 1 201 ? -29.460 -43.714 -32.344 1.000 40.890 201 ALA C C 1
ATOM 10020 O O . ALA E 1 201 ? -29.722 -42.499 -32.431 1.000 40.190 201 ALA C O 1
ATOM 10022 N N . ASN E 1 202 ? -28.870 -44.296 -31.294 1.000 40.120 202 ASN C N 1
ATOM 10023 C CA . ASN E 1 202 ? -28.326 -43.583 -30.106 1.000 39.800 202 ASN C CA 1
ATOM 10024 C C . ASN E 1 202 ? -29.424 -42.706 -29.486 1.000 39.550 202 ASN C C 1
ATOM 10025 O O . ASN E 1 202 ? -29.178 -41.498 -29.276 1.000 39.720 202 ASN C O 1
ATOM 10030 N N . LEU E 1 203 ? -30.587 -43.300 -29.195 1.000 38.830 203 LEU C N 1
ATOM 10031 C CA . LEU E 1 203 ? -31.739 -42.617 -28.542 1.000 38.300 203 LEU C CA 1
ATOM 10032 C C . LEU E 1 203 ? -31.441 -42.427 -27.048 1.000 37.800 203 LEU C C 1
ATOM 10033 O O . LEU E 1 203 ? -30.361 -42.862 -26.596 1.000 36.410 203 LEU C O 1
ATOM 10038 N N . ASP E 1 204 ? -32.380 -41.809 -26.321 1.000 37.550 204 ASP C N 1
ATOM 10039 C CA . ASP E 1 204 ? -32.266 -41.450 -24.880 1.000 37.660 204 ASP C CA 1
ATOM 10040 C C . ASP E 1 204 ? -31.703 -42.628 -24.075 1.000 37.160 204 ASP C C 1
ATOM 10041 O O . ASP E 1 204 ? -30.755 -42.405 -23.298 1.000 36.510 204 ASP C O 1
ATOM 10046 N N . LEU E 1 205 ? -32.281 -43.822 -24.242 1.000 36.860 205 LEU C N 1
ATOM 10047 C CA . LEU E 1 205 ? -31.906 -45.049 -23.483 1.000 36.400 205 LEU C CA 1
ATOM 10048 C C . LEU E 1 205 ? -30.403 -45.305 -23.641 1.000 35.620 205 LEU C C 1
ATOM 10049 O O . LEU E 1 205 ? -29.710 -45.407 -22.612 1.000 36.300 205 LEU C O 1
ATOM 10054 N N . ILE E 1 206 ? -29.936 -45.398 -24.890 1.000 35.140 206 ILE C N 1
ATOM 10055 C CA . ILE E 1 206 ? -28.518 -45.708 -25.252 1.000 34.990 206 ILE C CA 1
ATOM 10056 C C . ILE E 1 206 ? -27.597 -44.717 -24.531 1.000 35.190 206 ILE C C 1
ATOM 10057 O O . ILE E 1 206 ? -26.605 -45.169 -23.924 1.000 35.800 206 ILE C O 1
ATOM 10062 N N . GLN E 1 207 ? -27.924 -43.422 -24.600 1.000 34.820 207 GLN C N 1
ATOM 10063 C CA . GLN E 1 207 ? -27.126 -42.312 -24.008 1.000 34.820 207 GLN C CA 1
ATOM 10064 C C . GLN E 1 207 ? -27.072 -42.475 -22.485 1.000 34.340 207 GLN C C 1
ATOM 10065 O O . GLN E 1 207 ? -25.976 -42.311 -21.915 1.000 34.820 207 GLN C O 1
ATOM 10071 N N . THR E 1 208 ? -28.215 -42.780 -21.864 1.000 33.720 208 THR C N 1
ATOM 10072 C CA . THR E 1 208 ? -28.368 -42.984 -20.396 1.000 33.590 208 THR C CA 1
ATOM 10073 C C . THR E 1 208 ? -27.465 -44.135 -19.934 1.000 33.780 208 THR C C 1
ATOM 10074 O O . THR E 1 208 ? -26.812 -43.989 -18.880 1.000 33.750 208 THR C O 1
ATOM 10078 N N . TYR E 1 209 ? -27.424 -45.232 -20.696 1.000 33.390 209 TYR C N 1
ATOM 10079 C CA . TYR E 1 209 ? -26.738 -46.493 -20.305 1.000 33.280 209 TYR C CA 1
ATOM 10080 C C . TYR E 1 209 ? -25.270 -46.464 -20.740 1.000 33.460 209 TYR C C 1
ATOM 10081 O O . TYR E 1 209 ? -24.481 -47.218 -20.144 1.000 33.280 209 TYR C O 1
ATOM 10090 N N . ARG E 1 210 ? -24.912 -45.617 -21.711 1.000 34.250 210 ARG C N 1
ATOM 10091 C CA . ARG E 1 210 ? -23.494 -45.267 -22.006 1.000 35.480 210 ARG C CA 1
ATOM 10092 C C . ARG E 1 210 ? -22.861 -44.680 -20.737 1.000 35.660 210 ARG C C 1
ATOM 10093 O O . ARG E 1 210 ? -21.700 -45.032 -20.437 1.000 36.110 210 ARG C O 1
ATOM 10101 N N . MET E 1 211 ? -23.605 -43.824 -20.028 1.000 35.980 211 MET C N 1
ATOM 10102 C CA . MET E 1 211 ? -23.159 -43.153 -18.775 1.000 36.100 211 MET C CA 1
ATOM 10103 C C . MET E 1 211 ? -23.104 -44.172 -17.630 1.000 35.060 211 MET C C 1
ATOM 10104 O O . MET E 1 211 ? -22.097 -44.169 -16.897 1.000 35.810 211 MET C O 1
ATOM 10109 N N . HIS E 1 212 ? -24.150 -44.991 -17.478 1.000 33.650 212 HIS C N 1
ATOM 10110 C CA . HIS E 1 212 ? -24.247 -46.071 -16.457 1.000 32.990 212 HIS C CA 1
ATOM 10111 C C . HIS E 1 212 ? -22.992 -46.952 -16.517 1.000 32.670 212 HIS C C 1
ATOM 10112 O O . HIS E 1 212 ? -22.394 -47.209 -15.451 1.000 33.410 212 HIS C O 1
ATOM 10119 N N . ILE E 1 213 ? -22.620 -47.390 -17.723 1.000 31.740 213 ILE C N 1
ATOM 10120 C CA . ILE E 1 213 ? -21.452 -48.283 -17.989 1.000 31.540 213 ILE C CA 1
ATOM 10121 C C . ILE E 1 213 ? -20.152 -47.531 -17.674 1.000 31.170 213 ILE C C 1
ATOM 10122 O O . ILE E 1 213 ? -19.230 -48.157 -17.109 1.000 31.200 213 ILE C O 1
ATOM 10127 N N . ALA E 1 214 ? -20.086 -46.243 -18.023 1.000 30.680 214 ALA C N 1
ATOM 10128 C CA . ALA E 1 214 ? -18.857 -45.414 -17.967 1.000 30.670 214 ALA C CA 1
ATOM 10129 C C . ALA E 1 214 ? -18.586 -44.930 -16.537 1.000 30.900 214 ALA C C 1
ATOM 10130 O O . ALA E 1 214 ? -17.406 -44.954 -16.124 1.000 31.140 214 ALA C O 1
ATOM 10132 N N . GLN E 1 215 ? -19.631 -44.519 -15.809 1.000 30.620 215 GLN C N 1
ATOM 10133 C CA . GLN E 1 215 ? -19.519 -43.711 -14.563 1.000 30.660 215 GLN C CA 1
ATOM 10134 C C . GLN E 1 215 ? -19.760 -44.561 -13.308 1.000 30.390 215 GLN C C 1
ATOM 10135 O O . GLN E 1 215 ? -18.995 -44.390 -12.338 1.000 30.840 215 GLN C O 1
ATOM 10141 N N . ASP E 1 216 ? -20.782 -45.420 -13.309 1.000 30.080 216 ASP C N 1
ATOM 10142 C CA . ASP E 1 216 ? -21.297 -46.087 -12.079 1.000 29.640 216 ASP C CA 1
ATOM 10143 C C . ASP E 1 216 ? -20.335 -47.190 -11.610 1.000 29.830 216 ASP C C 1
ATOM 10144 O O . ASP E 1 216 ? -20.264 -47.414 -10.384 1.000 29.150 216 ASP C O 1
ATOM 10149 N N . ILE E 1 217 ? -19.637 -47.856 -12.538 1.000 29.830 217 ILE C N 1
ATOM 10150 C CA . ILE E 1 217 ? -18.786 -49.054 -12.256 1.000 29.800 217 ILE C CA 1
ATOM 10151 C C . ILE E 1 217 ? -17.308 -48.677 -12.415 1.000 30.020 217 ILE C C 1
ATOM 10152 O O . ILE E 1 217 ? -16.977 -47.940 -13.369 1.000 29.220 217 ILE C O 1
ATOM 10157 N N . ASN E 1 218 ? -16.462 -49.187 -11.512 1.000 30.670 218 ASN C N 1
ATOM 10158 C CA . ASN E 1 218 ? -14.979 -49.064 -11.567 1.000 30.440 218 ASN C CA 1
ATOM 10159 C C . ASN E 1 218 ? -14.486 -49.705 -12.871 1.000 30.450 218 ASN C C 1
ATOM 10160 O O . ASN E 1 218 ? -14.666 -50.927 -13.031 1.000 30.840 218 ASN C O 1
ATOM 10165 N N . GLN E 1 219 ? -13.874 -48.904 -13.749 1.000 30.420 219 GLN C N 1
ATOM 10166 C CA . GLN E 1 219 ? -13.561 -49.261 -15.162 1.000 30.170 219 GLN C CA 1
ATOM 10167 C C . GLN E 1 219 ? -12.467 -50.334 -15.215 1.000 30.010 219 GLN C C 1
ATOM 10168 O O . GLN E 1 219 ? -12.511 -51.174 -16.141 1.000 29.830 219 GLN C O 1
ATOM 10174 N N . ASP E 1 220 ? -11.518 -50.292 -14.277 1.000 29.420 220 ASP C N 1
ATOM 10175 C CA . ASP E 1 220 ? -10.476 -51.341 -14.107 1.000 28.910 220 ASP C CA 1
ATOM 10176 C C . ASP E 1 220 ? -11.178 -52.678 -13.837 1.000 27.940 220 ASP C C 1
ATOM 10177 O O . ASP E 1 220 ? -10.854 -53.667 -14.525 1.000 27.480 220 ASP C O 1
ATOM 10182 N N . ASN E 1 221 ? -12.129 -52.680 -12.897 1.000 27.110 221 ASN C N 1
ATOM 10183 C CA . ASN E 1 221 ? -12.882 -53.878 -12.437 1.000 26.810 221 ASN C CA 1
ATOM 10184 C C . ASN E 1 221 ? -13.870 -54.336 -13.514 1.000 26.770 221 ASN C C 1
ATOM 10185 O O . ASN E 1 221 ? -14.156 -55.549 -13.564 1.000 27.330 221 ASN C O 1
ATOM 10190 N N . LEU E 1 222 ? -14.391 -53.406 -14.320 1.000 26.690 222 LEU C N 1
ATOM 10191 C CA . LEU E 1 222 ? -15.337 -53.715 -15.425 1.000 26.190 222 LEU C CA 1
ATOM 10192 C C . LEU E 1 222 ? -14.638 -54.628 -16.438 1.000 26.410 222 LEU C C 1
ATOM 10193 O O . LEU E 1 222 ? -15.156 -55.734 -16.686 1.000 25.390 222 LEU C O 1
ATOM 10198 N N . GLN E 1 223 ? -13.497 -54.181 -16.976 1.000 27.120 223 GLN C N 1
ATOM 10199 C CA . GLN E 1 223 ? -12.661 -54.947 -17.943 1.000 27.860 223 GLN C CA 1
ATOM 10200 C C . GLN E 1 223 ? -12.519 -56.396 -17.459 1.000 28.030 223 GLN C C 1
ATOM 10201 O O . GLN E 1 223 ? -12.826 -57.310 -18.245 1.000 28.000 223 GLN C O 1
ATOM 10207 N N . LEU E 1 224 ? -12.070 -56.578 -16.212 1.000 27.850 224 LEU C N 1
ATOM 10208 C CA . LEU E 1 224 ? -11.864 -57.906 -15.566 1.000 28.150 224 LEU C CA 1
ATOM 10209 C C . LEU E 1 224 ? -13.157 -58.728 -15.633 1.000 27.690 224 LEU C C 1
ATOM 10210 O O . LEU E 1 224 ? -13.072 -59.931 -15.963 1.000 27.820 224 LEU C O 1
ATOM 10215 N N . PHE E 1 225 ? -14.298 -58.105 -15.321 1.000 27.160 225 PHE C N 1
ATOM 10216 C CA . PHE E 1 225 ? -15.637 -58.753 -15.297 1.000 26.970 225 PHE C CA 1
ATOM 10217 C C . PHE E 1 225 ? -16.082 -59.075 -16.728 1.000 26.900 225 PHE C C 1
ATOM 10218 O O . PHE E 1 225 ? -16.705 -60.136 -16.927 1.000 27.400 225 PHE C O 1
ATOM 10226 N N . LEU E 1 226 ? -15.783 -58.190 -17.685 1.000 26.550 226 LEU C N 1
ATOM 10227 C CA . LEU E 1 226 ? -16.001 -58.444 -19.137 1.000 26.360 226 LEU C CA 1
ATOM 10228 C C . LEU E 1 226 ? -15.150 -59.646 -19.566 1.000 26.490 226 LEU C C 1
ATOM 10229 O O . LEU E 1 226 ? -15.716 -60.607 -20.126 1.000 26.750 226 LEU C O 1
ATOM 10234 N N . ASN E 1 227 ? -13.840 -59.574 -19.307 1.000 26.070 227 ASN C N 1
ATOM 10235 C CA . ASN E 1 227 ? -12.832 -60.607 -19.671 1.000 25.910 227 ASN C CA 1
ATOM 10236 C C . ASN E 1 227 ? -13.282 -61.982 -19.164 1.000 26.170 227 ASN C C 1
ATOM 10237 O O . ASN E 1 227 ? -13.054 -62.979 -19.881 1.000 26.800 227 ASN C O 1
ATOM 10242 N N . SER E 1 228 ? -13.878 -62.025 -17.970 1.000 26.000 228 SER C N 1
ATOM 10243 C CA . SER E 1 228 ? -14.392 -63.259 -17.320 1.000 25.670 228 SER C CA 1
ATOM 10244 C C . SER E 1 228 ? -15.565 -63.818 -18.134 1.000 25.840 228 SER C C 1
ATOM 10245 O O . SER E 1 228 ? -15.588 -65.042 -18.369 1.000 25.640 228 SER C O 1
ATOM 10248 N N . TYR E 1 229 ? -16.492 -62.954 -18.559 1.000 26.230 229 TYR C N 1
ATOM 10249 C CA . TYR E 1 229 ? -17.705 -63.346 -19.325 1.000 26.830 229 TYR C CA 1
ATOM 10250 C C . TYR E 1 229 ? -17.294 -63.947 -20.673 1.000 26.870 229 TYR C C 1
ATOM 10251 O O . TYR E 1 229 ? -17.836 -64.999 -21.043 1.000 26.720 229 TYR C O 1
ATOM 10260 N N . ASN E 1 230 ? -16.368 -63.291 -21.376 1.000 27.090 230 ASN C N 1
ATOM 10261 C CA . ASN E 1 230 ? -15.904 -63.697 -22.730 1.000 27.210 230 ASN C CA 1
ATOM 10262 C C . ASN E 1 230 ? -15.078 -64.987 -22.636 1.000 27.050 230 ASN C C 1
ATOM 10263 O O . ASN E 1 230 ? -14.950 -65.671 -23.665 1.000 26.350 230 ASN C O 1
ATOM 10268 N N . GLY E 1 231 ? -14.530 -65.294 -21.454 1.000 27.410 231 GLY C N 1
ATOM 10269 C CA . GLY E 1 231 ? -13.794 -66.546 -21.181 1.000 27.590 231 GLY C CA 1
ATOM 10270 C C . GLY E 1 231 ? -14.722 -67.732 -20.959 1.000 28.220 231 GLY C C 1
ATOM 10271 O O . GLY E 1 231 ? -14.242 -68.877 -21.077 1.000 28.360 231 GLY C O 1
ATOM 10272 N N . ARG E 1 232 ? -16.003 -67.477 -20.662 1.000 28.650 232 ARG C N 1
ATOM 10273 C CA . ARG E 1 232 ? -17.007 -68.507 -20.267 1.000 29.280 232 ARG C CA 1
ATOM 10274 C C . ARG E 1 232 ? -16.913 -69.729 -21.191 1.000 29.520 232 ARG C C 1
ATOM 10275 O O . ARG E 1 232 ? -16.724 -69.547 -22.413 1.000 30.040 232 ARG C O 1
ATOM 10283 N N . ARG E 1 233 ? -17.049 -70.929 -20.621 1.000 29.810 233 ARG C N 1
ATOM 10284 C CA . ARG E 1 233 ? -17.071 -72.207 -21.384 1.000 30.340 233 ARG C CA 1
ATOM 10285 C C . ARG E 1 233 ? -18.517 -72.520 -21.778 1.000 30.770 233 ARG C C 1
ATOM 10286 O O . ARG E 1 233 ? -19.430 -71.806 -21.319 1.000 30.300 233 ARG C O 1
ATOM 10294 N N . ASP E 1 234 ? -18.708 -73.551 -22.603 1.000 31.720 234 ASP C N 1
ATOM 10295 C CA . ASP E 1 234 ? -20.049 -74.084 -22.961 1.000 32.920 234 ASP C CA 1
ATOM 10296 C C . ASP E 1 234 ? -20.764 -74.499 -21.670 1.000 33.220 234 ASP C C 1
ATOM 10297 O O . ASP E 1 234 ? -20.108 -75.091 -20.795 1.000 33.890 234 ASP C O 1
ATOM 10302 N N . LEU E 1 235 ? -22.059 -74.200 -21.559 1.000 33.810 235 LEU C N 1
ATOM 10303 C CA . LEU E 1 235 ? -22.886 -74.569 -20.377 1.000 34.220 235 LEU C CA 1
ATOM 10304 C C . LEU E 1 235 ? -23.070 -76.093 -20.365 1.000 35.010 235 LEU C C 1
ATOM 10305 O O . LEU E 1 235 ? -23.363 -76.645 -19.285 1.000 35.260 235 LEU C O 1
ATOM 10310 N N . GLU E 1 236 ? -22.894 -76.735 -21.528 1.000 36.270 236 GLU C N 1
ATOM 10311 C CA . GLU E 1 236 ? -22.898 -78.212 -21.723 1.000 36.660 236 GLU C CA 1
ATOM 10312 C C . GLU E 1 236 ? -24.270 -78.779 -21.342 1.000 36.900 236 GLU C C 1
ATOM 10313 O O . GLU E 1 236 ? -24.325 -79.934 -20.871 1.000 38.370 236 GLU C O 1
ATOM 10319 N N . ILE E 1 237 ? -25.331 -77.994 -21.551 1.000 36.780 237 ILE C N 1
ATOM 10320 C CA . ILE E 1 237 ? -26.748 -78.453 -21.433 1.000 36.760 237 ILE C CA 1
ATOM 10321 C C . ILE E 1 237 ? -27.186 -78.998 -22.796 1.000 36.640 237 ILE C C 1
ATOM 10322 O O . ILE E 1 237 ? -26.761 -78.433 -23.824 1.000 36.050 237 ILE C O 1
ATOM 10327 N N . GLU E 1 238 ? -27.978 -80.072 -22.794 1.000 36.710 238 GLU C N 1
ATOM 10328 C CA . GLU E 1 238 ? -28.674 -80.600 -23.999 1.000 37.050 238 GLU C CA 1
ATOM 10329 C C . GLU E 1 238 ? -30.105 -80.977 -23.608 1.000 36.450 238 GLU C C 1
ATOM 10330 O O . GLU E 1 238 ? -30.336 -81.278 -22.418 1.000 35.790 238 GLU C O 1
ATOM 10336 N N . ARG E 1 239 ? -31.026 -80.940 -24.574 1.000 36.350 239 ARG C N 1
ATOM 10337 C CA . ARG E 1 239 ? -32.447 -81.328 -24.376 1.000 36.550 239 ARG C CA 1
ATOM 10338 C C . ARG E 1 239 ? -32.498 -82.842 -24.188 1.000 36.680 239 ARG C C 1
ATOM 10339 O O . ARG E 1 239 ? -31.952 -83.582 -25.003 1.000 36.490 239 ARG C O 1
ATOM 10347 N N . PRO E 1 240 ? -33.121 -83.351 -23.100 1.000 37.180 240 PRO C N 1
ATOM 10348 C CA . PRO E 1 240 ? -33.212 -84.793 -22.882 1.000 37.390 240 PRO C CA 1
ATOM 10349 C C . PRO E 1 240 ? -34.270 -85.448 -23.783 1.000 38.150 240 PRO C C 1
ATOM 10350 O O . PRO E 1 240 ? -35.332 -84.875 -23.946 1.000 38.220 240 PRO C O 1
ATOM 10354 N N . ILE E 1 241 ? -33.943 -86.614 -24.351 1.000 38.900 241 ILE C N 1
ATOM 10355 C CA . ILE E 1 241 ? -34.889 -87.487 -25.111 1.000 39.060 241 ILE C CA 1
ATOM 10356 C C . ILE E 1 241 ? -35.616 -88.383 -24.102 1.000 39.150 241 ILE C C 1
ATOM 10357 O O . ILE E 1 241 ? -34.924 -89.012 -23.280 1.000 39.120 241 ILE C O 1
ATOM 10362 N N . LEU E 1 242 ? -36.953 -88.425 -24.149 1.000 39.330 242 LEU C N 1
ATOM 10363 C CA . LEU E 1 242 ? -37.787 -89.234 -23.214 1.000 40.550 242 LEU C CA 1
ATOM 10364 C C . LEU E 1 242 ? -37.443 -90.719 -23.382 1.000 42.500 242 LEU C C 1
ATOM 10365 O O . LEU E 1 242 ? -37.483 -91.454 -22.376 1.000 41.790 242 LEU C O 1
ATOM 10370 N N . GLY E 1 243 ? -37.133 -91.134 -24.614 1.000 45.370 243 GLY C N 1
ATOM 10371 C CA . GLY E 1 243 ? -36.748 -92.516 -24.963 1.000 48.410 243 GLY C CA 1
ATOM 10372 C C . GLY E 1 243 ? -35.569 -93.021 -24.147 1.000 50.760 243 GLY C C 1
ATOM 10373 O O . GLY E 1 243 ? -35.677 -94.137 -23.601 1.000 51.460 243 GLY C O 1
ATOM 10374 N N . GLN E 1 244 ? -34.483 -92.243 -24.058 1.000 53.450 244 GLN C N 1
ATOM 10375 C CA . GLN E 1 244 ? -33.218 -92.685 -23.409 1.000 56.240 244 GLN C CA 1
ATOM 10376 C C . GLN E 1 244 ? -32.464 -91.495 -22.807 1.000 58.180 244 GLN C C 1
ATOM 10377 O O . GLN E 1 244 ? -32.555 -90.383 -23.364 1.000 58.650 244 GLN C O 1
ATOM 10383 N N . ASN E 1 245 ? -31.726 -91.756 -21.721 1.000 60.500 245 ASN C N 1
ATOM 10384 C CA . ASN E 1 245 ? -30.887 -90.773 -20.980 1.000 61.960 245 ASN C CA 1
ATOM 10385 C C . ASN E 1 245 ? -29.406 -91.116 -21.189 1.000 62.580 245 ASN C C 1
ATOM 10386 O O . ASN E 1 245 ? -28.597 -90.826 -20.283 1.000 62.170 245 ASN C O 1
ATOM 10391 N N . ASP E 1 246 ? -29.066 -91.697 -22.345 1.000 63.840 246 ASP C N 1
ATOM 10392 C CA . ASP E 1 246 ? -27.715 -92.248 -22.646 1.000 64.920 246 ASP C CA 1
ATOM 10393 C C . ASP E 1 246 ? -26.713 -91.098 -22.817 1.000 65.320 246 ASP C C 1
ATOM 10394 O O . ASP E 1 246 ? -25.571 -91.245 -22.332 1.000 65.180 246 ASP C O 1
ATOM 10399 N N . ASN E 1 247 ? -27.120 -90.006 -23.478 1.000 64.260 247 ASN C N 1
ATOM 10400 C CA . ASN E 1 247 ? -26.268 -88.808 -23.718 1.000 64.050 247 ASN C CA 1
ATOM 10401 C C . ASN E 1 247 ? -25.695 -88.333 -22.375 1.000 63.630 247 ASN C C 1
ATOM 10402 O O . ASN E 1 247 ? -24.461 -88.171 -22.282 1.000 63.870 247 ASN C O 1
ATOM 10407 N N . LYS E 1 248 ? -26.580 -88.110 -21.395 1.000 62.580 248 LYS C N 1
ATOM 10408 C CA . LYS E 1 248 ? -26.279 -87.787 -19.967 1.000 61.150 248 LYS C CA 1
ATOM 10409 C C . LYS E 1 248 ? -25.960 -86.293 -19.804 1.000 60.150 248 LYS C C 1
ATOM 10410 O O . LYS E 1 248 ? -25.864 -85.845 -18.643 1.000 60.450 248 LYS C O 1
ATOM 10416 N N . SER E 1 249 ? -25.832 -85.537 -20.900 1.000 58.190 249 SER C N 1
ATOM 10417 C CA . SER E 1 249 ? -25.679 -84.057 -20.867 1.000 56.050 249 SER C CA 1
ATOM 10418 C C . SER E 1 249 ? -26.693 -83.477 -19.874 1.000 53.390 249 SER C C 1
ATOM 10419 O O . SER E 1 249 ? -27.890 -83.810 -20.004 1.000 53.850 249 SER C O 1
ATOM 10422 N N . LYS E 1 250 ? -26.238 -82.661 -18.917 1.000 49.010 250 LYS C N 1
ATOM 10423 C CA . LYS E 1 250 ? -27.113 -82.080 -17.863 1.000 46.520 250 LYS C CA 1
ATOM 10424 C C . LYS E 1 250 ? -28.139 -81.147 -18.515 1.000 43.760 250 LYS C C 1
ATOM 10425 O O . LYS E 1 250 ? -27.883 -80.657 -19.629 1.000 42.200 250 LYS C O 1
ATOM 10431 N N . THR E 1 251 ? -29.277 -80.960 -17.849 1.000 41.530 251 THR C N 1
ATOM 10432 C CA . THR E 1 251 ? -30.295 -79.921 -18.155 1.000 41.040 251 THR C CA 1
ATOM 10433 C C . THR E 1 251 ? -30.772 -79.343 -16.821 1.000 39.330 251 THR C C 1
ATOM 10434 O O . THR E 1 251 ? -30.541 -80.001 -15.786 1.000 38.020 251 THR C O 1
ATOM 10438 N N . LEU E 1 252 ? -31.394 -78.163 -16.839 1.000 37.830 252 LEU C N 1
ATOM 10439 C CA . LEU E 1 252 ? -31.926 -77.517 -15.609 1.000 36.840 252 LEU C CA 1
ATOM 10440 C C . LEU E 1 252 ? -33.104 -78.346 -15.086 1.000 36.070 252 LEU C C 1
ATOM 10441 O O . LEU E 1 252 ? -33.989 -78.689 -15.893 1.000 36.670 252 LEU C O 1
ATOM 10446 N N . LYS E 1 253 ? -33.080 -78.679 -13.793 1.000 35.150 253 LYS C N 1
ATOM 10447 C CA . LYS E 1 253 ? -34.139 -79.464 -13.100 1.000 34.900 253 LYS C CA 1
ATOM 10448 C C . LYS E 1 253 ? -35.289 -78.535 -12.698 1.000 33.840 253 LYS C C 1
ATOM 10449 O O . LYS E 1 253 ? -36.424 -79.032 -12.551 1.000 34.180 253 LYS C O 1
ATOM 10455 N N . CYS E 1 254 ? -34.994 -77.246 -12.514 1.000 32.120 254 CYS C N 1
ATOM 10456 C CA . CYS E 1 254 ? -35.958 -76.201 -12.074 1.000 31.020 254 CYS C CA 1
ATOM 10457 C C . CYS E 1 254 ? -36.743 -75.660 -13.273 1.000 29.920 254 CYS C C 1
ATOM 10458 O O . CYS E 1 254 ? -36.352 -75.936 -14.428 1.000 30.010 254 CYS C O 1
ATOM 10461 N N . SER E 1 255 ? -37.811 -74.910 -12.992 1.000 28.650 255 SER C N 1
ATOM 10462 C CA . SER E 1 255 ? -38.647 -74.208 -14.001 1.000 27.750 255 SER C CA 1
ATOM 10463 C C . SER E 1 255 ? -37.872 -72.998 -14.537 1.000 26.800 255 SER C C 1
ATOM 10464 O O . SER E 1 255 ? -37.290 -72.270 -13.717 1.000 27.330 255 SER C O 1
ATOM 10467 N N . THR E 1 256 ? -37.848 -72.812 -15.861 1.000 25.710 256 THR C N 1
ATOM 10468 C CA . THR E 1 256 ? -37.093 -71.731 -16.552 1.000 25.350 256 THR C CA 1
ATOM 10469 C C . THR E 1 256 ? -38.048 -70.875 -17.392 1.000 25.110 256 THR C C 1
ATOM 10470 O O . THR E 1 256 ? -38.838 -71.454 -18.161 1.000 23.860 256 THR C O 1
ATOM 10474 N N . LEU E 1 257 ? -37.959 -69.550 -17.245 1.000 24.510 257 LEU C N 1
ATOM 10475 C CA . LEU E 1 257 ? -38.532 -68.560 -18.193 1.000 24.250 257 LEU C CA 1
ATOM 10476 C C . LEU E 1 257 ? -37.380 -67.847 -18.911 1.000 24.010 257 LEU C C 1
ATOM 10477 O O . LEU E 1 257 ? -36.745 -66.968 -18.289 1.000 23.610 257 LEU C O 1
ATOM 10482 N N . LEU E 1 258 ? -37.106 -68.238 -20.161 1.000 23.800 258 LEU C N 1
ATOM 10483 C CA . LEU E 1 258 ? -36.151 -67.535 -21.061 1.000 23.680 258 LEU C CA 1
ATOM 10484 C C . LEU E 1 258 ? -36.836 -66.281 -21.606 1.000 24.040 258 LEU C C 1
ATOM 10485 O O . LEU E 1 258 ? -37.978 -66.395 -22.094 1.000 24.110 258 LEU C O 1
ATOM 10490 N N . VAL E 1 259 ? -36.166 -65.131 -21.516 1.000 24.350 259 VAL C N 1
ATOM 10491 C CA . VAL E 1 259 ? -36.699 -63.822 -21.997 1.000 24.170 259 VAL C CA 1
ATOM 10492 C C . VAL E 1 259 ? -35.665 -63.195 -22.935 1.000 24.620 259 VAL C C 1
ATOM 10493 O O . VAL E 1 259 ? -34.462 -63.206 -22.599 1.000 24.660 259 VAL C O 1
ATOM 10497 N N . VAL E 1 260 ? -36.128 -62.675 -24.071 1.000 25.030 260 VAL C N 1
ATOM 10498 C CA . VAL E 1 260 ? -35.285 -61.933 -25.054 1.000 25.610 260 VAL C CA 1
ATOM 10499 C C . VAL E 1 260 ? -36.182 -60.958 -25.821 1.000 26.440 260 VAL C C 1
ATOM 10500 O O . VAL E 1 260 ? -37.381 -61.255 -25.981 1.000 26.820 260 VAL C O 1
ATOM 10504 N N . GLY E 1 261 ? -35.607 -59.838 -26.264 1.000 27.640 261 GLY C N 1
ATOM 10505 C CA . GLY E 1 261 ? -36.280 -58.849 -27.123 1.000 28.270 261 GLY C CA 1
ATOM 10506 C C . GLY E 1 261 ? -36.124 -59.212 -28.588 1.000 29.190 261 GLY C C 1
ATOM 10507 O O . GLY E 1 261 ? -35.044 -59.707 -28.958 1.000 29.270 261 GLY C O 1
ATOM 10508 N N . ASP E 1 262 ? -37.167 -58.975 -29.390 1.000 30.750 262 ASP C N 1
ATOM 10509 C CA . ASP E 1 262 ? -37.178 -59.183 -30.865 1.000 31.110 262 ASP C CA 1
ATOM 10510 C C . ASP E 1 262 ? -35.910 -58.590 -31.498 1.000 31.330 262 ASP C C 1
ATOM 10511 O O . ASP E 1 262 ? -35.350 -59.241 -32.404 1.000 32.020 262 ASP C O 1
ATOM 10516 N N . ASN E 1 263 ? -35.481 -57.410 -31.036 1.000 31.470 263 ASN C N 1
ATOM 10517 C CA . ASN E 1 263 ? -34.396 -56.600 -31.658 1.000 31.930 263 ASN C CA 1
ATOM 10518 C C . ASN E 1 263 ? -33.053 -56.835 -30.954 1.000 32.070 263 ASN C C 1
ATOM 10519 O O . ASN E 1 263 ? -32.054 -56.229 -31.393 1.000 32.500 263 ASN C O 1
ATOM 10524 N N . SER E 1 264 ? -33.019 -57.673 -29.913 1.000 31.380 264 SER C N 1
ATOM 10525 C CA . SER E 1 264 ? -31.788 -57.985 -29.136 1.000 31.840 264 SER C CA 1
ATOM 10526 C C . SER E 1 264 ? -30.816 -58.785 -30.001 1.000 32.200 264 SER C C 1
ATOM 10527 O O . SER E 1 264 ? -31.232 -59.652 -30.763 1.000 32.340 264 SER C O 1
ATOM 10530 N N . PRO E 1 265 ? -29.490 -58.531 -29.910 1.000 32.610 265 PRO C N 1
ATOM 10531 C CA . PRO E 1 265 ? -28.505 -59.366 -30.600 1.000 32.380 265 PRO C CA 1
ATOM 10532 C C . PRO E 1 265 ? -28.362 -60.767 -29.983 1.000 32.650 265 PRO C C 1
ATOM 10533 O O . PRO E 1 265 ? -27.698 -61.598 -30.580 1.000 32.790 265 PRO C O 1
ATOM 10537 N N . ALA E 1 266 ? -28.983 -60.996 -28.819 1.000 32.750 266 ALA C N 1
ATOM 10538 C CA . ALA E 1 266 ? -28.947 -62.273 -28.064 1.000 32.380 266 ALA C CA 1
ATOM 10539 C C . ALA E 1 266 ? -30.131 -63.177 -28.438 1.000 32.190 266 ALA C C 1
ATOM 10540 O O . ALA E 1 266 ? -30.277 -64.229 -27.789 1.000 32.340 266 ALA C O 1
ATOM 10542 N N . VAL E 1 267 ? -30.935 -62.804 -29.443 1.000 32.310 267 VAL C N 1
ATOM 10543 C CA . VAL E 1 267 ? -32.122 -63.596 -29.900 1.000 31.920 267 VAL C CA 1
ATOM 10544 C C . VAL E 1 267 ? -31.669 -65.025 -30.226 1.000 31.590 267 VAL C C 1
ATOM 10545 O O . VAL E 1 267 ? -32.212 -65.964 -29.615 1.000 31.710 267 VAL C O 1
ATOM 10549 N N . GLU E 1 268 ? -30.708 -65.173 -31.144 1.000 31.080 268 GLU C N 1
ATOM 10550 C CA . GLU E 1 268 ? -30.247 -66.494 -31.661 1.000 31.080 268 GLU C CA 1
ATOM 10551 C C . GLU E 1 268 ? -29.643 -67.318 -30.518 1.000 30.830 268 GLU C C 1
ATOM 10552 O O . GLU E 1 268 ? -29.773 -68.557 -30.557 1.000 31.220 268 GLU C O 1
ATOM 10558 N N . ALA E 1 269 ? -29.005 -66.655 -29.547 1.000 30.590 269 ALA C N 1
ATOM 10559 C CA . ALA E 1 269 ? -28.372 -67.288 -28.364 1.000 30.030 269 ALA C CA 1
ATOM 10560 C C . ALA E 1 269 ? -29.449 -67.850 -27.427 1.000 29.550 269 ALA C C 1
ATOM 10561 O O . ALA E 1 269 ? -29.283 -68.992 -26.956 1.000 29.970 269 ALA C O 1
ATOM 10563 N N . VAL E 1 270 ? -30.506 -67.075 -27.162 1.000 29.120 270 VAL C N 1
ATOM 10564 C CA . VAL E 1 270 ? -31.629 -67.468 -26.256 1.000 28.670 270 VAL C CA 1
ATOM 10565 C C . VAL E 1 270 ? -32.465 -68.557 -26.941 1.000 28.240 270 VAL C C 1
ATOM 10566 O O . VAL E 1 270 ? -32.912 -69.479 -26.232 1.000 27.870 270 VAL C O 1
ATOM 10570 N N . VAL E 1 271 ? -32.680 -68.441 -28.257 1.000 28.070 271 VAL C N 1
ATOM 10571 C CA . VAL E 1 271 ? -33.384 -69.462 -29.093 1.000 28.020 271 VAL C CA 1
ATOM 10572 C C . VAL E 1 271 ? -32.575 -70.764 -29.062 1.000 27.750 271 VAL C C 1
ATOM 10573 O O . VAL E 1 271 ? -33.198 -71.833 -28.949 1.000 27.710 271 VAL C O 1
ATOM 10577 N N . GLU E 1 272 ? -31.244 -70.672 -29.164 1.000 28.570 272 GLU C N 1
ATOM 10578 C CA . GLU E 1 272 ? -30.322 -71.838 -29.060 1.000 28.430 272 GLU C CA 1
ATOM 10579 C C . GLU E 1 272 ? -30.504 -72.491 -27.685 1.000 28.080 272 GLU C C 1
ATOM 10580 O O . GLU E 1 272 ? -30.683 -73.723 -27.642 1.000 28.570 272 GLU C O 1
ATOM 10586 N N . CYS E 1 273 ? -30.475 -71.687 -26.616 1.000 27.340 273 CYS C N 1
ATOM 10587 C CA . CYS E 1 273 ? -30.598 -72.143 -25.202 1.000 27.450 273 CYS C CA 1
ATOM 10588 C C . CYS E 1 273 ? -31.896 -72.933 -25.015 1.000 27.820 273 CYS C C 1
ATOM 10589 O O . CYS E 1 273 ? -31.839 -74.032 -24.422 1.000 27.970 273 CYS C O 1
ATOM 10592 N N . ASN E 1 274 ? -33.013 -72.390 -25.508 1.000 27.840 274 ASN C N 1
ATOM 10593 C CA . ASN E 1 274 ? -34.362 -73.014 -25.422 1.000 28.420 274 ASN C CA 1
ATOM 10594 C C . ASN E 1 274 ? -34.329 -74.411 -26.055 1.000 28.900 274 ASN C C 1
ATOM 10595 O O . ASN E 1 274 ? -34.981 -75.320 -25.503 1.000 29.750 274 ASN C O 1
ATOM 10600 N N . SER E 1 275 ? -33.603 -74.570 -27.167 1.000 29.490 275 SER C N 1
ATOM 10601 C CA . SER E 1 275 ? -33.467 -75.849 -27.919 1.000 30.100 275 SER C CA 1
ATOM 10602 C C . SER E 1 275 ? -32.666 -76.865 -27.095 1.000 30.270 275 SER C C 1
ATOM 10603 O O . SER E 1 275 ? -32.839 -78.074 -27.330 1.000 31.240 275 SER C O 1
ATOM 10606 N N . ARG E 1 276 ? -31.818 -76.387 -26.178 1.000 30.250 276 ARG C N 1
ATOM 10607 C CA . ARG E 1 276 ? -30.890 -77.225 -25.370 1.000 30.640 276 ARG C CA 1
ATOM 10608 C C . ARG E 1 276 ? -31.413 -77.397 -23.936 1.000 30.180 276 ARG C C 1
ATOM 10609 O O . ARG E 1 276 ? -30.691 -78.007 -23.127 1.000 31.090 276 ARG C O 1
ATOM 10617 N N . LEU E 1 277 ? -32.613 -76.890 -23.634 1.000 29.600 277 LEU C N 1
ATOM 10618 C CA . LEU E 1 277 ? -33.289 -77.081 -22.320 1.000 28.840 277 LEU C CA 1
ATOM 10619 C C . LEU E 1 277 ? -34.500 -78.005 -22.492 1.000 29.290 277 LEU C C 1
ATOM 10620 O O . LEU E 1 277 ? -34.947 -78.200 -23.639 1.000 29.170 277 LEU C O 1
ATOM 10625 N N . ASN E 1 278 ? -34.995 -78.547 -21.375 1.000 29.500 278 ASN C N 1
ATOM 10626 C CA . ASN E 1 278 ? -36.194 -79.424 -21.303 1.000 29.360 278 ASN C CA 1
ATOM 10627 C C . ASN E 1 278 ? -37.438 -78.565 -21.521 1.000 29.120 278 ASN C C 1
ATOM 10628 O O . ASN E 1 278 ? -37.714 -77.670 -20.724 1.000 28.370 278 ASN C O 1
ATOM 10633 N N . PRO E 1 279 ? -38.233 -78.805 -22.592 1.000 28.650 279 PRO C N 1
ATOM 10634 C CA . PRO E 1 279 ? -39.388 -77.959 -22.894 1.000 28.450 279 PRO C CA 1
ATOM 10635 C C . PRO E 1 279 ? -40.507 -78.019 -21.843 1.000 28.170 279 PRO C C 1
ATOM 10636 O O . PRO E 1 279 ? -41.298 -77.099 -21.807 1.000 29.470 279 PRO C O 1
ATOM 10640 N N . ILE E 1 280 ? -40.543 -79.072 -21.020 1.000 27.790 280 ILE C N 1
ATOM 10641 C CA . ILE E 1 280 ? -41.596 -79.277 -19.980 1.000 27.770 280 ILE C CA 1
ATOM 10642 C C . ILE E 1 280 ? -41.421 -78.232 -18.869 1.000 27.850 280 ILE C C 1
ATOM 10643 O O . ILE E 1 280 ? -42.448 -77.686 -18.417 1.000 27.860 280 ILE C O 1
ATOM 10648 N N . ASN E 1 281 ? -40.178 -77.944 -18.473 1.000 27.920 281 ASN C N 1
ATOM 10649 C CA . ASN E 1 281 ? -39.851 -77.004 -17.367 1.000 27.910 281 ASN C CA 1
ATOM 10650 C C . ASN E 1 281 ? -39.341 -75.671 -17.930 1.000 27.800 281 ASN C C 1
ATOM 10651 O O . ASN E 1 281 ? -38.935 -74.821 -17.118 1.000 26.770 281 ASN C O 1
ATOM 10656 N N . THR E 1 282 ? -39.362 -75.489 -19.256 1.000 27.940 282 THR C N 1
ATOM 10657 C CA . THR E 1 282 ? -38.856 -74.267 -19.944 1.000 28.160 282 THR C CA 1
ATOM 10658 C C . THR E 1 282 ? -39.976 -73.590 -20.741 1.000 29.090 282 THR C C 1
ATOM 10659 O O . THR E 1 282 ? -40.744 -74.300 -21.416 1.000 29.350 282 THR C O 1
ATOM 10663 N N . THR E 1 283 ? -40.036 -72.258 -20.665 1.000 29.730 283 THR C N 1
ATOM 10664 C CA . THR E 1 283 ? -40.841 -71.374 -21.550 1.000 29.850 283 THR C CA 1
ATOM 10665 C C . THR E 1 283 ? -39.909 -70.358 -22.218 1.000 30.390 283 THR C C 1
ATOM 10666 O O . THR E 1 283 ? -38.985 -69.867 -21.533 1.000 30.460 283 THR C O 1
ATOM 10670 N N . LEU E 1 284 ? -40.146 -70.067 -23.501 1.000 30.670 284 LEU C N 1
ATOM 10671 C CA . LEU E 1 284 ? -39.450 -68.993 -24.262 1.000 31.050 284 LEU C CA 1
ATOM 10672 C C . LEU E 1 284 ? -40.409 -67.816 -24.460 1.000 31.490 284 LEU C C 1
ATOM 10673 O O . LEU E 1 284 ? -41.408 -67.986 -25.186 1.000 31.980 284 LEU C O 1
ATOM 10678 N N . LEU E 1 285 ? -40.109 -66.676 -23.831 1.000 31.950 285 LEU C N 1
ATOM 10679 C CA . LEU E 1 285 ? -40.876 -65.410 -23.981 1.000 32.320 285 LEU C CA 1
ATOM 10680 C C . LEU E 1 285 ? -40.086 -64.448 -24.873 1.000 33.300 285 LEU C C 1
ATOM 10681 O O . LEU E 1 285 ? -39.177 -63.767 -24.356 1.000 32.900 285 LEU C O 1
ATOM 10686 N N . LYS E 1 286 ? -40.416 -64.415 -26.167 1.000 34.470 286 LYS C N 1
ATOM 10687 C CA . LYS E 1 286 ? -39.984 -63.346 -27.107 1.000 35.360 286 LYS C CA 1
ATOM 10688 C C . LYS E 1 286 ? -40.852 -62.112 -26.845 1.000 35.910 286 LYS C C 1
ATOM 10689 O O . LYS E 1 286 ? -42.090 -62.250 -26.889 1.000 36.070 286 LYS C O 1
ATOM 10695 N N . MET E 1 287 ? -40.229 -60.965 -26.556 1.000 36.450 287 MET C N 1
ATOM 10696 C CA . MET E 1 287 ? -40.936 -59.695 -26.228 1.000 37.450 287 MET C CA 1
ATOM 10697 C C . MET E 1 287 ? -40.906 -58.768 -27.449 1.000 38.020 287 MET C C 1
ATOM 10698 O O . MET E 1 287 ? -39.801 -58.480 -27.951 1.000 38.290 287 MET C O 1
ATOM 10703 N N . ALA E 1 288 ? -42.083 -58.323 -27.899 1.000 38.570 288 ALA C N 1
ATOM 10704 C CA . ALA E 1 288 ? -42.283 -57.565 -29.157 1.000 39.360 288 ALA C CA 1
ATOM 10705 C C . ALA E 1 288 ? -41.803 -56.120 -28.981 1.000 40.300 288 ALA C C 1
ATOM 10706 O O . ALA E 1 288 ? -41.891 -55.597 -27.849 1.000 40.490 288 ALA C O 1
ATOM 10708 N N . ASP E 1 289 ? -41.308 -55.513 -30.066 1.000 41.460 289 ASP C N 1
ATOM 10709 C CA . ASP E 1 289 ? -40.846 -54.098 -30.123 1.000 42.170 289 ASP C CA 1
ATOM 10710 C C . ASP E 1 289 ? -39.817 -53.857 -29.015 1.000 42.280 289 ASP C C 1
ATOM 10711 O O . ASP E 1 289 ? -39.897 -52.805 -28.347 1.000 43.690 289 ASP C O 1
ATOM 10716 N N . CYS E 1 290 ? -38.894 -54.801 -28.829 1.000 42.170 290 CYS C N 1
ATOM 10717 C CA . CYS E 1 290 ? -37.934 -54.821 -27.695 1.000 41.550 290 CYS C CA 1
ATOM 10718 C C . CYS E 1 290 ? -36.529 -55.164 -28.193 1.000 40.300 290 CYS C C 1
ATOM 10719 O O . CYS E 1 290 ? -36.393 -56.128 -28.968 1.000 40.430 290 CYS C O 1
ATOM 10722 N N . GLY E 1 291 ? -35.540 -54.378 -27.762 1.000 38.800 291 GLY C N 1
ATOM 10723 C CA . GLY E 1 291 ? -34.103 -54.660 -27.936 1.000 38.350 291 GLY C CA 1
ATOM 10724 C C . GLY E 1 291 ? -33.482 -55.086 -26.618 1.000 37.740 291 GLY C C 1
ATOM 10725 O O . GLY E 1 291 ? -34.095 -55.923 -25.922 1.000 38.760 291 GLY C O 1
ATOM 10726 N N . GLY E 1 292 ? -32.320 -54.523 -26.277 1.000 36.140 292 GLY C N 1
ATOM 10727 C CA . GLY E 1 292 ? -31.623 -54.771 -24.999 1.000 35.510 292 GLY C CA 1
ATOM 10728 C C . GLY E 1 292 ? -32.406 -54.243 -23.807 1.000 34.430 292 GLY C C 1
ATOM 10729 O O . GLY E 1 292 ? -33.250 -53.347 -24.001 1.000 35.440 292 GLY C O 1
ATOM 10730 N N . LEU E 1 293 ? -32.130 -54.786 -22.617 1.000 32.870 293 LEU C N 1
ATOM 10731 C CA . LEU E 1 293 ? -32.728 -54.379 -21.313 1.000 31.340 293 LEU C CA 1
ATOM 10732 C C . LEU E 1 293 ? -34.254 -54.420 -21.389 1.000 30.080 293 LEU C C 1
ATOM 10733 O O . LEU E 1 293 ? -34.907 -53.392 -21.222 1.000 30.630 293 LEU C O 1
ATOM 10738 N N . PRO E 1 294 ? -34.874 -55.600 -21.625 1.000 28.520 294 PRO C N 1
ATOM 10739 C CA . PRO E 1 294 ? -36.335 -55.711 -21.623 1.000 27.760 294 PRO C CA 1
ATOM 10740 C C . PRO E 1 294 ? -36.972 -55.357 -20.267 1.000 27.150 294 PRO C C 1
ATOM 10741 O O . PRO E 1 294 ? -38.086 -54.857 -20.261 1.000 26.090 294 PRO C O 1
ATOM 10745 N N . GLN E 1 295 ? -36.253 -55.604 -19.165 1.000 26.500 295 GLN C N 1
ATOM 10746 C CA . GLN E 1 295 ? -36.743 -55.380 -17.775 1.000 26.560 295 GLN C CA 1
ATOM 10747 C C . GLN E 1 295 ? -36.834 -53.875 -17.484 1.000 26.730 295 GLN C C 1
ATOM 10748 O O . GLN E 1 295 ? -37.589 -53.501 -16.564 1.000 27.170 295 GLN C O 1
ATOM 10754 N N . VAL E 1 296 ? -36.097 -53.048 -18.232 1.000 26.660 296 VAL C N 1
ATOM 10755 C CA . VAL E 1 296 ? -36.107 -51.559 -18.092 1.000 26.930 296 VAL C CA 1
ATOM 10756 C C . VAL E 1 296 ? -37.142 -50.962 -19.056 1.000 27.340 296 VAL C C 1
ATOM 10757 O O . VAL E 1 296 ? -37.931 -50.107 -18.611 1.000 27.090 296 VAL C O 1
ATOM 10761 N N . VAL E 1 297 ? -37.118 -51.381 -20.325 1.000 28.070 297 VAL C N 1
ATOM 10762 C CA . VAL E 1 297 ? -37.904 -50.748 -21.430 1.000 28.050 297 VAL C CA 1
ATOM 10763 C C . VAL E 1 297 ? -39.352 -51.255 -21.396 1.000 28.420 297 VAL C C 1
ATOM 10764 O O . VAL E 1 297 ? -40.254 -50.457 -21.725 1.000 28.800 297 VAL C O 1
ATOM 10768 N N . GLN E 1 298 ? -39.571 -52.519 -21.018 1.000 28.500 298 GLN C N 1
ATOM 10769 C CA . GLN E 1 298 ? -40.923 -53.145 -20.982 1.000 28.880 298 GLN C CA 1
ATOM 10770 C C . GLN E 1 298 ? -41.135 -53.864 -19.650 1.000 28.700 298 GLN C C 1
ATOM 10771 O O . GLN E 1 298 ? -41.354 -55.072 -19.631 1.000 28.730 298 GLN C O 1
ATOM 10777 N N . PRO E 1 299 ? -41.104 -53.145 -18.502 1.000 28.910 299 PRO C N 1
ATOM 10778 C CA . PRO E 1 299 ? -41.280 -53.775 -17.191 1.000 29.390 299 PRO C CA 1
ATOM 10779 C C . PRO E 1 299 ? -42.723 -54.220 -16.910 1.000 29.700 299 PRO C C 1
ATOM 10780 O O . PRO E 1 299 ? -42.899 -55.228 -16.247 1.000 30.070 299 PRO C O 1
ATOM 10784 N N . GLY E 1 300 ? -43.707 -53.460 -17.403 1.000 29.600 300 GLY C N 1
ATOM 10785 C CA . GLY E 1 300 ? -45.146 -53.765 -17.270 1.000 29.550 300 GLY C CA 1
ATOM 10786 C C . GLY E 1 300 ? -45.491 -55.141 -17.815 1.000 29.200 300 GLY C C 1
ATOM 10787 O O . GLY E 1 300 ? -46.284 -55.852 -17.164 1.000 29.150 300 GLY C O 1
ATOM 10788 N N . LYS E 1 301 ? -44.913 -55.501 -18.965 1.000 29.170 301 LYS C N 1
ATOM 10789 C CA . LYS E 1 301 ? -45.125 -56.809 -19.646 1.000 29.010 301 LYS C CA 1
ATOM 10790 C C . LYS E 1 301 ? -44.335 -57.906 -18.924 1.000 28.710 301 LYS C C 1
ATOM 10791 O O . LYS E 1 301 ? -44.897 -59.002 -18.734 1.000 28.810 301 LYS C O 1
ATOM 10797 N N . LEU E 1 302 ? -43.082 -57.629 -18.545 1.000 27.960 302 LEU C N 1
ATOM 10798 C CA . LEU E 1 302 ? -42.196 -58.626 -17.884 1.000 27.620 302 LEU C CA 1
ATOM 10799 C C . LEU E 1 302 ? -42.766 -58.972 -16.503 1.000 27.390 302 LEU C C 1
ATOM 10800 O O . LEU E 1 302 ? -42.743 -60.166 -16.141 1.000 26.610 302 LEU C O 1
ATOM 10805 N N . THR E 1 303 ? -43.272 -57.972 -15.774 1.000 27.350 303 THR C N 1
ATOM 10806 C CA . THR E 1 303 ? -43.883 -58.141 -14.425 1.000 27.290 303 THR C CA 1
ATOM 10807 C C . THR E 1 303 ? -45.082 -59.093 -14.514 1.000 26.980 303 THR C C 1
ATOM 10808 O O . THR E 1 303 ? -45.276 -59.880 -13.568 1.000 27.250 303 THR C O 1
ATOM 10812 N N . GLU E 1 304 ? -45.866 -59.006 -15.594 1.000 26.880 304 GLU C N 1
ATOM 10813 C CA . GLU E 1 304 ? -47.046 -59.884 -15.829 1.000 26.720 304 GLU C CA 1
ATOM 10814 C C . GLU E 1 304 ? -46.557 -61.301 -16.149 1.000 26.830 304 GLU C C 1
ATOM 10815 O O . GLU E 1 304 ? -47.152 -62.266 -15.626 1.000 26.800 304 GLU C O 1
ATOM 10821 N N . ALA E 1 305 ? -45.515 -61.412 -16.980 1.000 27.170 305 ALA C N 1
ATOM 10822 C CA . ALA E 1 305 ? -44.861 -62.690 -17.350 1.000 27.680 305 ALA C CA 1
ATOM 10823 C C . ALA E 1 305 ? -44.282 -63.346 -16.092 1.000 27.840 305 ALA C C 1
ATOM 10824 O O . ALA E 1 305 ? -44.454 -64.570 -15.923 1.000 27.960 305 ALA C O 1
ATOM 10826 N N . PHE E 1 306 ? -43.627 -62.545 -15.247 1.000 28.520 306 PHE C N 1
ATOM 10827 C CA . PHE E 1 306 ? -43.021 -62.965 -13.956 1.000 28.830 306 PHE C CA 1
ATOM 10828 C C . PHE E 1 306 ? -44.110 -63.485 -13.009 1.000 28.550 306 PHE C C 1
ATOM 10829 O O . PHE E 1 306 ? -43.878 -64.507 -12.337 1.000 27.430 306 PHE C O 1
ATOM 10837 N N . LYS E 1 307 ? -45.257 -62.801 -12.956 1.000 28.640 307 LYS C N 1
ATOM 10838 C CA . LYS E 1 307 ? -46.371 -63.120 -12.019 1.000 28.780 307 LYS C CA 1
ATOM 10839 C C . LYS E 1 307 ? -46.932 -64.513 -12.334 1.000 27.980 307 LYS C C 1
ATOM 10840 O O . LYS E 1 307 ? -47.143 -65.287 -11.382 1.000 27.640 307 LYS C O 1
ATOM 10846 N N . TYR E 1 308 ? -47.170 -64.811 -13.615 1.000 27.780 308 TYR C N 1
ATOM 10847 C CA . TYR E 1 308 ? -47.675 -66.125 -14.101 1.000 27.520 308 TYR C CA 1
ATOM 10848 C C . TYR E 1 308 ? -46.647 -67.217 -13.789 1.000 27.430 308 TYR C C 1
ATOM 10849 O O . TYR E 1 308 ? -47.056 -68.351 -13.454 1.000 26.930 308 TYR C O 1
ATOM 10858 N N . PHE E 1 309 ? -45.360 -66.870 -13.906 1.000 27.110 309 PHE C N 1
ATOM 10859 C CA . PHE E 1 309 ? -44.192 -67.757 -13.654 1.000 27.670 309 PHE C CA 1
ATOM 10860 C C . PHE E 1 309 ? -44.194 -68.192 -12.185 1.000 28.360 309 PHE C C 1
ATOM 10861 O O . PHE E 1 309 ? -44.110 -69.405 -11.917 1.000 28.130 309 PHE C O 1
ATOM 10869 N N . LEU E 1 310 ? -44.292 -67.219 -11.273 1.000 29.710 310 LEU C N 1
ATOM 10870 C CA . LEU E 1 310 ? -44.418 -67.440 -9.803 1.000 30.600 310 LEU C CA 1
ATOM 10871 C C . LEU E 1 310 ? -45.686 -68.252 -9.504 1.000 31.800 310 LEU C C 1
ATOM 10872 O O . LEU E 1 310 ? -45.601 -69.191 -8.686 1.000 31.600 310 LEU C O 1
ATOM 10877 N N . GLN E 1 311 ? -46.811 -67.901 -10.137 1.000 32.580 311 GLN C N 1
ATOM 10878 C CA . GLN E 1 311 ? -48.124 -68.585 -9.950 1.000 33.950 311 GLN C CA 1
ATOM 10879 C C . GLN E 1 311 ? -48.014 -70.045 -10.408 1.000 34.460 311 GLN C C 1
ATOM 10880 O O . GLN E 1 311 ? -48.644 -70.910 -9.767 1.000 35.390 311 GLN C O 1
ATOM 10886 N N . GLY E 1 312 ? -47.230 -70.309 -11.459 1.000 34.870 312 GLY C N 1
ATOM 10887 C CA . GLY E 1 312 ? -46.931 -71.669 -11.953 1.000 34.800 312 GLY C CA 1
ATOM 10888 C C . GLY E 1 312 ? -46.250 -72.533 -10.900 1.000 35.140 312 GLY C C 1
ATOM 10889 O O . GLY E 1 312 ? -46.497 -73.756 -10.896 1.000 34.290 312 GLY C O 1
ATOM 10890 N N . MET E 1 313 ? -45.429 -71.927 -10.034 1.000 36.010 313 MET C N 1
ATOM 10891 C CA . MET E 1 313 ? -44.645 -72.632 -8.980 1.000 37.390 313 MET C CA 1
ATOM 10892 C C . MET E 1 313 ? -45.483 -72.818 -7.707 1.000 38.470 313 MET C C 1
ATOM 10893 O O . MET E 1 313 ? -45.001 -73.513 -6.792 1.000 39.270 313 MET C O 1
ATOM 10898 N N . GLY E 1 314 ? -46.681 -72.225 -7.653 1.000 40.330 314 GLY C N 1
ATOM 10899 C CA . GLY E 1 314 ? -47.606 -72.324 -6.505 1.000 41.130 314 GLY C CA 1
ATOM 10900 C C . GLY E 1 314 ? -47.387 -71.206 -5.499 1.000 41.980 314 GLY C C 1
ATOM 10901 O O . GLY E 1 314 ? -47.704 -71.408 -4.311 1.000 40.560 314 GLY C O 1
ATOM 10902 N N . TYR E 1 315 ? -46.857 -70.068 -5.960 1.000 43.720 315 TYR C N 1
ATOM 10903 C CA . TYR E 1 315 ? -46.674 -68.823 -5.168 1.000 44.750 315 TYR C CA 1
ATOM 10904 C C . TYR E 1 315 ? -47.711 -67.786 -5.609 1.000 46.670 315 TYR C C 1
ATOM 10905 O O . TYR E 1 315 ? -48.189 -67.867 -6.757 1.000 48.190 315 TYR C O 1
ATOM 10914 N N . ILE E 1 316 ? -48.058 -66.866 -4.702 1.000 48.380 316 ILE C N 1
ATOM 10915 C CA . ILE E 1 316 ? -48.851 -65.620 -4.953 1.000 49.180 316 ILE C CA 1
ATOM 10916 C C . ILE E 1 316 ? -50.135 -65.921 -5.734 1.000 50.750 316 ILE C C 1
ATOM 10917 O O . ILE E 1 316 ? -50.425 -65.244 -6.719 1.000 51.470 316 ILE C O 1
ATOM 10922 N N . PRO E 1 317 ? -50.976 -66.901 -5.321 1.000 51.790 317 PRO C N 1
ATOM 10923 C CA . PRO E 1 317 ? -52.229 -67.183 -6.030 1.000 52.920 317 PRO C CA 1
ATOM 10924 C C . PRO E 1 317 ? -53.235 -66.022 -5.980 1.000 54.390 317 PRO C C 1
ATOM 10925 O O . PRO E 1 317 ? -53.749 -65.649 -7.023 1.000 54.360 317 PRO C O 1
ATOM 10929 N N . SER E 1 318 ? -53.496 -65.496 -4.779 1.000 55.580 318 SER C N 1
ATOM 10930 C CA . SER E 1 318 ? -54.370 -64.317 -4.537 1.000 55.970 318 SER C CA 1
ATOM 10931 C C . SER E 1 318 ? -53.532 -63.040 -4.657 1.000 57.090 318 SER C C 1
ATOM 10932 O O . SER E 1 318 ? -52.924 -62.630 -3.647 1.000 56.590 318 SER C O 1
ATOM 10935 N N . ALA E 1 319 ? -53.492 -62.457 -5.860 1.000 58.440 319 ALA C N 1
ATOM 10936 C CA . ALA E 1 319 ? -52.727 -61.232 -6.198 1.000 58.960 319 ALA C CA 1
ATOM 10937 C C . ALA E 1 319 ? -53.582 -60.309 -7.076 1.000 59.260 319 ALA C C 1
ATOM 10938 O O . ALA E 1 319 ? -53.258 -60.160 -8.273 1.000 57.890 319 ALA C O 1
ATOM 10940 N N . SER E 1 320 ? -54.625 -59.707 -6.496 1.000 60.000 320 SER C N 1
ATOM 10941 C CA . SER E 1 320 ? -55.553 -58.767 -7.181 1.000 60.930 320 SER C CA 1
ATOM 10942 C C . SER E 1 320 ? -55.853 -57.570 -6.270 1.000 61.170 320 SER C C 1
ATOM 10943 O O . SER E 1 320 ? -55.350 -57.475 -5.149 1.000 61.580 320 SER C O 1
ATOM 10946 N N . ASP F 1 29 ? -35.318 -49.302 -0.689 1.000 53.750 29 ASP D N 1
ATOM 10947 C CA . ASP F 1 29 ? -34.028 -49.016 -1.397 1.000 53.640 29 ASP D CA 1
ATOM 10948 C C . ASP F 1 29 ? -33.002 -48.530 -0.364 1.000 53.550 29 ASP D C 1
ATOM 10949 O O . ASP F 1 29 ? -33.426 -48.137 0.739 1.000 52.990 29 ASP D O 1
ATOM 10954 N N . CYS F 1 30 ? -31.708 -48.559 -0.703 1.000 53.570 30 CYS D N 1
ATOM 10955 C CA . CYS F 1 30 ? -30.595 -48.450 0.283 1.000 53.810 30 CYS D CA 1
ATOM 10956 C C . CYS F 1 30 ? -29.224 -48.443 -0.403 1.000 52.740 30 CYS D C 1
ATOM 10957 O O . CYS F 1 30 ? -29.043 -49.204 -1.374 1.000 53.290 30 CYS D O 1
ATOM 10960 N N . GLN F 1 31 ? -28.292 -47.632 0.113 1.000 50.990 31 GLN D N 1
ATOM 10961 C CA . GLN F 1 31 ? -26.856 -47.637 -0.285 1.000 49.630 31 GLN D CA 1
ATOM 10962 C C . GLN F 1 31 ? -25.984 -47.074 0.845 1.000 47.940 31 GLN D C 1
ATOM 10963 O O . GLN F 1 31 ? -26.380 -46.061 1.458 1.000 48.460 31 GLN D O 1
ATOM 10969 N N . GLU F 1 32 ? -24.838 -47.717 1.091 1.000 46.150 32 GLU D N 1
ATOM 10970 C CA . GLU F 1 32 ? -23.785 -47.270 2.044 1.000 44.420 32 GLU D CA 1
ATOM 10971 C C . GLU F 1 32 ? -22.684 -46.540 1.267 1.000 43.410 32 GLU D C 1
ATOM 10972 O O . GLU F 1 32 ? -22.315 -47.029 0.180 1.000 43.720 32 GLU D O 1
ATOM 10978 N N . HIS F 1 33 ? -22.177 -45.430 1.815 1.000 41.630 33 HIS D N 1
ATOM 10979 C CA . HIS F 1 33 ? -21.111 -44.585 1.209 1.000 40.860 33 HIS D CA 1
ATOM 10980 C C . HIS F 1 33 ? -19.963 -44.375 2.200 1.000 39.830 33 HIS D C 1
ATOM 10981 O O . HIS F 1 33 ? -20.232 -44.297 3.415 1.000 39.210 33 HIS D O 1
ATOM 10988 N N . ASP F 1 34 ? -18.739 -44.267 1.676 1.000 38.780 34 ASP D N 1
ATOM 10989 C CA . ASP F 1 34 ? -17.529 -43.817 2.415 1.000 38.130 34 ASP D CA 1
ATOM 10990 C C . ASP F 1 34 ? -17.092 -42.477 1.813 1.000 37.430 34 ASP D C 1
ATOM 10991 O O . ASP F 1 34 ? -16.289 -42.486 0.858 1.000 37.720 34 ASP D O 1
ATOM 10996 N N . ILE F 1 35 ? -17.632 -41.376 2.343 1.000 37.190 35 ILE D N 1
ATOM 10997 C CA . ILE F 1 35 ? -17.460 -39.998 1.791 1.000 36.830 35 ILE D CA 1
ATOM 10998 C C . ILE F 1 35 ? -16.139 -39.419 2.311 1.000 36.990 35 ILE D C 1
ATOM 10999 O O . ILE F 1 35 ? -15.942 -39.415 3.540 1.000 35.850 35 ILE D O 1
ATOM 11004 N N . GLU F 1 36 ? -15.290 -38.937 1.395 1.000 38.000 36 GLU D N 1
ATOM 11005 C CA . GLU F 1 36 ? -13.906 -38.462 1.671 1.000 38.490 36 GLU D CA 1
ATOM 11006 C C . GLU F 1 36 ? -13.933 -36.968 2.014 1.000 38.480 36 GLU D C 1
ATOM 11007 O O . GLU F 1 36 ? -13.941 -36.145 1.075 1.000 38.920 36 GLU D O 1
ATOM 11013 N N . THR F 1 37 ? -13.936 -36.638 3.310 1.000 37.700 37 THR D N 1
ATOM 11014 C CA . THR F 1 37 ? -13.931 -35.239 3.822 1.000 37.210 37 THR D CA 1
ATOM 11015 C C . THR F 1 37 ? -12.492 -34.805 4.118 1.000 37.400 37 THR D C 1
ATOM 11016 O O . THR F 1 37 ? -11.582 -35.661 4.055 1.000 38.250 37 THR D O 1
ATOM 11020 N N . THR F 1 38 ? -12.311 -33.522 4.437 1.000 36.400 38 THR D N 1
ATOM 11021 C CA . THR F 1 38 ? -11.007 -32.902 4.800 1.000 36.290 38 THR D CA 1
ATOM 11022 C C . THR F 1 38 ? -10.520 -33.460 6.146 1.000 36.070 38 THR D C 1
ATOM 11023 O O . THR F 1 38 ? -9.293 -33.436 6.373 1.000 35.450 38 THR D O 1
ATOM 11027 N N . HIS F 1 39 ? -11.442 -33.934 6.995 1.000 35.280 39 HIS D N 1
ATOM 11028 C CA . HIS F 1 39 ? -11.159 -34.498 8.345 1.000 35.630 39 HIS D CA 1
ATOM 11029 C C . HIS F 1 39 ? -11.154 -36.033 8.296 1.000 35.440 39 HIS D C 1
ATOM 11030 O O . HIS F 1 39 ? -11.328 -36.656 9.363 1.000 35.260 39 HIS D O 1
ATOM 11037 N N . GLY F 1 40 ? -10.950 -36.615 7.109 1.000 35.810 40 GLY D N 1
ATOM 11038 C CA . GLY F 1 40 ? -10.915 -38.075 6.887 1.000 36.020 40 GLY D CA 1
ATOM 11039 C C . GLY F 1 40 ? -12.186 -38.578 6.225 1.000 36.070 40 GLY D C 1
ATOM 11040 O O . GLY F 1 40 ? -12.902 -37.757 5.619 1.000 37.560 40 GLY D O 1
ATOM 11041 N N . VAL F 1 41 ? -12.456 -39.883 6.334 1.000 36.300 41 VAL D N 1
ATOM 11042 C CA . VAL F 1 41 ? -13.635 -40.563 5.714 1.000 36.340 41 VAL D CA 1
ATOM 11043 C C . VAL F 1 41 ? -14.765 -40.645 6.748 1.000 36.180 41 VAL D C 1
ATOM 11044 O O . VAL F 1 41 ? -14.468 -40.911 7.930 1.000 35.790 41 VAL D O 1
ATOM 11048 N N . VAL F 1 42 ? -16.010 -40.435 6.305 1.000 36.130 42 VAL D N 1
ATOM 11049 C CA . VAL F 1 42 ? -17.241 -40.603 7.137 1.000 36.110 42 VAL D CA 1
ATOM 11050 C C . VAL F 1 42 ? -18.154 -41.621 6.445 1.000 36.310 42 VAL D C 1
ATOM 11051 O O . VAL F 1 42 ? -18.438 -41.445 5.240 1.000 36.140 42 VAL D O 1
ATOM 11055 N N . HIS F 1 43 ? -18.575 -42.653 7.183 1.000 35.870 43 HIS D N 1
ATOM 11056 C CA . HIS F 1 43 ? -19.484 -43.725 6.697 1.000 35.210 43 HIS D CA 1
ATOM 11057 C C . HIS F 1 43 ? -20.933 -43.264 6.874 1.000 35.020 43 HIS D C 1
ATOM 11058 O O . HIS F 1 43 ? -21.320 -42.977 8.025 1.000 34.560 43 HIS D O 1
ATOM 11065 N N . VAL F 1 44 ? -21.685 -43.189 5.771 1.000 34.970 44 VAL D N 1
ATOM 11066 C CA . VAL F 1 44 ? -23.121 -42.775 5.751 1.000 35.300 44 VAL D CA 1
ATOM 11067 C C . VAL F 1 44 ? -23.935 -43.821 4.982 1.000 36.040 44 VAL D C 1
ATOM 11068 O O . VAL F 1 44 ? -23.437 -44.326 3.955 1.000 37.420 44 VAL D O 1
ATOM 11072 N N . THR F 1 45 ? -25.143 -44.121 5.469 1.000 36.460 45 THR D N 1
ATOM 11073 C CA . THR F 1 45 ? -26.108 -45.074 4.855 1.000 36.790 45 THR D CA 1
ATOM 11074 C C . THR F 1 45 ? -27.368 -44.309 4.433 1.000 36.940 45 THR D C 1
ATOM 11075 O O . THR F 1 45 ? -28.202 -44.027 5.313 1.000 36.750 45 THR D O 1
ATOM 11079 N N . ILE F 1 46 ? -27.487 -43.974 3.142 1.000 38.270 46 ILE D N 1
ATOM 11080 C CA . ILE F 1 46 ? -28.686 -43.288 2.563 1.000 39.520 46 ILE D CA 1
ATOM 11081 C C . ILE F 1 46 ? -29.744 -44.347 2.231 1.000 41.070 46 ILE D C 1
ATOM 11082 O O . ILE F 1 46 ? -29.416 -45.307 1.505 1.000 41.220 46 ILE D O 1
ATOM 11087 N N . ARG F 1 47 ? -30.963 -44.170 2.752 1.000 43.160 47 ARG D N 1
ATOM 11088 C CA . ARG F 1 47 ? -32.139 -45.044 2.484 1.000 45.470 47 ARG D CA 1
ATOM 11089 C C . ARG F 1 47 ? -33.170 -44.257 1.666 1.000 46.750 47 ARG D C 1
ATOM 11090 O O . ARG F 1 47 ? -33.488 -43.115 2.055 1.000 46.370 47 ARG D O 1
ATOM 11098 N N . GLY F 1 48 ? -33.670 -44.855 0.580 1.000 48.620 48 GLY D N 1
ATOM 11099 C CA . GLY F 1 48 ? -34.675 -44.251 -0.319 1.000 50.420 48 GLY D CA 1
ATOM 11100 C C . GLY F 1 48 ? -34.072 -43.184 -1.218 1.000 52.220 48 GLY D C 1
ATOM 11101 O O . GLY F 1 48 ? -32.843 -42.972 -1.145 1.000 53.040 48 GLY D O 1
ATOM 11102 N N . LEU F 1 49 ? -34.908 -42.541 -2.041 1.000 54.190 49 LEU D N 1
ATOM 11103 C CA . LEU F 1 49 ? -34.509 -41.436 -2.957 1.000 55.700 49 LEU D CA 1
ATOM 11104 C C . LEU F 1 49 ? -35.168 -40.139 -2.496 1.000 56.900 49 LEU D C 1
ATOM 11105 O O . LEU F 1 49 ? -36.383 -40.095 -2.313 1.000 57.830 49 LEU D O 1
ATOM 11110 N N . PRO F 1 50 ? -34.396 -39.046 -2.296 1.000 57.460 50 PRO D N 1
ATOM 11111 C CA . PRO F 1 50 ? -34.979 -37.745 -1.973 1.000 57.650 50 PRO D CA 1
ATOM 11112 C C . PRO F 1 50 ? -35.426 -36.970 -3.219 1.000 58.440 50 PRO D C 1
ATOM 11113 O O . PRO F 1 50 ? -34.753 -37.049 -4.234 1.000 58.310 50 PRO D O 1
ATOM 11117 N N . LYS F 1 51 ? -36.543 -36.246 -3.108 1.000 58.520 51 LYS D N 1
ATOM 11118 C CA . LYS F 1 51 ? -36.981 -35.232 -4.103 1.000 59.050 51 LYS D CA 1
ATOM 11119 C C . LYS F 1 51 ? -35.998 -34.056 -4.042 1.000 59.460 51 LYS D C 1
ATOM 11120 O O . LYS F 1 51 ? -35.490 -33.773 -2.936 1.000 60.750 51 LYS D O 1
ATOM 11126 N N . GLY F 1 52 ? -35.737 -33.411 -5.184 1.000 58.380 52 GLY D N 1
ATOM 11127 C CA . GLY F 1 52 ? -34.777 -32.295 -5.311 1.000 57.590 52 GLY D CA 1
ATOM 11128 C C . GLY F 1 52 ? -35.006 -31.211 -4.270 1.000 56.920 52 GLY D C 1
ATOM 11129 O O . GLY F 1 52 ? -34.009 -30.736 -3.690 1.000 56.990 52 GLY D O 1
ATOM 11130 N N . ASN F 1 53 ? -36.272 -30.844 -4.033 1.000 55.740 53 ASN D N 1
ATOM 11131 C CA . ASN F 1 53 ? -36.679 -29.707 -3.161 1.000 55.030 53 ASN D CA 1
ATOM 11132 C C . ASN F 1 53 ? -36.881 -30.190 -1.719 1.000 53.810 53 ASN D C 1
ATOM 11133 O O . ASN F 1 53 ? -36.581 -29.409 -0.796 1.000 54.840 53 ASN D O 1
ATOM 11138 N N . ARG F 1 54 ? -37.378 -31.418 -1.530 1.000 52.310 54 ARG D N 1
ATOM 11139 C CA . ARG F 1 54 ? -37.729 -31.971 -0.190 1.000 50.700 54 ARG D CA 1
ATOM 11140 C C . ARG F 1 54 ? -36.450 -32.304 0.579 1.000 47.970 54 ARG D C 1
ATOM 11141 O O . ARG F 1 54 ? -35.476 -32.768 -0.011 1.000 48.040 54 ARG D O 1
ATOM 11149 N N . PRO F 1 55 ? -36.402 -32.064 1.913 1.000 44.540 55 PRO D N 1
ATOM 11150 C CA . PRO F 1 55 ? -35.225 -32.397 2.716 1.000 42.640 55 PRO D CA 1
ATOM 11151 C C . PRO F 1 55 ? -35.151 -33.867 3.157 1.000 40.490 55 PRO D C 1
ATOM 11152 O O . PRO F 1 55 ? -36.180 -34.519 3.228 1.000 40.150 55 PRO D O 1
ATOM 11156 N N . VAL F 1 56 ? -33.933 -34.329 3.457 1.000 38.120 56 VAL D N 1
ATOM 11157 C CA . VAL F 1 56 ? -33.623 -35.698 3.972 1.000 36.270 56 VAL D CA 1
ATOM 11158 C C . VAL F 1 56 ? -33.717 -35.667 5.503 1.000 34.660 56 VAL D C 1
ATOM 11159 O O . VAL F 1 56 ? -33.448 -34.600 6.089 1.000 33.680 56 VAL D O 1
ATOM 11163 N N . ILE F 1 57 ? -34.101 -36.790 6.118 1.000 33.050 57 ILE D N 1
ATOM 11164 C CA . ILE F 1 57 ? -34.014 -37.002 7.595 1.000 32.110 57 ILE D CA 1
ATOM 11165 C C . ILE F 1 57 ? -32.594 -37.488 7.902 1.000 31.870 57 ILE D C 1
ATOM 11166 O O . ILE F 1 57 ? -32.363 -38.712 7.821 1.000 31.350 57 ILE D O 1
ATOM 11171 N N . LEU F 1 58 ? -31.680 -36.564 8.221 1.000 31.820 58 LEU D N 1
ATOM 11172 C CA . LEU F 1 58 ? -30.256 -36.887 8.509 1.000 31.400 58 LEU D CA 1
ATOM 11173 C C . LEU F 1 58 ? -30.109 -37.252 9.988 1.000 31.430 58 LEU D C 1
ATOM 11174 O O . LEU F 1 58 ? -30.650 -36.524 10.843 1.000 32.300 58 LEU D O 1
ATOM 11179 N N . THR F 1 59 ? -29.361 -38.322 10.260 1.000 30.530 59 THR D N 1
ATOM 11180 C CA . THR F 1 59 ? -29.267 -38.988 11.585 1.000 29.360 59 THR D CA 1
ATOM 11181 C C . THR F 1 59 ? -27.816 -38.943 12.078 1.000 28.310 59 THR D C 1
ATOM 11182 O O . THR F 1 59 ? -26.913 -39.221 11.269 1.000 27.790 59 THR D O 1
ATOM 11186 N N . TYR F 1 60 ? -27.612 -38.595 13.355 1.000 27.460 60 TYR D N 1
ATOM 11187 C CA . TYR F 1 60 ? -26.286 -38.593 14.030 1.000 26.370 60 TYR D CA 1
ATOM 11188 C C . TYR F 1 60 ? -26.421 -39.168 15.446 1.000 25.530 60 TYR D C 1
ATOM 11189 O O . TYR F 1 60 ? -27.162 -38.606 16.272 1.000 25.000 60 TYR D O 1
ATOM 11198 N N . HIS F 1 61 ? -25.688 -40.252 15.714 1.000 25.210 61 HIS D N 1
ATOM 11199 C CA . HIS F 1 61 ? -25.820 -41.105 16.928 1.000 24.320 61 HIS D CA 1
ATOM 11200 C C . HIS F 1 61 ? -24.965 -40.551 18.075 1.000 24.330 61 HIS D C 1
ATOM 11201 O O . HIS F 1 61 ? -24.384 -39.458 17.912 1.000 23.810 61 HIS D O 1
ATOM 11208 N N . ASP F 1 62 ? -24.907 -41.292 19.188 1.000 24.210 62 ASP D N 1
ATOM 11209 C CA . ASP F 1 62 ? -24.304 -40.864 20.479 1.000 24.300 62 ASP D CA 1
ATOM 11210 C C . ASP F 1 62 ? -23.024 -41.667 20.744 1.000 24.400 62 ASP D C 1
ATOM 11211 O O . ASP F 1 62 ? -22.767 -42.638 20.007 1.000 24.140 62 ASP D O 1
ATOM 11216 N N . ILE F 1 63 ? -22.260 -41.265 21.765 1.000 24.300 63 ILE D N 1
ATOM 11217 C CA . ILE F 1 63 ? -21.000 -41.941 22.205 1.000 24.790 63 ILE D CA 1
ATOM 11218 C C . ILE F 1 63 ? -21.323 -43.377 22.636 1.000 25.350 63 ILE D C 1
ATOM 11219 O O . ILE F 1 63 ? -22.281 -43.562 23.414 1.000 26.250 63 ILE D O 1
ATOM 11224 N N . GLY F 1 64 ? -20.556 -44.349 22.132 1.000 26.220 64 GLY D N 1
ATOM 11225 C CA . GLY F 1 64 ? -20.702 -45.783 22.454 1.000 26.310 64 GLY D CA 1
ATOM 11226 C C . GLY F 1 64 ? -21.494 -46.530 21.395 1.000 26.750 64 GLY D C 1
ATOM 11227 O O . GLY F 1 64 ? -21.237 -47.738 21.215 1.000 26.980 64 GLY D O 1
ATOM 11228 N N . LEU F 1 65 ? -22.424 -45.846 20.720 1.000 26.640 65 LEU D N 1
ATOM 11229 C CA . LEU F 1 65 ? -23.365 -46.465 19.747 1.000 27.160 65 LEU D CA 1
ATOM 11230 C C . LEU F 1 65 ? -22.894 -46.203 18.314 1.000 27.320 65 LEU D C 1
ATOM 11231 O O . LEU F 1 65 ? -21.876 -45.512 18.126 1.000 27.050 65 LEU D O 1
ATOM 11236 N N . ASN F 1 66 ? -23.622 -46.776 17.354 1.000 27.890 66 ASN D N 1
ATOM 11237 C CA . ASN F 1 66 ? -23.596 -46.406 15.913 1.000 28.500 66 ASN D CA 1
ATOM 11238 C C . ASN F 1 66 ? -25.032 -46.047 15.515 1.000 28.290 66 ASN D C 1
ATOM 11239 O O . ASN F 1 66 ? -25.900 -46.043 16.410 1.000 27.550 66 ASN D O 1
ATOM 11244 N N . HIS F 1 67 ? -25.280 -45.762 14.234 1.000 28.510 67 HIS D N 1
ATOM 11245 C CA . HIS F 1 67 ? -26.645 -45.515 13.693 1.000 28.460 67 HIS D CA 1
ATOM 11246 C C . HIS F 1 67 ? -27.524 -46.747 13.950 1.000 28.980 67 HIS D C 1
ATOM 11247 O O . HIS F 1 67 ? -28.723 -46.563 14.241 1.000 28.540 67 HIS D O 1
ATOM 11254 N N . LYS F 1 68 ? -26.939 -47.948 13.854 1.000 29.770 68 LYS D N 1
ATOM 11255 C CA . LYS F 1 68 ? -27.654 -49.245 14.014 1.000 29.960 68 LYS D CA 1
ATOM 11256 C C . LYS F 1 68 ? -28.227 -49.337 15.433 1.000 29.550 68 LYS D C 1
ATOM 11257 O O . LYS F 1 68 ? -29.455 -49.454 15.573 1.000 29.790 68 LYS D O 1
ATOM 11263 N N . SER F 1 69 ? -27.359 -49.273 16.445 1.000 29.130 69 SER D N 1
ATOM 11264 C CA . SER F 1 69 ? -27.719 -49.446 17.879 1.000 28.200 69 SER D CA 1
ATOM 11265 C C . SER F 1 69 ? -28.541 -48.254 18.387 1.000 27.820 69 SER D C 1
ATOM 11266 O O . SER F 1 69 ? -29.317 -48.447 19.344 1.000 27.590 69 SER D O 1
ATOM 11269 N N . CYS F 1 70 ? -28.391 -47.076 17.774 1.000 27.680 70 CYS D N 1
ATOM 11270 C CA . CYS F 1 70 ? -29.023 -45.809 18.239 1.000 27.440 70 CYS D CA 1
ATOM 11271 C C . CYS F 1 70 ? -30.416 -45.620 17.617 1.000 27.040 70 CYS D C 1
ATOM 11272 O O . CYS F 1 70 ? -31.324 -45.198 18.360 1.000 26.450 70 CYS D O 1
ATOM 11275 N N . PHE F 1 71 ? -30.595 -45.920 16.324 1.000 27.420 71 PHE D N 1
ATOM 11276 C CA . PHE F 1 71 ? -31.797 -45.499 15.550 1.000 27.770 71 PHE D CA 1
ATOM 11277 C C . PHE F 1 71 ? -32.543 -46.657 14.864 1.000 28.670 71 PHE D C 1
ATOM 11278 O O . PHE F 1 71 ? -33.754 -46.476 14.650 1.000 28.150 71 PHE D O 1
ATOM 11286 N N . ASN F 1 72 ? -31.891 -47.771 14.500 1.000 29.870 72 ASN D N 1
ATOM 11287 C CA . ASN F 1 72 ? -32.522 -48.829 13.654 1.000 30.750 72 ASN D CA 1
ATOM 11288 C C . ASN F 1 72 ? -33.848 -49.288 14.273 1.000 31.210 72 ASN D C 1
ATOM 11289 O O . ASN F 1 72 ? -34.856 -49.314 13.539 1.000 32.330 72 ASN D O 1
ATOM 11294 N N . ALA F 1 73 ? -33.847 -49.645 15.560 1.000 31.760 73 ALA D N 1
ATOM 11295 C CA . ALA F 1 73 ? -35.044 -50.111 16.305 1.000 32.320 73 ALA D CA 1
ATOM 11296 C C . ALA F 1 73 ? -36.175 -49.084 16.168 1.000 32.740 73 ALA D C 1
ATOM 11297 O O . ALA F 1 73 ? -37.323 -49.497 15.904 1.000 33.330 73 ALA D O 1
ATOM 11299 N N . PHE F 1 74 ? -35.848 -47.797 16.331 1.000 32.500 74 PHE D N 1
ATOM 11300 C CA . PHE F 1 74 ? -36.802 -46.655 16.280 1.000 33.180 74 PHE D CA 1
ATOM 11301 C C . PHE F 1 74 ? -37.372 -46.499 14.865 1.000 33.520 74 PHE D C 1
ATOM 11302 O O . PHE F 1 74 ? -38.601 -46.387 14.723 1.000 32.850 74 PHE D O 1
ATOM 11310 N N . PHE F 1 75 ? -36.496 -46.476 13.858 1.000 34.700 75 PHE D N 1
ATOM 11311 C CA . PHE F 1 75 ? -36.838 -46.186 12.438 1.000 35.600 75 PHE D CA 1
ATOM 11312 C C . PHE F 1 75 ? -37.627 -47.345 11.818 1.000 37.240 75 PHE D C 1
ATOM 11313 O O . PHE F 1 75 ? -38.482 -47.077 10.949 1.000 36.650 75 PHE D O 1
ATOM 11321 N N . ASN F 1 76 ? -37.355 -48.581 12.249 1.000 39.380 76 ASN D N 1
ATOM 11322 C CA . ASN F 1 76 ? -38.023 -49.810 11.737 1.000 40.850 76 ASN D CA 1
ATOM 11323 C C . ASN F 1 76 ? -39.365 -50.019 12.452 1.000 41.170 76 ASN D C 1
ATOM 11324 O O . ASN F 1 76 ? -40.077 -50.975 12.082 1.000 41.490 76 ASN D O 1
ATOM 11329 N N . PHE F 1 77 ? -39.699 -49.172 13.432 1.000 41.190 77 PHE D N 1
ATOM 11330 C CA . PHE F 1 77 ? -41.007 -49.185 14.138 1.000 41.320 77 PHE D CA 1
ATOM 11331 C C . PHE F 1 77 ? -42.129 -48.910 13.130 1.000 41.470 77 PHE D C 1
ATOM 11332 O O . PHE F 1 77 ? -41.928 -48.097 12.206 1.000 41.130 77 PHE D O 1
ATOM 11340 N N . GLU F 1 78 ? -43.276 -49.567 13.322 1.000 41.820 78 GLU D N 1
ATOM 11341 C CA . GLU F 1 78 ? -44.436 -49.551 12.387 1.000 41.950 78 GLU D CA 1
ATOM 11342 C C . GLU F 1 78 ? -44.828 -48.103 12.074 1.000 41.160 78 GLU D C 1
ATOM 11343 O O . GLU F 1 78 ? -44.867 -47.742 10.882 1.000 39.650 78 GLU D O 1
ATOM 11349 N N . ASP F 1 79 ? -45.096 -47.311 13.115 1.000 40.900 79 ASP D N 1
ATOM 11350 C CA . ASP F 1 79 ? -45.566 -45.903 13.005 1.000 41.320 79 ASP D CA 1
ATOM 11351 C C . ASP F 1 79 ? -44.511 -45.042 12.293 1.000 41.780 79 ASP D C 1
ATOM 11352 O O . ASP F 1 79 ? -44.916 -44.117 11.568 1.000 41.870 79 ASP D O 1
ATOM 11357 N N . MET F 1 80 ? -43.217 -45.329 12.486 1.000 42.260 80 MET D N 1
ATOM 11358 C CA . MET F 1 80 ? -42.098 -44.549 11.881 1.000 42.640 80 MET D CA 1
ATOM 11359 C C . MET F 1 80 ? -41.981 -44.860 10.384 1.000 42.730 80 MET D C 1
ATOM 11360 O O . MET F 1 80 ? -41.437 -44.009 9.651 1.000 42.300 80 MET D O 1
ATOM 11365 N N . GLN F 1 81 ? -42.455 -46.033 9.953 1.000 43.460 81 GLN D N 1
ATOM 11366 C CA . GLN F 1 81 ? -42.492 -46.440 8.520 1.000 43.990 81 GLN D CA 1
ATOM 11367 C C . GLN F 1 81 ? -43.483 -45.545 7.766 1.000 43.360 81 GLN D C 1
ATOM 11368 O O . GLN F 1 81 ? -43.254 -45.301 6.567 1.000 43.310 81 GLN D O 1
ATOM 11374 N N . GLU F 1 82 ? -44.529 -45.071 8.453 1.000 43.710 82 GLU D N 1
ATOM 11375 C CA . GLU F 1 82 ? -45.561 -44.147 7.904 1.000 43.320 82 GLU D CA 1
ATOM 11376 C C . GLU F 1 82 ? -44.892 -42.837 7.469 1.000 43.140 82 GLU D C 1
ATOM 11377 O O . GLU F 1 82 ? -45.308 -42.278 6.435 1.000 43.720 82 GLU D O 1
ATOM 11383 N N . ILE F 1 83 ? -43.896 -42.376 8.235 1.000 42.340 83 ILE D N 1
ATOM 11384 C CA . ILE F 1 83 ? -43.171 -41.087 8.014 1.000 41.190 83 ILE D CA 1
ATOM 11385 C C . ILE F 1 83 ? -42.092 -41.292 6.947 1.000 40.460 83 ILE D C 1
ATOM 11386 O O . ILE F 1 83 ? -42.145 -40.603 5.910 1.000 40.940 83 ILE D O 1
ATOM 11391 N N . THR F 1 84 ? -41.149 -42.199 7.218 1.000 40.270 84 THR D N 1
ATOM 11392 C CA . THR F 1 84 ? -39.907 -42.422 6.425 1.000 40.430 84 THR D CA 1
ATOM 11393 C C . THR F 1 84 ? -40.249 -42.847 4.993 1.000 40.640 84 THR D C 1
ATOM 11394 O O . THR F 1 84 ? -39.355 -42.755 4.133 1.000 40.080 84 THR D O 1
ATOM 11398 N N . GLN F 1 85 ? -41.478 -43.319 4.761 1.000 41.570 85 GLN D N 1
ATOM 11399 C CA . GLN F 1 85 ? -42.037 -43.584 3.407 1.000 42.320 85 GLN D CA 1
ATOM 11400 C C . GLN F 1 85 ? -41.811 -42.359 2.512 1.000 42.080 85 GLN D C 1
ATOM 11401 O O . GLN F 1 85 ? -41.293 -42.532 1.392 1.000 42.420 85 GLN D O 1
ATOM 11407 N N . HIS F 1 86 ? -42.170 -41.172 3.011 1.000 42.230 86 HIS D N 1
ATOM 11408 C CA . HIS F 1 86 ? -42.229 -39.897 2.243 1.000 41.970 86 HIS D CA 1
ATOM 11409 C C . HIS F 1 86 ? -40.874 -39.180 2.259 1.000 41.010 86 HIS D C 1
ATOM 11410 O O . HIS F 1 86 ? -40.666 -38.306 1.393 1.000 40.940 86 HIS D O 1
ATOM 11417 N N . PHE F 1 87 ? -40.000 -39.524 3.209 1.000 39.220 87 PHE D N 1
ATOM 11418 C CA . PHE F 1 87 ? -38.664 -38.899 3.393 1.000 37.550 87 PHE D CA 1
ATOM 11419 C C . PHE F 1 87 ? -37.555 -39.891 3.032 1.000 36.330 87 PHE D C 1
ATOM 11420 O O . PHE F 1 87 ? -37.698 -41.097 3.301 1.000 36.490 87 PHE D O 1
ATOM 11428 N N . ALA F 1 88 ? -36.475 -39.378 2.441 1.000 35.290 88 ALA D N 1
ATOM 11429 C CA . ALA F 1 88 ? -35.159 -40.054 2.373 1.000 34.520 88 ALA D CA 1
ATOM 11430 C C . ALA F 1 88 ? -34.520 -39.996 3.766 1.000 33.830 88 ALA D C 1
ATOM 11431 O O . ALA F 1 88 ? -34.761 -39.005 4.483 1.000 33.270 88 ALA D O 1
ATOM 11433 N N . VAL F 1 89 ? -33.750 -41.023 4.135 1.000 33.310 89 VAL D N 1
ATOM 11434 C CA . VAL F 1 89 ? -33.106 -41.149 5.477 1.000 32.530 89 VAL D CA 1
ATOM 11435 C C . VAL F 1 89 ? -31.604 -41.371 5.280 1.000 31.870 89 VAL D C 1
ATOM 11436 O O . VAL F 1 89 ? -31.231 -42.428 4.738 1.000 32.700 89 VAL D O 1
ATOM 11440 N N . CYS F 1 90 ? -30.789 -40.403 5.710 1.000 30.100 90 CYS D N 1
ATOM 11441 C CA . CYS F 1 90 ? -29.306 -40.496 5.744 1.000 28.920 90 CYS D CA 1
ATOM 11442 C C . CYS F 1 90 ? -28.854 -40.791 7.177 1.000 28.390 90 CYS D C 1
ATOM 11443 O O . CYS F 1 90 ? -28.987 -39.904 8.040 1.000 28.650 90 CYS D O 1
ATOM 11446 N N . HIS F 1 91 ? -28.360 -42.007 7.413 1.000 27.410 91 HIS D N 1
ATOM 11447 C CA . HIS F 1 91 ? -27.699 -42.421 8.677 1.000 26.650 91 HIS D CA 1
ATOM 11448 C C . HIS F 1 91 ? -26.219 -42.046 8.581 1.000 26.460 91 HIS D C 1
ATOM 11449 O O . HIS F 1 91 ? -25.591 -42.427 7.576 1.000 26.360 91 HIS D O 1
ATOM 11456 N N . VAL F 1 92 ? -25.703 -41.294 9.560 1.000 25.940 92 VAL D N 1
ATOM 11457 C CA . VAL F 1 92 ? -24.268 -40.885 9.627 1.000 25.550 92 VAL D CA 1
ATOM 11458 C C . VAL F 1 92 ? -23.611 -41.618 10.800 1.000 25.430 92 VAL D C 1
ATOM 11459 O O . VAL F 1 92 ? -24.082 -41.453 11.944 1.000 24.750 92 VAL D O 1
ATOM 11463 N N . ASP F 1 93 ? -22.571 -42.403 10.512 1.000 26.070 93 ASP D N 1
ATOM 11464 C CA . ASP F 1 93 ? -21.709 -43.049 11.537 1.000 26.950 93 ASP D CA 1
ATOM 11465 C C . ASP F 1 93 ? -20.484 -42.159 11.759 1.000 26.910 93 ASP D C 1
ATOM 11466 O O . ASP F 1 93 ? -19.728 -41.947 10.792 1.000 27.470 93 ASP D O 1
ATOM 11471 N N . ALA F 1 94 ? -20.322 -41.632 12.976 1.000 26.980 94 ALA D N 1
ATOM 11472 C CA . ALA F 1 94 ? -19.128 -40.869 13.411 1.000 27.460 94 ALA D CA 1
ATOM 11473 C C . ALA F 1 94 ? -17.873 -41.652 13.024 1.000 27.500 94 ALA D C 1
ATOM 11474 O O . ALA F 1 94 ? -17.884 -42.879 13.053 1.000 27.870 94 ALA D O 1
ATOM 11476 N N . PRO F 1 95 ? -16.768 -40.979 12.624 1.000 27.910 95 PRO D N 1
ATOM 11477 C CA . PRO F 1 95 ? -15.587 -41.670 12.096 1.000 27.940 95 PRO D CA 1
ATOM 11478 C C . PRO F 1 95 ? -15.068 -42.831 12.961 1.000 28.550 95 PRO D C 1
ATOM 11479 O O . PRO F 1 95 ? -14.811 -42.631 14.136 1.000 28.740 95 PRO D O 1
ATOM 11483 N N . GLY F 1 96 ? -14.940 -44.013 12.349 1.000 28.830 96 GLY D N 1
ATOM 11484 C CA . GLY F 1 96 ? -14.414 -45.238 12.985 1.000 29.160 96 GLY D CA 1
ATOM 11485 C C . GLY F 1 96 ? -15.370 -45.828 14.009 1.000 29.020 96 GLY D C 1
ATOM 11486 O O . GLY F 1 96 ? -14.941 -46.737 14.742 1.000 29.070 96 GLY D O 1
ATOM 11487 N N . GLN F 1 97 ? -16.611 -45.331 14.069 1.000 28.780 97 GLN D N 1
ATOM 11488 C CA . GLN F 1 97 ? -17.683 -45.850 14.965 1.000 28.740 97 GLN D CA 1
ATOM 11489 C C . GLN F 1 97 ? -18.642 -46.730 14.152 1.000 28.930 97 GLN D C 1
ATOM 11490 O O . GLN F 1 97 ? -19.603 -47.255 14.748 1.000 28.510 97 GLN D O 1
ATOM 11496 N N . GLN F 1 98 ? -18.394 -46.876 12.845 1.000 29.110 98 GLN D N 1
ATOM 11497 C CA . GLN F 1 98 ? -19.242 -47.681 11.922 1.000 29.760 98 GLN D CA 1
ATOM 11498 C C . GLN F 1 98 ? -18.900 -49.165 12.102 1.000 30.860 98 GLN D C 1
ATOM 11499 O O . GLN F 1 98 ? -17.817 -49.467 12.648 1.000 30.780 98 GLN D O 1
ATOM 11505 N N . GLU F 1 99 ? -19.795 -50.046 11.650 1.000 32.030 99 GLU D N 1
ATOM 11506 C CA . GLU F 1 99 ? -19.682 -51.521 11.822 1.000 33.270 99 GLU D CA 1
ATOM 11507 C C . GLU F 1 99 ? -18.434 -52.038 11.097 1.000 33.730 99 GLU D C 1
ATOM 11508 O O . GLU F 1 99 ? -18.292 -51.760 9.887 1.000 33.300 99 GLU D O 1
ATOM 11514 N N . GLY F 1 100 ? -17.579 -52.768 11.822 1.000 34.510 100 GLY D N 1
ATOM 11515 C CA . GLY F 1 100 ? -16.365 -53.419 11.288 1.000 35.460 100 GLY D CA 1
ATOM 11516 C C . GLY F 1 100 ? -15.304 -52.409 10.888 1.000 36.820 100 GLY D C 1
ATOM 11517 O O . GLY F 1 100 ? -14.591 -52.669 9.898 1.000 38.400 100 GLY D O 1
ATOM 11518 N N . ALA F 1 101 ? -15.195 -51.306 11.636 1.000 37.230 101 ALA D N 1
ATOM 11519 C CA . ALA F 1 101 ? -14.242 -50.198 11.385 1.000 37.390 101 ALA D CA 1
ATOM 11520 C C . ALA F 1 101 ? -12.851 -50.604 11.864 1.000 37.900 101 ALA D C 1
ATOM 11521 O O . ALA F 1 101 ? -12.685 -50.959 13.030 1.000 38.330 101 ALA D O 1
ATOM 11523 N N . PRO F 1 102 ? -11.810 -50.562 10.998 1.000 37.510 102 PRO D N 1
ATOM 11524 C CA . PRO F 1 102 ? -10.449 -50.879 11.430 1.000 37.740 102 PRO D CA 1
ATOM 11525 C C . PRO F 1 102 ? -9.930 -49.843 12.437 1.000 37.500 102 PRO D C 1
ATOM 11526 O O . PRO F 1 102 ? -10.286 -48.683 12.317 1.000 37.350 102 PRO D O 1
ATOM 11530 N N . SER F 1 103 ? -9.118 -50.292 13.398 1.000 36.990 103 SER D N 1
ATOM 11531 C CA . SER F 1 103 ? -8.551 -49.452 14.486 1.000 36.450 103 SER D CA 1
ATOM 11532 C C . SER F 1 103 ? -7.703 -48.329 13.880 1.000 35.920 103 SER D C 1
ATOM 11533 O O . SER F 1 103 ? -6.777 -48.644 13.104 1.000 35.920 103 SER D O 1
ATOM 11536 N N . PHE F 1 104 ? -8.039 -47.074 14.199 1.000 34.750 104 PHE D N 1
ATOM 11537 C CA . PHE F 1 104 ? -7.199 -45.878 13.923 1.000 33.760 104 PHE D CA 1
ATOM 11538 C C . PHE F 1 104 ? -5.863 -46.054 14.642 1.000 33.450 104 PHE D C 1
ATOM 11539 O O . PHE F 1 104 ? -5.842 -46.508 15.784 1.000 33.200 104 PHE D O 1
ATOM 11547 N N . PRO F 1 105 ? -4.714 -45.710 14.011 1.000 32.710 105 PRO D N 1
ATOM 11548 C CA . PRO F 1 105 ? -3.413 -45.837 14.671 1.000 32.490 105 PRO D CA 1
ATOM 11549 C C . PRO F 1 105 ? -3.333 -44.984 15.946 1.000 32.400 105 PRO D C 1
ATOM 11550 O O . PRO F 1 105 ? -4.012 -43.977 16.021 1.000 32.730 105 PRO D O 1
ATOM 11554 N N . THR F 1 106 ? -2.515 -45.415 16.910 1.000 32.040 106 THR D N 1
ATOM 11555 C CA . THR F 1 106 ? -2.346 -44.779 18.248 1.000 31.930 106 THR D CA 1
ATOM 11556 C C . THR F 1 106 ? -2.212 -43.258 18.102 1.000 31.790 106 THR D C 1
ATOM 11557 O O . THR F 1 106 ? -2.908 -42.531 18.840 1.000 32.540 106 THR D O 1
ATOM 11561 N N . GLY F 1 107 ? -1.353 -42.801 17.186 1.000 31.370 107 GLY D N 1
ATOM 11562 C CA . GLY F 1 107 ? -1.051 -41.368 16.992 1.000 30.810 107 GLY D CA 1
ATOM 11563 C C . GLY F 1 107 ? -1.950 -40.722 15.952 1.000 30.240 107 GLY D C 1
ATOM 11564 O O . GLY F 1 107 ? -1.472 -39.801 15.258 1.000 30.790 107 GLY D O 1
ATOM 11565 N N . TYR F 1 108 ? -3.205 -41.173 15.844 1.000 29.100 108 TYR D N 1
ATOM 11566 C CA . TYR F 1 108 ? -4.215 -40.625 14.900 1.000 27.870 108 TYR D CA 1
ATOM 11567 C C . TYR F 1 108 ? -4.836 -39.361 15.498 1.000 27.610 108 TYR D C 1
ATOM 11568 O O . TYR F 1 108 ? -5.348 -39.424 16.634 1.000 27.700 108 TYR D O 1
ATOM 11577 N N . GLN F 1 109 ? -4.788 -38.256 14.750 1.000 27.640 109 GLN D N 1
ATOM 11578 C CA . GLN F 1 109 ? -5.467 -36.980 15.100 1.000 27.230 109 GLN D CA 1
ATOM 11579 C C . GLN F 1 109 ? -6.963 -37.157 14.835 1.000 26.750 109 GLN D C 1
ATOM 11580 O O . GLN F 1 109 ? -7.382 -36.952 13.678 1.000 27.270 109 GLN D O 1
ATOM 11586 N N . TYR F 1 110 ? -7.730 -37.547 15.857 1.000 26.280 110 TYR D N 1
ATOM 11587 C CA . TYR F 1 110 ? -9.200 -37.744 15.748 1.000 25.830 110 TYR D CA 1
ATOM 11588 C C . TYR F 1 110 ? -9.873 -36.379 15.629 1.000 25.760 110 TYR D C 1
ATOM 11589 O O . TYR F 1 110 ? -9.539 -35.458 16.375 1.000 26.060 110 TYR D O 1
ATOM 11598 N N . PRO F 1 111 ? -10.835 -36.199 14.694 1.000 25.210 111 PRO D N 1
ATOM 11599 C CA . PRO F 1 111 ? -11.485 -34.901 14.513 1.000 24.560 111 PRO D CA 1
ATOM 11600 C C . PRO F 1 111 ? -12.189 -34.426 15.792 1.000 24.120 111 PRO D C 1
ATOM 11601 O O . PRO F 1 111 ? -12.783 -35.238 16.473 1.000 24.500 111 PRO D O 1
ATOM 11605 N N . THR F 1 112 ? -12.111 -33.125 16.075 1.000 24.050 112 THR D N 1
ATOM 11606 C CA . THR F 1 112 ? -12.805 -32.467 17.215 1.000 24.320 112 THR D CA 1
ATOM 11607 C C . THR F 1 112 ? -14.316 -32.540 16.981 1.000 24.690 112 THR D C 1
ATOM 11608 O O . THR F 1 112 ? -14.724 -32.923 15.868 1.000 24.370 112 THR D O 1
ATOM 11612 N N . MET F 1 113 ? -15.104 -32.160 17.988 1.000 25.190 113 MET D N 1
ATOM 11613 C CA . MET F 1 113 ? -16.590 -32.141 17.922 1.000 25.600 113 MET D CA 1
ATOM 11614 C C . MET F 1 113 ? -17.056 -31.103 16.897 1.000 25.700 113 MET D C 1
ATOM 11615 O O . MET F 1 113 ? -18.032 -31.391 16.176 1.000 25.920 113 MET D O 1
ATOM 11620 N N . ASP F 1 114 ? -16.388 -29.947 16.845 1.000 25.900 114 ASP D N 1
ATOM 11621 C CA . ASP F 1 114 ? -16.641 -28.880 15.840 1.000 25.900 114 ASP D CA 1
ATOM 11622 C C . ASP F 1 114 ? -16.318 -29.427 14.443 1.000 25.630 114 ASP D C 1
ATOM 11623 O O . ASP F 1 114 ? -17.107 -29.170 13.514 1.000 25.760 114 ASP D O 1
ATOM 11628 N N . GLU F 1 115 ? -15.213 -30.168 14.311 1.000 24.570 115 GLU D N 1
ATOM 11629 C CA . GLU F 1 115 ? -14.732 -30.729 13.016 1.000 24.000 115 GLU D CA 1
ATOM 11630 C C . GLU F 1 115 ? -15.710 -31.798 12.505 1.000 24.180 115 GLU D C 1
ATOM 11631 O O . GLU F 1 115 ? -15.857 -31.907 11.270 1.000 24.030 115 GLU D O 1
ATOM 11637 N N . LEU F 1 116 ? -16.363 -32.543 13.406 1.000 23.510 116 LEU D N 1
ATOM 11638 C CA . LEU F 1 116 ? -17.396 -33.556 13.045 1.000 23.700 116 LEU D CA 1
ATOM 11639 C C . LEU F 1 116 ? -18.582 -32.870 12.351 1.000 23.830 116 LEU D C 1
ATOM 11640 O O . LEU F 1 116 ? -19.165 -33.494 11.447 1.000 23.530 116 LEU D O 1
ATOM 11645 N N . ALA F 1 117 ? -18.917 -31.638 12.753 1.000 24.510 117 ALA D N 1
ATOM 11646 C CA . ALA F 1 117 ? -19.985 -30.807 12.142 1.000 25.050 117 ALA D CA 1
ATOM 11647 C C . ALA F 1 117 ? -19.570 -30.380 10.728 1.000 25.520 117 ALA D C 1
ATOM 11648 O O . ALA F 1 117 ? -20.438 -30.375 9.835 1.000 26.130 117 ALA D O 1
ATOM 11650 N N . GLU F 1 118 ? -18.291 -30.044 10.540 1.000 25.750 118 GLU D N 1
ATOM 11651 C CA . GLU F 1 118 ? -17.726 -29.549 9.253 1.000 26.050 118 GLU D CA 1
ATOM 11652 C C . GLU F 1 118 ? -17.621 -30.694 8.236 1.000 26.690 118 GLU D C 1
ATOM 11653 O O . GLU F 1 118 ? -17.376 -30.405 7.047 1.000 27.150 118 GLU D O 1
ATOM 11659 N N . MET F 1 119 ? -17.788 -31.944 8.674 1.000 27.550 119 MET D N 1
ATOM 11660 C CA . MET F 1 119 ? -17.781 -33.136 7.784 1.000 28.020 119 MET D CA 1
ATOM 11661 C C . MET F 1 119 ? -19.166 -33.334 7.150 1.000 27.780 119 MET D C 1
ATOM 11662 O O . MET F 1 119 ? -19.249 -34.112 6.181 1.000 28.510 119 MET D O 1
ATOM 11667 N N . LEU F 1 120 ? -20.202 -32.649 7.652 1.000 27.340 120 LEU D N 1
ATOM 11668 C CA . LEU F 1 120 ? -21.620 -32.868 7.243 1.000 27.230 120 LEU D CA 1
ATOM 11669 C C . LEU F 1 120 ? -21.942 -32.160 5.925 1.000 27.760 120 LEU D C 1
ATOM 11670 O O . LEU F 1 120 ? -22.598 -32.759 5.077 1.000 27.960 120 LEU D O 1
ATOM 11675 N N . PRO F 1 121 ? -21.536 -30.887 5.683 1.000 28.180 121 PRO D N 1
ATOM 11676 C CA . PRO F 1 121 ? -21.777 -30.258 4.382 1.000 28.390 121 PRO D CA 1
ATOM 11677 C C . PRO F 1 121 ? -21.250 -31.104 3.220 1.000 29.500 121 PRO D C 1
ATOM 11678 O O . PRO F 1 121 ? -21.986 -31.347 2.266 1.000 29.300 121 PRO D O 1
ATOM 11682 N N . PRO F 1 122 ? -19.990 -31.605 3.250 1.000 30.180 122 PRO D N 1
ATOM 11683 C CA . PRO F 1 122 ? -19.518 -32.546 2.229 1.000 30.820 122 PRO D CA 1
ATOM 11684 C C . PRO F 1 122 ? -20.412 -33.778 2.004 1.000 32.030 122 PRO D C 1
ATOM 11685 O O . PRO F 1 122 ? -20.425 -34.273 0.892 1.000 33.440 122 PRO D O 1
ATOM 11689 N N . VAL F 1 123 ? -21.112 -34.251 3.043 1.000 32.710 123 VAL D N 1
ATOM 11690 C CA . VAL F 1 123 ? -22.078 -35.390 2.953 1.000 32.820 123 VAL D CA 1
ATOM 11691 C C . VAL F 1 123 ? -23.271 -34.948 2.097 1.000 33.590 123 VAL D C 1
ATOM 11692 O O . VAL F 1 123 ? -23.602 -35.668 1.134 1.000 35.080 123 VAL D O 1
ATOM 11696 N N . LEU F 1 124 ? -23.891 -33.817 2.451 1.000 33.880 124 LEU D N 1
ATOM 11697 C CA . LEU F 1 124 ? -25.061 -33.241 1.732 1.000 34.030 124 LEU D CA 1
ATOM 11698 C C . LEU F 1 124 ? -24.676 -32.962 0.275 1.000 33.930 124 LEU D C 1
ATOM 11699 O O . LEU F 1 124 ? -25.486 -33.279 -0.616 1.000 34.180 124 LEU D O 1
ATOM 11704 N N . THR F 1 125 ? -23.488 -32.394 0.049 1.000 34.160 125 THR D N 1
ATOM 11705 C CA . THR F 1 125 ? -22.945 -32.069 -1.300 1.000 34.300 125 THR D CA 1
ATOM 11706 C C . THR F 1 125 ? -22.690 -33.363 -2.085 1.000 35.510 125 THR D C 1
ATOM 11707 O O . THR F 1 125 ? -23.162 -33.448 -3.238 1.000 34.740 125 THR D O 1
ATOM 11711 N N . HIS F 1 126 ? -21.972 -34.322 -1.488 1.000 36.520 126 HIS D N 1
ATOM 11712 C CA . HIS F 1 126 ? -21.572 -35.602 -2.138 1.000 37.370 126 HIS D CA 1
ATOM 11713 C C . HIS F 1 126 ? -22.812 -36.385 -2.587 1.000 37.070 126 HIS D C 1
ATOM 11714 O O . HIS F 1 126 ? -22.738 -37.035 -3.648 1.000 38.030 126 HIS D O 1
ATOM 11721 N N . LEU F 1 127 ? -23.892 -36.332 -1.800 1.000 36.430 127 LEU D N 1
ATOM 11722 C CA . LEU F 1 127 ? -25.163 -37.069 -2.047 1.000 35.790 127 LEU D CA 1
ATOM 11723 C C . LEU F 1 127 ? -26.208 -36.140 -2.684 1.000 35.440 127 LEU D C 1
ATOM 11724 O O . LEU F 1 127 ? -27.388 -36.541 -2.745 1.000 34.650 127 LEU D O 1
ATOM 11729 N N . SER F 1 128 ? -25.788 -34.959 -3.152 1.000 35.110 128 SER D N 1
ATOM 11730 C CA . SER F 1 128 ? -26.628 -33.960 -3.871 1.000 34.730 128 SER D CA 1
ATOM 11731 C C . SER F 1 128 ? -27.878 -33.608 -3.054 1.000 34.410 128 SER D C 1
ATOM 11732 O O . SER F 1 128 ? -28.957 -33.442 -3.663 1.000 35.320 128 SER D O 1
ATOM 11735 N N . LEU F 1 129 ? -27.735 -33.494 -1.730 1.000 33.650 129 LEU D N 1
ATOM 11736 C CA . LEU F 1 129 ? -28.830 -33.112 -0.797 1.000 33.200 129 LEU D CA 1
ATOM 11737 C C . LEU F 1 129 ? -28.801 -31.593 -0.611 1.000 33.170 129 LEU D C 1
ATOM 11738 O O . LEU F 1 129 ? -27.702 -31.048 -0.376 1.000 33.580 129 LEU D O 1
ATOM 11743 N N . LYS F 1 130 ? -29.964 -30.944 -0.725 1.000 33.190 130 LYS D N 1
ATOM 11744 C CA . LYS F 1 130 ? -30.107 -29.463 -0.688 1.000 32.760 130 LYS D CA 1
ATOM 11745 C C . LYS F 1 130 ? -30.253 -28.997 0.764 1.000 31.740 130 LYS D C 1
ATOM 11746 O O . LYS F 1 130 ? -29.730 -27.911 1.090 1.000 32.370 130 LYS D O 1
ATOM 11752 N N . SER F 1 131 ? -30.950 -29.781 1.593 1.000 30.230 131 SER D N 1
ATOM 11753 C CA . SER F 1 131 ? -31.151 -29.512 3.043 1.000 29.300 131 SER D CA 1
ATOM 11754 C C . SER F 1 131 ? -31.487 -30.810 3.785 1.000 28.760 131 SER D C 1
ATOM 11755 O O . SER F 1 131 ? -31.714 -31.839 3.115 1.000 28.620 131 SER D O 1
ATOM 11758 N N . ILE F 1 132 ? -31.519 -30.752 5.121 1.000 27.460 132 ILE D N 1
ATOM 11759 C CA . ILE F 1 132 ? -31.802 -31.926 6.002 1.000 26.410 132 ILE D CA 1
ATOM 11760 C C . ILE F 1 132 ? -32.680 -31.498 7.181 1.000 25.430 132 ILE D C 1
ATOM 11761 O O . ILE F 1 132 ? -32.660 -30.312 7.549 1.000 25.580 132 ILE D O 1
ATOM 11766 N N . ILE F 1 133 ? -33.430 -32.457 7.728 1.000 25.070 133 ILE D N 1
ATOM 11767 C CA . ILE F 1 133 ? -34.006 -32.420 9.104 1.000 24.470 133 ILE D CA 1
ATOM 11768 C C . ILE F 1 133 ? -33.107 -33.292 9.988 1.000 24.370 133 ILE D C 1
ATOM 11769 O O . ILE F 1 133 ? -33.112 -34.523 9.803 1.000 24.030 133 ILE D O 1
ATOM 11774 N N . GLY F 1 134 ? -32.337 -32.670 10.884 1.000 24.080 134 GLY D N 1
ATOM 11775 C CA . GLY F 1 134 ? -31.360 -33.371 11.738 1.000 24.080 134 GLY D CA 1
ATOM 11776 C C . GLY F 1 134 ? -32.021 -34.008 12.947 1.000 23.830 134 GLY D C 1
ATOM 11777 O O . GLY F 1 134 ? -32.776 -33.300 13.638 1.000 23.660 134 GLY D O 1
ATOM 11778 N N . ILE F 1 135 ? -31.766 -35.299 13.185 1.000 23.870 135 ILE D N 1
ATOM 11779 C CA . ILE F 1 135 ? -32.077 -35.979 14.481 1.000 23.810 135 ILE D CA 1
ATOM 11780 C C . ILE F 1 135 ? -30.763 -36.451 15.109 1.000 23.510 135 ILE D C 1
ATOM 11781 O O . ILE F 1 135 ? -29.975 -37.118 14.412 1.000 23.560 135 ILE D O 1
ATOM 11786 N N . GLY F 1 136 ? -30.562 -36.123 16.387 1.000 23.510 136 GLY D N 1
ATOM 11787 C CA . GLY F 1 136 ? -29.322 -36.406 17.131 1.000 22.740 136 GLY D CA 1
ATOM 11788 C C . GLY F 1 136 ? -29.608 -36.984 18.504 1.000 22.550 136 GLY D C 1
ATOM 11789 O O . GLY F 1 136 ? -30.593 -36.559 19.136 1.000 21.800 136 GLY D O 1
ATOM 11790 N N . VAL F 1 137 ? -28.774 -37.925 18.952 1.000 22.680 137 VAL D N 1
ATOM 11791 C CA . VAL F 1 137 ? -28.733 -38.382 20.372 1.000 22.810 137 VAL D CA 1
ATOM 11792 C C . VAL F 1 137 ? -27.399 -37.935 20.980 1.000 22.940 137 VAL D C 1
ATOM 11793 O O . VAL F 1 137 ? -26.343 -38.381 20.484 1.000 22.720 137 VAL D O 1
ATOM 11797 N N . GLY F 1 138 ? -27.460 -37.076 22.005 1.000 22.690 138 GLY D N 1
ATOM 11798 C CA . GLY F 1 138 ? -26.295 -36.639 22.801 1.000 22.330 138 GLY D CA 1
ATOM 11799 C C . GLY F 1 138 ? -25.246 -35.946 21.951 1.000 22.330 138 GLY D C 1
ATOM 11800 O O . GLY F 1 138 ? -25.495 -34.800 21.535 1.000 23.080 138 GLY D O 1
ATOM 11801 N N . ALA F 1 139 ? -24.113 -36.615 21.710 1.000 22.160 139 ALA D N 1
ATOM 11802 C CA . ALA F 1 139 ? -22.969 -36.102 20.917 1.000 21.570 139 ALA D CA 1
ATOM 11803 C C . ALA F 1 139 ? -23.461 -35.687 19.525 1.000 21.540 139 ALA D C 1
ATOM 11804 O O . ALA F 1 139 ? -23.150 -34.558 19.097 1.000 21.300 139 ALA D O 1
ATOM 11806 N N . GLY F 1 140 ? -24.207 -36.572 18.857 1.000 21.000 140 GLY D N 1
ATOM 11807 C CA . GLY F 1 140 ? -24.822 -36.316 17.540 1.000 20.780 140 GLY D CA 1
ATOM 11808 C C . GLY F 1 140 ? -25.719 -35.089 17.557 1.000 20.390 140 GLY D C 1
ATOM 11809 O O . GLY F 1 140 ? -25.747 -34.378 16.539 1.000 20.330 140 GLY D O 1
ATOM 11810 N N . ALA F 1 141 ? -26.421 -34.852 18.671 1.000 19.870 141 ALA D N 1
ATOM 11811 C CA . ALA F 1 141 ? -27.324 -33.693 18.888 1.000 19.430 141 ALA D CA 1
ATOM 11812 C C . ALA F 1 141 ? -26.519 -32.394 19.034 1.000 19.270 141 ALA D C 1
ATOM 11813 O O . ALA F 1 141 ? -27.033 -31.336 18.611 1.000 19.380 141 ALA D O 1
ATOM 11815 N N . TYR F 1 142 ? -25.320 -32.448 19.624 1.000 18.810 142 TYR D N 1
ATOM 11816 C CA . TYR F 1 142 ? -24.397 -31.284 19.711 1.000 18.790 142 TYR D CA 1
ATOM 11817 C C . TYR F 1 142 ? -23.850 -30.974 18.313 1.000 18.500 142 TYR D C 1
ATOM 11818 O O . TYR F 1 142 ? -23.839 -29.793 17.917 1.000 18.740 142 TYR D O 1
ATOM 11827 N N . ILE F 1 143 ? -23.393 -32.011 17.605 1.000 18.200 143 ILE D N 1
ATOM 11828 C CA . ILE F 1 143 ? -22.733 -31.903 16.268 1.000 18.130 143 ILE D CA 1
ATOM 11829 C C . ILE F 1 143 ? -23.724 -31.291 15.268 1.000 18.330 143 ILE D C 1
ATOM 11830 O O . ILE F 1 143 ? -23.333 -30.351 14.547 1.000 18.160 143 ILE D O 1
ATOM 11835 N N . LEU F 1 144 ? -24.954 -31.810 15.223 1.000 18.610 144 LEU D N 1
ATOM 11836 C CA . LEU F 1 144 ? -26.017 -31.334 14.295 1.000 19.040 144 LEU D CA 1
ATOM 11837 C C . LEU F 1 144 ? -26.405 -29.895 14.656 1.000 19.590 144 LEU D C 1
ATOM 11838 O O . LEU F 1 144 ? -26.640 -29.102 13.725 1.000 20.360 144 LEU D O 1
ATOM 11843 N N . SER F 1 145 ? -26.455 -29.573 15.951 1.000 20.040 145 SER D N 1
ATOM 11844 C CA . SER F 1 145 ? -26.713 -28.202 16.469 1.000 20.630 145 SER D CA 1
ATOM 11845 C C . SER F 1 145 ? -25.611 -27.251 15.987 1.000 20.970 145 SER D C 1
ATOM 11846 O O . SER F 1 145 ? -25.950 -26.211 15.395 1.000 20.810 145 SER D O 1
ATOM 11849 N N . ARG F 1 146 ? -24.344 -27.610 16.216 1.000 21.720 146 ARG D N 1
ATOM 11850 C CA . ARG F 1 146 ? -23.162 -26.841 15.737 1.000 21.970 146 ARG D CA 1
ATOM 11851 C C . ARG F 1 146 ? -23.230 -26.699 14.211 1.000 22.300 146 ARG D C 1
ATOM 11852 O O . ARG F 1 146 ? -22.896 -25.612 13.707 1.000 22.470 146 ARG D O 1
ATOM 11860 N N . PHE F 1 147 ? -23.629 -27.765 13.511 1.000 22.500 147 PHE D N 1
ATOM 11861 C CA . PHE F 1 147 ? -23.766 -27.795 12.029 1.000 22.810 147 PHE D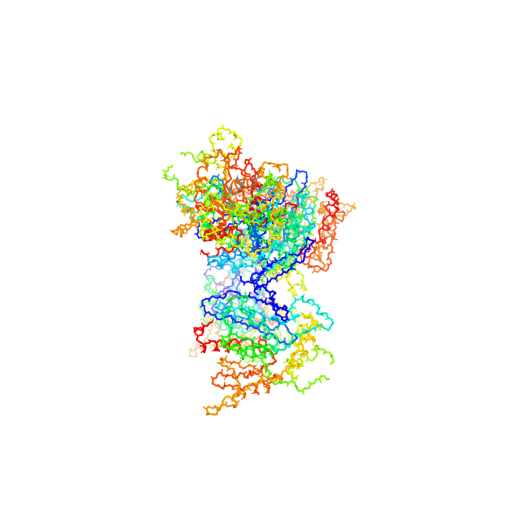 CA 1
ATOM 11862 C C . PHE F 1 147 ? -24.832 -26.774 11.609 1.000 23.280 147 PHE D C 1
ATOM 11863 O O . PHE F 1 147 ? -24.584 -26.004 10.658 1.000 23.060 147 PHE D O 1
ATOM 11871 N N . ALA F 1 148 ? -25.963 -26.754 12.322 1.000 23.540 148 ALA D N 1
ATOM 11872 C CA . ALA F 1 148 ? -27.114 -25.849 12.079 1.000 23.720 148 ALA D CA 1
ATOM 11873 C C . ALA F 1 148 ? -26.703 -24.387 12.295 1.000 24.230 148 ALA D C 1
ATOM 11874 O O . ALA F 1 148 ? -27.154 -23.527 11.512 1.000 24.570 148 ALA D O 1
ATOM 11876 N N . LEU F 1 149 ? -25.893 -24.115 13.323 1.000 24.090 149 LEU D N 1
ATOM 11877 C CA . LEU F 1 149 ? -25.373 -22.753 13.625 1.000 24.090 149 LEU D CA 1
ATOM 11878 C C . LEU F 1 149 ? -24.462 -22.290 12.483 1.000 23.590 149 LEU D C 1
ATOM 11879 O O . LEU F 1 149 ? -24.623 -21.141 12.036 1.000 24.160 149 LEU D O 1
ATOM 11884 N N . ASN F 1 150 ? -23.548 -23.156 12.037 1.000 23.370 150 ASN D N 1
ATOM 11885 C CA . ASN F 1 150 ? -22.618 -22.889 10.907 1.000 23.410 150 ASN D CA 1
ATOM 11886 C C . ASN F 1 150 ? -23.425 -22.662 9.623 1.000 23.360 150 ASN D C 1
ATOM 11887 O O . ASN F 1 150 ? -23.177 -21.650 8.941 1.000 23.970 150 ASN D O 1
ATOM 11892 N N . HIS F 1 151 ? -24.357 -23.570 9.319 1.000 22.850 151 HIS D N 1
ATOM 11893 C CA . HIS F 1 151 ? -25.109 -23.618 8.036 1.000 22.310 151 HIS D CA 1
ATOM 11894 C C . HIS F 1 151 ? -26.607 -23.705 8.308 1.000 21.930 151 HIS D C 1
ATOM 11895 O O . HIS F 1 151 ? -27.215 -24.757 8.118 1.000 21.900 151 HIS D O 1
ATOM 11902 N N . PRO F 1 152 ? -27.256 -22.602 8.751 1.000 21.270 152 PRO D N 1
ATOM 11903 C CA . PRO F 1 152 ? -28.706 -22.597 8.947 1.000 20.880 152 PRO D CA 1
ATOM 11904 C C . PRO F 1 152 ? -29.488 -22.813 7.640 1.000 20.520 152 PRO D C 1
ATOM 11905 O O . PRO F 1 152 ? -30.612 -23.274 7.713 1.000 19.990 152 PRO D O 1
ATOM 11909 N N . GLU F 1 153 ? -28.880 -22.486 6.494 1.000 20.410 153 GLU D N 1
ATOM 11910 C CA . GLU F 1 153 ? -29.480 -22.686 5.144 1.000 20.300 153 GLU D CA 1
ATOM 11911 C C . GLU F 1 153 ? -29.654 -24.188 4.868 1.000 20.280 153 GLU D C 1
ATOM 11912 O O . GLU F 1 153 ? -30.636 -24.545 4.189 1.000 20.000 153 GLU D O 1
ATOM 11918 N N . LEU F 1 154 ? -28.757 -25.036 5.386 1.000 20.440 154 LEU D N 1
ATOM 11919 C CA . LEU F 1 154 ? -28.771 -26.506 5.134 1.000 20.490 154 LEU D CA 1
ATOM 11920 C C . LEU F 1 154 ? -29.699 -27.229 6.121 1.000 20.810 154 LEU D C 1
ATOM 11921 O O . LEU F 1 154 ? -30.069 -28.383 5.827 1.000 20.920 154 LEU D O 1
ATOM 11926 N N . VAL F 1 155 ? -30.057 -26.594 7.244 1.000 21.070 155 VAL D N 1
ATOM 11927 C CA . VAL F 1 155 ? -30.857 -27.230 8.335 1.000 21.180 155 VAL D CA 1
ATOM 11928 C C . VAL F 1 155 ? -32.250 -26.593 8.375 1.000 21.210 155 VAL D C 1
ATOM 11929 O O . VAL F 1 155 ? -32.338 -25.381 8.635 1.000 20.750 155 VAL D O 1
ATOM 11933 N N . GLU F 1 156 ? -33.291 -27.402 8.152 1.000 21.360 156 GLU D N 1
ATOM 11934 C CA . GLU F 1 156 ? -34.713 -26.963 8.156 1.000 21.770 156 GLU D CA 1
ATOM 11935 C C . GLU F 1 156 ? -35.357 -27.272 9.511 1.000 21.380 156 GLU D C 1
ATOM 11936 O O . GLU F 1 156 ? -36.300 -26.548 9.892 1.000 21.680 156 GLU D O 1
ATOM 11942 N N . GLY F 1 157 ? -34.885 -28.318 10.194 1.000 20.530 157 GLY D N 1
ATOM 11943 C CA . GLY F 1 157 ? -35.442 -28.765 11.484 1.000 20.220 157 GLY D CA 1
ATOM 11944 C C . GLY F 1 157 ? -34.433 -29.557 12.293 1.000 20.110 157 GLY D C 1
ATOM 11945 O O . GLY F 1 157 ? -33.527 -30.169 11.685 1.000 19.830 157 GLY D O 1
ATOM 11946 N N . LEU F 1 158 ? -34.585 -29.547 13.619 1.000 19.720 158 LEU D N 1
ATOM 11947 C CA . LEU F 1 158 ? -33.753 -30.354 14.547 1.000 20.020 158 LEU D CA 1
ATOM 11948 C C . LEU F 1 158 ? -34.643 -31.042 15.585 1.000 20.000 158 LEU D C 1
ATOM 11949 O O . LEU F 1 158 ? -35.511 -30.373 16.174 1.000 19.620 158 LEU D O 1
ATOM 11954 N N . VAL F 1 159 ? -34.446 -32.350 15.756 1.000 20.680 159 VAL D N 1
ATOM 11955 C CA . VAL F 1 159 ? -34.918 -33.129 16.938 1.000 20.930 159 VAL D CA 1
ATOM 11956 C C . VAL F 1 159 ? -33.668 -33.552 17.712 1.000 21.280 159 VAL D C 1
ATOM 11957 O O . VAL F 1 159 ? -32.858 -34.312 17.153 1.000 21.400 159 VAL D O 1
ATOM 11961 N N . LEU F 1 160 ? -33.504 -33.052 18.938 1.000 22.020 160 LEU D N 1
ATOM 11962 C CA . LEU F 1 160 ? -32.258 -33.229 19.733 1.000 22.520 160 LEU D CA 1
ATOM 11963 C C . LEU F 1 160 ? -32.566 -34.024 21.006 1.000 22.960 160 LEU D C 1
ATOM 11964 O O . LEU F 1 160 ? -33.170 -33.458 21.933 1.000 23.700 160 LEU D O 1
ATOM 11969 N N . ILE F 1 161 ? -32.156 -35.295 21.032 1.000 23.610 161 ILE D N 1
ATOM 11970 C CA . ILE F 1 161 ? -32.341 -36.226 22.185 1.000 23.700 161 ILE D CA 1
ATOM 11971 C C . ILE F 1 161 ? -31.100 -36.145 23.084 1.000 23.280 161 ILE D C 1
ATOM 11972 O O . ILE F 1 161 ? -29.991 -36.352 22.566 1.000 23.070 161 ILE D O 1
ATOM 11977 N N . ASN F 1 162 ? -31.294 -35.836 24.371 1.000 23.940 162 ASN D N 1
ATOM 11978 C CA . ASN F 1 162 ? -30.243 -35.830 25.430 1.000 24.600 162 ASN D CA 1
ATOM 11979 C C . ASN F 1 162 ? -29.101 -34.880 25.046 1.000 25.010 162 ASN D C 1
ATOM 11980 O O . ASN F 1 162 ? -27.931 -35.263 25.235 1.000 25.020 162 ASN D O 1
ATOM 11985 N N . VAL F 1 163 ? -29.426 -33.683 24.546 1.000 25.720 163 VAL D N 1
ATOM 11986 C CA . VAL F 1 163 ? -28.420 -32.676 24.088 1.000 26.380 163 VAL D CA 1
ATOM 11987 C C . VAL F 1 163 ? -27.833 -31.948 25.307 1.000 26.890 163 VAL D C 1
ATOM 11988 O O . VAL F 1 163 ? -28.606 -31.570 26.209 1.000 26.980 163 VAL D O 1
ATOM 11992 N N . ASP F 1 164 ? -26.508 -31.765 25.323 1.000 27.700 164 ASP D N 1
ATOM 11993 C CA . ASP F 1 164 ? -25.780 -30.963 26.345 1.000 28.570 164 ASP D CA 1
ATOM 11994 C C . ASP F 1 164 ? -25.042 -29.837 25.627 1.000 29.190 164 ASP D C 1
ATOM 11995 O O . ASP F 1 164 ? -24.044 -30.079 24.951 1.000 28.980 164 ASP D O 1
ATOM 12000 N N . PRO F 1 165 ? -25.516 -28.575 25.739 1.000 30.180 165 PRO D N 1
ATOM 12001 C CA . PRO F 1 165 ? -24.869 -27.445 25.071 1.000 31.230 165 PRO D CA 1
ATOM 12002 C C . PRO F 1 165 ? -23.627 -26.934 25.818 1.000 33.250 165 PRO D C 1
ATOM 12003 O O . PRO F 1 165 ? -22.860 -26.186 25.233 1.000 33.660 165 PRO D O 1
ATOM 12007 N N . CYS F 1 166 ? -23.474 -27.337 27.084 1.000 35.300 166 CYS D N 1
ATOM 12008 C CA . CYS F 1 166 ? -22.342 -26.965 27.977 1.000 37.230 166 CYS D CA 1
ATOM 12009 C C . CYS F 1 166 ? -21.177 -27.943 27.789 1.000 38.860 166 CYS D C 1
ATOM 12010 O O . CYS F 1 166 ? -21.432 -29.123 27.471 1.000 39.280 166 CYS D O 1
ATOM 12013 N N . ALA F 1 167 ? -19.948 -27.463 27.996 1.000 41.270 167 ALA D N 1
ATOM 12014 C CA . ALA F 1 167 ? -18.707 -28.275 28.003 1.000 43.510 167 ALA D CA 1
ATOM 12015 C C . ALA F 1 167 ? -18.703 -29.179 29.241 1.000 45.720 167 ALA D C 1
ATOM 12016 O O . ALA F 1 167 ? -19.332 -28.797 30.250 1.000 45.740 167 ALA D O 1
ATOM 12018 N N . LYS F 1 168 ? -18.019 -30.329 29.169 1.000 48.550 168 LYS D N 1
ATOM 12019 C CA . LYS F 1 168 ? -17.866 -31.268 30.317 1.000 50.750 168 LYS D CA 1
ATOM 12020 C C . LYS F 1 168 ? -17.094 -30.565 31.443 1.000 52.180 168 LYS D C 1
ATOM 12021 O O . LYS F 1 168 ? -17.291 -30.949 32.610 1.000 54.270 168 LYS D O 1
ATOM 12027 N N . GLY F 1 169 ? -16.220 -29.612 31.094 1.000 52.640 169 GLY D N 1
ATOM 12028 C CA . GLY F 1 169 ? -15.674 -28.590 32.017 1.000 52.160 169 GLY D CA 1
ATOM 12029 C C . GLY F 1 169 ? -14.496 -29.037 32.876 1.000 52.380 169 GLY D C 1
ATOM 12030 O O . GLY F 1 169 ? -13.909 -28.155 33.533 1.000 53.680 169 GLY D O 1
ATOM 12031 N N . TRP F 1 170 ? -14.155 -30.331 32.906 1.000 51.560 170 TRP D N 1
ATOM 12032 C CA . TRP F 1 170 ? -13.036 -30.875 33.738 1.000 51.420 170 TRP D CA 1
ATOM 12033 C C . TRP F 1 170 ? -12.618 -32.246 33.197 1.000 51.360 170 TRP D C 1
ATOM 12034 O O . TRP F 1 170 ? -13.493 -33.123 33.041 1.000 50.670 170 TRP D O 1
ATOM 12045 N N . ILE F 1 171 ? -11.323 -32.390 32.902 1.000 51.370 171 ILE D N 1
ATOM 12046 C CA . ILE F 1 171 ? -10.655 -33.681 32.555 1.000 51.600 171 ILE D CA 1
ATOM 12047 C C . ILE F 1 171 ? -10.115 -34.295 33.852 1.000 52.810 171 ILE D C 1
ATOM 12048 O O . ILE F 1 171 ? -9.869 -33.532 34.808 1.000 53.430 171 ILE D O 1
ATOM 12053 N N . ASP F 1 172 ? -9.943 -35.621 33.875 1.000 53.410 172 ASP D N 1
ATOM 12054 C CA . ASP F 1 172 ? -9.393 -36.388 35.027 1.000 53.710 172 ASP D CA 1
ATOM 12055 C C . ASP F 1 172 ? -8.037 -35.800 35.434 1.000 54.200 172 ASP D C 1
ATOM 12056 O O . ASP F 1 172 ? -7.693 -35.937 36.624 1.000 55.980 172 ASP D O 1
ATOM 12061 N N . THR F 1 183 ? -12.001 -45.269 34.371 1.000 52.030 183 THR D N 1
ATOM 12062 C CA . THR F 1 183 ? -11.175 -46.462 34.038 1.000 51.460 183 THR D CA 1
ATOM 12063 C C . THR F 1 183 ? -11.832 -47.247 32.895 1.000 51.290 183 THR D C 1
ATOM 12064 O O . THR F 1 183 ? -11.276 -47.230 31.777 1.000 51.830 183 THR D O 1
ATOM 12068 N N . ASN F 1 184 ? -12.965 -47.907 33.172 1.000 49.540 184 ASN D N 1
ATOM 12069 C CA . ASN F 1 184 ? -13.676 -48.796 32.211 1.000 48.470 184 ASN D CA 1
ATOM 12070 C C . ASN F 1 184 ? -14.644 -47.960 31.364 1.000 46.640 184 ASN D C 1
ATOM 12071 O O . ASN F 1 184 ? -15.644 -47.463 31.920 1.000 46.640 184 ASN D O 1
ATOM 12076 N N . VAL F 1 185 ? -14.353 -47.836 30.064 1.000 44.690 185 VAL D N 1
ATOM 12077 C CA . VAL F 1 185 ? -15.093 -46.977 29.088 1.000 43.140 185 VAL D CA 1
ATOM 12078 C C . VAL F 1 185 ? -16.565 -47.410 29.019 1.000 42.650 185 VAL D C 1
ATOM 12079 O O . VAL F 1 185 ? -17.438 -46.520 29.068 1.000 42.630 185 VAL D O 1
ATOM 12083 N N . VAL F 1 186 ? -16.827 -48.719 28.920 1.000 41.400 186 VAL D N 1
ATOM 12084 C CA . VAL F 1 186 ? -18.192 -49.291 28.707 1.000 40.430 186 VAL D CA 1
ATOM 12085 C C . VAL F 1 186 ? -19.104 -48.834 29.851 1.000 40.140 186 VAL D C 1
ATOM 12086 O O . VAL F 1 186 ? -20.265 -48.483 29.574 1.000 39.590 186 VAL D O 1
ATOM 12090 N N . ASP F 1 187 ? -18.584 -48.832 31.081 1.000 39.780 187 ASP D N 1
ATOM 12091 C CA . ASP F 1 187 ? -19.339 -48.506 32.322 1.000 39.900 187 ASP D CA 1
ATOM 12092 C C . ASP F 1 187 ? -19.679 -47.011 32.356 1.000 39.080 187 ASP D C 1
ATOM 12093 O O . ASP F 1 187 ? -20.794 -46.670 32.802 1.000 39.120 187 ASP D O 1
ATOM 12098 N N . ILE F 1 188 ? -18.742 -46.158 31.931 1.000 37.790 188 ILE D N 1
ATOM 12099 C CA . ILE F 1 188 ? -18.904 -44.673 31.904 1.000 36.750 188 ILE D CA 1
ATOM 12100 C C . ILE F 1 188 ? -20.017 -44.321 30.908 1.000 35.730 188 ILE D C 1
ATOM 12101 O O . ILE F 1 188 ? -20.908 -43.528 31.275 1.000 36.570 188 ILE D O 1
ATOM 12106 N N . ILE F 1 189 ? -19.973 -44.906 29.707 1.000 33.960 189 ILE D N 1
ATOM 12107 C CA . ILE F 1 189 ? -20.948 -44.639 28.604 1.000 33.190 189 ILE D CA 1
ATOM 12108 C C . ILE F 1 189 ? -22.342 -45.103 29.046 1.000 32.840 189 ILE D C 1
ATOM 12109 O O . ILE F 1 189 ? -23.312 -44.360 28.801 1.000 32.450 189 ILE D O 1
ATOM 12114 N N . LEU F 1 190 ? -22.436 -46.286 29.665 1.000 32.000 190 LEU D N 1
ATOM 12115 C CA . LEU F 1 190 ? -23.716 -46.857 30.171 1.000 31.580 190 LEU D CA 1
ATOM 12116 C C . LEU F 1 190 ? -24.343 -45.893 31.185 1.000 31.560 190 LEU D C 1
ATOM 12117 O O . LEU F 1 190 ? -25.564 -45.669 31.106 1.000 30.950 190 LEU D O 1
ATOM 12122 N N . ALA F 1 191 ? -23.535 -45.357 32.104 1.000 31.570 191 ALA D N 1
ATOM 12123 C CA . ALA F 1 191 ? -23.965 -44.382 33.134 1.000 31.210 191 ALA D CA 1
ATOM 12124 C C . ALA F 1 191 ? -24.352 -43.060 32.458 1.000 30.910 191 ALA D C 1
ATOM 12125 O O . ALA F 1 191 ? -25.305 -42.416 32.931 1.000 31.620 191 ALA D O 1
ATOM 12127 N N . HIS F 1 192 ? -23.640 -42.684 31.390 1.000 30.490 192 HIS D N 1
ATOM 12128 C CA . HIS F 1 192 ? -23.910 -41.473 30.564 1.000 30.510 192 HIS D CA 1
ATOM 12129 C C . HIS F 1 192 ? -25.320 -41.554 29.960 1.000 30.620 192 HIS D C 1
ATOM 12130 O O . HIS F 1 192 ? -26.040 -40.542 30.019 1.000 30.500 192 HIS D O 1
ATOM 12137 N N . HIS F 1 193 ? -25.690 -42.709 29.398 1.000 30.770 193 HIS D N 1
ATOM 12138 C CA . HIS F 1 193 ? -27.009 -42.954 28.750 1.000 31.430 193 HIS D CA 1
ATOM 12139 C C . HIS F 1 193 ? -28.105 -43.151 29.800 1.000 32.100 193 HIS D C 1
ATOM 12140 O O . HIS F 1 193 ? -29.161 -42.502 29.682 1.000 32.870 193 HIS D O 1
ATOM 12147 N N . PHE F 1 194 ? -27.869 -44.035 30.772 1.000 32.860 194 PHE D N 1
ATOM 12148 C CA . PHE F 1 194 ? -28.922 -44.631 31.636 1.000 33.820 194 PHE D CA 1
ATOM 12149 C C . PHE F 1 194 ? -28.856 -44.047 33.051 1.000 35.330 194 PHE D C 1
ATOM 12150 O O . PHE F 1 194 ? -27.765 -44.018 33.657 1.000 35.020 194 PHE D O 1
ATOM 12158 N N . GLY F 1 195 ? -30.014 -43.603 33.552 1.000 37.520 195 GLY D N 1
ATOM 12159 C CA . GLY F 1 195 ? -30.193 -43.047 34.908 1.000 39.970 195 GLY D CA 1
ATOM 12160 C C . GLY F 1 195 ? -30.197 -44.132 35.970 1.000 42.080 195 GLY D C 1
ATOM 12161 O O . GLY F 1 195 ? -30.473 -45.296 35.624 1.000 41.910 195 GLY D O 1
ATOM 12162 N N . GLN F 1 196 ? -29.943 -43.742 37.224 1.000 44.290 196 GLN D N 1
ATOM 12163 C CA . GLN F 1 196 ? -29.690 -44.645 38.384 1.000 46.420 196 GLN D CA 1
ATOM 12164 C C . GLN F 1 196 ? -30.797 -45.702 38.511 1.000 47.770 196 GLN D C 1
ATOM 12165 O O . GLN F 1 196 ? -30.462 -46.863 38.822 1.000 48.360 196 GLN D O 1
ATOM 12171 N N . GLU F 1 197 ? -32.058 -45.319 38.282 1.000 48.860 197 GLU D N 1
ATOM 12172 C CA . GLU F 1 197 ? -33.246 -46.193 38.499 1.000 49.750 197 GLU D CA 1
ATOM 12173 C C . GLU F 1 197 ? -33.222 -47.362 37.504 1.000 50.310 197 GLU D C 1
ATOM 12174 O O . GLU F 1 197 ? -33.115 -48.517 37.962 1.000 50.550 197 GLU D O 1
ATOM 12180 N N . GLU F 1 198 ? -33.307 -47.069 36.201 1.000 50.240 198 GLU D N 1
ATOM 12181 C CA . GLU F 1 198 ? -33.381 -48.083 35.109 1.000 50.230 198 GLU D CA 1
ATOM 12182 C C . GLU F 1 198 ? -32.065 -48.866 35.024 1.000 50.640 198 GLU D C 1
ATOM 12183 O O . GLU F 1 198 ? -32.099 -50.039 34.598 1.000 51.880 198 GLU D O 1
ATOM 12189 N N . LEU F 1 199 ? -30.958 -48.228 35.410 1.000 50.690 199 LEU D N 1
ATOM 12190 C CA . LEU F 1 199 ? -29.582 -48.792 35.361 1.000 51.040 199 LEU D CA 1
ATOM 12191 C C . LEU F 1 199 ? -29.540 -50.143 36.090 1.000 51.720 199 LEU D C 1
ATOM 12192 O O . LEU F 1 199 ? -28.703 -50.988 35.711 1.000 51.490 199 LEU D O 1
ATOM 12197 N N . GLN F 1 200 ? -30.408 -50.332 37.093 1.000 52.390 200 GLN D N 1
ATOM 12198 C CA . GLN F 1 200 ? -30.588 -51.613 37.834 1.000 52.920 200 GLN D CA 1
ATOM 12199 C C . GLN F 1 200 ? -31.980 -52.205 37.568 1.000 52.670 200 GLN D C 1
ATOM 12200 O O . GLN F 1 200 ? -32.081 -53.447 37.521 1.000 53.690 200 GLN D O 1
ATOM 12206 N N . ALA F 1 201 ? -33.006 -51.359 37.409 1.000 52.400 201 ALA D N 1
ATOM 12207 C CA . ALA F 1 201 ? -34.438 -51.755 37.363 1.000 53.080 201 ALA D CA 1
ATOM 12208 C C . ALA F 1 201 ? -34.741 -52.565 36.094 1.000 53.380 201 ALA D C 1
ATOM 12209 O O . ALA F 1 201 ? -35.294 -53.675 36.229 1.000 54.160 201 ALA D O 1
ATOM 12211 N N . ASN F 1 202 ? -34.412 -52.024 34.916 1.000 53.550 202 ASN D N 1
ATOM 12212 C CA . ASN F 1 202 ? -34.611 -52.699 33.601 1.000 53.660 202 ASN D CA 1
ATOM 12213 C C . ASN F 1 202 ? -33.250 -53.136 33.049 1.000 53.460 202 ASN D C 1
ATOM 12214 O O . ASN F 1 202 ? -32.656 -52.373 32.263 1.000 54.260 202 ASN D O 1
ATOM 12219 N N . LEU F 1 203 ? -32.795 -54.331 33.433 1.000 52.260 203 LEU D N 1
ATOM 12220 C CA . LEU F 1 203 ? -31.441 -54.852 33.105 1.000 51.840 203 LEU D CA 1
ATOM 12221 C C . LEU F 1 203 ? -31.393 -55.329 31.650 1.000 50.620 203 LEU D C 1
ATOM 12222 O O . LEU F 1 203 ? -30.350 -55.111 31.003 1.000 51.030 203 LEU D O 1
ATOM 12227 N N . ASP F 1 204 ? -32.459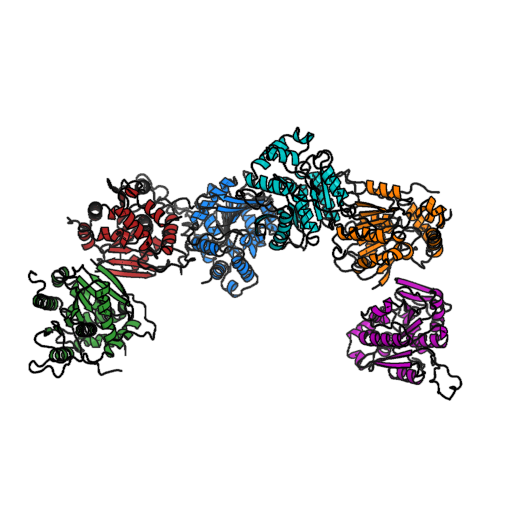 -55.982 31.175 1.000 48.940 204 ASP D N 1
ATOM 12228 C CA . ASP F 1 204 ? -32.570 -56.507 29.786 1.000 47.690 204 ASP D CA 1
ATOM 12229 C C . ASP F 1 204 ? -31.983 -55.478 28.813 1.000 45.780 204 ASP D C 1
ATOM 12230 O O . ASP F 1 204 ? -31.107 -55.855 28.011 1.000 45.350 204 ASP D O 1
ATOM 12235 N N . LEU F 1 205 ? -32.451 -54.229 28.901 1.000 44.230 205 LEU D N 1
ATOM 12236 C CA . LEU F 1 205 ? -31.959 -53.078 28.092 1.000 42.830 205 LEU D CA 1
ATOM 12237 C C . LEU F 1 205 ? -30.475 -52.837 28.393 1.000 41.400 205 LEU D C 1
ATOM 12238 O O . LEU F 1 205 ? -29.677 -52.806 27.434 1.000 40.850 205 LEU D O 1
ATOM 12243 N N . ILE F 1 206 ? -30.136 -52.670 29.677 1.000 40.250 206 ILE D N 1
ATOM 12244 C CA . ILE F 1 206 ? -28.754 -52.351 30.157 1.000 40.310 206 ILE D CA 1
ATOM 12245 C C . ILE F 1 206 ? -27.787 -53.428 29.651 1.000 39.700 206 ILE D C 1
ATOM 12246 O O . ILE F 1 206 ? -26.701 -53.054 29.171 1.000 40.100 206 ILE D O 1
ATOM 12251 N N . GLN F 1 207 ? -28.166 -54.706 29.760 1.000 39.940 207 GLN D N 1
ATOM 12252 C CA . GLN F 1 207 ? -27.330 -55.863 29.331 1.000 40.040 207 GLN D CA 1
ATOM 12253 C C . GLN F 1 207 ? -27.157 -55.830 27.809 1.000 39.170 207 GLN D C 1
ATOM 12254 O O . GLN F 1 207 ? -26.014 -56.000 27.346 1.000 38.730 207 GLN D O 1
ATOM 12260 N N . THR F 1 208 ? -28.251 -55.621 27.068 1.000 39.050 208 THR D N 1
ATOM 12261 C CA . THR F 1 208 ? -28.268 -55.555 25.580 1.000 38.870 208 THR D CA 1
ATOM 12262 C C . THR F 1 208 ? -27.351 -54.421 25.100 1.000 38.120 208 THR D C 1
ATOM 12263 O O . THR F 1 208 ? -26.648 -54.623 24.089 1.000 38.030 208 THR D O 1
ATOM 12267 N N . TYR F 1 209 ? -27.352 -53.282 25.803 1.000 37.490 209 TYR D N 1
ATOM 12268 C CA . TYR F 1 209 ? -26.595 -52.056 25.426 1.000 37.010 209 TYR D CA 1
ATOM 12269 C C . TYR F 1 209 ? -25.211 -52.052 26.087 1.000 37.040 209 TYR D C 1
ATOM 12270 O O . TYR F 1 209 ? -24.333 -51.308 25.608 1.000 36.770 209 TYR D O 1
ATOM 12279 N N . ARG F 1 210 ? -25.018 -52.848 27.142 1.000 37.110 210 ARG D N 1
ATOM 12280 C CA . ARG F 1 210 ? -23.665 -53.172 27.674 1.000 37.240 210 ARG D CA 1
ATOM 12281 C C . ARG F 1 210 ? -22.879 -53.891 26.570 1.000 37.080 210 ARG D C 1
ATOM 12282 O O . ARG F 1 210 ? -21.685 -53.580 26.389 1.000 37.300 210 ARG D O 1
ATOM 12290 N N . MET F 1 211 ? -23.543 -54.800 25.852 1.000 37.170 211 MET D N 1
ATOM 12291 C CA . MET F 1 211 ? -22.939 -55.639 24.782 1.000 37.630 211 MET D CA 1
ATOM 12292 C C . MET F 1 211 ? -22.714 -54.800 23.517 1.000 36.960 211 MET D C 1
ATOM 12293 O O . MET F 1 211 ? -21.705 -55.045 22.831 1.000 37.170 211 MET D O 1
ATOM 12298 N N . HIS F 1 212 ? -23.611 -53.851 23.222 1.000 36.490 212 HIS D N 1
ATOM 12299 C CA . HIS F 1 212 ? -23.519 -52.933 22.049 1.000 36.230 212 HIS D CA 1
ATOM 12300 C C . HIS F 1 212 ? -22.243 -52.085 22.133 1.000 36.050 212 HIS D C 1
ATOM 12301 O O . HIS F 1 212 ? -21.533 -51.988 21.112 1.000 35.930 212 HIS D O 1
ATOM 12308 N N . ILE F 1 213 ? -21.982 -51.483 23.298 1.000 36.030 213 ILE D N 1
ATOM 12309 C CA . ILE F 1 213 ? -20.839 -50.546 23.531 1.000 35.990 213 ILE D CA 1
ATOM 12310 C C . ILE F 1 213 ? -19.526 -51.338 23.501 1.000 36.270 213 ILE D C 1
ATOM 12311 O O . ILE F 1 213 ? -18.516 -50.786 23.026 1.000 37.070 213 ILE D O 1
ATOM 12316 N N . ALA F 1 214 ? -19.543 -52.578 23.996 1.000 37.110 214 ALA D N 1
ATOM 12317 C CA . ALA F 1 214 ? -18.342 -53.427 24.193 1.000 37.910 214 ALA D CA 1
ATOM 12318 C C . ALA F 1 214 ? -17.960 -54.143 22.892 1.000 38.650 214 ALA D C 1
ATOM 12319 O O . ALA F 1 214 ? -16.755 -54.170 22.573 1.000 40.080 214 ALA D O 1
ATOM 12321 N N . GLN F 1 215 ? -18.943 -54.707 22.181 1.000 39.480 215 GLN D N 1
ATOM 12322 C CA . GLN F 1 215 ? -18.731 -55.688 21.079 1.000 39.320 215 GLN D CA 1
ATOM 12323 C C . GLN F 1 215 ? -18.874 -55.017 19.708 1.000 39.000 215 GLN D C 1
ATOM 12324 O O . GLN F 1 215 ? -17.985 -55.221 18.858 1.000 38.980 215 GLN D O 1
ATOM 12330 N N . ASP F 1 216 ? -19.955 -54.257 19.505 1.000 38.250 216 ASP D N 1
ATOM 12331 C CA . ASP F 1 216 ? -20.436 -53.823 18.163 1.000 38.060 216 ASP D CA 1
ATOM 12332 C C . ASP F 1 216 ? -19.717 -52.548 17.702 1.000 37.590 216 ASP D C 1
ATOM 12333 O O . ASP F 1 216 ? -20.094 -52.030 16.633 1.000 37.540 216 ASP D O 1
ATOM 12338 N N . ILE F 1 217 ? -18.722 -52.066 18.455 1.000 37.160 217 ILE D N 1
ATOM 12339 C CA . ILE F 1 217 ? -17.931 -50.851 18.095 1.000 37.310 217 ILE D CA 1
ATOM 12340 C C . ILE F 1 217 ? -16.449 -51.085 18.410 1.000 37.590 217 ILE D C 1
ATOM 12341 O O . ILE F 1 217 ? -16.145 -51.752 19.423 1.000 38.560 217 ILE D O 1
ATOM 12346 N N . ASN F 1 218 ? -15.571 -50.547 17.558 1.000 37.040 218 ASN D N 1
ATOM 12347 C CA . ASN F 1 218 ? -14.094 -50.551 17.737 1.000 36.580 218 ASN D CA 1
ATOM 12348 C C . ASN F 1 218 ? -13.757 -49.823 19.044 1.000 36.500 218 ASN D C 1
ATOM 12349 O O . ASN F 1 218 ? -14.056 -48.614 19.138 1.000 37.030 218 ASN D O 1
ATOM 12354 N N . GLN F 1 219 ? -13.161 -50.536 20.006 1.000 36.010 219 GLN D N 1
ATOM 12355 C CA . GLN F 1 219 ? -12.878 -50.034 21.380 1.000 35.970 219 GLN D CA 1
ATOM 12356 C C . GLN F 1 219 ? -11.748 -48.999 21.343 1.000 36.180 219 GLN D C 1
ATOM 12357 O O . GLN F 1 219 ? -11.728 -48.122 22.232 1.000 36.570 219 GLN D O 1
ATOM 12363 N N . ASP F 1 220 ? -10.844 -49.101 20.364 1.000 35.940 220 ASP D N 1
ATOM 12364 C CA . ASP F 1 220 ? -9.731 -48.134 20.158 1.000 35.980 220 ASP D CA 1
ATOM 12365 C C . ASP F 1 220 ? -10.313 -46.817 19.628 1.000 35.960 220 ASP D C 1
ATOM 12366 O O . ASP F 1 220 ? -9.947 -45.755 20.167 1.000 36.740 220 ASP D O 1
ATOM 12371 N N . ASN F 1 221 ? -11.194 -46.895 18.622 1.000 35.470 221 ASN D N 1
ATOM 12372 C CA . ASN F 1 221 ? -11.850 -45.727 17.972 1.000 34.880 221 ASN D CA 1
ATOM 12373 C C . ASN F 1 221 ? -12.864 -45.080 18.924 1.000 34.910 221 ASN D C 1
ATOM 12374 O O . ASN F 1 221 ? -13.075 -43.858 18.806 1.000 35.510 221 ASN D O 1
ATOM 12379 N N . LEU F 1 222 ? -13.493 -45.875 19.796 1.000 35.010 222 LEU D N 1
ATOM 12380 C CA . LEU F 1 222 ? -14.558 -45.416 20.731 1.000 34.790 222 LEU D CA 1
ATOM 12381 C C . LEU F 1 222 ? -13.958 -44.446 21.754 1.000 34.200 222 LEU D C 1
ATOM 12382 O O . LEU F 1 222 ? -14.570 -43.386 21.986 1.000 34.340 222 LEU D O 1
ATOM 12387 N N . GLN F 1 223 ? -12.810 -44.804 22.340 1.000 33.410 223 GLN D N 1
ATOM 12388 C CA . GLN F 1 223 ? -12.088 -43.981 23.350 1.000 32.550 223 GLN D CA 1
ATOM 12389 C C . GLN F 1 223 ? -11.796 -42.592 22.767 1.000 31.530 223 GLN D C 1
ATOM 12390 O O . GLN F 1 223 ? -11.957 -41.599 23.504 1.000 31.530 223 GLN D O 1
ATOM 12396 N N . LEU F 1 224 ? -11.398 -42.525 21.493 1.000 30.520 224 LEU D N 1
ATOM 12397 C CA . LEU F 1 224 ? -11.092 -41.248 20.788 1.000 29.680 224 LEU D CA 1
ATOM 12398 C C . LEU F 1 224 ? -12.376 -40.420 20.640 1.000 28.700 224 LEU D C 1
ATOM 12399 O O . LEU F 1 224 ? -12.334 -39.212 20.937 1.000 29.050 224 LEU D O 1
ATOM 12404 N N . PHE F 1 225 ? -13.471 -41.045 20.199 1.000 27.560 225 PHE D N 1
ATOM 12405 C CA . PHE F 1 225 ? -14.789 -40.381 19.996 1.000 26.910 225 PHE D CA 1
ATOM 12406 C C . PHE F 1 225 ? -15.290 -39.831 21.338 1.000 26.890 225 PHE D C 1
ATOM 12407 O O . PHE F 1 225 ? -15.784 -38.689 21.369 1.000 27.470 225 PHE D O 1
ATOM 12415 N N . LEU F 1 226 ? -15.159 -40.622 22.408 1.000 26.840 226 LEU D N 1
ATOM 12416 C CA . LEU F 1 226 ? -15.507 -40.221 23.801 1.000 26.930 226 LEU D CA 1
ATOM 12417 C C . LEU F 1 226 ? -14.648 -39.022 24.222 1.000 27.190 226 LEU D C 1
ATOM 12418 O O . LEU F 1 226 ? -15.212 -38.060 24.790 1.000 27.400 226 LEU D O 1
ATOM 12423 N N . ASN F 1 227 ? -13.336 -39.083 23.965 1.000 27.190 227 ASN D N 1
ATOM 12424 C CA . ASN F 1 227 ? -12.377 -37.976 24.238 1.000 26.820 227 ASN D CA 1
ATOM 12425 C C . ASN F 1 227 ? -12.817 -36.726 23.469 1.000 26.590 227 ASN D C 1
ATOM 12426 O O . ASN F 1 227 ? -12.897 -35.649 24.090 1.000 26.210 227 ASN D O 1
ATOM 12431 N N . SER F 1 228 ? -13.095 -36.880 22.170 1.000 26.490 228 SER D N 1
ATOM 12432 C CA . SER F 1 228 ? -13.590 -35.805 21.267 1.000 26.450 228 SER D CA 1
ATOM 12433 C C . SER F 1 228 ? -14.840 -35.162 21.877 1.000 26.250 228 SER D C 1
ATOM 12434 O O . SER F 1 228 ? -14.872 -33.924 21.976 1.000 26.530 228 SER D O 1
ATOM 12437 N N . TYR F 1 229 ? -15.809 -35.981 22.295 1.000 26.560 229 TYR D N 1
ATOM 12438 C CA . TYR F 1 229 ? -17.098 -35.529 22.885 1.000 27.060 229 TYR D CA 1
ATOM 12439 C C . TYR F 1 229 ? -16.846 -34.806 24.214 1.000 27.310 229 TYR D C 1
ATOM 12440 O O . TYR F 1 229 ? -17.446 -33.736 24.433 1.000 27.280 229 TYR D O 1
ATOM 12449 N N . ASN F 1 230 ? -16.002 -35.383 25.076 1.000 27.510 230 ASN D N 1
ATOM 12450 C CA . ASN F 1 230 ? -15.684 -34.833 26.423 1.000 27.460 230 ASN D CA 1
ATOM 12451 C C . ASN F 1 230 ? -14.972 -33.482 26.276 1.000 27.040 230 ASN D C 1
ATOM 12452 O O . ASN F 1 230 ? -15.076 -32.663 27.211 1.000 26.900 230 ASN D O 1
ATOM 12457 N N . GLY F 1 231 ? -14.285 -33.264 25.147 1.000 26.620 231 GLY D N 1
ATOM 12458 C CA . GLY F 1 231 ? -13.550 -32.020 24.843 1.000 26.110 231 GLY D CA 1
ATOM 12459 C C . GLY F 1 231 ? -14.389 -30.998 24.087 1.000 25.900 231 GLY D C 1
ATOM 12460 O O . GLY F 1 231 ? -13.793 -30.038 23.561 1.000 25.640 231 GLY D O 1
ATOM 12461 N N . ARG F 1 232 ? -15.715 -31.175 24.030 1.000 25.640 232 ARG D N 1
ATOM 12462 C CA . ARG F 1 232 ? -16.640 -30.247 23.319 1.000 25.440 232 ARG D CA 1
ATOM 12463 C C . ARG F 1 232 ? -16.685 -28.910 24.068 1.000 25.430 232 ARG D C 1
ATOM 12464 O O . ARG F 1 232 ? -16.749 -28.934 25.315 1.000 25.280 232 ARG D O 1
ATOM 12472 N N . ARG F 1 233 ? -16.659 -27.794 23.332 1.000 26.000 233 ARG D N 1
ATOM 12473 C CA . ARG F 1 233 ? -16.694 -26.417 23.899 1.000 26.330 233 ARG D CA 1
ATOM 12474 C C . ARG F 1 233 ? -18.150 -25.994 24.128 1.000 27.350 233 ARG D C 1
ATOM 12475 O O . ARG F 1 233 ? -19.057 -26.712 23.667 1.000 27.220 233 ARG D O 1
ATOM 12483 N N . ASP F 1 234 ? -18.352 -24.861 24.810 1.000 28.570 234 ASP D N 1
ATOM 12484 C CA . ASP F 1 234 ? -19.688 -24.246 25.037 1.000 29.140 234 ASP D CA 1
ATOM 12485 C C . ASP F 1 234 ? -20.318 -23.951 23.671 1.000 29.330 234 ASP D C 1
ATOM 12486 O O . ASP F 1 234 ? -19.614 -23.384 22.809 1.000 28.210 234 ASP D O 1
ATOM 12491 N N . LEU F 1 235 ? -21.588 -24.322 23.478 1.000 30.270 235 LEU D N 1
ATOM 12492 C CA . LEU F 1 235 ? -22.278 -24.228 22.159 1.000 31.760 235 LEU D CA 1
ATOM 12493 C C . LEU F 1 235 ? -22.402 -22.757 21.730 1.000 33.260 235 LEU D C 1
ATOM 12494 O O . LEU F 1 235 ? -22.615 -22.523 20.523 1.000 34.920 235 LEU D O 1
ATOM 12499 N N . GLU F 1 236 ? -22.272 -21.815 22.674 1.000 34.560 236 GLU D N 1
ATOM 12500 C CA . GLU F 1 236 ? -22.301 -20.343 22.435 1.000 35.630 236 GLU D CA 1
ATOM 12501 C C . GLU F 1 236 ? -23.674 -19.948 21.875 1.000 36.020 236 GLU D C 1
ATOM 12502 O O . GLU F 1 236 ? -23.727 -19.093 20.966 1.000 35.870 236 GLU D O 1
ATOM 12508 N N . ILE F 1 237 ? -24.738 -20.564 22.400 1.000 36.330 237 ILE D N 1
ATOM 12509 C CA . ILE F 1 237 ? -26.158 -20.176 22.137 1.000 36.560 237 ILE D CA 1
ATOM 12510 C C . ILE F 1 237 ? -26.699 -19.474 23.386 1.000 37.240 237 ILE D C 1
ATOM 12511 O O . ILE F 1 237 ? -26.388 -19.936 24.503 1.000 36.910 237 ILE D O 1
ATOM 12516 N N . GLU F 1 238 ? -27.457 -18.389 23.198 1.000 38.150 238 GLU D N 1
ATOM 12517 C CA . GLU F 1 238 ? -28.238 -17.713 24.271 1.000 39.270 238 GLU D CA 1
ATOM 12518 C C . GLU F 1 238 ? -29.602 -17.315 23.702 1.000 39.890 238 GLU D C 1
ATOM 12519 O O . GLU F 1 238 ? -29.691 -17.078 22.480 1.000 40.150 238 GLU D O 1
ATOM 12525 N N . ARG F 1 239 ? -30.619 -17.255 24.563 1.000 40.860 239 ARG D N 1
ATOM 12526 C CA . ARG F 1 239 ? -32.017 -16.923 24.180 1.000 42.150 239 ARG D CA 1
ATOM 12527 C C . ARG F 1 239 ? -32.074 -15.451 23.784 1.000 42.750 239 ARG D C 1
ATOM 12528 O O . ARG F 1 239 ? -31.593 -14.598 24.528 1.000 44.900 239 ARG D O 1
ATOM 12536 N N . PRO F 1 240 ? -32.645 -15.102 22.607 1.000 42.580 240 PRO D N 1
ATOM 12537 C CA . PRO F 1 240 ? -32.738 -13.703 22.193 1.000 42.550 240 PRO D CA 1
ATOM 12538 C C . PRO F 1 240 ? -33.786 -12.942 23.020 1.000 42.650 240 PRO D C 1
ATOM 12539 O O . PRO F 1 240 ? -34.729 -13.557 23.485 1.000 42.320 240 PRO D O 1
ATOM 12543 N N . ILE F 1 241 ? -33.570 -11.637 23.200 1.000 43.400 241 ILE D N 1
ATOM 12544 C CA . ILE F 1 241 ? -34.515 -10.701 23.882 1.000 43.740 241 ILE D CA 1
ATOM 12545 C C . ILE F 1 241 ? -35.245 -9.896 22.802 1.000 43.990 241 ILE D C 1
ATOM 12546 O O . ILE F 1 241 ? -34.560 -9.192 22.033 1.000 42.890 241 ILE D O 1
ATOM 12551 N N . LEU F 1 242 ? -36.578 -10.009 22.750 1.000 45.470 242 LEU D N 1
ATOM 12552 C CA . LEU F 1 242 ? -37.445 -9.324 21.748 1.000 47.160 242 LEU D CA 1
ATOM 12553 C C . LEU F 1 242 ? -37.237 -7.808 21.847 1.000 49.250 242 LEU D C 1
ATOM 12554 O O . LEU F 1 242 ? -37.305 -7.134 20.801 1.000 49.910 242 LEU D O 1
ATOM 12559 N N . GLY F 1 243 ? -37.002 -7.300 23.060 1.000 52.320 243 GLY D N 1
ATOM 12560 C CA . GLY F 1 243 ? -36.735 -5.873 23.330 1.000 55.630 243 GLY D CA 1
ATOM 12561 C C . GLY F 1 243 ? -35.568 -5.339 22.514 1.000 58.270 243 GLY D C 1
ATOM 12562 O O . GLY F 1 243 ? -35.784 -4.385 21.738 1.000 58.140 243 GLY D O 1
ATOM 12563 N N . GLN F 1 244 ? -34.378 -5.930 22.678 1.000 60.390 244 GLN D N 1
ATOM 12564 C CA . GLN F 1 244 ? -33.101 -5.426 22.098 1.000 61.810 244 GLN D CA 1
ATOM 12565 C C . GLN F 1 244 ? -32.170 -6.592 21.745 1.000 63.530 244 GLN D C 1
ATOM 12566 O O . GLN F 1 244 ? -32.208 -7.618 22.453 1.000 63.840 244 GLN D O 1
ATOM 12572 N N . ASN F 1 245 ? -31.353 -6.421 20.699 1.000 65.050 245 ASN D N 1
ATOM 12573 C CA . ASN F 1 245 ? -30.243 -7.346 20.339 1.000 66.650 245 ASN D CA 1
ATOM 12574 C C . ASN F 1 245 ? -29.163 -7.236 21.422 1.000 68.020 245 ASN D C 1
ATOM 12575 O O . ASN F 1 245 ? -28.725 -6.100 21.696 1.000 67.550 245 ASN D O 1
ATOM 12580 N N . ASP F 1 246 ? -28.756 -8.370 22.006 1.000 69.160 246 ASP D N 1
ATOM 12581 C CA . ASP F 1 246 ? -27.877 -8.429 23.207 1.000 69.970 246 ASP D CA 1
ATOM 12582 C C . ASP F 1 246 ? -26.533 -9.073 22.845 1.000 70.670 246 ASP D C 1
ATOM 12583 O O . ASP F 1 246 ? -26.429 -10.316 22.921 1.000 71.250 246 ASP D O 1
ATOM 12588 N N . ASN F 1 247 ? -25.550 -8.247 22.467 1.000 70.190 247 ASN D N 1
ATOM 12589 C CA . ASN F 1 247 ? -24.117 -8.629 22.319 1.000 69.580 247 ASN D CA 1
ATOM 12590 C C . ASN F 1 247 ? -23.961 -9.708 21.234 1.000 68.680 247 ASN D C 1
ATOM 12591 O O . ASN F 1 247 ? -23.007 -10.509 21.335 1.000 68.490 247 ASN D O 1
ATOM 12596 N N . LYS F 1 248 ? -24.842 -9.705 20.225 1.000 67.420 248 LYS D N 1
ATOM 12597 C CA . LYS F 1 248 ? -24.931 -10.739 19.151 1.000 66.390 248 LYS D CA 1
ATOM 12598 C C . LYS F 1 248 ? -24.752 -12.139 19.755 1.000 65.550 248 LYS D C 1
ATOM 12599 O O . LYS F 1 248 ? -23.813 -12.856 19.353 1.000 65.550 248 LYS D O 1
ATOM 12605 N N . SER F 1 249 ? -25.607 -12.496 20.714 1.000 64.030 249 SER D N 1
ATOM 12606 C CA . SER F 1 249 ? -25.760 -13.884 21.222 1.000 62.290 249 SER D CA 1
ATOM 12607 C C . SER F 1 249 ? -26.534 -14.711 20.187 1.000 60.000 249 SER D C 1
ATOM 12608 O O . SER F 1 249 ? -27.754 -14.488 20.049 1.000 61.040 249 SER D O 1
ATOM 12611 N N . LYS F 1 250 ? -25.846 -15.618 19.485 1.000 56.730 250 LYS D N 1
ATOM 12612 C CA . LYS F 1 250 ? -26.416 -16.424 18.369 1.000 53.470 250 LYS D CA 1
ATOM 12613 C C . LYS F 1 250 ? -27.380 -17.473 18.941 1.000 49.850 250 LYS D C 1
ATOM 12614 O O . LYS F 1 250 ? -27.255 -17.799 20.138 1.000 48.880 250 LYS D O 1
ATOM 12620 N N . THR F 1 251 ? -28.316 -17.957 18.118 1.000 46.130 251 THR D N 1
ATOM 12621 C CA . THR F 1 251 ? -29.319 -19.000 18.481 1.000 43.460 251 THR D CA 1
ATOM 12622 C C . THR F 1 251 ? -29.629 -19.871 17.257 1.000 39.810 251 THR D C 1
ATOM 12623 O O . THR F 1 251 ? -29.215 -19.495 16.144 1.000 39.400 251 THR D O 1
ATOM 12627 N N . LEU F 1 252 ? -30.330 -20.991 17.463 1.000 35.880 252 LEU D N 1
ATOM 12628 C CA . LEU F 1 252 ? -30.816 -21.872 16.365 1.000 33.590 252 LEU D CA 1
ATOM 12629 C C . LEU F 1 252 ? -31.997 -21.182 15.670 1.000 32.390 252 LEU D C 1
ATOM 12630 O O . LEU F 1 252 ? -32.935 -20.756 16.374 1.000 31.590 252 LEU D O 1
ATOM 12635 N N . LYS F 1 253 ? -31.935 -21.079 14.339 1.000 31.070 253 LYS D N 1
ATOM 12636 C CA . LYS F 1 253 ? -32.921 -20.348 13.497 1.000 30.060 253 LYS D CA 1
ATOM 12637 C C . LYS F 1 253 ? -34.036 -21.297 13.037 1.000 28.430 253 LYS D C 1
ATOM 12638 O O . LYS F 1 253 ? -35.146 -20.802 12.761 1.000 28.250 253 LYS D O 1
ATOM 12644 N N . CYS F 1 254 ? -33.750 -22.599 12.948 1.000 27.420 254 CYS D N 1
ATOM 12645 C CA . CYS F 1 254 ? -34.716 -23.657 12.531 1.000 26.630 254 CYS D CA 1
ATOM 12646 C C . CYS F 1 254 ? -35.662 -24.009 13.686 1.000 26.630 254 CYS D C 1
ATOM 12647 O O . CYS F 1 254 ? -35.385 -23.606 14.833 1.000 27.190 254 CYS D O 1
ATOM 12650 N N . SER F 1 255 ? -36.745 -24.733 13.383 1.000 26.510 255 SER D N 1
ATOM 12651 C CA . SER F 1 255 ? -37.668 -25.337 14.382 1.000 25.890 255 SER D CA 1
ATOM 12652 C C . SER F 1 255 ? -36.923 -26.447 15.131 1.000 25.240 255 SER D C 1
ATOM 12653 O O . SER F 1 255 ? -36.268 -27.268 14.465 1.000 24.770 255 SER D O 1
ATOM 12656 N N . THR F 1 256 ? -37.006 -26.460 16.464 1.000 24.750 256 THR D N 1
ATOM 12657 C CA . THR F 1 256 ? -36.252 -27.406 17.332 1.000 24.540 256 THR D CA 1
ATOM 12658 C C . THR F 1 256 ? -37.208 -28.137 18.278 1.000 23.870 256 THR D C 1
ATOM 12659 O O . THR F 1 256 ? -38.018 -27.472 18.944 1.000 23.830 256 THR D O 1
ATOM 12663 N N . LEU F 1 257 ? -37.101 -29.465 18.320 1.000 23.840 257 LEU D N 1
ATOM 12664 C CA . LEU F 1 257 ? -37.776 -30.326 19.325 1.000 23.600 257 LEU D CA 1
ATOM 12665 C C . LEU F 1 257 ? -36.707 -30.912 20.252 1.000 23.600 257 LEU D C 1
ATOM 12666 O O . LEU F 1 257 ? -35.943 -31.781 19.799 1.000 22.930 257 LEU D O 1
ATOM 12671 N N . LEU F 1 258 ? -36.637 -30.416 21.489 1.000 24.140 258 LEU D N 1
ATOM 12672 C CA . LEU F 1 258 ? -35.769 -30.978 22.558 1.000 24.950 258 LEU D CA 1
ATOM 12673 C C . LEU F 1 258 ? -36.479 -32.179 23.186 1.000 25.230 258 LEU D C 1
ATOM 12674 O O . LEU F 1 258 ? -37.646 -32.025 23.597 1.000 24.950 258 LEU D O 1
ATOM 12679 N N . VAL F 1 259 ? -35.794 -33.323 23.250 1.000 25.980 259 VAL D N 1
ATOM 12680 C CA . VAL F 1 259 ? -36.363 -34.609 23.755 1.000 26.810 259 VAL D CA 1
ATOM 12681 C C . VAL F 1 259 ? -35.479 -35.123 24.893 1.000 27.960 259 VAL D C 1
ATOM 12682 O O . VAL F 1 259 ? -34.243 -35.129 24.735 1.000 27.680 259 VAL D O 1
ATOM 12686 N N . VAL F 1 260 ? -36.106 -35.545 25.993 1.000 29.950 260 VAL D N 1
ATOM 12687 C CA . VAL F 1 260 ? -35.419 -36.166 27.163 1.000 30.960 260 VAL D CA 1
ATOM 12688 C C . VAL F 1 260 ? -36.461 -36.917 27.998 1.000 31.900 260 VAL D C 1
ATOM 12689 O O . VAL F 1 260 ? -37.596 -36.408 28.131 1.000 31.860 260 VAL D O 1
ATOM 12693 N N . GLY F 1 261 ? -36.084 -38.088 28.520 1.000 32.560 261 GLY D N 1
ATOM 12694 C CA . GLY F 1 261 ? -36.879 -38.851 29.502 1.000 33.570 261 GLY D CA 1
ATOM 12695 C C . GLY F 1 261 ? -36.760 -38.233 30.884 1.000 34.540 261 GLY D C 1
ATOM 12696 O O . GLY F 1 261 ? -35.700 -37.656 31.175 1.000 35.260 261 GLY D O 1
ATOM 12697 N N . ASP F 1 262 ? -37.804 -38.347 31.711 1.000 35.810 262 ASP D N 1
ATOM 12698 C CA . ASP F 1 262 ? -37.844 -37.772 33.086 1.000 36.640 262 ASP D CA 1
ATOM 12699 C C . ASP F 1 262 ? -36.850 -38.503 34.000 1.000 37.420 262 ASP D C 1
ATOM 12700 O O . ASP F 1 262 ? -36.473 -37.916 35.033 1.000 37.770 262 ASP D O 1
ATOM 12705 N N . ASN F 1 263 ? -36.452 -39.730 33.638 1.000 38.620 263 ASN D N 1
ATOM 12706 C CA . ASN F 1 263 ? -35.512 -40.587 34.415 1.000 38.840 263 ASN D CA 1
ATOM 12707 C C . ASN F 1 263 ? -34.136 -40.609 33.735 1.000 38.670 263 ASN D C 1
ATOM 12708 O O . ASN F 1 263 ? -33.302 -41.456 34.117 1.000 39.760 263 ASN D O 1
ATOM 12713 N N . SER F 1 264 ? -33.908 -39.717 32.766 1.000 37.750 264 SER D N 1
ATOM 12714 C CA . SER F 1 264 ? -32.616 -39.558 32.047 1.000 37.040 264 SER D CA 1
ATOM 12715 C C . SER F 1 264 ? -31.621 -38.818 32.938 1.000 36.000 264 SER D C 1
ATOM 12716 O O . SER F 1 264 ? -32.019 -37.979 33.743 1.000 36.460 264 SER D O 1
ATOM 12719 N N . PRO F 1 265 ? -30.302 -39.111 32.842 1.000 35.130 265 PRO D N 1
ATOM 12720 C CA . PRO F 1 265 ? -29.288 -38.315 33.538 1.000 34.370 265 PRO D CA 1
ATOM 12721 C C . PRO F 1 265 ? -28.962 -36.979 32.849 1.000 33.830 265 PRO D C 1
ATOM 12722 O O . PRO F 1 265 ? -28.150 -36.240 33.382 1.000 32.920 265 PRO D O 1
ATOM 12726 N N . ALA F 1 266 ? -29.604 -36.700 31.707 1.000 32.880 266 ALA D N 1
ATOM 12727 C CA . ALA F 1 266 ? -29.336 -35.532 30.832 1.000 32.060 266 ALA D CA 1
ATOM 12728 C C . ALA F 1 266 ? -30.417 -34.453 30.989 1.000 31.670 266 ALA D C 1
ATOM 12729 O O . ALA F 1 266 ? -30.321 -33.432 30.278 1.000 30.700 266 ALA D O 1
ATOM 12731 N N . VAL F 1 267 ? -31.379 -34.643 31.900 1.000 31.750 267 VAL D N 1
ATOM 12732 C CA . VAL F 1 267 ? -32.593 -33.776 32.032 1.000 31.670 267 VAL D CA 1
ATOM 12733 C C . VAL F 1 267 ? -32.161 -32.315 32.217 1.000 31.730 267 VAL D C 1
ATOM 12734 O O . VAL F 1 267 ? -32.696 -31.454 31.494 1.000 31.780 267 VAL D O 1
ATOM 12738 N N . GLU F 1 268 ? -31.227 -32.047 33.133 1.000 31.050 268 GLU D N 1
ATOM 12739 C CA . GLU F 1 268 ? -30.835 -30.663 33.522 1.000 30.820 268 GLU D CA 1
ATOM 12740 C C . GLU F 1 268 ? -30.099 -29.975 32.366 1.000 29.290 268 GLU D C 1
ATOM 12741 O O . GLU F 1 268 ? -30.321 -28.763 32.177 1.000 29.480 268 GLU D O 1
ATOM 12747 N N . ALA F 1 269 ? -29.263 -30.715 31.632 1.000 27.650 269 ALA D N 1
ATOM 12748 C CA . ALA F 1 269 ? -28.518 -30.228 30.446 1.000 27.030 269 ALA D CA 1
ATOM 12749 C C . ALA F 1 269 ? -29.504 -29.821 29.339 1.000 26.560 269 ALA D C 1
ATOM 12750 O O . ALA F 1 269 ? -29.328 -28.731 28.757 1.000 26.260 269 ALA D O 1
ATOM 12752 N N . VAL F 1 270 ? -30.506 -30.664 29.069 1.000 25.910 270 VAL D N 1
ATOM 12753 C CA . VAL F 1 270 ? -31.528 -30.449 28.000 1.000 25.870 270 VAL D CA 1
ATOM 12754 C C . VAL F 1 270 ? -32.428 -29.272 28.396 1.000 25.560 270 VAL D C 1
ATOM 12755 O O . VAL F 1 270 ? -32.728 -28.451 27.511 1.000 26.060 270 VAL D O 1
ATOM 12759 N N . VAL F 1 271 ? -32.845 -29.202 29.666 1.000 25.380 271 VAL D N 1
ATOM 12760 C CA . VAL F 1 271 ? -33.640 -28.066 30.230 1.000 25.180 271 VAL D CA 1
ATOM 12761 C C . VAL F 1 271 ? -32.802 -26.782 30.138 1.000 25.010 271 VAL D C 1
ATOM 12762 O O . VAL F 1 271 ? -33.385 -25.725 29.827 1.000 24.960 271 VAL D O 1
ATOM 12766 N N . GLU F 1 272 ? -31.492 -26.869 30.396 1.000 25.050 272 GLU D N 1
ATOM 12767 C CA . GLU F 1 272 ? -30.551 -25.714 30.317 1.000 24.580 272 GLU D CA 1
ATOM 12768 C C . GLU F 1 272 ? -30.403 -25.276 28.854 1.000 24.390 272 GLU D C 1
ATOM 12769 O O . GLU F 1 272 ? -30.284 -24.059 28.618 1.000 24.590 272 GLU D O 1
ATOM 12775 N N . CYS F 1 273 ? -30.405 -26.227 27.915 1.000 24.580 273 CYS D N 1
ATOM 12776 C CA . CYS F 1 273 ? -30.366 -25.961 26.449 1.000 24.810 273 CYS D CA 1
ATOM 12777 C C . CYS F 1 273 ? -31.629 -25.195 26.039 1.000 24.810 273 CYS D C 1
ATOM 12778 O O . CYS F 1 273 ? -31.497 -24.167 25.344 1.000 25.050 273 CYS D O 1
ATOM 12781 N N . ASN F 1 274 ? -32.797 -25.673 26.478 1.000 25.060 274 ASN D N 1
ATOM 12782 C CA . ASN F 1 274 ? -34.122 -25.045 26.222 1.000 25.140 274 ASN D CA 1
ATOM 12783 C C . ASN F 1 274 ? -34.053 -23.553 26.561 1.000 25.630 274 ASN D C 1
ATOM 12784 O O . ASN F 1 274 ? -34.396 -22.731 25.687 1.000 25.460 274 ASN D O 1
ATOM 12789 N N . SER F 1 275 ? -33.593 -23.229 27.774 1.000 25.990 275 SER D N 1
ATOM 12790 C CA . SER F 1 275 ? -33.509 -21.848 28.323 1.000 26.270 275 SER D CA 1
ATOM 12791 C C . SER F 1 275 ? -32.603 -20.963 27.456 1.000 26.180 275 SER D C 1
ATOM 12792 O O . SER F 1 275 ? -32.788 -19.730 27.493 1.000 26.500 275 SER D O 1
ATOM 12795 N N . ARG F 1 276 ? -31.654 -21.562 26.726 1.000 26.040 276 ARG D N 1
ATOM 12796 C CA . ARG F 1 276 ? -30.653 -20.846 25.886 1.000 26.160 276 ARG D CA 1
ATOM 12797 C C . ARG F 1 276 ? -31.086 -20.840 24.413 1.000 25.920 276 ARG D C 1
ATOM 12798 O O . ARG F 1 276 ? -30.343 -20.262 23.595 1.000 25.980 276 ARG D O 1
ATOM 12806 N N . LEU F 1 277 ? -32.227 -21.458 24.085 1.000 25.900 277 LEU D N 1
ATOM 12807 C CA . LEU F 1 277 ? -32.802 -21.479 22.709 1.000 26.140 277 LEU D CA 1
ATOM 12808 C C . LEU F 1 277 ? -34.038 -20.575 22.651 1.000 26.080 277 LEU D C 1
ATOM 12809 O O . LEU F 1 277 ? -34.594 -20.254 23.722 1.000 26.380 277 LEU D O 1
ATOM 12814 N N . ASN F 1 278 ? -34.447 -20.205 21.434 1.000 26.430 278 ASN D N 1
ATOM 12815 C CA . ASN F 1 278 ? -35.585 -19.287 21.152 1.000 26.750 278 ASN D CA 1
ATOM 12816 C C . ASN F 1 278 ? -36.900 -20.033 21.372 1.000 26.820 278 ASN D C 1
ATOM 12817 O O . ASN F 1 278 ? -37.214 -20.955 20.624 1.000 27.290 278 ASN D O 1
ATOM 12822 N N . PRO F 1 279 ? -37.720 -19.656 22.383 1.000 26.890 279 PRO D N 1
ATOM 12823 C CA . PRO F 1 279 ? -38.942 -20.401 22.699 1.000 26.940 279 PRO D CA 1
ATOM 12824 C C . PRO F 1 279 ? -39.950 -20.486 21.541 1.000 27.170 279 PRO D C 1
ATOM 12825 O O . PRO F 1 279 ? -40.673 -21.462 21.483 1.000 26.570 279 PRO D O 1
ATOM 12829 N N . ILE F 1 280 ? -39.971 -19.482 20.657 1.000 27.180 280 ILE D N 1
ATOM 12830 C CA . ILE F 1 280 ? -40.890 -19.416 19.480 1.000 27.000 280 ILE D CA 1
ATOM 12831 C C . ILE F 1 280 ? -40.549 -20.541 18.494 1.000 26.650 280 ILE D C 1
ATOM 12832 O O . ILE F 1 280 ? -41.488 -21.056 17.857 1.000 27.000 280 ILE D O 1
ATOM 12837 N N . ASN F 1 281 ? -39.269 -20.911 18.380 1.000 26.310 281 ASN D N 1
ATOM 12838 C CA . ASN F 1 281 ? -38.775 -21.941 17.424 1.000 26.230 281 ASN D CA 1
ATOM 12839 C C . ASN F 1 281 ? -38.275 -23.179 18.177 1.000 25.800 281 ASN D C 1
ATOM 12840 O O . ASN F 1 281 ? -37.538 -23.972 17.563 1.000 25.960 281 ASN D O 1
ATOM 12845 N N . THR F 1 282 ? -38.665 -23.351 19.444 1.000 25.770 282 THR D N 1
ATOM 12846 C CA . THR F 1 282 ? -38.211 -24.478 20.305 1.000 25.730 282 THR D CA 1
ATOM 12847 C C . THR F 1 282 ? -39.375 -25.023 21.139 1.000 26.120 282 THR D C 1
ATOM 12848 O O . THR F 1 282 ? -40.147 -24.215 21.682 1.000 26.020 282 THR D O 1
ATOM 12852 N N . THR F 1 283 ? -39.467 -26.352 21.245 1.000 26.600 283 THR D N 1
ATOM 12853 C CA . THR F 1 283 ? -40.377 -27.066 22.180 1.000 27.320 283 THR D CA 1
ATOM 12854 C C . THR F 1 283 ? -39.588 -28.116 22.966 1.000 27.810 283 THR D C 1
ATOM 12855 O O . THR F 1 283 ? -38.842 -28.891 22.337 1.000 27.910 283 THR D O 1
ATOM 12859 N N . LEU F 1 284 ? -39.774 -28.138 24.289 1.000 28.800 284 LEU D N 1
ATOM 12860 C CA . LEU F 1 284 ? -39.163 -29.131 25.212 1.000 29.350 284 LEU D CA 1
ATOM 12861 C C . LEU F 1 284 ? -40.161 -30.266 25.458 1.000 30.320 284 LEU D C 1
ATOM 12862 O O . LEU F 1 284 ? -41.213 -30.003 26.076 1.000 30.600 284 LEU D O 1
ATOM 12867 N N . LEU F 1 285 ? -39.841 -31.473 24.984 1.000 31.120 285 LEU D N 1
ATOM 12868 C CA . LEU F 1 285 ? -40.598 -32.715 25.296 1.000 31.940 285 LEU D CA 1
ATOM 12869 C C . LEU F 1 285 ? -39.909 -33.442 26.458 1.000 33.160 285 LEU D C 1
ATOM 12870 O O . LEU F 1 285 ? -38.875 -34.093 26.219 1.000 31.820 285 LEU D O 1
ATOM 12875 N N . LYS F 1 286 ? -40.464 -33.313 27.667 1.000 35.370 286 LYS D N 1
ATOM 12876 C CA . LYS F 1 286 ? -40.064 -34.090 28.871 1.000 37.590 286 LYS D CA 1
ATOM 12877 C C . LYS F 1 286 ? -40.975 -35.319 28.975 1.000 38.990 286 LYS D C 1
ATOM 12878 O O . LYS F 1 286 ? -42.103 -35.180 29.491 1.000 39.430 286 LYS D O 1
ATOM 12884 N N . MET F 1 287 ? -40.498 -36.471 28.493 1.000 40.670 287 MET D N 1
ATOM 12885 C CA . MET F 1 287 ? -41.301 -37.717 28.361 1.000 42.150 287 MET D CA 1
ATOM 12886 C C . MET F 1 287 ? -41.461 -38.376 29.735 1.000 43.070 287 MET D C 1
ATOM 12887 O O . MET F 1 287 ? -40.437 -38.598 30.412 1.000 43.700 287 MET D O 1
ATOM 12892 N N . ALA F 1 288 ? -42.706 -38.687 30.111 1.000 43.940 288 ALA D N 1
ATOM 12893 C CA . ALA F 1 288 ? -43.095 -39.215 31.442 1.000 44.400 288 ALA D CA 1
ATOM 12894 C C . ALA F 1 288 ? -42.733 -40.701 31.541 1.000 44.690 288 ALA D C 1
ATOM 12895 O O . ALA F 1 288 ? -42.929 -41.427 30.544 1.000 45.240 288 ALA D O 1
ATOM 12897 N N . ASP F 1 289 ? -42.229 -41.122 32.707 1.000 44.220 289 ASP D N 1
ATOM 12898 C CA . ASP F 1 289 ? -41.845 -42.525 33.029 1.000 44.290 289 ASP D CA 1
ATOM 12899 C C . ASP F 1 289 ? -40.969 -43.094 31.905 1.000 43.160 289 ASP D C 1
ATOM 12900 O O . ASP F 1 289 ? -41.143 -44.281 31.561 1.000 43.360 289 ASP D O 1
ATOM 12905 N N . CYS F 1 290 ? -40.070 -42.269 31.361 1.000 42.130 290 CYS D N 1
ATOM 12906 C CA . CYS F 1 290 ? -39.143 -42.618 30.251 1.000 41.220 290 CYS D CA 1
ATOM 12907 C C . CYS F 1 290 ? -37.697 -42.481 30.735 1.000 40.440 290 CYS D C 1
ATOM 12908 O O . CYS F 1 290 ? -37.377 -41.445 31.351 1.000 40.040 290 CYS D O 1
ATOM 12911 N N . GLY F 1 291 ? -36.870 -43.496 30.467 1.000 40.180 291 GLY D N 1
ATOM 12912 C CA . GLY F 1 291 ? -35.438 -43.518 30.824 1.000 40.080 291 GLY D CA 1
ATOM 12913 C C . GLY F 1 291 ? -34.581 -42.877 29.746 1.000 39.390 291 GLY D C 1
ATOM 12914 O O . GLY F 1 291 ? -35.096 -42.007 29.018 1.000 39.360 291 GLY D O 1
ATOM 12915 N N . GLY F 1 292 ? -33.311 -43.281 29.663 1.000 39.200 292 GLY D N 1
ATOM 12916 C CA . GLY F 1 292 ? -32.393 -42.907 28.569 1.000 38.490 292 GLY D CA 1
ATOM 12917 C C . GLY F 1 292 ? -32.825 -43.535 27.256 1.000 37.620 292 GLY D C 1
ATOM 12918 O O . GLY F 1 292 ? -33.569 -44.530 27.301 1.000 38.710 292 GLY D O 1
ATOM 12919 N N . LEU F 1 293 ? -32.390 -42.965 26.129 1.000 36.470 293 LEU D N 1
ATOM 12920 C CA . LEU F 1 293 ? -32.694 -43.454 24.754 1.000 35.510 293 LEU D CA 1
ATOM 12921 C C . LEU F 1 293 ? -34.205 -43.612 24.581 1.000 34.780 293 LEU D C 1
ATOM 12922 O O . LEU F 1 293 ? -34.696 -44.722 24.380 1.000 34.750 293 LEU D O 1
ATOM 12927 N N . PRO F 1 294 ? -34.991 -42.511 24.651 1.000 33.910 294 PRO D N 1
ATOM 12928 C CA . PRO F 1 294 ? -36.438 -42.577 24.440 1.000 33.380 294 PRO D CA 1
ATOM 12929 C C . PRO F 1 294 ? -36.833 -43.230 23.105 1.000 33.210 294 PRO D C 1
ATOM 12930 O O . PRO F 1 294 ? -37.859 -43.887 23.069 1.000 33.480 294 PRO D O 1
ATOM 12934 N N . GLN F 1 295 ? -36.019 -43.042 22.059 1.000 32.760 295 GLN D N 1
ATOM 12935 C CA . GLN F 1 295 ? -36.253 -43.607 20.701 1.000 33.100 295 GLN D CA 1
ATOM 12936 C C . GLN F 1 295 ? -36.310 -45.138 20.785 1.000 33.530 295 GLN D C 1
ATOM 12937 O O . GLN F 1 295 ? -37.030 -45.741 19.964 1.000 33.930 295 GLN D O 1
ATOM 12943 N N . VAL F 1 296 ? -35.591 -45.733 21.742 1.000 33.680 296 VAL D N 1
ATOM 12944 C CA . VAL F 1 296 ? -35.522 -47.210 21.956 1.000 33.560 296 VAL D CA 1
ATOM 12945 C C . VAL F 1 296 ? -36.679 -47.640 22.864 1.000 33.380 296 VAL D C 1
ATOM 12946 O O . VAL F 1 296 ? -37.439 -48.542 22.462 1.000 32.750 296 VAL D O 1
ATOM 12950 N N . VAL F 1 297 ? -36.789 -47.020 24.042 1.000 33.500 297 VAL D N 1
ATOM 12951 C CA . VAL F 1 297 ? -37.716 -47.439 25.138 1.000 34.350 297 VAL D CA 1
ATOM 12952 C C . VAL F 1 297 ? -39.164 -47.163 24.711 1.000 34.340 297 VAL D C 1
ATOM 12953 O O . VAL F 1 297 ? -39.993 -48.084 24.839 1.000 34.040 297 VAL D O 1
ATOM 12957 N N . GLN F 1 298 ? -39.447 -45.948 24.226 1.000 33.970 298 GLN D N 1
ATOM 12958 C CA . GLN F 1 298 ? -40.821 -45.474 23.893 1.000 33.500 298 GLN D CA 1
ATOM 12959 C C . GLN F 1 298 ? -40.853 -44.946 22.459 1.000 32.890 298 GLN D C 1
ATOM 12960 O O . GLN F 1 298 ? -40.971 -43.742 22.238 1.000 33.190 298 GLN D O 1
ATOM 12966 N N . PRO F 1 299 ? -40.761 -45.831 21.440 1.000 32.170 299 PRO D N 1
ATOM 12967 C CA . PRO F 1 299 ? -40.719 -45.398 20.042 1.000 31.640 299 PRO D CA 1
ATOM 12968 C C . PRO F 1 299 ? -42.052 -44.822 19.540 1.000 31.210 299 PRO D C 1
ATOM 12969 O O . PRO F 1 299 ? -42.021 -43.811 18.864 1.000 31.480 299 PRO D O 1
ATOM 12973 N N . GLY F 1 300 ? -43.170 -45.474 19.878 1.000 30.140 300 GLY D N 1
ATOM 12974 C CA . GLY F 1 300 ? -44.530 -45.061 19.476 1.000 29.640 300 GLY D CA 1
ATOM 12975 C C . GLY F 1 300 ? -44.821 -43.626 19.877 1.000 28.910 300 GLY D C 1
ATOM 12976 O O . GLY F 1 300 ? -45.324 -42.863 19.028 1.000 28.190 300 GLY D O 1
ATOM 12977 N N . LYS F 1 301 ? -44.501 -43.273 21.125 1.000 28.380 301 LYS D N 1
ATOM 12978 C CA . LYS F 1 301 ? -44.693 -41.910 21.692 1.000 28.580 301 LYS D CA 1
ATOM 12979 C C . LYS F 1 301 ? -43.795 -40.909 20.955 1.000 28.000 301 LYS D C 1
ATOM 12980 O O . LYS F 1 301 ? -44.316 -39.856 20.540 1.000 27.890 301 LYS D O 1
ATOM 12986 N N . LEU F 1 302 ? -42.505 -41.228 20.792 1.000 27.780 302 LEU D N 1
ATOM 12987 C CA . LEU F 1 302 ? -41.517 -40.337 20.120 1.000 27.590 302 LEU D CA 1
ATOM 12988 C C . LEU F 1 302 ? -41.892 -40.173 18.643 1.000 27.400 302 LEU D C 1
ATOM 12989 O O . LEU F 1 302 ? -41.716 -39.061 18.111 1.000 27.480 302 LEU D O 1
ATOM 12994 N N . THR F 1 303 ? -42.364 -41.245 18.001 1.000 27.080 303 THR D N 1
ATOM 12995 C CA . THR F 1 303 ? -42.815 -41.235 16.584 1.000 27.190 303 THR D CA 1
ATOM 12996 C C . THR F 1 303 ? -43.934 -40.200 16.436 1.000 27.580 303 THR D C 1
ATOM 12997 O O . THR F 1 303 ? -43.811 -39.307 15.574 1.000 26.940 303 THR D O 1
ATOM 13001 N N . GLU F 1 304 ? -44.970 -40.319 17.270 1.000 27.490 304 GLU D N 1
ATOM 13002 C CA . GLU F 1 304 ? -46.133 -39.392 17.316 1.000 27.800 304 GLU D CA 1
ATOM 13003 C C . GLU F 1 304 ? -45.643 -37.954 17.541 1.000 27.630 304 GLU D C 1
ATOM 13004 O O . GLU F 1 304 ? -46.107 -37.053 16.814 1.000 26.870 304 GLU D O 1
ATOM 13010 N N . ALA F 1 305 ? -44.743 -37.745 18.509 1.000 26.710 305 ALA D N 1
ATOM 13011 C CA . ALA F 1 305 ? -44.122 -36.428 18.799 1.000 26.650 305 ALA D CA 1
ATOM 13012 C C . ALA F 1 305 ? -43.428 -35.905 17.535 1.000 26.160 305 ALA D C 1
ATOM 13013 O O . ALA F 1 305 ? -43.640 -34.725 17.186 1.000 25.690 305 ALA D O 1
ATOM 13015 N N . PHE F 1 306 ? -42.641 -36.761 16.876 1.000 25.750 306 PHE D N 1
ATOM 13016 C CA . PHE F 1 306 ? -41.918 -36.461 15.611 1.000 26.080 306 PHE D CA 1
ATOM 13017 C C . PHE F 1 306 ? -42.911 -36.116 14.492 1.000 27.060 306 PHE D C 1
ATOM 13018 O O . PHE F 1 306 ? -42.608 -35.207 13.690 1.000 26.970 306 PHE D O 1
ATOM 13026 N N . LYS F 1 307 ? -44.046 -36.824 14.426 1.000 27.940 307 LYS D N 1
ATOM 13027 C CA . LYS F 1 307 ? -45.107 -36.606 13.402 1.000 28.770 307 LYS D CA 1
ATOM 13028 C C . LYS F 1 307 ? -45.620 -35.166 13.506 1.000 28.960 307 LYS D C 1
ATOM 13029 O O . LYS F 1 307 ? -45.637 -34.470 12.473 1.000 29.980 307 LYS D O 1
ATOM 13035 N N . TYR F 1 308 ? -46.022 -34.750 14.711 1.000 28.730 308 TYR D N 1
ATOM 13036 C CA . TYR F 1 308 ? -46.502 -33.378 15.026 1.000 28.630 308 TYR D CA 1
ATOM 13037 C C . TYR F 1 308 ? -45.453 -32.348 14.590 1.000 28.660 308 TYR D C 1
ATOM 13038 O O . TYR F 1 308 ? -45.808 -31.384 13.883 1.000 29.350 308 TYR D O 1
ATOM 13047 N N . PHE F 1 309 ? -44.203 -32.553 15.013 1.000 27.970 309 PHE D N 1
ATOM 13048 C CA . PHE F 1 309 ? -43.028 -31.703 14.676 1.000 27.970 309 PHE D CA 1
ATOM 13049 C C . PHE F 1 309 ? -42.953 -31.499 13.157 1.000 28.520 309 PHE D C 1
ATOM 13050 O O . PHE F 1 309 ? -42.788 -30.342 12.717 1.000 28.070 309 PHE D O 1
ATOM 13058 N N . LEU F 1 310 ? -43.076 -32.584 12.385 1.000 28.920 310 LEU D N 1
ATOM 13059 C CA . LEU F 1 310 ? -43.007 -32.554 10.896 1.000 29.500 310 LEU D CA 1
ATOM 13060 C C . LEU F 1 310 ? -44.226 -31.812 10.337 1.000 29.880 310 LEU D C 1
ATOM 13061 O O . LEU F 1 310 ? -44.051 -31.043 9.373 1.000 29.270 310 LEU D O 1
ATOM 13066 N N . GLN F 1 311 ? -45.408 -32.046 10.915 1.000 31.130 311 GLN D N 1
ATOM 13067 C CA . GLN F 1 311 ? -46.675 -31.363 10.529 1.000 32.300 311 GLN D CA 1
ATOM 13068 C C . GLN F 1 311 ? -46.547 -29.862 10.809 1.000 32.780 311 GLN D C 1
ATOM 13069 O O . GLN F 1 311 ? -47.016 -29.070 9.969 1.000 33.940 311 GLN D O 1
ATOM 13075 N N . GLY F 1 312 ? -45.928 -29.496 11.937 1.000 33.200 312 GLY D N 1
ATOM 13076 C CA . GLY F 1 312 ? -45.638 -28.098 12.318 1.000 33.450 312 GLY D CA 1
ATOM 13077 C C . GLY F 1 312 ? -44.787 -27.386 11.276 1.000 33.430 312 GLY D C 1
ATOM 13078 O O . GLY F 1 312 ? -45.035 -26.185 11.029 1.000 32.600 312 GLY D O 1
ATOM 13079 N N . MET F 1 313 ? -43.831 -28.104 10.677 1.000 33.220 313 MET D N 1
ATOM 13080 C CA . MET F 1 313 ? -42.903 -27.583 9.635 1.000 33.570 313 MET D CA 1
ATOM 13081 C C . MET F 1 313 ? -43.593 -27.587 8.262 1.000 34.490 313 MET D C 1
ATOM 13082 O O . MET F 1 313 ? -42.957 -27.153 7.280 1.000 34.490 313 MET D O 1
ATOM 13087 N N . GLY F 1 314 ? -44.849 -28.044 8.200 1.000 35.530 314 GLY D N 1
ATOM 13088 C CA . GLY F 1 314 ? -45.694 -28.001 6.990 1.000 36.900 314 GLY D CA 1
ATOM 13089 C C . GLY F 1 314 ? -45.507 -29.233 6.124 1.000 38.410 314 GLY D C 1
ATOM 13090 O O . GLY F 1 314 ? -45.895 -29.186 4.940 1.000 38.500 314 GLY D O 1
ATOM 13091 N N . TYR F 1 315 ? -44.931 -30.295 6.694 1.000 40.100 315 TYR D N 1
ATOM 13092 C CA . TYR F 1 315 ? -44.720 -31.608 6.030 1.000 41.240 315 TYR D CA 1
ATOM 13093 C C . TYR F 1 315 ? -45.821 -32.575 6.472 1.000 44.130 315 TYR D C 1
ATOM 13094 O O . TYR F 1 315 ? -46.470 -32.315 7.501 1.000 45.170 315 TYR D O 1
ATOM 13103 N N . ILE F 1 316 ? -46.040 -33.630 5.680 1.000 47.200 316 ILE D N 1
ATOM 13104 C CA . ILE F 1 316 ? -46.967 -34.767 5.971 1.000 50.450 316 ILE D CA 1
ATOM 13105 C C . ILE F 1 316 ? -48.298 -34.250 6.525 1.000 53.360 316 ILE D C 1
ATOM 13106 O O . ILE F 1 316 ? -48.776 -34.754 7.541 1.000 53.940 316 ILE D O 1
ATOM 13111 N N . PRO F 1 317 ? -48.968 -33.262 5.878 1.000 56.460 317 PRO D N 1
ATOM 13112 C CA . PRO F 1 317 ? -50.210 -32.704 6.420 1.000 57.880 317 PRO D CA 1
ATOM 13113 C C . PRO F 1 317 ? -51.262 -33.782 6.717 1.000 60.120 317 PRO D C 1
ATOM 13114 O O . PRO F 1 317 ? -51.751 -33.831 7.832 1.000 60.450 317 PRO D O 1
ATOM 13118 N N . SER F 1 318 ? -51.568 -34.609 5.712 1.000 62.150 318 SER D N 1
ATOM 13119 C CA . SER F 1 318 ? -52.545 -35.726 5.784 1.000 64.330 318 SER D CA 1
ATOM 13120 C C . SER F 1 318 ? -51.794 -37.017 6.130 1.000 65.270 318 SER D C 1
ATOM 13121 O O . SER F 1 318 ? -51.610 -37.864 5.229 1.000 65.720 318 SER D O 1
ATOM 13124 N N . ALA F 1 319 ? -51.359 -37.134 7.391 1.000 65.680 319 ALA D N 1
ATOM 13125 C CA . ALA F 1 319 ? -50.696 -38.329 7.968 1.000 65.290 319 ALA D CA 1
ATOM 13126 C C . ALA F 1 319 ? -51.455 -38.758 9.227 1.000 65.390 319 ALA D C 1
ATOM 13127 O O . ALA F 1 319 ? -51.721 -37.889 10.082 1.000 66.200 319 ALA D O 1
ATOM 13129 N N . SER F 1 320 ? -51.796 -40.046 9.322 1.000 64.960 320 SER D N 1
ATOM 13130 C CA . SER F 1 320 ? -52.528 -40.653 10.467 1.000 64.320 320 SER D CA 1
ATOM 13131 C C . SER F 1 320 ? -52.298 -42.169 10.497 1.000 64.000 320 SER D C 1
ATOM 13132 O O . SER F 1 320 ? -51.328 -42.683 9.939 1.000 64.130 320 SER D O 1
#

Radius of gyration: 53.53 Å; Cα contacts (8 Å, |Δi|>4): 3474; chains: 6; bounding box: 166×97×111 Å

Solvent-accessible surface area: 72077 Å² total; per-residue (Å²): 90,7,52,16,47,98,2,133,18,77,5,13,64,3,21,0,0,22,28,24,145,56,130,58,118,51,1,2,0,0,0,3,0,1,1,1,0,3,5,47,11,2,0,23,64,2,9,67,68,120,59,0,88,104,9,18,139,98,3,0,5,0,1,0,1,0,4,3,0,33,78,77,17,110,63,50,97,100,28,49,23,23,0,36,4,18,13,1,0,74,3,1,28,40,0,5,111,112,30,102,18,158,11,0,0,0,2,0,0,0,0,0,0,0,0,0,0,14,0,5,41,64,59,47,116,34,5,57,0,0,2,0,0,10,0,31,0,42,47,85,42,199,30,185,180,66,27,18,79,71,0,0,52,50,4,2,6,134,160,38,38,139,59,63,119,109,47,0,80,55,9,80,112,53,0,39,137,48,4,26,64,84,0,0,34,25,0,6,21,16,9,15,9,12,42,51,2,82,0,78,88,51,122,168,72,144,109,34,112,75,41,98,29,3,145,18,40,1,11,0,0,0,0,67,84,9,72,16,24,135,21,0,62,76,1,32,57,21,0,30,69,138,52,14,86,58,51,107,7,55,129,4,4,0,0,0,0,36,63,34,22,29,130,2,4,88,17,2,58,130,27,0,64,75,51,54,47,14,106,114,36,169,98,7,91,20,53,89,1,137,25,123,57,23,66,3,20,0,0,20,28,33,150,38,144,70,137,78,3,2,0,0,0,3,0,1,2,1,1,4,4,54,8,2,1,18,61,3,8,74,66,138,68,0,94,116,6,24,128,70,9,3,5,0,0,0,2,0,4,4,0,30,64,76,10,109,59,52,92,142,77,74,146,25,4,74,4,34,38,1,0,73,3,1,30,36,0,3,114,107,30,107,17,162,10,0,0,0,2,0,0,1,0,0,0,0,0,0,0,16,0,4,37,66,59,49,109,34,5,58,0,0,2,0,0,12,0,34,0,38,46,78,80,168,154,165,176,74,29,20,79,78,0,2,57,52,4,3,6,164,158,39,38,148,66,70,107,104,44,0,73,52,11,80,96,53,0,38,131,63,4,32,68,89,0,0,66,37,0,8,81,17,10,31,60,15,115,46,3,124,0,90,94,26,121,29,48,140,76,37,149,138,31,114,13,6,73,10,18,2,0,0,0,0,0,67,87,9,73,18,20,128,21,0,60,75,1,31,56,22,0,5,49,18,7,17,21,54,23,97,2,44,128,2,4,0,1,0,0,37,58,34,27,25,52,2,3,35,0,1,55,36,10,2,18,7,19,49,52,29,73,103,72,135,46,3,20,54,28,101,4,155,16,141,46,24,83,3,27,0,13,14,46,26,117,46,157,72,131,80,5,1,0,0,0,3,0,0,4,0,2,5,8,74,8,0,0,30,61,2,13,73,63,130,58,0,95,36,2,29,130,106,6,4,2,0,2,1,1,0,5,5,0,28,108,78,14,114,61,42,91,152,83,75,151,24,4,74,4,36,38,1,1,91,4,2,23,42,0,2,106,103,30,107,22,149,4,0,0,0,2,0,0,0,0,0,0,0,0,0,0,13,0,4,8,68,57,55,114,31,5,60,0,0,3,0,0,10,0,28,0,40,44,87,74,174,151,156,169,85,23,19,71,85,0,3,53,60,4,3,5,140,140,22,51,147,84,83,78,122,27,2,83,71,12,89,103,49,0,38,122,60,10,29,69,84,0,0,72,48,0,14,79,18,7,46,63,19,110,49,1,111,0,80,88,43,93,178,63,116,109,36,143,175,48,95,17,5,121,16,45,3,11,0,0,0,0,59,80,10,66,18,25,132,27,0,49,76,0,33,52,24,0,28,71,147,50,13,90,52,52,99,7,56,122,1,8,0,0,0,0,31,62,34,25,28,122,2,2,81,17,1,32,120,28,0,62,74,48,59,39,20,109,91,96,78,55,4,17,54,33,101,3,155,23,125,44,26,80,2,20,0,17,14,53,25,111,46,140,66,122,96,4,2,1,0,0,2,0,1,4,0,0,3,9,54,10,2,1,37,70,4,15,68,65,134,74,0,93,89,4,33,119,92,8,5,5,0,8,0,1,0,4,4,0,27,117,76,12,112,61,48,90,147,74,67,146,24,4,73,3,35,33,0,1,79,2,1,23,44,0,2,107,109,22,103,13,139,8,0,0,0,3,0,0,0,0,0,0,0,0,0,1,7,0,6,19,65,59,51,113,32,6,56,0,0,4,0,1,10,0,31,0,42,53,100,64,204,154,171,178,80,34,19,72,87,0,3,50,52,4,4,6,151,134,20,44,156,53,97,105,119,22,3,97,55,11,94,100,52,0,44,125,57,4,33,70,88,0,0,68,38,0,12,79,16,10,45,60,18,108,55,1,106,0,82,97,15,107,29,60,106,129,34,139,180,41,80,14,5,89,10,18,2,1,0,0,0,0,57,58,10,72,18,28,125,26,0,45,72,1,33,53,19,0,5,58,14,12,14,22,57,24,107,5,61,128,1,9,0,0,0,1,38,60,29,26,25,61,4,5,37,0,3,52,28,9,0,28,10,16,54,46,24,98,82,69,147,92,20,94,21,53,94,3,137,16,130,53,27,67,2,17,0,0,30,27,33,133,31,155,46,150,67,2,4,1,0,0,2,0,0,2,0,0,2,1,47,10,1,1,22,60,2,8,93,63,121,63,0,98,72,3,25,123,77,6,0,6,0,0,0,1,0,4,5,0,32,70,75,13,114,60,51,97,142,80,78,147,25,5,73,3,33,41,0,1,82,2,0,24,38,0,3,106,104,32,97,24,156,13,0,0,0,0,0,0,0,0,0,0,0,0,0,0,14,0,3,8,67,58,40,117,37,7,63,0,0,2,1,0,7,0,25,0,38,52,84,70,199,153,190,173,77,30,19,76,72,0,1,55,48,4,2,4,128,139,41,34,139,60,62,119,114,43,1,91,58,13,85,106,48,1,40,124,46,4,35,68,84,0,0,59,32,0,5,84,14,8,36,59,20,108,47,3,101,0,66,99,56,130,174,68,125,123,121,110,164,41,111,32,7,154,15,41,2,10,0,0,0,0,65,85,7,66,16,22,129,21,0,67,75,1,32,57,20,0,35,70,134,52,16,79,55,48,100,1,49,131,1,5,0,0,0,0,35,59,32,25,30,104,1,3,88,18,1,56,121,26,0,67,70,49,58,38,6,112,104,32,167,62,10,12,56,32,95,4,150,18,63,9,21,68,2,22,0,21,19,77,32,168,39,138,65,109,62,2,1,0,0,0,2,0,0,3,0,1,5,9,52,14,1,1,35,68,3,8,62,65,137,58,0,90,65,1,24,137,91,8,3,3,0,13,0,1,0,2,4,0,29,112,79,12,114,61,48,91,101,32,41,22,25,1,34,5,21,13,0,1,81,2,1,23,43,0,2,107,103,29,104,15,121,4,0,0,0,4,0,0,0,0,0,0,0,0,0,1,13,1,4,11,76,62,44,117,33,6,64,0,0,2,0,1,10,0,30,0,45,44,75,42,140,8,142,179,85,21,19,65,88,0,5,50,54,2,2,2,149,108,18,58,159,86,82,95,116,28,4,73,62,10,86,89,46,0,39,115,64,9,28,68,84,0,0,50,31,0,8,21,16,10,26,14,11,40,62,0,85,0,79,96,47,107,161,67,146,129,91,92,78,41,62,20,4,118,16,45,4,12,0,0,0,0,52,50,11,65,19,19,134,23,0,54,78,1,34,51,16,0,26,72,132,50,16,89,56,50,119,10,67,122,0,7,0,0,0,0,31,64,31,28,24,127,3,0,84,17,2,34,131,25,0,64,72,41,58,42,12,112,120,24,135

B-factor: mean 34.61, std 9.93, range [6.83, 73.2]